Protein AF-0000000078358744 (afdb_homodimer)

Foldseek 3Di:
DPPPDDPPDDLVNLLVLVVVLPDDPVLSVVLCLQQPDVSSVVLSVLVVVLLVPQDCPDPLNVCLSVLLVCLLVLVDALVSNCVSSVCNPPPVSSQSSLLSSLCSNPNNLNVPPQQDSVLSRQLSNAPDVQQSQLSSLLSLLVLVQVLQLLLLVDDDFPLVVFQVVVLVLLQVLLQPDDLLAALFFEFAAEFAPLLCSLVSLLSNLLQAPEDEFELQDAPDDPHGHDSPRLRHDQAGAPCNCQLLPFPDLCLLLSLLLLLLLLLLLLLVLLVPDDPPDAPSVSSVVSCVQQVSNVRSPDDNNDHGRPRSNVSSVVSSPPVVSSDPCSSVVSLQSSLVSQCSSVPPGLARYEYEYHQCVSQCDAGDPNGPHGSLVSNSVSRSPYDRSSRYHYYYYAQFCCCCCVQQFLVSVPPPPSVCPSRHFHFAHHQPRPQFLSQADPDFDWFPCRLQDPLRQQSGTRNSRNSQLVVCVVVVHDSLVSLVSLLSNLLCQQQFRDDPARDLLSLCSLCQQFANAFQPPPLVSQRCCGRRGRWGWPDADSNRPDTGTHDDQGQSNLQSSLVPDDPVSVLSSLVSLLVCVLQVRDDLQRLQSSLVSVLLLVLVLVQQQVVDDPGRRTWDKGQPQSSVCQQQVDHSVPDQFDLADPVLSCQCRVQWIFFANHEAEDADQDELVVLVVCSSNRYWYQYHPVFQAFRTKHKIFRHDDDRTDDSLRIEMEGEDTDLDEPPPVVLLVSVVRNCVGRDRDGPYPHAYEYEYEHANYPPDFDPCDDDNDNPPDPDPPSNRYTYDYGHHPVSNVNDDDSVSVSSNSSSPRDHDQLVVDPDPVSNVVSCVVVVPPD/DPPPDDPPQDLVNLLVLVVVLPDDPVLSVVLCLQQPDVSSVVLSVLVVVLLVPQDCPDPLNVCLSVLLVCLLVLVDALVSNCVSSVCNPPPVSSQSSLLSSLCSNPNNLSPPPQQDSVLSRQLSNAPDVQQSQLSSLLSLCVLVQVLQLLLLVDDDFPLVVFQVVVLVLLQVLLQPDDLLAALFFEFAAEFAPLLCSLVSLLSCLLQAPEDEFELQDAPDDPHGHDNVSLRHDQAGAPCNCQLLPFPDLCLLLSLLLLLLLLLLLLLVLLVPDDPPDAPSVSSVVNCVQQVSNVRSPDDNNDHGRPRSNVSSVVSSPPPVCSDPCSSAVSLQSSLVSQCSSVPPGLARYEYEYHQCVSQQDAGDPNGPGGSLVSNSVSRSPYDRSSRYHYYYYAQFCCCCVVQQFLVSVPPPPSVCPSRHHHFAHHQPRPQFLSQADPDFDWFPCSLQDPLRQQSGTRNSRNSSLVVCVVVVHDSLVSLVSLLSVLLCQQQFRDDPARDLLSLCSLCQQFANAFQPPPLVSQSCCGRRGRWGWPDADSNRPDTGTHDDQGQSNLQSSLVPDDPVSLLSSLVSLLVCVLQVSDDLQRLQSSLVSVLLLVLVLVQQQVVDDDGRRTWDKGQPQSSVCQQQVDHSVPDQFDLADPVLSCQCRVQWIFFANHEAEDADQDELVVLVVCSSNRYWYQYHPVFAAFRTKHKIFRHDPDRTDDSLRIEMEGEDTDLDEPPPVVVLVSVVRNVVGRDRDGPYLHAYEYEYEHANYPPDFPPCDDDNDNPPDPPDPDNRYTYDYGHHPVSNVNDDDSSSVSSNSSSPRDHDQLVVDPDPVSNVVSCVVVVPPD

Radius of gyration: 36.76 Å; Cα contacts (8 Å, |Δi|>4): 2893; chains: 2; bounding box: 100×92×123 Å

Secondary structure (DSSP, 8-state):
----------HHHHHHHHHHTT--HHHHHHHHHHH-HHHHHHHHHHHHHHHHHS-TTSTTGGGHHHHHHHHHTTSS-HHHHHHHTT-TT-HHHHHHHHHHHHHHH-HHHHT-TT--HHHHHHHHT-SSHHHHHHHHHHHHHHHHHHHHHHHHHS--TTHHHHHHHHHHHHHHHHHH--TTTBS-SEEEEE--TTS-HHHHHHHHTTTSEEEEEE-PPPS---SSS-GGGGG-SSPPBTTHHHHT----S-HHHHHHHHHHHHHHHHHHHHHHS-TTS-HHHHHHHHHHHHTSTTTTSS-TTSPB-HHHHHHHHHHHHSGGGGSTTHHHHHHHHHHHHTGGG-SS-S--EEEEEETGGGGGS--TTT--S-HHHHHHHHHHTSPTTSSEEEEEEES-GGGTTTSS-TTT-SSS---TT--PBPPPPB---TTTTTT--SSPP-BHHHHT-HHHHTTSSSHHHHHHHHHHHHTT--HHHHHHHHHHHHHHHHH-S--SSPPHHHHHHHHHHHH-----S-HHHHHHHHHHS--EEEEE-TTSS-EEEE--S-HHHHHHHHHH--HHHHHHHHHHHHHHHHTT-S-HHHHHHHHHHHHHHHHHHHHHHHT--SS--SS--EEHHHHHHHHHS--GGG---TT--HHHHHHHHHHEEE--SEEEE-SSPPPHHHHHHHHHHTEEEEPPTTSSS-SEEEEEEE--S--B--GGGEEEEEEEEE-----HHHHHHHHHHHHHH-----SS---EEEEEEETT--S-TTS--------S-SS---TTEEEEEEESGGG-TTS-HHHHHHHHHHHT----HHHH--SHHHHHHHHHT-TT--/----------HHHHHHHHHHTT--HHHHHHHHHHH-HHHHHHHHHHHHHHHHHS-TTSTTGGGHHHHHHHHHTTSS-HHHHHHHTT-TT-HHHHHHHHHHHHHHH-HHHHT-TT--HHHHHHHHT-SSHHHHHHHHHHHHHHHHHHHHHHHHHS--TTHHHHHHHHHHHHHHHHHH--TTTBS-SEEEEE--TTS-HHHHHHHHTTTSEEEEEE-PPPS---SSS-GGGGG-SSPPBTTHHHHT----S-HHHHHHHHHHHHHHHHHHHHHHS-TTS-HHHHHHHHHHHHTSTTTTSS-TTSPB-HHHHHHHHHHHHSGGGGSTTHHHHHHHHHHHHTGGG-SS-S--EEEEEETGGGGGS--TTT--S-HHHHHHHHHHTSPTTSSEEEEEEESSGGGGGSSS-GGG--SS---TT--PBPPPPB---TTTTTT--SSPP-BHHHHT-HHHHTTSSSHHHHHHHHHHHHTT--HHHHHHHHHHHHHHHHH-S--SSPPHHHHHHHHHHHH-----S-HHHHHHHHHHS--EEEEE-TTSS-EEEE----HHHHHHHHHH--HHHHHHHHHHHHHHHHTTSS-HHHHHHHHHHHHHHHHHHHHHHHT--SS--SS--EEHHHHHHHHHS--GGG---TT--HHHHHHHHHHEEE--SEEEE-SSPPPHHHHHHHHHHTEEEEPPTTSSS-SEEEEEEE--S--B--GGGEEEEEEEEE-----HHHHHHHHHHHHHH-----SS---EEEEEEETT--S-TTS--------S-S----TTEEEEEEESGGG-TTS-HHHHHHHHHHHT----HHHH--SHHHHHHHHHT-TT--

Nearest PDB structures (foldseek):
  7sit-assembly1_B  TM=1.602E-01  e=9.120E+00  Rattus norvegicus
  1ya0-assembly1_A  TM=1.377E-01  e=1.737E+00  Homo sapiens

Organism: NCBI:txid1165861

Structure (mmCIF, N/CA/C/O backbone):
data_AF-0000000078358744-model_v1
#
loop_
_entity.id
_entity.type
_entity.pdbx_description
1 polymer 'Uncharacterized protein'
#
loop_
_atom_site.group_PDB
_atom_site.id
_atom_site.type_symbol
_atom_site.label_atom_id
_atom_site.label_alt_id
_atom_site.label_comp_id
_atom_site.label_asym_id
_atom_site.label_entity_id
_atom_site.label_seq_id
_atom_site.pdbx_PDB_ins_code
_atom_site.Cartn_x
_atom_site.Cartn_y
_atom_site.Cartn_z
_atom_site.occupancy
_atom_site.B_iso_or_equiv
_atom_site.auth_seq_id
_atom_site.auth_comp_id
_atom_site.auth_asym_id
_atom_site.auth_atom_id
_atom_site.pdbx_PDB_model_num
ATOM 1 N N . MET A 1 1 ? 15.75 30.688 48.844 1 24.33 1 MET A N 1
ATOM 2 C CA . MET A 1 1 ? 15.203 29.531 49.531 1 24.33 1 MET A CA 1
ATOM 3 C C . MET A 1 1 ? 15.289 28.281 48.656 1 24.33 1 MET A C 1
ATOM 5 O O . MET A 1 1 ? 14.852 28.281 47.531 1 24.33 1 MET A O 1
ATOM 9 N N . GLU A 1 2 ? 16.281 27.375 48.844 1 24.19 2 GLU A N 1
ATOM 10 C CA . GLU A 1 2 ? 16.641 26.156 48.125 1 24.19 2 GLU A CA 1
ATOM 11 C C . GLU A 1 2 ? 15.484 25.172 48.094 1 24.19 2 GLU A C 1
ATOM 13 O O . GLU A 1 2 ? 14.945 24.812 49.156 1 24.19 2 GLU A O 1
ATOM 18 N N . THR A 1 3 ? 14.68 25.156 47.062 1 31.86 3 THR A N 1
ATOM 19 C CA . THR A 1 3 ? 13.555 24.234 47.062 1 31.86 3 THR A CA 1
ATOM 20 C C . THR A 1 3 ? 14.031 22.812 47.344 1 31.86 3 THR A C 1
ATOM 22 O O . THR A 1 3 ? 14.961 22.328 46.688 1 31.86 3 THR A O 1
ATOM 25 N N . PRO A 1 4 ? 13.82 22.281 48.5 1 35.66 4 PRO A N 1
ATOM 26 C CA . PRO A 1 4 ? 14.352 20.969 48.875 1 35.66 4 PRO A CA 1
ATOM 27 C C . PRO A 1 4 ? 14.156 19.906 47.812 1 35.66 4 PRO A C 1
ATOM 29 O O . PRO A 1 4 ? 13.211 20 47 1 35.66 4 PRO A O 1
ATOM 32 N N . PRO A 1 5 ? 15.195 19.125 47.406 1 34.38 5 PRO A N 1
ATOM 33 C CA . PRO A 1 5 ? 15.219 18.094 46.375 1 34.38 5 PRO A CA 1
ATOM 34 C C . PRO A 1 5 ? 14.094 17.078 46.5 1 34.38 5 PRO A C 1
ATOM 36 O O . PRO A 1 5 ? 13.82 16.609 47.625 1 34.38 5 PRO A O 1
ATOM 39 N N . GLN A 1 6 ? 13.055 17.141 45.875 1 37 6 GLN A N 1
ATOM 40 C CA . GLN A 1 6 ? 11.938 16.219 45.969 1 37 6 GLN A CA 1
ATOM 41 C C . GLN A 1 6 ? 12.43 14.766 46 1 37 6 GLN A C 1
ATOM 43 O O . GLN A 1 6 ? 13.266 14.391 45.156 1 37 6 GLN A O 1
ATOM 48 N N . PRO A 1 7 ? 12.359 14.07 47.094 1 40.25 7 PRO A N 1
ATOM 49 C CA . PRO A 1 7 ? 12.852 12.703 47.281 1 40.25 7 PRO A CA 1
ATOM 50 C C . PRO A 1 7 ? 12.516 11.781 46.094 1 40.25 7 PRO A C 1
ATOM 52 O O . PRO A 1 7 ? 11.391 11.812 45.594 1 40.25 7 PRO A O 1
ATOM 55 N N . THR A 1 8 ? 13.438 11.391 45.281 1 46.28 8 THR A N 1
ATOM 56 C CA . THR A 1 8 ? 13.406 10.398 44.219 1 46.28 8 THR A CA 1
ATOM 57 C C . THR A 1 8 ? 12.828 9.078 44.719 1 46.28 8 THR A C 1
ATOM 59 O O . THR A 1 8 ? 13.438 8.398 45.531 1 46.28 8 THR A O 1
ATOM 62 N N . HIS A 1 9 ? 11.625 8.922 44.938 1 52.31 9 HIS A N 1
ATOM 63 C CA . HIS A 1 9 ? 11.016 7.664 45.344 1 52.31 9 HIS A CA 1
ATOM 64 C C . HIS A 1 9 ? 11.344 6.539 44.375 1 52.31 9 HIS A C 1
ATOM 66 O O . HIS A 1 9 ? 11.25 6.715 43.156 1 52.31 9 HIS A O 1
ATOM 72 N N . SER A 1 10 ? 12.047 5.57 44.719 1 63.47 10 SER A N 1
ATOM 73 C CA . SER A 1 10 ? 12.359 4.375 43.969 1 63.47 10 SER A CA 1
ATOM 74 C C . SER A 1 10 ? 11.094 3.697 43.438 1 63.47 10 SER A C 1
ATOM 76 O O . SER A 1 10 ? 10.055 3.727 44.125 1 63.47 10 SER A O 1
ATOM 78 N N . VAL A 1 11 ? 11.023 3.219 42.219 1 68.88 11 VAL A N 1
ATOM 79 C CA . VAL A 1 11 ? 9.914 2.525 41.594 1 68.88 11 VAL A CA 1
ATOM 80 C C . VAL A 1 11 ? 9.445 1.37 42.469 1 68.88 11 VAL A C 1
ATOM 82 O O . VAL A 1 11 ? 8.25 1.128 42.594 1 68.88 11 VAL A O 1
ATOM 85 N N . ALA A 1 12 ? 10.344 0.798 43.156 1 73.44 12 ALA A N 1
ATOM 86 C CA . ALA A 1 12 ? 10.023 -0.317 44.031 1 73.44 12 ALA A CA 1
ATOM 87 C C . ALA A 1 12 ? 9.195 0.154 45.219 1 73.44 12 ALA A C 1
ATOM 89 O O . ALA A 1 12 ? 8.25 -0.52 45.625 1 73.44 12 ALA A O 1
ATOM 90 N N . GLU A 1 13 ? 9.562 1.253 45.75 1 77.31 13 GLU A N 1
ATOM 91 C CA . GLU A 1 13 ? 8.836 1.824 46.875 1 77.31 13 GLU A CA 1
ATOM 92 C C . GLU A 1 13 ? 7.426 2.246 46.469 1 77.31 13 GLU A C 1
ATOM 94 O O . GLU A 1 13 ? 6.465 2.01 47.188 1 77.31 13 GLU A O 1
ATOM 99 N N . LEU A 1 14 ? 7.324 2.744 45.344 1 80.31 14 LEU A N 1
ATOM 100 C CA . LEU A 1 14 ? 6.02 3.17 44.844 1 80.31 14 LEU A CA 1
ATOM 101 C C . LEU A 1 14 ? 5.113 1.968 44.594 1 80.31 14 LEU A C 1
ATOM 103 O O . LEU A 1 14 ? 3.926 2.002 44.906 1 80.31 14 LEU A O 1
ATOM 107 N N . ARG A 1 15 ? 5.695 0.978 44.156 1 80.44 15 ARG A N 1
ATOM 108 C CA . ARG A 1 15 ? 4.941 -0.249 43.938 1 80.44 15 ARG A CA 1
ATOM 109 C C . ARG A 1 15 ? 4.398 -0.822 45.25 1 80.44 15 ARG A C 1
ATOM 111 O O . ARG A 1 15 ? 3.244 -1.246 45.312 1 80.44 15 ARG A O 1
ATOM 118 N N . SER A 1 16 ? 5.258 -0.817 46.188 1 79.12 16 SER A N 1
ATOM 119 C CA . SER A 1 16 ? 4.867 -1.32 47.5 1 79.12 16 SER A CA 1
ATOM 120 C C . SER A 1 16 ? 3.754 -0.472 48.125 1 79.12 16 SER A C 1
ATOM 122 O O . SER A 1 16 ? 2.793 -1.007 48.656 1 79.12 16 SER A O 1
ATOM 124 N N . ARG A 1 17 ? 3.814 0.746 47.906 1 79.88 17 ARG A N 1
ATOM 125 C CA . ARG A 1 17 ? 2.826 1.666 48.438 1 79.88 17 ARG A CA 1
ATOM 126 C C . ARG A 1 17 ? 1.503 1.568 47.688 1 79.88 17 ARG A C 1
ATOM 128 O O . ARG A 1 17 ? 0.433 1.692 48.281 1 79.88 17 ARG A O 1
ATOM 135 N N . LEU A 1 18 ? 1.542 1.325 46.469 1 81.5 18 LEU A N 1
ATOM 136 C CA . LEU A 1 18 ? 0.334 1.165 45.656 1 81.5 18 LEU A CA 1
ATOM 137 C C . LEU A 1 18 ? -0.364 -0.152 46 1 81.5 18 LEU A C 1
ATOM 139 O O . LEU A 1 18 ? -1.595 -0.213 46.031 1 81.5 18 LEU A O 1
ATOM 143 N N . LYS A 1 19 ? 0.449 -1.097 46.25 1 79.62 19 LYS A N 1
ATOM 144 C CA . LYS A 1 19 ? -0.125 -2.363 46.688 1 79.62 19 LYS A CA 1
ATOM 145 C C . LYS A 1 19 ? -0.878 -2.193 48 1 79.62 19 LYS A C 1
ATOM 147 O O . LYS A 1 19 ? -1.959 -2.758 48.188 1 79.62 19 LYS A O 1
ATOM 152 N N . GLN A 1 20 ? -0.313 -1.376 48.781 1 76.25 20 GLN A N 1
ATOM 153 C CA . GLN A 1 20 ? -0.936 -1.092 50.062 1 76.25 20 GLN A CA 1
ATOM 154 C C . GLN A 1 20 ? -2.223 -0.292 49.906 1 76.25 20 GLN A C 1
ATOM 156 O O . GLN A 1 20 ? -3.129 -0.372 50.719 1 76.25 20 GLN A O 1
ATOM 161 N N . ALA A 1 21 ? -2.291 0.463 48.781 1 73.88 21 ALA A N 1
ATOM 162 C CA . ALA A 1 21 ? -3.453 1.304 48.5 1 73.88 21 ALA A CA 1
ATOM 163 C C . ALA A 1 21 ? -4.531 0.519 47.781 1 73.88 21 ALA A C 1
ATOM 165 O O . ALA A 1 21 ? -5.512 1.097 47.312 1 73.88 21 ALA A O 1
ATOM 166 N N . GLY A 1 22 ? -4.258 -0.768 47.5 1 71 22 GLY A N 1
ATOM 167 C CA . GLY A 1 22 ? -5.305 -1.637 47 1 71 22 GLY A CA 1
ATOM 168 C C . GLY A 1 22 ? -5.191 -1.881 45.5 1 71 22 GLY A C 1
ATOM 169 O O . GLY A 1 22 ? -6.121 -2.4 44.875 1 71 22 GLY A O 1
ATOM 170 N N . PHE A 1 23 ? -4.133 -1.479 44.812 1 76.81 23 PHE A N 1
ATOM 171 C CA . PHE A 1 23 ? -3.943 -1.723 43.406 1 76.81 23 PHE A CA 1
ATOM 172 C C . PHE A 1 23 ? -3.527 -3.168 43.156 1 76.81 23 PHE A C 1
ATOM 174 O O . PHE A 1 23 ? -2.711 -3.723 43.875 1 76.81 23 PHE A O 1
ATOM 181 N N . GLY A 1 24 ? -4.23 -3.801 42.219 1 71.69 24 GLY A N 1
ATOM 182 C CA . GLY A 1 24 ? -3.75 -5.09 41.75 1 71.69 24 GLY A CA 1
ATOM 183 C C . GLY A 1 24 ? -2.441 -5 41 1 71.69 24 GLY A C 1
ATOM 184 O O . GLY A 1 24 ? -2.078 -3.93 40.5 1 71.69 24 GLY A O 1
ATOM 185 N N . GLU A 1 25 ? -1.788 -6.02 40.906 1 70.56 25 GLU A N 1
ATOM 186 C CA . GLU A 1 25 ? -0.463 -6.031 40.312 1 70.56 25 GLU A CA 1
ATOM 187 C C . GLU A 1 25 ? -0.52 -5.547 38.844 1 70.56 25 GLU A C 1
ATOM 189 O O . GLU A 1 25 ? 0.315 -4.742 38.438 1 70.56 25 GLU A O 1
ATOM 194 N N . ASP A 1 26 ? -1.452 -5.996 38.188 1 68.19 26 ASP A N 1
ATOM 195 C CA . ASP A 1 26 ? -1.59 -5.621 36.781 1 68.19 26 ASP A CA 1
ATOM 196 C C . ASP A 1 26 ? -1.955 -4.145 36.656 1 68.19 26 ASP A C 1
ATOM 198 O O . ASP A 1 26 ? -1.495 -3.473 35.719 1 68.19 26 ASP A O 1
ATOM 202 N N . GLN A 1 27 ? -2.518 -3.621 37.594 1 74.5 27 GLN A N 1
ATOM 203 C CA . GLN A 1 27 ? -2.994 -2.242 37.562 1 74.5 27 GLN A CA 1
ATOM 204 C C . GLN A 1 27 ? -1.868 -1.27 37.906 1 74.5 27 GLN A C 1
ATOM 206 O O . GLN A 1 27 ? -1.863 -0.13 37.438 1 74.5 27 GLN A O 1
ATOM 211 N N . ILE A 1 28 ? -1.07 -1.791 38.688 1 78.88 28 ILE A N 1
ATOM 212 C CA . ILE A 1 28 ? 0.038 -0.95 39.125 1 78.88 28 ILE A CA 1
ATOM 213 C C . ILE A 1 28 ? 0.934 -0.616 37.938 1 78.88 28 ILE A C 1
ATOM 215 O O . ILE A 1 28 ? 1.3 0.544 37.75 1 78.88 28 ILE A O 1
ATOM 219 N N . ASP A 1 29 ? 1.143 -1.596 37.281 1 73.25 29 ASP A N 1
ATOM 220 C CA . ASP A 1 29 ? 2.018 -1.396 36.125 1 73.25 29 ASP A CA 1
ATOM 221 C C . ASP A 1 29 ? 1.389 -0.44 35.125 1 73.25 29 ASP A C 1
ATOM 223 O O . ASP A 1 29 ? 2.059 0.457 34.594 1 73.25 29 ASP A O 1
ATOM 227 N N . LEU A 1 30 ? 0.166 -0.607 34.969 1 73.69 30 LEU A N 1
ATOM 228 C CA . LEU A 1 30 ? -0.542 0.252 34.031 1 73.69 30 LEU A CA 1
ATOM 229 C C . LEU A 1 30 ? -0.582 1.692 34.531 1 73.69 30 LEU A C 1
ATOM 231 O O . LEU A 1 30 ? -0.372 2.629 33.75 1 73.69 30 LEU A O 1
ATOM 235 N N . PHE A 1 31 ? -0.763 1.89 35.812 1 80.25 31 PHE A N 1
ATOM 236 C CA . PHE A 1 31 ? -0.871 3.215 36.438 1 80.25 31 PHE A CA 1
ATOM 237 C C . PHE A 1 31 ? 0.477 3.926 36.406 1 80.25 31 PHE A C 1
ATOM 239 O O . PHE A 1 31 ? 0.555 5.117 36.125 1 80.25 31 PHE A O 1
ATOM 246 N N . LEU A 1 32 ? 1.419 3.184 36.688 1 77.19 32 LEU A N 1
ATOM 247 C CA . LEU A 1 32 ? 2.76 3.756 36.688 1 77.19 32 LEU A CA 1
ATOM 248 C C . LEU A 1 32 ? 3.162 4.156 35.25 1 77.19 32 LEU A C 1
ATOM 250 O O . LEU A 1 32 ? 3.789 5.199 35.062 1 77.19 32 LEU A O 1
ATOM 254 N N . GLU A 1 33 ? 2.682 3.387 34.406 1 70.56 33 GLU A N 1
ATOM 255 C CA . GLU A 1 33 ? 2.998 3.643 33.031 1 70.56 33 GLU A CA 1
ATOM 256 C C . GLU A 1 33 ? 2.24 4.859 32.5 1 70.56 33 GLU A C 1
ATOM 258 O O . GLU A 1 33 ? 2.818 5.711 31.812 1 70.56 33 GLU A O 1
ATOM 263 N N . GLU A 1 34 ? 1.022 5.031 32.906 1 72.44 34 GLU A N 1
ATOM 264 C CA . GLU A 1 34 ? 0.157 6.074 32.375 1 72.44 34 GLU A CA 1
ATOM 265 C C . GLU A 1 34 ? 0.357 7.398 33.094 1 72.44 34 GLU A C 1
ATOM 267 O O . GLU A 1 34 ? 0.336 8.461 32.469 1 72.44 34 GLU A O 1
ATOM 272 N N . ALA A 1 35 ? 0.544 7.387 34.312 1 75.12 35 ALA A N 1
ATOM 273 C CA . ALA A 1 35 ? 0.595 8.594 35.125 1 75.12 35 ALA A CA 1
ATOM 274 C C . ALA A 1 35 ? 2.031 9.086 35.312 1 75.12 35 ALA A C 1
ATOM 276 O O . ALA A 1 35 ? 2.275 10.289 35.406 1 75.12 35 ALA A O 1
ATOM 277 N N . GLY A 1 36 ? 3.025 8.156 35.156 1 72.25 36 GLY A N 1
ATOM 278 C CA . GLY A 1 36 ? 4.402 8.5 35.469 1 72.25 36 GLY A CA 1
ATOM 279 C C . GLY A 1 36 ? 4.703 8.453 36.969 1 72.25 36 GLY A C 1
ATOM 280 O O . GLY A 1 36 ? 3.793 8.562 37.781 1 72.25 36 GLY A O 1
ATOM 281 N N . GLU A 1 37 ? 5.941 8.477 37.344 1 73.38 37 GLU A N 1
ATOM 282 C CA . GLU A 1 37 ? 6.379 8.25 38.719 1 73.38 37 GLU A CA 1
ATOM 283 C C . GLU A 1 37 ? 6.027 9.43 39.594 1 73.38 37 GLU A C 1
ATOM 285 O O . GLU A 1 37 ? 5.586 9.25 40.75 1 73.38 37 GLU A O 1
ATOM 290 N N . THR A 1 38 ? 6.211 10.531 39.031 1 73.19 38 THR A N 1
ATOM 291 C CA . THR A 1 38 ? 5.977 11.734 39.844 1 73.19 38 THR A CA 1
ATOM 292 C C . THR A 1 38 ? 4.504 11.852 40.219 1 73.19 38 THR A C 1
ATOM 294 O O . THR A 1 38 ? 4.176 12.117 41.375 1 73.19 38 THR A O 1
ATOM 297 N N . LEU A 1 39 ? 3.729 11.625 39.25 1 77.88 39 LEU A N 1
ATOM 298 C CA . LEU A 1 39 ? 2.297 11.742 39.5 1 77.88 39 LEU A CA 1
ATOM 299 C C . LEU A 1 39 ? 1.801 10.617 40.406 1 77.88 39 LEU A C 1
ATOM 301 O O . LEU A 1 39 ? 0.9 10.82 41.219 1 77.88 39 LEU A O 1
ATOM 305 N N . VAL A 1 40 ? 2.461 9.555 40.344 1 83.5 40 VAL A N 1
ATOM 306 C CA . VAL A 1 40 ? 2.086 8.422 41.156 1 83.5 40 VAL A CA 1
ATOM 307 C C . VAL A 1 40 ? 2.475 8.688 42.625 1 83.5 40 VAL A C 1
ATOM 309 O O . VAL A 1 40 ? 1.708 8.398 43.531 1 83.5 40 VAL A O 1
ATOM 312 N N . ALA A 1 41 ? 3.658 9.234 42.75 1 80.69 41 ALA A N 1
ATOM 313 C CA . ALA A 1 41 ? 4.078 9.602 44.094 1 80.69 41 ALA A CA 1
ATOM 314 C C . ALA A 1 41 ? 3.127 10.625 44.719 1 80.69 41 ALA A C 1
ATOM 316 O O . ALA A 1 41 ? 2.736 10.508 45.875 1 80.69 41 ALA A O 1
ATOM 317 N N . GLU A 1 42 ? 2.795 11.555 43.938 1 80.94 42 GLU A N 1
ATOM 318 C CA . GLU A 1 42 ? 1.832 12.555 44.375 1 80.94 42 GLU A CA 1
ATOM 319 C C . GLU A 1 42 ? 0.484 11.922 44.719 1 80.94 42 GLU A C 1
ATOM 321 O O . GLU A 1 42 ? -0.144 12.266 45.719 1 80.94 42 GLU A O 1
ATOM 326 N N . TYR A 1 43 ? 0.086 11.039 43.906 1 86.75 43 TYR A N 1
ATOM 327 C CA . TYR A 1 43 ? -1.181 10.344 44.125 1 86.75 43 TYR A CA 1
ATOM 328 C C . TYR A 1 43 ? -1.194 9.609 45.469 1 86.75 43 TYR A C 1
ATOM 330 O O . TYR A 1 43 ? -2.168 9.695 46.219 1 86.75 43 TYR A O 1
ATOM 338 N N . ILE A 1 44 ? -0.082 8.953 45.719 1 85.25 44 ILE A N 1
ATOM 339 C CA . ILE A 1 44 ? -0.012 8.148 46.938 1 85.25 44 ILE A CA 1
ATOM 340 C C . ILE A 1 44 ? -0.086 9.047 48.156 1 85.25 44 ILE A C 1
ATOM 342 O O . ILE A 1 44 ? -0.813 8.758 49.094 1 85.25 44 ILE A O 1
ATOM 346 N N . GLU A 1 45 ? 0.643 10.078 48.062 1 83.06 45 GLU A N 1
ATOM 347 C CA . GLU A 1 45 ? 0.649 11.008 49.188 1 83.06 45 GLU A CA 1
ATOM 348 C C . GLU A 1 45 ? -0.714 11.68 49.344 1 83.06 45 GLU A C 1
ATOM 350 O O . GLU A 1 45 ? -1.229 11.766 50.469 1 83.06 45 GLU A O 1
ATOM 355 N N . ASP A 1 46 ? -1.265 12.07 48.312 1 85.69 46 ASP A N 1
ATOM 356 C CA . ASP A 1 46 ? -2.562 12.734 48.344 1 85.69 46 ASP A CA 1
ATOM 357 C C . ASP A 1 46 ? -3.666 11.766 48.75 1 85.69 46 ASP A C 1
ATOM 359 O O . ASP A 1 46 ? -4.602 12.148 49.469 1 85.69 46 ASP A O 1
ATOM 363 N N . PHE A 1 47 ? -3.529 10.602 48.344 1 89.31 47 PHE A N 1
ATOM 364 C CA . PHE A 1 47 ? -4.492 9.555 48.656 1 89.31 47 PHE A CA 1
ATOM 365 C C . PHE A 1 47 ? -4.5 9.273 50.156 1 89.31 47 PHE A C 1
ATOM 367 O O . PHE A 1 47 ? -5.562 9.234 50.781 1 89.31 47 PHE A O 1
ATOM 374 N N . LYS A 1 48 ? -3.359 9.141 50.688 1 86.38 48 LYS A N 1
ATOM 375 C CA . LYS A 1 48 ? -3.254 8.938 52.125 1 86.38 48 LYS A CA 1
ATOM 376 C C . LYS A 1 48 ? -3.787 10.141 52.906 1 86.38 48 LYS A C 1
ATOM 378 O O . LYS A 1 48 ? -4.547 9.984 53.875 1 86.38 48 LYS A O 1
ATOM 383 N N . SER A 1 49 ? -3.34 11.258 52.469 1 87.56 49 SER A N 1
ATOM 384 C CA . SER A 1 49 ? -3.777 12.492 53.094 1 87.56 49 SER A CA 1
ATOM 385 C C . SER A 1 49 ? -5.293 12.648 53.031 1 87.56 49 SER A C 1
ATOM 387 O O . SER A 1 49 ? -5.918 13.141 53.969 1 87.56 49 SER A O 1
ATOM 389 N N . PHE A 1 50 ? -5.867 12.289 51.906 1 90.31 50 PHE A N 1
ATOM 390 C CA . PHE A 1 50 ? -7.305 12.367 51.719 1 90.31 50 PHE A CA 1
ATOM 391 C C . PHE A 1 50 ? -8.047 11.469 52.688 1 90.31 50 PHE A C 1
ATOM 393 O O . PHE A 1 50 ? -8.984 11.906 53.344 1 90.31 50 PHE A O 1
ATOM 400 N N . PHE A 1 51 ? -7.578 10.281 52.875 1 88.31 51 PHE A N 1
ATOM 401 C CA . PHE A 1 51 ? -8.273 9.344 53.75 1 88.31 51 PHE A CA 1
ATOM 402 C C . PHE A 1 51 ? -8.055 9.711 55.219 1 88.31 51 PHE A C 1
ATOM 404 O O . PHE A 1 51 ? -8.93 9.477 56.031 1 88.31 51 PHE A O 1
ATOM 411 N N . ASP A 1 52 ? -6.941 10.367 55.406 1 86.5 52 ASP A N 1
ATOM 412 C CA . ASP A 1 52 ? -6.688 10.852 56.781 1 86.5 52 ASP A CA 1
ATOM 413 C C . ASP A 1 52 ? -7.594 12.031 57.125 1 86.5 52 ASP A C 1
ATOM 415 O O . ASP A 1 52 ? -7.906 12.258 58.281 1 86.5 52 ASP A O 1
ATOM 419 N N . ALA A 1 53 ? -7.984 12.758 56.125 1 86.69 53 ALA A N 1
ATOM 420 C CA . ALA A 1 53 ? -8.789 13.961 56.312 1 86.69 53 ALA A CA 1
ATOM 421 C C . ALA A 1 53 ? -10.273 13.617 56.406 1 86.69 53 ALA A C 1
ATOM 423 O O . ALA A 1 53 ? -11.078 14.469 56.812 1 86.69 53 ALA A O 1
ATOM 424 N N . LEU A 1 54 ? -10.562 12.406 56.125 1 87.31 54 LEU A N 1
ATOM 425 C CA . LEU A 1 54 ? -11.961 12.008 56.156 1 87.31 54 LEU A CA 1
ATOM 426 C C . LEU A 1 54 ? -12.469 11.93 57.594 1 87.31 54 LEU A C 1
ATOM 428 O O . LEU A 1 54 ? -11.703 11.648 58.5 1 87.31 54 LEU A O 1
ATOM 432 N N . PRO A 1 55 ? -13.703 12.297 57.719 1 84.31 55 PRO A N 1
ATOM 433 C CA . PRO A 1 55 ? -14.242 12.258 59.062 1 84.31 55 PRO A CA 1
ATOM 434 C C . PRO A 1 55 ? -14.18 10.859 59.688 1 84.31 55 PRO A C 1
ATOM 436 O O . PRO A 1 55 ? -14.734 9.906 59.125 1 84.31 55 PRO A O 1
ATOM 439 N N . LYS A 1 56 ? -13.461 10.641 60.688 1 78.31 56 LYS A N 1
ATOM 440 C CA . LYS A 1 56 ? -13.219 9.359 61.375 1 78.31 56 LYS A CA 1
ATOM 441 C C . LYS A 1 56 ? -14.414 8.953 62.219 1 78.31 56 LYS A C 1
ATOM 443 O O . LYS A 1 56 ? -14.562 7.781 62.562 1 78.31 56 LYS A O 1
ATOM 448 N N . ASP A 1 57 ? -15.281 9.828 62.656 1 76.75 57 ASP A N 1
ATOM 449 C CA . ASP A 1 57 ? -16.422 9.555 63.531 1 76.75 57 ASP A CA 1
ATOM 450 C C . ASP A 1 57 ? -17.672 9.273 62.719 1 76.75 57 ASP A C 1
ATOM 452 O O . ASP A 1 57 ? -18.781 9.219 63.25 1 76.75 57 ASP A O 1
ATOM 456 N N . SER A 1 58 ? -17.578 9.016 61.375 1 74.62 58 SER A N 1
ATOM 457 C CA . SER A 1 58 ? -18.75 8.758 60.562 1 74.62 58 SER A CA 1
ATOM 458 C C . SER A 1 58 ? -19.172 7.297 60.625 1 74.62 58 SER A C 1
ATOM 460 O O . SER A 1 58 ? -18.344 6.418 60.875 1 74.62 58 SER A O 1
ATOM 462 N N . PRO A 1 59 ? -20.438 6.949 60.625 1 75.31 59 PRO A N 1
ATOM 463 C CA . PRO A 1 59 ? -20.906 5.57 60.719 1 75.31 59 PRO A CA 1
ATOM 464 C C . PRO A 1 59 ? -20.25 4.648 59.688 1 75.31 59 PRO A C 1
ATOM 466 O O . PRO A 1 59 ? -20.156 3.439 59.906 1 75.31 59 PRO A O 1
ATOM 469 N N . ASN A 1 60 ? -19.75 5.25 58.688 1 75.31 60 ASN A N 1
ATOM 470 C CA . ASN A 1 60 ? -19.156 4.43 57.625 1 75.31 60 ASN A CA 1
ATOM 471 C C . ASN A 1 60 ? -17.641 4.523 57.625 1 75.31 60 ASN A C 1
ATOM 473 O O . ASN A 1 60 ? -17 4.25 56.625 1 75.31 60 ASN A O 1
ATOM 477 N N . ALA A 1 61 ? -17.062 4.875 58.594 1 76.56 61 ALA A N 1
ATOM 478 C CA . ALA A 1 61 ? -15.625 5.156 58.656 1 76.56 61 ALA A CA 1
ATOM 479 C C . ALA A 1 61 ? -14.805 3.912 58.312 1 76.56 61 ALA A C 1
ATOM 481 O O . ALA A 1 61 ? -13.766 4.004 57.656 1 76.56 61 ALA A O 1
ATOM 482 N N . THR A 1 62 ? -15.281 2.742 58.781 1 76.31 62 THR A N 1
ATOM 483 C CA . THR A 1 62 ? -14.562 1.493 58.531 1 76.31 62 THR A CA 1
ATOM 484 C C . THR A 1 62 ? -14.711 1.037 57.094 1 76.31 62 THR A C 1
ATOM 486 O O . THR A 1 62 ? -13.977 0.162 56.625 1 76.31 62 THR A O 1
ATOM 489 N N . GLN A 1 63 ? -15.547 1.681 56.344 1 80.88 63 GLN A N 1
ATOM 490 C CA . GLN A 1 63 ? -15.836 1.22 55 1 80.88 63 GLN A CA 1
ATOM 491 C C . GLN A 1 63 ? -15.375 2.244 53.969 1 80.88 63 GLN A C 1
ATOM 493 O O . GLN A 1 63 ? -15.75 2.16 52.781 1 80.88 63 GLN A O 1
ATOM 498 N N . HIS A 1 64 ? -14.672 3.166 54.406 1 84.94 64 HIS A N 1
ATOM 499 C CA . HIS A 1 64 ? -14.266 4.234 53.5 1 84.94 64 HIS A CA 1
ATOM 500 C C . HIS A 1 64 ? -13.523 3.676 52.312 1 84.94 64 HIS A C 1
ATOM 502 O O . HIS A 1 64 ? -13.82 4.051 51.156 1 84.94 64 HIS A O 1
ATOM 508 N N . GLU A 1 65 ? -12.688 2.82 52.531 1 81.81 65 GLU A N 1
ATOM 509 C CA . GLU A 1 65 ? -11.891 2.254 51.469 1 81.81 65 GLU A CA 1
ATOM 510 C C . GLU A 1 65 ? -12.75 1.407 50.531 1 81.81 65 GLU A C 1
ATOM 512 O O . GLU A 1 65 ? -12.578 1.446 49.312 1 81.81 65 GLU A O 1
ATOM 517 N N . SER A 1 66 ? -13.633 0.751 51.062 1 82.94 66 SER A N 1
ATOM 518 C CA . SER A 1 66 ? -14.539 -0.056 50.25 1 82.94 66 SER A CA 1
ATOM 519 C C . SER A 1 66 ? -15.445 0.822 49.406 1 82.94 66 SER A C 1
ATOM 521 O O . SER A 1 66 ? -15.758 0.481 48.281 1 82.94 66 SER A O 1
ATOM 523 N N . CYS A 1 67 ? -15.852 1.836 49.969 1 83.88 67 CYS A N 1
ATOM 524 C CA . CYS A 1 67 ? -16.688 2.779 49.25 1 83.88 67 CYS A CA 1
ATOM 525 C C . CYS A 1 67 ? -15.906 3.408 48.094 1 83.88 67 CYS A C 1
ATOM 527 O O . CYS A 1 67 ? -16.438 3.578 47 1 83.88 67 CYS A O 1
ATOM 529 N N . TRP A 1 68 ? -14.688 3.75 48.375 1 87.44 68 TRP A N 1
ATOM 530 C CA . TRP A 1 68 ? -13.805 4.285 47.312 1 87.44 68 TRP A CA 1
ATOM 531 C C . TRP A 1 68 ? -13.641 3.291 46.188 1 87.44 68 TRP A C 1
ATOM 533 O O . TRP A 1 68 ? -13.797 3.65 45 1 87.44 68 TRP A O 1
ATOM 543 N N . ASP A 1 69 ? -13.43 2.074 46.5 1 82.06 69 ASP A N 1
ATOM 544 C CA . ASP A 1 69 ? -13.227 1.028 45.5 1 82.06 69 ASP A CA 1
ATOM 545 C C . ASP A 1 69 ? -14.477 0.833 44.656 1 82.06 69 ASP A C 1
ATOM 547 O O . ASP A 1 69 ? -14.383 0.636 43.438 1 82.06 69 ASP A O 1
ATOM 551 N N . ALA A 1 70 ? -15.5 0.897 45.281 1 81.62 70 ALA A N 1
ATOM 552 C CA . ALA A 1 70 ? -16.766 0.753 44.562 1 81.62 70 ALA A CA 1
ATOM 553 C C . ALA A 1 70 ? -16.922 1.838 43.5 1 81.62 70 ALA A C 1
ATOM 555 O O . ALA A 1 70 ? -17.438 1.575 42.406 1 81.62 70 ALA A O 1
ATOM 556 N N . PHE A 1 71 ? -16.484 3.062 43.875 1 86.06 71 PHE A N 1
ATOM 557 C CA . PHE A 1 71 ? -16.562 4.172 42.938 1 86.06 71 PHE A CA 1
ATOM 558 C C . PHE A 1 71 ? -15.562 3.99 41.812 1 86.06 71 PHE A C 1
ATOM 560 O O . PHE A 1 71 ? -15.898 4.18 40.625 1 86.06 71 PHE A O 1
ATOM 567 N N . ILE A 1 72 ? -14.414 3.58 42.125 1 83.38 72 ILE A N 1
ATOM 568 C CA . ILE A 1 72 ? -13.336 3.449 41.125 1 83.38 72 ILE A CA 1
ATOM 569 C C . ILE A 1 72 ? -13.711 2.393 40.094 1 83.38 72 ILE A C 1
ATOM 571 O O . ILE A 1 72 ? -13.414 2.551 38.906 1 83.38 72 ILE A O 1
ATOM 575 N N . VAL A 1 73 ? -14.406 1.351 40.531 1 75.94 73 VAL A N 1
ATOM 576 C CA . VAL A 1 73 ? -14.758 0.279 39.625 1 75.94 73 VAL A CA 1
ATOM 577 C C . VAL A 1 73 ? -16.109 0.575 38.969 1 75.94 73 VAL A C 1
ATOM 579 O O . VAL A 1 73 ? -16.672 -0.277 38.281 1 75.94 73 VAL A O 1
ATOM 582 N N . ARG A 1 74 ? -16.672 1.763 39.125 1 76.62 74 ARG A N 1
ATOM 583 C CA . ARG A 1 74 ? -17.875 2.299 38.469 1 76.62 74 ARG A CA 1
ATOM 584 C C . ARG A 1 74 ? -19.125 1.564 38.969 1 76.62 74 ARG A C 1
ATOM 586 O O . ARG A 1 74 ? -20.109 1.46 38.219 1 76.62 74 ARG A O 1
ATOM 593 N N . SER A 1 75 ? -19.078 1.052 40.125 1 74.81 75 SER A N 1
ATOM 594 C CA . SER A 1 75 ? -20.234 0.398 40.75 1 74.81 75 SER A CA 1
ATOM 595 C C . SER A 1 75 ? -21.141 1.408 41.438 1 74.81 75 SER A C 1
ATOM 597 O O . SER A 1 75 ? -22.266 1.082 41.812 1 74.81 75 SER A O 1
ATOM 599 N N . ALA A 1 76 ? -20.609 2.521 41.75 1 78.94 76 ALA A N 1
ATOM 600 C CA . ALA A 1 76 ? -21.359 3.604 42.375 1 78.94 76 ALA A CA 1
ATOM 601 C C . ALA A 1 76 ? -21.031 4.949 41.75 1 78.94 76 ALA A C 1
ATOM 603 O O . ALA A 1 76 ? -19.984 5.102 41.094 1 78.94 76 ALA A O 1
ATOM 604 N N . ASP A 1 77 ? -21.969 5.883 41.938 1 84.25 77 ASP A N 1
ATOM 605 C CA . ASP A 1 77 ? -21.703 7.203 41.375 1 84.25 77 ASP A CA 1
ATOM 606 C C . ASP A 1 77 ? -21.047 8.117 42.375 1 84.25 77 ASP A C 1
ATOM 608 O O . ASP A 1 77 ? -20.844 7.73 43.531 1 84.25 77 ASP A O 1
ATOM 612 N N . PHE A 1 78 ? -20.672 9.352 41.938 1 88.56 78 PHE A N 1
ATOM 613 C CA . PHE A 1 78 ? -19.875 10.25 42.781 1 88.56 78 PHE A CA 1
ATOM 614 C C . PHE A 1 78 ? -20.719 10.812 43.906 1 88.56 78 PHE A C 1
ATOM 616 O O . PHE A 1 78 ? -20.219 11.062 45 1 88.56 78 PHE A O 1
ATOM 623 N N . GLU A 1 79 ? -22 10.977 43.625 1 85.56 79 GLU A N 1
ATOM 624 C CA . GLU A 1 79 ? -22.891 11.445 44.688 1 85.56 79 GLU A CA 1
ATOM 625 C C . GLU A 1 79 ? -22.984 10.422 45.812 1 85.56 79 GLU A C 1
ATOM 627 O O . GLU A 1 79 ? -22.953 10.789 47 1 85.56 79 GLU A O 1
ATOM 632 N N . TRP A 1 80 ? -23.062 9.188 45.469 1 87.5 80 TRP A N 1
ATOM 633 C CA . TRP A 1 80 ? -23.062 8.102 46.438 1 87.5 80 TRP A CA 1
ATOM 634 C C . TRP A 1 80 ? -21.781 8.109 47.25 1 87.5 80 TRP A C 1
ATOM 636 O O . TRP A 1 80 ? -21.812 8.008 48.469 1 87.5 80 TRP A O 1
ATOM 646 N N . LEU A 1 81 ? -20.625 8.305 46.562 1 90.06 81 LEU A N 1
ATOM 647 C CA . LEU A 1 81 ? -19.344 8.305 47.25 1 90.06 81 LEU A CA 1
ATOM 648 C C . LEU A 1 81 ? -19.266 9.43 48.281 1 90.06 81 LEU A C 1
ATOM 650 O O . LEU A 1 81 ? -18.891 9.203 49.438 1 90.06 81 LEU A O 1
ATOM 654 N N . THR A 1 82 ? -19.672 10.594 47.844 1 90.5 82 THR A N 1
ATOM 655 C CA . THR A 1 82 ? -19.562 11.75 48.75 1 90.5 82 THR A CA 1
ATOM 656 C C . THR A 1 82 ? -20.5 11.625 49.938 1 90.5 82 THR A C 1
ATOM 658 O O . THR A 1 82 ? -20.172 12.078 51.031 1 90.5 82 THR A O 1
ATOM 661 N N . THR A 1 83 ? -21.562 10.961 49.688 1 88.19 83 THR A N 1
ATOM 662 C CA . THR A 1 83 ? -22.5 10.727 50.781 1 88.19 83 THR A CA 1
ATOM 663 C C . THR A 1 83 ? -21.938 9.711 51.781 1 88.19 83 THR A C 1
ATOM 665 O O . THR A 1 83 ? -22.016 9.914 53 1 88.19 83 THR A O 1
ATOM 668 N N . MET A 1 84 ? -21.375 8.711 51.25 1 87.56 84 MET A N 1
ATOM 669 C CA . MET A 1 84 ? -20.906 7.621 52.094 1 87.56 84 MET A CA 1
ATOM 670 C C . MET A 1 84 ? -19.656 8.039 52.844 1 87.56 84 MET A C 1
ATOM 672 O O . MET A 1 84 ? -19.406 7.539 53.969 1 87.56 84 MET A O 1
ATOM 676 N N . LEU A 1 85 ? -18.953 8.977 52.281 1 87.62 85 LEU A N 1
ATOM 677 C CA . LEU A 1 85 ? -17.734 9.445 52.938 1 87.62 85 LEU A CA 1
ATOM 678 C C . LEU A 1 85 ? -18.031 10.648 53.812 1 87.62 85 LEU A C 1
ATOM 680 O O . LEU A 1 85 ? -17.125 11.148 54.5 1 87.62 85 LEU A O 1
ATOM 684 N N . TYR A 1 86 ? -19.297 11.102 53.781 1 88.12 86 TYR A N 1
ATOM 685 C CA . TYR A 1 86 ? -19.781 12.234 54.562 1 88.12 86 TYR A CA 1
ATOM 686 C C . TYR A 1 86 ? -19 13.5 54.25 1 88.12 86 TYR A C 1
ATOM 688 O O . TYR A 1 86 ? -18.609 14.25 55.156 1 88.12 86 TYR A O 1
ATOM 696 N N . ILE A 1 87 ? -18.703 13.68 52.969 1 87.44 87 ILE A N 1
ATOM 697 C CA . ILE A 1 87 ? -17.984 14.875 52.562 1 87.44 87 ILE A CA 1
ATOM 698 C C . ILE A 1 87 ? -18.859 15.703 51.625 1 87.44 87 ILE A C 1
ATOM 700 O O . ILE A 1 87 ? -18.344 16.5 50.812 1 87.44 87 ILE A O 1
ATOM 704 N N . ARG A 1 88 ? -20.109 15.562 51.531 1 85.56 88 ARG A N 1
ATOM 705 C CA . ARG A 1 88 ? -21.047 16.219 50.656 1 85.56 88 ARG A CA 1
ATOM 706 C C . ARG A 1 88 ? -20.938 17.734 50.75 1 85.56 88 ARG A C 1
ATOM 708 O O . ARG A 1 88 ? -21.078 18.453 49.75 1 85.56 88 ARG A O 1
ATOM 715 N N . ASP A 1 89 ? -20.688 18.203 51.938 1 79.81 89 ASP A N 1
ATOM 716 C CA . ASP A 1 89 ? -20.703 19.641 52.156 1 79.81 89 ASP A CA 1
ATOM 717 C C . ASP A 1 89 ? -19.297 20.219 52.188 1 79.81 89 ASP A C 1
ATOM 719 O O . ASP A 1 89 ? -19.109 21.422 52.406 1 79.81 89 ASP A O 1
ATOM 723 N N . ASP A 1 90 ? -18.266 19.422 52.062 1 83.38 90 ASP A N 1
ATOM 724 C CA . ASP A 1 90 ? -16.875 19.859 52 1 83.38 90 ASP A CA 1
ATOM 725 C C . ASP A 1 90 ? -16.375 19.922 50.562 1 83.38 90 ASP A C 1
ATOM 727 O O . ASP A 1 90 ? -16.016 18.906 49.969 1 83.38 90 ASP A O 1
ATOM 731 N N . SER A 1 91 ? -16.359 21.141 50.031 1 83.69 91 SER A N 1
ATOM 732 C CA . SER A 1 91 ? -16.016 21.359 48.625 1 83.69 91 SER A CA 1
ATOM 733 C C . SER A 1 91 ? -14.555 20.969 48.344 1 83.69 91 SER A C 1
ATOM 735 O O . SER A 1 91 ? -14.227 20.484 47.281 1 83.69 91 SER A O 1
ATOM 737 N N . ASN A 1 92 ? -13.805 21.188 49.312 1 81.38 92 ASN A N 1
ATOM 738 C CA . ASN A 1 92 ? -12.391 20.891 49.125 1 81.38 92 ASN A CA 1
ATOM 739 C C . ASN A 1 92 ? -12.141 19.391 49.062 1 81.38 92 ASN A C 1
ATOM 741 O O . ASN A 1 92 ? -11.422 18.906 48.188 1 81.38 92 ASN A O 1
ATOM 745 N N . LEU A 1 93 ? -12.688 18.703 49.969 1 86.31 93 LEU A N 1
ATOM 746 C CA . LEU A 1 93 ? -12.5 17.266 50 1 86.31 93 LEU A CA 1
ATOM 747 C C . LEU A 1 93 ? -13.18 16.609 48.781 1 86.31 93 LEU A C 1
ATOM 749 O O . LEU A 1 93 ? -12.672 15.633 48.25 1 86.31 93 LEU A O 1
ATOM 753 N N . LYS A 1 94 ? -14.219 17.172 48.344 1 87.19 94 LYS A N 1
ATOM 754 C CA . LYS A 1 94 ? -14.883 16.688 47.156 1 87.19 94 LYS A CA 1
ATOM 755 C C . LYS A 1 94 ? -13.977 16.828 45.938 1 87.19 94 LYS A C 1
ATOM 757 O O . LYS A 1 94 ? -13.844 15.898 45.125 1 87.19 94 LYS A O 1
ATOM 762 N N . ARG A 1 95 ? -13.438 17.953 45.875 1 85.38 95 ARG A N 1
ATOM 763 C CA . ARG A 1 95 ? -12.539 18.219 44.75 1 85.38 95 ARG A CA 1
ATOM 764 C C . ARG A 1 95 ? -11.328 17.297 44.781 1 85.38 95 ARG A C 1
ATOM 766 O O . ARG A 1 95 ? -10.891 16.797 43.75 1 85.38 95 ARG A O 1
ATOM 773 N N . ARG A 1 96 ? -10.883 17.094 45.875 1 85.62 96 ARG A N 1
ATOM 774 C CA . ARG A 1 96 ? -9.734 16.219 46.031 1 85.62 96 ARG A CA 1
ATOM 775 C C . ARG A 1 96 ? -10.102 14.773 45.688 1 85.62 96 ARG A C 1
ATOM 777 O O . ARG A 1 96 ? -9.328 14.078 45.031 1 85.62 96 ARG A O 1
ATOM 784 N N . ALA A 1 97 ? -11.219 14.336 46.156 1 88.44 97 ALA A N 1
ATOM 785 C CA . ALA A 1 97 ? -11.703 13.008 45.812 1 88.44 97 ALA A CA 1
ATOM 786 C C . ALA A 1 97 ? -11.82 12.836 44.281 1 88.44 97 ALA A C 1
ATOM 788 O O . ALA A 1 97 ? -11.398 11.812 43.75 1 88.44 97 ALA A O 1
ATOM 789 N N . LEU A 1 98 ? -12.344 13.859 43.719 1 86.94 98 LEU A N 1
ATOM 790 C CA . LEU A 1 98 ? -12.523 13.844 42.25 1 86.94 98 LEU A CA 1
ATOM 791 C C . LEU A 1 98 ? -11.18 13.742 41.531 1 86.94 98 LEU A C 1
ATOM 793 O O . LEU A 1 98 ? -11.016 12.945 40.625 1 86.94 98 LEU A O 1
ATOM 797 N N . LYS A 1 99 ? -10.281 14.523 41.906 1 85.81 99 LYS A N 1
ATOM 798 C CA . LYS A 1 99 ? -8.961 14.555 41.312 1 85.81 99 LYS A CA 1
ATOM 799 C C . LYS A 1 99 ? -8.25 13.211 41.469 1 85.81 99 LYS A C 1
ATOM 801 O O . LYS A 1 99 ? -7.645 12.703 40.531 1 85.81 99 LYS A O 1
ATOM 806 N N . LEU A 1 100 ? -8.359 12.688 42.656 1 85.88 100 LEU A N 1
ATOM 807 C CA . LEU A 1 100 ? -7.703 11.422 42.938 1 85.88 100 LEU A CA 1
ATOM 808 C C . LEU A 1 100 ? -8.32 10.289 42.125 1 85.88 100 LEU A C 1
ATOM 810 O O . LEU A 1 100 ? -7.602 9.461 41.562 1 85.88 100 LEU A O 1
ATOM 814 N N . ALA A 1 101 ? -9.609 10.266 42.156 1 86.56 101 ALA A N 1
ATOM 815 C CA . ALA A 1 101 ? -10.297 9.242 41.375 1 86.56 101 ALA A CA 1
ATOM 816 C C . ALA A 1 101 ? -9.961 9.359 39.875 1 86.56 101 ALA A C 1
ATOM 818 O O . ALA A 1 101 ? -9.75 8.344 39.219 1 86.56 101 ALA A O 1
ATOM 819 N N . PHE A 1 102 ? -9.945 10.594 39.406 1 85.5 102 PHE A N 1
ATOM 820 C CA . PHE A 1 102 ? -9.633 10.844 38 1 85.5 102 PHE A CA 1
ATOM 821 C C . PHE A 1 102 ? -8.211 10.406 37.688 1 85.5 102 PHE A C 1
ATOM 823 O O . PHE A 1 102 ? -7.973 9.75 36.656 1 85.5 102 PHE A O 1
ATOM 830 N N . LEU A 1 103 ? -7.355 10.773 38.5 1 83.25 103 LEU A N 1
ATOM 831 C CA . LEU A 1 103 ? -5.961 10.398 38.281 1 83.25 103 LEU A CA 1
ATOM 832 C C . LEU A 1 103 ? -5.809 8.883 38.281 1 83.25 103 LEU A C 1
ATOM 834 O O . LEU A 1 103 ? -5.016 8.336 37.531 1 83.25 103 LEU A O 1
ATOM 838 N N . ARG A 1 104 ? -6.535 8.281 39.125 1 83.81 104 ARG A N 1
ATOM 839 C CA . ARG A 1 104 ? -6.484 6.832 39.25 1 83.81 104 ARG A CA 1
ATOM 840 C C . ARG A 1 104 ? -7.012 6.164 37.969 1 83.81 104 ARG A C 1
ATOM 842 O O . ARG A 1 104 ? -6.387 5.234 37.469 1 83.81 104 ARG A O 1
ATOM 849 N N . ASN A 1 105 ? -8.086 6.633 37.562 1 80.12 105 ASN A N 1
ATOM 850 C CA . ASN A 1 105 ? -8.766 5.953 36.469 1 80.12 105 ASN A CA 1
ATOM 851 C C . ASN A 1 105 ? -8.281 6.449 35.094 1 80.12 105 ASN A C 1
ATOM 853 O O . ASN A 1 105 ? -8.336 5.715 34.094 1 80.12 105 ASN A O 1
ATOM 857 N N . HIS A 1 106 ? -7.941 7.73 35.156 1 76.19 106 HIS A N 1
ATOM 858 C CA . HIS A 1 106 ? -7.555 8.344 33.906 1 76.19 106 HIS A CA 1
ATOM 859 C C . HIS A 1 106 ? -6.266 9.141 34.062 1 76.19 106 HIS A C 1
ATOM 861 O O . HIS A 1 106 ? -6.246 10.352 33.781 1 76.19 106 HIS A O 1
ATOM 867 N N . PRO A 1 107 ? -5.262 8.484 34.312 1 75.62 107 PRO A N 1
ATOM 868 C CA . PRO A 1 107 ? -4.027 9.227 34.594 1 75.62 107 PRO A CA 1
ATOM 869 C C . PRO A 1 107 ? -3.49 9.953 33.375 1 75.62 107 PRO A C 1
ATOM 871 O O . PRO A 1 107 ? -2.902 11.031 33.5 1 75.62 107 PRO A O 1
ATOM 874 N N . GLN A 1 108 ? -3.773 9.523 32.281 1 68.12 108 GLN A N 1
ATOM 875 C CA . GLN A 1 108 ? -3.232 10.094 31.062 1 68.12 108 GLN A CA 1
ATOM 876 C C . GLN A 1 108 ? -3.832 11.477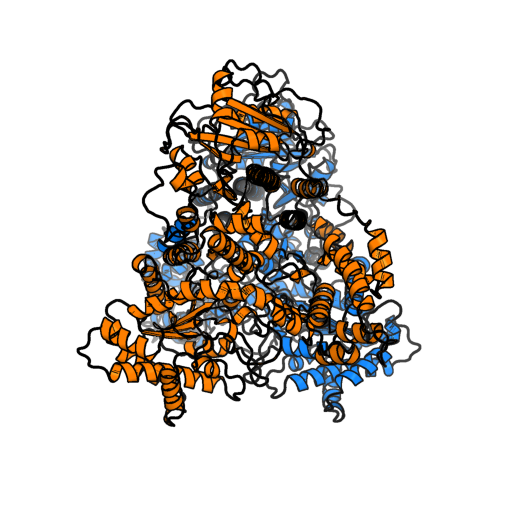 30.797 1 68.12 108 GLN A C 1
ATOM 878 O O . GLN A 1 108 ? -3.221 12.297 30.109 1 68.12 108 GLN A O 1
ATOM 883 N N . PHE A 1 109 ? -4.926 11.68 31.438 1 65.81 109 PHE A N 1
ATOM 884 C CA . PHE A 1 109 ? -5.641 12.93 31.188 1 65.81 109 PHE A CA 1
ATOM 885 C C . PHE A 1 109 ? -5.477 13.898 32.344 1 65.81 109 PHE A C 1
ATOM 887 O O . PHE A 1 109 ? -5.914 15.047 32.281 1 65.81 109 PHE A O 1
ATOM 894 N N . TYR A 1 110 ? -4.809 13.438 33.312 1 65.31 110 TYR A N 1
ATOM 895 C CA . TYR A 1 110 ? -4.77 14.219 34.562 1 65.31 110 TYR A CA 1
ATOM 896 C C . TYR A 1 110 ? -3.904 15.461 34.375 1 65.31 110 TYR A C 1
ATOM 898 O O . TYR A 1 110 ? -4.203 16.516 34.969 1 65.31 110 TYR A O 1
ATOM 906 N N . VAL A 1 111 ? -2.832 15.352 33.625 1 54.38 111 VAL A N 1
ATOM 907 C CA . VAL A 1 111 ? -1.894 16.469 33.562 1 54.38 111 VAL A CA 1
ATOM 908 C C . VAL A 1 111 ? -2.414 17.5 32.562 1 54.38 111 VAL A C 1
ATOM 910 O O . VAL A 1 111 ? -1.816 18.562 32.406 1 54.38 111 VAL A O 1
ATOM 913 N N . LYS A 1 112 ? -3.564 17.375 32.094 1 52.97 112 LYS A N 1
ATOM 914 C CA . LYS A 1 112 ? -4.039 18.297 31.062 1 52.97 112 LYS A CA 1
ATOM 915 C C . LYS A 1 112 ? -4.867 19.422 31.672 1 52.97 112 LYS A C 1
ATOM 917 O O . LYS A 1 112 ? -5.883 19.172 32.312 1 52.97 112 LYS A O 1
ATOM 922 N N . PRO A 1 113 ? -4.273 20.547 31.734 1 48.81 113 PRO A N 1
ATOM 923 C CA . PRO A 1 113 ? -4.895 21.688 32.406 1 48.81 113 PRO A CA 1
ATOM 924 C C . PRO A 1 113 ? -6.34 21.922 31.984 1 48.81 113 PRO A C 1
ATOM 926 O O . PRO A 1 113 ? -7.125 22.516 32.719 1 48.81 113 PRO A O 1
ATOM 929 N N . GLU A 1 114 ? -6.754 21.391 30.922 1 52.97 114 GLU A N 1
ATOM 930 C CA . GLU A 1 114 ? -8.039 21.766 30.344 1 52.97 114 GLU A CA 1
ATOM 931 C C . GLU A 1 114 ? -9.164 20.891 30.875 1 52.97 114 GLU A C 1
ATOM 933 O O . GLU A 1 114 ? -10.336 21.125 30.578 1 52.97 114 GLU A O 1
ATOM 938 N N . ILE A 1 115 ? -8.797 20.031 31.703 1 58.19 115 ILE A N 1
ATOM 939 C CA . ILE A 1 115 ? -9.852 19.172 32.219 1 58.19 115 ILE A CA 1
ATOM 940 C C . ILE A 1 115 ? -10.422 19.734 33.5 1 58.19 115 ILE A C 1
ATOM 942 O O . ILE A 1 115 ? -9.727 19.797 34.531 1 58.19 115 ILE A O 1
ATOM 946 N N . ASN A 1 116 ? -11.555 20.406 33.312 1 60.53 116 ASN A N 1
ATOM 947 C CA . ASN A 1 116 ? -12.188 21 34.469 1 60.53 116 ASN A CA 1
ATOM 948 C C . ASN A 1 116 ? -12.883 19.938 35.312 1 60.53 116 ASN A C 1
ATOM 950 O O . ASN A 1 116 ? -12.992 18.781 34.906 1 60.53 116 ASN A O 1
ATOM 954 N N . SER A 1 117 ? -13.227 20.297 36.5 1 69.12 117 SER A N 1
ATOM 955 C CA . SER A 1 117 ? -13.797 19.391 37.5 1 69.12 117 SER A CA 1
ATOM 956 C C . SER A 1 117 ? -15.07 18.719 36.969 1 69.12 117 SER A C 1
ATOM 958 O O . SER A 1 117 ? -15.328 17.547 37.281 1 69.12 117 SER A O 1
ATOM 960 N N . LYS A 1 118 ? -15.664 19.422 36.188 1 68.69 118 LYS A N 1
ATOM 961 C CA . LYS A 1 118 ? -16.906 18.875 35.656 1 68.69 118 LYS A CA 1
ATOM 962 C C . LYS A 1 118 ? -16.625 17.75 34.656 1 68.69 118 LYS A C 1
ATOM 964 O O . LYS A 1 118 ? -17.297 16.719 34.688 1 68.69 118 LYS A O 1
ATOM 969 N N . MET A 1 119 ? -15.625 17.953 33.969 1 71.06 119 MET A N 1
ATOM 970 C CA . MET A 1 119 ? -15.242 16.953 33 1 71.06 119 MET A CA 1
ATOM 971 C C . MET A 1 119 ? -14.688 15.695 33.656 1 71.06 119 MET A C 1
ATOM 973 O O . MET A 1 119 ? -14.977 14.578 33.25 1 71.06 119 MET A O 1
ATOM 977 N N . MET A 1 120 ? -13.953 16.016 34.625 1 77.81 120 MET A N 1
ATOM 978 C CA . MET A 1 120 ? -13.422 14.891 35.375 1 77.81 120 MET A CA 1
ATOM 979 C C . MET A 1 120 ? -14.547 14.016 35.938 1 77.81 120 MET A C 1
ATOM 981 O O . MET A 1 120 ? -14.484 12.789 35.844 1 77.81 120 MET A O 1
ATOM 985 N N . LEU A 1 121 ? -15.547 14.719 36.469 1 78.44 121 LEU A N 1
ATOM 986 C CA . LEU A 1 121 ? -16.672 14.008 37.062 1 78.44 121 LEU A CA 1
ATOM 987 C C . LEU A 1 121 ? -17.422 13.203 36 1 78.44 121 LEU A C 1
ATOM 989 O O . LEU A 1 121 ? -17.75 12.031 36.219 1 78.44 121 LEU A O 1
ATOM 993 N N . ARG A 1 122 ? -17.562 13.797 34.938 1 75.88 122 ARG A N 1
ATOM 994 C CA . ARG A 1 122 ? -18.281 13.117 33.844 1 75.88 122 ARG A CA 1
ATOM 995 C C . ARG A 1 122 ? -17.516 11.883 33.375 1 75.88 122 ARG A C 1
ATOM 997 O O . ARG A 1 122 ? -18.125 10.844 33.094 1 75.88 122 ARG A O 1
ATOM 1004 N N . ALA A 1 123 ? -16.297 12.055 33.25 1 78 123 ALA A N 1
ATOM 1005 C CA . ALA A 1 123 ? -15.461 10.945 32.781 1 78 123 ALA A CA 1
ATOM 1006 C C . ALA A 1 123 ? -15.492 9.789 33.781 1 78 123 ALA A C 1
ATOM 1008 O O . ALA A 1 123 ? -15.523 8.625 33.406 1 78 123 ALA A O 1
ATOM 1009 N N . LEU A 1 124 ? -15.492 10.172 35 1 79.12 124 LEU A N 1
ATOM 1010 C CA . LEU A 1 124 ? -15.461 9.164 36.062 1 79.12 124 LEU A CA 1
ATOM 1011 C C . LEU A 1 124 ? -16.797 8.453 36.188 1 79.12 124 LEU A C 1
ATOM 1013 O O . LEU A 1 124 ? -16.859 7.297 36.594 1 79.12 124 LEU A O 1
ATOM 1017 N N . GLU A 1 125 ? -17.781 9.172 35.844 1 76.25 125 GLU A N 1
ATOM 1018 C CA . GLU A 1 125 ? -19.125 8.602 35.969 1 76.25 125 GLU A CA 1
ATOM 1019 C C . GLU A 1 125 ? -19.562 7.922 34.688 1 76.25 125 GLU A C 1
ATOM 1021 O O . GLU A 1 125 ? -20.672 7.41 34.594 1 76.25 125 GLU A O 1
ATOM 1026 N N . ALA A 1 126 ? -18.688 7.973 33.719 1 73.88 126 ALA A N 1
ATOM 1027 C CA . ALA A 1 126 ? -18.969 7.328 32.438 1 73.88 126 ALA A CA 1
ATOM 1028 C C . ALA A 1 126 ? -19.156 5.82 32.594 1 73.88 126 ALA A C 1
ATOM 1030 O O . ALA A 1 126 ? -18.516 5.211 33.469 1 73.88 126 ALA A O 1
ATOM 1031 N N . LYS A 1 127 ? -20 5.234 31.938 1 64.19 127 LYS A N 1
ATOM 1032 C CA . LYS A 1 127 ? -20.344 3.826 32.094 1 64.19 127 LYS A CA 1
ATOM 1033 C C . LYS A 1 127 ? -19.234 2.918 31.562 1 64.19 127 LYS A C 1
ATOM 1035 O O . LYS A 1 127 ? -19.062 1.793 32.031 1 64.19 127 LYS A O 1
ATOM 1040 N N . THR A 1 128 ? -18.562 3.412 30.578 1 64.62 128 THR A N 1
ATOM 1041 C CA . THR A 1 128 ? -17.469 2.635 30 1 64.62 128 THR A CA 1
ATOM 1042 C C . THR A 1 128 ? -16.203 3.475 29.891 1 64.62 128 THR A C 1
ATOM 1044 O O . THR A 1 128 ? -16.266 4.703 29.906 1 64.62 128 THR A O 1
ATOM 1047 N N . ASP A 1 129 ? -15.07 2.822 29.953 1 63.12 129 ASP A N 1
ATOM 1048 C CA . ASP A 1 129 ? -13.789 3.5 29.797 1 63.12 129 ASP A CA 1
ATOM 1049 C C . ASP A 1 129 ? -13.734 4.258 28.469 1 63.12 129 ASP A C 1
ATOM 1051 O O . ASP A 1 129 ? -13.156 5.34 28.391 1 63.12 129 ASP A O 1
ATOM 1055 N N . GLN A 1 130 ? -14.391 3.82 27.641 1 59.47 130 GLN A N 1
ATOM 1056 C CA . GLN A 1 130 ? -14.414 4.453 26.328 1 59.47 130 GLN A CA 1
ATOM 1057 C C . GLN A 1 130 ? -15.172 5.781 26.359 1 59.47 130 GLN A C 1
ATOM 1059 O O . GLN A 1 130 ? -14.734 6.77 25.781 1 59.47 130 GLN A O 1
ATOM 1064 N N . GLU A 1 131 ? -16.188 5.738 27.062 1 61.28 131 GLU A N 1
ATOM 1065 C CA . GLU A 1 131 ? -16.953 6.965 27.25 1 61.28 131 GLU A CA 1
ATOM 1066 C C . GLU A 1 131 ? -16.156 8.016 28 1 61.28 131 GLU A C 1
ATOM 1068 O O . GLU A 1 131 ? -16.172 9.195 27.641 1 61.28 131 GLU A O 1
ATOM 1073 N N . ALA A 1 132 ? -15.586 7.566 29.047 1 65.44 132 ALA A N 1
ATOM 1074 C CA . ALA A 1 132 ? -14.766 8.484 29.844 1 65.44 132 ALA A CA 1
ATOM 1075 C C . ALA A 1 132 ? -13.68 9.125 28.984 1 65.44 132 ALA A C 1
ATOM 1077 O O . ALA A 1 132 ? -13.461 10.336 29.031 1 65.44 132 ALA A O 1
ATOM 1078 N N . ARG A 1 133 ? -13.133 8.352 28.266 1 64.12 133 ARG A N 1
ATOM 1079 C CA . ARG A 1 133 ? -12.055 8.82 27.406 1 64.12 133 ARG A CA 1
ATOM 1080 C C . ARG A 1 133 ? -12.586 9.797 26.359 1 64.12 133 ARG A C 1
ATOM 1082 O O . ARG A 1 133 ? -11.945 10.805 26.062 1 64.12 133 ARG A O 1
ATOM 1089 N N . THR A 1 134 ? -13.641 9.562 25.922 1 56.66 134 THR A N 1
ATOM 1090 C CA . THR A 1 134 ? -14.281 10.445 24.953 1 56.66 134 THR A CA 1
ATOM 1091 C C . THR A 1 134 ? -14.562 11.812 25.578 1 56.66 134 THR A C 1
ATOM 1093 O O . THR A 1 134 ? -14.328 12.844 24.953 1 56.66 134 THR A O 1
ATOM 1096 N N . ILE A 1 135 ? -15.023 11.797 26.781 1 58.78 135 ILE A N 1
ATOM 1097 C CA . ILE A 1 135 ? -15.344 13.023 27.5 1 58.78 135 ILE A CA 1
ATOM 1098 C C . ILE A 1 135 ? -14.07 13.852 27.688 1 58.78 135 ILE A C 1
ATOM 1100 O O . ILE A 1 135 ? -14.086 15.07 27.5 1 58.78 135 ILE A O 1
ATOM 1104 N N . LEU A 1 136 ? -13.125 13.195 28.016 1 61.94 136 LEU A N 1
ATOM 1105 C CA . LEU A 1 136 ? -11.883 13.891 28.312 1 61.94 136 LEU A CA 1
ATOM 1106 C C . LEU A 1 136 ? -11.227 14.406 27.031 1 61.94 136 LEU A C 1
ATOM 1108 O O . LEU A 1 136 ? -10.68 15.508 27 1 61.94 136 LEU A O 1
ATOM 1112 N N . GLU A 1 137 ? -11.344 13.773 26.141 1 56.84 137 GLU A N 1
ATOM 1113 C CA . GLU A 1 137 ? -10.781 14.18 24.859 1 56.84 137 GLU A CA 1
ATOM 1114 C C . GLU A 1 137 ? -11.555 15.359 24.266 1 56.84 137 GLU A C 1
ATOM 1116 O O . GLU A 1 137 ? -10.953 16.281 23.703 1 56.84 137 GLU A O 1
ATOM 1121 N N . ILE A 1 138 ? -12.742 15.344 24.578 1 52.53 138 ILE A N 1
ATOM 1122 C CA . ILE A 1 138 ? -13.609 16.438 24.156 1 52.53 138 ILE A CA 1
ATOM 1123 C C . ILE A 1 138 ? -13.234 17.719 24.922 1 52.53 138 ILE A C 1
ATOM 1125 O O . ILE A 1 138 ? -13.203 18.797 24.344 1 52.53 138 ILE A O 1
ATOM 1129 N N . GLY A 1 139 ? -13.039 17.562 26.156 1 50.97 139 GLY A N 1
ATOM 1130 C CA . GLY A 1 139 ? -12.664 18.703 26.969 1 50.97 139 GLY A CA 1
ATOM 1131 C C . GLY A 1 139 ? -11.383 19.375 26.5 1 50.97 139 GLY A C 1
ATOM 1132 O O . GLY A 1 139 ? -11.281 20.609 26.516 1 50.97 139 GLY A O 1
ATOM 1133 N N . LEU A 1 140 ? -10.602 18.641 26.109 1 51.72 140 LEU A N 1
ATOM 1134 C CA . LEU A 1 140 ? -9.344 19.188 25.609 1 51.72 140 LEU A CA 1
ATOM 1135 C C . LEU A 1 140 ? -9.562 19.953 24.297 1 51.72 140 LEU A C 1
ATOM 1137 O O . LEU A 1 140 ? -8.844 20.906 24.016 1 51.72 140 LEU A O 1
ATOM 1141 N N . LEU A 1 141 ? -10.539 19.531 23.625 1 50.81 141 LEU A N 1
ATOM 1142 C CA . LEU A 1 141 ? -10.805 20.109 22.297 1 50.81 141 LEU A CA 1
ATOM 1143 C C . LEU A 1 141 ? -11.578 21.406 22.422 1 50.81 141 LEU A C 1
ATOM 1145 O O . LEU A 1 141 ? -11.602 22.203 21.469 1 50.81 141 LEU A O 1
ATOM 1149 N N . GLN A 1 142 ? -12.242 21.656 23.484 1 49.66 142 GLN A N 1
ATOM 1150 C CA . GLN A 1 142 ? -13.008 22.891 23.641 1 49.66 142 GLN A CA 1
ATOM 1151 C C . GLN A 1 142 ? -12.133 24.109 23.422 1 49.66 142 GLN A C 1
ATOM 1153 O O . GLN A 1 142 ? -12.594 25.125 22.891 1 49.66 142 GLN A O 1
ATOM 1158 N N . ALA A 1 143 ? -10.914 24.172 23.922 1 49.94 143 ALA A N 1
ATOM 1159 C CA . ALA A 1 143 ? -10.078 25.328 23.609 1 49.94 143 ALA A CA 1
ATOM 1160 C C . ALA A 1 143 ? -9.922 25.5 22.109 1 49.94 143 ALA A C 1
ATOM 1162 O O . ALA A 1 143 ? -9.797 26.625 21.625 1 49.94 143 ALA A O 1
ATOM 1163 N N . SER A 1 144 ? -10.172 24.5 21.375 1 58.56 144 SER A N 1
ATOM 1164 C CA . SER A 1 144 ? -9.977 24.469 19.922 1 58.56 144 SER A CA 1
ATOM 1165 C C . SER A 1 144 ? -11.211 24.984 19.188 1 58.56 144 SER A C 1
ATOM 1167 O O . SER A 1 144 ? -11.133 25.375 18.031 1 58.56 144 SER A O 1
ATOM 1169 N N . GLY A 1 145 ? -12.203 25.203 19.938 1 61.72 145 GLY A N 1
ATOM 1170 C CA . GLY A 1 145 ? -13.453 25.578 19.312 1 61.72 145 GLY A CA 1
ATOM 1171 C C . GLY A 1 145 ? -13.461 27.016 18.828 1 61.72 145 GLY A C 1
ATOM 1172 O O . GLY A 1 145 ? -13.938 27.297 17.719 1 61.72 145 GLY A O 1
ATOM 1173 N N . SER A 1 146 ? -12.836 27.906 19.641 1 64.62 146 SER A N 1
ATOM 1174 C CA . SER A 1 146 ? -12.812 29.312 19.25 1 64.62 146 SER A CA 1
ATOM 1175 C C . SER A 1 146 ? -11.914 29.531 18.047 1 64.62 146 SER A C 1
ATOM 1177 O O . SER A 1 146 ? -12.242 30.344 17.172 1 64.62 146 SER A O 1
ATOM 1179 N N . ILE A 1 147 ? -10.883 28.828 18.031 1 70.12 147 ILE A N 1
ATOM 1180 C CA . ILE A 1 147 ? -9.961 28.969 16.906 1 70.12 147 ILE A CA 1
ATOM 1181 C C . ILE A 1 147 ? -10.633 28.484 15.625 1 70.12 147 ILE A C 1
ATOM 1183 O O . ILE A 1 147 ? -10.531 29.141 14.578 1 70.12 147 ILE A O 1
ATOM 1187 N N . LEU A 1 148 ? -11.359 27.484 15.758 1 73 148 LEU A N 1
ATOM 1188 C CA . LEU A 1 148 ? -12.008 26.922 14.578 1 73 148 LEU A CA 1
ATOM 1189 C C . LEU A 1 148 ? -13.156 27.812 14.102 1 73 148 LEU A C 1
ATOM 1191 O O . LEU A 1 148 ? -13.344 27.984 12.898 1 73 148 LEU A O 1
ATOM 1195 N N . SER A 1 149 ? -13.867 28.266 15.07 1 71.06 149 SER A N 1
ATOM 1196 C CA . SER A 1 149 ? -14.969 29.156 14.727 1 71.06 149 SER A CA 1
ATOM 1197 C C . SER A 1 149 ? -14.469 30.406 14.008 1 71.06 149 SER A C 1
ATOM 1199 O O . SER A 1 149 ? -15.016 30.797 12.969 1 71.06 149 SER A O 1
ATOM 1201 N N . LYS A 1 150 ? -13.461 30.922 14.531 1 71.44 150 LYS A N 1
ATOM 1202 C CA . LYS A 1 150 ? -12.898 32.125 13.914 1 71.44 150 LYS A CA 1
ATOM 1203 C C . LYS A 1 150 ? -12.266 31.797 12.555 1 71.44 150 LYS A C 1
ATOM 1205 O O . LYS A 1 150 ? -12.336 32.594 11.633 1 71.44 150 LYS A O 1
ATOM 1210 N N . GLY A 1 151 ? -11.703 30.672 12.547 1 72.5 151 GLY A N 1
ATOM 1211 C CA . GLY A 1 151 ? -11.133 30.25 11.281 1 72.5 151 GLY A CA 1
ATOM 1212 C C . GLY A 1 151 ? -12.18 30.078 10.195 1 72.5 151 GLY A C 1
ATOM 1213 O O . GLY A 1 151 ? -11.938 30.438 9.039 1 72.5 151 GLY A O 1
ATOM 1214 N N . TYR A 1 152 ? -13.281 29.625 10.562 1 74.69 152 TYR A N 1
ATOM 1215 C CA . TYR A 1 152 ? -14.359 29.406 9.609 1 74.69 152 TYR A CA 1
ATOM 1216 C C . TYR A 1 152 ? -14.922 30.719 9.094 1 74.69 152 TYR A C 1
ATOM 1218 O O . TYR A 1 152 ? -15.344 30.812 7.941 1 74.69 152 TYR A O 1
ATOM 1226 N N . ASP A 1 153 ? -14.836 31.719 9.938 1 74.38 153 ASP A N 1
ATOM 1227 C CA . ASP A 1 153 ? -15.414 33 9.594 1 74.38 153 ASP A CA 1
ATOM 1228 C C . ASP A 1 153 ? -14.398 33.875 8.852 1 74.38 153 ASP A C 1
ATOM 1230 O O . ASP A 1 153 ? -14.758 34.906 8.273 1 74.38 153 ASP A O 1
ATOM 1234 N N . SER A 1 154 ? -13.242 33.406 8.797 1 76.62 154 SER A N 1
ATOM 1235 C CA . SER A 1 154 ? -12.195 34.188 8.148 1 76.62 154 SER A CA 1
ATOM 1236 C C . SER A 1 154 ? -12.367 34.188 6.633 1 76.62 154 SER A C 1
ATOM 1238 O O . SER A 1 154 ? -12.922 33.25 6.066 1 76.62 154 SER A O 1
ATOM 1240 N N . PRO A 1 155 ? -11.984 35.281 6.023 1 78.19 155 PRO A N 1
ATOM 1241 C CA . PRO A 1 155 ? -12.078 35.344 4.562 1 78.19 155 PRO A CA 1
ATOM 1242 C C . PRO A 1 155 ? -11.297 34.219 3.883 1 78.19 155 PRO A C 1
ATOM 1244 O O . PRO A 1 155 ? -10.211 33.844 4.348 1 78.19 155 PRO A O 1
ATOM 1247 N N . PHE A 1 156 ? -11.875 33.781 2.822 1 84.94 156 PHE A N 1
ATOM 1248 C CA . PHE A 1 156 ? -11.195 32.781 2.035 1 84.94 156 PHE A CA 1
ATOM 1249 C C . PHE A 1 156 ? -10.086 33.375 1.188 1 84.94 156 PHE A C 1
ATOM 1251 O O . PHE A 1 156 ? -10.359 34.188 0.284 1 84.94 156 PHE A O 1
ATOM 1258 N N . LEU A 1 157 ? -8.898 33.031 1.5 1 83.75 157 LEU A N 1
ATOM 1259 C CA . LEU A 1 157 ? -7.734 33.656 0.878 1 83.75 157 LEU A CA 1
ATOM 1260 C C . LEU A 1 157 ? -7.496 33.094 -0.519 1 83.75 157 LEU A C 1
ATOM 1262 O O . LEU A 1 157 ? -7.688 31.906 -0.752 1 83.75 157 LEU A O 1
ATOM 1266 N N . ARG A 1 158 ? -7.102 34 -1.47 1 83 158 ARG A N 1
ATOM 1267 C CA . ARG A 1 158 ? -6.703 33.625 -2.828 1 83 158 ARG A CA 1
ATOM 1268 C C . ARG A 1 158 ? -7.797 32.844 -3.527 1 83 158 ARG A C 1
ATOM 1270 O O . ARG A 1 158 ? -7.527 31.781 -4.129 1 83 158 ARG A O 1
ATOM 1277 N N . SER A 1 159 ? -8.969 33.188 -3.393 1 85 159 SER A N 1
ATOM 1278 C CA . SER A 1 159 ? -10.141 32.5 -3.91 1 85 159 SER A CA 1
ATOM 1279 C C . SER A 1 159 ? -10.016 32.25 -5.406 1 85 159 SER A C 1
ATOM 1281 O O . SER A 1 159 ? -10.312 31.141 -5.875 1 85 159 SER A O 1
ATOM 1283 N N . ASP A 1 160 ? -9.5 33.219 -6.117 1 79.56 160 ASP A N 1
ATOM 1284 C CA . ASP A 1 160 ? -9.43 33.094 -7.57 1 79.56 160 ASP A CA 1
ATOM 1285 C C . ASP A 1 160 ? -8.445 31.984 -7.98 1 79.56 160 ASP A C 1
ATOM 1287 O O . ASP A 1 160 ? -8.703 31.234 -8.93 1 79.56 160 ASP A O 1
ATOM 1291 N N . ILE A 1 161 ? -7.477 31.891 -7.223 1 84 161 ILE A N 1
ATOM 1292 C CA . ILE A 1 161 ? -6.41 30.953 -7.562 1 84 161 ILE A CA 1
ATOM 1293 C C . ILE A 1 161 ? -6.816 29.547 -7.148 1 84 161 ILE A C 1
ATOM 1295 O O . ILE A 1 161 ? -6.441 28.562 -7.805 1 84 161 ILE A O 1
ATOM 1299 N N . ILE A 1 162 ? -7.656 29.469 -6.176 1 89.69 162 ILE A N 1
ATOM 1300 C CA . ILE A 1 162 ? -7.973 28.156 -5.613 1 89.69 162 ILE A CA 1
ATOM 1301 C C . ILE A 1 162 ? -9.273 27.641 -6.223 1 89.69 162 ILE A C 1
ATOM 1303 O O . ILE A 1 162 ? -9.367 26.453 -6.562 1 89.69 162 ILE A O 1
ATOM 1307 N N . VAL A 1 163 ? -10.219 28.438 -6.473 1 92.06 163 VAL A N 1
ATOM 1308 C CA . VAL A 1 163 ? -11.578 28.031 -6.832 1 92.06 163 VAL A CA 1
ATOM 1309 C C . VAL A 1 163 ? -11.633 27.672 -8.312 1 92.06 163 VAL A C 1
ATOM 1311 O O . VAL A 1 163 ? -12.227 26.672 -8.695 1 92.06 163 VAL A O 1
ATOM 1314 N N . GLN A 1 164 ? -10.977 28.438 -9.117 1 90.75 164 GLN A N 1
ATOM 1315 C CA . GLN A 1 164 ? -11.133 28.312 -10.562 1 90.75 164 GLN A CA 1
ATOM 1316 C C . GLN A 1 164 ? -10.633 26.969 -11.062 1 90.75 164 GLN A C 1
ATOM 1318 O O . GLN A 1 164 ? -11.289 26.312 -11.867 1 90.75 164 GLN A O 1
ATOM 1323 N N . PRO A 1 165 ? -9.477 26.578 -10.609 1 90.5 165 PRO A N 1
ATOM 1324 C CA . PRO A 1 165 ? -9.016 25.266 -11.055 1 90.5 165 PRO A CA 1
ATOM 1325 C C . PRO A 1 165 ? -9.961 24.141 -10.648 1 90.5 165 PRO A C 1
ATOM 1327 O O . PRO A 1 165 ? -10.133 23.172 -11.391 1 90.5 165 PRO A O 1
ATOM 1330 N N . ILE A 1 166 ? -10.539 24.203 -9.562 1 92.06 166 ILE A N 1
ATOM 1331 C CA . ILE A 1 166 ? -11.438 23.172 -9.07 1 92.06 166 ILE A CA 1
ATOM 1332 C C . ILE A 1 166 ? -12.734 23.188 -9.883 1 92.06 166 ILE A C 1
ATOM 1334 O O . ILE A 1 166 ? -13.25 22.125 -10.25 1 92.06 166 ILE A O 1
ATOM 1338 N N . LEU A 1 167 ? -13.203 24.344 -10.156 1 93.19 167 LEU A N 1
ATOM 1339 C CA . LEU A 1 167 ? -14.383 24.469 -11 1 93.19 167 LEU A CA 1
ATOM 1340 C C . LEU A 1 167 ? -14.125 23.891 -12.391 1 93.19 167 LEU A C 1
ATOM 1342 O O . LEU A 1 167 ? -15.008 23.25 -12.977 1 93.19 167 LEU A O 1
ATOM 1346 N N . LYS A 1 168 ? -12.961 24.156 -12.828 1 91.62 168 LYS A N 1
ATOM 1347 C CA . LYS A 1 168 ? -12.602 23.594 -14.133 1 91.62 168 LYS A CA 1
ATOM 1348 C C . LYS A 1 168 ? -12.625 22.078 -14.102 1 91.62 168 LYS A C 1
ATOM 1350 O O . LYS A 1 168 ? -13.141 21.438 -15.023 1 91.62 168 LYS A O 1
ATOM 1355 N N . THR A 1 169 ? -12.078 21.531 -13.055 1 92.12 169 THR A N 1
ATOM 1356 C CA . THR A 1 169 ? -12.078 20.078 -12.891 1 92.12 169 THR A CA 1
ATOM 1357 C C . THR A 1 169 ? -13.508 19.547 -12.828 1 92.12 169 THR A C 1
ATOM 1359 O O . THR A 1 169 ? -13.828 18.547 -13.469 1 92.12 169 THR A O 1
ATOM 1362 N N . LEU A 1 170 ? -14.305 20.172 -12.086 1 94.19 170 LEU A N 1
ATOM 1363 C CA . LEU A 1 170 ? -15.703 19.75 -11.953 1 94.19 170 LEU A CA 1
ATOM 1364 C C . LEU A 1 170 ? -16.422 19.844 -13.297 1 94.19 170 LEU A C 1
ATOM 1366 O O . LEU A 1 170 ? -17.219 18.953 -13.641 1 94.19 170 LEU A O 1
ATOM 1370 N N . ASN A 1 171 ? -16.172 20.875 -14 1 94.56 171 ASN A N 1
ATOM 1371 C CA . ASN A 1 171 ? -16.75 21.016 -15.328 1 94.56 171 ASN A CA 1
ATOM 1372 C C . ASN A 1 171 ? -16.328 19.891 -16.266 1 94.56 171 ASN A C 1
ATOM 1374 O O . ASN A 1 171 ? -17.141 19.359 -17.016 1 94.56 171 ASN A O 1
ATOM 1378 N N . ASP A 1 172 ? -15.109 19.578 -16.203 1 92.81 172 ASP A N 1
ATOM 1379 C CA . ASP A 1 172 ? -14.609 18.484 -17.016 1 92.81 172 ASP A CA 1
ATOM 1380 C C . ASP A 1 172 ? -15.281 17.156 -16.625 1 92.81 172 ASP A C 1
ATOM 1382 O O . ASP A 1 172 ? -15.633 16.359 -17.484 1 92.81 172 ASP A O 1
ATOM 1386 N N . TYR A 1 173 ? -15.43 16.969 -15.352 1 93.38 173 TYR A N 1
ATOM 1387 C CA . TYR A 1 173 ? -16.078 15.75 -14.867 1 93.38 173 TYR A CA 1
ATOM 1388 C C . TYR A 1 173 ? -17.531 15.672 -15.328 1 93.38 173 TYR A C 1
ATOM 1390 O O . TYR A 1 173 ? -17.984 14.625 -15.789 1 93.38 173 TYR A O 1
ATOM 1398 N N . THR A 1 174 ? -18.156 16.781 -15.211 1 94.88 174 THR A N 1
ATOM 1399 C CA . THR A 1 174 ? -19.562 16.828 -15.594 1 94.88 174 THR A CA 1
ATOM 1400 C C . THR A 1 174 ? -19.719 16.547 -17.078 1 94.88 174 THR A C 1
ATOM 1402 O O . THR A 1 174 ? -20.641 15.836 -17.484 1 94.88 174 THR A O 1
ATOM 1405 N N . LYS A 1 175 ? -18.828 17 -17.812 1 91.94 175 LYS A N 1
ATOM 1406 C CA . LYS A 1 175 ? -18.859 16.797 -19.266 1 91.94 175 LYS A CA 1
ATOM 1407 C C . LYS A 1 175 ? -18.578 15.328 -19.609 1 91.94 175 LYS A C 1
ATOM 1409 O O . LYS A 1 175 ? -19.172 14.789 -20.547 1 91.94 175 LYS A O 1
ATOM 1414 N N . LYS A 1 176 ? -17.75 14.734 -18.906 1 91.38 176 LYS A N 1
ATOM 1415 C CA . LYS A 1 176 ? -17.312 13.367 -19.188 1 91.38 176 LYS A CA 1
ATOM 1416 C C . LYS A 1 176 ? -18.344 12.352 -18.688 1 91.38 176 LYS A C 1
ATOM 1418 O O . LYS A 1 176 ? -18.312 11.188 -19.094 1 91.38 176 LYS A O 1
ATOM 1423 N N . TRP A 1 177 ? -19.25 12.789 -17.891 1 93 177 TRP A N 1
ATOM 1424 C CA . TRP A 1 177 ? -20.172 11.867 -17.25 1 93 177 TRP A CA 1
ATOM 1425 C C . TRP A 1 177 ? -21.047 11.156 -18.297 1 93 177 TRP A C 1
ATOM 1427 O O . TRP A 1 177 ? -21.734 11.805 -19.078 1 93 177 TRP A O 1
ATOM 1437 N N . LYS A 1 178 ? -20.844 9.852 -18.328 1 86 178 LYS A N 1
ATOM 1438 C CA . LYS A 1 178 ? -21.672 8.891 -19.062 1 86 178 LYS A CA 1
ATOM 1439 C C . LYS A 1 178 ? -21.891 7.621 -18.25 1 86 178 LYS A C 1
ATOM 1441 O O . LYS A 1 178 ? -20.922 6.996 -17.797 1 86 178 LYS A O 1
ATOM 1446 N N . PRO A 1 179 ? -23.141 7.246 -18.078 1 80.81 179 PRO A N 1
ATOM 1447 C CA . PRO A 1 179 ? -23.406 6.074 -17.25 1 80.81 179 PRO A CA 1
ATOM 1448 C C . PRO A 1 179 ? -22.734 4.809 -17.781 1 80.81 179 PRO A C 1
ATOM 1450 O O . PRO A 1 179 ? -22.547 3.85 -17.031 1 80.81 179 PRO A O 1
ATOM 1453 N N . SER A 1 180 ? -22.328 4.844 -18.984 1 72.38 180 SER A N 1
ATOM 1454 C CA . SER A 1 180 ? -21.656 3.693 -19.562 1 72.38 180 SER A CA 1
ATOM 1455 C C . SER A 1 180 ? -20.188 3.635 -19.141 1 72.38 180 SER A C 1
ATOM 1457 O O . SER A 1 180 ? -19.594 2.557 -19.094 1 72.38 180 SER A O 1
ATOM 1459 N N . ASP A 1 181 ? -19.734 4.852 -18.812 1 77.25 181 ASP A N 1
ATOM 1460 C CA . ASP A 1 181 ? -18.297 4.941 -18.578 1 77.25 181 ASP A CA 1
ATOM 1461 C C . ASP A 1 181 ? -17.984 5.082 -17.094 1 77.25 181 ASP A C 1
ATOM 1463 O O . ASP A 1 181 ? -16.953 4.602 -16.625 1 77.25 181 ASP A O 1
ATOM 1467 N N . TYR A 1 182 ? -18.906 5.762 -16.5 1 83.25 182 TYR A N 1
ATOM 1468 C CA . TYR A 1 182 ? -18.656 6.074 -15.102 1 83.25 182 TYR A CA 1
ATOM 1469 C C . TYR A 1 182 ? -19.75 5.516 -14.203 1 83.25 182 TYR A C 1
ATOM 1471 O O . TYR A 1 182 ? -20.906 5.387 -14.633 1 83.25 182 TYR A O 1
ATOM 1479 N N . ASP A 1 183 ? -19.406 5.227 -13.039 1 75.75 183 ASP A N 1
ATOM 1480 C CA . ASP A 1 183 ? -20.328 4.648 -12.07 1 75.75 183 ASP A CA 1
ATOM 1481 C C . ASP A 1 183 ? -21.438 5.629 -11.727 1 75.75 183 ASP A C 1
ATOM 1483 O O . ASP A 1 183 ? -22.609 5.238 -11.641 1 75.75 183 ASP A O 1
ATOM 1487 N N . ALA A 1 184 ? -21.109 6.797 -11.375 1 86.06 184 ALA A N 1
ATOM 1488 C CA . ALA A 1 184 ? -22.047 7.863 -11.039 1 86.06 184 ALA A CA 1
ATOM 1489 C C . ALA A 1 184 ? -21.375 9.234 -11.141 1 86.06 184 ALA A C 1
ATOM 1491 O O . ALA A 1 184 ? -20.141 9.328 -11.133 1 86.06 184 ALA A O 1
ATOM 1492 N N . PRO A 1 185 ? -22.125 10.219 -11.242 1 92.94 185 PRO A N 1
ATOM 1493 C CA . PRO A 1 185 ? -21.547 11.547 -11.375 1 92.94 185 PRO A CA 1
ATOM 1494 C C . PRO A 1 185 ? -21.203 12.18 -10.023 1 92.94 185 PRO A C 1
ATOM 1496 O O . PRO A 1 185 ? -21.812 13.172 -9.625 1 92.94 185 PRO A O 1
ATOM 1499 N N . TYR A 1 186 ? -20.219 11.719 -9.422 1 91.31 186 TYR A N 1
ATOM 1500 C CA . TYR A 1 186 ? -19.719 12.305 -8.18 1 91.31 186 TYR A CA 1
ATOM 1501 C C . TYR A 1 186 ? -18.219 12.133 -8.062 1 91.31 186 TYR A C 1
ATOM 1503 O O . TYR A 1 186 ? -17.625 11.289 -8.75 1 91.31 186 TYR A O 1
ATOM 1511 N N . ALA A 1 187 ? -17.625 12.992 -7.316 1 89.12 187 ALA A N 1
ATOM 1512 C CA . ALA A 1 187 ? -16.219 12.875 -6.922 1 89.12 187 ALA A CA 1
ATOM 1513 C C . ALA A 1 187 ? -16.031 13.227 -5.449 1 89.12 187 ALA A C 1
ATOM 1515 O O . ALA A 1 187 ? -16.922 13.812 -4.828 1 89.12 187 ALA A O 1
ATOM 1516 N N . THR A 1 188 ? -14.969 12.773 -4.973 1 86.75 188 THR A N 1
ATOM 1517 C CA . THR A 1 188 ? -14.656 13.102 -3.586 1 86.75 188 THR A CA 1
ATOM 1518 C C . THR A 1 188 ? -13.703 14.289 -3.51 1 86.75 188 THR A C 1
ATOM 1520 O O . THR A 1 188 ? -12.758 14.383 -4.297 1 86.75 188 THR A O 1
ATOM 1523 N N . LEU A 1 189 ? -14.062 15.195 -2.721 1 90 189 LEU A N 1
ATOM 1524 C CA . LEU A 1 189 ? -13.156 16.281 -2.34 1 90 189 LEU A CA 1
ATOM 1525 C C . LEU A 1 189 ? -12.477 15.969 -1.01 1 90 189 LEU A C 1
ATOM 1527 O O . LEU A 1 189 ? -13.109 16.016 0.045 1 90 189 LEU A O 1
ATOM 1531 N N . MET A 1 190 ? -11.227 15.68 -1.192 1 83.88 190 MET A N 1
ATOM 1532 C CA . MET A 1 190 ? -10.555 15.164 -0.004 1 83.88 190 MET A CA 1
ATOM 1533 C C . MET A 1 190 ? -9.367 16.047 0.378 1 83.88 190 MET A C 1
ATOM 1535 O O . MET A 1 190 ? -8.883 16.828 -0.442 1 83.88 190 MET A O 1
ATOM 1539 N N . GLY A 1 191 ? -8.938 15.922 1.628 1 82.69 191 GLY A N 1
ATOM 1540 C CA . GLY A 1 191 ? -7.82 16.656 2.215 1 82.69 191 GLY A CA 1
ATOM 1541 C C . GLY A 1 191 ? -7.863 16.688 3.73 1 82.69 191 GLY A C 1
ATOM 1542 O O . GLY A 1 191 ? -8.875 16.328 4.336 1 82.69 191 GLY A O 1
ATOM 1543 N N . PRO A 1 192 ? -6.762 17 4.219 1 85.5 192 PRO A N 1
ATOM 1544 C CA . PRO A 1 192 ? -6.758 17.062 5.684 1 85.5 192 PRO A CA 1
ATOM 1545 C C . PRO A 1 192 ? -7.648 18.172 6.23 1 85.5 192 PRO A C 1
ATOM 1547 O O . PRO A 1 192 ? -8.055 19.062 5.48 1 85.5 192 PRO A O 1
ATOM 1550 N N . SER A 1 193 ? -7.871 17.969 7.496 1 78.31 193 SER A N 1
ATOM 1551 C CA . SER A 1 193 ? -8.57 19.062 8.18 1 78.31 193 SER A CA 1
ATOM 1552 C C . SER A 1 193 ? -7.766 20.344 8.141 1 78.31 193 SER A C 1
ATOM 1554 O O . SER A 1 193 ? -6.535 20.312 8.133 1 78.31 193 SER A O 1
ATOM 1556 N N . MET A 1 194 ? -8.32 21.5 7.895 1 83.38 194 MET A N 1
ATOM 1557 C CA . MET A 1 194 ? -7.719 22.828 7.918 1 83.38 194 MET A CA 1
ATOM 1558 C C . MET A 1 194 ? -7.328 23.266 6.516 1 83.38 194 MET A C 1
ATOM 1560 O O . MET A 1 194 ? -6.883 24.406 6.324 1 83.38 194 MET A O 1
ATOM 1564 N N . SER A 1 195 ? -7.508 22.312 5.547 1 85.5 195 SER A N 1
ATOM 1565 C CA . SER A 1 195 ? -7.156 22.656 4.176 1 85.5 195 SER A CA 1
ATOM 1566 C C . SER A 1 195 ? -8.164 23.641 3.58 1 85.5 195 SER A C 1
ATOM 1568 O O . SER A 1 195 ? -7.91 24.25 2.541 1 85.5 195 SER A O 1
ATOM 1570 N N . GLY A 1 196 ? -9.312 23.75 4.18 1 85.56 196 GLY A N 1
ATOM 1571 C CA . GLY A 1 196 ? -10.312 24.688 3.711 1 85.56 196 GLY A CA 1
ATOM 1572 C C . GLY A 1 196 ? -11.328 24.062 2.77 1 85.56 196 GLY A C 1
ATOM 1573 O O . GLY A 1 196 ? -11.93 24.766 1.946 1 85.56 196 GLY A O 1
ATOM 1574 N N . LYS A 1 197 ? -11.531 22.812 2.807 1 87.31 197 LYS A N 1
ATOM 1575 C CA . LYS A 1 197 ? -12.414 22.078 1.896 1 87.31 197 LYS A CA 1
ATOM 1576 C C . LYS A 1 197 ? -13.828 22.641 1.946 1 87.31 197 LYS A C 1
ATOM 1578 O O . LYS A 1 197 ? -14.422 22.953 0.907 1 87.31 197 LYS A O 1
ATOM 1583 N N . THR A 1 198 ? -14.383 22.734 3.188 1 86.19 198 THR A N 1
ATOM 1584 C CA . THR A 1 198 ? -15.75 23.219 3.365 1 86.19 198 THR A CA 1
ATOM 1585 C C . THR A 1 198 ? -15.883 24.656 2.859 1 86.19 198 THR A C 1
ATOM 1587 O O . THR A 1 198 ? -16.828 24.984 2.148 1 86.19 198 THR A O 1
ATOM 1590 N N . ARG A 1 199 ? -14.977 25.5 3.162 1 87.94 199 ARG A N 1
ATOM 1591 C CA . ARG A 1 199 ? -14.992 26.891 2.729 1 87.94 199 ARG A CA 1
ATOM 1592 C C . ARG A 1 199 ? -14.852 27 1.214 1 87.94 199 ARG A C 1
ATOM 1594 O O . ARG A 1 199 ? -15.414 27.906 0.592 1 87.94 199 ARG A O 1
ATOM 1601 N N . LEU A 1 200 ? -14.117 26.078 0.723 1 91.31 200 LEU A N 1
ATOM 1602 C CA . LEU A 1 200 ? -13.977 26.031 -0.729 1 91.31 200 LEU A CA 1
ATOM 1603 C C . LEU A 1 200 ? -15.328 25.828 -1.397 1 91.31 200 LEU A C 1
ATOM 1605 O O . LEU A 1 200 ? -15.656 26.484 -2.387 1 91.31 200 LEU A O 1
ATOM 1609 N N . VAL A 1 201 ? -16.062 24.922 -0.891 1 91.94 201 VAL A N 1
ATOM 1610 C CA . VAL A 1 201 ? -17.391 24.641 -1.426 1 91.94 201 VAL A CA 1
ATOM 1611 C C . VAL A 1 201 ? -18.266 25.891 -1.319 1 91.94 201 VAL A C 1
ATOM 1613 O O . VAL A 1 201 ? -19.016 26.203 -2.246 1 91.94 201 VAL A O 1
ATOM 1616 N N . MET A 1 202 ? -18.109 26.578 -0.297 1 89.56 202 MET A N 1
ATOM 1617 C CA . MET A 1 202 ? -18.875 27.812 -0.1 1 89.56 202 MET A CA 1
ATOM 1618 C C . MET A 1 202 ? -18.438 28.875 -1.101 1 89.56 202 MET A C 1
ATOM 1620 O O . MET A 1 202 ? -19.281 29.609 -1.629 1 89.56 202 MET A O 1
ATOM 1624 N N . GLU A 1 203 ? -17.203 28.953 -1.292 1 90.94 203 GLU A N 1
ATOM 1625 C CA . GLU A 1 203 ? -16.703 29.922 -2.268 1 90.94 203 GLU A CA 1
ATOM 1626 C C . GLU A 1 203 ? -17.172 29.578 -3.676 1 90.94 203 GLU A C 1
ATOM 1628 O O . GLU A 1 203 ? -17.406 30.469 -4.492 1 90.94 203 GLU A O 1
ATOM 1633 N N . MET A 1 204 ? -17.266 28.359 -3.967 1 92 204 MET A N 1
ATOM 1634 C CA . MET A 1 204 ? -17.75 27.922 -5.277 1 92 204 MET A CA 1
ATOM 1635 C C . MET A 1 204 ? -19.203 28.328 -5.492 1 92 204 MET A C 1
ATOM 1637 O O . MET A 1 204 ? -19.625 28.531 -6.633 1 92 204 MET A O 1
ATOM 1641 N N . SER A 1 205 ? -19.922 28.5 -4.422 1 92.69 205 SER A N 1
ATOM 1642 C CA . SER A 1 205 ? -21.344 28.844 -4.508 1 92.69 205 SER A CA 1
ATOM 1643 C C . SER A 1 205 ? -21.547 30.234 -5.09 1 92.69 205 SER A C 1
ATOM 1645 O O . SER A 1 205 ? -22.641 30.578 -5.531 1 92.69 205 SER A O 1
ATOM 1647 N N . GLN A 1 206 ? -20.5 30.938 -5.133 1 90.5 206 GLN A N 1
ATOM 1648 C CA . GLN A 1 206 ? -20.562 32.25 -5.754 1 90.5 206 GLN A CA 1
ATOM 1649 C C . GLN A 1 206 ? -20.531 32.156 -7.277 1 90.5 206 GLN A C 1
ATOM 1651 O O . GLN A 1 206 ? -20.859 33.094 -7.98 1 90.5 206 GLN A O 1
ATOM 1656 N N . HIS A 1 207 ? -20.203 31.031 -7.773 1 91.56 207 HIS A N 1
ATOM 1657 C CA . HIS A 1 207 ? -20.016 30.844 -9.211 1 91.56 207 HIS A CA 1
ATOM 1658 C C . HIS A 1 207 ? -21.062 29.891 -9.781 1 91.56 207 HIS A C 1
ATOM 1660 O O . HIS A 1 207 ? -21.422 30 -10.953 1 91.56 207 HIS A O 1
ATOM 1666 N N . ILE A 1 208 ? -21.438 28.969 -9.047 1 94.38 208 ILE A N 1
ATOM 1667 C CA . ILE A 1 208 ? -22.453 27.984 -9.453 1 94.38 208 ILE A CA 1
ATOM 1668 C C . ILE A 1 208 ? -23.469 27.797 -8.336 1 94.38 208 ILE A C 1
ATOM 1670 O O . ILE A 1 208 ? -23.297 28.328 -7.238 1 94.38 208 ILE A O 1
ATOM 1674 N N . CYS A 1 209 ? -24.562 27.062 -8.609 1 95.44 209 CYS A N 1
ATOM 1675 C CA . CYS A 1 209 ? -25.531 26.734 -7.582 1 95.44 209 CYS A CA 1
ATOM 1676 C C . CYS A 1 209 ? -25.078 25.562 -6.734 1 95.44 209 CYS A C 1
ATOM 1678 O O . CYS A 1 209 ? -24.891 24.453 -7.242 1 95.44 209 CYS A O 1
ATOM 1680 N N . VAL A 1 210 ? -24.844 25.828 -5.465 1 95.56 210 VAL A N 1
ATOM 1681 C CA . VAL A 1 210 ? -24.375 24.75 -4.582 1 95.56 210 VAL A CA 1
ATOM 1682 C C . VAL A 1 210 ? -25.453 24.438 -3.541 1 95.56 210 VAL A C 1
ATOM 1684 O O . VAL A 1 210 ? -25.969 25.344 -2.885 1 95.56 210 VAL A O 1
ATOM 1687 N N . VAL A 1 211 ? -25.844 23.25 -3.494 1 95.81 211 VAL A N 1
ATOM 1688 C CA . VAL A 1 211 ? -26.641 22.734 -2.379 1 95.81 211 VAL A CA 1
ATOM 1689 C C . VAL A 1 211 ? -25.719 22.016 -1.385 1 95.81 211 VAL A C 1
ATOM 1691 O O . VAL A 1 211 ? -25.344 20.859 -1.593 1 95.81 211 VAL A O 1
ATOM 1694 N N . HIS A 1 212 ? -25.438 22.719 -0.375 1 93.69 212 HIS A N 1
ATOM 1695 C CA . HIS A 1 212 ? -24.516 22.203 0.622 1 93.69 212 HIS A CA 1
ATOM 1696 C C . HIS A 1 212 ? -25.266 21.594 1.805 1 93.69 212 HIS A C 1
ATOM 1698 O O . HIS A 1 212 ? -26.141 22.234 2.381 1 93.69 212 HIS A O 1
ATOM 1704 N N . VAL A 1 213 ? -24.969 20.359 2.168 1 92.81 213 VAL A N 1
ATOM 1705 C CA . VAL A 1 213 ? -25.578 19.703 3.322 1 92.81 213 VAL A CA 1
ATOM 1706 C C . VAL A 1 213 ? -24.484 19.125 4.223 1 92.81 213 VAL A C 1
ATOM 1708 O O . VAL A 1 213 ? -23.719 18.25 3.807 1 92.81 213 VAL A O 1
ATOM 1711 N N . CYS A 1 214 ? -24.422 19.625 5.402 1 89.69 214 CYS A N 1
ATOM 1712 C CA . CYS A 1 214 ? -23.469 19.094 6.375 1 89.69 214 CYS A CA 1
ATOM 1713 C C . CYS A 1 214 ? -24.062 17.938 7.152 1 89.69 214 CYS A C 1
ATOM 1715 O O . CYS A 1 214 ? -25.047 18.094 7.871 1 89.69 214 CYS A O 1
ATOM 1717 N N . LEU A 1 215 ? -23.469 16.781 7.086 1 85.94 215 LEU A N 1
ATOM 1718 C CA . LEU A 1 215 ? -24.016 15.562 7.672 1 85.94 215 LEU A CA 1
ATOM 1719 C C . LEU A 1 215 ? -23.344 15.266 9.016 1 85.94 215 LEU A C 1
ATOM 1721 O O . LEU A 1 215 ? -23.328 14.117 9.453 1 85.94 215 LEU A O 1
ATOM 1725 N N . ARG A 1 216 ? -22.844 16.234 9.594 1 77.69 216 ARG A N 1
ATOM 1726 C CA . ARG A 1 216 ? -22.172 16.078 10.891 1 77.69 216 ARG A CA 1
ATOM 1727 C C . ARG A 1 216 ? -23.094 15.398 11.898 1 77.69 216 ARG A C 1
ATOM 1729 O O . ARG A 1 216 ? -24.312 15.578 11.852 1 77.69 216 ARG A O 1
ATOM 1736 N N . ALA A 1 217 ? -22.625 14.609 12.836 1 67 217 ALA A N 1
ATOM 1737 C CA . ALA A 1 217 ? -23.391 13.906 13.859 1 67 217 ALA A CA 1
ATOM 1738 C C . ALA A 1 217 ? -24.125 14.891 14.773 1 67 217 ALA A C 1
ATOM 1740 O O . ALA A 1 217 ? -23.594 15.977 15.062 1 67 217 ALA A O 1
ATOM 1741 N N . PRO A 1 218 ? -25.562 14.625 15.062 1 59.03 218 PRO A N 1
ATOM 1742 C CA . PRO A 1 218 ? -26.312 15.516 15.945 1 59.03 218 PRO A CA 1
ATOM 1743 C C . PRO A 1 218 ? -25.688 15.641 17.328 1 59.03 218 PRO A C 1
ATOM 1745 O O . PRO A 1 218 ? -25.031 14.711 17.797 1 59.03 218 PRO A O 1
ATOM 1748 N N . ASP A 1 219 ? -25.797 16.938 17.859 1 48.12 219 ASP A N 1
ATOM 1749 C CA . ASP A 1 219 ? -25.328 17.203 19.219 1 48.12 219 ASP A CA 1
ATOM 1750 C C . ASP A 1 219 ? -26.078 16.312 20.234 1 48.12 219 ASP A C 1
ATOM 1752 O O . ASP A 1 219 ? -25.828 16.406 21.438 1 48.12 219 ASP A O 1
ATOM 1756 N N . SER A 1 220 ? -27.359 16.062 20.047 1 38.03 220 SER A N 1
ATOM 1757 C CA . SER A 1 220 ? -28.25 15.586 21.109 1 38.03 220 SER A CA 1
ATOM 1758 C C . SER A 1 220 ? -27.562 14.547 21.984 1 38.03 220 SER A C 1
ATOM 1760 O O . SER A 1 220 ? -28.062 14.219 23.062 1 38.03 220 SER A O 1
ATOM 1762 N N . ASP A 1 221 ? -27.672 13.18 21.594 1 31.8 221 ASP A N 1
ATOM 1763 C CA . ASP A 1 221 ? -27.922 12.289 22.719 1 31.8 221 ASP A CA 1
ATOM 1764 C C . ASP A 1 221 ? -27.016 12.641 23.906 1 31.8 221 ASP A C 1
ATOM 1766 O O . ASP A 1 221 ? -25.859 13.023 23.719 1 31.8 221 ASP A O 1
ATOM 1770 N N . GLY A 1 222 ? -27.453 13.102 25.234 1 30.23 222 GLY A N 1
ATOM 1771 C CA . GLY A 1 222 ? -26.938 12.93 26.578 1 30.23 222 GLY A CA 1
ATOM 1772 C C . GLY A 1 222 ? -25.641 12.156 26.641 1 30.23 222 GLY A C 1
ATOM 1773 O O . GLY A 1 222 ? -24.953 12.141 27.672 1 30.23 222 GLY A O 1
ATOM 1774 N N . GLY A 1 223 ? -25.938 10.734 26.562 1 28.39 223 GLY A N 1
ATOM 1775 C CA . GLY A 1 223 ? -24.844 9.867 26.938 1 28.39 223 GLY A CA 1
ATOM 1776 C C . GLY A 1 223 ? -23.547 10.211 26.234 1 28.39 223 GLY A C 1
ATOM 1777 O O . GLY A 1 223 ? -23.516 11.062 25.344 1 28.39 223 GLY A O 1
ATOM 1778 N N . GLY A 1 224 ? -22.75 9.031 26.219 1 26.75 224 GLY A N 1
ATOM 1779 C CA . GLY A 1 224 ? -21.312 8.773 26.219 1 26.75 224 GLY A CA 1
ATOM 1780 C C . GLY A 1 224 ? -20.609 9.297 24.984 1 26.75 224 GLY A C 1
ATOM 1781 O O . GLY A 1 224 ? -19.641 10.055 25.094 1 26.75 224 GLY A O 1
ATOM 1782 N N . SER A 1 225 ? -20.469 8.461 23.906 1 29.22 225 SER A N 1
ATOM 1783 C CA . SER A 1 225 ? -19.156 8.086 23.359 1 29.22 225 SER A CA 1
ATOM 1784 C C . SER A 1 225 ? -18.688 9.094 22.328 1 29.22 225 SER A C 1
ATOM 1786 O O . SER A 1 225 ? -17.484 9.391 22.25 1 29.22 225 SER A O 1
ATOM 1788 N N . ARG A 1 226 ? -19.297 9.32 20.938 1 34.81 226 ARG A N 1
ATOM 1789 C CA . ARG A 1 226 ? -18.25 9.758 20 1 34.81 226 ARG A CA 1
ATOM 1790 C C . ARG A 1 226 ? -18.078 11.273 20.047 1 34.81 226 ARG A C 1
ATOM 1792 O O . ARG A 1 226 ? -18.969 12.016 19.641 1 34.81 226 ARG A O 1
ATOM 1799 N N . LEU A 1 227 ? -17.391 11.906 20.875 1 34.53 227 LEU A N 1
ATOM 1800 C CA . LEU A 1 227 ? -16.719 13.164 21.188 1 34.53 227 LEU A CA 1
ATOM 1801 C C . LEU A 1 227 ? -16.281 13.883 19.922 1 34.53 227 LEU A C 1
ATOM 1803 O O . LEU A 1 227 ? -15.938 15.07 19.953 1 34.53 227 LEU A O 1
ATOM 1807 N N . GLN A 1 228 ? -15.984 13.273 18.828 1 38.84 228 GLN A N 1
ATOM 1808 C CA . GLN A 1 228 ? -15.219 13.773 17.703 1 38.84 228 GLN A CA 1
ATOM 1809 C C . GLN A 1 228 ? -16.016 14.805 16.906 1 38.84 228 GLN A C 1
ATOM 1811 O O . GLN A 1 228 ? -15.438 15.688 16.266 1 38.84 228 GLN A O 1
ATOM 1816 N N . ASP A 1 229 ? -17.422 14.656 16.766 1 39.47 229 ASP A N 1
ATOM 1817 C CA . ASP A 1 229 ? -18.203 15.438 15.812 1 39.47 229 ASP A CA 1
ATOM 1818 C C . ASP A 1 229 ? -18.5 16.828 16.359 1 39.47 229 ASP A C 1
ATOM 1820 O O . ASP A 1 229 ? -19.141 17.641 15.688 1 39.47 229 ASP A O 1
ATOM 1824 N N . PHE A 1 230 ? -18.297 17.094 17.625 1 42.44 230 PHE A N 1
ATOM 1825 C CA . PHE A 1 230 ? -18.562 18.406 18.188 1 42.44 230 PHE A CA 1
ATOM 1826 C C . PHE A 1 230 ? -17.516 19.406 17.734 1 42.44 230 PHE A C 1
ATOM 1828 O O . PHE A 1 230 ? -17.562 20.594 18.094 1 42.44 230 PHE A O 1
ATOM 1835 N N . THR A 1 231 ? -16.578 19.078 17.047 1 53.84 231 THR A N 1
ATOM 1836 C CA . THR A 1 231 ? -15.398 19.938 17.031 1 53.84 231 THR A CA 1
ATOM 1837 C C . THR A 1 231 ? -15.258 20.625 15.672 1 53.84 231 THR A C 1
ATOM 1839 O O . THR A 1 231 ? -14.344 21.422 15.469 1 53.84 231 THR A O 1
ATOM 1842 N N . GLY A 1 232 ? -16.375 20.531 14.766 1 67.12 232 GLY A N 1
ATOM 1843 C CA . GLY A 1 232 ? -15.945 21.141 13.523 1 67.12 232 GLY A CA 1
ATOM 1844 C C . GLY A 1 232 ? -16.984 22.062 12.93 1 67.12 232 GLY A C 1
ATOM 1845 O O . GLY A 1 232 ? -18.094 22.203 13.469 1 67.12 232 GLY A O 1
ATOM 1846 N N . TYR A 1 233 ? -16.734 23.109 12.344 1 73.25 233 TYR A N 1
ATOM 1847 C CA . TYR A 1 233 ? -17.594 23.969 11.539 1 73.25 233 TYR A CA 1
ATOM 1848 C C . TYR A 1 233 ? -17.609 23.531 10.086 1 73.25 233 TYR A C 1
ATOM 1850 O O . TYR A 1 233 ? -16.609 23.016 9.57 1 73.25 233 TYR A O 1
ATOM 1858 N N . PRO A 1 234 ? -18.891 23.688 9.391 1 81.12 234 PRO A N 1
ATOM 1859 C CA . PRO A 1 234 ? -20.156 24.312 9.812 1 81.12 234 PRO A CA 1
ATOM 1860 C C . PRO A 1 234 ? -21.031 23.375 10.648 1 81.12 234 PRO A C 1
ATOM 1862 O O . PRO A 1 234 ? -20.719 22.188 10.766 1 81.12 234 PRO A O 1
ATOM 1865 N N . PRO A 1 235 ? -22.016 24 11.305 1 78.19 235 PRO A N 1
ATOM 1866 C CA . PRO A 1 235 ? -22.953 23.156 12.047 1 78.19 235 PRO A CA 1
ATOM 1867 C C . PRO A 1 235 ? -23.734 22.203 11.141 1 78.19 235 PRO A C 1
ATOM 1869 O O . PRO A 1 235 ? -23.781 22.406 9.922 1 78.19 235 PRO A O 1
ATOM 1872 N N . ARG A 1 236 ? -24.391 21.266 11.734 1 83.75 236 ARG A N 1
ATOM 1873 C CA . ARG A 1 236 ? -25.172 20.25 11.023 1 83.75 236 ARG A CA 1
ATOM 1874 C C . ARG A 1 236 ? -26.359 20.875 10.312 1 83.75 236 ARG A C 1
ATOM 1876 O O . ARG A 1 236 ? -27.031 21.766 10.859 1 83.75 236 ARG A O 1
ATOM 1883 N N . SER A 1 237 ? -26.656 20.469 9.039 1 88.88 237 SER A N 1
ATOM 1884 C CA . SER A 1 237 ? -27.828 20.922 8.289 1 88.88 237 SER A CA 1
ATOM 1885 C C . SER A 1 237 ? -29.094 20.234 8.766 1 88.88 237 SER A C 1
ATOM 1887 O O . SER A 1 237 ? -29.062 19.062 9.156 1 88.88 237 SER A O 1
ATOM 1889 N N . ALA A 1 238 ? -30.156 20.922 8.719 1 86.81 238 ALA A N 1
ATOM 1890 C CA . ALA A 1 238 ? -31.438 20.328 9.078 1 86.81 238 ALA A CA 1
ATOM 1891 C C . ALA A 1 238 ? -31.781 19.156 8.164 1 86.81 238 ALA A C 1
ATOM 1893 O O . ALA A 1 238 ? -32.375 18.172 8.602 1 86.81 238 ALA A O 1
ATOM 1894 N N . LEU A 1 239 ? -31.422 19.281 6.977 1 92.38 239 LEU A N 1
ATOM 1895 C CA . LEU A 1 239 ? -31.734 18.266 5.98 1 92.38 239 LEU A CA 1
ATOM 1896 C C . LEU A 1 239 ? -30.984 16.969 6.266 1 92.38 239 LEU A C 1
ATOM 1898 O O . LEU A 1 239 ? -31.344 15.914 5.742 1 92.38 239 LEU A O 1
ATOM 1902 N N . ALA A 1 240 ? -29.938 17.016 7.039 1 90.06 240 ALA A N 1
ATOM 1903 C CA . ALA A 1 240 ? -29.094 15.867 7.348 1 90.06 240 ALA A CA 1
ATOM 1904 C C . ALA A 1 240 ? -29.922 14.75 7.98 1 90.06 240 ALA A C 1
ATOM 1906 O O . ALA A 1 240 ? -29.656 13.562 7.754 1 90.06 240 ALA A O 1
ATOM 1907 N N . GLU A 1 241 ? -30.922 15.086 8.703 1 83.94 241 GLU A N 1
ATOM 1908 C CA . GLU A 1 241 ? -31.766 14.102 9.359 1 83.94 241 GLU A CA 1
ATOM 1909 C C . GLU A 1 241 ? -32.531 13.258 8.336 1 83.94 241 GLU A C 1
ATOM 1911 O O . GLU A 1 241 ? -32.781 12.07 8.555 1 83.94 241 GLU A O 1
ATOM 1916 N N . HIS A 1 242 ? -32.812 13.891 7.316 1 88 242 HIS A N 1
ATOM 1917 C CA . HIS A 1 242 ? -33.594 13.219 6.293 1 88 242 HIS A CA 1
ATOM 1918 C C . HIS A 1 242 ? -32.719 12.438 5.328 1 88 242 HIS A C 1
ATOM 1920 O O . HIS A 1 242 ? -33.156 11.422 4.777 1 88 242 HIS A O 1
ATOM 1926 N N . ILE A 1 243 ? -31.594 12.938 5.129 1 90.44 243 ILE A N 1
ATOM 1927 C CA . ILE A 1 243 ? -30.641 12.227 4.289 1 90.44 243 ILE A CA 1
ATOM 1928 C C . ILE A 1 243 ? -30.172 10.953 4.992 1 90.44 243 ILE A C 1
ATOM 1930 O O . ILE A 1 243 ? -30.016 9.906 4.355 1 90.44 243 ILE A O 1
ATOM 1934 N N . LEU A 1 244 ? -30 11.094 6.277 1 84.94 244 LEU A N 1
ATOM 1935 C CA . LEU A 1 244 ? -29.469 9.969 7.047 1 84.94 244 LEU A CA 1
ATOM 1936 C C . LEU A 1 244 ? -30.609 9.164 7.676 1 84.94 244 LEU A C 1
ATOM 1938 O O . LEU A 1 244 ? -30.406 8.469 8.672 1 84.94 244 LEU A O 1
ATOM 1942 N N . MET A 1 245 ? -31.75 9.281 7.121 1 76.94 245 MET A N 1
ATOM 1943 C CA . MET A 1 245 ? -32.906 8.609 7.668 1 76.94 245 MET A CA 1
ATOM 1944 C C . MET A 1 245 ? -32.781 7.094 7.516 1 76.94 245 MET A C 1
ATOM 1946 O O . MET A 1 245 ? -32.531 6.598 6.422 1 76.94 245 MET A O 1
ATOM 1950 N N . GLU A 1 246 ? -32.844 6.398 8.586 1 63.12 246 GLU A N 1
ATOM 1951 C CA . GLU A 1 246 ? -32.531 4.973 8.633 1 63.12 246 GLU A CA 1
ATOM 1952 C C . GLU A 1 246 ? -33.812 4.129 8.477 1 63.12 246 GLU A C 1
ATOM 1954 O O . GLU A 1 246 ? -33.75 3.027 7.926 1 63.12 246 GLU A O 1
ATOM 1959 N N . ASP A 1 247 ? -34.906 4.531 8.945 1 60.03 247 ASP A N 1
ATOM 1960 C CA . ASP A 1 247 ? -36.031 3.615 9.172 1 60.03 247 ASP A CA 1
ATOM 1961 C C . ASP A 1 247 ? -37.062 3.717 8.047 1 60.03 247 ASP A C 1
ATOM 1963 O O . ASP A 1 247 ? -38.219 4.102 8.281 1 60.03 247 ASP A O 1
ATOM 1967 N N . ARG A 1 248 ? -36.438 3.48 6.781 1 64.81 248 ARG A N 1
ATOM 1968 C CA . ARG A 1 248 ? -37.375 3.486 5.672 1 64.81 248 ARG A CA 1
ATOM 1969 C C . ARG A 1 248 ? -37.375 2.146 4.941 1 64.81 248 ARG A C 1
ATOM 1971 O O . ARG A 1 248 ? -36.312 1.561 4.719 1 64.81 248 ARG A O 1
ATOM 1978 N N . LYS A 1 249 ? -38.562 1.536 4.785 1 62.19 249 LYS A N 1
ATOM 1979 C CA . LYS A 1 249 ? -38.719 0.252 4.105 1 62.19 249 LYS A CA 1
ATOM 1980 C C . LYS A 1 249 ? -38.125 0.305 2.695 1 62.19 249 LYS A C 1
ATOM 1982 O O . LYS A 1 249 ? -37.406 -0.608 2.279 1 62.19 249 LYS A O 1
ATOM 1987 N N . ASP A 1 250 ? -38.5 1.348 1.869 1 72.94 250 ASP A N 1
ATOM 1988 C CA . ASP A 1 250 ? -37.969 1.504 0.522 1 72.94 250 ASP A CA 1
ATOM 1989 C C . ASP A 1 250 ? -37.031 2.705 0.443 1 72.94 250 ASP A C 1
ATOM 1991 O O . ASP A 1 250 ? -37.438 3.775 -0.028 1 72.94 250 ASP A O 1
ATOM 1995 N N . ILE A 1 251 ? -35.812 2.488 0.762 1 78.38 251 ILE A N 1
ATOM 1996 C CA . ILE A 1 251 ? -34.812 3.543 0.878 1 78.38 251 ILE A CA 1
ATOM 1997 C C . ILE A 1 251 ? -34.469 4.078 -0.508 1 78.38 251 ILE A C 1
ATOM 1999 O O . ILE A 1 251 ? -34.188 5.266 -0.668 1 78.38 251 ILE A O 1
ATOM 2003 N N . ASN A 1 252 ? -34.594 3.201 -1.507 1 78.12 252 ASN A N 1
ATOM 2004 C CA . ASN A 1 252 ? -34.281 3.639 -2.865 1 78.12 252 ASN A CA 1
ATOM 2005 C C . ASN A 1 252 ? -35.312 4.648 -3.373 1 78.12 252 ASN A C 1
ATOM 2007 O O . ASN A 1 252 ? -34.938 5.676 -3.947 1 78.12 252 ASN A O 1
ATOM 2011 N N . ALA A 1 253 ? -36.531 4.238 -3.109 1 79.19 253 ALA A N 1
ATOM 2012 C CA . ALA A 1 253 ? -37.594 5.156 -3.514 1 79.19 253 ALA A CA 1
ATOM 2013 C C . ALA A 1 253 ? -37.531 6.457 -2.721 1 79.19 253 ALA A C 1
ATOM 2015 O O . ALA A 1 253 ? -37.812 7.535 -3.26 1 79.19 253 ALA A O 1
ATOM 2016 N N . TYR A 1 254 ? -37.219 6.301 -1.541 1 84.81 254 TYR A N 1
ATOM 2017 C CA . TYR A 1 254 ? -37.125 7.473 -0.679 1 84.81 254 TYR A CA 1
ATOM 2018 C C . TYR A 1 254 ? -36.031 8.406 -1.171 1 84.81 254 TYR A C 1
ATOM 2020 O O . TYR A 1 254 ? -36.25 9.617 -1.295 1 84.81 254 TYR A O 1
ATOM 2028 N N . TYR A 1 255 ? -34.844 7.914 -1.498 1 87.75 255 TYR A N 1
ATOM 2029 C CA . TYR A 1 255 ? -33.719 8.719 -1.945 1 87.75 255 TYR A CA 1
ATOM 2030 C C . TYR A 1 255 ? -34 9.352 -3.305 1 87.75 255 TYR A C 1
ATOM 2032 O O . TYR A 1 255 ? -33.594 10.484 -3.564 1 87.75 255 TYR A O 1
ATOM 2040 N N . LYS A 1 256 ? -34.656 8.562 -4.109 1 88.31 256 LYS A N 1
ATOM 2041 C CA . LYS A 1 256 ? -35.031 9.125 -5.398 1 88.31 256 LYS A CA 1
ATOM 2042 C C . LYS A 1 256 ? -35.969 10.328 -5.215 1 88.31 256 LYS A C 1
ATOM 2044 O O . LYS A 1 256 ? -35.781 11.352 -5.879 1 88.31 256 LYS A O 1
ATOM 2049 N N . SER A 1 257 ? -36.844 10.117 -4.281 1 89.38 257 SER A N 1
ATOM 2050 C CA . SER A 1 257 ? -37.781 11.203 -3.994 1 89.38 257 SER A CA 1
ATOM 2051 C C . SER A 1 257 ? -37.062 12.391 -3.348 1 89.38 257 SER A C 1
ATOM 2053 O O . SER A 1 257 ? -37.375 13.547 -3.656 1 89.38 257 SER A O 1
ATOM 2055 N N . LEU A 1 258 ? -36.25 12.109 -2.473 1 92.25 258 LEU A N 1
ATOM 2056 C CA . LEU A 1 258 ? -35.531 13.148 -1.75 1 92.25 258 LEU A CA 1
ATOM 2057 C C . LEU A 1 258 ? -34.656 13.984 -2.703 1 92.25 258 LEU A C 1
ATOM 2059 O O . LEU A 1 258 ? -34.75 15.211 -2.705 1 92.25 258 LEU A O 1
ATOM 2063 N N . ILE A 1 259 ? -33.875 13.328 -3.568 1 94.19 259 ILE A N 1
ATOM 2064 C CA . ILE A 1 259 ? -33 14.023 -4.5 1 94.19 259 ILE A CA 1
ATOM 2065 C C . ILE A 1 259 ? -33.812 14.781 -5.527 1 94.19 259 ILE A C 1
ATOM 2067 O O . ILE A 1 259 ? -33.5 15.914 -5.879 1 94.19 259 ILE A O 1
ATOM 2071 N N . ALA A 1 260 ? -34.875 14.125 -5.973 1 94.19 260 ALA A N 1
ATOM 2072 C CA . ALA A 1 260 ? -35.781 14.797 -6.898 1 94.19 260 ALA A CA 1
ATOM 2073 C C . ALA A 1 260 ? -36.344 16.078 -6.285 1 94.19 260 ALA A C 1
ATOM 2075 O O . ALA A 1 260 ? -36.406 17.109 -6.953 1 94.19 260 ALA A O 1
ATOM 2076 N N . SER A 1 261 ? -36.719 15.961 -5.039 1 94.75 261 SER A N 1
ATOM 2077 C CA . SER A 1 261 ? -37.312 17.109 -4.355 1 94.75 261 SER A CA 1
ATOM 2078 C C . SER A 1 261 ? -36.281 18.234 -4.168 1 94.75 261 SER A C 1
ATOM 2080 O O . SER A 1 261 ? -36.625 19.406 -4.305 1 94.75 261 SER A O 1
ATOM 2082 N N . ILE A 1 262 ? -35.094 17.891 -3.84 1 96.06 262 ILE A N 1
ATOM 2083 C CA . ILE A 1 262 ? -34.031 18.891 -3.703 1 96.06 262 ILE A CA 1
ATOM 2084 C C . ILE A 1 262 ? -33.844 19.641 -5.02 1 96.06 262 ILE A C 1
ATOM 2086 O O . ILE A 1 262 ? -33.812 20.875 -5.039 1 96.06 262 ILE A O 1
ATOM 2090 N N . LEU A 1 263 ? -33.781 18.906 -6.105 1 96.5 263 LEU A N 1
ATOM 2091 C CA . LEU A 1 263 ? -33.562 19.5 -7.418 1 96.5 263 LEU A CA 1
ATOM 2092 C C . LEU A 1 263 ? -34.781 20.328 -7.852 1 96.5 263 LEU A C 1
ATOM 2094 O O . LEU A 1 263 ? -34.625 21.359 -8.508 1 96.5 263 LEU A O 1
ATOM 2098 N N . GLN A 1 264 ? -35.938 19.859 -7.461 1 95.12 264 GLN A N 1
ATOM 2099 C CA . GLN A 1 264 ? -37.125 20.609 -7.793 1 95.12 264 GLN A CA 1
ATOM 2100 C C . GLN A 1 264 ? -37.188 21.938 -7.047 1 95.12 264 GLN A C 1
ATOM 2102 O O . GLN A 1 264 ? -37.625 22.938 -7.59 1 95.12 264 GLN A O 1
ATOM 2107 N N . VAL A 1 265 ? -36.781 21.922 -5.844 1 96.75 265 VAL A N 1
ATOM 2108 C CA . VAL A 1 265 ? -36.719 23.156 -5.062 1 96.75 265 VAL A CA 1
ATOM 2109 C C . VAL A 1 265 ? -35.75 24.141 -5.703 1 96.75 265 VAL A C 1
ATOM 2111 O O . VAL A 1 265 ? -36 25.344 -5.738 1 96.75 265 VAL A O 1
ATOM 2114 N N . VAL A 1 266 ? -34.625 23.625 -6.195 1 97.06 266 VAL A N 1
ATOM 2115 C CA . VAL A 1 266 ? -33.688 24.469 -6.93 1 97.06 266 VAL A CA 1
ATOM 2116 C C . VAL A 1 266 ? -34.406 25.109 -8.133 1 97.06 266 VAL A C 1
ATOM 2118 O O . VAL A 1 266 ? -34.281 26.312 -8.359 1 97.06 266 VAL A O 1
ATOM 2121 N N . ALA A 1 267 ? -35.062 24.297 -8.859 1 96.75 267 ALA A N 1
ATOM 2122 C CA . ALA A 1 267 ? -35.781 24.781 -10.039 1 96.75 267 ALA A CA 1
ATOM 2123 C C . ALA A 1 267 ? -36.812 25.828 -9.664 1 96.75 267 ALA A C 1
ATOM 2125 O O . ALA A 1 267 ? -36.875 26.891 -10.297 1 96.75 267 ALA A O 1
ATOM 2126 N N . ASN A 1 268 ? -37.625 25.531 -8.641 1 95.88 268 ASN A N 1
ATOM 2127 C CA . ASN A 1 268 ? -38.688 26.438 -8.203 1 95.88 268 ASN A CA 1
ATOM 2128 C C . ASN A 1 268 ? -38.125 27.781 -7.785 1 95.88 268 ASN A C 1
ATOM 2130 O O . ASN A 1 268 ? -38.688 28.828 -8.102 1 95.88 268 ASN A O 1
ATOM 2134 N N . PHE A 1 269 ? -37.031 27.719 -7.082 1 96.69 269 PHE A N 1
ATOM 2135 C CA . PHE A 1 269 ? -36.438 28.938 -6.574 1 96.69 269 PHE A CA 1
ATOM 2136 C C . PHE A 1 269 ? -36 29.844 -7.719 1 96.69 269 PHE A C 1
ATOM 2138 O O . PHE A 1 269 ? -36.344 31.031 -7.746 1 96.69 269 PHE A O 1
ATOM 2145 N N . PHE A 1 270 ? -35.312 29.344 -8.68 1 95.88 270 PHE A N 1
ATOM 2146 C CA . PHE A 1 270 ? -34.75 30.172 -9.742 1 95.88 270 PHE A CA 1
ATOM 2147 C C . PHE A 1 270 ? -35.812 30.578 -10.75 1 95.88 270 PHE A C 1
ATOM 2149 O O . PHE A 1 270 ? -35.719 31.625 -11.383 1 95.88 270 PHE A O 1
ATOM 2156 N N . ASN A 1 271 ? -36.844 29.719 -10.859 1 94.44 271 ASN A N 1
ATOM 2157 C CA . ASN A 1 271 ? -37.938 30.078 -11.742 1 94.44 271 ASN A CA 1
ATOM 2158 C C . ASN A 1 271 ? -38.75 31.25 -11.188 1 94.44 271 ASN A C 1
ATOM 2160 O O . ASN A 1 271 ? -39.375 31.984 -11.953 1 94.44 271 ASN A O 1
ATOM 2164 N N . GLN A 1 272 ? -38.719 31.391 -9.93 1 93.5 272 GLN A N 1
ATOM 2165 C CA . GLN A 1 272 ? -39.469 32.438 -9.281 1 93.5 272 GLN A CA 1
ATOM 2166 C C . GLN A 1 272 ? -38.75 33.781 -9.328 1 93.5 272 GLN A C 1
ATOM 2168 O O . GLN A 1 272 ? -39.344 34.844 -9.109 1 93.5 272 GLN A O 1
ATOM 2173 N N . GLN A 1 273 ? -37.594 33.719 -9.68 1 92.19 273 GLN A N 1
ATOM 2174 C CA . GLN A 1 273 ? -36.781 34.969 -9.688 1 92.19 273 GLN A CA 1
ATOM 2175 C C . GLN A 1 273 ? -36.969 35.719 -10.992 1 92.19 273 GLN A C 1
ATOM 2177 O O . GLN A 1 273 ? -37.344 35.156 -12.016 1 92.19 273 GLN A O 1
ATOM 2182 N N . ASP A 1 274 ? -36.656 36.969 -10.906 1 88.12 274 ASP A N 1
ATOM 2183 C CA . ASP A 1 274 ? -36.688 37.844 -12.086 1 88.12 274 ASP A CA 1
ATOM 2184 C C . ASP A 1 274 ? -35.594 37.438 -13.07 1 88.12 274 ASP A C 1
ATOM 2186 O O . ASP A 1 274 ? -34.406 37.469 -12.727 1 88.12 274 ASP A O 1
ATOM 2190 N N . PRO A 1 275 ? -36 37.094 -14.227 1 86.19 275 PRO A N 1
ATOM 2191 C CA . PRO A 1 275 ? -35.031 36.688 -15.227 1 86.19 275 PRO A CA 1
ATOM 2192 C C . PRO A 1 275 ? -34.031 37.812 -15.555 1 86.19 275 PRO A C 1
ATOM 2194 O O . PRO A 1 275 ? -32.938 37.531 -16.062 1 86.19 275 PRO A O 1
ATOM 2197 N N . GLY A 1 276 ? -34.344 39.031 -15.258 1 85 276 GLY A N 1
ATOM 2198 C CA . GLY A 1 276 ? -33.469 40.156 -15.547 1 85 276 GLY A CA 1
ATOM 2199 C C . GLY A 1 276 ? -32.375 40.312 -14.523 1 85 276 GLY A C 1
ATOM 2200 O O . GLY A 1 276 ? -31.438 41.094 -14.75 1 85 276 GLY A O 1
ATOM 2201 N N . MET A 1 277 ? -32.469 39.562 -13.5 1 91.88 277 MET A N 1
ATOM 2202 C CA . MET A 1 277 ? -31.453 39.656 -12.445 1 91.88 277 MET A CA 1
ATOM 2203 C C . MET A 1 277 ? -30.125 39.094 -12.914 1 91.88 277 MET A C 1
ATOM 2205 O O . MET A 1 277 ? -30.094 38.094 -13.656 1 91.88 277 MET A O 1
ATOM 2209 N N . LYS A 1 278 ? -29.062 39.75 -12.438 1 91.88 278 LYS A N 1
ATOM 2210 C CA . LYS A 1 278 ? -27.719 39.281 -12.781 1 91.88 278 LYS A CA 1
ATOM 2211 C C . LYS A 1 278 ? -27.422 37.969 -12.094 1 91.88 278 LYS A C 1
ATOM 2213 O O . LYS A 1 278 ? -27.969 37.656 -11.023 1 91.88 278 LYS A O 1
ATOM 2218 N N . LYS A 1 279 ? -26.578 37.188 -12.68 1 91.19 279 LYS A N 1
ATOM 2219 C CA . LYS A 1 279 ? -26.203 35.875 -12.18 1 91.19 279 LYS A CA 1
ATOM 2220 C C . LYS A 1 279 ? -25.75 35.938 -10.727 1 91.19 279 LYS A C 1
ATOM 2222 O O . LYS A 1 279 ? -26.188 35.156 -9.883 1 91.19 279 LYS A O 1
ATOM 2227 N N . LYS A 1 280 ? -24.891 36.906 -10.469 1 90.69 280 LYS A N 1
ATOM 2228 C CA . LYS A 1 280 ? -24.312 37.062 -9.133 1 90.69 280 LYS A CA 1
ATOM 2229 C C . LYS A 1 280 ? -25.391 37.312 -8.086 1 90.69 280 LYS A C 1
ATOM 2231 O O . LYS A 1 280 ? -25.328 36.781 -6.98 1 90.69 280 LYS A O 1
ATOM 2236 N N . ASP A 1 281 ? -26.344 38.062 -8.477 1 92.44 281 ASP A N 1
ATOM 2237 C CA . ASP A 1 281 ? -27.422 38.406 -7.547 1 92.44 281 ASP A CA 1
ATOM 2238 C C . ASP A 1 281 ? -28.344 37.219 -7.332 1 92.44 281 ASP A C 1
ATOM 2240 O O . ASP A 1 281 ? -28.844 37 -6.223 1 92.44 281 ASP A O 1
ATOM 2244 N N . ARG A 1 282 ? -28.594 36.5 -8.328 1 94 282 ARG A N 1
ATOM 2245 C CA . ARG A 1 282 ? -29.438 35.312 -8.234 1 94 282 ARG A CA 1
ATOM 2246 C C . ARG A 1 282 ? -28.797 34.25 -7.332 1 94 282 ARG A C 1
ATOM 2248 O O . ARG A 1 282 ? -29.484 33.688 -6.484 1 94 282 ARG A O 1
ATOM 2255 N N . LEU A 1 283 ? -27.531 34.094 -7.531 1 93.06 283 LEU A N 1
ATOM 2256 C CA . LEU A 1 283 ? -26.828 33.125 -6.727 1 93.06 283 LEU A CA 1
ATOM 2257 C C . LEU A 1 283 ? -26.719 33.594 -5.277 1 93.06 283 LEU A C 1
ATOM 2259 O O . LEU A 1 283 ? -26.781 32.781 -4.355 1 93.06 283 LEU A O 1
ATOM 2263 N N . LYS A 1 284 ? -26.484 34.812 -5.129 1 92 284 LYS A N 1
ATOM 2264 C CA . LYS A 1 284 ? -26.453 35.344 -3.771 1 92 284 LYS A CA 1
ATOM 2265 C C . LYS A 1 284 ? -27.781 35.094 -3.051 1 92 284 LYS A C 1
ATOM 2267 O O . LYS A 1 284 ? -27.797 34.719 -1.874 1 92 284 LYS A O 1
ATOM 2272 N N . ALA A 1 285 ? -28.891 35.344 -3.742 1 92.12 285 ALA A N 1
ATOM 2273 C CA . ALA A 1 285 ? -30.203 35.094 -3.168 1 92.12 285 ALA A CA 1
ATOM 2274 C C . ALA A 1 285 ? -30.359 33.625 -2.779 1 92.12 285 ALA A C 1
ATOM 2276 O O . ALA A 1 285 ? -30.953 33.312 -1.747 1 92.12 285 ALA A O 1
ATOM 2277 N N . TRP A 1 286 ? -29.891 32.812 -3.619 1 94.06 286 TRP A N 1
ATOM 2278 C CA . TRP A 1 286 ? -29.938 31.391 -3.332 1 94.06 286 TRP A CA 1
ATOM 2279 C C . TRP A 1 286 ? -29.125 31.062 -2.078 1 94.06 286 TRP A C 1
ATOM 2281 O O . TRP A 1 286 ? -29.594 30.312 -1.22 1 94.06 286 TRP A O 1
ATOM 2291 N N . ASN A 1 287 ? -27.906 31.547 -1.949 1 91.5 287 ASN A N 1
ATOM 2292 C CA . ASN A 1 287 ? -27.031 31.312 -0.811 1 91.5 287 ASN A CA 1
ATOM 2293 C C . ASN A 1 287 ? -27.641 31.797 0.494 1 91.5 287 ASN A C 1
ATOM 2295 O O . ASN A 1 287 ? -27.484 31.172 1.539 1 91.5 287 ASN A O 1
ATOM 2299 N N . ASP A 1 288 ? -28.297 32.875 0.363 1 87.62 288 ASP A N 1
ATOM 2300 C CA . ASP A 1 288 ? -29.016 33.375 1.531 1 87.62 288 ASP A CA 1
ATOM 2301 C C . ASP A 1 288 ? -30.172 32.469 1.922 1 87.62 288 ASP A C 1
ATOM 2303 O O . ASP A 1 288 ? -30.391 32.219 3.107 1 87.62 288 ASP A O 1
ATOM 2307 N N . TYR A 1 289 ? -30.812 32.062 0.88 1 90.06 289 TYR A N 1
ATOM 2308 C CA . TYR A 1 289 ? -31.953 31.156 1.078 1 90.06 289 TYR A CA 1
ATOM 2309 C C . TYR A 1 289 ? -31.531 29.859 1.73 1 90.06 289 TYR A C 1
ATOM 2311 O O . TYR A 1 289 ? -32.188 29.344 2.633 1 90.06 289 TYR A O 1
ATOM 2319 N N . THR A 1 290 ? -30.391 29.344 1.354 1 89.12 290 THR A N 1
ATOM 2320 C CA . THR A 1 290 ? -29.906 28.062 1.849 1 89.12 290 THR A CA 1
ATOM 2321 C C . THR A 1 290 ? -28.953 28.25 3.014 1 89.12 290 THR A C 1
ATOM 2323 O O . THR A 1 290 ? -28.469 27.281 3.604 1 89.12 290 THR A O 1
ATOM 2326 N N . GLU A 1 291 ? -28.594 29.406 3.371 1 78.25 291 GLU A N 1
ATOM 2327 C CA . GLU A 1 291 ? -27.719 29.781 4.488 1 78.25 291 GLU A CA 1
ATOM 2328 C C . GLU A 1 291 ? -26.312 29.219 4.293 1 78.25 291 GLU A C 1
ATOM 2330 O O . GLU A 1 291 ? -25.625 28.906 5.266 1 78.25 291 GLU A O 1
ATOM 2335 N N . VAL A 1 292 ? -25.969 28.828 3.154 1 61.97 292 VAL A N 1
ATOM 2336 C CA . VAL A 1 292 ? -24.641 28.312 2.877 1 61.97 292 VAL A CA 1
ATOM 2337 C C . VAL A 1 292 ? -23.578 29.328 3.277 1 61.97 292 VAL A C 1
ATOM 2339 O O . VAL A 1 292 ? -22.578 28.984 3.891 1 61.97 292 VAL A O 1
ATOM 2342 N N . ALA A 1 293 ? -23.672 30.578 2.936 1 53.12 293 ALA A N 1
ATOM 2343 C CA . ALA A 1 293 ? -22.641 31.609 3.1 1 53.12 293 ALA A CA 1
ATOM 2344 C C . ALA A 1 293 ? -22.641 32.156 4.523 1 53.12 293 ALA A C 1
ATOM 2346 O O . ALA A 1 293 ? -21.641 32.719 4.98 1 53.12 293 ALA A O 1
ATOM 2347 N N . SER A 1 294 ? -23.75 32.062 5.215 1 50.5 294 SER A N 1
ATOM 2348 C CA . SER A 1 294 ? -23.875 32.75 6.496 1 50.5 294 SER A CA 1
ATOM 2349 C C . SER A 1 294 ? -23.438 31.859 7.648 1 50.5 294 SER A C 1
ATOM 2351 O O . SER A 1 294 ? -23.625 32.219 8.82 1 50.5 294 SER A O 1
ATOM 2353 N N . LEU A 1 295 ? -22.828 30.859 7.387 1 52.5 295 LEU A N 1
ATOM 2354 C CA . LEU A 1 295 ? -22.656 29.781 8.367 1 52.5 295 LEU A CA 1
ATOM 2355 C C . LEU A 1 295 ? -21.562 30.141 9.367 1 52.5 295 LEU A C 1
ATOM 2357 O O . LEU A 1 295 ? -21.391 29.438 10.375 1 52.5 295 LEU A O 1
ATOM 2361 N N . GLY A 1 296 ? -20.797 31.188 9.188 1 50.41 296 GLY A N 1
ATOM 2362 C CA . GLY A 1 296 ? -19.766 31.547 10.148 1 50.41 296 GLY A CA 1
ATOM 2363 C C . GLY A 1 296 ? -20.312 32.062 11.453 1 50.41 296 GLY A C 1
ATOM 2364 O O . GLY A 1 296 ? -19.641 32.031 12.484 1 50.41 296 GLY A O 1
ATOM 2365 N N . THR A 1 297 ? -21.547 32.719 11.391 1 50.34 297 THR A N 1
ATOM 2366 C CA . THR A 1 297 ? -22.078 33.375 12.578 1 50.34 297 THR A CA 1
ATOM 2367 C C . THR A 1 297 ? -22.969 32.406 13.375 1 50.34 297 THR A C 1
ATOM 2369 O O . THR A 1 297 ? -23.438 32.75 14.461 1 50.34 297 THR A O 1
ATOM 2372 N N . LEU A 1 298 ? -23.188 31.391 12.906 1 52 298 LEU A N 1
ATOM 2373 C CA . LEU A 1 298 ? -24.188 30.547 13.578 1 52 298 LEU A CA 1
ATOM 2374 C C . LEU A 1 298 ? -23.531 29.703 14.664 1 52 298 LEU A C 1
ATOM 2376 O O . LEU A 1 298 ? -22.375 29.297 14.531 1 52 298 LEU A O 1
ATOM 2380 N N . ALA A 1 299 ? -24.312 29.766 15.758 1 53.84 299 ALA A N 1
ATOM 2381 C CA . ALA A 1 299 ? -23.906 28.891 16.859 1 53.84 299 ALA A CA 1
ATOM 2382 C C . ALA A 1 299 ? -23.891 27.438 16.438 1 53.84 299 ALA A C 1
ATOM 2384 O O . ALA A 1 299 ? -24.688 27.016 15.602 1 53.84 299 ALA A O 1
ATOM 2385 N N . ARG A 1 300 ? -23 26.688 16.859 1 56.78 300 ARG A N 1
ATOM 2386 C CA . ARG A 1 300 ? -22.781 25.266 16.562 1 56.78 300 ARG A CA 1
ATOM 2387 C C . ARG A 1 300 ? -24.031 24.438 16.812 1 56.78 300 ARG A C 1
ATOM 2389 O O . ARG A 1 300 ? -24.234 23.422 16.172 1 56.78 300 ARG A O 1
ATOM 2396 N N . SER A 1 301 ? -24.797 24.906 17.766 1 53.44 301 SER A N 1
ATOM 2397 C CA . SER A 1 301 ? -25.969 24.156 18.203 1 53.44 301 SER A CA 1
ATOM 2398 C C . SER A 1 301 ? -27.156 24.359 17.266 1 53.44 301 SER A C 1
ATOM 2400 O O . SER A 1 301 ? -28.109 23.578 17.266 1 53.44 301 SER A O 1
ATOM 2402 N N . ASP A 1 302 ? -27.031 25.312 16.406 1 62.72 302 ASP A N 1
ATOM 2403 C CA . ASP A 1 302 ? -28.188 25.656 15.578 1 62.72 302 ASP A CA 1
ATOM 2404 C C . ASP A 1 302 ? -28.125 24.922 14.234 1 62.72 302 ASP A C 1
ATOM 2406 O O . ASP A 1 302 ? -27.047 24.781 13.641 1 62.72 302 ASP A O 1
ATOM 2410 N N . ARG A 1 303 ? -29.266 24.219 13.969 1 67.06 303 ARG A N 1
ATOM 2411 C CA . ARG A 1 303 ? -29.344 23.609 12.641 1 67.06 303 ARG A CA 1
ATOM 2412 C C . ARG A 1 303 ? -29.453 24.672 11.555 1 67.06 303 ARG A C 1
ATOM 2414 O O . ARG A 1 303 ? -30.141 25.672 11.727 1 67.06 303 ARG A O 1
ATOM 2421 N N . THR A 1 304 ? -28.719 24.438 10.539 1 76.5 304 THR A N 1
ATOM 2422 C CA . THR A 1 304 ? -28.75 25.375 9.422 1 76.5 304 THR A CA 1
ATOM 2423 C C . THR A 1 304 ? -29.75 24.938 8.367 1 76.5 304 THR A C 1
ATOM 2425 O O . THR A 1 304 ? -30.25 23.797 8.406 1 76.5 304 THR A O 1
ATOM 2428 N N . GLN A 1 305 ? -30.25 25.812 7.531 1 85.94 305 GLN A N 1
ATOM 2429 C CA . GLN A 1 305 ? -31.031 25.562 6.324 1 85.94 305 GLN A CA 1
ATOM 2430 C C . GLN A 1 305 ? -32.438 25.078 6.668 1 85.94 305 GLN A C 1
ATOM 2432 O O . GLN A 1 305 ? -32.969 24.156 6.047 1 85.94 305 GLN A O 1
ATOM 2437 N N . LYS A 1 306 ? -33.031 25.625 7.625 1 83.5 306 LYS A N 1
ATOM 2438 C CA . LYS A 1 306 ? -34.344 25.203 8.07 1 83.5 306 LYS A CA 1
ATOM 2439 C C . LYS A 1 306 ? -35.406 25.484 7.008 1 83.5 306 LYS A C 1
ATOM 2441 O O . LYS A 1 306 ? -36.25 24.625 6.715 1 83.5 306 LYS A O 1
ATOM 2446 N N . LYS A 1 307 ? -35.375 26.688 6.457 1 88.25 307 LYS A N 1
ATOM 2447 C CA . LYS A 1 307 ? -36.375 27.031 5.434 1 88.25 307 LYS A CA 1
ATOM 2448 C C . LYS A 1 307 ? -36.219 26.141 4.203 1 88.25 307 LYS A C 1
ATOM 2450 O O . LYS A 1 307 ? -37.219 25.625 3.68 1 88.25 307 LYS A O 1
ATOM 2455 N N . PHE A 1 308 ? -35.062 26.078 3.688 1 93.19 308 PHE A N 1
ATOM 2456 C CA . PHE A 1 308 ? -34.781 25.219 2.545 1 93.19 308 PHE A CA 1
ATOM 2457 C C . PHE A 1 308 ? -35.281 23.797 2.812 1 93.19 308 PHE A C 1
ATOM 2459 O O . PHE A 1 308 ? -35.906 23.188 1.958 1 93.19 308 PHE A O 1
ATOM 2466 N N . THR A 1 309 ? -34.938 23.297 4.031 1 93.56 309 THR A N 1
ATOM 2467 C CA . THR A 1 309 ? -35.375 21.953 4.414 1 93.56 309 THR A CA 1
ATOM 2468 C C . THR A 1 309 ? -36.875 21.828 4.418 1 93.56 309 THR A C 1
ATOM 2470 O O . THR A 1 309 ? -37.438 20.828 3.965 1 93.56 309 THR A O 1
ATOM 2473 N N . GLY A 1 310 ? -37.5 22.781 4.992 1 92.25 310 GLY A N 1
ATOM 2474 C CA . GLY A 1 310 ? -38.938 22.797 4.98 1 92.25 310 GLY A CA 1
ATOM 2475 C C . GLY A 1 310 ? -39.531 22.719 3.582 1 92.25 310 GLY A C 1
ATOM 2476 O O . GLY A 1 310 ? -40.5 21.984 3.35 1 92.25 310 GLY A O 1
ATOM 2477 N N . ASP A 1 311 ? -39 23.422 2.619 1 94.88 311 ASP A N 1
ATOM 2478 C CA . ASP A 1 311 ? -39.469 23.406 1.238 1 94.88 311 ASP A CA 1
ATOM 2479 C C . ASP A 1 311 ? -39.25 22.047 0.583 1 94.88 311 ASP A C 1
ATOM 2481 O O . ASP A 1 311 ? -40.062 21.594 -0.213 1 94.88 311 ASP A O 1
ATOM 2485 N N . VAL A 1 312 ? -38.094 21.438 0.837 1 95 312 VAL A N 1
ATOM 2486 C CA . VAL A 1 312 ? -37.812 20.109 0.286 1 95 312 VAL A CA 1
ATOM 2487 C C . VAL A 1 312 ? -38.812 19.094 0.785 1 95 312 VAL A C 1
ATOM 2489 O O . VAL A 1 312 ? -39.312 18.281 0.009 1 95 312 VAL A O 1
ATOM 2492 N N . LEU A 1 313 ? -39.125 19.188 2.104 1 92.38 313 LEU A N 1
ATOM 2493 C CA . LEU A 1 313 ? -40.062 18.234 2.688 1 92.38 313 LEU A CA 1
ATOM 2494 C C . LEU A 1 313 ? -41.469 18.469 2.135 1 92.38 313 LEU A C 1
ATOM 2496 O O . LEU A 1 313 ? -42.219 17.516 1.936 1 92.38 313 LEU A O 1
ATOM 2500 N N . GLU A 1 314 ? -41.844 19.641 1.926 1 92.19 314 GLU A N 1
ATOM 2501 C CA . GLU A 1 314 ? -43.125 19.953 1.3 1 92.19 314 GLU A CA 1
ATOM 2502 C C . GLU A 1 314 ? -43.188 19.375 -0.11 1 92.19 314 GLU A C 1
ATOM 2504 O O . GLU A 1 314 ? -44.219 18.844 -0.508 1 92.19 314 GLU A O 1
ATOM 2509 N N . GLU A 1 315 ? -42.156 19.578 -0.859 1 92 315 GLU A N 1
ATOM 2510 C CA . GLU A 1 315 ? -42.094 19.016 -2.207 1 92 315 GLU A CA 1
ATOM 2511 C C . GLU A 1 315 ? -42.219 17.5 -2.178 1 92 315 GLU A C 1
ATOM 2513 O O . GLU A 1 315 ? -42.781 16.891 -3.092 1 92 315 GLU A O 1
ATOM 2518 N N . MET A 1 316 ? -41.594 16.875 -1.227 1 89.06 316 MET A N 1
ATOM 2519 C CA . MET A 1 316 ? -41.625 15.422 -1.1 1 89.06 316 MET A CA 1
ATOM 2520 C C . MET A 1 316 ? -43.062 14.922 -0.867 1 89.06 316 MET A C 1
ATOM 2522 O O . MET A 1 316 ? -43.406 13.797 -1.239 1 89.06 316 MET A O 1
ATOM 2526 N N . GLU A 1 317 ? -43.875 15.648 -0.237 1 84.94 317 GLU A N 1
ATOM 2527 C CA . GLU A 1 317 ? -45.219 15.266 0.112 1 84.94 317 GLU A CA 1
ATOM 2528 C C . GLU A 1 317 ? -46.156 15.414 -1.084 1 84.94 317 GLU A C 1
ATOM 2530 O O . GLU A 1 317 ? -47.25 14.828 -1.102 1 84.94 317 GLU A O 1
ATOM 2535 N N . LYS A 1 318 ? -45.844 16.156 -2.004 1 79.69 318 LYS A N 1
ATOM 2536 C CA . LYS A 1 318 ? -46.688 16.328 -3.172 1 79.69 318 LYS A CA 1
ATOM 2537 C C . LYS A 1 318 ? -46.875 15.016 -3.928 1 79.69 318 LYS A C 1
ATOM 2539 O O . LYS A 1 318 ? -45.906 14.266 -4.117 1 79.69 318 LYS A O 1
ATOM 2544 N N . PRO A 1 319 ? -48.094 14.453 -4.09 1 61.41 319 PRO A N 1
ATOM 2545 C CA . PRO A 1 319 ? -48.438 13.156 -4.676 1 61.41 319 PRO A CA 1
ATOM 2546 C C . PRO A 1 319 ? -47.781 12.93 -6.035 1 61.41 319 PRO A C 1
ATOM 2548 O O . PRO A 1 319 ? -47.656 11.781 -6.473 1 61.41 319 PRO A O 1
ATOM 2551 N N . ARG A 1 320 ? -47.625 13.789 -6.875 1 50.66 320 ARG A N 1
ATOM 2552 C CA . ARG A 1 320 ? -47.094 13.555 -8.211 1 50.66 320 ARG A CA 1
ATOM 2553 C C . ARG A 1 320 ? -45.781 12.766 -8.156 1 50.66 320 ARG A C 1
ATOM 2555 O O . ARG A 1 320 ? -45.312 12.266 -9.172 1 50.66 320 ARG A O 1
ATOM 2562 N N . LEU A 1 321 ? -45.094 12.781 -7.105 1 48.34 321 LEU A N 1
ATOM 2563 C CA . LEU A 1 321 ? -43.719 12.359 -7.039 1 48.34 321 LEU A CA 1
ATOM 2564 C C . LEU A 1 321 ? -43.594 10.844 -6.922 1 48.34 321 LEU A C 1
ATOM 2566 O O . LEU A 1 321 ? -42.5 10.297 -6.809 1 48.34 321 LEU A O 1
ATOM 2570 N N . ARG A 1 322 ? -44.719 10.18 -6.68 1 45.44 322 ARG A N 1
ATOM 2571 C CA . ARG A 1 322 ? -44.625 8.727 -6.582 1 45.44 322 ARG A CA 1
ATOM 2572 C C . ARG A 1 322 ? -44.281 8.102 -7.93 1 45.44 322 ARG A C 1
ATOM 2574 O O . ARG A 1 322 ? -44.156 6.883 -8.039 1 45.44 322 ARG A O 1
ATOM 2581 N N . ASN A 1 323 ? -44.188 8.875 -8.852 1 49.75 323 ASN A N 1
ATOM 2582 C CA . ASN A 1 323 ? -43.938 8.312 -10.172 1 49.75 323 ASN A CA 1
ATOM 2583 C C . ASN A 1 323 ? -42.469 8.062 -10.406 1 49.75 323 ASN A C 1
ATOM 2585 O O . ASN A 1 323 ? -41.625 8.828 -9.922 1 49.75 323 ASN A O 1
ATOM 2589 N N . TYR A 1 324 ? -42.094 6.84 -10.844 1 51.69 324 TYR A N 1
ATOM 2590 C CA . TYR A 1 324 ? -40.812 6.289 -11.242 1 51.69 324 TYR A CA 1
ATOM 2591 C C . TYR A 1 324 ? -40 7.316 -12.023 1 51.69 324 TYR A C 1
ATOM 2593 O O . TYR A 1 324 ? -38.781 7.336 -11.938 1 51.69 324 TYR A O 1
ATOM 2601 N N . ASN A 1 325 ? -40.75 8.398 -12.531 1 69.56 325 ASN A N 1
ATOM 2602 C CA . ASN A 1 325 ? -40 9.266 -13.453 1 69.56 325 ASN A CA 1
ATOM 2603 C C . ASN A 1 325 ? -39.75 10.625 -12.828 1 69.56 325 ASN A C 1
ATOM 2605 O O . ASN A 1 325 ? -39.375 11.578 -13.539 1 69.56 325 ASN A O 1
ATOM 2609 N N . ARG A 1 326 ? -39.938 10.734 -11.586 1 79.44 326 ARG A N 1
ATOM 2610 C CA . ARG A 1 326 ? -39.844 12 -10.883 1 79.44 326 ARG A CA 1
ATOM 2611 C C . ARG A 1 326 ? -38.406 12.562 -10.93 1 79.44 326 ARG A C 1
ATOM 2613 O O . ARG A 1 326 ? -38.219 13.766 -11.133 1 79.44 326 ARG A O 1
ATOM 2620 N N . LEU A 1 327 ? -37.531 11.75 -10.766 1 88.06 327 LEU A N 1
ATOM 2621 C CA . LEU A 1 327 ? -36.156 12.211 -10.758 1 88.06 327 LEU A CA 1
ATOM 2622 C C . LEU A 1 327 ? -35.781 12.867 -12.086 1 88.06 327 LEU A C 1
ATOM 2624 O O . LEU A 1 327 ? -35.188 13.953 -12.109 1 88.06 327 LEU A O 1
ATOM 2628 N N . ASN A 1 328 ? -36.281 12.305 -13.125 1 86.81 328 ASN A N 1
ATOM 2629 C CA . ASN A 1 328 ? -35.969 12.844 -14.445 1 86.81 328 ASN A CA 1
ATOM 2630 C C . ASN A 1 328 ? -36.656 14.18 -14.68 1 86.81 328 ASN A C 1
ATOM 2632 O O . ASN A 1 328 ? -36.062 15.086 -15.273 1 86.81 328 ASN A O 1
ATOM 2636 N N . GLU A 1 329 ? -37.844 14.25 -14.266 1 88.88 329 GLU A N 1
ATOM 2637 C CA . GLU A 1 329 ? -38.594 15.5 -14.414 1 88.88 329 GLU A CA 1
ATOM 2638 C C . GLU A 1 329 ? -37.938 16.625 -13.617 1 88.88 329 GLU A C 1
ATOM 2640 O O . GLU A 1 329 ? -37.781 17.75 -14.109 1 88.88 329 GLU A O 1
ATOM 2645 N N . ALA A 1 330 ? -37.562 16.281 -12.445 1 93.81 330 ALA A N 1
ATOM 2646 C CA . ALA A 1 330 ? -36.906 17.281 -11.594 1 93.81 330 ALA A CA 1
ATOM 2647 C C . ALA A 1 330 ? -35.562 17.719 -12.18 1 93.81 330 ALA A C 1
ATOM 2649 O O . ALA A 1 330 ? -35.188 18.891 -12.094 1 93.81 330 ALA A O 1
ATOM 2650 N N . VAL A 1 331 ? -34.906 16.797 -12.766 1 94.25 331 VAL A N 1
ATOM 2651 C CA . VAL A 1 331 ? -33.594 17.062 -13.359 1 94.25 331 VAL A CA 1
ATOM 2652 C C . VAL A 1 331 ? -33.75 18 -14.555 1 94.25 331 VAL A C 1
ATOM 2654 O O . VAL A 1 331 ? -32.969 18.938 -14.727 1 94.25 331 VAL A O 1
ATOM 2657 N N . ILE A 1 332 ? -34.75 17.781 -15.344 1 92.88 332 ILE A N 1
ATOM 2658 C CA . ILE A 1 332 ? -35.031 18.625 -16.5 1 92.88 332 ILE A CA 1
ATOM 2659 C C . ILE A 1 332 ? -35.406 20.031 -16.047 1 92.88 332 ILE A C 1
ATOM 2661 O O . ILE A 1 332 ? -34.938 21.031 -16.594 1 92.88 332 ILE A O 1
ATOM 2665 N N . ALA A 1 333 ? -36.281 20.078 -15.047 1 94.62 333 ALA A N 1
ATOM 2666 C CA . ALA A 1 333 ? -36.688 21.375 -14.5 1 94.62 333 ALA A CA 1
ATOM 2667 C C . ALA A 1 333 ? -35.469 22.156 -13.961 1 94.62 333 ALA A C 1
ATOM 2669 O O . ALA A 1 333 ? -35.344 23.344 -14.219 1 94.62 333 ALA A O 1
ATOM 2670 N N . MET A 1 334 ? -34.688 21.5 -13.211 1 95.81 334 MET A N 1
ATOM 2671 C CA . MET A 1 334 ? -33.469 22.094 -12.656 1 95.81 334 MET A CA 1
ATOM 2672 C C . MET A 1 334 ? -32.531 22.594 -13.766 1 95.81 334 MET A C 1
ATOM 2674 O O . MET A 1 334 ? -32.031 23.719 -13.719 1 95.81 334 MET A O 1
ATOM 2678 N N . SER A 1 335 ? -32.312 21.75 -14.758 1 94.44 335 SER A N 1
ATOM 2679 C CA . SER A 1 335 ? -31.438 22.094 -15.883 1 94.44 335 SER A CA 1
ATOM 2680 C C . SER A 1 335 ? -31.938 23.344 -16.609 1 94.44 335 SER A C 1
ATOM 2682 O O . SER A 1 335 ? -31.125 24.219 -16.969 1 94.44 335 SER A O 1
ATOM 2684 N N . ASN A 1 336 ? -33.219 23.438 -16.766 1 92.88 336 ASN A N 1
ATOM 2685 C CA . ASN A 1 336 ? -33.812 24.562 -17.484 1 92.88 336 ASN A CA 1
ATOM 2686 C C . ASN A 1 336 ? -33.719 25.844 -16.656 1 92.88 336 ASN A C 1
ATOM 2688 O O . ASN A 1 336 ? -33.438 26.922 -17.188 1 92.88 336 ASN A O 1
ATOM 2692 N N . SER A 1 337 ? -33.938 25.703 -15.406 1 94.5 337 SER A N 1
ATOM 2693 C CA . SER A 1 337 ? -34 26.875 -14.539 1 94.5 337 SER A CA 1
ATOM 2694 C C . SER A 1 337 ? -32.594 27.438 -14.289 1 94.5 337 SER A C 1
ATOM 2696 O O . SER A 1 337 ? -32.438 28.609 -13.922 1 94.5 337 SER A O 1
ATOM 2698 N N . THR A 1 338 ? -31.609 26.672 -14.477 1 94.69 338 THR A N 1
ATOM 2699 C CA . THR A 1 338 ? -30.266 27.078 -14.109 1 94.69 338 THR A CA 1
ATOM 2700 C C . THR A 1 338 ? -29.438 27.406 -15.352 1 94.69 338 THR A C 1
ATOM 2702 O O . THR A 1 338 ? -28.203 27.484 -15.281 1 94.69 338 THR A O 1
ATOM 2705 N N . GLN A 1 339 ? -29.969 27.594 -16.453 1 90.25 339 GLN A N 1
ATOM 2706 C CA . GLN A 1 339 ? -29.297 27.875 -17.719 1 90.25 339 GLN A CA 1
ATOM 2707 C C . GLN A 1 339 ? -28.531 29.188 -17.656 1 90.25 339 GLN A C 1
ATOM 2709 O O . GLN A 1 339 ? -27.562 29.391 -18.391 1 90.25 339 GLN A O 1
ATOM 2714 N N . PHE A 1 340 ? -29.016 30.031 -16.781 1 90.31 340 PHE A N 1
ATOM 2715 C CA . PHE A 1 340 ? -28.375 31.328 -16.672 1 90.31 340 PHE A CA 1
ATOM 2716 C C . PHE A 1 340 ? -26.938 31.203 -16.156 1 90.31 340 PHE A C 1
ATOM 2718 O O . PHE A 1 340 ? -26.141 32.125 -16.312 1 90.31 340 PHE A O 1
ATOM 2725 N N . ILE A 1 341 ? -26.625 30.031 -15.516 1 90.69 341 ILE A N 1
ATOM 2726 C CA . ILE A 1 341 ? -25.281 29.766 -15.023 1 90.69 341 ILE A CA 1
ATOM 2727 C C . ILE A 1 341 ? -24.375 29.359 -16.188 1 90.69 341 ILE A C 1
ATOM 2729 O O . ILE A 1 341 ? -23.156 29.531 -16.125 1 90.69 341 ILE A O 1
ATOM 2733 N N . ASN A 1 342 ? -24.891 28.672 -17.359 1 68.44 342 ASN A N 1
ATOM 2734 C CA . ASN A 1 342 ? -24.266 28.047 -18.516 1 68.44 342 ASN A CA 1
ATOM 2735 C C . ASN A 1 342 ? -23.203 28.953 -19.125 1 68.44 342 ASN A C 1
ATOM 2737 O O . ASN A 1 342 ? -22.312 28.469 -19.844 1 68.44 342 ASN A O 1
ATOM 2741 N N . THR A 1 343 ? -23.312 30.219 -18.797 1 54.16 343 THR A N 1
ATOM 2742 C CA . THR A 1 343 ? -22.281 31.016 -19.469 1 54.16 343 THR A CA 1
ATOM 2743 C C . THR A 1 343 ? -20.891 30.594 -19 1 54.16 343 THR A C 1
ATOM 2745 O O . THR A 1 343 ? -20.375 31.109 -18.016 1 54.16 343 THR A O 1
ATOM 2748 N N . GLY A 1 344 ? -20.312 29.188 -19.547 1 55.56 344 GLY A N 1
ATOM 2749 C CA . GLY A 1 344 ? -18.938 28.766 -19.344 1 55.56 344 GLY A CA 1
ATOM 2750 C C . GLY A 1 344 ? -18.797 27.547 -18.453 1 55.56 344 GLY A C 1
ATOM 2751 O O . GLY A 1 344 ? -17.703 27.016 -18.281 1 55.56 344 GLY A O 1
ATOM 2752 N N . SER A 1 345 ? -20.016 27 -17.781 1 68.38 345 SER A N 1
ATOM 2753 C CA . SER A 1 345 ? -19.828 25.953 -16.781 1 68.38 345 SER A CA 1
ATOM 2754 C C . SER A 1 345 ? -20.703 24.734 -17.109 1 68.38 345 SER A C 1
ATOM 2756 O O . SER A 1 345 ? -21.891 24.875 -17.344 1 68.38 345 SER A O 1
ATOM 2758 N N . SER A 1 346 ? -20.125 23.625 -17.328 1 83.56 346 SER A N 1
ATOM 2759 C CA . SER A 1 346 ? -20.828 22.359 -17.484 1 83.56 346 SER A CA 1
ATOM 2760 C C . SER A 1 346 ? -21.469 21.922 -16.172 1 83.56 346 SER A C 1
ATOM 2762 O O . SER A 1 346 ? -22.469 21.203 -16.172 1 83.56 346 SER A O 1
ATOM 2764 N N . THR A 1 347 ? -20.969 22.422 -15.102 1 93.12 347 THR A N 1
ATOM 2765 C CA . THR A 1 347 ? -21.547 22.156 -13.789 1 93.12 347 THR A CA 1
ATOM 2766 C C . THR A 1 347 ? -22.406 23.344 -13.328 1 93.12 347 THR A C 1
ATOM 2768 O O . THR A 1 347 ? -21.875 24.406 -12.992 1 93.12 347 THR A O 1
ATOM 2771 N N . ARG A 1 348 ? -23.641 23.234 -13.258 1 95.56 348 ARG A N 1
ATOM 2772 C CA . ARG A 1 348 ? -24.547 24.312 -12.875 1 95.56 348 ARG A CA 1
ATOM 2773 C C . ARG A 1 348 ? -25.062 24.109 -11.453 1 95.56 348 ARG A C 1
ATOM 2775 O O . ARG A 1 348 ? -25.25 25.078 -10.711 1 95.56 348 ARG A O 1
ATOM 2782 N N . VAL A 1 349 ? -25.312 22.875 -11.102 1 96.44 349 VAL A N 1
ATOM 2783 C CA . VAL A 1 349 ? -25.766 22.547 -9.75 1 96.44 349 VAL A CA 1
ATOM 2784 C C . VAL A 1 349 ? -24.828 21.516 -9.125 1 96.44 349 VAL A C 1
ATOM 2786 O O . VAL A 1 349 ? -24.594 20.453 -9.695 1 96.44 349 VAL A O 1
ATOM 2789 N N . LEU A 1 350 ? -24.297 21.891 -8.008 1 96.75 350 LEU A N 1
ATOM 2790 C CA . LEU A 1 350 ? -23.406 21.016 -7.25 1 96.75 350 LEU A CA 1
ATOM 2791 C C . LEU A 1 350 ? -24.062 20.594 -5.934 1 96.75 350 LEU A C 1
ATOM 2793 O O . LEU A 1 350 ? -24.375 21.453 -5.098 1 96.75 350 LEU A O 1
ATOM 2797 N N . LEU A 1 351 ? -24.344 19.328 -5.82 1 96.69 351 LEU A N 1
ATOM 2798 C CA . LEU A 1 351 ? -24.766 18.797 -4.535 1 96.69 351 LEU A CA 1
ATOM 2799 C C . LEU A 1 351 ? -23.578 18.375 -3.689 1 96.69 351 LEU A C 1
ATOM 2801 O O . LEU A 1 351 ? -22.859 17.438 -4.039 1 96.69 351 LEU A O 1
ATOM 2805 N N . ALA A 1 352 ? -23.344 19.062 -2.609 1 95.25 352 ALA A N 1
ATOM 2806 C CA . ALA A 1 352 ? -22.172 18.812 -1.783 1 95.25 352 ALA A CA 1
ATOM 2807 C C . ALA A 1 352 ? -22.578 18.25 -0.421 1 95.25 352 ALA A C 1
ATOM 2809 O O . ALA A 1 352 ? -23.312 18.891 0.329 1 95.25 352 ALA A O 1
ATOM 2810 N N . PHE A 1 353 ? -22.156 17.078 -0.102 1 92.06 353 PHE A N 1
ATOM 2811 C CA . PHE A 1 353 ? -22.312 16.5 1.231 1 92.06 353 PHE A CA 1
ATOM 2812 C C . PHE A 1 353 ? -21.031 16.656 2.041 1 92.06 353 PHE A C 1
ATOM 2814 O O . PHE A 1 353 ? -20 16.094 1.689 1 92.06 353 PHE A O 1
ATOM 2821 N N . ASP A 1 354 ? -21.094 17.406 3.057 1 88.75 354 ASP A N 1
ATOM 2822 C CA . ASP A 1 354 ? -19.969 17.594 3.973 1 88.75 354 ASP A CA 1
ATOM 2823 C C . ASP A 1 354 ? -20.031 16.578 5.113 1 88.75 354 ASP A C 1
ATOM 2825 O O . ASP A 1 354 ? -21.109 16.219 5.59 1 88.75 354 ASP A O 1
ATOM 2829 N N . GLU A 1 355 ? -18.922 16.078 5.531 1 82.31 355 GLU A N 1
ATOM 2830 C CA . GLU A 1 355 ? -18.844 14.961 6.469 1 82.31 355 GLU A CA 1
ATOM 2831 C C . GLU A 1 355 ? -19.578 13.734 5.922 1 82.31 355 GLU A C 1
ATOM 2833 O O . GLU A 1 355 ? -20.422 13.164 6.602 1 82.31 355 GLU A O 1
ATOM 2838 N N . ALA A 1 356 ? -19.203 13.445 4.676 1 83.44 356 ALA A N 1
ATOM 2839 C CA . ALA A 1 356 ? -19.938 12.469 3.875 1 83.44 356 ALA A CA 1
ATOM 2840 C C . ALA A 1 356 ? -19.75 11.062 4.418 1 83.44 356 ALA A C 1
ATOM 2842 O O . ALA A 1 356 ? -20.484 10.141 4.055 1 83.44 356 ALA A O 1
ATOM 2843 N N . ARG A 1 357 ? -18.828 10.844 5.309 1 72.94 357 ARG A N 1
ATOM 2844 C CA . ARG A 1 357 ? -18.594 9.523 5.891 1 72.94 357 ARG A CA 1
ATOM 2845 C C . ARG A 1 357 ? -19.875 8.992 6.555 1 72.94 357 ARG A C 1
ATOM 2847 O O . ARG A 1 357 ? -20.047 7.781 6.691 1 72.94 357 ARG A O 1
ATOM 2854 N N . ALA A 1 358 ? -20.688 9.875 6.902 1 73.5 358 ALA A N 1
ATOM 2855 C CA . ALA A 1 358 ? -21.938 9.5 7.539 1 73.5 358 ALA A CA 1
ATOM 2856 C C . ALA A 1 358 ? -22.797 8.656 6.602 1 73.5 358 ALA A C 1
ATOM 2858 O O . ALA A 1 358 ? -23.656 7.891 7.051 1 73.5 358 ALA A O 1
ATOM 2859 N N . LEU A 1 359 ? -22.547 8.742 5.336 1 79.12 359 LEU A N 1
ATOM 2860 C CA . LEU A 1 359 ? -23.344 8.047 4.336 1 79.12 359 LEU A CA 1
ATOM 2861 C C . LEU A 1 359 ? -22.953 6.57 4.262 1 79.12 359 LEU A C 1
ATOM 2863 O O . LEU A 1 359 ? -23.703 5.754 3.713 1 79.12 359 LEU A O 1
ATOM 2867 N N . VAL A 1 360 ? -21.812 6.305 4.703 1 67 360 VAL A N 1
ATOM 2868 C CA . VAL A 1 360 ? -21.312 4.934 4.594 1 67 360 VAL A CA 1
ATOM 2869 C C . VAL A 1 360 ? -22.047 4.043 5.602 1 67 360 VAL A C 1
ATOM 2871 O O . VAL A 1 360 ? -22.016 2.814 5.492 1 67 360 VAL A O 1
ATOM 2874 N N . ARG A 1 361 ? -22.938 4.586 6.375 1 59.88 361 ARG A N 1
ATOM 2875 C CA . ARG A 1 361 ? -23.688 3.842 7.371 1 59.88 361 ARG A CA 1
ATOM 2876 C C . ARG A 1 361 ? -24.797 3.021 6.719 1 59.88 361 ARG A C 1
ATOM 2878 O O . ARG A 1 361 ? -25.406 3.455 5.734 1 59.88 361 ARG A O 1
ATOM 2885 N N . ILE A 1 362 ? -24.891 1.816 7.215 1 52.06 362 ILE A N 1
ATOM 2886 C CA . ILE A 1 362 ? -26 0.982 6.801 1 52.06 362 ILE A CA 1
ATOM 2887 C C . ILE A 1 362 ? -27.234 1.299 7.656 1 52.06 362 ILE A C 1
ATOM 2889 O O . ILE A 1 362 ? -27.188 1.172 8.883 1 52.06 362 ILE A O 1
ATOM 2893 N N . PRO A 1 363 ? -28.156 1.84 6.855 1 55.59 363 PRO A N 1
ATOM 2894 C CA . PRO A 1 363 ? -29.328 2.281 7.633 1 55.59 363 PRO A CA 1
ATOM 2895 C C . PRO A 1 363 ? -30.141 1.115 8.195 1 55.59 363 PRO A C 1
ATOM 2897 O O . PRO A 1 363 ? -30.391 0.138 7.484 1 55.59 363 PRO A O 1
ATOM 2900 N N . GLY A 1 364 ? -30.516 1.296 9.438 1 51.16 364 GLY A N 1
ATOM 2901 C CA . GLY A 1 364 ? -31.422 0.434 10.188 1 51.16 364 GLY A CA 1
ATOM 2902 C C . GLY A 1 364 ? -31.391 -1.011 9.727 1 51.16 364 GLY A C 1
ATOM 2903 O O . GLY A 1 364 ? -30.656 -1.351 8.789 1 51.16 364 GLY A O 1
ATOM 2904 N N . PRO A 1 365 ? -32.094 -1.765 10.328 1 46.84 365 PRO A N 1
ATOM 2905 C CA . PRO A 1 365 ? -32.062 -3.215 10.125 1 46.84 365 PRO A CA 1
ATOM 2906 C C . PRO A 1 365 ? -32.656 -3.625 8.773 1 46.84 365 PRO A C 1
ATOM 2908 O O . PRO A 1 365 ? -32.406 -4.742 8.305 1 46.84 365 PRO A O 1
ATOM 2911 N N . TYR A 1 366 ? -33.344 -2.604 8.109 1 45.34 366 TYR A N 1
ATOM 2912 C CA . TYR A 1 366 ? -34.094 -2.975 6.906 1 45.34 366 TYR A CA 1
ATOM 2913 C C . TYR A 1 366 ? -33.219 -2.775 5.66 1 45.34 366 TYR A C 1
ATOM 2915 O O . TYR A 1 366 ? -33.625 -3.172 4.559 1 45.34 366 TYR A O 1
ATOM 2923 N N . ASN A 1 367 ? -32.156 -2.146 5.855 1 52.91 367 ASN A N 1
ATOM 2924 C CA . ASN A 1 367 ? -31.391 -1.772 4.672 1 52.91 367 ASN A CA 1
ATOM 2925 C C . ASN A 1 367 ? -30.031 -2.449 4.648 1 52.91 367 ASN A C 1
ATOM 2927 O O . ASN A 1 367 ? -29.359 -2.535 5.68 1 52.91 367 ASN A O 1
ATOM 2931 N N . GLU A 1 368 ? -29.75 -3.113 3.486 1 44.66 368 GLU A N 1
ATOM 2932 C CA . GLU A 1 368 ? -28.516 -3.896 3.381 1 44.66 368 GLU A CA 1
ATOM 2933 C C . GLU A 1 368 ? -27.406 -3.094 2.707 1 44.66 368 GLU A C 1
ATOM 2935 O O . GLU A 1 368 ? -26.266 -3.541 2.646 1 44.66 368 GLU A O 1
ATOM 2940 N N . ILE A 1 369 ? -27.859 -1.998 2.1 1 57.09 369 ILE A N 1
ATOM 2941 C CA . ILE A 1 369 ? -26.875 -1.166 1.408 1 57.09 369 ILE A CA 1
ATOM 2942 C C . ILE A 1 369 ? -26.672 0.135 2.18 1 57.09 369 ILE A C 1
ATOM 2944 O O . ILE A 1 369 ? -27.562 0.581 2.908 1 57.09 369 ILE A O 1
ATOM 2948 N N . SER A 1 370 ? -25.484 0.636 2.023 1 67.06 370 SER A N 1
ATOM 2949 C CA . SER A 1 370 ? -25.188 1.897 2.693 1 67.06 370 SER A CA 1
ATOM 2950 C C . SER A 1 370 ? -25.969 3.047 2.084 1 67.06 370 SER A C 1
ATOM 2952 O O . SER A 1 370 ? -26.438 2.957 0.941 1 67.06 370 SER A O 1
ATOM 2954 N N . LEU A 1 371 ? -26.156 3.949 2.857 1 79 371 LEU A N 1
ATOM 2955 C CA . LEU A 1 371 ? -26.797 5.16 2.352 1 79 371 LEU A CA 1
ATOM 2956 C C . LEU A 1 371 ? -26.016 5.734 1.172 1 79 371 LEU A C 1
ATOM 2958 O O . LEU A 1 371 ? -26.609 6.305 0.253 1 79 371 LEU A O 1
ATOM 2962 N N . PHE A 1 372 ? -24.766 5.426 1.134 1 80.31 372 PHE A N 1
ATOM 2963 C CA . PHE A 1 372 ? -23.922 5.891 0.04 1 80.31 372 PHE A CA 1
ATOM 2964 C C . PHE A 1 372 ? -24.25 5.148 -1.251 1 80.31 372 PHE A C 1
ATOM 2966 O O . PHE A 1 372 ? -24.359 5.762 -2.314 1 80.31 372 PHE A O 1
ATOM 2973 N N . ASP A 1 373 ? -24.344 3.928 -1.095 1 73.5 373 ASP A N 1
ATOM 2974 C CA . ASP A 1 373 ? -24.688 3.135 -2.27 1 73.5 373 ASP A CA 1
ATOM 2975 C C . ASP A 1 373 ? -26.047 3.539 -2.826 1 73.5 373 ASP A C 1
ATOM 2977 O O . ASP A 1 373 ? -26.234 3.596 -4.043 1 73.5 373 ASP A O 1
ATOM 2981 N N . THR A 1 374 ? -26.938 3.719 -1.908 1 79 374 THR A N 1
ATOM 2982 C CA . THR A 1 374 ? -28.266 4.168 -2.322 1 79 374 THR A CA 1
ATOM 2983 C C . THR A 1 374 ? -28.172 5.516 -3.031 1 79 374 THR A C 1
ATOM 2985 O O . THR A 1 374 ? -28.828 5.73 -4.051 1 79 374 THR A O 1
ATOM 2988 N N . PHE A 1 375 ? -27.438 6.344 -2.486 1 88.81 375 PHE A N 1
ATOM 2989 C CA . PHE A 1 375 ? -27.203 7.656 -3.084 1 88.81 375 PHE A CA 1
ATOM 2990 C C . PHE A 1 375 ? -26.562 7.52 -4.465 1 88.81 375 PHE A C 1
ATOM 2992 O O . PHE A 1 375 ? -27.031 8.125 -5.43 1 88.81 375 PHE A O 1
ATOM 2999 N N . ARG A 1 376 ? -25.531 6.734 -4.512 1 82.75 376 ARG A N 1
ATOM 3000 C CA . ARG A 1 376 ? -24.812 6.504 -5.762 1 82.75 376 ARG A CA 1
ATOM 3001 C C . ARG A 1 376 ? -25.734 5.949 -6.832 1 82.75 376 ARG A C 1
ATOM 3003 O O . ARG A 1 376 ? -25.734 6.414 -7.973 1 82.75 376 ARG A O 1
ATOM 3010 N N . HIS A 1 377 ? -26.547 5.031 -6.477 1 79.38 377 HIS A N 1
ATOM 3011 C CA . HIS A 1 377 ? -27.5 4.43 -7.398 1 79.38 377 HIS A CA 1
ATOM 3012 C C . HIS A 1 377 ? -28.516 5.457 -7.887 1 79.38 377 HIS A C 1
ATOM 3014 O O . HIS A 1 377 ? -28.953 5.41 -9.047 1 79.38 377 HIS A O 1
ATOM 3020 N N . THR A 1 378 ? -28.844 6.25 -7.02 1 87 378 THR A N 1
ATOM 3021 C CA . THR A 1 378 ? -29.844 7.262 -7.352 1 87 378 THR A CA 1
ATOM 3022 C C . THR A 1 378 ? -29.297 8.258 -8.359 1 87 378 THR A C 1
ATOM 3024 O O . THR A 1 378 ? -29.922 8.531 -9.383 1 87 378 THR A O 1
ATOM 3027 N N . ILE A 1 379 ? -28.125 8.719 -8.141 1 92.12 379 ILE A N 1
ATOM 3028 C CA . ILE A 1 379 ? -27.625 9.797 -8.984 1 92.12 379 ILE A CA 1
ATOM 3029 C C . ILE A 1 379 ? -27.078 9.219 -10.289 1 92.12 379 ILE A C 1
ATOM 3031 O O . ILE A 1 379 ? -26.906 9.953 -11.266 1 92.12 379 ILE A O 1
ATOM 3035 N N . ARG A 1 380 ? -26.797 7.977 -10.25 1 87.62 380 ARG A N 1
ATOM 3036 C CA . ARG A 1 380 ? -26.406 7.312 -11.484 1 87.62 380 ARG A CA 1
ATOM 3037 C C . ARG A 1 380 ? -27.5 7.43 -12.539 1 87.62 380 ARG A C 1
ATOM 3039 O O . ARG A 1 380 ? -27.219 7.426 -13.742 1 87.62 380 ARG A O 1
ATOM 3046 N N . ASN A 1 381 ? -28.734 7.57 -12.109 1 86.56 381 ASN A N 1
ATOM 3047 C CA . ASN A 1 381 ? -29.875 7.621 -13.008 1 86.56 381 ASN A CA 1
ATOM 3048 C C . ASN A 1 381 ? -30.094 9.016 -13.578 1 86.56 381 ASN A C 1
ATOM 3050 O O . ASN A 1 381 ? -30.984 9.227 -14.406 1 86.56 381 ASN A O 1
ATOM 3054 N N . ILE A 1 382 ? -29.266 9.891 -13.188 1 92.12 382 ILE A N 1
ATOM 3055 C CA . ILE A 1 382 ? -29.359 11.242 -13.734 1 92.12 382 ILE A CA 1
ATOM 3056 C C . ILE A 1 382 ? -28.734 11.281 -15.125 1 92.12 382 ILE A C 1
ATOM 3058 O O . ILE A 1 382 ? -27.609 10.82 -15.32 1 92.12 382 ILE A O 1
ATOM 3062 N N . ALA A 1 383 ? -29.406 11.852 -16.031 1 88.56 383 ALA A N 1
ATOM 3063 C CA . ALA A 1 383 ? -28.953 11.891 -17.422 1 88.56 383 ALA A CA 1
ATOM 3064 C C . ALA A 1 383 ? -27.734 12.789 -17.578 1 88.56 383 ALA A C 1
ATOM 3066 O O . ALA A 1 383 ? -27.594 13.781 -16.859 1 88.56 383 ALA A O 1
ATOM 3067 N N . PRO A 1 384 ? -26.891 12.453 -18.547 1 90.5 384 PRO A N 1
ATOM 3068 C CA . PRO A 1 384 ? -25.734 13.289 -18.828 1 90.5 384 PRO A CA 1
ATOM 3069 C C . PRO A 1 384 ? -26.109 14.656 -19.391 1 90.5 384 PRO A C 1
ATOM 3071 O O . PRO A 1 384 ? -27.219 14.836 -19.891 1 90.5 384 PRO A O 1
ATOM 3074 N N . ASP A 1 385 ? -25.344 15.656 -19.297 1 88.38 385 ASP A N 1
ATOM 3075 C CA . ASP A 1 385 ? -25.438 16.984 -19.891 1 88.38 385 ASP A CA 1
ATOM 3076 C C . ASP A 1 385 ? -26.594 17.781 -19.297 1 88.38 385 ASP A C 1
ATOM 3078 O O . ASP A 1 385 ? -27.266 18.531 -20.016 1 88.38 385 ASP A O 1
ATOM 3082 N N . LYS A 1 386 ? -26.922 17.5 -18.078 1 92.75 386 LYS A N 1
ATOM 3083 C CA . LYS A 1 386 ? -28 18.234 -17.406 1 92.75 386 LYS A CA 1
ATOM 3084 C C . LYS A 1 386 ? -27.438 19.219 -16.391 1 92.75 386 LYS A C 1
ATOM 3086 O O . LYS A 1 386 ? -28.188 19.953 -15.758 1 92.75 386 LYS A O 1
ATOM 3091 N N . GLY A 1 387 ? -26.125 19.219 -16.25 1 94.56 387 GLY A N 1
ATOM 3092 C CA . GLY A 1 387 ? -25.453 20.219 -15.43 1 94.56 387 GLY A CA 1
ATOM 3093 C C . GLY A 1 387 ? -25.406 19.859 -13.961 1 94.56 387 GLY A C 1
ATOM 3094 O O . GLY A 1 387 ? -25.219 20.734 -13.109 1 94.56 387 GLY A O 1
ATOM 3095 N N . PHE A 1 388 ? -25.578 18.594 -13.68 1 96.12 388 PHE A N 1
ATOM 3096 C CA . PHE A 1 388 ? -25.578 18.141 -12.297 1 96.12 388 PHE A CA 1
ATOM 3097 C C . PHE A 1 388 ? -24.297 17.375 -11.984 1 96.12 388 PHE A C 1
ATOM 3099 O O . PHE A 1 388 ? -23.812 16.609 -12.812 1 96.12 388 PHE A O 1
ATOM 3106 N N . PHE A 1 389 ? -23.766 17.656 -10.812 1 96.44 389 PHE A N 1
ATOM 3107 C CA . PHE A 1 389 ? -22.672 16.844 -10.266 1 96.44 389 PHE A CA 1
ATOM 3108 C C . PHE A 1 389 ? -22.719 16.844 -8.742 1 96.44 389 PHE A C 1
ATOM 3110 O O . PHE A 1 389 ? -23.328 17.734 -8.133 1 96.44 389 PHE A O 1
ATOM 3117 N N . ALA A 1 390 ? -22.203 15.812 -8.125 1 95.19 390 ALA A N 1
ATOM 3118 C CA . ALA A 1 390 ? -22.156 15.758 -6.668 1 95.19 390 ALA A CA 1
ATOM 3119 C C . ALA A 1 390 ? -20.719 15.688 -6.176 1 95.19 390 ALA A C 1
ATOM 3121 O O . ALA A 1 390 ? -19.844 15.148 -6.863 1 95.19 390 ALA A O 1
ATOM 3122 N N . VAL A 1 391 ? -20.453 16.266 -5.008 1 93.81 391 VAL A N 1
ATOM 3123 C CA . VAL A 1 391 ? -19.156 16.188 -4.371 1 93.81 391 VAL A CA 1
ATOM 3124 C C . VAL A 1 391 ? -19.297 15.727 -2.924 1 93.81 391 VAL A C 1
ATOM 3126 O O . VAL A 1 391 ? -20.141 16.25 -2.188 1 93.81 391 VAL A O 1
ATOM 3129 N N . LEU A 1 392 ? -18.594 14.766 -2.623 1 90.44 392 LEU A N 1
ATOM 3130 C CA . LEU A 1 392 ? -18.531 14.281 -1.248 1 90.44 392 LEU A CA 1
ATOM 3131 C C . LEU A 1 392 ? -17.297 14.828 -0.538 1 90.44 392 LEU A C 1
ATOM 3133 O O . LEU A 1 392 ? -16.172 14.508 -0.917 1 90.44 392 LEU A O 1
ATOM 3137 N N . VAL A 1 393 ? -17.531 15.578 0.461 1 87.5 393 VAL A N 1
ATOM 3138 C CA . VAL A 1 393 ? -16.438 16.234 1.176 1 87.5 393 VAL A CA 1
ATOM 3139 C C . VAL A 1 393 ? -16.156 15.5 2.479 1 87.5 393 VAL A C 1
ATOM 3141 O O . VAL A 1 393 ? -17.047 15.32 3.312 1 87.5 393 VAL A O 1
ATOM 3144 N N . ASP A 1 394 ? -14.984 14.984 2.561 1 77.06 394 ASP A N 1
ATOM 3145 C CA . ASP A 1 394 ? -14.617 14.297 3.797 1 77.06 394 ASP A CA 1
ATOM 3146 C C . ASP A 1 394 ? -13.102 14.305 3.996 1 77.06 394 ASP A C 1
ATOM 3148 O O . ASP A 1 394 ? -12.359 14.68 3.092 1 77.06 394 ASP A O 1
ATOM 3152 N N . THR A 1 395 ? -12.711 14.047 5.215 1 59.5 395 THR A N 1
ATOM 3153 C CA . THR A 1 395 ? -11.289 13.938 5.543 1 59.5 395 THR A CA 1
ATOM 3154 C C . THR A 1 395 ? -10.781 12.531 5.242 1 59.5 395 THR A C 1
ATOM 3156 O O . THR A 1 395 ? -9.594 12.344 4.969 1 59.5 395 THR A O 1
ATOM 3159 N N . ILE A 1 396 ? -11.547 11.539 5.562 1 52 396 ILE A N 1
ATOM 3160 C CA . ILE A 1 396 ? -11.055 10.164 5.594 1 52 396 ILE A CA 1
ATOM 3161 C C . ILE A 1 396 ? -11.211 9.531 4.211 1 52 396 ILE A C 1
ATOM 3163 O O . ILE A 1 396 ? -12.164 9.828 3.488 1 52 396 ILE A O 1
ATOM 3167 N N . PHE A 1 397 ? -10.086 8.859 3.863 1 46.09 397 PHE A N 1
ATOM 3168 C CA . PHE A 1 397 ? -9.883 8.164 2.6 1 46.09 397 PHE A CA 1
ATOM 3169 C C . PHE A 1 397 ? -11.008 7.164 2.348 1 46.09 397 PHE A C 1
ATOM 3171 O O . PHE A 1 397 ? -11.359 6.895 1.196 1 46.09 397 PHE A O 1
ATOM 3178 N N . PRO A 1 398 ? -11.391 6.449 3.43 1 44.56 398 PRO A N 1
ATOM 3179 C CA . PRO A 1 398 ? -12.242 5.34 2.992 1 44.56 398 PRO A CA 1
ATOM 3180 C C . PRO A 1 398 ? -13.359 5.789 2.059 1 44.56 398 PRO A C 1
ATOM 3182 O O . PRO A 1 398 ? -14.055 4.953 1.476 1 44.56 398 PRO A O 1
ATOM 3185 N N . VAL A 1 399 ? -13.555 7.02 2.184 1 37.66 399 VAL A N 1
ATOM 3186 C CA . VAL A 1 399 ? -14.617 7.445 1.272 1 37.66 399 VAL A CA 1
ATOM 3187 C C . VAL A 1 399 ? -14.203 7.16 -0.169 1 37.66 399 VAL A C 1
ATOM 3189 O O . VAL A 1 399 ? -15.047 7.141 -1.07 1 37.66 399 VAL A O 1
ATOM 3192 N N . ALA A 1 400 ? -12.906 7.383 -0.394 1 36.22 400 ALA A N 1
ATOM 3193 C CA . ALA A 1 400 ? -12.422 6.844 -1.661 1 36.22 400 ALA A CA 1
ATOM 3194 C C . ALA A 1 400 ? -12.805 5.375 -1.819 1 36.22 400 ALA A C 1
ATOM 3196 O O . ALA A 1 400 ? -12.68 4.809 -2.908 1 36.22 400 ALA A O 1
ATOM 3197 N N . ASP A 1 401 ? -12.562 4.629 -0.825 1 36.03 401 ASP A N 1
ATOM 3198 C CA . ASP A 1 401 ? -13.203 3.316 -0.845 1 36.03 401 ASP A CA 1
ATOM 3199 C C . ASP A 1 401 ? -14.562 3.379 -1.546 1 36.03 401 ASP A C 1
ATOM 3201 O O . ASP A 1 401 ? -15.18 2.344 -1.812 1 36.03 401 ASP A O 1
ATOM 3205 N N . LEU A 1 402 ? -15.07 4.648 -1.36 1 35.25 402 LEU A N 1
ATOM 3206 C CA . LEU A 1 402 ? -16.219 4.891 -2.225 1 35.25 402 LEU A CA 1
ATOM 3207 C C . LEU A 1 402 ? -15.852 4.68 -3.689 1 35.25 402 LEU A C 1
ATOM 3209 O O . LEU A 1 402 ? -16.719 4.352 -4.508 1 35.25 402 LEU A O 1
ATOM 3213 N N . SER A 1 403 ? -14.742 5.277 -4.012 1 33.12 403 SER A N 1
ATOM 3214 C CA . SER A 1 403 ? -14.289 5.164 -5.395 1 33.12 403 SER A CA 1
ATOM 3215 C C . SER A 1 403 ? -13.469 3.9 -5.605 1 33.12 403 SER A C 1
ATOM 3217 O O . SER A 1 403 ? -12.602 3.855 -6.484 1 33.12 403 SER A O 1
ATOM 3219 N N . ILE A 1 404 ? -13.062 3.238 -4.648 1 34.56 404 ILE A N 1
ATOM 3220 C CA . ILE A 1 404 ? -12.195 2.098 -4.941 1 34.56 404 ILE A CA 1
ATOM 3221 C C . ILE A 1 404 ? -12.703 1.384 -6.195 1 34.56 404 ILE A C 1
ATOM 3223 O O . ILE A 1 404 ? -13.906 1.186 -6.367 1 34.56 404 ILE A O 1
ATOM 3227 N N . ALA A 1 405 ? -11.945 1.471 -7.07 1 34.91 405 ALA A N 1
ATOM 3228 C CA . ALA A 1 405 ? -12.305 0.763 -8.297 1 34.91 405 ALA A CA 1
ATOM 3229 C C . ALA A 1 405 ? -13.188 -0.443 -7.992 1 34.91 405 ALA A C 1
ATOM 3231 O O . ALA A 1 405 ? -13.094 -1.034 -6.914 1 34.91 405 ALA A O 1
ATOM 3232 N N . SER A 1 406 ? -14.297 -0.336 -8.625 1 34.25 406 SER A N 1
ATOM 3233 C CA . SER A 1 406 ? -15.289 -1.404 -8.594 1 34.25 406 SER A CA 1
ATOM 3234 C C . SER A 1 406 ? -14.648 -2.742 -8.234 1 34.25 406 SER A C 1
ATOM 3236 O O . SER A 1 406 ? -15.312 -3.633 -7.699 1 34.25 406 SER A O 1
ATOM 3238 N N . GLN A 1 407 ? -13.43 -2.799 -8.539 1 35 407 GLN A N 1
ATOM 3239 C CA . GLN A 1 407 ? -12.766 -4.086 -8.344 1 35 407 GLN A CA 1
ATOM 3240 C C . GLN A 1 407 ? -12.531 -4.367 -6.867 1 35 407 GLN A C 1
ATOM 3242 O O . GLN A 1 407 ? -12.289 -5.512 -6.48 1 35 407 GLN A O 1
ATOM 3247 N N . TRP A 1 408 ? -12.484 -3.215 -6.121 1 32.59 408 TRP A N 1
ATOM 3248 C CA . TRP A 1 408 ? -12.203 -3.369 -4.695 1 32.59 408 TRP A CA 1
ATOM 3249 C C . TRP A 1 408 ? -13.469 -3.141 -3.869 1 32.59 408 TRP A C 1
ATOM 3251 O O . TRP A 1 408 ? -13.391 -2.982 -2.648 1 32.59 408 TRP A O 1
ATOM 3261 N N . ASP A 1 409 ? -14.523 -2.588 -4.418 1 29.91 409 ASP A N 1
ATOM 3262 C CA . ASP A 1 409 ? -15.836 -2.523 -3.791 1 29.91 409 ASP A CA 1
ATOM 3263 C C . ASP A 1 409 ? -16.234 -3.875 -3.197 1 29.91 409 ASP A C 1
ATOM 3265 O O . ASP A 1 409 ? -16.266 -4.883 -3.904 1 29.91 409 ASP A O 1
ATOM 3269 N N . PRO A 1 410 ? -16.188 -3.955 -1.949 1 30.16 410 PRO A N 1
ATOM 3270 C CA . PRO A 1 410 ? -16.641 -5.211 -1.347 1 30.16 410 PRO A CA 1
ATOM 3271 C C . PRO A 1 410 ? -17.938 -5.723 -1.95 1 30.16 410 PRO A C 1
ATOM 3273 O O . PRO A 1 410 ? -18.438 -6.785 -1.561 1 30.16 410 PRO A O 1
ATOM 3276 N N . CYS A 1 411 ? -18.953 -4.898 -2.23 1 26.5 411 CYS A N 1
ATOM 3277 C CA . CYS A 1 411 ? -20.125 -5.52 -2.846 1 26.5 411 CYS A CA 1
ATOM 3278 C C . CYS A 1 411 ? -19.719 -6.492 -3.945 1 26.5 411 CYS A C 1
ATOM 3280 O O . CYS A 1 411 ? -18.844 -6.18 -4.758 1 26.5 411 CYS A O 1
ATOM 3282 N N . PRO A 1 412 ? -20.203 -7.672 -3.654 1 28.52 412 PRO A N 1
ATOM 3283 C CA . PRO A 1 412 ? -19.938 -8.875 -4.445 1 28.52 412 PRO A CA 1
ATOM 3284 C C . PRO A 1 412 ? -19.766 -8.578 -5.934 1 28.52 412 PRO A C 1
ATOM 3286 O O . PRO A 1 412 ? -19.391 -9.469 -6.703 1 28.52 412 PRO A O 1
ATOM 3289 N N . ARG A 1 413 ? -20.734 -7.852 -6.52 1 27.03 413 ARG A N 1
ATOM 3290 C CA . ARG A 1 413 ? -20.922 -7.996 -7.957 1 27.03 413 ARG A CA 1
ATOM 3291 C C . ARG A 1 413 ? -19.688 -7.496 -8.719 1 27.03 413 ARG A C 1
ATOM 3293 O O . ARG A 1 413 ? -19.625 -6.324 -9.102 1 27.03 413 ARG A O 1
ATOM 3300 N N . TYR A 1 414 ? -18.672 -7.578 -8.195 1 30.69 414 TYR A N 1
ATOM 3301 C CA . TYR A 1 414 ? -17.625 -7.203 -9.148 1 30.69 414 TYR A CA 1
ATOM 3302 C C . TYR A 1 414 ? -17.844 -7.895 -10.492 1 30.69 414 TYR A C 1
ATOM 3304 O O . TYR A 1 414 ? -17.719 -9.117 -10.594 1 30.69 414 TYR A O 1
ATOM 3312 N N . ASP A 1 415 ? -18.75 -7.66 -10.984 1 31.14 415 ASP A N 1
ATOM 3313 C CA . ASP A 1 415 ? -18.719 -8.055 -12.391 1 31.14 415 ASP A CA 1
ATOM 3314 C C . ASP A 1 415 ? -17.391 -7.656 -13.031 1 31.14 415 ASP A C 1
ATOM 3316 O O . ASP A 1 415 ? -17.109 -6.469 -13.219 1 31.14 415 ASP A O 1
ATOM 3320 N N . LEU A 1 416 ? -16.297 -8.203 -12.555 1 35.06 416 LEU A N 1
ATOM 3321 C CA . LEU A 1 416 ? -15.062 -8.141 -13.336 1 35.06 416 LEU A CA 1
ATOM 3322 C C . LEU A 1 416 ? -15.328 -7.547 -14.711 1 35.06 416 LEU A C 1
ATOM 3324 O O . LEU A 1 416 ? -14.391 -7.203 -15.438 1 35.06 416 LEU A O 1
ATOM 3328 N N . VAL A 1 417 ? -16.594 -7.629 -15.102 1 35.72 417 VAL A N 1
ATOM 3329 C CA . VAL A 1 417 ? -16.953 -7.312 -16.484 1 35.72 417 VAL A CA 1
ATOM 3330 C C . VAL A 1 417 ? -17.016 -5.797 -16.656 1 35.72 417 VAL A C 1
ATOM 3332 O O . VAL A 1 417 ? -16.594 -5.273 -17.703 1 35.72 417 VAL A O 1
ATOM 3335 N N . ARG A 1 418 ? -17.875 -5.035 -15.789 1 40.09 418 ARG A N 1
ATOM 3336 C CA . ARG A 1 418 ? -18.156 -3.641 -16.109 1 40.09 418 ARG A CA 1
ATOM 3337 C C . ARG A 1 418 ? -17.078 -2.721 -15.539 1 40.09 418 ARG A C 1
ATOM 3339 O O . ARG A 1 418 ? -16.875 -2.672 -14.328 1 40.09 418 ARG A O 1
ATOM 3346 N N . GLN A 1 419 ? -16.031 -2.588 -16.094 1 50.84 419 GLN A N 1
ATOM 3347 C CA . GLN A 1 419 ? -14.875 -1.739 -15.844 1 50.84 419 GLN A CA 1
ATOM 3348 C C . GLN A 1 419 ? -15.281 -0.273 -15.719 1 50.84 419 GLN A C 1
ATOM 3350 O O . GLN A 1 419 ? -14.969 0.539 -16.594 1 50.84 419 GLN A O 1
ATOM 3355 N N . GLU A 1 420 ? -16.469 0.079 -14.977 1 59.53 420 GLU A N 1
ATOM 3356 C CA . GLU A 1 420 ? -16.781 1.498 -14.836 1 59.53 420 GLU A CA 1
ATOM 3357 C C . GLU A 1 420 ? -15.711 2.221 -14.023 1 59.53 420 GLU A C 1
ATOM 3359 O O . GLU A 1 420 ? -15.172 1.666 -13.062 1 59.53 420 GLU A O 1
ATOM 3364 N N . GLU A 1 421 ? -15.391 3.342 -14.586 1 69.94 421 GLU A N 1
ATOM 3365 C CA . GLU A 1 421 ? -14.367 4.191 -13.977 1 69.94 421 GLU A CA 1
ATOM 3366 C C . GLU A 1 421 ? -14.977 5.121 -12.93 1 69.94 421 GLU A C 1
ATOM 3368 O O . GLU A 1 421 ? -16.188 5.348 -12.914 1 69.94 421 GLU A O 1
ATOM 3373 N N . HIS A 1 422 ? -14.289 5.406 -11.977 1 77.31 422 HIS A N 1
ATOM 3374 C CA . HIS A 1 422 ? -14.633 6.453 -11.023 1 77.31 422 HIS A CA 1
ATOM 3375 C C . HIS A 1 422 ? -13.867 7.738 -11.312 1 77.31 422 HIS A C 1
ATOM 3377 O O . HIS A 1 422 ? -12.742 7.695 -11.82 1 77.31 422 HIS A O 1
ATOM 3383 N N . PHE A 1 423 ? -14.578 8.766 -11.047 1 86.62 423 PHE A N 1
ATOM 3384 C CA . PHE A 1 423 ? -13.859 10.023 -11.164 1 86.62 423 PHE A CA 1
ATOM 3385 C C . PHE A 1 423 ? -12.797 10.141 -10.07 1 86.62 423 PHE A C 1
ATOM 3387 O O . PHE A 1 423 ? -13.031 9.75 -8.93 1 86.62 423 PHE A O 1
ATOM 3394 N N . ALA A 1 424 ? -11.625 10.609 -10.477 1 83.88 424 ALA A N 1
ATOM 3395 C CA . ALA A 1 424 ? -10.523 10.766 -9.539 1 83.88 424 ALA A CA 1
ATOM 3396 C C . ALA A 1 424 ? -10.891 11.742 -8.422 1 83.88 424 ALA A C 1
ATOM 3398 O O . ALA A 1 424 ? -11.617 12.711 -8.648 1 83.88 424 ALA A O 1
ATOM 3399 N N . PRO A 1 425 ? -10.438 11.5 -7.246 1 86.56 425 PRO A N 1
ATOM 3400 C CA . PRO A 1 425 ? -10.664 12.461 -6.164 1 86.56 425 PRO A CA 1
ATOM 3401 C C . PRO A 1 425 ? -10 13.812 -6.422 1 86.56 425 PRO A C 1
ATOM 3403 O O . PRO A 1 425 ? -8.992 13.875 -7.137 1 86.56 425 PRO A O 1
ATOM 3406 N N . ILE A 1 426 ? -10.617 14.781 -5.855 1 90.06 426 ILE A N 1
ATOM 3407 C CA . ILE A 1 426 ? -10.062 16.125 -5.93 1 90.06 426 ILE A CA 1
ATOM 3408 C C . ILE A 1 426 ? -9.359 16.469 -4.617 1 90.06 426 ILE A C 1
ATOM 3410 O O . ILE A 1 426 ? -9.984 16.469 -3.555 1 90.06 426 ILE A O 1
ATOM 3414 N N . TYR A 1 427 ? -8.062 16.656 -4.66 1 89.5 427 TYR A N 1
ATOM 3415 C CA . TYR A 1 427 ? -7.328 16.906 -3.428 1 89.5 427 TYR A CA 1
ATOM 3416 C C . TYR A 1 427 ? -6.426 18.125 -3.58 1 89.5 427 TYR A C 1
ATOM 3418 O O . TYR A 1 427 ? -5.832 18.594 -2.605 1 89.5 427 TYR A O 1
ATOM 3426 N N . GLU A 1 428 ? -6.383 18.797 -4.777 1 90.38 428 GLU A N 1
ATOM 3427 C CA . GLU A 1 428 ? -5.438 19.875 -5.082 1 90.38 428 GLU A CA 1
ATOM 3428 C C . GLU A 1 428 ? -5.961 21.219 -4.59 1 90.38 428 GLU A C 1
ATOM 3430 O O . GLU A 1 428 ? -6.152 22.141 -5.383 1 90.38 428 GLU A O 1
ATOM 3435 N N . ILE A 1 429 ? -6.145 21.297 -3.303 1 90.12 429 ILE A N 1
ATOM 3436 C CA . ILE A 1 429 ? -6.547 22.562 -2.699 1 90.12 429 ILE A CA 1
ATOM 3437 C C . ILE A 1 429 ? -5.309 23.391 -2.361 1 90.12 429 ILE A C 1
ATOM 3439 O O . ILE A 1 429 ? -4.637 23.125 -1.357 1 90.12 429 ILE A O 1
ATOM 3443 N N . ALA A 1 430 ? -5.031 24.438 -3.07 1 89.31 430 ALA A N 1
ATOM 3444 C CA . ALA A 1 430 ? -3.789 25.203 -3.01 1 89.31 430 ALA A CA 1
ATOM 3445 C C . ALA A 1 430 ? -3.863 26.297 -1.944 1 89.31 430 ALA A C 1
ATOM 3447 O O . ALA A 1 430 ? -3.58 27.453 -2.221 1 89.31 430 ALA A O 1
ATOM 3448 N N . SER A 1 431 ? -4.176 25.891 -0.732 1 90.31 431 SER A N 1
ATOM 3449 C CA . SER A 1 431 ? -4.301 26.875 0.335 1 90.31 431 SER A CA 1
ATOM 3450 C C . SER A 1 431 ? -3.023 26.953 1.167 1 90.31 431 SER A C 1
ATOM 3452 O O . SER A 1 431 ? -2.844 27.891 1.953 1 90.31 431 SER A O 1
ATOM 3454 N N . PHE A 1 432 ? -2.074 26.031 0.967 1 92.62 432 PHE A N 1
ATOM 3455 C CA . PHE A 1 432 ? -0.841 25.984 1.743 1 92.62 432 PHE A CA 1
ATOM 3456 C C . PHE A 1 432 ? 0.022 27.219 1.457 1 92.62 432 PHE A C 1
ATOM 3458 O O . PHE A 1 432 ? 0.238 27.562 0.296 1 92.62 432 PHE A O 1
ATOM 3465 N N . ASP A 1 433 ? 0.456 27.984 2.457 1 92.88 433 ASP A N 1
ATOM 3466 C CA . ASP A 1 433 ? 1.297 29.172 2.391 1 92.88 433 ASP A CA 1
ATOM 3467 C C . ASP A 1 433 ? 0.531 30.359 1.795 1 92.88 433 ASP A C 1
ATOM 3469 O O . ASP A 1 433 ? 1.125 31.234 1.165 1 92.88 433 ASP A O 1
ATOM 3473 N N . ALA A 1 434 ? -0.771 30.328 1.936 1 90.25 434 ALA A N 1
ATOM 3474 C CA . ALA A 1 434 ? -1.594 31.406 1.378 1 90.25 434 ALA A CA 1
ATOM 3475 C C . ALA A 1 434 ? -1.365 32.719 2.125 1 90.25 434 ALA A C 1
ATOM 3477 O O . ALA A 1 434 ? -1.57 33.781 1.567 1 90.25 434 ALA A O 1
ATOM 3478 N N . MET A 1 435 ? -0.81 32.656 3.32 1 91.12 435 MET A N 1
ATOM 3479 C CA . MET A 1 435 ? -0.653 33.844 4.141 1 91.12 435 MET A CA 1
ATOM 3480 C C . MET A 1 435 ? 0.779 34.375 4.078 1 91.12 435 MET A C 1
ATOM 3482 O O . MET A 1 435 ? 1.086 35.438 4.633 1 91.12 435 MET A O 1
ATOM 3486 N N . VAL A 1 436 ? 1.649 33.562 3.473 1 91.5 436 VAL A N 1
ATOM 3487 C CA . VAL A 1 436 ? 3.055 33.969 3.453 1 91.5 436 VAL A CA 1
ATOM 3488 C C . VAL A 1 436 ? 3.219 35.281 2.68 1 91.5 436 VAL A C 1
ATOM 3490 O O . VAL A 1 436 ? 2.744 35.406 1.548 1 91.5 436 VAL A O 1
ATOM 3493 N N . PRO A 1 437 ? 3.869 36.156 3.32 1 85.69 437 PRO A N 1
ATOM 3494 C CA . PRO A 1 437 ? 4.086 37.438 2.629 1 85.69 437 PRO A CA 1
ATOM 3495 C C . PRO A 1 437 ? 4.98 37.281 1.398 1 85.69 437 PRO A C 1
ATOM 3497 O O . PRO A 1 437 ? 5.879 36.438 1.377 1 85.69 437 PRO A O 1
ATOM 3500 N N . THR A 1 438 ? 4.762 38.125 0.48 1 85.12 438 THR A N 1
ATOM 3501 C CA . THR A 1 438 ? 5.543 38.125 -0.752 1 85.12 438 THR A CA 1
ATOM 3502 C C . THR A 1 438 ? 6.945 38.656 -0.51 1 85.12 438 THR A C 1
ATOM 3504 O O . THR A 1 438 ? 7.91 38.219 -1.139 1 85.12 438 THR A O 1
ATOM 3507 N N . GLU A 1 439 ? 6.996 39.625 0.494 1 88.38 439 GLU A N 1
ATOM 3508 C CA . GLU A 1 439 ? 8.297 40.219 0.788 1 88.38 439 GLU A CA 1
ATOM 3509 C C . GLU A 1 439 ? 9.039 39.406 1.852 1 88.38 439 GLU A C 1
ATOM 3511 O O . GLU A 1 439 ? 8.461 39.031 2.875 1 88.38 439 GLU A O 1
ATOM 3516 N N . PRO A 1 440 ? 10.234 39.094 1.575 1 89.88 440 PRO A N 1
ATOM 3517 C CA . PRO A 1 440 ? 11.031 38.406 2.582 1 89.88 440 PRO A CA 1
ATOM 3518 C C . PRO A 1 440 ? 11.352 39.281 3.795 1 89.88 440 PRO A C 1
ATOM 3520 O O . PRO A 1 440 ? 11.242 40.5 3.723 1 89.88 440 PRO A O 1
ATOM 3523 N N . PRO A 1 441 ? 11.641 38.625 4.852 1 91.12 441 PRO A N 1
ATOM 3524 C CA . PRO A 1 441 ? 12.055 39.438 6.016 1 91.12 441 PRO A CA 1
ATOM 3525 C C . PRO A 1 441 ? 13.336 40.219 5.773 1 91.12 441 PRO A C 1
ATOM 3527 O O . PRO A 1 441 ? 14.273 39.688 5.168 1 91.12 441 PRO A O 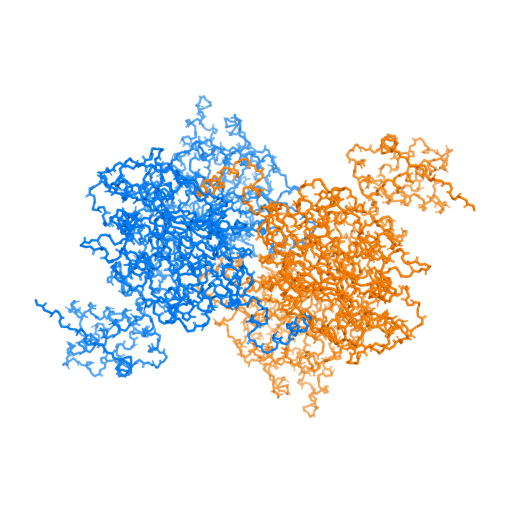1
ATOM 3530 N N . ARG A 1 442 ? 13.328 41.375 6.359 1 88.31 442 ARG A N 1
ATOM 3531 C CA . ARG A 1 442 ? 14.461 42.281 6.125 1 88.31 442 ARG A CA 1
ATOM 3532 C C . ARG A 1 442 ? 15.406 42.281 7.324 1 88.31 442 ARG A C 1
ATOM 3534 O O . ARG A 1 442 ? 16.594 42.625 7.188 1 88.31 442 ARG A O 1
ATOM 3541 N N . SER A 1 443 ? 14.859 41.969 8.469 1 88.38 443 SER A N 1
ATOM 3542 C CA . SER A 1 443 ? 15.656 42 9.688 1 88.38 443 SER A CA 1
ATOM 3543 C C . SER A 1 443 ? 15.578 40.656 10.43 1 88.38 443 SER A C 1
ATOM 3545 O O . SER A 1 443 ? 14.68 39.844 10.18 1 88.38 443 SER A O 1
ATOM 3547 N N . TRP A 1 444 ? 16.531 40.531 11.32 1 87.88 444 TRP A N 1
ATOM 3548 C CA . TRP A 1 444 ? 16.578 39.312 12.156 1 87.88 444 TRP A CA 1
ATOM 3549 C C . TRP A 1 444 ? 15.32 39.219 13.008 1 87.88 444 TRP A C 1
ATOM 3551 O O . TRP A 1 444 ? 14.773 38.094 13.172 1 87.88 444 TRP A O 1
ATOM 3561 N N . GLU A 1 445 ? 14.812 40.312 13.469 1 84.5 445 GLU A N 1
ATOM 3562 C CA . GLU A 1 445 ? 13.617 40.344 14.305 1 84.5 445 GLU A CA 1
ATOM 3563 C C . GLU A 1 445 ? 12.391 39.875 13.516 1 84.5 445 GLU A C 1
ATOM 3565 O O . GLU A 1 445 ? 11.547 39.156 14.031 1 84.5 445 GLU A O 1
ATOM 3570 N N . GLN A 1 446 ? 12.344 40.281 12.32 1 88.56 446 GLN A N 1
ATOM 3571 C CA . GLN A 1 446 ? 11.227 39.906 11.469 1 88.56 446 GLN A CA 1
ATOM 3572 C C . GLN A 1 446 ? 11.312 38.406 11.117 1 88.56 446 GLN A C 1
ATOM 3574 O O . GLN A 1 446 ? 10.281 37.75 10.977 1 88.56 446 GLN A O 1
ATOM 3579 N N . LEU A 1 447 ? 12.5 37.938 10.984 1 89.5 447 LEU A N 1
ATOM 3580 C CA . LEU A 1 447 ? 12.734 36.562 10.609 1 89.5 447 LEU A CA 1
ATOM 3581 C C . LEU A 1 447 ? 12.203 35.594 11.68 1 89.5 447 LEU A C 1
ATOM 3583 O O . LEU A 1 447 ? 11.562 34.594 11.359 1 89.5 447 LEU A O 1
ATOM 3587 N N . VAL A 1 448 ? 12.383 35.938 12.906 1 87.62 448 VAL A N 1
ATOM 3588 C CA . VAL A 1 448 ? 12.094 34.969 13.977 1 87.62 448 VAL A CA 1
ATOM 3589 C C . VAL A 1 448 ? 10.773 35.344 14.648 1 87.62 448 VAL A C 1
ATOM 3591 O O . VAL A 1 448 ? 10.414 34.781 15.68 1 87.62 448 VAL A O 1
ATOM 3594 N N . SER A 1 449 ? 10.023 36.281 14.008 1 88.19 449 SER A N 1
ATOM 3595 C CA . SER A 1 449 ? 8.766 36.719 14.602 1 88.19 449 SER A CA 1
ATOM 3596 C C . SER A 1 449 ? 7.695 35.625 14.469 1 88.19 449 SER A C 1
ATOM 3598 O O . SER A 1 449 ? 7.598 34.969 13.438 1 88.19 449 SER A O 1
ATOM 3600 N N . LEU A 1 450 ? 6.891 35.531 15.508 1 89.38 450 LEU A N 1
ATOM 3601 C CA . LEU A 1 450 ? 5.801 34.531 15.5 1 89.38 450 LEU A CA 1
ATOM 3602 C C . LEU A 1 450 ? 4.781 34.875 14.422 1 89.38 450 LEU A C 1
ATOM 3604 O O . LEU A 1 450 ? 4.207 33.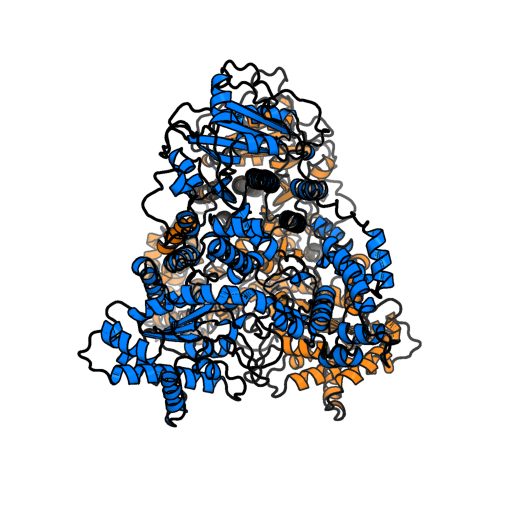969 13.797 1 89.38 450 LEU A O 1
ATOM 3608 N N . GLU A 1 451 ? 4.59 36.125 14.242 1 87.88 451 GLU A N 1
ATOM 3609 C CA . GLU A 1 451 ? 3.637 36.594 13.234 1 87.88 451 GLU A CA 1
ATOM 3610 C C . GLU A 1 451 ? 4.004 36.062 11.852 1 87.88 451 GLU A C 1
ATOM 3612 O O . GLU A 1 451 ? 3.137 35.594 11.102 1 87.88 451 GLU A O 1
ATOM 3617 N N . ARG A 1 452 ? 5.18 36.062 11.602 1 90.75 452 ARG A N 1
ATOM 3618 C CA . ARG A 1 452 ? 5.637 35.594 10.305 1 90.75 452 ARG A CA 1
ATOM 3619 C C . ARG A 1 452 ? 5.656 34.062 10.25 1 90.75 452 ARG A C 1
ATOM 3621 O O . ARG A 1 452 ? 5.184 33.469 9.281 1 90.75 452 ARG A O 1
ATOM 3628 N N . LEU A 1 453 ? 6.215 33.406 11.281 1 92.69 453 LEU A N 1
ATOM 3629 C CA . LEU A 1 453 ? 6.41 31.969 11.305 1 92.69 453 LEU A CA 1
ATOM 3630 C C . LEU A 1 453 ? 5.07 31.25 11.219 1 92.69 453 LEU A C 1
ATOM 3632 O O . LEU A 1 453 ? 4.973 30.188 10.578 1 92.69 453 LEU A O 1
ATOM 3636 N N . LEU A 1 454 ? 4.051 31.797 11.789 1 93.75 454 LEU A N 1
ATOM 3637 C CA . LEU A 1 454 ? 2.742 31.156 11.828 1 93.75 454 LEU A CA 1
ATOM 3638 C C . LEU A 1 454 ? 2.018 31.328 10.492 1 93.75 454 LEU A C 1
ATOM 3640 O O . LEU A 1 454 ? 1.017 30.656 10.234 1 93.75 454 LEU A O 1
ATOM 3644 N N . ASN A 1 455 ? 2.578 32.156 9.625 1 93.19 455 ASN A N 1
ATOM 3645 C CA . ASN A 1 455 ? 1.989 32.375 8.305 1 93.19 455 ASN A CA 1
ATOM 3646 C C . ASN A 1 455 ? 2.404 31.266 7.336 1 93.19 455 ASN A C 1
ATOM 3648 O O . ASN A 1 455 ? 1.777 31.094 6.289 1 93.19 455 ASN A O 1
ATOM 3652 N N . TYR A 1 456 ? 3.455 30.594 7.688 1 93.81 456 TYR A N 1
ATOM 3653 C CA . TYR A 1 456 ? 3.879 29.484 6.832 1 93.81 456 TYR A CA 1
ATOM 3654 C C . TYR A 1 456 ? 3.014 28.25 7.066 1 93.81 456 TYR A C 1
ATOM 3656 O O . TYR A 1 456 ? 2.729 27.891 8.211 1 93.81 456 TYR A O 1
ATOM 3664 N N . GLY A 1 457 ? 2.576 27.578 6 1 93.88 457 GLY A N 1
ATOM 3665 C CA . GLY A 1 457 ? 1.795 26.344 6.102 1 93.88 457 GLY A CA 1
ATOM 3666 C C . GLY A 1 457 ? 0.3 26.594 6.012 1 93.88 457 GLY A C 1
ATOM 3667 O O . GLY A 1 457 ? -0.165 27.328 5.137 1 93.88 457 GLY A O 1
ATOM 3668 N N . PHE A 1 458 ? -0.458 26 6.883 1 91.75 458 PHE A N 1
ATOM 3669 C CA . PHE A 1 458 ? -1.911 26.125 6.895 1 91.75 458 PHE A CA 1
ATOM 3670 C C . PHE A 1 458 ? -2.332 27.531 7.309 1 91.75 458 PHE A C 1
ATOM 3672 O O . PHE A 1 458 ? -1.85 28.047 8.312 1 91.75 458 PHE A O 1
ATOM 3679 N N . PRO A 1 459 ? -3.213 28.125 6.664 1 90.38 459 PRO A N 1
ATOM 3680 C CA . PRO A 1 459 ? -3.549 29.531 6.887 1 90.38 459 PRO A CA 1
ATOM 3681 C C . PRO A 1 459 ? -4.266 29.766 8.211 1 90.38 459 PRO A C 1
ATOM 3683 O O . PRO A 1 459 ? -4.238 30.875 8.75 1 90.38 459 PRO A O 1
ATOM 3686 N N . ILE A 1 460 ? -4.852 28.797 8.781 1 87.38 460 ILE A N 1
ATOM 3687 C CA . ILE A 1 460 ? -5.672 28.969 9.977 1 87.38 460 ILE A CA 1
ATOM 3688 C C . ILE A 1 460 ? -4.816 29.484 11.125 1 87.38 460 ILE A C 1
ATOM 3690 O O . ILE A 1 460 ? -5.289 30.266 11.961 1 87.38 460 ILE A O 1
ATOM 3694 N N . PHE A 1 461 ? -3.582 29.156 11.148 1 90.44 461 PHE A N 1
ATOM 3695 C CA . PHE A 1 461 ? -2.725 29.531 12.266 1 90.44 461 PHE A CA 1
ATOM 3696 C C . PHE A 1 461 ? -2.383 31.016 12.203 1 90.44 461 PHE A C 1
ATOM 3698 O O . PHE A 1 461 ? -2.504 31.734 13.203 1 90.44 461 PHE A O 1
ATOM 3705 N N . GLY A 1 462 ? -1.952 31.438 11.031 1 89.75 462 GLY A N 1
ATOM 3706 C CA . GLY A 1 462 ? -1.661 32.844 10.852 1 89.75 462 GLY A CA 1
ATOM 3707 C C . GLY A 1 462 ? -2.881 33.75 11.016 1 89.75 462 GLY A C 1
ATOM 3708 O O . GLY A 1 462 ? -2.799 34.812 11.617 1 89.75 462 GLY A O 1
ATOM 3709 N N . ALA A 1 463 ? -3.957 33.312 10.531 1 86.56 463 ALA A N 1
ATOM 3710 C CA . ALA A 1 463 ? -5.195 34.062 10.617 1 86.56 463 ALA A CA 1
ATOM 3711 C C . ALA A 1 463 ? -5.645 34.219 12.07 1 86.56 463 ALA A C 1
ATOM 3713 O O . ALA A 1 463 ? -6.008 35.312 12.5 1 86.56 463 ALA A O 1
ATOM 3714 N N . TYR A 1 464 ? -5.598 33.188 12.797 1 85.62 464 TYR A N 1
ATOM 3715 C CA . TYR A 1 464 ? -5.992 33.25 14.195 1 85.62 464 TYR A CA 1
ATOM 3716 C C . TYR A 1 464 ? -5.062 34.156 15 1 85.62 464 TYR A C 1
ATOM 3718 O O . TYR A 1 464 ? -5.516 34.906 15.852 1 85.62 464 TYR A O 1
ATOM 3726 N N . PHE A 1 465 ? -3.828 33.969 14.75 1 89.94 465 PHE A N 1
ATOM 3727 C CA . PHE A 1 465 ? -2.854 34.781 15.469 1 89.94 465 PHE A CA 1
ATOM 3728 C C . PHE A 1 465 ? -3.076 36.25 15.211 1 89.94 465 PHE A C 1
ATOM 3730 O O . PHE A 1 465 ? -3.057 37.062 16.141 1 89.94 465 PHE A O 1
ATOM 3737 N N . ARG A 1 466 ? -3.262 36.594 13.977 1 86.75 466 ARG A N 1
ATOM 3738 C CA . ARG A 1 466 ? -3.506 37.969 13.586 1 86.75 466 ARG A CA 1
ATOM 3739 C C . ARG A 1 466 ? -4.75 38.5 14.273 1 86.75 466 ARG A C 1
ATOM 3741 O O . ARG A 1 466 ? -4.723 39.625 14.828 1 86.75 466 ARG A O 1
ATOM 3748 N N . ASP A 1 467 ? -5.777 37.812 14.297 1 83.06 467 ASP A N 1
ATOM 3749 C CA . ASP A 1 467 ? -7.031 38.25 14.898 1 83.06 467 ASP A CA 1
ATOM 3750 C C . ASP A 1 467 ? -6.898 38.375 16.422 1 83.06 467 ASP A C 1
ATOM 3752 O O . ASP A 1 467 ? -7.445 39.312 17.016 1 83.06 467 ASP A O 1
ATOM 3756 N N . ALA A 1 468 ? -6.219 37.406 16.969 1 83.44 468 ALA A N 1
ATOM 3757 C CA . ALA A 1 468 ? -6.016 37.438 18.406 1 83.44 468 ALA A CA 1
ATOM 3758 C C . ALA A 1 468 ? -5.188 38.656 18.828 1 83.44 468 ALA A C 1
ATOM 3760 O O . ALA A 1 468 ? -5.438 39.25 19.859 1 83.44 468 ALA A O 1
ATOM 3761 N N . LEU A 1 469 ? -4.246 38.969 18 1 86.94 469 LEU A N 1
ATOM 3762 C CA . LEU A 1 469 ? -3.436 40.156 18.281 1 86.94 469 LEU A CA 1
ATOM 3763 C C . LEU A 1 469 ? -4.27 41.438 18.172 1 86.94 469 LEU A C 1
ATOM 3765 O O . LEU A 1 469 ? -4.07 42.375 18.938 1 86.94 469 LEU A O 1
ATOM 3769 N N . ALA A 1 470 ? -5.113 41.438 17.203 1 83.75 470 ALA A N 1
ATOM 3770 C CA . ALA A 1 470 ? -6 42.562 17.031 1 83.75 470 ALA A CA 1
ATOM 3771 C C . ALA A 1 470 ? -6.891 42.781 18.25 1 83.75 470 ALA A C 1
ATOM 3773 O O . ALA A 1 470 ? -7.242 43.906 18.594 1 83.75 470 ALA A O 1
ATOM 3774 N N . GLU A 1 471 ? -7.152 41.75 18.969 1 82.31 471 GLU A N 1
ATOM 3775 C CA . GLU A 1 471 ? -7.965 41.781 20.188 1 82.31 471 GLU A CA 1
ATOM 3776 C C . GLU A 1 471 ? -7.098 42.031 21.422 1 82.31 471 GLU A C 1
ATOM 3778 O O . GLU A 1 471 ? -7.574 41.906 22.547 1 82.31 471 GLU A O 1
ATOM 3783 N N . GLN A 1 472 ? -5.855 42.219 21.219 1 85.19 472 GLN A N 1
ATOM 3784 C CA . GLN A 1 472 ? -4.879 42.562 22.25 1 85.19 472 GLN A CA 1
ATOM 3785 C C . GLN A 1 472 ? -4.684 41.406 23.234 1 85.19 472 GLN A C 1
ATOM 3787 O O . GLN A 1 472 ? -4.543 41.625 24.438 1 85.19 472 GLN A O 1
ATOM 3792 N N . GLN A 1 473 ? -4.758 40.25 22.703 1 82.62 473 GLN A N 1
ATOM 3793 C CA . GLN A 1 473 ? -4.441 39.062 23.516 1 82.62 473 GLN A CA 1
ATOM 3794 C C . GLN A 1 473 ? -2.932 38.875 23.641 1 82.62 473 GLN A C 1
ATOM 3796 O O . GLN A 1 473 ? -2.17 39.375 22.797 1 82.62 473 GLN A O 1
ATOM 3801 N N . ASP A 1 474 ? -2.535 38.188 24.641 1 82.94 474 ASP A N 1
ATOM 3802 C CA . ASP A 1 474 ? -1.118 37.906 24.844 1 82.94 474 ASP A CA 1
ATOM 3803 C C . ASP A 1 474 ? -0.592 36.969 23.75 1 82.94 474 ASP A C 1
ATOM 3805 O O . ASP A 1 474 ? -1.098 35.875 23.578 1 82.94 474 ASP A O 1
ATOM 3809 N N . PRO A 1 475 ? 0.355 37.406 22.984 1 84.06 475 PRO A N 1
ATOM 3810 C CA . PRO A 1 475 ? 0.856 36.625 21.844 1 84.06 475 PRO A CA 1
ATOM 3811 C C . PRO A 1 475 ? 1.354 35.25 22.266 1 84.06 475 PRO A C 1
ATOM 3813 O O . PRO A 1 475 ? 1.191 34.281 21.516 1 84.06 475 PRO A O 1
ATOM 3816 N N . TYR A 1 476 ? 1.916 35.125 23.391 1 82 476 TYR A N 1
ATOM 3817 C CA . TYR A 1 476 ? 2.48 33.844 23.812 1 82 476 TYR A CA 1
ATOM 3818 C C . TYR A 1 476 ? 1.381 32.875 24.219 1 82 476 TYR A C 1
ATOM 3820 O O . TYR A 1 476 ? 1.498 31.656 24 1 82 476 TYR A O 1
ATOM 3828 N N . GLN A 1 477 ? 0.375 33.375 24.797 1 79.75 477 GLN A N 1
ATOM 3829 C CA . GLN A 1 477 ? -0.761 32.531 25.141 1 79.75 477 GLN A CA 1
ATOM 3830 C C . GLN A 1 477 ? -1.472 32.062 23.875 1 79.75 477 GLN A C 1
ATOM 3832 O O . GLN A 1 477 ? -1.921 30.906 23.812 1 79.75 477 GLN A O 1
ATOM 3837 N N . VAL A 1 478 ? -1.499 32.969 22.969 1 83.56 478 VAL A N 1
ATOM 3838 C CA . VAL A 1 478 ? -2.119 32.625 21.703 1 83.56 478 VAL A CA 1
ATOM 3839 C C . VAL A 1 478 ? -1.273 31.578 20.984 1 83.56 478 VAL A C 1
ATOM 3841 O O . VAL A 1 478 ? -1.81 30.625 20.406 1 83.56 478 VAL A O 1
ATOM 3844 N N . TYR A 1 479 ? 0.017 31.75 21.062 1 87.69 479 TYR A N 1
ATOM 3845 C CA . TYR A 1 479 ? 0.933 30.797 20.438 1 87.69 479 TYR A CA 1
ATOM 3846 C C . TYR A 1 479 ? 0.791 29.422 21.062 1 87.69 479 TYR A C 1
ATOM 3848 O O . TYR A 1 479 ? 0.742 28.406 20.344 1 87.69 479 TYR A O 1
ATOM 3856 N N . GLU A 1 480 ? 0.661 29.328 22.281 1 83.75 480 GLU A N 1
ATOM 3857 C CA . GLU A 1 480 ? 0.493 28.062 22.969 1 83.75 480 GLU A CA 1
ATOM 3858 C C . GLU A 1 480 ? -0.819 27.391 22.578 1 83.75 480 GLU A C 1
ATOM 3860 O O . GLU A 1 480 ? -0.874 26.156 22.422 1 83.75 480 GLU A O 1
ATOM 3865 N N . ALA A 1 481 ? -1.823 28.219 22.484 1 82.94 481 ALA A N 1
ATOM 3866 C CA . ALA A 1 481 ? -3.117 27.688 22.062 1 82.94 481 ALA A CA 1
ATOM 3867 C C . ALA A 1 481 ? -3.039 27.094 20.656 1 82.94 481 ALA A C 1
ATOM 3869 O O . ALA A 1 481 ? -3.645 26.062 20.375 1 82.94 481 ALA A O 1
ATOM 3870 N N . ILE A 1 482 ? -2.295 27.734 19.828 1 88.44 482 ILE A N 1
ATOM 3871 C CA . ILE A 1 482 ? -2.119 27.266 18.453 1 88.44 482 ILE A CA 1
ATOM 3872 C C . ILE A 1 482 ? -1.339 25.953 18.453 1 88.44 482 ILE A C 1
ATOM 3874 O O . ILE A 1 482 ? -1.681 25.031 17.719 1 88.44 482 ILE A O 1
ATOM 3878 N N . LEU A 1 483 ? -0.318 25.875 19.25 1 89.25 483 LEU A N 1
ATOM 3879 C CA . LEU A 1 483 ? 0.473 24.656 19.328 1 89.25 483 LEU A CA 1
ATOM 3880 C C . LEU A 1 483 ? -0.369 23.484 19.844 1 89.25 483 LEU A C 1
ATOM 3882 O O . LEU A 1 483 ? -0.233 22.359 19.375 1 89.25 483 LEU A O 1
ATOM 3886 N N . ARG A 1 484 ? -1.239 23.797 20.703 1 83.81 484 ARG A N 1
ATOM 3887 C CA . ARG A 1 484 ? -2.119 22.766 21.219 1 83.81 484 ARG A CA 1
ATOM 3888 C C . ARG A 1 484 ? -3.084 22.266 20.156 1 83.81 484 ARG A C 1
ATOM 3890 O O . ARG A 1 484 ? -3.348 21.062 20.062 1 83.81 484 ARG A O 1
ATOM 3897 N N . LEU A 1 485 ? -3.572 23.156 19.438 1 84.38 485 LEU A N 1
ATOM 3898 C CA . LEU A 1 485 ? -4.453 22.781 18.328 1 84.38 485 LEU A CA 1
ATOM 3899 C C . LEU A 1 485 ? -3.705 21.953 17.297 1 84.38 485 LEU A C 1
ATOM 3901 O O . LEU A 1 485 ? -4.207 20.922 16.844 1 84.38 485 LEU A O 1
ATOM 3905 N N . ALA A 1 486 ? -2.559 22.484 16.938 1 90.5 486 ALA A N 1
ATOM 3906 C CA . ALA A 1 486 ? -1.748 21.781 15.953 1 90.5 486 ALA A CA 1
ATOM 3907 C C . ALA A 1 486 ? -1.417 20.375 16.422 1 90.5 486 ALA A C 1
ATOM 3909 O O . ALA A 1 486 ? -1.489 19.422 15.641 1 90.5 486 ALA A O 1
ATOM 3910 N N . HIS A 1 487 ? -1.095 20.25 17.641 1 88.56 487 HIS A N 1
ATOM 3911 C CA . HIS A 1 487 ? -0.778 18.938 18.203 1 88.56 487 HIS A CA 1
ATOM 3912 C C . HIS A 1 487 ? -1.99 18.016 18.156 1 88.56 487 HIS A C 1
ATOM 3914 O O . HIS A 1 487 ? -1.86 16.828 17.859 1 88.56 487 HIS A O 1
ATOM 3920 N N . SER A 1 488 ? -3.086 18.547 18.438 1 83 488 SER A N 1
ATOM 3921 C CA . SER A 1 488 ? -4.309 17.75 18.438 1 83 488 SER A CA 1
ATOM 3922 C C . SER A 1 488 ? -4.629 17.234 17.031 1 83 488 SER A C 1
ATOM 3924 O O . SER A 1 488 ? -5.102 16.109 16.859 1 83 488 SER A O 1
ATOM 3926 N N . LYS A 1 489 ? -4.391 18 16.078 1 85.88 489 LYS A N 1
ATOM 3927 C CA . LYS A 1 489 ? -4.648 17.609 14.695 1 85.88 489 LYS A CA 1
ATOM 3928 C C . LYS A 1 489 ? -3.668 16.531 14.234 1 85.88 489 LYS A C 1
ATOM 3930 O O . LYS A 1 489 ? -4.023 15.656 13.445 1 85.88 489 LYS A O 1
ATOM 3935 N N . LEU A 1 490 ? -2.449 16.656 14.719 1 89.75 490 LEU A N 1
ATOM 3936 C CA . LEU A 1 490 ? -1.445 15.648 14.375 1 89.75 490 LEU A CA 1
ATOM 3937 C C . LEU A 1 490 ? -1.723 14.328 15.094 1 89.75 490 LEU A C 1
ATOM 3939 O O . LEU A 1 490 ? -1.589 13.258 14.5 1 89.75 490 LEU A O 1
ATOM 3943 N N . ARG A 1 491 ? -2.061 14.422 16.281 1 84.62 491 ARG A N 1
ATOM 3944 C CA . ARG A 1 491 ? -2.25 13.234 17.109 1 84.62 491 ARG A CA 1
ATOM 3945 C C . ARG A 1 491 ? -3.541 12.508 16.734 1 84.62 491 ARG A C 1
ATOM 3947 O O . ARG A 1 491 ? -3.596 11.281 16.75 1 84.62 491 ARG A O 1
ATOM 3954 N N . GLY A 1 492 ? -4.449 13.203 16.312 1 73.31 492 GLY A N 1
ATOM 3955 C CA . GLY A 1 492 ? -5.75 12.594 16.078 1 73.31 492 GLY A CA 1
ATOM 3956 C C . GLY A 1 492 ? -6.402 12.102 17.359 1 73.31 492 GLY A C 1
ATOM 3957 O O . GLY A 1 492 ? -6.406 12.805 18.375 1 73.31 492 GLY A O 1
ATOM 3958 N N . ALA A 1 493 ? -6.895 10.766 17.234 1 57.84 493 ALA A N 1
ATOM 3959 C CA . ALA A 1 493 ? -7.609 10.188 18.375 1 57.84 493 ALA A CA 1
ATOM 3960 C C . ALA A 1 493 ? -6.652 9.844 19.516 1 57.84 493 ALA A C 1
ATOM 3962 O O . ALA A 1 493 ? -5.527 9.398 19.266 1 57.84 493 ALA A O 1
ATOM 3963 N N . ALA A 1 494 ? -6.945 10.258 20.547 1 52.06 494 ALA A N 1
ATOM 3964 C CA . ALA A 1 494 ? -6.07 10.055 21.703 1 52.06 494 ALA A CA 1
ATOM 3965 C C . ALA A 1 494 ? -5.984 8.57 22.062 1 52.06 494 ALA A C 1
ATOM 3967 O O . ALA A 1 494 ? -7.012 7.91 22.25 1 52.06 494 ALA A O 1
ATOM 3968 N N . ARG A 1 495 ? -4.812 7.957 21.828 1 50.72 495 ARG A N 1
ATOM 3969 C CA . ARG A 1 495 ? -4.527 6.59 22.25 1 50.72 495 ARG A CA 1
ATOM 3970 C C . ARG A 1 495 ? -3.334 6.547 23.188 1 50.72 495 ARG A C 1
ATOM 3972 O O . ARG A 1 495 ? -2.551 7.496 23.266 1 50.72 495 ARG A O 1
ATOM 3979 N N . HIS A 1 496 ? -3.4 5.539 24.062 1 44.81 496 HIS A N 1
ATOM 3980 C CA . HIS A 1 496 ? -2.303 5.375 25 1 44.81 496 HIS A CA 1
ATOM 3981 C C . HIS A 1 496 ? -0.974 5.191 24.281 1 44.81 496 HIS A C 1
ATOM 3983 O O . HIS A 1 496 ? 0.006 5.875 24.594 1 44.81 496 HIS A O 1
ATOM 3989 N N . SER A 1 497 ? -0.965 4.297 23.594 1 64.12 497 SER A N 1
ATOM 3990 C CA . SER A 1 497 ? 0.217 4.031 22.766 1 64.12 497 SER A CA 1
ATOM 3991 C C . SER A 1 497 ? 0.045 4.566 21.359 1 64.12 497 SER A C 1
ATOM 3993 O O . SER A 1 497 ? -1.062 4.559 20.812 1 64.12 497 SER A O 1
ATOM 3995 N N . LEU A 1 498 ? 1.175 5.219 21.094 1 82.06 498 LEU A N 1
ATOM 3996 C CA . LEU A 1 498 ? 1.132 5.777 19.75 1 82.06 498 LEU A CA 1
ATOM 3997 C C . LEU A 1 498 ? 0.933 4.68 18.703 1 82.06 498 LEU A C 1
ATOM 3999 O O . LEU A 1 498 ? 1.597 3.643 18.75 1 82.06 498 LEU A O 1
ATOM 4003 N N . THR A 1 499 ? -0.092 4.84 18.016 1 82.44 499 THR A N 1
ATOM 4004 C CA . THR A 1 499 ? -0.204 3.986 16.828 1 82.44 499 THR A CA 1
ATOM 4005 C C . THR A 1 499 ? 0.896 4.305 15.82 1 82.44 499 THR A C 1
ATOM 4007 O O . THR A 1 499 ? 1.576 5.328 15.945 1 82.44 499 THR A O 1
ATOM 4010 N N . LYS A 1 500 ? 1.119 3.48 14.906 1 85 500 LYS A N 1
ATOM 4011 C CA . LYS A 1 500 ? 2.094 3.725 13.844 1 85 500 LYS A CA 1
ATOM 4012 C C . LYS A 1 500 ? 1.794 5.031 13.117 1 85 500 LYS A C 1
ATOM 4014 O O . LYS A 1 500 ? 2.705 5.812 12.828 1 85 500 LYS A O 1
ATOM 4019 N N . ALA A 1 501 ? 0.548 5.223 12.836 1 86.69 501 ALA A N 1
ATOM 4020 C CA . ALA A 1 501 ? 0.148 6.438 12.133 1 86.69 501 ALA A CA 1
ATOM 4021 C C . ALA A 1 501 ? 0.452 7.68 12.961 1 86.69 501 ALA A C 1
ATOM 4023 O O . ALA A 1 501 ? 0.917 8.695 12.43 1 86.69 501 ALA A O 1
ATOM 4024 N N . GLN A 1 502 ? 0.227 7.59 14.227 1 89.81 502 GLN A N 1
ATOM 4025 C CA . GLN A 1 502 ? 0.512 8.719 15.102 1 89.81 502 GLN A CA 1
ATOM 4026 C C . GLN A 1 502 ? 2.012 8.984 15.188 1 89.81 502 GLN A C 1
ATOM 4028 O O . GLN A 1 502 ? 2.443 10.141 15.195 1 89.81 502 GLN A O 1
ATOM 4033 N N . ALA A 1 503 ? 2.736 7.918 15.266 1 93.44 503 ALA A N 1
ATOM 4034 C CA . ALA A 1 503 ? 4.188 8.078 15.281 1 93.44 503 ALA A CA 1
ATOM 4035 C C . ALA A 1 503 ? 4.676 8.797 14.031 1 93.44 503 ALA A C 1
ATOM 4037 O O . ALA A 1 503 ? 5.488 9.719 14.109 1 93.44 503 ALA A O 1
ATOM 4038 N N . PHE A 1 504 ? 4.141 8.461 12.953 1 93.69 504 PHE A N 1
ATOM 4039 C CA . PHE A 1 504 ? 4.566 9.062 11.695 1 93.69 504 PHE A CA 1
ATOM 4040 C C . PHE A 1 504 ? 4.008 10.477 11.562 1 93.69 504 PHE A C 1
ATOM 4042 O O . PHE A 1 504 ? 4.57 11.305 10.844 1 93.69 504 PHE A O 1
ATOM 4049 N N . ALA A 1 505 ? 2.891 10.734 12.195 1 94.5 505 ALA A N 1
ATOM 4050 C CA . ALA A 1 505 ? 2.354 12.094 12.227 1 94.5 505 ALA A CA 1
ATOM 4051 C C . ALA A 1 505 ? 3.279 13.031 12.992 1 94.5 505 ALA A C 1
ATOM 4053 O O . ALA A 1 505 ? 3.314 14.234 12.727 1 94.5 505 ALA A O 1
ATOM 4054 N N . PHE A 1 506 ? 4 12.453 13.922 1 94.75 506 PHE A N 1
ATOM 4055 C CA . PHE A 1 506 ? 4.973 13.242 14.672 1 94.75 506 PHE A CA 1
ATOM 4056 C C . PHE A 1 506 ? 6.293 13.336 13.914 1 94.75 506 PHE A C 1
ATOM 4058 O O . PHE A 1 506 ? 6.93 14.391 13.891 1 94.75 506 PHE A O 1
ATOM 4065 N N . LEU A 1 507 ? 6.652 12.297 13.289 1 95.12 507 LEU A N 1
ATOM 4066 C CA . LEU A 1 507 ? 7.926 12.234 12.578 1 95.12 507 LEU A CA 1
ATOM 4067 C C . LEU A 1 507 ? 7.863 13.023 11.273 1 95.12 507 LEU A C 1
ATOM 4069 O O . LEU A 1 507 ? 8.867 13.594 10.844 1 95.12 507 LEU A O 1
ATOM 4073 N N . GLY A 1 508 ? 6.742 13.07 10.672 1 94.69 508 GLY A N 1
ATOM 4074 C CA . GLY A 1 508 ? 6.566 13.703 9.375 1 94.69 508 GLY A CA 1
ATOM 4075 C C . GLY A 1 508 ? 6.949 15.172 9.375 1 94.69 508 GLY A C 1
ATOM 4076 O O . GLY A 1 508 ? 7.832 15.594 8.625 1 94.69 508 GLY A O 1
ATOM 4077 N N . PRO A 1 509 ? 6.344 15.898 10.281 1 95.88 509 PRO A N 1
ATOM 4078 C CA . PRO A 1 509 ? 6.641 17.328 10.305 1 95.88 509 PRO A CA 1
ATOM 4079 C C . PRO A 1 509 ? 8.031 17.641 10.852 1 95.88 509 PRO A C 1
ATOM 4081 O O . PRO A 1 509 ? 8.508 18.766 10.742 1 95.88 509 PRO A O 1
ATOM 4084 N N . THR A 1 510 ? 8.742 16.672 11.391 1 95.69 510 THR A N 1
ATOM 4085 C CA . THR A 1 510 ? 10.016 16.953 12.047 1 95.69 510 THR A CA 1
ATOM 4086 C C . THR A 1 510 ? 11.18 16.438 11.203 1 95.69 510 THR A C 1
ATOM 4088 O O . THR A 1 510 ? 12.008 17.234 10.742 1 95.69 510 THR A O 1
ATOM 4091 N N . ILE A 1 511 ? 11.172 15.125 10.93 1 94.5 511 ILE A N 1
ATOM 4092 C CA . ILE A 1 511 ? 12.336 14.578 10.227 1 94.5 511 ILE A CA 1
ATOM 4093 C C . ILE A 1 511 ? 11.93 14.141 8.82 1 94.5 511 ILE A C 1
ATOM 4095 O O . ILE A 1 511 ? 12.781 13.719 8.031 1 94.5 511 ILE A O 1
ATOM 4099 N N . GLN A 1 512 ? 10.734 14.141 8.477 1 91.88 512 GLN A N 1
ATOM 4100 C CA . GLN A 1 512 ? 10.172 13.898 7.152 1 91.88 512 GLN A CA 1
ATOM 4101 C C . GLN A 1 512 ? 10.672 12.586 6.566 1 91.88 512 GLN A C 1
ATOM 4103 O O . GLN A 1 512 ? 11.266 12.57 5.484 1 91.88 512 GLN A O 1
ATOM 4108 N N . PRO A 1 513 ? 10.305 11.5 7.238 1 89.69 513 PRO A N 1
ATOM 4109 C CA . PRO A 1 513 ? 10.617 10.211 6.617 1 89.69 513 PRO A CA 1
ATOM 4110 C C . PRO A 1 513 ? 9.852 9.969 5.32 1 89.69 513 PRO A C 1
ATOM 4112 O O . PRO A 1 513 ? 8.773 10.547 5.121 1 89.69 513 PRO A O 1
ATOM 4115 N N . ARG A 1 514 ? 10.43 9.258 4.473 1 78.62 514 ARG A N 1
ATOM 4116 C CA . ARG A 1 514 ? 9.703 8.875 3.268 1 78.62 514 ARG A CA 1
ATOM 4117 C C . ARG A 1 514 ? 8.727 7.742 3.557 1 78.62 514 ARG A C 1
ATOM 4119 O O . ARG A 1 514 ? 9.094 6.738 4.172 1 78.62 514 ARG A O 1
ATOM 4126 N N . ILE A 1 515 ? 7.488 8 3.307 1 79.5 515 ILE A N 1
ATOM 4127 C CA . ILE A 1 515 ? 6.484 6.961 3.496 1 79.5 515 ILE A CA 1
ATOM 4128 C C . ILE A 1 515 ? 6.07 6.391 2.141 1 79.5 515 ILE A C 1
ATOM 4130 O O . ILE A 1 515 ? 5.094 6.848 1.541 1 79.5 515 ILE A O 1
ATOM 4134 N N . LYS A 1 516 ? 6.797 5.371 1.682 1 70.94 516 LYS A N 1
ATOM 4135 C CA . LYS A 1 516 ? 6.508 4.77 0.382 1 70.94 516 LYS A CA 1
ATOM 4136 C C . LYS A 1 516 ? 5.668 3.506 0.534 1 70.94 516 LYS A C 1
ATOM 4138 O O . LYS A 1 516 ? 5.867 2.729 1.47 1 70.94 516 LYS A O 1
ATOM 4143 N N . GLY A 1 517 ? 4.832 3.439 -0.374 1 64.94 517 GLY A N 1
ATOM 4144 C CA . GLY A 1 517 ? 4.168 2.156 -0.53 1 64.94 517 GLY A CA 1
ATOM 4145 C C . GLY A 1 517 ? 3.227 1.83 0.614 1 64.94 517 GLY A C 1
ATOM 4146 O O . GLY A 1 517 ? 2.771 0.692 0.744 1 64.94 517 GLY A O 1
ATOM 4147 N N . ALA A 1 518 ? 3.018 2.641 1.528 1 73.44 518 ALA A N 1
ATOM 4148 C CA . ALA A 1 518 ? 2.145 2.357 2.662 1 73.44 518 ALA A CA 1
ATOM 4149 C C . ALA A 1 518 ? 0.775 3.006 2.477 1 73.44 518 ALA A C 1
ATOM 4151 O O . ALA A 1 518 ? 0.493 4.051 3.066 1 73.44 518 ALA A O 1
ATOM 4152 N N . PHE A 1 519 ? -0.024 2.307 1.753 1 75.5 519 PHE A N 1
ATOM 4153 C CA . PHE A 1 519 ? -1.313 2.861 1.356 1 75.5 519 PHE A CA 1
ATOM 4154 C C . PHE A 1 519 ? -2.135 3.248 2.58 1 75.5 519 PHE A C 1
ATOM 4156 O O . PHE A 1 519 ? -2.566 4.395 2.707 1 75.5 519 PHE A O 1
ATOM 4163 N N . HIS A 1 520 ? -2.291 2.332 3.539 1 73.94 520 HIS A N 1
ATOM 4164 C CA . HIS A 1 520 ? -3.156 2.559 4.691 1 73.94 520 HIS A CA 1
ATOM 4165 C C . HIS A 1 520 ? -2.59 3.645 5.602 1 73.94 520 HIS A C 1
ATOM 4167 O O . HIS A 1 520 ? -3.34 4.465 6.137 1 73.94 520 HIS A O 1
ATOM 4173 N N . LEU A 1 521 ? -1.322 3.584 5.703 1 83.75 521 LEU A N 1
ATOM 4174 C CA . LEU A 1 521 ? -0.681 4.602 6.527 1 83.75 521 LEU A CA 1
ATOM 4175 C C . LEU A 1 521 ? -0.853 5.988 5.914 1 83.75 521 LEU A C 1
ATOM 4177 O O . LEU A 1 521 ? -1.232 6.938 6.602 1 83.75 521 LEU A O 1
ATOM 4181 N N . ASN A 1 522 ? -0.654 6.102 4.609 1 85.56 522 ASN A N 1
ATOM 4182 C CA . ASN A 1 522 ? -0.797 7.375 3.916 1 85.56 522 ASN A CA 1
ATOM 4183 C C . ASN A 1 522 ? -2.234 7.887 3.971 1 85.56 522 ASN A C 1
ATOM 4185 O O . ASN A 1 522 ? -2.469 9.078 4.18 1 85.56 522 ASN A O 1
ATOM 4189 N N . ALA A 1 523 ? -3.102 6.988 3.789 1 79.69 523 ALA A N 1
ATOM 4190 C CA . ALA A 1 523 ? -4.512 7.363 3.82 1 79.69 523 ALA A CA 1
ATOM 4191 C C . ALA A 1 523 ? -4.914 7.859 5.207 1 79.69 523 ALA A C 1
ATOM 4193 O O . ALA A 1 523 ? -5.645 8.844 5.328 1 79.69 523 ALA A O 1
ATOM 4194 N N . GLU A 1 524 ? -4.465 7.199 6.219 1 82.75 524 GLU A N 1
ATOM 4195 C CA . GLU A 1 524 ? -4.785 7.605 7.582 1 82.75 524 GLU A CA 1
ATOM 4196 C C . GLU A 1 524 ? -4.129 8.938 7.93 1 82.75 524 GLU A C 1
ATOM 4198 O O . GLU A 1 524 ? -4.73 9.781 8.602 1 82.75 524 GLU A O 1
ATOM 4203 N N . LEU A 1 525 ? -2.939 9.117 7.488 1 89.38 525 LEU A N 1
ATOM 4204 C CA . LEU A 1 525 ? -2.238 10.367 7.77 1 89.38 525 LEU A CA 1
ATOM 4205 C C . LEU A 1 525 ? -2.977 11.555 7.168 1 89.38 525 LEU A C 1
ATOM 4207 O O . LEU A 1 525 ? -3.078 12.617 7.793 1 89.38 525 LEU A O 1
ATOM 4211 N N . ILE A 1 526 ? -3.496 11.375 5.996 1 87.38 526 ILE A N 1
ATOM 4212 C CA . ILE A 1 526 ? -4.254 12.438 5.336 1 87.38 526 ILE A CA 1
ATOM 4213 C C . ILE A 1 526 ? -5.59 12.633 6.047 1 87.38 526 ILE A C 1
ATOM 4215 O O . ILE A 1 526 ? -5.996 13.766 6.312 1 87.38 526 ILE A O 1
ATOM 4219 N N . GLY A 1 527 ? -6.168 11.57 6.402 1 79.56 527 GLY A N 1
ATOM 4220 C CA . GLY A 1 527 ? -7.531 11.609 6.91 1 79.56 527 GLY A CA 1
ATOM 4221 C C . GLY A 1 527 ? -7.613 12.039 8.367 1 79.56 527 GLY A C 1
ATOM 4222 O O . GLY A 1 527 ? -8.586 12.664 8.773 1 79.56 527 GLY A O 1
ATOM 4223 N N . ALA A 1 528 ? -6.488 11.688 9.164 1 79.75 528 ALA A N 1
ATOM 4224 C CA . ALA A 1 528 ? -6.672 11.836 10.602 1 79.75 528 ALA A CA 1
ATOM 4225 C C . ALA A 1 528 ? -5.527 12.633 11.219 1 79.75 528 ALA A C 1
ATOM 4227 O O . ALA A 1 528 ? -5.633 13.094 12.359 1 79.75 528 ALA A O 1
ATOM 4228 N N . HIS A 1 529 ? -4.52 12.891 10.438 1 90.06 529 HIS A N 1
ATOM 4229 C CA . HIS A 1 529 ? -3.34 13.445 11.094 1 90.06 529 HIS A CA 1
ATOM 4230 C C . HIS A 1 529 ? -2.793 14.648 10.328 1 90.06 529 HIS A C 1
ATOM 4232 O O . HIS A 1 529 ? -1.583 14.883 10.32 1 90.06 529 HIS A O 1
ATOM 4238 N N . ALA A 1 530 ? -3.576 15.289 9.578 1 90.88 530 ALA A N 1
ATOM 4239 C CA . ALA A 1 530 ? -3.328 16.594 8.984 1 90.88 530 ALA A CA 1
ATOM 4240 C C . ALA A 1 530 ? -2.211 16.516 7.945 1 90.88 530 ALA A C 1
ATOM 4242 O O . ALA A 1 530 ? -1.478 17.5 7.742 1 90.88 530 ALA A O 1
ATOM 4243 N N . ALA A 1 531 ? -1.934 15.352 7.395 1 93.25 531 ALA A N 1
ATOM 4244 C CA . ALA A 1 531 ? -0.998 15.258 6.277 1 93.25 531 ALA A CA 1
ATOM 4245 C C . ALA A 1 531 ? -1.652 15.719 4.977 1 93.25 531 ALA A C 1
ATOM 4247 O O . ALA A 1 531 ? -2.83 15.438 4.734 1 93.25 531 ALA A O 1
ATOM 4248 N N . LEU A 1 532 ? -0.919 16.438 4.234 1 92.81 532 LEU A N 1
ATOM 4249 C CA . LEU A 1 532 ? -1.424 16.812 2.918 1 92.81 532 LEU A CA 1
ATOM 4250 C C . LEU A 1 532 ? -1.291 15.648 1.939 1 92.81 532 LEU A C 1
ATOM 4252 O O . LEU A 1 532 ? -0.454 14.758 2.131 1 92.81 532 LEU A O 1
ATOM 4256 N N . CYS A 1 533 ? -2.143 15.711 0.973 1 89.5 533 CYS A N 1
ATOM 4257 C CA . CYS A 1 533 ? -2.096 14.688 -0.069 1 89.5 533 CYS A CA 1
ATOM 4258 C C . CYS A 1 533 ? -1.146 15.094 -1.189 1 89.5 533 CYS A C 1
ATOM 4260 O O . CYS A 1 533 ? -1.398 16.078 -1.898 1 89.5 533 CYS A O 1
ATOM 4262 N N . ASP A 1 534 ? -0.097 14.383 -1.367 1 88 534 ASP A N 1
ATOM 4263 C CA . ASP A 1 534 ? 0.833 14.664 -2.455 1 88 534 ASP A CA 1
ATOM 4264 C C . ASP A 1 534 ? 0.285 14.172 -3.791 1 88 534 ASP A C 1
ATOM 4266 O O . ASP A 1 534 ? 0.422 14.852 -4.812 1 88 534 ASP A O 1
ATOM 4270 N N . HIS A 1 535 ? -0.233 13 -3.646 1 85.69 535 HIS A N 1
ATOM 4271 C CA . HIS A 1 535 ? -0.761 12.406 -4.871 1 85.69 535 HIS A CA 1
ATOM 4272 C C . HIS A 1 535 ? -1.682 11.234 -4.562 1 85.69 535 HIS A C 1
ATOM 4274 O O . HIS A 1 535 ? -1.41 10.445 -3.654 1 85.69 535 HIS A O 1
ATOM 4280 N N . ILE A 1 536 ? -2.742 11.18 -5.27 1 80.88 536 ILE A N 1
ATOM 4281 C CA . ILE A 1 536 ? -3.604 10.008 -5.336 1 80.88 536 ILE A CA 1
ATOM 4282 C C . ILE A 1 536 ? -3.791 9.586 -6.793 1 80.88 536 ILE A C 1
ATOM 4284 O O . ILE A 1 536 ? -4.145 10.406 -7.641 1 80.88 536 ILE A O 1
ATOM 4288 N N . SER A 1 537 ? -3.475 8.352 -7.004 1 77.06 537 SER A N 1
ATOM 4289 C CA . SER A 1 537 ? -3.684 7.863 -8.367 1 77.06 537 SER A CA 1
ATOM 4290 C C . SER A 1 537 ? -5.164 7.859 -8.727 1 77.06 537 SER A C 1
ATOM 4292 O O . SER A 1 537 ? -6.023 7.711 -7.859 1 77.06 537 SER A O 1
ATOM 4294 N N . PRO A 1 538 ? -5.508 8.039 -9.969 1 72.62 538 PRO A N 1
ATOM 4295 C CA . PRO A 1 538 ? -6.91 8.078 -10.383 1 72.62 538 PRO A CA 1
ATOM 4296 C C . PRO A 1 538 ? -7.691 6.848 -9.93 1 72.62 538 PRO A C 1
ATOM 4298 O O . PRO A 1 538 ? -8.867 6.957 -9.562 1 72.62 538 PRO A O 1
ATOM 4301 N N . GLY A 1 539 ? -7.008 5.715 -9.922 1 66 539 GLY A N 1
ATOM 4302 C CA . GLY A 1 539 ? -7.668 4.508 -9.453 1 66 539 GLY A CA 1
ATOM 4303 C C . GLY A 1 539 ? -7.57 4.312 -7.953 1 66 539 GLY A C 1
ATOM 4304 O O . GLY A 1 539 ? -8.07 3.324 -7.418 1 66 539 GLY A O 1
ATOM 4305 N N . CYS A 1 540 ? -6.98 5.262 -7.215 1 70.69 540 CYS A N 1
ATOM 4306 C CA . CYS A 1 540 ? -6.812 5.297 -5.766 1 70.69 540 CYS A CA 1
ATOM 4307 C C . CYS A 1 540 ? -6.055 4.07 -5.277 1 70.69 540 CYS A C 1
ATOM 4309 O O . CYS A 1 540 ? -6.344 3.547 -4.199 1 70.69 540 CYS A O 1
ATOM 4311 N N . ASP A 1 541 ? -5.215 3.609 -6.133 1 69.06 541 ASP A N 1
ATOM 4312 C CA . ASP A 1 541 ? -4.418 2.449 -5.742 1 69.06 541 ASP A CA 1
ATOM 4313 C C . ASP A 1 541 ? -3.139 2.877 -5.027 1 69.06 541 ASP A C 1
ATOM 4315 O O . ASP A 1 541 ? -2.498 2.068 -4.355 1 69.06 541 ASP A O 1
ATOM 4319 N N . MET A 1 542 ? -2.885 4.133 -5.223 1 76 542 MET A N 1
ATOM 4320 C CA . MET A 1 542 ? -1.705 4.691 -4.566 1 76 542 MET A CA 1
ATOM 4321 C C . MET A 1 542 ? -2.031 6.027 -3.908 1 76 542 MET A C 1
ATOM 4323 O O . MET A 1 542 ? -2.748 6.848 -4.48 1 76 542 MET A O 1
ATOM 4327 N N . VAL A 1 543 ? -1.646 6.137 -2.76 1 80.62 543 VAL A N 1
ATOM 4328 C CA . VAL A 1 543 ? -1.842 7.367 -1.997 1 80.62 543 VAL A CA 1
ATOM 4329 C C . VAL A 1 543 ? -0.521 7.797 -1.364 1 80.62 543 VAL A C 1
ATOM 4331 O O . VAL A 1 543 ? 0.192 6.98 -0.78 1 80.62 543 VAL A O 1
ATOM 4334 N N . PHE A 1 544 ? -0.177 9.047 -1.578 1 85.5 544 PHE A N 1
ATOM 4335 C CA . PHE A 1 544 ? 1.041 9.594 -0.994 1 85.5 544 PHE A CA 1
ATOM 4336 C C . PHE A 1 544 ? 0.729 10.812 -0.135 1 85.5 544 PHE A C 1
ATOM 4338 O O . PHE A 1 544 ? 0.006 11.719 -0.565 1 85.5 544 PHE A O 1
ATOM 4345 N N . SER A 1 545 ? 1.168 10.711 1.074 1 89.12 545 SER A N 1
ATOM 4346 C CA . SER A 1 545 ? 0.995 11.828 1.999 1 89.12 545 SER A CA 1
ATOM 4347 C C . SER A 1 545 ? 2.301 12.586 2.195 1 89.12 545 SER A C 1
ATOM 4349 O O . SER A 1 545 ? 3.379 12.078 1.889 1 89.12 545 SER A O 1
ATOM 4351 N N . ASN A 1 546 ? 2.154 13.812 2.689 1 90.06 546 ASN A N 1
ATOM 4352 C CA . ASN A 1 546 ? 3.318 14.664 2.902 1 90.06 546 ASN A CA 1
ATOM 4353 C C . ASN A 1 546 ? 3.082 15.664 4.031 1 90.06 546 ASN A C 1
ATOM 4355 O O . ASN A 1 546 ? 1.944 16.062 4.285 1 90.06 546 ASN A O 1
ATOM 4359 N N . TYR A 1 547 ? 4.113 15.844 4.734 1 93.94 547 TYR A N 1
ATOM 4360 C CA . TYR A 1 547 ? 4.152 16.969 5.66 1 93.94 547 TYR A CA 1
ATOM 4361 C C . TYR A 1 547 ? 5.137 18.031 5.18 1 93.94 547 TYR A C 1
ATOM 4363 O O . TYR A 1 547 ? 6.316 18 5.539 1 93.94 547 TYR A O 1
ATOM 4371 N N . PRO A 1 548 ? 4.594 18.984 4.43 1 94 548 PRO A N 1
ATOM 4372 C CA . PRO A 1 548 ? 5.488 20.016 3.914 1 94 548 PRO A CA 1
ATOM 4373 C C . PRO A 1 548 ? 6.125 20.844 5.023 1 94 548 PRO A C 1
ATOM 4375 O O . PRO A 1 548 ? 5.656 20.828 6.164 1 94 548 PRO A O 1
ATOM 4378 N N . SER A 1 549 ? 7.133 21.594 4.648 1 95.12 549 SER A N 1
ATOM 4379 C CA . SER A 1 549 ? 7.863 22.422 5.613 1 95.12 549 SER A CA 1
ATOM 4380 C C . SER A 1 549 ? 6.949 23.438 6.27 1 95.12 549 SER A C 1
ATOM 4382 O O . SER A 1 549 ? 6.406 24.328 5.594 1 95.12 549 SER A O 1
ATOM 4384 N N . GLN A 1 550 ? 6.773 23.344 7.551 1 94.31 550 GLN A N 1
ATOM 4385 C CA . GLN A 1 550 ? 5.992 24.25 8.383 1 94.31 550 GLN A CA 1
ATOM 4386 C C . GLN A 1 550 ? 6.508 24.25 9.82 1 94.31 550 GLN A C 1
ATOM 4388 O O . GLN A 1 550 ? 6.566 23.203 10.469 1 94.31 550 GLN A O 1
ATOM 4393 N N . PHE A 1 551 ? 6.758 25.391 10.219 1 94.44 551 PHE A N 1
ATOM 4394 C CA . PHE A 1 551 ? 7.355 25.578 11.531 1 94.44 551 PHE A CA 1
ATOM 4395 C C . PHE A 1 551 ? 6.395 25.141 12.633 1 94.44 551 PHE A C 1
ATOM 4397 O O . PHE A 1 551 ? 6.805 24.516 13.609 1 94.44 551 PHE A O 1
ATOM 4404 N N . THR A 1 552 ? 5.168 25.406 12.5 1 94.56 552 THR A N 1
ATOM 4405 C CA . THR A 1 552 ? 4.148 25.266 13.539 1 94.56 552 THR A CA 1
ATOM 4406 C C . THR A 1 552 ? 3.969 23.797 13.93 1 94.56 552 THR A C 1
ATOM 4408 O O . THR A 1 552 ? 3.918 23.469 15.117 1 94.56 552 THR A O 1
ATOM 4411 N N . PHE A 1 553 ? 3.842 22.906 12.992 1 95.12 553 PHE A N 1
ATOM 4412 C CA . PHE A 1 553 ? 3.635 21.5 13.289 1 95.12 553 PHE A CA 1
ATOM 4413 C C . PHE A 1 553 ? 4.859 20.906 13.977 1 95.12 553 PHE A C 1
ATOM 4415 O O . PHE A 1 553 ? 4.727 20.094 14.898 1 95.12 553 PHE A O 1
ATOM 4422 N N . ALA A 1 554 ? 6.02 21.266 13.484 1 94.44 554 ALA A N 1
ATOM 4423 C CA . ALA A 1 554 ? 7.242 20.781 14.117 1 94.44 554 ALA A CA 1
ATOM 4424 C C . ALA A 1 554 ? 7.328 21.25 15.57 1 94.44 554 ALA A C 1
ATOM 4426 O O . ALA A 1 554 ? 7.691 20.469 16.453 1 94.44 554 ALA A O 1
ATOM 4427 N N . ALA A 1 555 ? 6.996 22.484 15.781 1 92.75 555 ALA A N 1
ATOM 4428 C CA . ALA A 1 555 ? 7.004 23.031 17.141 1 92.75 555 ALA A CA 1
ATOM 4429 C C . ALA A 1 555 ? 5.98 22.344 18.031 1 92.75 555 ALA A C 1
ATOM 4431 O O . ALA A 1 555 ? 6.234 22.109 19.203 1 92.75 555 ALA A O 1
ATOM 4432 N N . ALA A 1 556 ? 4.844 22.078 17.453 1 92.12 556 ALA A N 1
ATOM 4433 C CA . ALA A 1 556 ? 3.785 21.406 18.203 1 92.12 556 ALA A CA 1
ATOM 4434 C C . ALA A 1 556 ? 4.227 20.016 18.656 1 92.12 556 ALA A C 1
ATOM 4436 O O . ALA A 1 556 ? 3.887 19.578 19.766 1 92.12 556 ALA A O 1
ATOM 4437 N N . VAL A 1 557 ? 4.922 19.328 17.797 1 92 557 VAL A N 1
ATOM 4438 C CA . VAL A 1 557 ? 5.398 17.984 18.125 1 92 557 VAL A CA 1
ATOM 4439 C C . VAL A 1 557 ? 6.398 18.062 19.281 1 92 557 VAL A C 1
ATOM 4441 O O . VAL A 1 557 ? 6.297 17.312 20.25 1 92 557 VAL A O 1
ATOM 4444 N N . VAL A 1 558 ? 7.305 18.922 19.141 1 83.06 558 VAL A N 1
ATOM 4445 C CA . VAL A 1 558 ? 8.359 19.047 20.156 1 83.06 558 VAL A CA 1
ATOM 4446 C C . VAL A 1 558 ? 7.746 19.469 21.484 1 83.06 558 VAL A C 1
ATOM 4448 O O . VAL A 1 558 ? 8.195 19.031 22.547 1 83.06 558 VAL A O 1
ATOM 4451 N N . TYR A 1 559 ? 6.773 20.281 21.375 1 76.25 559 TYR A N 1
ATOM 4452 C CA . TYR A 1 559 ? 6.07 20.766 22.547 1 76.25 559 TYR A CA 1
ATOM 4453 C C . TYR A 1 559 ? 5.496 19.609 23.359 1 76.25 559 TYR A C 1
ATOM 4455 O O . TYR A 1 559 ? 5.48 19.656 24.594 1 76.25 559 TYR A O 1
ATOM 4463 N N . SER A 1 560 ? 5.125 18.594 22.719 1 75.44 560 SER A N 1
ATOM 4464 C CA . SER A 1 560 ? 4.402 17.516 23.406 1 75.44 560 SER A CA 1
ATOM 4465 C C . SER A 1 560 ? 5.227 16.234 23.453 1 75.44 560 SER A C 1
ATOM 4467 O O . SER A 1 560 ? 4.805 15.25 24.047 1 75.44 560 SER A O 1
ATOM 4469 N N . MET A 1 561 ? 6.406 16.234 22.906 1 78.56 561 MET A N 1
ATOM 4470 C CA . MET A 1 561 ? 7.164 15.008 22.734 1 78.56 561 MET A CA 1
ATOM 4471 C C . MET A 1 561 ? 7.977 14.688 23.984 1 78.56 561 MET A C 1
ATOM 4473 O O . MET A 1 561 ? 8.797 15.492 24.422 1 78.56 561 MET A O 1
ATOM 4477 N N . SER A 1 562 ? 7.586 13.602 24.609 1 76.25 562 SER A N 1
ATOM 4478 C CA . SER A 1 562 ? 8.383 13.07 25.703 1 76.25 562 SER A CA 1
ATOM 4479 C C . SER A 1 562 ? 9.445 12.102 25.188 1 76.25 562 SER A C 1
ATOM 4481 O O . SER A 1 562 ? 9.43 11.711 24.016 1 76.25 562 SER A O 1
ATOM 4483 N N . LYS A 1 563 ? 10.336 11.805 26.031 1 78.62 563 LYS A N 1
ATOM 4484 C CA . LYS A 1 563 ? 11.375 10.844 25.688 1 78.62 563 LYS A CA 1
ATOM 4485 C C . LYS A 1 563 ? 10.766 9.5 25.281 1 78.62 563 LYS A C 1
ATOM 4487 O O . LYS A 1 563 ? 11.227 8.867 24.328 1 78.62 563 LYS A O 1
ATOM 4492 N N . GLU A 1 564 ? 9.82 9.133 25.953 1 81.44 564 GLU A N 1
ATOM 4493 C CA . GLU A 1 564 ? 9.164 7.863 25.672 1 81.44 564 GLU A CA 1
ATOM 4494 C C . GLU A 1 564 ? 8.5 7.887 24.297 1 81.44 564 GLU A C 1
ATOM 4496 O O . GLU A 1 564 ? 8.531 6.891 23.578 1 81.44 564 GLU A O 1
ATOM 4501 N N . LYS A 1 565 ? 7.953 9 24 1 83.69 565 LYS A N 1
ATOM 4502 C CA . LYS A 1 565 ? 7.285 9.109 22.703 1 83.69 565 LYS A CA 1
ATOM 4503 C C . LYS A 1 565 ? 8.297 9.078 21.562 1 83.69 565 LYS A C 1
ATOM 4505 O O . LYS A 1 565 ? 8.008 8.531 20.484 1 83.69 565 LYS A O 1
ATOM 4510 N N . TRP A 1 566 ? 9.438 9.633 21.906 1 88.75 566 TRP A N 1
ATOM 4511 C CA . TRP A 1 566 ? 10.492 9.562 20.891 1 88.75 566 TRP A CA 1
ATOM 4512 C C . TRP A 1 566 ? 10.891 8.117 20.625 1 88.75 566 TRP A C 1
ATOM 4514 O O . TRP A 1 566 ? 11.07 7.723 19.469 1 88.75 566 TRP A O 1
ATOM 4524 N N . ILE A 1 567 ? 11.023 7.398 21.703 1 91.56 567 ILE A N 1
ATOM 4525 C CA . ILE A 1 567 ? 11.406 5.996 21.562 1 91.56 567 ILE A CA 1
ATOM 4526 C C . ILE A 1 567 ? 10.336 5.238 20.781 1 91.56 567 ILE A C 1
ATOM 4528 O O . ILE A 1 567 ? 10.656 4.434 19.906 1 91.56 567 ILE A O 1
ATOM 4532 N N . GLN A 1 568 ? 9.109 5.547 21.047 1 89.69 568 GLN A N 1
ATOM 4533 C CA . GLN A 1 568 ? 8.016 4.91 20.328 1 89.69 568 GLN A CA 1
ATOM 4534 C C . GLN A 1 568 ? 8.055 5.266 18.844 1 89.69 568 GLN A C 1
ATOM 4536 O O . GLN A 1 568 ? 7.789 4.418 17.984 1 89.69 568 GLN A O 1
ATOM 4541 N N . CYS A 1 569 ? 8.352 6.488 18.562 1 93.88 569 CYS A N 1
ATOM 4542 C CA . CYS A 1 569 ? 8.445 6.938 17.172 1 93.88 569 CYS A CA 1
ATOM 4543 C C . CYS A 1 569 ? 9.578 6.223 16.438 1 93.88 569 CYS A C 1
ATOM 4545 O O . CYS A 1 569 ? 9.414 5.793 15.305 1 93.88 569 CYS A O 1
ATOM 4547 N N . ILE A 1 570 ? 10.688 6.047 17.141 1 94.19 570 ILE A N 1
ATOM 4548 C CA . ILE A 1 570 ? 11.836 5.383 16.547 1 94.19 570 ILE A CA 1
ATOM 4549 C C . ILE A 1 570 ? 11.523 3.91 16.297 1 94.19 570 ILE A C 1
ATOM 4551 O O . ILE A 1 570 ? 11.883 3.355 15.258 1 94.19 570 ILE A O 1
ATOM 4555 N N . LYS A 1 571 ? 10.859 3.314 17.219 1 91.31 571 LYS A N 1
ATOM 4556 C CA . LYS A 1 571 ? 10.469 1.918 17.047 1 91.31 571 LYS A CA 1
ATOM 4557 C C . LYS A 1 571 ? 9.516 1.752 15.867 1 91.31 571 LYS A C 1
ATOM 4559 O O . LYS A 1 571 ? 9.57 0.747 15.156 1 91.31 571 LYS A O 1
ATOM 4564 N N . ALA A 1 572 ? 8.641 2.73 15.703 1 90.19 572 ALA A N 1
ATOM 4565 C CA . ALA A 1 572 ? 7.742 2.697 14.547 1 90.19 572 ALA A CA 1
ATOM 4566 C C . ALA A 1 572 ? 8.523 2.783 13.242 1 90.19 572 ALA A C 1
ATOM 4568 O O . ALA A 1 572 ? 8.18 2.117 12.258 1 90.19 572 ALA A O 1
ATOM 4569 N N . LEU A 1 573 ? 9.578 3.564 13.25 1 90.94 573 LEU A N 1
ATOM 4570 C CA . LEU A 1 573 ? 10.445 3.676 12.086 1 90.94 573 LEU A CA 1
ATOM 4571 C C . LEU A 1 573 ? 11.172 2.361 11.82 1 90.94 573 LEU A C 1
ATOM 4573 O O . LEU A 1 573 ? 11.328 1.952 10.664 1 90.94 573 LEU A O 1
ATOM 4577 N N . THR A 1 574 ? 11.578 1.796 12.891 1 88.31 574 THR A N 1
ATOM 4578 C CA . THR A 1 574 ? 12.281 0.523 12.781 1 88.31 574 THR A CA 1
ATOM 4579 C C . THR A 1 574 ? 11.383 -0.543 12.164 1 88.31 574 THR A C 1
ATOM 4581 O O . THR A 1 574 ? 11.805 -1.283 11.273 1 88.31 574 THR A O 1
ATOM 4584 N N . LYS A 1 575 ? 10.219 -0.548 12.617 1 82.56 575 LYS A N 1
ATOM 4585 C CA . LYS A 1 575 ? 9.258 -1.505 12.078 1 82.56 575 LYS A CA 1
ATOM 4586 C C . LYS A 1 575 ? 8.961 -1.218 10.609 1 82.56 575 LYS A C 1
ATOM 4588 O O . LYS A 1 575 ? 8.781 -2.143 9.812 1 82.56 575 LYS A O 1
ATOM 4593 N N . HIS A 1 576 ? 8.891 0.002 10.32 1 83.38 576 HIS A N 1
ATOM 4594 C CA . HIS A 1 576 ? 8.688 0.414 8.938 1 83.38 576 HIS A CA 1
ATOM 4595 C C . HIS A 1 576 ? 9.844 -0.031 8.055 1 83.38 576 HIS A C 1
ATOM 4597 O O . HIS A 1 576 ? 9.633 -0.478 6.922 1 83.38 576 HIS A O 1
ATOM 4603 N N . GLY A 1 577 ? 11.016 0.122 8.57 1 79.94 577 GLY A N 1
ATOM 4604 C CA . GLY A 1 577 ? 12.203 -0.325 7.859 1 79.94 577 GLY A CA 1
ATOM 4605 C C . GLY A 1 577 ? 12.273 -1.832 7.707 1 79.94 577 GLY A C 1
ATOM 4606 O O . GLY A 1 577 ? 12.734 -2.336 6.68 1 79.94 577 GLY A O 1
ATOM 4607 N N . GLN A 1 578 ? 11.766 -2.498 8.672 1 78.75 578 GLN A N 1
ATOM 4608 C CA . GLN A 1 578 ? 11.75 -3.957 8.625 1 78.75 578 GLN A CA 1
ATOM 4609 C C . GLN A 1 578 ? 10.859 -4.457 7.484 1 78.75 578 GLN A C 1
ATOM 4611 O O . GLN A 1 578 ? 11.117 -5.52 6.91 1 78.75 578 GLN A O 1
ATOM 4616 N N . HIS A 1 579 ? 9.93 -3.588 7.191 1 74.62 579 HIS A N 1
ATOM 4617 C CA . HIS A 1 579 ? 9.031 -3.953 6.105 1 74.62 579 HIS A CA 1
ATOM 4618 C C . HIS A 1 579 ? 9.633 -3.598 4.75 1 74.62 579 HIS A C 1
ATOM 4620 O O . HIS A 1 579 ? 9.016 -3.834 3.709 1 74.62 579 HIS A O 1
ATOM 4626 N N . GLY A 1 580 ? 10.805 -3.066 4.781 1 69.81 580 GLY A N 1
ATOM 4627 C CA . GLY A 1 580 ? 11.508 -2.762 3.549 1 69.81 580 GLY A CA 1
ATOM 4628 C C . GLY A 1 580 ? 10.984 -1.525 2.848 1 69.81 580 GLY A C 1
ATOM 4629 O O . GLY A 1 580 ? 11.211 -1.337 1.651 1 69.81 580 GLY A O 1
ATOM 4630 N N . LEU A 1 581 ? 10.195 -0.781 3.545 1 65.81 581 LEU A N 1
ATOM 4631 C CA . LEU A 1 581 ? 9.578 0.394 2.934 1 65.81 581 LEU A CA 1
ATOM 4632 C C . LEU A 1 581 ? 10.555 1.563 2.904 1 65.81 581 LEU A C 1
ATOM 4634 O O . LEU A 1 581 ? 10.289 2.588 2.271 1 65.81 581 LEU A O 1
ATOM 4638 N N . ASP A 1 582 ? 11.648 1.379 3.615 1 64.56 582 ASP A N 1
ATOM 4639 C CA . ASP A 1 582 ? 12.734 2.354 3.535 1 64.56 582 ASP A CA 1
ATOM 4640 C C . ASP A 1 582 ? 14.055 1.675 3.191 1 64.56 582 ASP A C 1
ATOM 4642 O O . ASP A 1 582 ? 14.219 0.473 3.414 1 64.56 582 ASP A O 1
ATOM 4646 N N . ASP A 1 583 ? 14.914 2.461 2.471 1 60.81 583 ASP A N 1
ATOM 4647 C CA . ASP A 1 583 ? 16.234 1.92 2.143 1 60.81 583 ASP A CA 1
ATOM 4648 C C . ASP A 1 583 ? 17.156 1.972 3.352 1 60.81 583 ASP A C 1
ATOM 4650 O O . ASP A 1 583 ? 16.953 2.764 4.273 1 60.81 583 ASP A O 1
ATOM 4654 N N . TRP A 1 584 ? 18.047 1.058 3.414 1 56.25 584 TRP A N 1
ATOM 4655 C CA . TRP A 1 584 ? 19.031 0.944 4.488 1 56.25 584 TRP A CA 1
ATOM 4656 C C . TRP A 1 584 ? 19.75 2.273 4.719 1 56.25 584 TRP A C 1
ATOM 4658 O O . TRP A 1 584 ? 19.922 2.699 5.863 1 56.25 584 TRP A O 1
ATOM 4668 N N . ALA A 1 585 ? 20.141 2.832 3.674 1 60.22 585 ALA A N 1
ATOM 4669 C CA . ALA A 1 585 ? 20.812 4.125 3.807 1 60.22 585 ALA A CA 1
ATOM 4670 C C . ALA A 1 585 ? 19.859 5.164 4.414 1 60.22 585 ALA A C 1
ATOM 4672 O O . ALA A 1 585 ? 20.312 6.055 5.145 1 60.22 585 ALA A O 1
ATOM 4673 N N . GLY A 1 586 ? 18.766 4.797 4.305 1 70.81 586 GLY A N 1
ATOM 4674 C CA . GLY A 1 586 ? 17.734 5.715 4.781 1 70.81 586 GLY A CA 1
ATOM 4675 C C . GLY A 1 586 ? 17.625 5.746 6.293 1 70.81 586 GLY A C 1
ATOM 4676 O O . GLY A 1 586 ? 17.422 6.812 6.883 1 70.81 586 GLY A O 1
ATOM 4677 N N . ALA A 1 587 ? 18 4.578 6.891 1 79.12 587 ALA A N 1
ATOM 4678 C CA . ALA A 1 587 ? 17.891 4.504 8.344 1 79.12 587 ALA A CA 1
ATOM 4679 C C . ALA A 1 587 ? 18.969 5.367 9.016 1 79.12 587 ALA A C 1
ATOM 4681 O O . ALA A 1 587 ? 18.703 6.016 10.031 1 79.12 587 ALA A O 1
ATOM 4682 N N . GLY A 1 588 ? 20.141 5.375 8.414 1 82.69 588 GLY A N 1
ATOM 4683 C CA . GLY A 1 588 ? 21.188 6.23 8.945 1 82.69 588 GLY A CA 1
ATOM 4684 C C . GLY A 1 588 ? 20.859 7.711 8.836 1 82.69 588 GLY A C 1
ATOM 4685 O O . GLY A 1 588 ? 21.125 8.477 9.766 1 82.69 588 GLY A O 1
ATOM 4686 N N . TYR A 1 589 ? 20.312 8.086 7.77 1 88.44 589 TYR A N 1
ATOM 4687 C CA . TYR A 1 589 ? 19.906 9.469 7.582 1 88.44 589 TYR A CA 1
ATOM 4688 C C . TYR A 1 589 ? 18.844 9.875 8.594 1 88.44 589 TYR A C 1
ATOM 4690 O O . TYR A 1 589 ? 18.875 10.992 9.125 1 88.44 589 TYR A O 1
ATOM 4698 N N . LEU A 1 590 ? 17.969 8.945 8.812 1 90.62 590 LEU A N 1
ATOM 4699 C CA . LEU A 1 590 ? 16.891 9.234 9.758 1 90.62 590 LEU A CA 1
ATOM 4700 C C . LEU A 1 590 ? 17.453 9.367 11.172 1 90.62 590 LEU A C 1
ATOM 4702 O O . LEU A 1 590 ? 17.062 10.281 11.914 1 90.62 590 LEU A O 1
ATOM 4706 N N . ALA A 1 591 ? 18.328 8.469 11.508 1 92.19 591 ALA A N 1
ATOM 4707 C CA . ALA A 1 591 ? 18.938 8.523 12.836 1 92.19 591 ALA A CA 1
ATOM 4708 C C . ALA A 1 591 ? 19.703 9.82 13.039 1 92.19 591 ALA A C 1
ATOM 4710 O O . ALA A 1 591 ? 19.609 10.453 14.094 1 92.19 591 ALA A O 1
ATOM 4711 N N . SER A 1 592 ? 20.453 10.211 12.062 1 93.56 592 SER A N 1
ATOM 4712 C CA . SER A 1 592 ? 21.219 11.453 12.164 1 93.56 592 SER A CA 1
ATOM 4713 C C . SER A 1 592 ? 20.312 12.656 12.328 1 93.56 592 SER A C 1
ATOM 4715 O O . SER A 1 592 ? 20.594 13.547 13.133 1 93.56 592 SER A O 1
ATOM 4717 N N . ARG A 1 593 ? 19.234 12.727 11.625 1 95.06 593 ARG A N 1
ATOM 4718 C CA . ARG A 1 593 ? 18.297 13.836 11.742 1 95.06 593 ARG A CA 1
ATOM 4719 C C . ARG A 1 593 ? 17.688 13.883 13.141 1 95.06 593 ARG A C 1
ATOM 4721 O O . ARG A 1 593 ? 17.453 14.969 13.68 1 95.06 593 ARG A O 1
ATOM 4728 N N . ILE A 1 594 ? 17.391 12.703 13.656 1 94.12 594 ILE A N 1
ATOM 4729 C CA . ILE A 1 594 ? 16.812 12.648 15 1 94.12 594 ILE A CA 1
ATOM 4730 C C . ILE A 1 594 ? 17.812 13.188 16.016 1 94.12 594 ILE A C 1
ATOM 4732 O O . ILE A 1 594 ? 17.469 13.992 16.875 1 94.12 594 ILE A O 1
ATOM 4736 N N . ILE A 1 595 ? 19.031 12.797 15.859 1 95 595 ILE A N 1
ATOM 4737 C CA . ILE A 1 595 ? 20.094 13.234 16.781 1 95 595 ILE A CA 1
ATOM 4738 C C . ILE A 1 595 ? 20.25 14.75 16.688 1 95 595 ILE A C 1
ATOM 4740 O O . ILE A 1 595 ? 20.297 15.438 17.703 1 95 595 ILE A O 1
ATOM 4744 N N . LEU A 1 596 ? 20.328 15.242 15.508 1 96.12 596 LEU A N 1
ATOM 4745 C CA . LEU A 1 596 ? 20.531 16.672 15.289 1 96.12 596 LEU A CA 1
ATOM 4746 C C . LEU A 1 596 ? 19.344 17.469 15.812 1 96.12 596 LEU A C 1
ATOM 4748 O O . LEU A 1 596 ? 19.531 18.516 16.438 1 96.12 596 LEU A O 1
ATOM 4752 N N . LEU A 1 597 ? 18.188 16.984 15.508 1 94.19 597 LEU A N 1
ATOM 4753 C CA . LEU A 1 597 ? 16.984 17.672 15.969 1 94.19 597 LEU A CA 1
ATOM 4754 C C . LEU A 1 597 ? 16.922 17.703 17.484 1 94.19 597 LEU A C 1
ATOM 4756 O O . LEU A 1 597 ? 16.547 18.719 18.078 1 94.19 597 LEU A O 1
ATOM 4760 N N . HIS A 1 598 ? 17.25 16.609 18.078 1 92 598 HIS A N 1
ATOM 4761 C CA . HIS A 1 598 ? 17.266 16.562 19.531 1 92 598 HIS A CA 1
ATOM 4762 C C . HIS A 1 598 ? 18.312 17.531 20.094 1 92 598 HIS A C 1
ATOM 4764 O O . HIS A 1 598 ? 18.062 18.172 21.125 1 92 598 HIS A O 1
ATOM 4770 N N . ALA A 1 599 ? 19.406 17.547 19.484 1 92.75 599 ALA A N 1
ATOM 4771 C CA . ALA A 1 599 ? 20.438 18.484 19.922 1 92.75 599 ALA A CA 1
ATOM 4772 C C . ALA A 1 599 ? 19.953 19.922 19.797 1 92.75 599 ALA A C 1
ATOM 4774 O O . ALA A 1 599 ? 20.203 20.75 20.672 1 92.75 599 ALA A O 1
ATOM 4775 N N . MET A 1 600 ? 19.312 20.219 18.75 1 92.44 600 MET A N 1
ATOM 4776 C CA . MET A 1 600 ? 18.75 21.547 18.531 1 92.44 600 MET A CA 1
ATOM 4777 C C . MET A 1 600 ? 17.719 21.891 19.609 1 92.44 600 MET A C 1
ATOM 4779 O O . MET A 1 600 ? 17.703 23 20.125 1 92.44 600 MET A O 1
ATOM 4783 N N . GLN A 1 601 ? 16.922 20.984 19.922 1 86.44 601 GLN A N 1
ATOM 4784 C CA . GLN A 1 601 ? 15.891 21.188 20.938 1 86.44 601 GLN A CA 1
ATOM 4785 C C . GLN A 1 601 ? 16.5 21.453 22.312 1 86.44 601 GLN A C 1
ATOM 4787 O O . GLN A 1 601 ? 16.062 22.344 23.031 1 86.44 601 GLN A O 1
ATOM 4792 N N . VAL A 1 602 ? 17.484 20.688 22.609 1 84.56 602 VAL A N 1
ATOM 4793 C CA . VAL A 1 602 ? 18.172 20.891 23.891 1 84.56 602 VAL A CA 1
ATOM 4794 C C . VAL A 1 602 ? 18.859 22.25 23.906 1 84.56 602 VAL A C 1
ATOM 4796 O O . VAL A 1 602 ? 18.812 22.953 24.922 1 84.56 602 VAL A O 1
ATOM 4799 N N . SER A 1 603 ? 19.438 22.625 22.812 1 88.56 603 SER A N 1
ATOM 4800 C CA . SER A 1 603 ? 20.109 23.922 22.703 1 88.56 603 SER A CA 1
ATOM 4801 C C . SER A 1 603 ? 19.109 25.062 22.844 1 88.56 603 SER A C 1
ATOM 4803 O O . SER A 1 603 ? 19.406 26.078 23.484 1 88.56 603 SER A O 1
ATOM 4805 N N . MET A 1 604 ? 17.984 24.906 22.266 1 83.56 604 MET A N 1
ATOM 4806 C CA . MET A 1 604 ? 16.938 25.922 22.344 1 83.56 604 MET A CA 1
ATOM 4807 C C . MET A 1 604 ? 16.438 26.062 23.781 1 83.56 604 MET A C 1
ATOM 4809 O O . MET A 1 604 ? 16.172 27.188 24.25 1 83.56 604 MET A O 1
ATOM 4813 N N . ASN A 1 605 ? 16.328 25.016 24.469 1 75.81 605 ASN A N 1
ATOM 4814 C CA . ASN A 1 605 ? 15.852 25.016 25.844 1 75.81 605 ASN A CA 1
ATOM 4815 C C . ASN A 1 605 ? 16.859 25.672 26.781 1 75.81 605 ASN A C 1
ATOM 4817 O O . ASN A 1 605 ? 16.484 26.344 27.75 1 75.81 605 ASN A O 1
ATOM 4821 N N . ARG A 1 606 ? 18.094 25.422 26.531 1 74.5 606 ARG A N 1
ATOM 4822 C CA . ARG A 1 606 ? 19.141 26 27.359 1 74.5 606 ARG A CA 1
ATOM 4823 C C . ARG A 1 606 ? 19.234 27.5 27.156 1 74.5 606 ARG A C 1
ATOM 4825 O O . ARG A 1 606 ? 19.609 28.234 28.078 1 74.5 606 ARG A O 1
ATOM 4832 N N . SER A 1 607 ? 19.062 27.875 26.016 1 64.81 607 SER A N 1
ATOM 4833 C CA . SER A 1 607 ? 19.125 29.297 25.719 1 64.81 607 SER A CA 1
ATOM 4834 C C . SER A 1 607 ? 17.938 30.047 26.312 1 64.81 607 SER A C 1
ATOM 4836 O O . SER A 1 607 ? 17.922 31.281 26.328 1 64.81 607 SER A O 1
ATOM 4838 N N . MET A 1 608 ? 17.016 29.422 26.781 1 56.41 608 MET A N 1
ATOM 4839 C CA . MET A 1 608 ? 15.758 30.016 27.234 1 56.41 608 MET A CA 1
ATOM 4840 C C . MET A 1 608 ? 15.922 30.656 28.609 1 56.41 608 MET A C 1
ATOM 4842 O O . MET A 1 608 ? 16.344 30 29.562 1 56.41 608 MET A O 1
ATOM 4846 N N . GLU A 1 609 ? 16.391 31.953 28.625 1 49.38 609 GLU A N 1
ATOM 4847 C CA . GLU A 1 609 ? 15.891 32.688 29.781 1 49.38 609 GLU A CA 1
ATOM 4848 C C . GLU A 1 609 ? 14.391 32.469 29.953 1 49.38 609 GLU A C 1
ATOM 4850 O O . GLU A 1 609 ? 13.719 31.938 29.062 1 49.38 609 GLU A O 1
ATOM 4855 N N . GLU A 1 610 ? 13.531 33.406 30.75 1 41.59 610 GLU A N 1
ATOM 4856 C CA . GLU A 1 610 ? 12.141 33.531 31.172 1 41.59 610 GLU A CA 1
ATOM 4857 C C . GLU A 1 610 ? 11.195 33.594 29.984 1 41.59 610 GLU A C 1
ATOM 4859 O O . GLU A 1 610 ? 11.367 34.406 29.078 1 41.59 610 GLU A O 1
ATOM 4864 N N . GLY A 1 611 ? 10.422 32.531 29.438 1 44.28 611 GLY A N 1
ATOM 4865 C CA . GLY A 1 611 ? 9.211 32.562 28.625 1 44.28 611 GLY A CA 1
ATOM 4866 C C . GLY A 1 611 ? 9.164 31.5 27.547 1 44.28 611 GLY A C 1
ATOM 4867 O O . GLY A 1 611 ? 9.789 30.453 27.688 1 44.28 611 GLY A O 1
ATOM 4868 N N . ALA A 1 612 ? 8.766 31.953 26.062 1 51.19 612 ALA A N 1
ATOM 4869 C CA . ALA A 1 612 ? 8.203 31.109 25.016 1 51.19 612 ALA A CA 1
ATOM 4870 C C . ALA A 1 612 ? 9.258 30.188 24.422 1 51.19 612 ALA A C 1
ATOM 4872 O O . ALA A 1 612 ? 10.258 30.641 23.859 1 51.19 612 ALA A O 1
ATOM 4873 N N . GLN A 1 613 ? 9.422 28.891 24.719 1 54.34 613 GLN A N 1
ATOM 4874 C CA . GLN A 1 613 ? 10.406 27.828 24.656 1 54.34 613 GLN A CA 1
ATOM 4875 C C . GLN A 1 613 ? 10.609 27.344 23.219 1 54.34 613 GLN A C 1
ATOM 4877 O O . GLN A 1 613 ? 11.711 26.922 22.859 1 54.34 613 GLN A O 1
ATOM 4882 N N . TYR A 1 614 ? 9.617 27.438 22.25 1 58.72 614 TYR A N 1
ATOM 4883 C CA . TYR A 1 614 ? 9.82 26.656 21.031 1 58.72 614 TYR A CA 1
ATOM 4884 C C . TYR A 1 614 ? 9.867 27.562 19.812 1 58.72 614 TYR A C 1
ATOM 4886 O O . TYR A 1 614 ? 8.969 28.375 19.594 1 58.72 614 TYR A O 1
ATOM 4894 N N . GLY A 1 615 ? 11.172 27.781 19.109 1 64.88 615 GLY A N 1
ATOM 4895 C CA . GLY A 1 615 ? 11.266 28.469 17.828 1 64.88 615 GLY A CA 1
ATOM 4896 C C . GLY A 1 615 ? 12.18 29.688 17.875 1 64.88 615 GLY A C 1
ATOM 4897 O O . GLY A 1 615 ? 11.906 30.703 17.234 1 64.88 615 GLY A O 1
ATOM 4898 N N . ARG A 1 616 ? 13.141 29.516 18.75 1 76 616 ARG A N 1
ATOM 4899 C CA . ARG A 1 616 ? 14.086 30.625 18.812 1 76 616 ARG A CA 1
ATOM 4900 C C . ARG A 1 616 ? 15.398 30.266 18.141 1 76 616 ARG A C 1
ATOM 4902 O O . ARG A 1 616 ? 15.805 29.109 18.125 1 76 616 ARG A O 1
ATOM 4909 N N . PRO A 1 617 ? 16.031 31.266 17.719 1 88.19 617 PRO A N 1
ATOM 4910 C CA . PRO A 1 617 ? 17.359 31.016 17.141 1 88.19 617 PRO A CA 1
ATOM 4911 C C . PRO A 1 617 ? 18.391 30.625 18.188 1 88.19 617 PRO A C 1
ATOM 4913 O O . PRO A 1 617 ? 18.281 31.031 19.359 1 88.19 617 PRO A O 1
ATOM 4916 N N . VAL A 1 618 ? 19.375 29.875 17.828 1 92.06 618 VAL A N 1
ATOM 4917 C CA . VAL A 1 618 ? 20.422 29.375 18.719 1 92.06 618 VAL A CA 1
ATOM 4918 C C . VAL A 1 618 ? 21.797 29.766 18.172 1 92.06 618 VAL A C 1
ATOM 4920 O O . VAL A 1 618 ? 22 29.766 16.953 1 92.06 618 VAL A O 1
ATOM 4923 N N . ARG A 1 619 ? 22.641 30.094 19.109 1 93.5 619 ARG A N 1
ATOM 4924 C CA . ARG A 1 619 ? 24.016 30.297 18.688 1 93.5 619 ARG A CA 1
ATOM 4925 C C . ARG A 1 619 ? 24.672 28.969 18.297 1 93.5 619 ARG A C 1
ATOM 4927 O O . ARG A 1 619 ? 24.453 27.938 18.938 1 93.5 619 ARG A O 1
ATOM 4934 N N . LEU A 1 620 ? 25.453 28.984 17.266 1 96 620 LEU A N 1
ATOM 4935 C CA . LEU A 1 620 ? 26.094 27.781 16.766 1 96 620 LEU A CA 1
ATOM 4936 C C . LEU A 1 620 ? 26.953 27.125 17.844 1 96 620 LEU A C 1
ATOM 4938 O O . LEU A 1 620 ? 26.953 25.906 17.969 1 96 620 LEU A O 1
ATOM 4942 N N . VAL A 1 621 ? 27.641 27.953 18.625 1 94.25 621 VAL A N 1
ATOM 4943 C CA . VAL A 1 621 ? 28.547 27.438 19.656 1 94.25 621 VAL A CA 1
ATOM 4944 C C . VAL A 1 621 ? 27.766 26.641 20.688 1 94.25 621 VAL A C 1
ATOM 4946 O O . VAL A 1 621 ? 28.234 25.594 21.156 1 94.25 621 VAL A O 1
ATOM 4949 N N . ASN A 1 622 ? 26.609 27.125 21.062 1 92.62 622 ASN A N 1
ATOM 4950 C CA . ASN A 1 622 ? 25.781 26.406 22.031 1 92.62 622 ASN A CA 1
ATOM 4951 C C . ASN A 1 622 ? 25.344 25.047 21.484 1 92.62 622 ASN A C 1
ATOM 4953 O O . ASN A 1 622 ? 25.297 24.078 22.234 1 92.62 622 ASN A O 1
ATOM 4957 N N . PHE A 1 623 ? 24.984 25.047 20.281 1 94.94 623 PHE A N 1
ATOM 4958 C CA . PHE A 1 623 ? 24.578 23.812 19.625 1 94.94 623 PHE A CA 1
ATOM 4959 C C . PHE A 1 623 ? 25.734 22.812 19.594 1 94.94 623 PHE A C 1
ATOM 4961 O O . PHE A 1 623 ? 25.547 21.625 19.875 1 94.94 623 PHE A O 1
ATOM 4968 N N . LEU A 1 624 ? 26.891 23.25 19.203 1 95.56 624 LEU A N 1
ATOM 4969 C CA . LEU A 1 624 ? 28.062 22.375 19.125 1 95.56 624 LEU A CA 1
ATOM 4970 C C . LEU A 1 624 ? 28.453 21.859 20.516 1 95.56 624 LEU A C 1
ATOM 4972 O O . LEU A 1 624 ? 28.906 20.719 20.656 1 95.56 624 LEU A O 1
ATOM 4976 N N . GLU A 1 625 ? 28.281 22.719 21.516 1 93.75 625 GLU A N 1
ATOM 4977 C CA . GLU A 1 625 ? 28.547 22.281 22.891 1 93.75 625 GLU A CA 1
ATOM 4978 C C . GLU A 1 625 ? 27.609 21.141 23.297 1 93.75 625 GLU A C 1
ATOM 4980 O O . GLU A 1 625 ? 28.047 20.188 23.953 1 93.75 625 GLU A O 1
ATOM 4985 N N . VAL A 1 626 ? 26.406 21.281 22.891 1 92.25 626 VAL A N 1
ATOM 4986 C CA . VAL A 1 626 ? 25.438 20.234 23.203 1 92.25 626 VAL A CA 1
ATOM 4987 C C . VAL A 1 626 ? 25.797 18.969 22.422 1 92.25 626 VAL A C 1
ATOM 4989 O O . VAL A 1 626 ? 25.781 17.859 22.984 1 92.25 626 VAL A O 1
ATOM 4992 N N . LEU A 1 627 ? 26.078 19.062 21.156 1 93.81 627 LEU A N 1
ATOM 4993 C CA . LEU A 1 627 ? 26.328 17.938 20.266 1 93.81 627 LEU A CA 1
ATOM 4994 C C . LEU A 1 627 ? 27.562 17.172 20.703 1 93.81 627 LEU A C 1
ATOM 4996 O O . LEU A 1 627 ? 27.594 15.938 20.625 1 93.81 627 LEU A O 1
ATOM 5000 N N . THR A 1 628 ? 28.594 17.844 21.172 1 91.69 628 THR A N 1
ATOM 5001 C CA . THR A 1 628 ? 29.859 17.203 21.5 1 91.69 628 THR A CA 1
ATOM 5002 C C . THR A 1 628 ? 29.938 16.891 22.984 1 91.69 628 THR A C 1
ATOM 5004 O O . THR A 1 628 ? 30.734 16.047 23.422 1 91.69 628 THR A O 1
ATOM 5007 N N . GLY A 1 629 ? 29.219 17.656 23.781 1 87.56 629 GLY A N 1
ATOM 5008 C CA . GLY A 1 629 ? 29.359 17.578 25.219 1 87.56 629 GLY A CA 1
ATOM 5009 C C . GLY A 1 629 ? 30.562 18.328 25.75 1 87.56 629 GLY A C 1
ATOM 5010 O O . GLY A 1 629 ? 30.859 18.281 26.938 1 87.56 629 GLY A O 1
ATOM 5011 N N . LYS A 1 630 ? 31.203 19.109 24.797 1 88.31 630 LYS A N 1
ATOM 5012 C CA . LYS A 1 630 ? 32.406 19.828 25.188 1 88.31 630 LYS A CA 1
ATOM 5013 C C . LYS A 1 630 ? 32.156 21.344 25.172 1 88.31 630 LYS A C 1
ATOM 5015 O O . LYS A 1 630 ? 31.328 21.828 24.391 1 88.31 630 LYS A O 1
ATOM 5020 N N . GLU A 1 631 ? 32.938 21.969 25.938 1 88.19 631 GLU A N 1
ATOM 5021 C CA . GLU A 1 631 ? 32.875 23.422 25.953 1 88.19 631 GLU A CA 1
ATOM 5022 C C . GLU A 1 631 ? 33.531 24.031 24.719 1 88.19 631 GLU A C 1
ATOM 5024 O O . GLU A 1 631 ? 34.375 23.391 24.094 1 88.19 631 GLU A O 1
ATOM 5029 N N . ALA A 1 632 ? 33.188 25.219 24.453 1 87.12 632 ALA A N 1
ATOM 5030 C CA . ALA A 1 632 ? 33.594 25.922 23.25 1 87.12 632 ALA A CA 1
ATOM 5031 C C . ALA A 1 632 ? 35.125 25.922 23.109 1 87.12 632 ALA A C 1
ATOM 5033 O O . ALA A 1 632 ? 35.656 25.75 22.016 1 87.12 632 ALA A O 1
ATOM 5034 N N . LYS A 1 633 ? 35.812 26.062 24.188 1 83.81 633 LYS A N 1
ATOM 5035 C CA . LYS A 1 633 ? 37.281 26.188 24.188 1 83.81 633 LYS A CA 1
ATOM 5036 C C . LYS A 1 633 ? 37.938 24.859 23.828 1 83.81 633 LYS A C 1
ATOM 5038 O O . LYS A 1 633 ? 39.062 24.844 23.344 1 83.81 633 LYS A O 1
ATOM 5043 N N . HIS A 1 634 ? 37.219 23.797 23.953 1 87.19 634 HIS A N 1
ATOM 5044 C CA . HIS A 1 634 ? 37.812 22.469 23.75 1 87.19 634 HIS A CA 1
ATOM 5045 C C . HIS A 1 634 ? 37.312 21.875 22.422 1 87.19 634 HIS A C 1
ATOM 5047 O O . HIS A 1 634 ? 37.594 20.703 22.141 1 87.19 634 HIS A O 1
ATOM 5053 N N . LEU A 1 635 ? 36.656 22.703 21.672 1 89.06 635 LEU A N 1
ATOM 5054 C CA . LEU A 1 635 ? 36.156 22.172 20.406 1 89.06 635 LEU A CA 1
ATOM 5055 C C . LEU A 1 635 ? 37.281 22.094 19.375 1 89.06 635 LEU A C 1
ATOM 5057 O O . LEU A 1 635 ? 37.844 23.125 19 1 89.06 635 LEU A O 1
ATOM 5061 N N . ASP A 1 636 ? 37.625 20.891 18.984 1 87.31 636 ASP A N 1
ATOM 5062 C CA . ASP A 1 636 ? 38.562 20.688 17.906 1 87.31 636 ASP A CA 1
ATOM 5063 C C . ASP A 1 636 ? 37.875 20.688 16.547 1 87.31 636 ASP A C 1
ATOM 5065 O O . ASP A 1 636 ? 37.219 19.719 16.172 1 87.31 636 ASP A O 1
ATOM 5069 N N . LEU A 1 637 ? 38.031 21.766 15.812 1 90.44 637 LEU A N 1
ATOM 5070 C CA . LEU A 1 637 ? 37.312 21.938 14.555 1 90.44 637 LEU A CA 1
ATOM 5071 C C . LEU A 1 637 ? 38.25 21.672 13.367 1 90.44 637 LEU A C 1
ATOM 5073 O O . LEU A 1 637 ? 38.031 22.234 12.289 1 90.44 637 LEU A O 1
ATOM 5077 N N . GLY A 1 638 ? 39.188 20.906 13.617 1 84.06 638 GLY A N 1
ATOM 5078 C CA . GLY A 1 638 ? 40.062 20.5 12.523 1 84.06 638 GLY A CA 1
ATOM 5079 C C . GLY A 1 638 ? 41.062 21.578 12.109 1 84.06 638 GLY A C 1
ATOM 5080 O O . GLY A 1 638 ? 41.688 22.219 12.953 1 84.06 638 GLY A O 1
ATOM 5081 N N . SER A 1 639 ? 41.219 21.734 10.688 1 81.31 639 SER A N 1
ATOM 5082 C CA . SER A 1 639 ? 42.312 22.547 10.156 1 81.31 639 SER A CA 1
ATOM 5083 C C . SER A 1 639 ? 41.844 23.984 9.883 1 81.31 639 SER A C 1
ATOM 5085 O O . SER A 1 639 ? 42.531 24.734 9.188 1 81.31 639 SER A O 1
ATOM 5087 N N . ILE A 1 640 ? 40.75 24.438 10.461 1 89.31 640 ILE A N 1
ATOM 5088 C CA . ILE A 1 640 ? 40.25 25.766 10.203 1 89.31 640 ILE A CA 1
ATOM 5089 C C . ILE A 1 640 ? 41.188 26.812 10.773 1 89.31 640 ILE A C 1
ATOM 5091 O O . ILE A 1 640 ? 41.781 26.609 11.844 1 89.31 640 ILE A O 1
ATOM 5095 N N . ASP A 1 641 ? 41.344 27.969 10.07 1 92.44 641 ASP A N 1
ATOM 5096 C CA . ASP A 1 641 ? 42.125 29.094 10.539 1 92.44 641 ASP A CA 1
ATOM 5097 C C . ASP A 1 641 ? 41.562 29.703 11.805 1 92.44 641 ASP A C 1
ATOM 5099 O O . ASP A 1 641 ? 40.344 29.859 11.922 1 92.44 641 ASP A O 1
ATOM 5103 N N . PRO A 1 642 ? 42.375 30.156 12.719 1 92 642 PRO A N 1
ATOM 5104 C CA . PRO A 1 642 ? 41.875 30.672 14 1 92 642 PRO A CA 1
ATOM 5105 C C . PRO A 1 642 ? 40.938 31.859 13.828 1 92 642 PRO A C 1
ATOM 5107 O O . PRO A 1 642 ? 39.938 31.984 14.547 1 92 642 PRO A O 1
ATOM 5110 N N . ASP A 1 643 ? 41.25 32.75 12.898 1 93.19 643 ASP A N 1
ATOM 5111 C CA . ASP A 1 643 ? 40.375 33.906 12.68 1 93.19 643 ASP A CA 1
ATOM 5112 C C . ASP A 1 643 ? 39.031 33.469 12.156 1 93.19 643 ASP A C 1
ATOM 5114 O O . ASP A 1 643 ? 38 34.031 12.555 1 93.19 643 ASP A O 1
ATOM 5118 N N . GLN A 1 644 ? 39.031 32.562 11.312 1 94.19 644 GLN A N 1
ATOM 5119 C CA . GLN A 1 644 ? 37.812 32.031 10.75 1 94.19 644 GLN A CA 1
ATOM 5120 C C . GLN A 1 644 ? 37 31.266 11.805 1 94.19 644 GLN A C 1
ATOM 5122 O O . GLN A 1 644 ? 35.781 31.328 11.828 1 94.19 644 GLN A O 1
ATOM 5127 N N . LYS A 1 645 ? 37.75 30.578 12.578 1 94.25 645 LYS A N 1
ATOM 5128 C CA . LYS A 1 645 ? 37.125 29.844 13.688 1 94.25 645 LYS A CA 1
ATOM 5129 C C . LYS A 1 645 ? 36.406 30.812 14.633 1 94.25 645 LYS A C 1
ATOM 5131 O O . LYS A 1 645 ? 35.25 30.547 15.039 1 94.25 645 LYS A O 1
ATOM 5136 N N . GLU A 1 646 ? 37.062 31.828 14.984 1 93.75 646 GLU A N 1
ATOM 5137 C CA . GLU A 1 646 ? 36.5 32.812 15.883 1 93.75 646 GLU A CA 1
ATOM 5138 C C . GLU A 1 646 ? 35.281 33.5 15.25 1 93.75 646 GLU A C 1
ATOM 5140 O O . GLU A 1 646 ? 34.25 33.719 15.922 1 93.75 646 GLU A O 1
ATOM 5145 N N . ASP A 1 647 ? 35.344 33.781 14.016 1 94.81 647 ASP A N 1
ATOM 5146 C CA . ASP A 1 647 ? 34.219 34.375 13.305 1 94.81 647 ASP A CA 1
ATOM 5147 C C . ASP A 1 647 ? 33 33.469 13.32 1 94.81 647 ASP A C 1
ATOM 5149 O O . ASP A 1 647 ? 31.875 33.906 13.602 1 94.81 647 ASP A O 1
ATOM 5153 N N . LEU A 1 648 ? 33.219 32.188 13.055 1 95.5 648 LEU A N 1
ATOM 5154 C CA . LEU A 1 648 ? 32.156 31.203 12.992 1 95.5 648 LEU A CA 1
ATOM 5155 C C . LEU A 1 648 ? 31.516 31.016 14.352 1 95.5 648 LEU A C 1
ATOM 5157 O O . LEU A 1 648 ? 30.281 30.984 14.461 1 95.5 648 LEU A O 1
ATOM 5161 N N . LEU A 1 649 ? 32.281 30.922 15.391 1 94.75 649 LEU A N 1
ATOM 5162 C CA . LEU A 1 649 ? 31.781 30.609 16.719 1 94.75 649 LEU A CA 1
ATOM 5163 C C . LEU A 1 649 ? 31.156 31.844 17.359 1 94.75 649 LEU A C 1
ATOM 5165 O O . LEU A 1 649 ? 30.172 31.734 18.109 1 94.75 649 LEU A O 1
ATOM 5169 N N . LYS A 1 650 ? 31.672 32.969 17.047 1 93.19 650 LYS A N 1
ATOM 5170 C CA . LYS A 1 650 ? 31.188 34.188 17.672 1 93.19 650 LYS A CA 1
ATOM 5171 C C . LYS A 1 650 ? 29.906 34.688 17 1 93.19 650 LYS A C 1
ATOM 5173 O O . LYS A 1 650 ? 28.984 35.156 17.672 1 93.19 650 LYS A O 1
ATOM 5178 N N . HIS A 1 651 ? 29.859 34.562 15.75 1 95.06 651 HIS A N 1
ATOM 5179 C CA . HIS A 1 651 ? 28.766 35.219 15.023 1 95.06 651 HIS A CA 1
ATOM 5180 C C . HIS A 1 651 ? 27.781 34.219 14.469 1 95.06 651 HIS A C 1
ATOM 5182 O O . HIS A 1 651 ? 26.688 34.562 14.016 1 95.06 651 HIS A O 1
ATOM 5188 N N . GLY A 1 652 ? 28.125 32.969 14.531 1 95.81 652 GLY A N 1
ATOM 5189 C CA . GLY A 1 652 ? 27.266 31.953 13.93 1 95.81 652 GLY A CA 1
ATOM 5190 C C . GLY A 1 652 ? 25.953 31.781 14.656 1 95.81 652 GLY A C 1
ATOM 5191 O O . GLY A 1 652 ? 25.922 31.516 15.859 1 95.81 652 GLY A O 1
ATOM 5192 N N . MET A 1 653 ? 24.828 31.969 13.883 1 94.19 653 MET A N 1
ATOM 5193 C CA . MET A 1 653 ? 23.469 31.734 14.367 1 94.19 653 MET A CA 1
ATOM 5194 C C . MET A 1 653 ? 22.75 30.703 13.516 1 94.19 653 MET A C 1
ATOM 5196 O O . MET A 1 653 ? 22.922 30.656 12.297 1 94.19 653 MET A O 1
ATOM 5200 N N . ILE A 1 654 ? 22 29.844 14.172 1 95.25 654 ILE A N 1
ATOM 5201 C CA . ILE A 1 654 ? 21.234 28.844 13.445 1 95.25 654 ILE A CA 1
ATOM 5202 C C . ILE A 1 654 ? 19.766 28.906 13.883 1 95.25 654 ILE A C 1
ATOM 5204 O O . ILE A 1 654 ? 19.469 29.266 15.023 1 95.25 654 ILE A O 1
ATOM 5208 N N . PHE A 1 655 ? 18.859 28.625 12.922 1 94.19 655 PHE A N 1
ATOM 5209 C CA . PHE A 1 655 ? 17.438 28.641 13.195 1 94.19 655 PHE A CA 1
ATOM 5210 C C . PHE A 1 655 ? 16.703 27.609 12.336 1 94.19 655 PHE A C 1
ATOM 5212 O O . PHE A 1 655 ? 16.438 27.844 11.156 1 94.19 655 PHE A O 1
ATOM 5219 N N . TRP A 1 656 ? 16.328 26.516 12.891 1 94.88 656 TRP A N 1
ATOM 5220 C CA . TRP A 1 656 ? 15.539 25.469 12.258 1 94.88 656 TRP A CA 1
ATOM 5221 C C . TRP A 1 656 ? 14.953 24.516 13.297 1 94.88 656 TRP A C 1
ATOM 5223 O O . TRP A 1 656 ? 15.492 24.391 14.398 1 94.88 656 TRP A O 1
ATOM 5233 N N . ASN A 1 657 ? 13.828 23.922 13.023 1 94.31 657 ASN A N 1
ATOM 5234 C CA . ASN A 1 657 ? 13.227 22.984 13.969 1 94.31 657 ASN A CA 1
ATOM 5235 C C . ASN A 1 657 ? 12.734 21.734 13.273 1 94.31 657 ASN A C 1
ATOM 5237 O O . ASN A 1 657 ? 12.086 20.891 13.898 1 94.31 657 ASN A O 1
ATOM 5241 N N . HIS A 1 658 ? 12.953 21.625 11.984 1 95.62 658 HIS A N 1
ATOM 5242 C CA . HIS A 1 658 ? 12.578 20.438 11.242 1 95.62 658 HIS A CA 1
ATOM 5243 C C . HIS A 1 658 ? 13.43 20.281 9.984 1 95.62 658 HIS A C 1
ATOM 5245 O O . HIS A 1 658 ? 14.227 21.156 9.656 1 95.62 658 HIS A O 1
ATOM 5251 N N . PHE A 1 659 ? 13.352 19.109 9.406 1 96 659 PHE A N 1
ATOM 5252 C CA . PHE A 1 659 ? 14.062 18.812 8.164 1 96 659 PHE A CA 1
ATOM 5253 C C . PHE A 1 659 ? 13.086 18.703 7 1 96 659 PHE A C 1
ATOM 5255 O O . PHE A 1 659 ? 11.977 18.188 7.156 1 96 659 PHE A O 1
ATOM 5262 N N . SER A 1 660 ? 13.469 19.219 5.902 1 93.75 660 SER A N 1
ATOM 5263 C CA . SER A 1 660 ? 12.75 19.031 4.648 1 93.75 660 SER A CA 1
ATOM 5264 C C . SER A 1 660 ? 13.617 18.328 3.613 1 93.75 660 SER A C 1
ATOM 5266 O O . SER A 1 660 ? 14.836 18.516 3.584 1 93.75 660 SER A O 1
ATOM 5268 N N . ARG A 1 661 ? 13.078 17.594 2.756 1 87.62 661 ARG A N 1
ATOM 5269 C CA . ARG A 1 661 ? 13.82 16.906 1.707 1 87.62 661 ARG A CA 1
ATOM 5270 C C . ARG A 1 661 ? 13.945 17.781 0.462 1 87.62 661 ARG A C 1
ATOM 5272 O O . ARG A 1 661 ? 12.977 18.438 0.055 1 87.62 661 ARG A O 1
ATOM 5279 N N . ILE A 1 662 ? 15.133 17.766 -0.067 1 86 662 ILE A N 1
ATOM 5280 C CA . ILE A 1 662 ? 15.352 18.516 -1.305 1 86 662 ILE A CA 1
ATOM 5281 C C . ILE A 1 662 ? 15.977 17.594 -2.354 1 86 662 ILE A C 1
ATOM 5283 O O . ILE A 1 662 ? 16.594 16.594 -2.014 1 86 662 ILE A O 1
ATOM 5287 N N . THR A 1 663 ? 15.797 17.922 -3.586 1 73.69 663 THR A N 1
ATOM 5288 C CA . THR A 1 663 ? 16.297 17.078 -4.672 1 73.69 663 THR A CA 1
ATOM 5289 C C . THR A 1 663 ? 17.406 17.797 -5.434 1 73.69 663 THR A C 1
ATOM 5291 O O . THR A 1 663 ? 17.781 17.391 -6.539 1 73.69 663 THR A O 1
ATOM 5294 N N . TYR A 1 664 ? 17.891 18.922 -4.852 1 74.25 664 TYR A N 1
ATOM 5295 C CA . TYR A 1 664 ? 18.906 19.734 -5.512 1 74.25 664 TYR A CA 1
ATOM 5296 C C . TYR A 1 664 ? 19.938 20.25 -4.508 1 74.25 664 TYR A C 1
ATOM 5298 O O . TYR A 1 664 ? 19.75 20.109 -3.295 1 74.25 664 TYR A O 1
ATOM 5306 N N . SER A 1 665 ? 21.031 20.703 -5.047 1 74.62 665 SER A N 1
ATOM 5307 C CA . SER A 1 665 ? 21.984 21.406 -4.199 1 74.62 665 SER A CA 1
ATOM 5308 C C . SER A 1 665 ? 21.594 22.859 -3.996 1 74.62 665 SER A C 1
ATOM 5310 O O . SER A 1 665 ? 21.547 23.625 -4.953 1 74.62 665 SER A O 1
ATOM 5312 N N . PRO A 1 666 ? 21.438 23.234 -2.84 1 83.25 666 PRO A N 1
ATOM 5313 C CA . PRO A 1 666 ? 20.891 24.578 -2.615 1 83.25 666 PRO A CA 1
ATOM 5314 C C . PRO A 1 666 ? 21.922 25.672 -2.889 1 83.25 666 PRO A C 1
ATOM 5316 O O . PRO A 1 666 ? 23.094 25.516 -2.572 1 83.25 666 PRO A O 1
ATOM 5319 N N . ARG A 1 667 ? 21.562 26.844 -3.422 1 82.81 667 ARG A N 1
ATOM 5320 C CA . ARG A 1 667 ? 22.312 28.094 -3.58 1 82.81 667 ARG A CA 1
ATOM 5321 C C . ARG A 1 667 ? 22.25 28.922 -2.307 1 82.81 667 ARG A C 1
ATOM 5323 O O . ARG A 1 667 ? 21.406 28.688 -1.44 1 82.81 667 ARG A O 1
ATOM 5330 N N . PRO A 1 668 ? 22.984 29.812 -2.131 1 81.19 668 PRO A N 1
ATOM 5331 C CA . PRO A 1 668 ? 22.969 30.641 -0.918 1 81.19 668 PRO A CA 1
ATOM 5332 C C . PRO A 1 668 ? 21.609 31.281 -0.67 1 81.19 668 PRO A C 1
ATOM 5334 O O . PRO A 1 668 ? 21.156 31.391 0.478 1 81.19 668 PRO A O 1
ATOM 5337 N N . ASP A 1 669 ? 21.047 31.781 -1.666 1 82.88 669 ASP A N 1
ATOM 5338 C CA . ASP A 1 669 ? 19.734 32.406 -1.507 1 82.88 669 ASP A CA 1
ATOM 5339 C C . ASP A 1 669 ? 18.688 31.406 -1.03 1 82.88 669 ASP A C 1
ATOM 5341 O O . ASP A 1 669 ? 17.797 31.734 -0.246 1 82.88 669 ASP A O 1
ATOM 5345 N N . GLU A 1 670 ? 18.844 30.219 -1.429 1 89.31 670 GLU A N 1
ATOM 5346 C CA . GLU A 1 670 ? 17.922 29.156 -1.009 1 89.31 670 GLU A CA 1
ATOM 5347 C C . GLU A 1 670 ? 18.203 28.734 0.431 1 89.31 670 GLU A C 1
ATOM 5349 O O . GLU A 1 670 ? 17.266 28.391 1.164 1 89.31 670 GLU A O 1
ATOM 5354 N N . LEU A 1 671 ? 19.438 28.766 0.78 1 92.25 671 LEU A N 1
ATOM 5355 C CA . LEU A 1 671 ? 19.781 28.5 2.174 1 92.25 671 LEU A CA 1
ATOM 5356 C C . LEU A 1 671 ? 19.109 29.5 3.098 1 92.25 671 LEU A C 1
ATOM 5358 O O . LEU A 1 671 ? 18.594 29.141 4.16 1 92.25 671 LEU A O 1
ATOM 5362 N N . LEU A 1 672 ? 19.156 30.719 2.643 1 92.56 672 LEU A N 1
ATOM 5363 C CA . LEU A 1 672 ? 18.484 31.766 3.418 1 92.56 672 LEU A CA 1
ATOM 5364 C C . LEU A 1 672 ? 16.969 31.516 3.461 1 92.56 672 LEU A C 1
ATOM 5366 O O . LEU A 1 672 ? 16.344 31.75 4.488 1 92.56 672 LEU A O 1
ATOM 5370 N N . GLN A 1 673 ? 16.422 31.078 2.406 1 92.06 673 GLN A N 1
ATOM 5371 C CA . GLN A 1 673 ? 15 30.766 2.359 1 92.06 673 GLN A CA 1
ATOM 5372 C C . GLN A 1 673 ? 14.648 29.641 3.322 1 92.06 673 GLN A C 1
ATOM 5374 O O . GLN A 1 673 ? 13.57 29.625 3.916 1 92.06 673 GLN A O 1
ATOM 5379 N N . PHE A 1 674 ? 15.562 28.688 3.443 1 94.62 674 PHE A N 1
ATOM 5380 C CA . PHE A 1 674 ? 15.344 27.625 4.418 1 94.62 674 PHE A CA 1
ATOM 5381 C C . PHE A 1 674 ? 15.211 28.203 5.824 1 94.62 674 PHE A C 1
ATOM 5383 O O . PHE A 1 674 ? 14.359 27.766 6.602 1 94.62 674 PHE A O 1
ATOM 5390 N N . MET A 1 675 ? 16.016 29.141 6.043 1 93.38 675 MET A N 1
ATOM 5391 C CA . MET A 1 675 ? 15.992 29.766 7.363 1 93.38 675 MET A CA 1
ATOM 5392 C C . MET A 1 675 ? 14.688 30.531 7.57 1 93.38 675 MET A C 1
ATOM 5394 O O . MET A 1 675 ? 14.188 30.609 8.695 1 93.38 675 MET A O 1
ATOM 5398 N N . TYR A 1 676 ? 14.148 31.156 6.469 1 93.12 676 TYR A N 1
ATOM 5399 C CA . TYR A 1 676 ? 12.867 31.844 6.566 1 93.12 676 TYR A CA 1
ATOM 5400 C C . TYR A 1 676 ? 11.789 30.922 7.113 1 93.12 676 TYR A C 1
ATOM 5402 O O . TYR A 1 676 ? 10.914 31.344 7.871 1 93.12 676 TYR A O 1
ATOM 5410 N N . ARG A 1 677 ? 11.906 29.609 6.793 1 92.75 677 ARG A N 1
ATOM 5411 C CA . ARG A 1 677 ? 10.875 28.641 7.152 1 92.75 677 ARG A CA 1
ATOM 5412 C C . ARG A 1 677 ? 11.266 27.859 8.406 1 92.75 677 ARG A C 1
ATOM 5414 O O . ARG A 1 677 ? 10.477 27.078 8.938 1 92.75 677 ARG A O 1
ATOM 5421 N N . GLY A 1 678 ? 12.555 28.156 8.844 1 93.5 678 GLY A N 1
ATOM 5422 C CA . GLY A 1 678 ? 13.031 27.406 10 1 93.5 678 GLY A CA 1
ATOM 5423 C C . GLY A 1 678 ? 13.281 25.938 9.711 1 93.5 678 GLY A C 1
ATOM 5424 O O . GLY A 1 678 ? 12.938 25.078 10.508 1 93.5 678 GLY A O 1
ATOM 5425 N N . THR A 1 679 ? 13.828 25.641 8.516 1 96.19 679 THR A N 1
ATOM 5426 C CA . THR A 1 679 ? 13.992 24.234 8.133 1 96.19 679 THR A CA 1
ATOM 5427 C C . THR A 1 679 ? 15.453 23.938 7.789 1 96.19 679 THR A C 1
ATOM 5429 O O . THR A 1 679 ? 16.188 24.828 7.348 1 96.19 679 THR A O 1
ATOM 5432 N N . ALA A 1 680 ? 15.93 22.766 8.18 1 96.5 680 ALA A N 1
ATOM 5433 C CA . ALA A 1 680 ? 17.125 22.141 7.605 1 96.5 680 ALA A CA 1
ATOM 5434 C C . ALA A 1 680 ? 16.75 21.219 6.441 1 96.5 680 ALA A C 1
ATOM 5436 O O . ALA A 1 680 ? 15.57 21.016 6.148 1 96.5 680 ALA A O 1
ATOM 5437 N N . ALA A 1 681 ? 17.75 20.75 5.742 1 94.12 681 ALA A N 1
ATOM 5438 C CA . ALA A 1 681 ? 17.391 20 4.539 1 94.12 681 ALA A CA 1
ATOM 5439 C C . ALA A 1 681 ? 18.109 18.656 4.5 1 94.12 681 ALA A C 1
ATOM 5441 O O . ALA A 1 681 ? 19.266 18.547 4.887 1 94.12 681 ALA A O 1
ATOM 5442 N N . GLN A 1 682 ? 17.391 17.656 4.164 1 91.12 682 GLN A N 1
ATOM 5443 C CA . GLN A 1 682 ? 17.969 16.406 3.699 1 91.12 682 GLN A CA 1
ATOM 5444 C C . GLN A 1 682 ? 18.266 16.453 2.203 1 91.12 682 GLN A C 1
ATOM 5446 O O . GLN A 1 682 ? 17.344 16.594 1.388 1 91.12 682 GLN A O 1
ATOM 5451 N N . CYS A 1 683 ? 19.422 16.266 1.891 1 84.81 683 CYS A N 1
ATOM 5452 C CA . CYS A 1 683 ? 19.844 16.391 0.498 1 84.81 683 CYS A CA 1
ATOM 5453 C C . CYS A 1 683 ? 19.469 15.148 -0.302 1 84.81 683 CYS A C 1
ATOM 5455 O O . CYS A 1 683 ? 19.062 14.141 0.27 1 84.81 683 CYS A O 1
ATOM 5457 N N . ASP A 1 684 ? 19.562 15.328 -1.581 1 73.5 684 ASP A N 1
ATOM 5458 C CA . ASP A 1 684 ? 19.281 14.227 -2.492 1 73.5 684 ASP A CA 1
ATOM 5459 C C . ASP A 1 684 ? 20.281 13.086 -2.311 1 73.5 684 ASP A C 1
ATOM 5461 O O . ASP A 1 684 ? 21.484 13.297 -2.379 1 73.5 684 ASP A O 1
ATOM 5465 N N . PRO A 1 685 ? 19.812 11.938 -2.148 1 65.12 685 PRO A N 1
ATOM 5466 C CA . PRO A 1 685 ? 20.719 10.812 -1.913 1 65.12 685 PRO A CA 1
ATOM 5467 C C . PRO A 1 685 ? 21.547 10.461 -3.143 1 65.12 685 PRO A C 1
ATOM 5469 O O . PRO A 1 685 ? 22.578 9.781 -3.023 1 65.12 685 PRO A O 1
ATOM 5472 N N . ILE A 1 686 ? 21.078 10.883 -4.277 1 60.59 686 ILE A N 1
ATOM 5473 C CA . ILE A 1 686 ? 21.766 10.531 -5.516 1 60.59 686 ILE A CA 1
ATOM 5474 C C . ILE A 1 686 ? 23.031 11.383 -5.672 1 60.59 686 ILE A C 1
ATOM 5476 O O . ILE A 1 686 ? 24 10.961 -6.305 1 60.59 686 ILE A O 1
ATOM 5480 N N . LYS A 1 687 ? 22.969 12.516 -5.027 1 60.12 687 LYS A N 1
ATOM 5481 C CA . LYS A 1 687 ? 24.094 13.43 -5.18 1 60.12 687 LYS A CA 1
ATOM 5482 C C . LYS A 1 687 ? 25.203 13.117 -4.172 1 60.12 687 LYS A C 1
ATOM 5484 O O . LYS A 1 687 ? 24.922 12.758 -3.025 1 60.12 687 LYS A O 1
ATOM 5489 N N . CYS A 1 688 ? 26.297 12.992 -4.707 1 60.16 688 CYS A N 1
ATOM 5490 C CA . CYS A 1 688 ? 27.438 12.648 -3.875 1 60.16 688 CYS A CA 1
ATOM 5491 C C . CYS A 1 688 ? 27.844 13.812 -2.979 1 60.16 688 CYS A C 1
ATOM 5493 O O . CYS A 1 688 ? 27.734 14.977 -3.379 1 60.16 688 CYS A O 1
ATOM 5495 N N . GLY A 1 689 ? 28.156 13.555 -1.768 1 70.81 689 GLY A N 1
ATOM 5496 C CA . GLY A 1 689 ? 28.719 14.539 -0.865 1 70.81 689 GLY A CA 1
ATOM 5497 C C . GLY A 1 689 ? 27.953 14.664 0.443 1 70.81 689 GLY A C 1
ATOM 5498 O O . GLY A 1 689 ? 28.078 13.805 1.318 1 70.81 689 GLY A O 1
ATOM 5499 N N . LEU A 1 690 ? 27.078 15.844 0.441 1 80.94 690 LEU A N 1
ATOM 5500 C CA . LEU A 1 690 ? 26.375 16.141 1.688 1 80.94 690 LEU A CA 1
ATOM 5501 C C . LEU A 1 690 ? 25.031 15.422 1.743 1 80.94 690 LEU A C 1
ATOM 5503 O O . LEU A 1 690 ? 24.297 15.391 0.751 1 80.94 690 LEU A O 1
ATOM 5507 N N . ASP A 1 691 ? 24.797 14.82 2.859 1 85.38 691 ASP A N 1
ATOM 5508 C CA . ASP A 1 691 ? 23.516 14.148 3.068 1 85.38 691 ASP A CA 1
ATOM 5509 C C . ASP A 1 691 ? 22.469 15.117 3.641 1 85.38 691 ASP A C 1
ATOM 5511 O O . ASP A 1 691 ? 21.281 14.977 3.381 1 85.38 691 ASP A O 1
ATOM 5515 N N . GLN A 1 692 ? 22.938 16 4.484 1 91.94 692 GLN A N 1
ATOM 5516 C CA . GLN A 1 692 ? 22.094 17.016 5.086 1 91.94 692 GLN A CA 1
ATOM 5517 C C . GLN A 1 692 ? 22.781 18.375 5.129 1 91.94 692 GLN A C 1
ATOM 5519 O O . GLN A 1 692 ? 24.016 18.453 4.984 1 91.94 692 GLN A O 1
ATOM 5524 N N . ILE A 1 693 ? 21.953 19.406 5.266 1 93.06 693 ILE A N 1
ATOM 5525 C CA . ILE A 1 693 ? 22.531 20.734 5.316 1 93.06 693 ILE A CA 1
ATOM 5526 C C . ILE A 1 693 ? 21.609 21.672 6.105 1 93.06 693 ILE A C 1
ATOM 5528 O O . ILE A 1 693 ? 20.391 21.531 6.059 1 93.06 693 ILE A O 1
ATOM 5532 N N . PHE A 1 694 ? 22.125 22.5 6.945 1 95.94 694 PHE A N 1
ATOM 5533 C CA . PHE A 1 694 ? 21.344 23.609 7.496 1 95.94 694 PHE A CA 1
ATOM 5534 C C . PHE A 1 694 ? 22.141 24.922 7.414 1 95.94 694 PHE A C 1
ATOM 5536 O O . PHE A 1 694 ? 23.375 24.891 7.332 1 95.94 694 PHE A O 1
ATOM 5543 N N . THR A 1 695 ? 21.469 25.984 7.469 1 95.69 695 THR A N 1
ATOM 5544 C CA . THR A 1 695 ? 22.031 27.312 7.25 1 95.69 695 THR A CA 1
ATOM 5545 C C . THR A 1 695 ? 22.641 27.859 8.539 1 95.69 695 THR A C 1
ATOM 5547 O O . THR A 1 695 ? 22.078 27.688 9.617 1 95.69 695 THR A O 1
ATOM 5550 N N . ILE A 1 696 ? 23.797 28.453 8.43 1 96.19 696 ILE A N 1
ATOM 5551 C CA . ILE A 1 696 ? 24.422 29.281 9.461 1 96.19 696 ILE A CA 1
ATOM 5552 C C . ILE A 1 696 ? 24.438 30.734 9.016 1 96.19 696 ILE A C 1
ATOM 5554 O O . ILE A 1 696 ? 24.938 31.047 7.93 1 96.19 696 ILE A O 1
ATOM 5558 N N . TYR A 1 697 ? 23.844 31.562 9.797 1 95.19 697 TYR A N 1
ATOM 5559 C CA . TYR A 1 697 ? 23.906 33 9.508 1 95.19 697 TYR A CA 1
ATOM 5560 C C . TYR A 1 697 ? 24.953 33.688 10.391 1 95.19 697 TYR A C 1
ATOM 5562 O O . TYR A 1 697 ? 24.844 33.656 11.617 1 95.19 697 TYR A O 1
ATOM 5570 N N . LEU A 1 698 ? 25.906 34.25 9.805 1 95.5 698 LEU A N 1
ATOM 5571 C CA . LEU A 1 698 ? 26.906 35 10.562 1 95.5 698 LEU A CA 1
ATOM 5572 C C . LEU A 1 698 ? 26.406 36.406 10.898 1 95.5 698 LEU A C 1
ATOM 5574 O O . LEU A 1 698 ? 26.609 37.344 10.117 1 95.5 698 LEU A O 1
ATOM 5578 N N . LYS A 1 699 ? 25.859 36.469 12.07 1 92.56 699 LYS A N 1
ATOM 5579 C CA . LYS A 1 699 ? 25.297 37.75 12.508 1 92.56 699 LYS A CA 1
ATOM 5580 C C . LYS A 1 699 ? 26.391 38.688 12.984 1 92.56 699 LYS A C 1
ATOM 5582 O O . LYS A 1 699 ? 26.578 38.906 14.188 1 92.56 699 LYS A O 1
ATOM 5587 N N . ARG A 1 700 ? 26.969 39.375 12.219 1 88.06 700 ARG A N 1
ATOM 5588 C CA . ARG A 1 700 ? 28.016 40.344 12.555 1 88.06 700 ARG A CA 1
ATOM 5589 C C . ARG A 1 700 ? 27.438 41.656 12.992 1 88.06 700 ARG A C 1
ATOM 5591 O O . ARG A 1 700 ? 26.438 41.719 13.719 1 88.06 700 ARG A O 1
ATOM 5598 N N . ASP A 1 701 ? 27.625 42.844 12.445 1 75.19 701 ASP A N 1
ATOM 5599 C CA . ASP A 1 701 ? 27.25 44.125 12.977 1 75.19 701 ASP A CA 1
ATOM 5600 C C . ASP A 1 701 ? 25.891 44.594 12.438 1 75.19 701 ASP A C 1
ATOM 5602 O O . ASP A 1 701 ? 25.172 45.344 13.086 1 75.19 701 ASP A O 1
ATOM 5606 N N . SER A 1 702 ? 25.531 44 11.359 1 77.75 702 SER A N 1
ATOM 5607 C CA . SER A 1 702 ? 24.297 44.5 10.773 1 77.75 702 SER A CA 1
ATOM 5608 C C . SER A 1 702 ? 23.109 43.594 11.141 1 77.75 702 SER A C 1
ATOM 5610 O O . SER A 1 702 ? 23.25 42.375 11.227 1 77.75 702 SER A O 1
ATOM 5612 N N . ASP A 1 703 ? 22.047 44.281 11.438 1 78.06 703 ASP A N 1
ATOM 5613 C CA . ASP A 1 703 ? 20.797 43.562 11.734 1 78.06 703 ASP A CA 1
ATOM 5614 C C . ASP A 1 703 ? 20.078 43.188 10.445 1 78.06 703 ASP A C 1
ATOM 5616 O O . ASP A 1 703 ? 19.156 42.344 10.469 1 78.06 703 ASP A O 1
ATOM 5620 N N . ASP A 1 704 ? 20.516 43.625 9.383 1 84.94 704 ASP A N 1
ATOM 5621 C CA . ASP A 1 704 ? 19.875 43.344 8.102 1 84.94 704 ASP A CA 1
ATOM 5622 C C . ASP A 1 704 ? 20.281 41.969 7.59 1 84.94 704 ASP A C 1
ATOM 5624 O O . ASP A 1 704 ? 21.438 41.562 7.734 1 84.94 704 ASP A O 1
ATOM 5628 N N . LEU A 1 705 ? 19.297 41.312 7.156 1 88.94 705 LEU A N 1
ATOM 5629 C CA . LEU A 1 705 ? 19.578 40 6.582 1 88.94 705 LEU A CA 1
ATOM 5630 C C . LEU A 1 705 ? 20.156 40.156 5.18 1 88.94 705 LEU A C 1
ATOM 5632 O O . LEU A 1 705 ? 19.594 40.844 4.328 1 88.94 705 LEU A O 1
ATOM 5636 N N . ASP A 1 706 ? 21.344 39.562 5.031 1 87.88 706 ASP A N 1
ATOM 5637 C CA . ASP A 1 706 ? 22.047 39.625 3.758 1 87.88 706 ASP A CA 1
ATOM 5638 C C . ASP A 1 706 ? 22.609 38.281 3.365 1 87.88 706 ASP A C 1
ATOM 5640 O O . ASP A 1 706 ? 23.188 37.562 4.191 1 87.88 706 ASP A O 1
ATOM 5644 N N . GLU A 1 707 ? 22.406 37.969 2.16 1 88.25 707 GLU A N 1
ATOM 5645 C CA . GLU A 1 707 ? 22.875 36.688 1.642 1 88.25 707 GLU A CA 1
ATOM 5646 C C . GLU A 1 707 ? 24.391 36.562 1.757 1 88.25 707 GLU A C 1
ATOM 5648 O O . GLU A 1 707 ? 24.938 35.438 1.771 1 88.25 707 GLU A O 1
ATOM 5653 N N . LYS A 1 708 ? 25.047 37.625 1.878 1 88.69 708 LYS A N 1
ATOM 5654 C CA . LYS A 1 708 ? 26.5 37.656 1.953 1 88.69 708 LYS A CA 1
ATOM 5655 C C . LYS A 1 708 ? 27 37.094 3.281 1 88.69 708 LYS A C 1
ATOM 5657 O O . LYS A 1 708 ? 28.156 36.656 3.396 1 88.69 708 LYS A O 1
ATOM 5662 N N . ASN A 1 709 ? 26.125 37.031 4.242 1 92.56 709 ASN A N 1
ATOM 5663 C CA . ASN A 1 709 ? 26.516 36.562 5.57 1 92.56 709 ASN A CA 1
ATOM 5664 C C . ASN A 1 709 ? 26.141 35.125 5.793 1 92.56 709 ASN A C 1
ATOM 5666 O O . ASN A 1 709 ? 26.203 34.625 6.918 1 92.56 709 ASN A O 1
ATOM 5670 N N . ILE A 1 710 ? 25.766 34.438 4.723 1 92.81 710 ILE A N 1
ATOM 5671 C CA . ILE A 1 710 ? 25.281 33.094 4.848 1 92.81 710 ILE A CA 1
ATOM 5672 C C . ILE A 1 710 ? 26.453 32.125 4.824 1 92.81 710 ILE A C 1
ATOM 5674 O O . ILE A 1 710 ? 27.406 32.312 4.066 1 92.81 710 ILE A O 1
ATOM 5678 N N . SER A 1 711 ? 26.391 31.188 5.668 1 93.69 711 SER A N 1
ATOM 5679 C CA . SER A 1 711 ? 27.219 29.984 5.703 1 93.69 711 SER A CA 1
ATOM 5680 C C . SER A 1 711 ? 26.359 28.734 5.902 1 93.69 711 SER A C 1
ATOM 5682 O O . SER A 1 711 ? 25.141 28.797 5.832 1 93.69 711 SER A O 1
ATOM 5684 N N . TYR A 1 712 ? 27.062 27.562 5.977 1 93.38 712 TYR A N 1
ATOM 5685 C CA . TYR A 1 712 ? 26.266 26.344 6.125 1 93.38 712 TYR A CA 1
ATOM 5686 C C . TYR A 1 712 ? 27.016 25.297 6.941 1 93.38 712 TYR A C 1
ATOM 5688 O O . TYR A 1 712 ? 28.219 25.406 7.129 1 93.38 712 TYR A O 1
ATOM 5696 N N . CYS A 1 713 ? 26.25 24.453 7.484 1 94.31 713 CYS A N 1
ATOM 5697 C CA . CYS A 1 713 ? 26.766 23.188 8.031 1 94.31 713 CYS A CA 1
ATOM 5698 C C . CYS A 1 713 ? 26.344 22.016 7.168 1 94.31 713 CYS A C 1
ATOM 5700 O O . CYS A 1 713 ? 25.156 21.734 7.016 1 94.31 713 CYS A O 1
ATOM 5702 N N . GLY A 1 714 ? 27.312 21.359 6.582 1 91.31 714 GLY A N 1
ATOM 5703 C CA . GLY A 1 714 ? 27.062 20.125 5.848 1 91.31 714 GLY A CA 1
ATOM 5704 C C . GLY A 1 714 ? 27.281 18.891 6.684 1 91.31 714 GLY A C 1
ATOM 5705 O O . GLY A 1 714 ? 28.219 18.828 7.48 1 91.31 714 GLY A O 1
ATOM 5706 N N . ILE A 1 715 ? 26.406 17.938 6.531 1 91.25 715 ILE A N 1
ATOM 5707 C CA . ILE A 1 715 ? 26.484 16.719 7.324 1 91.25 715 ILE A CA 1
ATOM 5708 C C . ILE A 1 715 ? 26.594 15.5 6.398 1 91.25 715 ILE A C 1
ATOM 5710 O O . ILE A 1 715 ? 25.844 15.383 5.434 1 91.25 715 ILE A O 1
ATOM 5714 N N . GLN A 1 716 ? 27.516 14.695 6.625 1 85.44 716 GLN A N 1
ATOM 5715 C CA . GLN A 1 716 ? 27.625 13.375 6.012 1 85.44 716 GLN A CA 1
ATOM 5716 C C . GLN A 1 716 ? 27.375 12.273 7.035 1 85.44 716 GLN A C 1
ATOM 5718 O O . GLN A 1 716 ? 28.125 12.125 8 1 85.44 716 GLN A O 1
ATOM 5723 N N . ALA A 1 717 ? 26.266 11.57 6.836 1 83.44 717 ALA A N 1
ATOM 5724 C CA . ALA A 1 717 ? 25.891 10.492 7.746 1 83.44 717 ALA A CA 1
ATOM 5725 C C . ALA A 1 717 ? 26.078 9.125 7.094 1 83.44 717 ALA A C 1
ATOM 5727 O O . ALA A 1 717 ? 25.531 8.867 6.023 1 83.44 717 ALA A O 1
ATOM 5728 N N . LYS A 1 718 ? 26.828 8.234 7.609 1 72.38 718 LYS A N 1
ATOM 5729 C CA . LYS A 1 718 ? 27.062 6.895 7.086 1 72.38 718 LYS A CA 1
ATOM 5730 C C . LYS A 1 718 ? 26.719 5.828 8.117 1 72.38 718 LYS A C 1
ATOM 5732 O O . LYS A 1 718 ? 26.844 6.055 9.32 1 72.38 718 LYS A O 1
ATOM 5737 N N . ASN A 1 719 ? 25.938 4.77 7.652 1 65.62 719 ASN A N 1
ATOM 5738 C CA . ASN A 1 719 ? 25.578 3.625 8.492 1 65.62 719 ASN A CA 1
ATOM 5739 C C . ASN A 1 719 ? 26.391 2.383 8.109 1 65.62 719 ASN A C 1
ATOM 5741 O O . ASN A 1 719 ? 25.812 1.352 7.758 1 65.62 719 ASN A O 1
ATOM 5745 N N . ARG A 1 720 ? 27.625 2.428 7.629 1 54.84 720 ARG A N 1
ATOM 5746 C CA . ARG A 1 720 ? 28.359 1.263 7.141 1 54.84 720 ARG A CA 1
ATOM 5747 C C . ARG A 1 720 ? 29.188 0.631 8.25 1 54.84 720 ARG A C 1
ATOM 5749 O O . ARG A 1 720 ? 29.703 1.334 9.117 1 54.84 720 ARG A O 1
ATOM 5756 N N . GLU A 1 721 ? 28.812 -0.64 8.414 1 51 721 GLU A N 1
ATOM 5757 C CA . GLU A 1 721 ? 29.781 -1.337 9.258 1 51 721 GLU A CA 1
ATOM 5758 C C . GLU A 1 721 ? 31.219 -1.022 8.844 1 51 721 GLU A C 1
ATOM 5760 O O . GLU A 1 721 ? 31.469 -0.707 7.68 1 51 721 GLU A O 1
ATOM 5765 N N . PHE A 1 722 ? 32.156 -0.83 9.578 1 45.88 722 PHE A N 1
ATOM 5766 C CA . PHE A 1 722 ? 33.562 -0.377 9.555 1 45.88 722 PHE A CA 1
ATOM 5767 C C . PHE A 1 722 ? 34.25 -0.811 8.266 1 45.88 722 PHE A C 1
ATOM 5769 O O . PHE A 1 722 ? 35.062 -1.732 8.266 1 45.88 722 PHE A O 1
ATOM 5776 N N . ASP A 1 723 ? 33.688 -0.96 7.176 1 43.62 723 ASP A N 1
ATOM 5777 C CA . ASP A 1 723 ? 34.906 -1.214 6.41 1 43.62 723 ASP A CA 1
ATOM 5778 C C . ASP A 1 723 ? 35.781 0.031 6.355 1 43.62 723 ASP A C 1
ATOM 5780 O O . ASP A 1 723 ? 35.438 1.037 5.75 1 43.62 723 ASP A O 1
ATOM 5784 N N . LEU A 1 724 ? 36.625 0.259 7.312 1 42.12 724 LEU A N 1
ATOM 5785 C CA . LEU A 1 724 ? 37.562 1.303 7.695 1 42.12 724 LEU A CA 1
ATOM 5786 C C . LEU A 1 724 ? 38.125 2.02 6.465 1 42.12 724 LEU A C 1
ATOM 5788 O O . LEU A 1 724 ? 38.312 3.24 6.48 1 42.12 724 LEU A O 1
ATOM 5792 N N . GLU A 1 725 ? 38.5 1.271 5.602 1 44.47 725 GLU A N 1
ATOM 5793 C CA . GLU A 1 725 ? 39.25 1.88 4.5 1 44.47 725 GLU A CA 1
ATOM 5794 C C . GLU A 1 725 ? 38.344 2.74 3.631 1 44.47 725 GLU A C 1
ATOM 5796 O O . GLU A 1 725 ? 38.75 3.76 3.088 1 44.47 725 GLU A O 1
ATOM 5801 N N . LEU A 1 726 ? 37.156 2.428 3.582 1 45.16 726 LEU A N 1
ATOM 5802 C CA . LEU A 1 726 ? 36.219 3.15 2.721 1 45.16 726 LEU A CA 1
ATOM 5803 C C . LEU A 1 726 ? 35.781 4.469 3.359 1 45.16 726 LEU A C 1
ATOM 5805 O O . LEU A 1 726 ? 35.5 5.441 2.656 1 45.16 726 LEU A O 1
ATOM 5809 N N . VAL A 1 727 ? 35.875 4.531 4.621 1 46.16 727 VAL A N 1
ATOM 5810 C CA . VAL A 1 727 ? 35.438 5.707 5.359 1 46.16 727 VAL A CA 1
ATOM 5811 C C . VAL A 1 727 ? 36.344 6.895 5.039 1 46.16 727 VAL A C 1
ATOM 5813 O O . VAL A 1 727 ? 35.844 8.023 4.871 1 46.16 727 VAL A O 1
ATOM 5816 N N . ASP A 1 728 ? 37.625 6.652 4.918 1 45.97 728 ASP A N 1
ATOM 5817 C CA . ASP A 1 728 ? 38.562 7.746 4.684 1 45.97 728 ASP A CA 1
ATOM 5818 C C . ASP A 1 728 ? 38.344 8.367 3.303 1 45.97 728 ASP A C 1
ATOM 5820 O O . ASP A 1 728 ? 38.375 9.586 3.15 1 45.97 728 ASP A O 1
ATOM 5824 N N . ASP A 1 729 ? 38.062 7.57 2.363 1 47.12 729 ASP A N 1
ATOM 5825 C CA . ASP A 1 729 ? 37.875 8.055 0.999 1 47.12 729 ASP A CA 1
ATOM 5826 C C . ASP A 1 729 ? 36.562 8.852 0.865 1 47.12 729 ASP A C 1
ATOM 5828 O O . ASP A 1 729 ? 36.531 9.844 0.142 1 47.12 729 ASP A O 1
ATOM 5832 N N . ASP A 1 730 ? 35.719 8.562 1.665 1 49.69 730 ASP A N 1
ATOM 5833 C CA . ASP A 1 730 ? 34.438 9.25 1.6 1 49.69 730 ASP A CA 1
ATOM 5834 C C . ASP A 1 730 ? 34.562 10.672 2.146 1 49.69 730 ASP A C 1
ATOM 5836 O O . ASP A 1 730 ? 33.906 11.586 1.634 1 49.69 730 ASP A O 1
ATOM 5840 N N . TYR A 1 731 ? 35.469 10.781 3.078 1 50.22 731 TYR A N 1
ATOM 5841 C CA . TYR A 1 731 ? 35.719 12.094 3.672 1 50.22 731 TYR A CA 1
ATOM 5842 C C . TYR A 1 731 ? 36.219 13.078 2.627 1 50.22 731 TYR A C 1
ATOM 5844 O O . TYR A 1 731 ? 35.812 14.234 2.586 1 50.22 731 TYR A O 1
ATOM 5852 N N . VAL A 1 732 ? 37.094 12.555 1.877 1 49.34 732 VAL A N 1
ATOM 5853 C CA . VAL A 1 732 ? 37.719 13.398 0.875 1 49.34 732 VAL A CA 1
ATOM 5854 C C . VAL A 1 732 ? 36.719 13.773 -0.209 1 49.34 732 VAL A C 1
ATOM 5856 O O . VAL A 1 732 ? 36.688 14.914 -0.667 1 49.34 732 VAL A O 1
ATOM 5859 N N . LYS A 1 733 ? 35.906 12.977 -0.425 1 50.19 733 LYS A N 1
ATOM 5860 C CA . LYS A 1 733 ? 34.969 13.164 -1.534 1 50.19 733 LYS A CA 1
ATOM 5861 C C . LYS A 1 733 ? 33.875 14.164 -1.173 1 50.19 733 LYS A C 1
ATOM 5863 O O . LYS A 1 733 ? 33.375 14.898 -2.035 1 50.19 733 LYS A O 1
ATOM 5868 N N . THR A 1 734 ? 33.469 14.156 0.009 1 52.41 734 THR A N 1
ATOM 5869 C CA . THR A 1 734 ? 32.438 15.086 0.412 1 52.41 734 THR A CA 1
ATOM 5870 C C . THR A 1 734 ? 32.844 16.531 0.158 1 52.41 734 THR A C 1
ATOM 5872 O O . THR A 1 734 ? 32.062 17.344 -0.313 1 52.41 734 THR A O 1
ATOM 5875 N N . ASN A 1 735 ? 34.062 16.812 0.501 1 50.56 735 ASN A N 1
ATOM 5876 C CA . ASN A 1 735 ? 34.562 18.172 0.337 1 50.56 735 ASN A CA 1
ATOM 5877 C C . ASN A 1 735 ? 34.656 18.547 -1.136 1 50.56 735 ASN A C 1
ATOM 5879 O O . ASN A 1 735 ? 34.438 19.719 -1.497 1 50.56 735 ASN A O 1
ATOM 5883 N N . THR A 1 736 ? 34.969 17.547 -1.868 1 48.62 736 THR A N 1
ATOM 5884 C CA . THR A 1 736 ? 35.25 17.797 -3.277 1 48.62 736 THR A CA 1
ATOM 5885 C C . THR A 1 736 ? 33.969 17.859 -4.082 1 48.62 736 THR A C 1
ATOM 5887 O O . THR A 1 736 ? 33.844 18.641 -5.023 1 48.62 736 THR A O 1
ATOM 5890 N N . TYR A 1 737 ? 33.031 17.172 -3.699 1 48.72 737 TYR A N 1
ATOM 5891 C CA . TYR A 1 737 ? 31.953 16.938 -4.648 1 48.72 737 TYR A CA 1
ATOM 5892 C C . TYR A 1 737 ? 30.719 17.75 -4.281 1 48.72 737 TYR A C 1
ATOM 5894 O O . TYR A 1 737 ? 29.781 17.859 -5.07 1 48.72 737 TYR A O 1
ATOM 5902 N N . SER A 1 738 ? 30.578 18.297 -3.119 1 54.62 738 SER A N 1
ATOM 5903 C CA . SER A 1 738 ? 29.297 18.938 -2.885 1 54.62 738 SER A CA 1
ATOM 5904 C C . SER A 1 738 ? 29.469 20.406 -2.479 1 54.62 738 SER A C 1
ATOM 5906 O O . SER A 1 738 ? 29.094 20.797 -1.378 1 54.62 738 SER A O 1
ATOM 5908 N N . PRO A 1 739 ? 30.25 21.109 -3.387 1 59.69 739 PRO A N 1
ATOM 5909 C CA . PRO A 1 739 ? 30.516 22.469 -2.916 1 59.69 739 PRO A CA 1
ATOM 5910 C C . PRO A 1 739 ? 29.266 23.359 -2.936 1 59.69 739 PRO A C 1
ATOM 5912 O O . PRO A 1 739 ? 28.547 23.406 -3.939 1 59.69 739 PRO A O 1
ATOM 5915 N N . VAL A 1 740 ? 28.641 23.688 -1.78 1 72.38 740 VAL A N 1
ATOM 5916 C CA . VAL A 1 740 ? 27.734 24.828 -1.732 1 72.38 740 VAL A CA 1
ATOM 5917 C C . VAL A 1 740 ? 28.5 26.125 -1.971 1 72.38 740 VAL A C 1
ATOM 5919 O O . VAL A 1 740 ? 29.438 26.453 -1.229 1 72.38 740 VAL A O 1
ATOM 5922 N N . LYS A 1 741 ? 28.234 26.734 -3.166 1 77.62 741 LYS A N 1
ATOM 5923 C CA . LYS A 1 741 ? 28.938 27.984 -3.488 1 77.62 741 LYS A CA 1
ATOM 5924 C C . LYS A 1 741 ? 28.375 29.156 -2.674 1 77.62 741 LYS A C 1
ATOM 5926 O O . LYS A 1 741 ? 27.219 29.547 -2.861 1 77.62 741 LYS A O 1
ATOM 5931 N N . LEU A 1 742 ? 29.234 29.656 -1.783 1 84.62 742 LEU A N 1
ATOM 5932 C CA . LEU A 1 742 ? 28.859 30.812 -0.965 1 84.62 742 LEU A CA 1
ATOM 5933 C C . LEU A 1 742 ? 29.188 32.125 -1.672 1 84.62 742 LEU A C 1
ATOM 5935 O O . LEU A 1 742 ? 30.094 32.156 -2.502 1 84.62 742 LEU A O 1
ATOM 5939 N N . GLN A 1 743 ? 28.438 33.156 -1.402 1 82.06 743 GLN A N 1
ATOM 5940 C CA . GLN A 1 743 ? 28.688 34.469 -2.016 1 82.06 743 GLN A CA 1
ATOM 5941 C C . GLN A 1 743 ? 29.984 35.062 -1.495 1 82.06 743 GLN A C 1
ATOM 5943 O O . GLN A 1 743 ? 30.75 35.656 -2.26 1 82.06 743 GLN A O 1
ATOM 5948 N N . ASN A 1 744 ? 30.172 35.031 -0.209 1 86.12 744 ASN A N 1
ATOM 5949 C CA . ASN A 1 744 ? 31.422 35.438 0.429 1 86.12 744 ASN A CA 1
ATOM 5950 C C . ASN A 1 744 ? 32.219 34.25 0.952 1 86.12 744 ASN A C 1
ATOM 5952 O O . ASN A 1 744 ? 31.672 33.156 1.134 1 86.12 744 ASN A O 1
ATOM 5956 N N . ASN A 1 745 ? 33.406 34.531 1.143 1 87.81 745 ASN A N 1
ATOM 5957 C CA . ASN A 1 745 ? 34.281 33.469 1.649 1 87.81 745 ASN A CA 1
ATOM 5958 C C . ASN A 1 745 ? 34.125 33.281 3.154 1 87.81 745 ASN A C 1
ATOM 5960 O O . ASN A 1 745 ? 35.094 33.375 3.91 1 87.81 745 ASN A O 1
ATOM 5964 N N . ASN A 1 746 ? 32.938 32.938 3.479 1 92.5 746 ASN A N 1
ATOM 5965 C CA . ASN A 1 746 ? 32.625 32.719 4.883 1 92.5 746 ASN A CA 1
ATOM 5966 C C . ASN A 1 746 ? 33.094 31.328 5.348 1 92.5 746 ASN A C 1
ATOM 5968 O O . ASN A 1 746 ? 33.156 30.391 4.551 1 92.5 746 ASN A O 1
ATOM 5972 N N . PRO A 1 747 ? 33.469 31.25 6.57 1 93.75 747 PRO A N 1
ATOM 5973 C CA . PRO A 1 747 ? 33.75 29.922 7.113 1 93.75 747 PRO A CA 1
ATOM 5974 C C . PRO A 1 747 ? 32.5 29.016 7.145 1 93.75 747 PRO A C 1
ATOM 5976 O O . PRO A 1 747 ? 31.391 29.516 7.199 1 93.75 747 PRO A O 1
ATOM 5979 N N . TYR A 1 748 ? 32.75 27.75 7.027 1 91.62 748 TYR A N 1
ATOM 5980 C CA . TYR A 1 748 ? 31.656 26.797 7.055 1 91.62 748 TYR A CA 1
ATOM 5981 C C . TYR A 1 748 ? 32.031 25.547 7.859 1 91.62 748 TYR A C 1
ATOM 5983 O O . TYR A 1 748 ? 33.188 25.359 8.219 1 91.62 748 TYR A O 1
ATOM 5991 N N . LEU A 1 749 ? 31.031 24.75 8.211 1 92.5 749 LEU A N 1
ATOM 5992 C CA . LEU A 1 749 ? 31.203 23.594 9.094 1 92.5 749 LEU A CA 1
ATOM 5993 C C . LEU A 1 749 ? 30.781 22.312 8.398 1 92.5 749 LEU A C 1
ATOM 5995 O O . LEU A 1 749 ? 29.75 22.266 7.715 1 92.5 749 LEU A O 1
ATOM 5999 N N . ILE A 1 750 ? 31.578 21.25 8.539 1 90.31 750 ILE A N 1
ATOM 6000 C CA . ILE A 1 750 ? 31.234 19.922 8.047 1 90.31 750 ILE A CA 1
ATOM 6001 C C . ILE A 1 750 ? 31.219 18.922 9.203 1 90.31 750 ILE A C 1
ATOM 6003 O O . ILE A 1 750 ? 32.188 18.828 9.961 1 90.31 750 ILE A O 1
ATOM 6007 N N . LEU A 1 751 ? 30.125 18.281 9.383 1 90.88 751 LEU A N 1
ATOM 6008 C CA . LEU A 1 751 ? 30 17.219 10.375 1 90.88 751 LEU A CA 1
ATOM 6009 C C . LEU A 1 751 ? 30.047 15.852 9.711 1 90.88 751 LEU A C 1
ATOM 6011 O O . LEU A 1 751 ? 29.297 15.586 8.773 1 90.88 751 LEU A O 1
ATOM 6015 N N . HIS A 1 752 ? 30.906 14.984 10.203 1 86.38 752 HIS A N 1
ATOM 6016 C CA . HIS A 1 752 ? 30.938 13.586 9.781 1 86.38 752 HIS A CA 1
ATOM 6017 C C . HIS A 1 752 ? 30.391 12.672 10.875 1 86.38 752 HIS A C 1
ATOM 6019 O O . HIS A 1 752 ? 30.969 12.586 11.961 1 86.38 752 HIS A O 1
ATOM 6025 N N . MET A 1 753 ? 29.312 12 10.539 1 88.12 753 MET A N 1
ATOM 6026 C CA . MET A 1 753 ? 28.672 11.117 11.508 1 88.12 753 MET A CA 1
ATOM 6027 C C . MET A 1 753 ? 28.734 9.664 11.039 1 88.12 753 MET A C 1
ATOM 6029 O O . MET A 1 753 ? 28.047 9.289 10.086 1 88.12 753 MET A O 1
ATOM 6033 N N . ASN A 1 754 ? 29.469 8.812 11.641 1 82.69 754 ASN A N 1
ATOM 6034 C CA . ASN A 1 754 ? 29.453 7.363 11.461 1 82.69 754 ASN A CA 1
ATOM 6035 C C . ASN A 1 754 ? 28.703 6.664 12.586 1 82.69 754 ASN A C 1
ATOM 6037 O O . ASN A 1 754 ? 29.281 6.344 13.625 1 82.69 754 ASN A O 1
ATOM 6041 N N . LEU A 1 755 ? 27.578 6.238 12.336 1 84.12 755 LEU A N 1
ATOM 6042 C CA . LEU A 1 755 ? 26.672 5.887 13.414 1 84.12 755 LEU A CA 1
ATOM 6043 C C . LEU A 1 755 ? 26.859 4.43 13.828 1 84.12 755 LEU A C 1
ATOM 6045 O O . LEU A 1 755 ? 26.594 4.066 14.977 1 84.12 755 LEU A O 1
ATOM 6049 N N . ASN A 1 756 ? 27.188 3.385 12.891 1 75.88 756 ASN A N 1
ATOM 6050 C CA . ASN A 1 756 ? 27.281 1.971 13.234 1 75.88 756 ASN A CA 1
ATOM 6051 C C . ASN A 1 756 ? 28.719 1.575 13.562 1 75.88 756 ASN A C 1
ATOM 6053 O O . ASN A 1 756 ? 29.062 0.393 13.531 1 75.88 756 ASN A O 1
ATOM 6057 N N . ASN A 1 757 ? 29.5 2.377 13.797 1 65.88 757 ASN A N 1
ATOM 6058 C CA . ASN A 1 757 ? 30.859 2.023 14.148 1 65.88 757 ASN A CA 1
ATOM 6059 C C . ASN A 1 757 ? 30.969 1.493 15.578 1 65.88 757 ASN A C 1
ATOM 6061 O O . ASN A 1 757 ? 30.516 2.154 16.516 1 65.88 757 ASN A O 1
ATOM 6065 N N . THR A 1 758 ? 30.984 0.026 15.648 1 58.28 758 THR A N 1
ATOM 6066 C CA . THR A 1 758 ? 31.094 -0.638 16.938 1 58.28 758 THR A CA 1
ATOM 6067 C C . THR A 1 758 ? 32.406 -0.268 17.625 1 58.28 758 THR A C 1
ATOM 6069 O O . THR A 1 758 ? 32.719 -0.78 18.703 1 58.28 758 THR A O 1
ATOM 6072 N N . LYS A 1 759 ? 33.375 0.115 16.859 1 48.81 759 LYS A N 1
ATOM 6073 C CA . LYS A 1 759 ? 34.562 0.373 17.656 1 48.81 759 LYS A CA 1
ATOM 6074 C C . LYS A 1 759 ? 34.25 1.301 18.828 1 48.81 759 LYS A C 1
ATOM 6076 O O . LYS A 1 759 ? 33.438 2.225 18.703 1 48.81 759 LYS A O 1
ATOM 6081 N N . ASP A 1 760 ? 34.344 0.795 19.969 1 43.38 760 ASP A N 1
ATOM 6082 C CA . ASP A 1 760 ? 34.312 1.58 21.203 1 43.38 760 ASP A CA 1
ATOM 6083 C C . ASP A 1 760 ? 34.844 2.992 20.953 1 43.38 760 ASP A C 1
ATOM 6085 O O . ASP A 1 760 ? 35.906 3.172 20.344 1 43.38 760 ASP A O 1
ATOM 6089 N N . GLY A 1 761 ? 34.125 3.971 20.844 1 38.41 761 GLY A N 1
ATOM 6090 C CA . GLY A 1 761 ? 34.219 5.418 20.75 1 38.41 761 GLY A CA 1
ATOM 6091 C C . GLY A 1 761 ? 35.625 5.949 21.047 1 38.41 761 GLY A C 1
ATOM 6092 O O . GLY A 1 761 ? 36.031 6.98 20.516 1 38.41 761 GLY A O 1
ATOM 6093 N N . ARG A 1 762 ? 36.156 5.895 22.391 1 35.69 762 ARG A N 1
ATOM 6094 C CA . ARG A 1 762 ? 36.938 7.008 22.906 1 35.69 762 ARG A CA 1
ATOM 6095 C C . ARG A 1 762 ? 38.281 7.137 22.172 1 35.69 762 ARG A C 1
ATOM 6097 O O . ARG A 1 762 ? 39.188 7.832 22.625 1 35.69 762 ARG A O 1
ATOM 6104 N N . ASP A 1 763 ? 38.469 6.18 21.375 1 37.72 763 ASP A N 1
ATOM 6105 C CA . ASP A 1 763 ? 39.812 6.477 20.922 1 37.72 763 ASP A CA 1
ATOM 6106 C C . ASP A 1 763 ? 39.844 7.664 19.969 1 37.72 763 ASP A C 1
ATOM 6108 O O . ASP A 1 763 ? 39.031 7.73 19.047 1 37.72 763 ASP A O 1
ATOM 6112 N N . ASP A 1 764 ? 40.25 8.742 20.422 1 38.5 764 ASP A N 1
ATOM 6113 C CA . ASP A 1 764 ? 40.562 10.016 19.797 1 38.5 764 ASP A CA 1
ATOM 6114 C C . ASP A 1 764 ? 41.062 9.82 18.359 1 38.5 764 ASP A C 1
ATOM 6116 O O . ASP A 1 764 ? 42.219 9.477 18.125 1 38.5 764 ASP A O 1
ATOM 6120 N N . ARG A 1 765 ? 40.406 9.289 17.516 1 39.75 765 ARG A N 1
ATOM 6121 C CA . ARG A 1 765 ? 41 9.312 16.188 1 39.75 765 ARG A CA 1
ATOM 6122 C C . ARG A 1 765 ? 41.219 10.75 15.711 1 39.75 765 ARG A C 1
ATOM 6124 O O . ARG A 1 765 ? 40.344 11.602 15.859 1 39.75 765 ARG A O 1
ATOM 6131 N N . PRO A 1 766 ? 42.344 10.977 15.391 1 42.41 766 PRO A N 1
ATOM 6132 C CA . PRO A 1 766 ? 42.594 12.312 14.836 1 42.41 766 PRO A CA 1
ATOM 6133 C C . PRO A 1 766 ? 41.75 12.602 13.602 1 42.41 766 PRO A C 1
ATOM 6135 O O . PRO A 1 766 ? 41.344 11.68 12.883 1 42.41 766 PRO A O 1
ATOM 6138 N N . THR A 1 767 ? 41.062 13.711 13.57 1 44.03 767 THR A N 1
ATOM 6139 C CA . THR A 1 767 ? 40.406 14.242 12.367 1 44.03 767 THR A CA 1
ATOM 6140 C C . THR A 1 767 ? 41.125 13.758 11.117 1 44.03 767 THR A C 1
ATOM 6142 O O . THR A 1 767 ? 42.375 13.844 11.023 1 44.03 767 THR A O 1
ATOM 6145 N N . PRO A 1 768 ? 40.594 12.898 10.383 1 43.28 768 PRO A N 1
ATOM 6146 C CA . PRO A 1 768 ? 41.281 12.43 9.18 1 43.28 768 PRO A CA 1
ATOM 6147 C C . PRO A 1 768 ? 42.031 13.547 8.445 1 43.28 768 PRO A C 1
ATOM 6149 O O . PRO A 1 768 ? 41.438 14.617 8.211 1 43.28 768 PRO A O 1
ATOM 6152 N N . THR A 1 769 ? 43.312 13.641 8.656 1 41.31 769 THR A N 1
ATOM 6153 C CA . THR A 1 769 ? 44.094 14.547 7.809 1 41.31 769 THR A CA 1
ATOM 6154 C C . THR A 1 769 ? 44 14.133 6.344 1 41.31 769 THR A C 1
ATOM 6156 O O . THR A 1 769 ? 44.125 12.953 6.016 1 41.31 769 THR A O 1
ATOM 6159 N N . PRO A 1 770 ? 43.25 14.922 5.562 1 40.25 770 PRO A N 1
ATOM 6160 C CA . PRO A 1 770 ? 43.281 14.578 4.137 1 40.25 770 PRO A CA 1
ATOM 6161 C C . PRO A 1 770 ? 44.625 13.961 3.709 1 40.25 770 PRO A C 1
ATOM 6163 O O . PRO A 1 770 ? 45.688 14.445 4.102 1 40.25 770 PRO A O 1
ATOM 6166 N N . LYS A 1 771 ? 44.75 12.914 3.383 1 39.75 771 LYS A N 1
ATOM 6167 C CA . LYS A 1 771 ? 46 12.406 2.801 1 39.75 771 LYS A CA 1
ATOM 6168 C C . LYS A 1 771 ? 46.688 13.461 1.925 1 39.75 771 LYS A C 1
ATOM 6170 O O . LYS A 1 771 ? 46.031 14.422 1.503 1 39.75 771 LYS A O 1
ATOM 6175 N N . ASN A 1 772 ? 47.969 13.047 1.375 1 35.47 772 ASN A N 1
ATOM 6176 C CA . ASN A 1 772 ? 49 13.812 0.679 1 35.47 772 ASN A CA 1
ATOM 6177 C C . ASN A 1 772 ? 48.406 14.641 -0.454 1 35.47 772 ASN A C 1
ATOM 6179 O O . ASN A 1 772 ? 49.125 15.047 -1.371 1 35.47 772 ASN A O 1
ATOM 6183 N N . ASP A 1 773 ? 47.25 14.367 -0.979 1 37.62 773 ASP A N 1
ATOM 6184 C CA . ASP A 1 773 ? 47.25 15.117 -2.232 1 37.62 773 ASP A CA 1
ATOM 6185 C C . ASP A 1 773 ? 47.438 16.609 -1.978 1 37.62 773 ASP A C 1
ATOM 6187 O O . ASP A 1 773 ? 47.031 17.125 -0.935 1 37.62 773 ASP A O 1
ATOM 6191 N N . ASP A 1 774 ? 48.281 17.281 -2.699 1 40.16 774 ASP A N 1
ATOM 6192 C CA . ASP A 1 774 ? 48.688 18.672 -2.875 1 40.16 774 ASP A CA 1
ATOM 6193 C C . ASP A 1 774 ? 47.531 19.641 -2.617 1 40.16 774 ASP A C 1
ATOM 6195 O O . ASP A 1 774 ? 47.688 20.844 -2.836 1 40.16 774 ASP A O 1
ATOM 6199 N N . SER A 1 775 ? 46.312 19.266 -2.666 1 46.5 775 SER A N 1
ATOM 6200 C CA . SER A 1 775 ? 45.406 20.391 -2.588 1 46.5 775 SER A CA 1
ATOM 6201 C C . SER A 1 775 ? 45.25 20.891 -1.151 1 46.5 775 SER A C 1
ATOM 6203 O O . SER A 1 775 ? 44.969 20.094 -0.246 1 46.5 775 SER A O 1
ATOM 6205 N N . SER A 1 776 ? 45.844 21.922 -0.732 1 52.69 776 SER A N 1
ATOM 6206 C CA . SER A 1 776 ? 45.781 22.688 0.51 1 52.69 776 SER A CA 1
ATOM 6207 C C . SER A 1 776 ? 44.406 22.656 1.131 1 52.69 776 SER A C 1
ATOM 6209 O O . SER A 1 776 ? 43.406 22.938 0.456 1 52.69 776 SER A O 1
ATOM 6211 N N . PRO A 1 777 ? 44.219 22.031 2.236 1 62 777 PRO A N 1
ATOM 6212 C CA . PRO A 1 777 ? 42.906 22.016 2.902 1 62 777 PRO A CA 1
ATOM 6213 C C . PRO A 1 777 ? 42.25 23.406 2.949 1 62 777 PRO A C 1
ATOM 6215 O O . PRO A 1 777 ? 42.969 24.406 3.088 1 62 777 PRO A O 1
ATOM 6218 N N . ASP A 1 778 ? 41.062 23.594 2.547 1 76.31 778 ASP A N 1
ATOM 6219 C CA . ASP A 1 778 ? 40.344 24.859 2.633 1 76.31 778 ASP A CA 1
ATOM 6220 C C . ASP A 1 778 ? 40.406 25.422 4.051 1 76.31 778 ASP A C 1
ATOM 6222 O O . ASP A 1 778 ? 39.875 24.812 4.984 1 76.31 778 ASP A O 1
ATOM 6226 N N . LYS A 1 779 ? 41.062 26.516 4.281 1 84.06 779 LYS A N 1
ATOM 6227 C CA . LYS A 1 779 ? 41.312 27.141 5.574 1 84.06 779 LYS A CA 1
ATOM 6228 C C . LYS A 1 779 ? 40 27.656 6.176 1 84.06 779 LYS A C 1
ATOM 6230 O O . LYS A 1 779 ? 39.938 28 7.359 1 84.06 779 LYS A O 1
ATOM 6235 N N . ARG A 1 780 ? 38.969 27.609 5.473 1 89.5 780 ARG A N 1
ATOM 6236 C CA . ARG A 1 780 ? 37.656 28.094 5.949 1 89.5 780 ARG A CA 1
ATOM 6237 C C . ARG A 1 780 ? 36.844 26.969 6.547 1 89.5 780 ARG A C 1
ATOM 6239 O O . ARG A 1 780 ? 35.844 27.203 7.238 1 89.5 780 ARG A O 1
ATOM 6246 N N . GLN A 1 781 ? 37.25 25.75 6.402 1 88.62 781 GLN A N 1
ATOM 6247 C CA . GLN A 1 781 ? 36.438 24.594 6.738 1 88.62 781 GLN A CA 1
ATOM 6248 C C . GLN A 1 781 ? 36.688 24.141 8.172 1 88.62 781 GLN A C 1
ATOM 6250 O O . GLN A 1 781 ? 37.812 23.844 8.539 1 88.62 781 GLN A O 1
ATOM 6255 N N . ALA A 1 782 ? 35.656 24.203 8.914 1 90.69 782 ALA A N 1
ATOM 6256 C CA . ALA A 1 782 ? 35.656 23.531 10.211 1 90.69 782 ALA A CA 1
ATOM 6257 C C . ALA A 1 782 ? 35.094 22.109 10.086 1 90.69 782 ALA A C 1
ATOM 6259 O O . ALA A 1 782 ? 34.188 21.859 9.305 1 90.69 782 ALA A O 1
ATOM 6260 N N . THR A 1 783 ? 35.656 21.156 10.859 1 89.12 783 THR A N 1
ATOM 6261 C CA . THR A 1 783 ? 35.219 19.75 10.75 1 89.12 783 THR A CA 1
ATOM 6262 C C . THR A 1 783 ? 35.062 19.125 12.133 1 89.12 783 THR A C 1
ATOM 6264 O O . THR A 1 783 ? 35.875 19.375 13.023 1 89.12 783 THR A O 1
ATOM 6267 N N . LEU A 1 784 ? 34.031 18.438 12.289 1 89.56 784 LEU A N 1
ATOM 6268 C CA . LEU A 1 784 ? 33.812 17.594 13.453 1 89.56 784 LEU A CA 1
ATOM 6269 C C . LEU A 1 784 ? 33.469 16.156 13.031 1 89.56 784 LEU A C 1
ATOM 6271 O O . LEU A 1 784 ? 32.75 15.961 12.07 1 89.56 784 LEU A O 1
ATOM 6275 N N . VAL A 1 785 ? 34 15.148 13.758 1 85.88 785 VAL A N 1
ATOM 6276 C CA . VAL A 1 785 ? 33.781 13.742 13.438 1 85.88 785 VAL A CA 1
ATOM 6277 C C . VAL A 1 785 ? 33.188 13.031 14.648 1 85.88 785 VAL A C 1
ATOM 6279 O O . VAL A 1 785 ? 33.656 13.195 15.773 1 85.88 785 VAL A O 1
ATOM 6282 N N . PHE A 1 786 ? 32.125 12.391 14.414 1 87.56 786 PHE A N 1
ATOM 6283 C CA . PHE A 1 786 ? 31.453 11.586 15.438 1 87.56 786 PHE A CA 1
ATOM 6284 C C . PHE A 1 786 ? 31.453 10.109 15.039 1 87.56 786 PHE A C 1
ATOM 6286 O O . PHE A 1 786 ? 30.922 9.742 13.992 1 87.56 786 PHE A O 1
ATOM 6293 N N . ASP A 1 787 ? 31.953 9.227 15.938 1 83.75 787 ASP A N 1
ATOM 6294 C CA . ASP A 1 787 ? 32.062 7.805 15.641 1 83.75 787 ASP A CA 1
ATOM 6295 C C . ASP A 1 787 ? 31.219 6.988 16.625 1 83.75 787 ASP A C 1
ATOM 6297 O O . ASP A 1 787 ? 31.609 6.793 17.781 1 83.75 787 ASP A O 1
ATOM 6301 N N . GLY A 1 788 ? 30.141 6.535 16.141 1 84.88 788 GLY A N 1
ATOM 6302 C CA . GLY A 1 788 ? 29.266 5.711 16.953 1 84.88 788 GLY A CA 1
ATOM 6303 C C . GLY A 1 788 ? 28.219 6.512 17.703 1 84.88 788 GLY A C 1
ATOM 6304 O O . GLY A 1 788 ? 28.375 7.719 17.891 1 84.88 788 GLY A O 1
ATOM 6305 N N . LEU A 1 789 ? 27.281 5.836 18.188 1 88.5 789 LEU A N 1
ATOM 6306 C CA . LEU A 1 789 ? 26.188 6.48 18.891 1 88.5 789 LEU A CA 1
ATOM 6307 C C . LEU A 1 789 ? 26.609 6.891 20.297 1 88.5 789 LEU A C 1
ATOM 6309 O O . LEU A 1 789 ? 26 7.773 20.906 1 88.5 789 LEU A O 1
ATOM 6313 N N . HIS A 1 790 ? 27.656 6.336 20.766 1 85.69 790 HIS A N 1
ATOM 6314 C CA . HIS A 1 790 ? 28.109 6.613 22.125 1 85.69 790 HIS A CA 1
ATOM 6315 C C . HIS A 1 790 ? 28.969 7.867 22.188 1 85.69 790 HIS A C 1
ATOM 6317 O O . HIS A 1 790 ? 29.312 8.352 23.266 1 85.69 790 HIS A O 1
ATOM 6323 N N . SER A 1 791 ? 29.266 8.414 21.016 1 86.06 791 SER A N 1
ATOM 6324 C CA . SER A 1 791 ? 29.984 9.688 20.969 1 86.06 791 SER A CA 1
ATOM 6325 C C . SER A 1 791 ? 29.094 10.828 21.438 1 86.06 791 SER A C 1
ATOM 6327 O O . SER A 1 791 ? 29.578 11.914 21.75 1 86.06 791 SER A O 1
ATOM 6329 N N . TYR A 1 792 ? 27.828 10.562 21.516 1 88.19 792 TYR A N 1
ATOM 6330 C CA . TYR A 1 792 ? 26.875 11.578 21.953 1 88.19 792 TYR A CA 1
ATOM 6331 C C . TYR A 1 792 ? 26.484 11.375 23.406 1 88.19 792 TYR A C 1
ATOM 6333 O O . TYR A 1 792 ? 25.422 10.812 23.703 1 88.19 792 TYR A O 1
ATOM 6341 N N . ASP A 1 793 ? 27.219 11.883 24.328 1 79.56 793 ASP A N 1
ATOM 6342 C CA . ASP A 1 793 ? 27.109 11.625 25.766 1 79.56 793 ASP A CA 1
ATOM 6343 C C . ASP A 1 793 ? 25.797 12.18 26.312 1 79.56 793 ASP A C 1
ATOM 6345 O O . ASP A 1 793 ? 25.328 11.742 27.375 1 79.56 793 ASP A O 1
ATOM 6349 N N . TRP A 1 794 ? 25.266 13.078 25.641 1 83.31 794 TRP A N 1
ATOM 6350 C CA . TRP A 1 794 ? 24.062 13.734 26.141 1 83.31 794 TRP A CA 1
ATOM 6351 C C . TRP A 1 794 ? 22.812 12.906 25.828 1 83.31 794 TRP A C 1
ATOM 6353 O O . TRP A 1 794 ? 21.75 13.141 26.391 1 83.31 794 TRP A O 1
ATOM 6363 N N . LEU A 1 795 ? 22.922 11.945 24.984 1 87.5 795 LEU A N 1
ATOM 6364 C CA . LEU A 1 795 ? 21.797 11.07 24.672 1 87.5 795 LEU A CA 1
ATOM 6365 C C . LEU A 1 795 ? 21.609 10.016 25.766 1 87.5 795 LEU A C 1
ATOM 6367 O O . LEU A 1 795 ? 22.594 9.453 26.266 1 87.5 795 LEU A O 1
ATOM 6371 N N . ASN A 1 796 ? 20.453 9.773 26.203 1 85.94 796 ASN A N 1
ATOM 6372 C CA . ASN A 1 796 ? 20.188 8.742 27.188 1 85.94 796 ASN A CA 1
ATOM 6373 C C . ASN A 1 796 ? 20.25 7.344 26.578 1 85.94 796 ASN A C 1
ATOM 6375 O O . ASN A 1 796 ? 20.094 7.18 25.375 1 85.94 796 ASN A O 1
ATOM 6379 N N . GLN A 1 797 ? 20.406 6.359 27.391 1 89.06 797 GLN A N 1
ATOM 6380 C CA . GLN A 1 797 ? 20.688 5 26.938 1 89.06 797 GLN A CA 1
ATOM 6381 C C . GLN A 1 797 ? 19.469 4.41 26.203 1 89.06 797 GLN A C 1
ATOM 6383 O O . GLN A 1 797 ? 19.625 3.795 25.156 1 89.06 797 GLN A O 1
ATOM 6388 N N . PRO A 1 798 ? 18.266 4.594 26.734 1 89.81 798 PRO A N 1
ATOM 6389 C CA . PRO A 1 798 ? 17.125 4.012 26.031 1 89.81 798 PRO A CA 1
ATOM 6390 C C . PRO A 1 798 ? 17 4.547 24.594 1 89.81 798 PRO A C 1
ATOM 6392 O O . PRO A 1 798 ? 16.578 3.812 23.703 1 89.81 798 PRO A O 1
ATOM 6395 N N . LEU A 1 799 ? 17.359 5.746 24.453 1 91.44 799 LEU A N 1
ATOM 6396 C CA . LEU A 1 799 ? 17.312 6.344 23.125 1 91.44 799 LEU A CA 1
ATOM 6397 C C . LEU A 1 799 ? 18.406 5.766 22.234 1 91.44 799 LEU A C 1
ATOM 6399 O O . LEU A 1 799 ? 18.188 5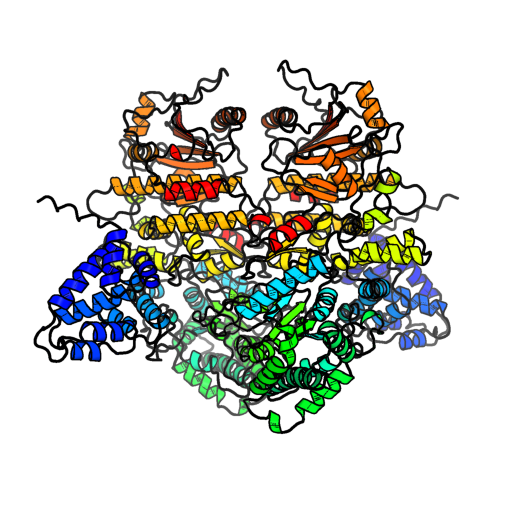.512 21.047 1 91.44 799 LEU A O 1
ATOM 6403 N N . ILE A 1 800 ? 19.531 5.574 22.781 1 93 800 ILE A N 1
ATOM 6404 C CA . ILE A 1 800 ? 20.641 4.988 22.047 1 93 800 ILE A CA 1
ATOM 6405 C C . ILE A 1 800 ? 20.281 3.576 21.594 1 93 800 ILE A C 1
ATOM 6407 O O . ILE A 1 800 ? 20.531 3.199 20.453 1 93 800 ILE A O 1
ATOM 6411 N N . ASP A 1 801 ? 19.656 2.865 22.5 1 92.62 801 ASP A N 1
ATOM 6412 C CA . ASP A 1 801 ? 19.234 1.506 22.156 1 92.62 801 ASP A CA 1
ATOM 6413 C C . ASP A 1 801 ? 18.25 1.503 21 1 92.62 801 ASP A C 1
ATOM 6415 O O . ASP A 1 801 ? 18.359 0.674 20.094 1 92.62 801 ASP A O 1
ATOM 6419 N N . ALA A 1 802 ? 17.344 2.391 21.047 1 93.38 802 ALA A N 1
ATOM 6420 C CA . ALA A 1 802 ? 16.344 2.488 20 1 93.38 802 ALA A CA 1
ATOM 6421 C C . ALA A 1 802 ? 16.984 2.875 18.672 1 93.38 802 ALA A C 1
ATOM 6423 O O . ALA A 1 802 ? 16.609 2.346 17.609 1 93.38 802 ALA A O 1
ATOM 6424 N N . LEU A 1 803 ? 17.906 3.781 18.719 1 93 803 LEU A N 1
ATOM 6425 C CA . LEU A 1 803 ? 18.594 4.227 17.5 1 93 803 LEU A CA 1
ATOM 6426 C C . LEU A 1 803 ? 19.453 3.111 16.938 1 93 803 LEU A C 1
ATOM 6428 O O . LEU A 1 803 ? 19.578 2.98 15.711 1 93 803 LEU A O 1
ATOM 6432 N N . GLU A 1 804 ? 20.062 2.344 17.766 1 90.69 804 GLU A N 1
ATOM 6433 C CA . GLU A 1 804 ? 20.875 1.21 17.312 1 90.69 804 GLU A CA 1
ATOM 6434 C C . GLU A 1 804 ? 20.016 0.182 16.578 1 90.69 804 GLU A C 1
ATOM 6436 O O . GLU A 1 804 ? 20.438 -0.356 15.555 1 90.69 804 GLU A O 1
ATOM 6441 N N . GLU A 1 805 ? 18.906 -0.047 17.094 1 88.19 805 GLU A N 1
ATOM 6442 C CA . GLU A 1 805 ? 17.984 -0.95 16.422 1 88.19 805 GLU A CA 1
ATOM 6443 C C . GLU A 1 805 ? 17.594 -0.405 15.055 1 88.19 805 GLU A C 1
ATOM 6445 O O . GLU A 1 805 ? 17.453 -1.166 14.094 1 88.19 805 GLU A O 1
ATOM 6450 N N . LEU A 1 806 ? 17.406 0.854 14.969 1 89.56 806 LEU A N 1
ATOM 6451 C CA . LEU A 1 806 ? 17 1.491 13.719 1 89.56 806 LEU A CA 1
ATOM 6452 C C . LEU A 1 806 ? 18.094 1.391 12.672 1 89.56 806 LEU A C 1
ATOM 6454 O O . LEU A 1 806 ? 17.844 1.019 11.523 1 89.56 806 LEU A O 1
ATOM 6458 N N . ILE A 1 807 ? 19.297 1.685 13.016 1 86 807 ILE A N 1
ATOM 6459 C CA . ILE A 1 807 ? 20.391 1.752 12.047 1 86 807 ILE A CA 1
ATOM 6460 C C . ILE A 1 807 ? 20.75 0.344 11.586 1 86 807 ILE A C 1
ATOM 6462 O O . ILE A 1 807 ? 21.281 0.164 10.484 1 86 807 ILE A O 1
ATOM 6466 N N . ASN A 1 808 ? 20.359 -0.667 12.359 1 79.62 808 ASN A N 1
ATOM 6467 C CA . ASN A 1 808 ? 20.703 -2.045 12.008 1 79.62 808 ASN A CA 1
ATOM 6468 C C . ASN A 1 808 ? 19.484 -2.797 11.469 1 79.62 808 ASN A C 1
ATOM 6470 O O . ASN A 1 808 ? 19.469 -4.027 11.438 1 79.62 808 ASN A O 1
ATOM 6474 N N . VAL A 1 809 ? 18.531 -2.051 11.156 1 77.94 809 VAL A N 1
ATOM 6475 C CA . VAL A 1 809 ? 17.297 -2.689 10.695 1 77.94 809 VAL A CA 1
ATOM 6476 C C . VAL A 1 809 ? 17.547 -3.398 9.367 1 77.94 809 VAL A C 1
ATOM 6478 O O . VAL A 1 809 ? 18.125 -2.818 8.445 1 77.94 809 VAL A O 1
ATOM 6481 N N . GLU A 1 810 ? 17.422 -4.695 9.289 1 68.38 810 GLU A N 1
ATOM 6482 C CA . GLU A 1 810 ? 17.5 -5.477 8.055 1 68.38 810 GLU A CA 1
ATOM 6483 C C . GLU A 1 810 ? 16.109 -5.859 7.551 1 68.38 810 GLU A C 1
ATOM 6485 O O . GLU A 1 810 ? 15.344 -6.504 8.266 1 68.38 810 GLU A O 1
ATOM 6490 N N . PRO A 1 811 ? 15.867 -5.262 6.348 1 67.56 811 PRO A N 1
ATOM 6491 C CA . PRO A 1 811 ? 14.578 -5.691 5.812 1 67.56 811 PRO A CA 1
ATOM 6492 C C . PRO A 1 811 ? 14.523 -7.191 5.523 1 67.56 811 PRO A C 1
ATOM 6494 O O . PRO A 1 811 ? 15.477 -7.75 4.969 1 67.56 811 PRO A O 1
ATOM 6497 N N . GLY A 1 812 ? 13.883 -8.062 6.215 1 69.44 812 GLY A N 1
ATOM 6498 C CA . GLY A 1 812 ? 13.734 -9.477 5.93 1 69.44 812 GLY A CA 1
ATOM 6499 C C . GLY A 1 812 ? 12.406 -10.047 6.379 1 69.44 812 GLY A C 1
ATOM 6500 O O . GLY A 1 812 ? 11.961 -9.781 7.5 1 69.44 812 GLY A O 1
ATOM 6501 N N . PHE A 1 813 ? 11.859 -10.727 5.516 1 73.94 813 PHE A N 1
ATOM 6502 C CA . PHE A 1 813 ? 10.539 -11.297 5.785 1 73.94 813 PHE A CA 1
ATOM 6503 C C . PHE A 1 813 ? 10.609 -12.297 6.93 1 73.94 813 PHE A C 1
ATOM 6505 O O . PHE A 1 813 ? 9.617 -12.516 7.625 1 73.94 813 PHE A O 1
ATOM 6512 N N . GLU A 1 814 ? 11.859 -12.828 7.109 1 77 814 GLU A N 1
ATOM 6513 C CA . GLU A 1 814 ? 12 -13.781 8.211 1 77 814 GLU A CA 1
ATOM 6514 C C . GLU A 1 814 ? 11.789 -13.094 9.555 1 77 814 GLU A C 1
ATOM 6516 O O . GLU A 1 814 ? 11.188 -13.68 10.461 1 77 814 GLU A O 1
ATOM 6521 N N . GLN A 1 815 ? 12.164 -11.859 9.602 1 75.81 815 GLN A N 1
ATOM 6522 C CA . GLN A 1 815 ? 12.062 -11.117 10.852 1 75.81 815 GLN A CA 1
ATOM 6523 C C . GLN A 1 815 ? 10.625 -10.648 11.094 1 75.81 815 GLN A C 1
ATOM 6525 O O . GLN A 1 815 ? 10.25 -10.344 12.227 1 75.81 815 GLN A O 1
ATOM 6530 N N . LEU A 1 816 ? 9.922 -10.641 10.07 1 79.06 816 LEU A N 1
ATOM 6531 C CA . LEU A 1 816 ? 8.531 -10.203 10.188 1 79.06 816 LEU A CA 1
ATOM 6532 C C . LEU A 1 816 ? 7.656 -11.312 10.758 1 79.06 816 LEU A C 1
ATOM 6534 O O . LEU A 1 816 ? 6.539 -11.055 11.211 1 79.06 816 LEU A O 1
ATOM 6538 N N . GLN A 1 817 ? 8.211 -12.531 10.586 1 82.44 817 GLN A N 1
ATOM 6539 C CA . GLN A 1 817 ? 7.445 -13.672 11.078 1 82.44 817 GLN A CA 1
ATOM 6540 C C . GLN A 1 817 ? 7.555 -13.797 12.602 1 82.44 817 GLN A C 1
ATOM 6542 O O . GLN A 1 817 ? 8.641 -13.641 13.164 1 82.44 817 GLN A O 1
ATOM 6547 N N . SER A 1 818 ? 6.477 -13.914 13.242 1 74.44 818 SER A N 1
ATOM 6548 C CA . SER A 1 818 ? 6.453 -13.961 14.703 1 74.44 818 SER A CA 1
ATOM 6549 C C . SER A 1 818 ? 6.723 -15.375 15.211 1 74.44 818 SER A C 1
ATOM 6551 O O . SER A 1 818 ? 7.121 -15.555 16.359 1 74.44 818 SER A O 1
ATOM 6553 N N . ASP A 1 819 ? 6.434 -16.375 14.43 1 82.25 819 ASP A N 1
ATOM 6554 C CA . ASP A 1 819 ? 6.535 -17.75 14.914 1 82.25 819 ASP A CA 1
ATOM 6555 C C . ASP A 1 819 ? 7.461 -18.578 14.02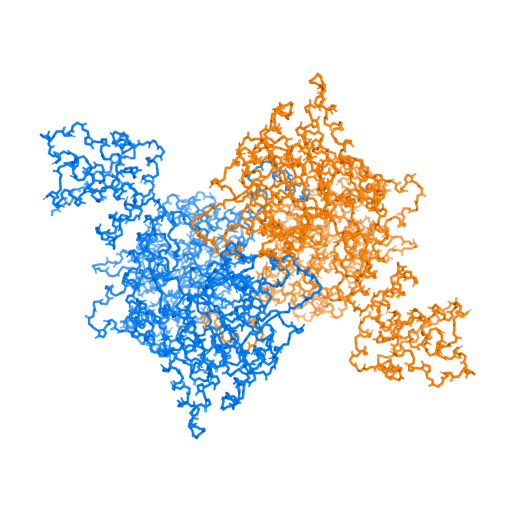3 1 82.25 819 ASP A C 1
ATOM 6557 O O . ASP A 1 819 ? 7.887 -18.109 12.961 1 82.25 819 ASP A O 1
ATOM 6561 N N . GLU A 1 820 ? 7.746 -19.719 14.461 1 83.06 820 GLU A N 1
ATOM 6562 C CA . GLU A 1 820 ? 8.688 -20.594 13.781 1 83.06 820 GLU A CA 1
ATOM 6563 C C . GLU A 1 820 ? 8.094 -21.141 12.484 1 83.06 820 GLU A C 1
ATOM 6565 O O . GLU A 1 820 ? 8.82 -21.391 11.516 1 83.06 820 GLU A O 1
ATOM 6570 N N . ILE A 1 821 ? 6.82 -21.266 12.5 1 83.44 821 ILE A N 1
ATOM 6571 C CA . ILE A 1 821 ? 6.141 -21.766 11.312 1 83.44 821 ILE A CA 1
ATOM 6572 C C . ILE A 1 821 ? 6.309 -20.781 10.164 1 83.44 821 ILE A C 1
ATOM 6574 O O . ILE A 1 821 ? 6.656 -21.156 9.047 1 83.44 821 ILE A O 1
ATOM 6578 N N . GLY A 1 822 ? 6.117 -19.578 10.586 1 85.69 822 GLY A N 1
ATOM 6579 C CA . GLY A 1 822 ? 6.27 -18.547 9.578 1 85.69 822 GLY A CA 1
ATOM 6580 C C . GLY A 1 822 ? 7.699 -18.391 9.086 1 85.69 822 GLY A C 1
ATOM 6581 O O . GLY A 1 822 ? 7.93 -18.188 7.895 1 85.69 822 GLY A O 1
ATOM 6582 N N . LYS A 1 823 ? 8.672 -18.547 9.898 1 86.25 823 LYS A N 1
ATOM 6583 C CA . LYS A 1 823 ? 10.078 -18.453 9.523 1 86.25 823 LYS A CA 1
ATOM 6584 C C . LYS A 1 823 ? 10.477 -19.578 8.578 1 86.25 823 LYS A C 1
ATOM 6586 O O . LYS A 1 823 ? 11.203 -19.359 7.602 1 86.25 823 LYS A O 1
ATOM 6591 N N . HIS A 1 824 ? 10 -20.766 8.906 1 87.19 824 HIS A N 1
ATOM 6592 C CA . HIS A 1 824 ? 10.258 -21.906 8.039 1 87.19 824 HIS A CA 1
ATOM 6593 C C . HIS A 1 824 ? 9.641 -21.703 6.66 1 87.19 824 HIS A C 1
ATOM 6595 O O . HIS A 1 824 ? 10.273 -22 5.645 1 87.19 824 HIS A O 1
ATOM 6601 N N . TYR A 1 825 ? 8.492 -21.203 6.664 1 89.25 825 TYR A N 1
ATOM 6602 C CA . TYR A 1 825 ? 7.801 -20.922 5.41 1 89.25 825 TYR A CA 1
ATOM 6603 C C . TYR A 1 825 ? 8.57 -19.906 4.574 1 89.25 825 TYR A C 1
ATOM 6605 O O . TYR A 1 825 ? 8.758 -20.109 3.371 1 89.25 825 TYR A O 1
ATOM 6613 N N . THR A 1 826 ? 9.008 -18.891 5.246 1 88 826 THR A N 1
ATOM 6614 C CA . THR A 1 826 ? 9.742 -17.844 4.547 1 88 826 THR A CA 1
ATOM 6615 C C . THR A 1 826 ? 11.023 -18.406 3.938 1 88 826 THR A C 1
ATOM 6617 O O . THR A 1 826 ? 11.398 -18.047 2.818 1 88 826 THR A O 1
ATOM 6620 N N . LYS A 1 827 ? 11.648 -19.281 4.559 1 86.88 827 LYS A N 1
ATOM 6621 C CA . LYS A 1 827 ? 12.867 -19.891 4.043 1 86.88 827 LYS A CA 1
ATOM 6622 C C . LYS A 1 827 ? 12.57 -20.781 2.844 1 86.88 827 LYS A C 1
ATOM 6624 O O . LYS A 1 827 ? 13.359 -20.859 1.897 1 86.88 827 LYS A O 1
ATOM 6629 N N . LEU A 1 828 ? 11.461 -21.375 2.957 1 88.56 828 LEU A N 1
ATOM 6630 C CA . LEU A 1 828 ? 11.062 -22.281 1.896 1 88.56 828 LEU A CA 1
ATOM 6631 C C . LEU A 1 828 ? 10.797 -21.531 0.599 1 88.56 828 LEU A C 1
ATOM 6633 O O . LEU A 1 828 ? 11.164 -22 -0.483 1 88.56 828 LEU A O 1
ATOM 6637 N N . ILE A 1 829 ? 10.188 -20.375 0.746 1 88.56 829 ILE A N 1
ATOM 6638 C CA . ILE A 1 829 ? 9.773 -19.672 -0.47 1 88.56 829 ILE A CA 1
ATOM 6639 C C . ILE A 1 829 ? 10.867 -18.703 -0.902 1 88.56 829 ILE A C 1
ATOM 6641 O O . ILE A 1 829 ? 10.672 -17.906 -1.828 1 88.56 829 ILE A O 1
ATOM 6645 N N . ASN A 1 830 ? 11.938 -18.703 -0.212 1 86.12 830 ASN A N 1
ATOM 6646 C CA . ASN A 1 830 ? 13.133 -17.969 -0.609 1 86.12 830 ASN A CA 1
ATOM 6647 C C . ASN A 1 830 ? 14.367 -18.875 -0.62 1 86.12 830 ASN A C 1
ATOM 6649 O O . ASN A 1 830 ? 15.312 -18.641 0.138 1 86.12 830 ASN A O 1
ATOM 6653 N N . PRO A 1 831 ? 14.312 -19.734 -1.523 1 84.81 831 PRO A N 1
ATOM 6654 C CA . PRO A 1 831 ? 15.312 -20.812 -1.478 1 84.81 831 PRO A CA 1
ATOM 6655 C C . PRO A 1 831 ? 16.734 -20.312 -1.736 1 84.81 831 PRO A C 1
ATOM 6657 O O . PRO A 1 831 ? 17.703 -20.984 -1.385 1 84.81 831 PRO A O 1
ATOM 6660 N N . CYS A 1 832 ? 16.859 -19.172 -2.33 1 81.56 832 CYS A N 1
ATOM 6661 C CA . CYS A 1 832 ? 18.188 -18.688 -2.662 1 81.56 832 CYS A CA 1
ATOM 6662 C C . CYS A 1 832 ? 18.734 -17.781 -1.565 1 81.56 832 CYS A C 1
ATOM 6664 O O . CYS A 1 832 ? 19.875 -17.312 -1.646 1 81.56 832 CYS A O 1
ATOM 6666 N N . GLN A 1 833 ? 17.953 -17.406 -0.545 1 75.88 833 GLN A N 1
ATOM 6667 C CA . GLN A 1 833 ? 18.406 -16.453 0.47 1 75.88 833 GLN A CA 1
ATOM 6668 C C . GLN A 1 833 ? 19.156 -17.156 1.597 1 75.88 833 GLN A C 1
ATOM 6670 O O . GLN A 1 833 ? 19.594 -16.516 2.551 1 75.88 833 GLN A O 1
ATOM 6675 N N . GLY A 1 834 ? 19.828 -18.422 1.475 1 61.88 834 GLY A N 1
ATOM 6676 C CA . GLY A 1 834 ? 20.672 -19.109 2.43 1 61.88 834 GLY A CA 1
ATOM 6677 C C . GLY A 1 834 ? 19.906 -19.641 3.633 1 61.88 834 GLY A C 1
ATOM 6678 O O . GLY A 1 834 ? 18.844 -19.125 3.965 1 61.88 834 GLY A O 1
ATOM 6679 N N . MET B 1 1 ? 14.922 -25.578 -52.125 1 24.3 1 MET B N 1
ATOM 6680 C CA . MET B 1 1 ? 13.867 -24.734 -52.656 1 24.3 1 MET B CA 1
ATOM 6681 C C . MET B 1 1 ? 13.711 -23.469 -51.844 1 24.3 1 MET B C 1
ATOM 6683 O O . MET B 1 1 ? 13.562 -23.531 -50.625 1 24.3 1 MET B O 1
ATOM 6687 N N . GLU B 1 2 ? 14.25 -22.297 -52.219 1 24.17 2 GLU B N 1
ATOM 6688 C CA . GLU B 1 2 ? 14.273 -20.969 -51.625 1 24.17 2 GLU B CA 1
ATOM 6689 C C . GLU B 1 2 ? 12.867 -20.453 -51.344 1 24.17 2 GLU B C 1
ATOM 6691 O O . GLU B 1 2 ? 12.023 -20.422 -52.25 1 24.17 2 GLU B O 1
ATOM 6696 N N . THR B 1 3 ? 12.375 -20.656 -50.156 1 31.34 3 THR B N 1
ATOM 6697 C CA . THR B 1 3 ? 11.016 -20.188 -49.875 1 31.34 3 THR B CA 1
ATOM 6698 C C . THR B 1 3 ? 10.867 -18.719 -50.25 1 31.34 3 THR B C 1
ATOM 6700 O O . THR B 1 3 ? 11.68 -17.891 -49.844 1 31.34 3 THR B O 1
ATOM 6703 N N . PRO B 1 4 ? 10.234 -18.406 -51.344 1 35.19 4 PRO B N 1
ATOM 6704 C CA . PRO B 1 4 ? 10.156 -17.031 -51.844 1 35.19 4 PRO B CA 1
ATOM 6705 C C . PRO B 1 4 ? 9.828 -16.016 -50.75 1 35.19 4 PRO B C 1
ATOM 6707 O O . PRO B 1 4 ? 9.18 -16.359 -49.75 1 35.19 4 PRO B O 1
ATOM 6710 N N . PRO B 1 5 ? 10.578 -14.883 -50.594 1 34.03 5 PRO B N 1
ATOM 6711 C CA . PRO B 1 5 ? 10.453 -13.828 -49.594 1 34.03 5 PRO B CA 1
ATOM 6712 C C . PRO B 1 5 ? 9.023 -13.297 -49.469 1 34.03 5 PRO B C 1
ATOM 6714 O O . PRO B 1 5 ? 8.375 -13.039 -50.5 1 34.03 5 PRO B O 1
ATOM 6717 N N . GLN B 1 6 ? 8.242 -13.68 -48.625 1 37.25 6 GLN B N 1
ATOM 6718 C CA . GLN B 1 6 ? 6.871 -13.219 -48.469 1 37.25 6 GLN B CA 1
ATOM 6719 C C . GLN B 1 6 ? 6.789 -11.695 -48.594 1 37.25 6 GLN B C 1
ATOM 6721 O O . GLN B 1 6 ? 7.59 -10.977 -48 1 37.25 6 GLN B O 1
ATOM 6726 N N . PRO B 1 7 ? 6.246 -11.148 -49.656 1 39.72 7 PRO B N 1
ATOM 6727 C CA . PRO B 1 7 ? 6.16 -9.719 -49.938 1 39.72 7 PRO B CA 1
ATOM 6728 C C . PRO B 1 7 ? 5.781 -8.891 -48.719 1 39.72 7 PRO B C 1
ATOM 6730 O O . PRO B 1 7 ? 4.859 -9.25 -47.969 1 39.72 7 PRO B O 1
ATOM 6733 N N . THR B 1 8 ? 6.656 -8.156 -48.094 1 45.97 8 THR B N 1
ATOM 6734 C CA . THR B 1 8 ? 6.516 -7.164 -47.031 1 45.97 8 THR B CA 1
ATOM 6735 C C . THR B 1 8 ? 5.43 -6.152 -47.375 1 45.97 8 THR B C 1
ATOM 6737 O O . THR B 1 8 ? 5.586 -5.355 -48.312 1 45.97 8 THR B O 1
ATOM 6740 N N . HIS B 1 9 ? 4.242 -6.41 -47.344 1 52.56 9 HIS B N 1
ATOM 6741 C CA . HIS B 1 9 ? 3.174 -5.453 -47.625 1 52.56 9 HIS B CA 1
ATOM 6742 C C . HIS B 1 9 ? 3.297 -4.238 -46.688 1 52.56 9 HIS B C 1
ATOM 6744 O O . HIS B 1 9 ? 3.539 -4.383 -45.5 1 52.56 9 HIS B O 1
ATOM 6750 N N . SER B 1 10 ? 3.553 -3.109 -47.188 1 63.81 10 SER B N 1
ATOM 6751 C CA . SER B 1 10 ? 3.619 -1.842 -46.469 1 63.81 10 SER B CA 1
ATOM 6752 C C . SER B 1 10 ? 2.342 -1.589 -45.656 1 63.81 10 SER B C 1
ATOM 6754 O O . SER B 1 10 ? 1.254 -1.986 -46.094 1 63.81 10 SER B O 1
ATOM 6756 N N . VAL B 1 11 ? 2.387 -1.092 -44.438 1 69.69 11 VAL B N 1
ATOM 6757 C CA . VAL B 1 11 ? 1.276 -0.771 -43.562 1 69.69 11 VAL B CA 1
ATOM 6758 C C . VAL B 1 11 ? 0.282 0.138 -44.281 1 69.69 11 VAL B C 1
ATOM 6760 O O . VAL B 1 11 ? -0.932 -0.023 -44.125 1 69.69 11 VAL B O 1
ATOM 6763 N N . ALA B 1 12 ? 0.758 0.937 -45.125 1 73.31 12 ALA B N 1
ATOM 6764 C CA . ALA B 1 12 ? -0.091 1.854 -45.875 1 73.31 12 ALA B CA 1
ATOM 6765 C C . ALA B 1 12 ? -0.959 1.1 -46.875 1 73.31 12 ALA B C 1
ATOM 6767 O O . ALA B 1 12 ? -2.139 1.415 -47.062 1 73.31 12 ALA B O 1
ATOM 6768 N N . GLU B 1 13 ? -0.383 0.144 -47.5 1 77.62 13 GLU B N 1
ATOM 6769 C CA . GLU B 1 13 ? -1.114 -0.676 -48.469 1 77.62 13 GLU B CA 1
ATOM 6770 C C . GLU B 1 13 ? -2.18 -1.52 -47.781 1 77.62 13 GLU B C 1
ATOM 6772 O O . GLU B 1 13 ? -3.303 -1.638 -48.281 1 77.62 13 GLU B O 1
ATOM 6777 N N . LEU B 1 14 ? -1.865 -1.975 -46.656 1 80.25 14 LEU B N 1
ATOM 6778 C CA . LEU B 1 14 ? -2.816 -2.781 -45.906 1 80.25 14 LEU B CA 1
ATOM 6779 C C . LEU B 1 14 ? -3.984 -1.932 -45.406 1 80.25 14 LEU B C 1
ATOM 6781 O O . LEU B 1 14 ? -5.141 -2.361 -45.469 1 80.25 14 LEU B O 1
ATOM 6785 N N . ARG B 1 15 ? -3.682 -0.774 -45.094 1 80.31 15 ARG B N 1
ATOM 6786 C CA . ARG B 1 15 ? -4.719 0.152 -44.656 1 80.31 15 ARG B CA 1
ATOM 6787 C C . ARG B 1 15 ? -5.691 0.467 -45.781 1 80.31 15 ARG B C 1
ATOM 6789 O O . ARG B 1 15 ? -6.906 0.49 -45.594 1 80.31 15 ARG B O 1
ATOM 6796 N N . SER B 1 16 ? -5.109 0.707 -46.906 1 79.38 16 SER B N 1
ATOM 6797 C CA . SER B 1 16 ? -5.922 1.007 -48.094 1 79.38 16 SER B CA 1
ATOM 6798 C C . SER B 1 16 ? -6.801 -0.178 -48.469 1 79.38 16 SER B C 1
ATOM 6800 O O . SER B 1 16 ? -7.984 -0.006 -48.781 1 79.38 16 SER B O 1
ATOM 6802 N N . ARG B 1 17 ? -6.305 -1.321 -48.312 1 80.12 17 ARG B N 1
ATOM 6803 C CA . ARG B 1 17 ? -7.035 -2.533 -48.656 1 80.12 17 ARG B CA 1
ATOM 6804 C C . ARG B 1 17 ? -8.117 -2.838 -47.625 1 80.12 17 ARG B C 1
ATOM 6806 O O . ARG B 1 17 ? -9.195 -3.32 -48 1 80.12 17 ARG B O 1
ATOM 6813 N N . LEU B 1 18 ? -7.887 -2.537 -46.438 1 81.62 18 LEU B N 1
ATOM 6814 C CA . LEU B 1 18 ? -8.875 -2.744 -45.375 1 81.62 18 LEU B CA 1
ATOM 6815 C C . LEU B 1 18 ? -10.016 -1.738 -45.5 1 81.62 18 LEU B C 1
ATOM 6817 O O . LEU B 1 18 ? -11.18 -2.08 -45.281 1 81.62 18 LEU B O 1
ATOM 6821 N N . LYS B 1 19 ? -9.641 -0.587 -45.906 1 79.5 19 LYS B N 1
ATOM 6822 C CA . LYS B 1 19 ? -10.672 0.41 -46.156 1 79.5 19 LYS B CA 1
ATOM 6823 C C . LYS B 1 19 ? -11.594 -0.041 -47.281 1 79.5 19 LYS B C 1
ATOM 6825 O O . LYS B 1 19 ? -12.812 0.137 -47.219 1 79.5 19 LYS B O 1
ATOM 6830 N N . GLN B 1 20 ? -10.977 -0.676 -48.219 1 76.38 20 GLN B N 1
ATOM 6831 C CA . GLN B 1 20 ? -11.742 -1.189 -49.344 1 76.38 20 GLN B CA 1
ATOM 6832 C C . GLN B 1 20 ? -12.625 -2.359 -48.906 1 76.38 20 GLN B C 1
ATOM 6834 O O . GLN B 1 20 ? -13.672 -2.604 -49.531 1 76.38 20 GLN B O 1
ATOM 6839 N N . ALA B 1 21 ? -12.203 -3.059 -47.844 1 73.62 21 ALA B N 1
ATOM 6840 C CA . ALA B 1 21 ? -12.938 -4.223 -47.344 1 73.62 21 ALA B CA 1
ATOM 6841 C C . ALA B 1 21 ? -14.023 -3.807 -46.375 1 73.62 21 ALA B C 1
ATOM 6843 O O . ALA B 1 21 ? -14.633 -4.656 -45.719 1 73.62 21 ALA B O 1
ATOM 6844 N N . GLY B 1 22 ? -14.141 -2.488 -46.094 1 70.69 22 GLY B N 1
ATOM 6845 C CA . GLY B 1 22 ? -15.273 -1.988 -45.344 1 70.69 22 GLY B CA 1
ATOM 6846 C C . GLY B 1 22 ? -14.922 -1.67 -43.906 1 70.69 22 GLY B C 1
ATOM 6847 O O . GLY B 1 22 ? -15.812 -1.464 -43.062 1 70.69 22 GLY B O 1
ATOM 6848 N N . PHE B 1 23 ? -13.664 -1.663 -43.469 1 76.62 23 PHE B N 1
ATOM 6849 C CA . PHE B 1 23 ? -13.258 -1.323 -42.125 1 76.62 23 PHE B CA 1
ATOM 6850 C C . PHE B 1 23 ? -13.289 0.185 -41.906 1 76.62 23 PHE B C 1
ATOM 6852 O O . PHE B 1 23 ? -12.875 0.952 -42.781 1 76.62 23 PHE B O 1
ATOM 6859 N N . GLY B 1 24 ? -13.945 0.58 -40.844 1 71.69 24 GLY B N 1
ATOM 6860 C CA . GLY B 1 24 ? -13.828 1.971 -40.438 1 71.69 24 GLY B CA 1
ATOM 6861 C C . GLY B 1 24 ? -12.422 2.342 -39.969 1 71.69 24 GLY B C 1
ATOM 6862 O O . GLY B 1 24 ? -11.633 1.47 -39.625 1 71.69 24 GLY B O 1
ATOM 6863 N N . GLU B 1 25 ? -12.125 3.531 -40 1 69.81 25 GLU B N 1
ATOM 6864 C CA . GLU B 1 25 ? -10.773 3.996 -39.688 1 69.81 25 GLU B CA 1
ATOM 6865 C C . GLU B 1 25 ? -10.352 3.576 -38.281 1 69.81 25 GLU B C 1
ATOM 6867 O O . GLU B 1 25 ? -9.234 3.107 -38.094 1 69.81 25 GLU B O 1
ATOM 6872 N N . ASP B 1 26 ? -11.219 3.721 -37.438 1 67.75 26 ASP B N 1
ATOM 6873 C CA . ASP B 1 26 ? -10.914 3.375 -36.031 1 67.75 26 ASP B CA 1
ATOM 6874 C C . ASP B 1 26 ? -10.742 1.868 -35.875 1 67.75 26 ASP B C 1
ATOM 6876 O O . ASP B 1 26 ? -9.906 1.415 -35.094 1 67.75 26 ASP B O 1
ATOM 6880 N N . GLN B 1 27 ? -11.273 1.147 -36.688 1 74 27 GLN B N 1
ATOM 6881 C CA . GLN B 1 27 ? -11.258 -0.311 -36.625 1 74 27 GLN B CA 1
ATOM 6882 C C . GLN B 1 27 ? -9.984 -0.876 -37.25 1 74 27 GLN B C 1
ATOM 6884 O O . GLN B 1 27 ? -9.508 -1.936 -36.844 1 74 27 GLN B O 1
ATOM 6889 N N . ILE B 1 28 ? -9.594 -0.141 -38.188 1 78.31 28 ILE B N 1
ATOM 6890 C CA . ILE B 1 28 ? -8.398 -0.587 -38.875 1 78.31 28 ILE B CA 1
ATOM 6891 C C . ILE B 1 28 ? -7.203 -0.567 -37.938 1 78.31 28 ILE B C 1
ATOM 6893 O O . ILE B 1 28 ? -6.445 -1.536 -37.844 1 78.31 28 ILE B O 1
ATOM 6897 N N . ASP B 1 29 ? -7.172 0.456 -37.281 1 73.19 29 ASP B N 1
ATOM 6898 C CA . ASP B 1 29 ? -6.043 0.596 -36.344 1 73.19 29 ASP B CA 1
ATOM 6899 C C . ASP B 1 29 ? -6.09 -0.471 -35.25 1 73.19 29 ASP B C 1
ATOM 6901 O O . ASP B 1 29 ? -5.066 -1.08 -34.938 1 73.19 29 ASP B O 1
ATOM 6905 N N . LEU B 1 30 ? -7.234 -0.725 -34.844 1 73.25 30 LEU B N 1
ATOM 6906 C CA . LEU B 1 30 ? -7.398 -1.729 -33.812 1 73.25 30 LEU B CA 1
ATOM 6907 C C . LEU B 1 30 ? -7.078 -3.123 -34.344 1 73.25 30 LEU B C 1
ATOM 6909 O O . LEU B 1 30 ? -6.41 -3.91 -33.656 1 73.25 30 LEU B O 1
ATOM 6913 N N . PHE B 1 31 ? -7.457 -3.412 -35.562 1 80.12 31 PHE B N 1
ATOM 6914 C CA . PHE B 1 31 ? -7.254 -4.723 -36.188 1 80.12 31 PHE B CA 1
ATOM 6915 C C . PHE B 1 31 ? -5.781 -4.953 -36.5 1 80.12 31 PHE B C 1
ATOM 6917 O O . PHE B 1 31 ? -5.254 -6.043 -36.281 1 80.12 31 PHE B O 1
ATOM 6924 N N . LEU B 1 32 ? -5.207 -3.939 -36.938 1 77.25 32 LEU B N 1
ATOM 6925 C CA . LEU B 1 32 ? -3.785 -4.043 -37.25 1 77.25 32 LEU B CA 1
ATOM 6926 C C . LEU B 1 32 ? -2.973 -4.234 -35.969 1 77.25 32 LEU B C 1
ATOM 6928 O O . LEU B 1 32 ? -2.012 -5.004 -35.969 1 77.25 32 LEU B O 1
ATOM 6932 N N . GLU B 1 33 ? -3.482 -3.641 -35.031 1 70.62 33 GLU B N 1
ATOM 6933 C CA . GLU B 1 33 ? -2.797 -3.727 -33.719 1 70.62 33 GLU B CA 1
ATOM 6934 C C . GLU B 1 33 ? -2.982 -5.102 -33.094 1 70.62 33 GLU B C 1
ATOM 6936 O O . GLU B 1 33 ? -2.023 -5.695 -32.594 1 70.62 33 GLU B O 1
ATOM 6941 N N . GLU B 1 34 ? -4.145 -5.688 -33.219 1 72.38 34 GLU B N 1
ATOM 6942 C CA . GLU B 1 34 ? -4.48 -6.934 -32.562 1 72.38 34 GLU B CA 1
ATOM 6943 C C . GLU B 1 34 ? -4.02 -8.148 -33.344 1 72.38 34 GLU B C 1
ATOM 6945 O O . GLU B 1 34 ? -3.553 -9.133 -32.781 1 72.38 34 GLU B O 1
ATOM 6950 N N . ALA B 1 35 ? -4.133 -8.133 -34.594 1 75.19 35 ALA B N 1
ATOM 6951 C CA . ALA B 1 35 ? -3.875 -9.289 -35.438 1 75.19 35 ALA B CA 1
ATOM 6952 C C . ALA B 1 35 ? -2.432 -9.289 -35.938 1 75.19 35 ALA B C 1
ATOM 6954 O O . ALA B 1 35 ? -1.839 -10.352 -36.125 1 75.19 35 ALA B O 1
ATOM 6955 N N . GLY B 1 36 ? -1.763 -8.078 -36 1 72.12 36 GLY B N 1
ATOM 6956 C CA . GLY B 1 36 ? -0.453 -7.977 -36.625 1 72.12 36 GLY B CA 1
ATOM 6957 C C . GLY B 1 36 ? -0.519 -7.895 -38.125 1 72.12 36 GLY B C 1
ATOM 6958 O O . GLY B 1 36 ? -1.507 -8.312 -38.75 1 72.12 36 GLY B O 1
ATOM 6959 N N . GLU B 1 37 ? 0.536 -7.516 -38.781 1 73.69 37 GLU B N 1
ATOM 6960 C CA . GLU B 1 37 ? 0.564 -7.219 -40.219 1 73.69 37 GLU B CA 1
ATOM 6961 C C . GLU B 1 37 ? 0.426 -8.492 -41.031 1 73.69 37 GLU B C 1
ATOM 6963 O O . GLU B 1 37 ? -0.284 -8.5 -42.062 1 73.69 37 GLU B O 1
ATOM 6968 N N . THR B 1 38 ? 1.069 -9.469 -40.562 1 73.12 38 THR B N 1
ATOM 6969 C CA . THR B 1 38 ? 1.066 -10.703 -41.344 1 73.12 38 THR B CA 1
ATOM 6970 C C . THR B 1 38 ? -0.334 -11.312 -41.375 1 73.12 38 THR B C 1
ATOM 6972 O O . THR B 1 38 ? -0.809 -11.703 -42.438 1 73.12 38 THR B O 1
ATOM 6975 N N . LEU B 1 39 ? -0.914 -11.297 -40.281 1 77.81 39 LEU B N 1
ATOM 6976 C CA . LEU B 1 39 ? -2.246 -11.883 -40.219 1 77.81 39 LEU B CA 1
ATOM 6977 C C . LEU B 1 39 ? -3.266 -11.016 -40.938 1 77.81 39 LEU B C 1
ATOM 6979 O O . LEU B 1 39 ? -4.215 -11.531 -41.531 1 77.81 39 LEU B O 1
ATOM 6983 N N . VAL B 1 40 ? -3 -9.789 -40.969 1 83.44 40 VAL B N 1
ATOM 6984 C CA . VAL B 1 40 ? -3.895 -8.867 -41.656 1 83.44 40 VAL B CA 1
ATOM 6985 C C . VAL B 1 40 ? -3.768 -9.062 -43.156 1 83.44 40 VAL B C 1
ATOM 6987 O O . VAL B 1 40 ? -4.77 -9.07 -43.875 1 83.44 40 VAL B O 1
ATOM 6990 N N . ALA B 1 41 ? -2.512 -9.188 -43.594 1 80.56 41 ALA B N 1
ATOM 6991 C CA . ALA B 1 41 ? -2.305 -9.461 -45 1 80.56 41 ALA B CA 1
ATOM 6992 C C . ALA B 1 41 ? -2.984 -10.758 -45.406 1 80.56 41 ALA B C 1
ATOM 6994 O O . ALA B 1 41 ? -3.639 -10.812 -46.469 1 80.56 41 ALA B O 1
ATOM 6995 N N . GLU B 1 42 ? -2.842 -11.719 -44.625 1 80.69 42 GLU B N 1
ATOM 6996 C CA . GLU B 1 42 ? -3.5 -12.992 -44.875 1 80.69 42 GLU B CA 1
ATOM 6997 C C . GLU B 1 42 ? -5.02 -12.844 -44.875 1 80.69 42 GLU B C 1
ATOM 6999 O O . GLU B 1 42 ? -5.707 -13.414 -45.719 1 80.69 42 GLU B O 1
ATOM 7004 N N . TYR B 1 43 ? -5.496 -12.094 -44 1 86.75 43 TYR B N 1
ATOM 7005 C CA . TYR B 1 43 ? -6.93 -11.859 -43.875 1 86.75 43 TYR B CA 1
ATOM 7006 C C . TYR B 1 43 ? -7.48 -11.219 -45.156 1 86.75 43 TYR B C 1
ATOM 7008 O O . TYR B 1 43 ? -8.516 -11.648 -45.688 1 86.75 43 TYR B O 1
ATOM 7016 N N . ILE B 1 44 ? -6.738 -10.266 -45.656 1 85 44 ILE B N 1
ATOM 7017 C CA . ILE B 1 44 ? -7.203 -9.531 -46.812 1 85 44 ILE B CA 1
ATOM 7018 C C . ILE B 1 44 ? -7.246 -10.461 -48.031 1 85 44 ILE B C 1
ATOM 7020 O O . ILE B 1 44 ? -8.219 -10.461 -48.781 1 85 44 ILE B O 1
ATOM 7024 N N . GLU B 1 45 ? -6.215 -11.203 -48.125 1 83 45 GLU B N 1
ATOM 7025 C CA . GLU B 1 45 ? -6.152 -12.133 -49.25 1 83 45 GLU B CA 1
ATOM 7026 C C . GLU B 1 45 ? -7.227 -13.211 -49.156 1 83 45 GLU B C 1
ATOM 7028 O O . GLU B 1 45 ? -7.914 -13.508 -50.125 1 83 45 GLU B O 1
ATOM 7033 N N . ASP B 1 46 ? -7.379 -13.711 -48 1 85.75 46 ASP B N 1
ATOM 7034 C CA . ASP B 1 46 ? -8.367 -14.766 -47.781 1 85.75 46 ASP B CA 1
ATOM 7035 C C . ASP B 1 46 ? -9.789 -14.227 -47.906 1 85.75 46 ASP B C 1
ATOM 7037 O O . ASP B 1 46 ? -10.68 -14.914 -48.406 1 85.75 46 ASP B O 1
ATOM 7041 N N . PHE B 1 47 ? -9.953 -13.055 -47.469 1 89.06 47 PHE B N 1
ATOM 7042 C CA . PHE B 1 47 ? -11.25 -12.398 -47.531 1 89.06 47 PHE B CA 1
ATOM 7043 C C . PHE B 1 47 ? -11.688 -12.188 -49 1 89.06 47 PHE B C 1
ATOM 7045 O O . PHE B 1 47 ? -12.812 -12.516 -49.344 1 89.06 47 PHE B O 1
ATOM 7052 N N . LYS B 1 48 ? -10.789 -11.711 -49.781 1 85.94 48 LYS B N 1
ATOM 7053 C CA . LYS B 1 48 ? -11.086 -11.539 -51.219 1 85.94 48 LYS B CA 1
ATOM 7054 C C . LYS B 1 48 ? -11.352 -12.883 -51.875 1 85.94 48 LYS B C 1
ATOM 7056 O O . LYS B 1 48 ? -12.312 -13.031 -52.625 1 85.94 48 LYS B O 1
ATOM 7061 N N . SER B 1 49 ? -10.469 -13.797 -51.562 1 87.44 49 SER B N 1
ATOM 7062 C CA . SER B 1 49 ? -10.609 -15.133 -52.156 1 87.44 49 SER B CA 1
ATOM 7063 C C . SER B 1 49 ? -11.938 -15.773 -51.75 1 87.44 49 SER B C 1
ATOM 7065 O O . SER B 1 49 ? -12.562 -16.469 -52.531 1 87.44 49 SER B O 1
ATOM 7067 N N . PHE B 1 50 ? -12.336 -15.555 -50.531 1 90.5 50 PHE B N 1
ATOM 7068 C CA . PHE B 1 50 ? -13.594 -16.094 -50 1 90.5 50 PHE B CA 1
ATOM 7069 C C . PHE B 1 50 ? -14.781 -15.523 -50.75 1 90.5 50 PHE B C 1
ATOM 7071 O O . PHE B 1 50 ? -15.656 -16.281 -51.219 1 90.5 50 PHE B O 1
ATOM 7078 N N . PHE B 1 51 ? -14.789 -14.258 -51 1 88.19 51 PHE B N 1
ATOM 7079 C CA . PHE B 1 51 ? -15.93 -13.633 -51.688 1 88.19 51 PHE B CA 1
ATOM 7080 C C . PHE B 1 51 ? -15.938 -13.977 -53.156 1 88.19 51 PHE B C 1
ATOM 7082 O O . PHE B 1 51 ? -17 -14.07 -53.781 1 88.19 51 PHE B O 1
ATOM 7089 N N . ASP B 1 52 ? -14.734 -14.25 -53.656 1 86.44 52 ASP B N 1
ATOM 7090 C CA . ASP B 1 52 ? -14.648 -14.672 -55.031 1 86.44 52 ASP B CA 1
ATOM 7091 C C . ASP B 1 52 ? -15.172 -16.094 -55.219 1 86.44 52 ASP B C 1
ATOM 7093 O O . ASP B 1 52 ? -15.641 -16.469 -56.281 1 86.44 52 ASP B O 1
ATOM 7097 N N . ALA B 1 53 ? -15.094 -16.875 -54.156 1 86.56 53 ALA B N 1
ATOM 7098 C CA . ALA B 1 53 ? -15.477 -18.281 -54.188 1 86.56 53 ALA B CA 1
ATOM 7099 C C . ALA B 1 53 ? -16.984 -18.438 -53.969 1 86.56 53 ALA B C 1
ATOM 7101 O O . ALA B 1 53 ? -17.531 -19.516 -54.188 1 86.56 53 ALA B O 1
ATOM 7102 N N . LEU B 1 54 ? -17.578 -17.359 -53.562 1 87.31 54 LEU B N 1
ATOM 7103 C CA . LEU B 1 54 ? -19 -17.438 -53.281 1 87.31 54 LEU B CA 1
ATOM 7104 C C . LEU B 1 54 ? -19.812 -17.594 -54.562 1 87.31 54 LEU B C 1
ATOM 7106 O O . LEU B 1 54 ? -19.406 -17.125 -55.625 1 87.31 54 LEU B O 1
ATOM 7110 N N . PRO B 1 55 ? -20.859 -18.344 -54.406 1 84.75 55 PRO B N 1
ATOM 7111 C CA . PRO B 1 55 ? -21.672 -18.547 -55.594 1 84.75 55 PRO B CA 1
ATOM 7112 C C . PRO B 1 55 ? -22.203 -17.234 -56.156 1 84.75 55 PRO B C 1
ATOM 7114 O O . PRO B 1 55 ? -22.906 -16.484 -55.469 1 84.75 55 PRO B O 1
ATOM 7117 N N . LYS B 1 56 ? -21.859 -16.844 -57.312 1 78.81 56 LYS B N 1
ATOM 7118 C CA . LYS B 1 56 ? -22.219 -15.594 -57.969 1 78.81 56 LYS B CA 1
ATOM 7119 C C . LYS B 1 56 ? -23.641 -15.648 -58.531 1 78.81 56 LYS B C 1
ATOM 7121 O O . LYS B 1 56 ? -24.234 -14.609 -58.812 1 78.81 56 LYS B O 1
ATOM 7126 N N . ASP B 1 57 ? -24.234 -16.766 -58.781 1 77.12 57 ASP B N 1
ATOM 7127 C CA . ASP B 1 57 ? -25.562 -16.922 -59.375 1 77.12 57 ASP B CA 1
ATOM 7128 C C . ASP B 1 57 ? -26.625 -17.031 -58.281 1 77.12 57 ASP B C 1
ATOM 7130 O O . ASP B 1 57 ? -27.781 -17.344 -58.562 1 77.12 57 ASP B O 1
ATOM 7134 N N . SER B 1 58 ? -26.328 -16.688 -57 1 74.69 58 SER B N 1
ATOM 7135 C CA . SER B 1 58 ? -27.297 -16.766 -55.906 1 74.69 58 SER B CA 1
ATOM 7136 C C . SER B 1 58 ? -28.172 -15.523 -55.844 1 74.69 58 SER B C 1
ATOM 7138 O O . SER B 1 58 ? -27.75 -14.445 -56.281 1 74.69 58 SER B O 1
ATOM 7140 N N . PRO B 1 59 ? -29.453 -15.594 -55.531 1 75.94 59 PRO B N 1
ATOM 7141 C CA . PRO B 1 59 ? -30.359 -14.445 -55.5 1 75.94 59 PRO B CA 1
ATOM 7142 C C . PRO B 1 59 ? -29.828 -13.32 -54.625 1 75.94 59 PRO B C 1
ATOM 7144 O O . PRO B 1 59 ? -30.188 -12.156 -54.812 1 75.94 59 PRO B O 1
ATOM 7147 N N . ASN B 1 60 ? -28.922 -13.688 -53.781 1 75.69 60 ASN B N 1
ATOM 7148 C CA . ASN B 1 60 ? -28.422 -12.68 -52.844 1 75.69 60 ASN B CA 1
ATOM 7149 C C . ASN B 1 60 ? -26.984 -12.281 -53.188 1 75.69 60 ASN B C 1
ATOM 7151 O O . ASN B 1 60 ? -26.25 -11.766 -52.344 1 75.69 60 ASN B O 1
ATOM 7155 N N . ALA B 1 61 ? -26.547 -12.469 -54.281 1 76.75 61 ALA B N 1
ATOM 7156 C CA . ALA B 1 61 ? -25.156 -12.281 -54.688 1 76.75 61 ALA B CA 1
ATOM 7157 C C . ALA B 1 61 ? -24.719 -10.828 -54.5 1 76.75 61 ALA B C 1
ATOM 7159 O O . ALA B 1 61 ? -23.594 -10.547 -54.094 1 76.75 61 ALA B O 1
ATOM 7160 N N . THR B 1 62 ? -25.641 -9.883 -54.781 1 76.25 62 THR B N 1
ATOM 7161 C CA . THR B 1 62 ? -25.328 -8.461 -54.688 1 76.25 62 THR B CA 1
ATOM 7162 C C . THR B 1 62 ? -25.281 -8.008 -53.219 1 76.25 62 THR B C 1
ATOM 7164 O O . THR B 1 62 ? -24.781 -6.922 -52.906 1 76.25 62 THR B O 1
ATOM 7167 N N . GLN B 1 63 ? -25.688 -8.852 -52.344 1 81.19 63 GLN B N 1
ATOM 7168 C CA . GLN B 1 63 ? -25.797 -8.438 -50.938 1 81.19 63 GLN B CA 1
ATOM 7169 C C . GLN B 1 63 ? -24.828 -9.219 -50.062 1 81.19 63 GLN B C 1
ATOM 7171 O O . GLN B 1 63 ? -24.922 -9.188 -48.844 1 81.19 63 GLN B O 1
ATOM 7176 N N . HIS B 1 64 ? -23.984 -9.898 -50.688 1 85.19 64 HIS B N 1
ATOM 7177 C CA . HIS B 1 64 ? -23.047 -10.734 -49.938 1 85.19 64 HIS B CA 1
ATOM 7178 C C . HIS B 1 64 ? -22.281 -9.914 -48.906 1 85.19 64 HIS B C 1
ATOM 7180 O O . HIS B 1 64 ? -22.172 -10.312 -47.719 1 85.19 64 HIS B O 1
ATOM 7186 N N . GLU B 1 65 ? -21.844 -8.828 -49.281 1 81.81 65 GLU B N 1
ATOM 7187 C CA . GLU B 1 65 ? -21.047 -7.992 -48.406 1 81.81 65 GLU B CA 1
ATOM 7188 C C . GLU B 1 65 ? -21.891 -7.418 -47.25 1 81.81 65 GLU B C 1
ATOM 7190 O O . GLU B 1 65 ? -21.453 -7.348 -46.125 1 81.81 65 GLU B O 1
ATOM 7195 N N . SER B 1 66 ? -23.047 -7.113 -47.594 1 82.44 66 SER B N 1
ATOM 7196 C CA . SER B 1 66 ? -23.953 -6.598 -46.562 1 82.44 66 SER B CA 1
ATOM 7197 C C . SER B 1 66 ? -24.312 -7.676 -45.562 1 82.44 66 SER B C 1
ATOM 7199 O O . SER B 1 66 ? -24.469 -7.395 -44.375 1 82.44 66 SER B O 1
ATOM 7201 N N . CYS B 1 67 ? -24.484 -8.797 -46.031 1 83.88 67 CYS B N 1
ATOM 7202 C CA . CYS B 1 67 ? -24.797 -9.922 -45.156 1 83.88 67 CYS B CA 1
ATOM 7203 C C . CYS B 1 67 ? -23.625 -10.219 -44.219 1 83.88 67 CYS B C 1
ATOM 7205 O O . CYS B 1 67 ? -23.812 -10.508 -43.062 1 83.88 67 CYS B O 1
ATOM 7207 N N . TRP B 1 68 ? -22.453 -10.164 -44.781 1 87.25 68 TRP B N 1
ATOM 7208 C CA . TRP B 1 68 ? -21.25 -10.352 -43.969 1 87.25 68 TRP B CA 1
ATOM 7209 C C . TRP B 1 68 ? -21.156 -9.305 -42.875 1 87.25 68 TRP B C 1
ATOM 7211 O O . TRP B 1 68 ? -20.922 -9.641 -41.719 1 87.25 68 TRP B O 1
ATOM 7221 N N . ASP B 1 69 ? -21.406 -8.094 -43.219 1 82.25 69 ASP B N 1
ATOM 7222 C CA . ASP B 1 69 ? -21.328 -6.992 -42.25 1 82.25 69 ASP B CA 1
ATOM 7223 C C . ASP B 1 69 ? -22.359 -7.164 -41.125 1 82.25 69 ASP B C 1
ATOM 7225 O O . ASP B 1 69 ? -22.062 -6.895 -39.969 1 82.25 69 ASP B O 1
ATOM 7229 N N . ALA B 1 70 ? -23.422 -7.594 -41.5 1 81.75 70 ALA B N 1
ATOM 7230 C CA . ALA B 1 70 ? -24.484 -7.82 -40.531 1 81.75 70 ALA B CA 1
ATOM 7231 C C . ALA B 1 70 ? -24.047 -8.859 -39.5 1 81.75 70 ALA B C 1
ATOM 7233 O O . ALA B 1 70 ? -24.359 -8.719 -38.312 1 81.75 70 ALA B O 1
ATOM 7234 N N . PHE B 1 71 ? -23.328 -9.875 -39.969 1 86.25 71 PHE B N 1
ATOM 7235 C CA . PHE B 1 71 ? -22.844 -10.914 -39.062 1 86.25 71 PHE B CA 1
ATOM 7236 C C . PHE B 1 71 ? -21.734 -10.391 -38.188 1 86.25 71 PHE B C 1
ATOM 7238 O O . PHE B 1 71 ? -21.719 -10.641 -36.969 1 86.25 71 PHE B O 1
ATOM 7245 N N . ILE B 1 72 ? -20.844 -9.633 -38.719 1 82.69 72 ILE B N 1
ATOM 7246 C CA . ILE B 1 72 ? -19.688 -9.141 -38 1 82.69 72 ILE B CA 1
ATOM 7247 C C . ILE B 1 72 ? -20.125 -8.219 -36.875 1 82.69 72 ILE B C 1
ATOM 7249 O O . ILE B 1 72 ? -19.531 -8.227 -35.781 1 82.69 72 ILE B O 1
ATOM 7253 N N . VAL B 1 73 ? -21.219 -7.461 -37.094 1 75.62 73 VAL B N 1
ATOM 7254 C CA . VAL B 1 73 ? -21.672 -6.52 -36.094 1 75.62 73 VAL B CA 1
ATOM 7255 C C . VAL B 1 73 ? -22.672 -7.207 -35.156 1 75.62 73 VAL B C 1
ATOM 7257 O O . VAL B 1 73 ? -23.312 -6.551 -34.344 1 75.62 73 VAL B O 1
ATOM 7260 N N . ARG B 1 74 ? -22.844 -8.531 -35.219 1 76.38 74 ARG B N 1
ATOM 7261 C CA . ARG B 1 74 ? -23.641 -9.398 -34.375 1 76.38 74 ARG B CA 1
ATOM 7262 C C . ARG B 1 74 ? -25.125 -9.125 -34.531 1 76.38 74 ARG B C 1
ATOM 7264 O O . ARG B 1 74 ? -25.906 -9.305 -33.594 1 76.38 74 ARG B O 1
ATOM 7271 N N . SER B 1 75 ? -25.547 -8.695 -35.688 1 75.69 75 SER B N 1
ATOM 7272 C CA . SER B 1 75 ? -26.953 -8.477 -36 1 75.69 75 SER B CA 1
ATOM 7273 C C . SER B 1 75 ? -27.609 -9.75 -36.5 1 75.69 75 SER B C 1
ATOM 7275 O O . SER B 1 75 ? -28.844 -9.82 -36.625 1 75.69 75 SER B O 1
ATOM 7277 N N . ALA B 1 76 ? -26.828 -10.672 -36.938 1 79.19 76 ALA B N 1
ATOM 7278 C CA . ALA B 1 76 ? -27.328 -11.953 -37.438 1 79.19 76 ALA B CA 1
ATOM 7279 C C . ALA B 1 76 ? -26.453 -13.102 -36.938 1 79.19 76 ALA B C 1
ATOM 7281 O O . ALA B 1 76 ? -25.312 -12.883 -36.5 1 79.19 76 ALA B O 1
ATOM 7282 N N . ASP B 1 77 ? -27.031 -14.305 -36.969 1 83.69 77 ASP B N 1
ATOM 7283 C CA . ASP B 1 77 ? -26.25 -15.453 -36.531 1 83.69 77 ASP B CA 1
ATOM 7284 C C . ASP B 1 77 ? -25.562 -16.141 -37.688 1 83.69 77 ASP B C 1
ATOM 7286 O O . ASP B 1 77 ? -25.781 -15.758 -38.844 1 83.69 77 ASP B O 1
ATOM 7290 N N . PHE B 1 78 ? -24.719 -17.172 -37.375 1 88.88 78 PHE B N 1
ATOM 7291 C CA . PHE B 1 78 ? -23.875 -17.781 -38.406 1 88.88 78 PHE B CA 1
ATOM 7292 C C . PHE B 1 78 ? -24.719 -18.641 -39.344 1 88.88 78 PHE B C 1
ATOM 7294 O O . PHE B 1 78 ? -24.406 -18.75 -40.531 1 88.88 78 PHE B O 1
ATOM 7301 N N . GLU B 1 79 ? -25.797 -19.188 -38.812 1 86 79 GLU B N 1
ATOM 7302 C CA . GLU B 1 79 ? -26.688 -19.969 -39.656 1 86 79 GLU B CA 1
ATOM 7303 C C . GLU B 1 79 ? -27.359 -19.078 -40.719 1 86 79 GLU B C 1
ATOM 7305 O O . GLU B 1 79 ? -27.469 -19.453 -41.875 1 86 79 GLU B O 1
ATOM 7310 N N . TRP B 1 80 ? -27.766 -17.922 -40.281 1 88.12 80 TRP B N 1
ATOM 7311 C CA . TRP B 1 80 ? -28.328 -16.938 -41.188 1 88.12 80 TRP B CA 1
ATOM 7312 C C . TRP B 1 80 ? -27.328 -16.562 -42.281 1 88.12 80 TRP B C 1
ATOM 7314 O O . TRP B 1 80 ? -27.656 -16.531 -43.469 1 88.12 80 TRP B O 1
ATOM 7324 N N . LEU B 1 81 ? -26.047 -16.344 -41.875 1 90.12 81 LEU B N 1
ATOM 7325 C CA . LEU B 1 81 ? -25.016 -15.945 -42.812 1 90.12 81 LEU B CA 1
ATOM 7326 C C . LEU B 1 81 ? -24.797 -17.031 -43.875 1 90.12 81 LEU B C 1
ATOM 7328 O O . LEU B 1 81 ? -24.781 -16.734 -45.062 1 90.12 81 LEU B O 1
ATOM 7332 N N . THR B 1 82 ? -24.703 -18.234 -43.406 1 90.56 82 THR B N 1
ATOM 7333 C CA . THR B 1 82 ? -24.406 -19.328 -44.344 1 90.56 82 THR B CA 1
ATOM 7334 C C . THR B 1 82 ? -25.578 -19.562 -45.281 1 90.56 82 THR B C 1
ATOM 7336 O O . THR B 1 82 ? -25.391 -19.938 -46.438 1 90.56 82 THR B O 1
ATOM 7339 N N . THR B 1 83 ? -26.75 -19.281 -44.812 1 88.12 83 THR B N 1
ATOM 7340 C CA . THR B 1 83 ? -27.938 -19.406 -45.656 1 88.12 83 THR B CA 1
ATOM 7341 C C . THR B 1 83 ? -27.969 -18.297 -46.719 1 88.12 83 THR B C 1
ATOM 7343 O O . THR B 1 83 ? -28.234 -18.562 -47.875 1 88.12 83 THR B O 1
ATOM 7346 N N . MET B 1 84 ? -27.656 -17.141 -46.281 1 87.5 84 MET B N 1
ATOM 7347 C CA . MET B 1 84 ? -27.75 -15.984 -47.156 1 87.5 84 MET B CA 1
ATOM 7348 C C . MET B 1 84 ? -26.641 -16.016 -48.188 1 87.5 84 MET B C 1
ATOM 7350 O O . MET B 1 84 ? -26.812 -15.508 -49.312 1 87.5 84 MET B O 1
ATOM 7354 N N . LEU B 1 85 ? -25.531 -16.672 -47.844 1 87.69 85 LEU B N 1
ATOM 7355 C CA . LEU B 1 85 ? -24.406 -16.75 -48.75 1 87.69 85 LEU B CA 1
ATOM 7356 C C . LEU B 1 85 ? -24.484 -18.016 -49.594 1 87.69 85 LEU B C 1
ATOM 7358 O O . LEU B 1 85 ? -23.656 -18.234 -50.469 1 87.69 85 LEU B O 1
ATOM 7362 N N . TYR B 1 86 ? -25.516 -18.859 -49.312 1 88.31 86 TYR B N 1
ATOM 7363 C CA . TYR B 1 86 ? -25.766 -20.109 -50.031 1 88.31 86 TYR B CA 1
ATOM 7364 C C . TYR B 1 86 ? -24.578 -21.047 -49.906 1 88.31 86 TYR B C 1
ATOM 7366 O O . TYR B 1 86 ? -24.172 -21.672 -50.906 1 88.31 86 TYR B O 1
ATOM 7374 N N . ILE B 1 87 ? -23.953 -21.062 -48.75 1 87.69 87 ILE B N 1
ATOM 7375 C CA . ILE B 1 87 ? -22.797 -21.938 -48.531 1 87.69 87 ILE B CA 1
ATOM 7376 C C . ILE B 1 87 ? -23.125 -22.969 -47.438 1 87.69 87 ILE B C 1
ATOM 7378 O O . ILE B 1 87 ? -22.219 -23.516 -46.812 1 87.69 87 ILE B O 1
ATOM 7382 N N . ARG B 1 88 ? -24.312 -23.25 -47.094 1 85.69 88 ARG B N 1
ATOM 7383 C CA . ARG B 1 88 ? -24.766 -24.141 -46 1 85.69 88 ARG B CA 1
ATOM 7384 C C . ARG B 1 88 ? -24.203 -25.547 -46.188 1 85.69 88 ARG B C 1
ATOM 7386 O O . ARG B 1 88 ? -23.859 -26.219 -45.219 1 85.69 88 ARG B O 1
ATOM 7393 N N . ASP B 1 89 ? -24.078 -25.938 -47.438 1 80.06 89 ASP B N 1
ATOM 7394 C CA . ASP B 1 89 ? -23.688 -27.328 -47.688 1 80.06 89 ASP B CA 1
ATOM 7395 C C . ASP B 1 89 ? -22.203 -27.406 -48.062 1 80.06 89 ASP B C 1
ATOM 7397 O O . ASP B 1 89 ? -21.688 -28.484 -48.344 1 80.06 89 ASP B O 1
ATOM 7401 N N . ASP B 1 90 ? -21.484 -26.312 -48.156 1 84.06 90 ASP B N 1
ATOM 7402 C CA . ASP B 1 90 ? -20.047 -26.266 -48.406 1 84.06 90 ASP B CA 1
ATOM 7403 C C . ASP B 1 90 ? -19.25 -26.109 -47.125 1 84.06 90 ASP B C 1
ATOM 7405 O O . ASP B 1 90 ? -19.125 -25.016 -46.594 1 84.06 90 ASP B O 1
ATOM 7409 N N . SER B 1 91 ? -18.703 -27.234 -46.625 1 84.5 91 SER B N 1
ATOM 7410 C CA . SER B 1 91 ? -18 -27.266 -45.344 1 84.5 91 SER B CA 1
ATOM 7411 C C . SER B 1 91 ? -16.734 -26.422 -45.406 1 84.5 91 SER B C 1
ATOM 7413 O O . SER B 1 91 ? -16.344 -25.797 -44.406 1 84.5 91 SER B O 1
ATOM 7415 N N . ASN B 1 92 ? -16.172 -26.422 -46.5 1 82.12 92 ASN B N 1
ATOM 7416 C CA . ASN B 1 92 ? -14.922 -25.672 -46.625 1 82.12 92 ASN B CA 1
ATOM 7417 C C . ASN B 1 92 ? -15.172 -24.172 -46.562 1 82.12 92 ASN B C 1
ATOM 7419 O O . ASN B 1 92 ? -14.469 -23.453 -45.875 1 82.12 92 ASN B O 1
ATOM 7423 N N . LEU B 1 93 ? -16.094 -23.719 -47.312 1 86.75 93 LEU B N 1
ATOM 7424 C CA . LEU B 1 93 ? -16.406 -22.297 -47.312 1 86.75 93 LEU B CA 1
ATOM 7425 C C . LEU B 1 93 ? -16.969 -21.859 -45.969 1 86.75 93 LEU B C 1
ATOM 7427 O O . LEU B 1 93 ? -16.703 -20.734 -45.531 1 86.75 93 LEU B O 1
ATOM 7431 N N . LYS B 1 94 ? -17.641 -22.703 -45.312 1 87.88 94 LYS B N 1
ATOM 7432 C CA . LYS B 1 94 ? -18.141 -22.406 -43.969 1 87.88 94 LYS B CA 1
ATOM 7433 C C . LYS B 1 94 ? -16.984 -22.188 -43 1 87.88 94 LYS B C 1
ATOM 7435 O O . LYS B 1 94 ? -17 -21.234 -42.219 1 87.88 94 LYS B O 1
ATOM 7440 N N . ARG B 1 95 ? -16.125 -23.094 -43.125 1 85.88 95 ARG B N 1
ATOM 7441 C CA . ARG B 1 95 ? -14.977 -23 -42.219 1 85.88 95 ARG B CA 1
ATOM 7442 C C . ARG B 1 95 ? -14.172 -21.734 -42.5 1 85.88 95 ARG B C 1
ATOM 7444 O O . ARG B 1 95 ? -13.703 -21.078 -41.562 1 85.88 95 ARG B O 1
ATOM 7451 N N . ARG B 1 96 ? -14.055 -21.438 -43.688 1 86.19 96 ARG B N 1
ATOM 7452 C CA . ARG B 1 96 ? -13.32 -20.234 -44.062 1 86.19 96 ARG B CA 1
ATOM 7453 C C . ARG B 1 96 ? -14.039 -18.984 -43.562 1 86.19 96 ARG B C 1
ATOM 7455 O O . ARG B 1 96 ? -13.398 -18.047 -43.062 1 86.19 96 ARG B O 1
ATOM 7462 N N . ALA B 1 97 ? -15.328 -18.953 -43.75 1 88.94 97 ALA B N 1
ATOM 7463 C CA . ALA B 1 97 ? -16.141 -17.844 -43.25 1 88.94 97 ALA B CA 1
ATOM 7464 C C . ALA B 1 97 ? -15.969 -17.656 -41.75 1 88.94 97 ALA B C 1
ATOM 7466 O O . ALA B 1 97 ? -15.789 -16.531 -41.281 1 88.94 97 ALA B O 1
ATOM 7467 N N . LEU B 1 98 ? -15.969 -18.781 -41.094 1 87.44 98 LEU B N 1
ATOM 7468 C CA . LEU B 1 98 ? -15.828 -18.766 -39.656 1 87.44 98 LEU B CA 1
ATOM 7469 C C . LEU B 1 98 ? -14.461 -18.203 -39.25 1 87.44 98 LEU B C 1
ATOM 7471 O O . LEU B 1 98 ? -14.375 -17.359 -38.344 1 87.44 98 LEU B O 1
ATOM 7475 N N . LYS B 1 99 ? -13.469 -18.672 -39.844 1 86.31 99 LYS B N 1
ATOM 7476 C CA . LYS B 1 99 ? -12.102 -18.25 -39.531 1 86.31 99 LYS B CA 1
ATOM 7477 C C . LYS B 1 99 ? -11.914 -16.766 -39.812 1 86.31 99 LYS B C 1
ATOM 7479 O O . LYS B 1 99 ? -11.312 -16.047 -39 1 86.31 99 LYS B O 1
ATOM 7484 N N . LEU B 1 100 ? -12.453 -16.328 -40.906 1 86.19 100 LEU B N 1
ATOM 7485 C CA . LEU B 1 100 ? -12.32 -14.922 -41.312 1 86.19 100 LEU B CA 1
ATOM 7486 C C . LEU B 1 100 ? -13.07 -14.016 -40.344 1 86.19 100 LEU B C 1
ATOM 7488 O O . LEU B 1 100 ? -12.547 -12.977 -39.906 1 86.19 100 LEU B O 1
ATOM 7492 N N . ALA B 1 101 ? -14.258 -14.438 -40.031 1 86.69 101 ALA B N 1
ATOM 7493 C CA . ALA B 1 101 ? -15.055 -13.648 -39.094 1 86.69 101 ALA B CA 1
ATOM 7494 C C . ALA B 1 101 ? -14.375 -13.594 -37.719 1 86.69 101 ALA B C 1
ATOM 7496 O O . ALA B 1 101 ? -14.359 -12.539 -37.094 1 86.69 101 ALA B O 1
ATOM 7497 N N . PHE B 1 102 ? -13.859 -14.75 -37.312 1 85.75 102 PHE B N 1
ATOM 7498 C CA . PHE B 1 102 ? -13.18 -14.828 -36.031 1 85.75 102 PHE B CA 1
ATOM 7499 C C . PHE B 1 102 ? -11.945 -13.938 -36 1 85.75 102 PHE B C 1
ATOM 7501 O O . PHE B 1 102 ? -11.711 -13.203 -35.062 1 85.75 102 PHE B O 1
ATOM 7508 N N . LEU B 1 103 ? -11.211 -14.039 -37.031 1 83.88 103 LEU B N 1
ATOM 7509 C CA . LEU B 1 103 ? -10.008 -13.219 -37.125 1 83.88 103 LEU B CA 1
ATOM 7510 C C . LEU B 1 103 ? -10.359 -11.734 -37.125 1 83.88 103 LEU B C 1
ATOM 7512 O O . LEU B 1 103 ? -9.633 -10.93 -36.531 1 83.88 103 LEU B O 1
ATOM 7516 N N . ARG B 1 104 ? -11.414 -11.422 -37.719 1 83.88 104 ARG B N 1
ATOM 7517 C CA . ARG B 1 104 ? -11.859 -10.039 -37.812 1 83.88 104 ARG B CA 1
ATOM 7518 C C . ARG B 1 104 ? -12.273 -9.516 -36.438 1 83.88 104 ARG B C 1
ATOM 7520 O O . ARG B 1 104 ? -11.898 -8.414 -36.031 1 83.88 104 ARG B O 1
ATOM 7527 N N . ASN B 1 105 ? -13.008 -10.312 -35.781 1 80.69 105 ASN B N 1
ATOM 7528 C CA . ASN B 1 105 ? -13.609 -9.836 -34.531 1 80.69 105 ASN B CA 1
ATOM 7529 C C . ASN B 1 105 ? -12.695 -10.078 -33.344 1 80.69 105 ASN B C 1
ATOM 7531 O O . ASN B 1 105 ? -12.758 -9.352 -32.344 1 80.69 105 ASN B O 1
ATOM 7535 N N . HIS B 1 106 ? -11.992 -11.211 -33.531 1 77.12 106 HIS B N 1
ATOM 7536 C CA . HIS B 1 106 ? -11.148 -11.609 -32.406 1 77.12 106 HIS B CA 1
ATOM 7537 C C . HIS B 1 106 ? -9.742 -11.969 -32.875 1 77.12 106 HIS B C 1
ATOM 7539 O O . HIS B 1 106 ? -9.281 -13.094 -32.656 1 77.12 106 HIS B O 1
ATOM 7545 N N . PRO B 1 107 ? -9.086 -11.055 -33.344 1 75.88 107 PRO B N 1
ATOM 7546 C CA . PRO B 1 107 ? -7.777 -11.375 -33.938 1 75.88 107 PRO B CA 1
ATOM 7547 C C . PRO B 1 107 ? -6.777 -11.852 -32.875 1 75.88 107 PRO B C 1
ATOM 7549 O O . PRO B 1 107 ? -5.914 -12.68 -33.156 1 75.88 107 PRO B O 1
ATOM 7552 N N . GLN B 1 108 ? -6.949 -11.492 -31.734 1 68.69 108 GLN B N 1
ATOM 7553 C CA . GLN B 1 108 ? -5.996 -11.812 -30.688 1 68.69 108 GLN B CA 1
ATOM 7554 C C . GLN B 1 108 ? -6.051 -13.297 -30.328 1 68.69 108 GLN B C 1
ATOM 7556 O O . GLN B 1 108 ? -5.074 -13.859 -29.828 1 68.69 108 GLN B O 1
ATOM 7561 N N . PHE B 1 109 ? -7.129 -13.883 -30.719 1 67.75 109 PHE B N 1
ATOM 7562 C CA . PHE B 1 109 ? -7.332 -15.281 -30.344 1 67.75 109 PHE B CA 1
ATOM 7563 C C . PHE B 1 109 ? -7.141 -16.188 -31.562 1 67.75 109 PHE B C 1
ATOM 7565 O O . PHE B 1 109 ? -7.152 -17.406 -31.438 1 67.75 109 PHE B O 1
ATOM 7572 N N . TYR B 1 110 ? -6.895 -15.594 -32.656 1 68.56 110 TYR B N 1
ATOM 7573 C CA . TYR B 1 110 ? -6.906 -16.359 -33.906 1 68.56 110 TYR B CA 1
ATOM 7574 C C . TYR B 1 110 ? -5.703 -17.297 -33.969 1 68.56 110 TYR B C 1
ATOM 7576 O O . TYR B 1 110 ? -5.812 -18.422 -34.469 1 68.56 110 TYR B O 1
ATOM 7584 N N . VAL B 1 111 ? -4.547 -16.844 -33.469 1 56.25 111 VAL B N 1
ATOM 7585 C CA . VAL B 1 111 ? -3.328 -17.625 -33.656 1 56.25 111 VAL B CA 1
ATOM 7586 C C . VAL B 1 111 ? -3.236 -18.688 -32.562 1 56.25 111 VAL B C 1
ATOM 7588 O O . VAL B 1 111 ? -2.316 -19.516 -32.562 1 56.25 111 VAL B O 1
ATOM 7591 N N . LYS B 1 112 ? -4.238 -18.906 -31.844 1 55.03 112 LYS B N 1
ATOM 7592 C CA . LYS B 1 112 ? -4.152 -19.844 -30.734 1 55.03 112 LYS B CA 1
ATOM 7593 C C . LYS B 1 112 ? -4.695 -21.219 -31.125 1 55.03 112 LYS B C 1
ATOM 7595 O O . LYS B 1 112 ? -5.867 -21.344 -31.484 1 55.03 112 LYS B O 1
ATOM 7600 N N . PRO B 1 113 ? -3.832 -22.094 -31.312 1 51 113 PRO B N 1
ATOM 7601 C CA . PRO B 1 113 ? -4.223 -23.406 -31.828 1 51 113 PRO B CA 1
ATOM 7602 C C . PRO B 1 113 ? -5.359 -24.031 -31.016 1 51 113 PRO B C 1
ATOM 7604 O O . PRO B 1 113 ? -6.07 -24.906 -31.531 1 51 113 PRO B O 1
ATOM 7607 N N . GLU B 1 114 ? -5.664 -23.547 -29.906 1 54.94 114 GLU B N 1
ATOM 7608 C CA . GLU B 1 114 ? -6.613 -24.203 -29.016 1 54.94 114 GLU B CA 1
ATOM 7609 C C . GLU B 1 114 ? -8.047 -23.766 -29.328 1 54.94 114 GLU B C 1
ATOM 7611 O O . GLU B 1 114 ? -9 -24.344 -28.797 1 54.94 114 GLU B O 1
ATOM 7616 N N . ILE B 1 115 ? -8.125 -22.875 -30.203 1 60.53 115 ILE B N 1
ATOM 7617 C CA . ILE B 1 115 ? -9.469 -22.391 -30.516 1 60.53 115 ILE B CA 1
ATOM 7618 C C . ILE B 1 115 ? -10.031 -23.172 -31.703 1 60.53 115 ILE B C 1
ATOM 7620 O O . ILE B 1 115 ? -9.539 -23.047 -32.812 1 60.53 115 ILE B O 1
ATOM 7624 N N . ASN B 1 116 ? -10.891 -24.141 -31.281 1 62.72 116 ASN B N 1
ATOM 7625 C CA . ASN B 1 116 ? -11.492 -24.953 -32.344 1 62.72 116 ASN B CA 1
ATOM 7626 C C . ASN B 1 116 ? -12.664 -24.219 -33 1 62.72 116 ASN B C 1
ATOM 7628 O O . ASN B 1 116 ? -13.062 -23.156 -32.531 1 62.72 116 ASN B O 1
ATOM 7632 N N . SER B 1 117 ? -13.141 -24.75 -34.062 1 72.12 117 SER B N 1
ATOM 7633 C CA . SER B 1 117 ? -14.172 -24.125 -34.906 1 72.12 117 SER B CA 1
ATOM 7634 C C . SER B 1 117 ? -15.453 -23.891 -34.094 1 72.12 117 SER B C 1
ATOM 7636 O O . SER B 1 117 ? -16.141 -22.891 -34.312 1 72.12 117 SER B O 1
ATOM 7638 N N . LYS B 1 118 ? -15.625 -24.734 -33.219 1 72 118 LYS B N 1
ATOM 7639 C CA . LYS B 1 118 ? -16.828 -24.609 -32.406 1 72 118 LYS B CA 1
ATOM 7640 C C . LYS B 1 118 ? -16.734 -23.422 -31.469 1 72 118 LYS B C 1
ATOM 7642 O O . LYS B 1 118 ? -17.703 -22.672 -31.297 1 72 118 LYS B O 1
ATOM 7647 N N . MET B 1 119 ? -15.609 -23.25 -31.016 1 72.88 119 MET B N 1
ATOM 7648 C CA . MET B 1 119 ? -15.375 -22.141 -30.094 1 72.88 119 MET B CA 1
ATOM 7649 C C . MET B 1 119 ? -15.43 -20.797 -30.844 1 72.88 119 MET B C 1
ATOM 7651 O O . MET B 1 119 ? -15.969 -19.828 -30.328 1 72.88 119 MET B O 1
ATOM 7655 N N . MET B 1 120 ? -14.844 -20.891 -31.953 1 80.56 120 MET B N 1
ATOM 7656 C CA . MET B 1 120 ? -14.883 -19.703 -32.781 1 80.56 120 MET B CA 1
ATOM 7657 C C . MET B 1 120 ? -16.328 -19.266 -33.031 1 80.56 120 MET B C 1
ATOM 7659 O O . MET B 1 120 ? -16.656 -18.078 -32.906 1 80.56 120 MET B O 1
ATOM 7663 N N . LEU B 1 121 ? -17.141 -20.266 -33.344 1 80.56 121 LEU B N 1
ATOM 7664 C CA . LEU B 1 121 ? -18.547 -20 -33.656 1 80.56 121 LEU B CA 1
ATOM 7665 C C . LEU B 1 121 ? -19.281 -19.438 -32.438 1 80.56 121 LEU B C 1
ATOM 7667 O O . LEU B 1 121 ? -20 -18.453 -32.562 1 80.56 121 LEU B O 1
ATOM 7671 N N . ARG B 1 122 ? -18.969 -19.984 -31.375 1 77.69 122 ARG B N 1
ATOM 7672 C CA . ARG B 1 122 ? -19.625 -19.547 -30.156 1 77.69 122 ARG B CA 1
ATOM 7673 C C . ARG B 1 122 ? -19.234 -18.109 -29.797 1 77.69 122 ARG B C 1
ATOM 7675 O O . ARG B 1 122 ? -20.062 -17.312 -29.359 1 77.69 122 ARG B O 1
ATOM 7682 N N . ALA B 1 123 ? -18 -17.844 -29.953 1 79.38 123 ALA B N 1
ATOM 7683 C CA . ALA B 1 123 ? -17.5 -16.516 -29.656 1 79.38 123 ALA B CA 1
ATOM 7684 C C . ALA B 1 123 ? -18.109 -15.469 -30.578 1 79.38 123 ALA B C 1
ATOM 7686 O O . ALA B 1 123 ? -18.453 -14.367 -30.141 1 79.38 123 ALA B O 1
ATOM 7687 N N . LEU B 1 124 ? -18.281 -15.852 -31.766 1 81.81 124 LEU B N 1
ATOM 7688 C CA . LEU B 1 124 ? -18.812 -14.93 -32.781 1 81.81 124 LEU B CA 1
ATOM 7689 C C . LEU B 1 124 ? -20.297 -14.695 -32.562 1 81.81 124 LEU B C 1
ATOM 7691 O O . LEU B 1 124 ? -20.828 -13.641 -32.906 1 81.81 124 LEU B O 1
ATOM 7695 N N . GLU B 1 125 ? -20.922 -15.68 -32 1 78.81 125 GLU B N 1
ATOM 7696 C CA . GLU B 1 125 ? -22.359 -15.578 -31.812 1 78.81 125 GLU B CA 1
ATOM 7697 C C . GLU B 1 125 ? -22.703 -15.039 -30.438 1 78.81 125 GLU B C 1
ATOM 7699 O O . GLU B 1 125 ? -23.875 -14.922 -30.078 1 78.81 125 GLU B O 1
ATOM 7704 N N . ALA B 1 126 ? -21.672 -14.75 -29.703 1 74.44 126 ALA B N 1
ATOM 7705 C CA . ALA B 1 126 ? -21.875 -14.188 -28.359 1 74.44 126 ALA B CA 1
ATOM 7706 C C . ALA B 1 126 ? -22.578 -12.836 -28.438 1 74.44 126 ALA B C 1
ATOM 7708 O O . ALA B 1 126 ? -22.359 -12.078 -29.391 1 74.44 126 ALA B O 1
ATOM 7709 N N . LYS B 1 127 ? -23.375 -12.516 -27.562 1 66.56 127 LYS B N 1
ATOM 7710 C CA . LYS B 1 127 ? -24.203 -11.305 -27.609 1 66.56 127 LYS B CA 1
ATOM 7711 C C . LYS B 1 127 ? -23.375 -10.07 -27.266 1 66.56 127 LYS B C 1
ATOM 7713 O O . LYS B 1 127 ? -23.688 -8.969 -27.734 1 66.56 127 LYS B O 1
ATOM 7718 N N . THR B 1 128 ? -22.391 -10.289 -26.469 1 65.44 128 THR B N 1
ATOM 7719 C CA . THR B 1 128 ? -21.516 -9.18 -26.078 1 65.44 128 THR B CA 1
ATOM 7720 C C . THR B 1 128 ? -20.047 -9.547 -26.281 1 65.44 128 THR B C 1
ATOM 7722 O O . THR B 1 128 ? -19.703 -10.727 -26.359 1 65.44 128 THR B O 1
ATOM 7725 N N . ASP B 1 129 ? -19.219 -8.555 -26.562 1 63.28 129 ASP B N 1
ATOM 7726 C CA . ASP B 1 129 ? -17.781 -8.773 -26.703 1 63.28 129 ASP B CA 1
ATOM 7727 C C . ASP B 1 129 ? -17.203 -9.438 -25.453 1 63.28 129 ASP B C 1
ATOM 7729 O O . ASP B 1 129 ? -16.297 -10.266 -25.562 1 63.28 129 ASP B O 1
ATOM 7733 N N . GLN B 1 130 ? -17.766 -9.219 -24.453 1 59.5 130 GLN B N 1
ATOM 7734 C CA . GLN B 1 130 ? -17.297 -9.797 -23.203 1 59.5 130 GLN B CA 1
ATOM 7735 C C . GLN B 1 130 ? -17.578 -11.297 -23.156 1 59.5 130 GLN B C 1
ATOM 7737 O O . GLN B 1 130 ? -16.719 -12.07 -22.719 1 59.5 130 GLN B O 1
ATOM 7742 N N . GLU B 1 131 ? -18.688 -11.625 -23.641 1 62.19 131 GLU B N 1
ATOM 7743 C CA . GLU B 1 131 ? -19.047 -13.039 -23.719 1 62.19 131 GLU B CA 1
ATOM 7744 C C . GLU B 1 131 ? -18.125 -13.789 -24.672 1 62.19 131 GLU B C 1
ATOM 7746 O O . GLU B 1 131 ? -17.688 -14.906 -24.375 1 62.19 131 GLU B O 1
ATOM 7751 N N . ALA B 1 132 ? -17.953 -13.195 -25.797 1 67.81 132 ALA B N 1
ATOM 7752 C CA . ALA B 1 132 ? -17.062 -13.82 -26.781 1 67.81 132 ALA B CA 1
ATOM 7753 C C . ALA B 1 132 ? -15.672 -14.039 -26.203 1 67.81 132 ALA B C 1
ATOM 7755 O O . ALA B 1 132 ? -15.094 -15.109 -26.359 1 67.81 132 ALA B O 1
ATOM 7756 N N . ARG B 1 133 ? -15.266 -13.109 -25.578 1 63.97 133 ARG B N 1
ATOM 7757 C CA . ARG B 1 133 ? -13.938 -13.18 -24.969 1 63.97 133 ARG B CA 1
ATOM 7758 C C . ARG B 1 133 ? -13.883 -14.25 -23.891 1 63.97 133 ARG B C 1
ATOM 7760 O O . ARG B 1 133 ? -12.898 -14.984 -23.781 1 63.97 133 ARG B O 1
ATOM 7767 N N . THR B 1 134 ? -14.859 -14.375 -23.219 1 57.38 134 THR B N 1
ATOM 7768 C CA . THR B 1 134 ? -14.961 -15.398 -22.188 1 57.38 134 THR B CA 1
ATOM 7769 C C . THR B 1 134 ? -14.898 -16.797 -22.797 1 57.38 134 THR B C 1
ATOM 7771 O O . THR B 1 134 ? -14.203 -17.672 -22.281 1 57.38 134 THR B O 1
ATOM 7774 N N . ILE B 1 135 ? -15.578 -16.969 -23.906 1 60.12 135 ILE B N 1
ATOM 7775 C CA . ILE B 1 135 ? -15.617 -18.25 -24.594 1 60.12 135 ILE B CA 1
ATOM 7776 C C . ILE B 1 135 ? -14.219 -18.609 -25.078 1 60.12 135 ILE B C 1
ATOM 7778 O O . ILE B 1 135 ? -13.781 -19.766 -24.938 1 60.12 135 ILE B O 1
ATOM 7782 N N . LEU B 1 136 ? -13.617 -17.688 -25.562 1 63.47 136 LEU B N 1
ATOM 7783 C CA . LEU B 1 136 ? -12.305 -17.953 -26.156 1 63.47 136 LEU B CA 1
ATOM 7784 C C . LEU B 1 136 ? -11.266 -18.188 -25.062 1 63.47 136 LEU B C 1
ATOM 7786 O O . LEU B 1 136 ? -10.398 -19.047 -25.203 1 63.47 136 LEU B O 1
ATOM 7790 N N . GLU B 1 137 ? -11.406 -17.594 -24.141 1 57.22 137 GLU B N 1
ATOM 7791 C CA . GLU B 1 137 ? -10.477 -17.75 -23.016 1 57.22 137 GLU B CA 1
ATOM 7792 C C . GLU B 1 137 ? -10.68 -19.109 -22.328 1 57.22 137 GLU B C 1
ATOM 7794 O O . GLU B 1 137 ? -9.719 -19.766 -21.938 1 57.22 137 GLU B O 1
ATOM 7799 N N . ILE B 1 138 ? -11.859 -19.5 -22.375 1 52.69 138 ILE B N 1
ATOM 7800 C CA . ILE B 1 138 ? -12.203 -20.812 -21.828 1 52.69 138 ILE B CA 1
ATOM 7801 C C . ILE B 1 138 ? -11.609 -21.906 -22.719 1 52.69 138 ILE B C 1
ATOM 7803 O O . ILE B 1 138 ? -11.109 -22.906 -22.203 1 52.69 138 ILE B O 1
ATOM 7807 N N . GLY B 1 139 ? -11.758 -21.734 -23.953 1 51.31 139 GLY B N 1
ATOM 7808 C CA . GLY B 1 139 ? -11.211 -22.703 -24.891 1 51.31 139 GLY B CA 1
ATOM 7809 C C . GLY B 1 139 ? -9.719 -22.922 -24.719 1 51.31 139 GLY B C 1
ATOM 7810 O O . GLY B 1 139 ? -9.227 -24.047 -24.828 1 51.31 139 GLY B O 1
ATOM 7811 N N . LEU B 1 140 ? -9.164 -21.953 -24.438 1 52.53 140 LEU B N 1
ATOM 7812 C CA . LEU B 1 140 ? -7.723 -22.047 -24.234 1 52.53 140 LEU B CA 1
ATOM 7813 C C . LEU B 1 140 ? -7.418 -22.797 -22.938 1 52.53 140 LEU B C 1
ATOM 7815 O O . LEU B 1 140 ? -6.387 -23.469 -22.828 1 52.53 140 LEU B O 1
ATOM 7819 N N . LEU B 1 141 ? -8.32 -22.688 -22.047 1 51.19 141 LEU B N 1
ATOM 7820 C CA . LEU B 1 141 ? -8.117 -23.281 -20.734 1 51.19 141 LEU B CA 1
ATOM 7821 C C . LEU B 1 141 ? -8.445 -24.766 -20.75 1 51.19 141 LEU B C 1
ATOM 7823 O O . LEU B 1 141 ? -8.039 -25.5 -19.844 1 51.19 141 LEU B O 1
ATOM 7827 N N . GLN B 1 142 ? -9.234 -25.234 -21.641 1 49.88 142 GLN B N 1
ATOM 7828 C CA . GLN B 1 142 ? -9.594 -26.656 -21.688 1 49.88 142 GLN B CA 1
ATOM 7829 C C . GLN B 1 142 ? -8.352 -27.531 -21.703 1 49.88 142 GLN B C 1
ATOM 7831 O O . GLN B 1 142 ? -8.359 -28.625 -21.141 1 49.88 142 GLN B O 1
ATOM 7836 N N . ALA B 1 143 ? -7.324 -27.203 -22.438 1 50.56 143 ALA B N 1
ATOM 7837 C CA . ALA B 1 143 ? -6.137 -28.047 -22.359 1 50.56 143 ALA B CA 1
ATOM 7838 C C . ALA B 1 143 ? -5.629 -28.156 -20.922 1 50.56 143 ALA B C 1
ATOM 7840 O O . ALA B 1 143 ? -5.07 -29.172 -20.516 1 50.56 143 ALA B O 1
ATOM 7841 N N . SER B 1 144 ? -6.012 -27.25 -20.094 1 58.91 144 SER B N 1
ATOM 7842 C CA . SER B 1 144 ? -5.539 -27.156 -18.703 1 58.91 144 SER B CA 1
ATOM 7843 C C . SER B 1 144 ? -6.402 -27.984 -17.766 1 58.91 144 SER B C 1
ATOM 7845 O O . SER B 1 144 ? -5.996 -28.266 -16.641 1 58.91 144 SER B O 1
ATOM 7847 N N . GLY B 1 145 ? -7.426 -28.5 -18.297 1 61.97 145 GLY B N 1
ATOM 7848 C CA . GLY B 1 145 ? -8.359 -29.234 -17.453 1 61.97 145 GLY B CA 1
ATOM 7849 C C . GLY B 1 145 ? -7.836 -30.578 -16.984 1 61.97 145 GLY B C 1
ATOM 7850 O O . GLY B 1 145 ? -7.98 -30.938 -15.82 1 61.97 145 GLY B O 1
ATOM 7851 N N . SER B 1 146 ? -7.113 -31.25 -17.938 1 64.56 146 SER B N 1
ATOM 7852 C CA . SER B 1 146 ? -6.582 -32.562 -17.594 1 64.56 146 SER B CA 1
ATOM 7853 C C . SER B 1 146 ? -5.457 -32.469 -16.562 1 64.56 146 SER B C 1
ATOM 7855 O O . SER B 1 146 ? -5.355 -33.281 -15.656 1 64.56 146 SER B O 1
ATOM 7857 N N . ILE B 1 147 ? -4.723 -31.453 -16.703 1 70.12 147 ILE B N 1
ATOM 7858 C CA . ILE B 1 147 ? -3.615 -31.266 -15.781 1 70.12 147 ILE B CA 1
ATOM 7859 C C . ILE B 1 147 ? -4.156 -30.969 -14.383 1 70.12 147 ILE B C 1
ATOM 7861 O O . ILE B 1 147 ? -3.68 -31.531 -13.391 1 70.12 147 ILE B O 1
ATOM 7865 N N . LEU B 1 148 ? -5.164 -30.25 -14.352 1 73.19 148 LEU B N 1
ATOM 7866 C CA . LEU B 1 148 ? -5.727 -29.859 -13.062 1 73.19 1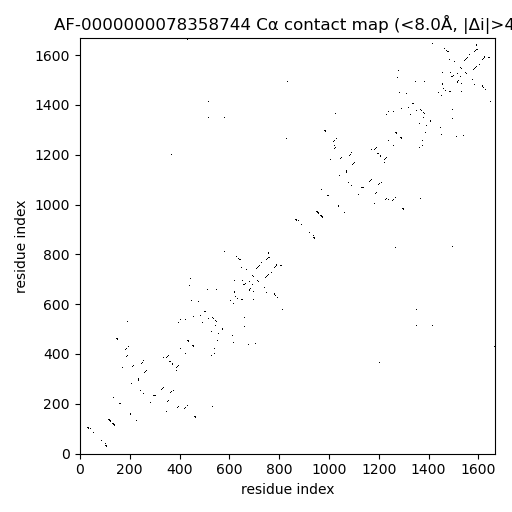48 LEU B CA 1
ATOM 7867 C C . LEU B 1 148 ? -6.434 -31.047 -12.406 1 73.19 148 LEU B C 1
ATOM 7869 O O . LEU B 1 148 ? -6.328 -31.234 -11.195 1 73.19 148 LEU B O 1
ATOM 7873 N N . SER B 1 149 ? -7.125 -31.734 -13.242 1 71.69 149 SER B N 1
ATOM 7874 C CA . SER B 1 149 ? -7.812 -32.906 -12.719 1 71.69 149 SER B CA 1
ATOM 7875 C C . SER B 1 149 ? -6.824 -33.906 -12.141 1 71.69 149 SER B C 1
ATOM 7877 O O . SER B 1 149 ? -7.016 -34.406 -11.031 1 71.69 149 SER B O 1
ATOM 7879 N N . LYS B 1 150 ? -5.82 -34.125 -12.852 1 71.56 150 LYS B N 1
ATOM 7880 C CA . LYS B 1 150 ? -4.812 -35.062 -12.391 1 71.56 150 LYS B CA 1
ATOM 7881 C C . LYS B 1 150 ? -4.066 -34.531 -11.172 1 71.56 150 LYS B C 1
ATOM 7883 O O . LYS B 1 150 ? -3.715 -35.281 -10.266 1 71.56 150 LYS B O 1
ATOM 7888 N N . GLY B 1 151 ? -3.877 -33.281 -11.25 1 72.81 151 GLY B N 1
ATOM 7889 C CA . GLY B 1 151 ? -3.238 -32.656 -10.102 1 72.81 151 GLY B CA 1
ATOM 7890 C C . GLY B 1 151 ? -4.055 -32.75 -8.828 1 72.81 151 GLY B C 1
ATOM 7891 O O . GLY B 1 151 ? -3.508 -33 -7.754 1 72.81 151 GLY B O 1
ATOM 7892 N N . TYR B 1 152 ? -5.297 -32.688 -8.977 1 75.12 152 TYR B N 1
ATOM 7893 C CA . TYR B 1 152 ? -6.195 -32.75 -7.832 1 75.12 152 TYR B CA 1
ATOM 7894 C C . TYR B 1 152 ? -6.219 -34.156 -7.25 1 75.12 152 TYR B C 1
ATOM 7896 O O . TYR B 1 152 ? -6.367 -34.344 -6.039 1 75.12 152 TYR B O 1
ATOM 7904 N N . ASP B 1 153 ? -5.988 -35.094 -8.109 1 75.19 153 ASP B N 1
ATOM 7905 C CA . ASP B 1 153 ? -6.066 -36.5 -7.695 1 75.19 153 ASP B CA 1
ATOM 7906 C C . ASP B 1 153 ? -4.719 -37 -7.172 1 75.19 153 ASP B C 1
ATOM 7908 O O . ASP B 1 153 ? -4.641 -38.062 -6.555 1 75.19 153 ASP B O 1
ATOM 7912 N N . SER B 1 154 ? -3.762 -36.219 -7.34 1 76.94 154 SER B N 1
ATOM 7913 C CA . SER B 1 154 ? -2.43 -36.594 -6.906 1 76.94 154 SER B CA 1
ATOM 7914 C C . SER B 1 154 ? -2.316 -36.594 -5.387 1 76.94 154 SER B C 1
ATOM 7916 O O . SER B 1 154 ? -3.014 -35.844 -4.711 1 76.94 154 SER B O 1
ATOM 7918 N N . PRO B 1 155 ? -1.505 -37.5 -4.875 1 78.69 155 PRO B N 1
ATOM 7919 C CA . PRO B 1 155 ? -1.311 -37.531 -3.422 1 78.69 155 PRO B CA 1
ATOM 7920 C C . PRO B 1 155 ? -0.788 -36.188 -2.881 1 78.69 155 PRO B C 1
ATOM 7922 O O . PRO B 1 155 ? 0.029 -35.531 -3.529 1 78.69 155 PRO B O 1
ATOM 7925 N N . PHE B 1 156 ? -1.273 -35.938 -1.725 1 85.25 156 PHE B N 1
ATOM 7926 C CA . PHE B 1 156 ? -0.808 -34.719 -1.062 1 85.25 156 PHE B CA 1
ATOM 7927 C C . PHE B 1 156 ? 0.57 -34.938 -0.447 1 85.25 156 PHE B C 1
ATOM 7929 O O . PHE B 1 156 ? 0.726 -35.719 0.479 1 85.25 156 PHE B O 1
ATOM 7936 N N . LEU B 1 157 ? 1.521 -34.25 -0.977 1 84.06 157 LEU B N 1
ATOM 7937 C CA . LEU B 1 157 ? 2.912 -34.469 -0.601 1 84.06 157 LEU B CA 1
ATOM 7938 C C . LEU B 1 157 ? 3.221 -33.812 0.745 1 84.06 157 LEU B C 1
ATOM 7940 O O . LEU B 1 157 ? 2.713 -32.719 1.05 1 84.06 157 LEU B O 1
ATOM 7944 N N . ARG B 1 158 ? 4.043 -34.531 1.582 1 83.69 158 ARG B N 1
ATOM 7945 C CA . ARG B 1 158 ? 4.555 -34 2.854 1 83.69 158 ARG B CA 1
ATOM 7946 C C . ARG B 1 158 ? 3.418 -33.562 3.764 1 83.69 158 ARG B C 1
ATOM 7948 O O . ARG B 1 158 ? 3.465 -32.469 4.332 1 83.69 158 ARG B O 1
ATOM 7955 N N . SER B 1 159 ? 2.422 -34.25 3.84 1 85.38 159 SER B N 1
ATOM 7956 C CA . SER B 1 159 ? 1.205 -33.938 4.582 1 85.38 159 SER B CA 1
ATOM 7957 C C . SER B 1 159 ? 1.518 -33.594 6.031 1 85.38 159 SER B C 1
ATOM 7959 O O . SER B 1 159 ? 1.002 -32.625 6.562 1 85.38 159 SER B O 1
ATOM 7961 N N . ASP B 1 160 ? 2.414 -34.312 6.625 1 80.62 160 ASP B N 1
ATOM 7962 C CA . ASP B 1 160 ? 2.701 -34.125 8.039 1 80.62 160 ASP B CA 1
ATOM 7963 C C . ASP B 1 160 ? 3.361 -32.75 8.281 1 80.62 160 ASP B C 1
ATOM 7965 O O . ASP B 1 160 ? 3.059 -32.094 9.266 1 80.62 160 ASP B O 1
ATOM 7969 N N . ILE B 1 161 ? 4.133 -32.438 7.352 1 84.69 161 ILE B N 1
ATOM 7970 C CA . ILE B 1 161 ? 4.902 -31.203 7.5 1 84.69 161 ILE B CA 1
ATOM 7971 C C . ILE B 1 161 ? 4.016 -30 7.195 1 84.69 161 ILE B C 1
ATOM 7973 O O . ILE B 1 161 ? 4.184 -28.938 7.785 1 84.69 161 ILE B O 1
ATOM 7977 N N . ILE B 1 162 ? 3.023 -30.219 6.391 1 90.12 162 ILE B N 1
ATOM 7978 C CA . ILE B 1 162 ? 2.223 -29.094 5.918 1 90.12 162 ILE B CA 1
ATOM 7979 C C . ILE B 1 162 ? 0.963 -28.969 6.773 1 90.12 162 ILE B C 1
ATOM 7981 O O . ILE B 1 162 ? 0.573 -27.859 7.148 1 90.12 162 ILE B O 1
ATOM 7985 N N . VAL B 1 163 ? 0.365 -30 7.203 1 92.44 163 VAL B N 1
ATOM 7986 C CA . VAL B 1 163 ? -0.959 -30 7.816 1 92.44 163 VAL B CA 1
ATOM 7987 C C . VAL B 1 163 ? -0.847 -29.641 9.297 1 92.44 163 VAL B C 1
ATOM 7989 O O . VAL B 1 163 ? -1.64 -28.844 9.805 1 92.44 163 VAL B O 1
ATOM 7992 N N . GLN B 1 164 ? 0.158 -30.125 9.945 1 90.94 164 GLN B N 1
ATOM 7993 C CA . GLN B 1 164 ? 0.238 -30.016 11.391 1 90.94 164 GLN B CA 1
ATOM 7994 C C . GLN B 1 164 ? 0.386 -28.547 11.82 1 90.94 164 GLN B C 1
ATOM 7996 O O . GLN B 1 164 ? -0.28 -28.094 12.75 1 90.94 164 GLN B O 1
ATOM 8001 N N . PRO B 1 165 ? 1.243 -27.844 11.172 1 90.75 165 PRO B N 1
ATOM 8002 C CA . PRO B 1 165 ? 1.351 -26.438 11.555 1 90.75 165 PRO B CA 1
ATOM 8003 C C . PRO B 1 165 ? 0.044 -25.672 11.359 1 90.75 165 PRO B C 1
ATOM 8005 O O . PRO B 1 165 ? -0.275 -24.781 12.156 1 90.75 165 PRO B O 1
ATOM 8008 N N . ILE B 1 166 ? -0.668 -25.953 10.406 1 92.12 166 ILE B N 1
ATOM 8009 C CA . ILE B 1 166 ? -1.921 -25.266 10.117 1 92.12 166 ILE B CA 1
ATOM 8010 C C . ILE B 1 166 ? -2.971 -25.656 11.156 1 92.12 166 ILE B C 1
ATOM 8012 O O . ILE B 1 166 ? -3.715 -24.797 11.641 1 92.12 166 ILE B O 1
ATOM 8016 N N . LEU B 1 167 ? -2.996 -26.875 11.492 1 93.25 167 LEU B N 1
ATOM 8017 C CA . LEU B 1 167 ? -3.904 -27.344 12.539 1 93.25 167 LEU B CA 1
ATOM 8018 C C . LEU B 1 167 ? -3.582 -26.656 13.867 1 93.25 167 LEU B C 1
ATOM 8020 O O . LEU B 1 167 ? -4.488 -26.297 14.625 1 93.25 167 LEU B O 1
ATOM 8024 N N . LYS B 1 168 ? -2.328 -26.547 14.07 1 91.62 168 LYS B N 1
ATOM 8025 C CA . LYS B 1 168 ? -1.915 -25.859 15.289 1 91.62 168 LYS B CA 1
ATOM 8026 C C . LYS B 1 168 ? -2.42 -24.422 15.305 1 91.62 168 LYS B C 1
ATOM 8028 O O . LYS B 1 168 ? -2.916 -23.938 16.328 1 91.62 168 LYS B O 1
ATOM 8033 N N . THR B 1 169 ? -2.271 -23.766 14.188 1 92.19 169 THR B N 1
ATOM 8034 C CA . THR B 1 169 ? -2.748 -22.406 14.062 1 92.19 169 THR B CA 1
ATOM 8035 C C . THR B 1 169 ? -4.258 -22.328 14.281 1 92.19 169 THR B C 1
ATOM 8037 O O . THR B 1 169 ? -4.746 -21.453 15 1 92.19 169 THR B O 1
ATOM 8040 N N . LEU B 1 170 ? -4.949 -23.188 13.703 1 94.06 170 LEU B N 1
ATOM 8041 C CA . LEU B 1 170 ? -6.402 -23.219 13.844 1 94.06 170 LEU B CA 1
ATOM 8042 C C . LEU B 1 170 ? -6.797 -23.484 15.297 1 94.06 170 LEU B C 1
ATOM 8044 O O . LEU B 1 170 ? -7.742 -22.875 15.805 1 94.06 170 LEU B O 1
ATOM 8048 N N . ASN B 1 171 ? -6.109 -24.359 15.914 1 94.5 171 ASN B N 1
ATOM 8049 C CA . ASN B 1 171 ? -6.359 -24.625 17.328 1 94.5 171 ASN B CA 1
ATOM 8050 C C . ASN B 1 171 ? -6.133 -23.391 18.188 1 94.5 171 ASN B C 1
ATOM 8052 O O . ASN B 1 171 ? -6.918 -23.109 19.094 1 94.5 171 ASN B O 1
ATOM 8056 N N . ASP B 1 172 ? -5.109 -22.734 17.891 1 92.75 172 ASP B N 1
ATOM 8057 C CA . ASP B 1 172 ? -4.824 -21.5 18.625 1 92.75 172 ASP B CA 1
ATOM 8058 C C . ASP B 1 172 ? -5.93 -20.469 18.391 1 92.75 172 ASP B C 1
ATOM 8060 O O . ASP B 1 172 ? -6.336 -19.781 19.328 1 92.75 172 ASP B O 1
ATOM 8064 N N . TYR B 1 173 ? -6.375 -20.359 17.203 1 93.25 173 TYR B N 1
ATOM 8065 C CA . TYR B 1 173 ? -7.441 -19.422 16.875 1 93.25 173 TYR B CA 1
ATOM 8066 C C . TYR B 1 173 ? -8.727 -19.781 17.594 1 93.25 173 TYR B C 1
ATOM 8068 O O . TYR B 1 173 ? -9.391 -18.906 18.172 1 93.25 173 TYR B O 1
ATOM 8076 N N . THR B 1 174 ? -8.984 -21.031 17.578 1 94.69 174 THR B N 1
ATOM 8077 C CA . THR B 1 174 ? -10.211 -21.484 18.219 1 94.69 174 THR B CA 1
ATOM 8078 C C . THR B 1 174 ? -10.172 -21.219 19.719 1 94.69 174 THR B C 1
ATOM 8080 O O . THR B 1 174 ? -11.172 -20.812 20.312 1 94.69 174 THR B O 1
ATOM 8083 N N . LYS B 1 175 ? -9.047 -21.359 20.25 1 91.94 175 LYS B N 1
ATOM 8084 C CA . LYS B 1 175 ? -8.875 -21.109 21.688 1 91.94 175 LYS B CA 1
ATOM 8085 C C . LYS B 1 175 ? -9.008 -19.625 22 1 91.94 175 LYS B C 1
ATOM 8087 O O . LYS B 1 175 ? -9.547 -19.25 23.047 1 91.94 175 LYS B O 1
ATOM 8092 N N . LYS B 1 176 ? -8.547 -18.828 21.172 1 91.19 176 LYS B N 1
ATOM 8093 C CA . LYS B 1 176 ? -8.516 -17.375 21.391 1 91.19 176 LYS B CA 1
ATOM 8094 C C . LYS B 1 176 ? -9.883 -16.75 21.141 1 91.19 176 LYS B C 1
ATOM 8096 O O . LYS B 1 176 ? -10.141 -15.625 21.562 1 91.19 176 LYS B O 1
ATOM 8101 N N . TRP B 1 177 ? -10.742 -17.484 20.516 1 92.69 177 TRP B N 1
ATOM 8102 C CA . TRP B 1 177 ? -12.023 -16.922 20.094 1 92.69 177 TRP B CA 1
ATOM 8103 C C . TRP B 1 177 ? -12.852 -16.469 21.297 1 92.69 177 TRP B C 1
ATOM 8105 O O . TRP B 1 177 ? -13.141 -17.266 22.188 1 92.69 177 TRP B O 1
ATOM 8115 N N . LYS B 1 178 ? -13.078 -15.164 21.328 1 85.56 178 LYS B N 1
ATOM 8116 C CA . LYS B 1 178 ? -14.008 -14.477 22.219 1 85.56 178 LYS B CA 1
ATOM 8117 C C . LYS B 1 178 ? -14.742 -13.359 21.484 1 85.56 178 LYS B C 1
ATOM 8119 O O . LYS B 1 178 ? -14.117 -12.484 20.891 1 85.56 178 LYS B O 1
ATOM 8124 N N . PRO B 1 179 ? -16.062 -13.391 21.562 1 80.19 179 PRO B N 1
ATOM 8125 C CA . PRO B 1 179 ? -16.812 -12.391 20.812 1 80.19 179 PRO B CA 1
ATOM 8126 C C . PRO B 1 179 ? -16.484 -10.961 21.234 1 80.19 179 PRO B C 1
ATOM 8128 O O . PRO B 1 179 ? -16.734 -10.016 20.484 1 80.19 179 PRO B O 1
ATOM 8131 N N . SER B 1 180 ? -15.859 -10.828 22.359 1 71.5 180 SER B N 1
ATOM 8132 C CA . SER B 1 180 ? -15.469 -9.5 22.828 1 71.5 180 SER B CA 1
ATOM 8133 C C . SER B 1 180 ? -14.195 -9.023 22.141 1 71.5 180 SER B C 1
ATOM 8135 O O . SER B 1 180 ? -13.969 -7.816 22.016 1 71.5 180 SER B O 1
ATOM 8137 N N . ASP B 1 181 ? -13.477 -10.055 21.703 1 76.75 181 ASP B N 1
ATOM 8138 C CA . ASP B 1 181 ? -12.141 -9.711 21.203 1 76.75 181 ASP B CA 1
ATOM 8139 C C . ASP B 1 181 ? -12.078 -9.797 19.688 1 76.75 181 ASP B C 1
ATOM 8141 O O . ASP B 1 181 ? -11.352 -9.047 19.047 1 76.75 181 ASP B O 1
ATOM 8145 N N . TYR B 1 182 ? -12.844 -10.734 19.25 1 82.69 182 TYR B N 1
ATOM 8146 C CA . TYR B 1 182 ? -12.766 -11 17.828 1 82.69 182 TYR B CA 1
ATOM 8147 C C . TYR B 1 182 ? -14.133 -10.836 17.172 1 82.69 182 TYR B C 1
ATOM 8149 O O . TYR B 1 182 ? -15.164 -11.047 17.812 1 82.69 182 TYR B O 1
ATOM 8157 N N . ASP B 1 183 ? -14.117 -10.516 15.969 1 74.81 183 ASP B N 1
ATOM 8158 C CA . ASP B 1 183 ? -15.336 -10.281 15.203 1 74.81 183 ASP B CA 1
ATOM 8159 C C . ASP B 1 183 ? -16.156 -11.57 15.055 1 74.81 183 ASP B C 1
ATOM 8161 O O . ASP B 1 183 ? -17.375 -11.562 15.203 1 74.81 183 ASP B O 1
ATOM 8165 N N . ALA B 1 184 ? -15.539 -12.586 14.617 1 85.62 184 ALA B N 1
ATOM 8166 C CA . ALA B 1 184 ? -16.141 -13.898 14.438 1 85.62 184 ALA B CA 1
ATOM 8167 C C . ALA B 1 184 ? -15.086 -14.992 14.375 1 85.62 184 ALA B C 1
ATOM 8169 O O . ALA B 1 184 ? -13.906 -14.711 14.133 1 85.62 184 ALA B O 1
ATOM 8170 N N . PRO B 1 185 ? -15.469 -16.156 14.594 1 92.56 185 PRO B N 1
ATOM 8171 C CA . PRO B 1 185 ? -14.484 -17.234 14.586 1 92.56 185 PRO B CA 1
ATOM 8172 C C . PRO B 1 185 ? -14.219 -17.781 13.18 1 92.56 185 PRO B C 1
ATOM 8174 O O . PRO B 1 185 ? -14.562 -18.922 12.883 1 92.56 185 PRO B O 1
ATOM 8177 N N . TYR B 1 186 ? -13.562 -17.062 12.414 1 91.31 186 TYR B N 1
ATOM 8178 C CA . TYR B 1 186 ? -13.148 -17.516 11.086 1 91.31 186 TYR B CA 1
ATOM 8179 C C . TYR B 1 186 ? -11.812 -16.891 10.695 1 91.31 186 TYR B C 1
ATOM 8181 O O . TYR B 1 186 ? -11.398 -15.883 11.273 1 91.31 186 TYR B O 1
ATOM 8189 N N . ALA B 1 187 ? -11.133 -17.562 9.828 1 89.19 187 ALA B N 1
ATOM 8190 C CA . ALA B 1 187 ? -9.938 -17.031 9.18 1 89.19 187 ALA B CA 1
ATOM 8191 C C . ALA B 1 187 ? -9.93 -17.344 7.688 1 89.19 187 ALA B C 1
ATOM 8193 O O . ALA B 1 187 ? -10.703 -18.203 7.227 1 89.19 187 ALA B O 1
ATOM 8194 N N . THR B 1 188 ? -9.188 -16.609 7.023 1 86.88 188 THR B N 1
ATOM 8195 C CA . THR B 1 188 ? -9.055 -16.875 5.598 1 86.88 188 THR B CA 1
ATOM 8196 C C . THR B 1 188 ? -7.812 -17.703 5.309 1 86.88 188 THR B C 1
ATOM 8198 O O . THR B 1 188 ? -6.754 -17.484 5.898 1 86.88 188 THR B O 1
ATOM 8201 N N . LEU B 1 189 ? -8.016 -18.719 4.578 1 90.06 189 LEU B N 1
ATOM 8202 C CA . LEU B 1 189 ? -6.91 -19.484 4.004 1 90.06 189 LEU B CA 1
ATOM 8203 C C . LEU B 1 189 ? -6.617 -19.031 2.58 1 90.06 189 LEU B C 1
ATOM 8205 O O . LEU B 1 189 ? -7.395 -19.297 1.662 1 90.06 189 LEU B O 1
ATOM 8209 N N . MET B 1 190 ? -5.508 -18.359 2.531 1 84 190 MET B N 1
ATOM 8210 C CA . MET B 1 190 ? -5.258 -17.703 1.253 1 84 190 MET B CA 1
ATOM 8211 C C . MET B 1 190 ? -3.953 -18.188 0.633 1 84 190 MET B C 1
ATOM 8213 O O . MET B 1 190 ? -3.104 -18.75 1.326 1 84 190 MET B O 1
ATOM 8217 N N . GLY B 1 191 ? -3.812 -17.969 -0.681 1 83 191 GLY B N 1
ATOM 8218 C CA . GLY B 1 191 ? -2.66 -18.328 -1.487 1 83 191 GLY B CA 1
ATOM 8219 C C . GLY B 1 191 ? -2.975 -18.438 -2.967 1 83 191 GLY B C 1
ATOM 8220 O O . GLY B 1 191 ? -4.145 -18.422 -3.361 1 83 191 GLY B O 1
ATOM 8221 N N . PRO B 1 192 ? -1.944 -18.391 -3.656 1 85.81 192 PRO B N 1
ATOM 8222 C CA . PRO B 1 192 ? -2.195 -18.5 -5.094 1 85.81 192 PRO B CA 1
ATOM 8223 C C . PRO B 1 192 ? -2.785 -19.844 -5.488 1 85.81 192 PRO B C 1
ATOM 8225 O O . PRO B 1 192 ? -2.75 -20.797 -4.699 1 85.81 192 PRO B O 1
ATOM 8228 N N . SER B 1 193 ? -3.303 -19.781 -6.664 1 78.31 193 SER B N 1
ATOM 8229 C CA . SER B 1 193 ? -3.752 -21.062 -7.223 1 78.31 193 SER B CA 1
ATOM 8230 C C . SER B 1 193 ? -2.59 -22.031 -7.375 1 78.31 193 SER B C 1
ATOM 8232 O O . SER B 1 193 ? -1.452 -21.625 -7.605 1 78.31 193 SER B O 1
ATOM 8234 N N . MET B 1 194 ? -2.717 -23.281 -7.059 1 84.06 194 MET B N 1
ATOM 8235 C CA . MET B 1 194 ? -1.747 -24.359 -7.234 1 84.06 194 MET B CA 1
ATOM 8236 C C . MET B 1 194 ? -0.978 -24.609 -5.941 1 84.06 194 MET B C 1
ATOM 8238 O O . MET B 1 194 ? -0.174 -25.547 -5.871 1 84.06 194 MET B O 1
ATOM 8242 N N . SER B 1 195 ? -1.261 -23.734 -4.938 1 85.81 195 SER B N 1
ATOM 8243 C CA . SER B 1 195 ? -0.562 -23.906 -3.67 1 85.81 195 SER B CA 1
ATOM 8244 C C . SER B 1 195 ? -1.089 -25.125 -2.918 1 85.81 195 SER B C 1
ATOM 8246 O O . SER B 1 195 ? -0.467 -25.594 -1.957 1 85.81 195 SER B O 1
ATOM 8248 N N . GLY B 1 196 ? -2.24 -25.625 -3.287 1 85.88 196 GLY B N 1
ATOM 8249 C CA . GLY B 1 196 ? -2.797 -26.812 -2.658 1 85.88 196 GLY B CA 1
ATOM 8250 C C . GLY B 1 196 ? -3.762 -26.484 -1.53 1 85.88 196 GLY B C 1
ATOM 8251 O O . GLY B 1 196 ? -3.955 -27.297 -0.624 1 85.88 196 GLY B O 1
ATOM 8252 N N . LYS B 1 197 ? -4.348 -25.359 -1.503 1 87.62 197 LYS B N 1
ATOM 8253 C CA . LYS B 1 197 ? -5.23 -24.906 -0.428 1 87.62 197 LYS B CA 1
ATOM 8254 C C . LYS B 1 197 ? -6.391 -25.875 -0.227 1 87.62 197 LYS B C 1
ATOM 8256 O O . LYS B 1 197 ? -6.652 -26.312 0.896 1 87.62 197 LYS B O 1
ATOM 8261 N N . THR B 1 198 ? -7.094 -26.188 -1.35 1 86.62 198 THR B N 1
ATOM 8262 C CA . THR B 1 198 ? -8.25 -27.062 -1.284 1 86.62 198 THR B CA 1
ATOM 8263 C C . THR B 1 198 ? -7.836 -28.453 -0.796 1 86.62 198 THR B C 1
ATOM 8265 O O . THR B 1 198 ? -8.492 -29.031 0.075 1 86.62 198 THR B O 1
ATOM 8268 N N . ARG B 1 199 ? -6.785 -29 -1.281 1 88.12 199 ARG B N 1
ATOM 8269 C CA . ARG B 1 199 ? -6.289 -30.312 -0.886 1 88.12 199 ARG B CA 1
ATOM 8270 C C . ARG B 1 199 ? -5.844 -30.312 0.573 1 88.12 199 ARG B C 1
ATOM 8272 O O . ARG B 1 199 ? -5.977 -31.328 1.267 1 88.12 199 ARG B O 1
ATOM 8279 N N . LEU B 1 200 ? -5.348 -29.203 0.941 1 91.56 200 LEU B N 1
ATOM 8280 C CA . LEU B 1 200 ? -4.965 -29.078 2.342 1 91.56 200 LEU B CA 1
ATOM 8281 C C . LEU B 1 200 ? -6.172 -29.266 3.258 1 91.56 200 LEU B C 1
ATOM 8283 O O . LEU B 1 200 ? -6.086 -29.953 4.27 1 91.56 200 LEU B O 1
ATOM 8287 N N . VAL B 1 201 ? -7.234 -28.641 2.92 1 91.94 201 VAL B N 1
ATOM 8288 C CA . VAL B 1 201 ? -8.461 -28.766 3.705 1 91.94 201 VAL B CA 1
ATOM 8289 C C . VAL B 1 201 ? -8.906 -30.219 3.734 1 91.94 201 VAL B C 1
ATOM 8291 O O . VAL B 1 201 ? -9.328 -30.719 4.777 1 91.94 201 VAL B O 1
ATOM 8294 N N . MET B 1 202 ? -8.727 -30.859 2.684 1 89.75 202 MET B N 1
ATOM 8295 C CA . MET B 1 202 ? -9.094 -32.281 2.602 1 89.75 202 MET B CA 1
ATOM 8296 C C . MET B 1 202 ? -8.18 -33.125 3.479 1 89.75 202 MET B C 1
ATOM 8298 O O . MET B 1 202 ? -8.641 -34.062 4.141 1 89.75 202 MET B O 1
ATOM 8302 N N . GLU B 1 203 ? -6.961 -32.812 3.434 1 91.19 203 GLU B N 1
ATOM 8303 C CA . GLU B 1 203 ? -6.012 -33.531 4.273 1 91.19 203 GLU B CA 1
ATOM 8304 C C . GLU B 1 203 ? -6.301 -33.312 5.754 1 91.19 203 GLU B C 1
ATOM 8306 O O . GLU B 1 203 ? -6.094 -34.219 6.578 1 91.19 203 GLU B O 1
ATOM 8311 N N . MET B 1 204 ? -6.723 -32.188 6.09 1 92.06 204 MET B N 1
ATOM 8312 C CA . MET B 1 204 ? -7.051 -31.859 7.473 1 92.06 204 MET B CA 1
ATOM 8313 C C . MET B 1 204 ? -8.242 -32.688 7.953 1 92.06 204 MET B C 1
ATOM 8315 O O . MET B 1 204 ? -8.367 -32.969 9.148 1 92.06 204 MET B O 1
ATOM 8319 N N . SER B 1 205 ? -9.07 -33.094 7.043 1 92.62 205 SER B N 1
ATOM 8320 C CA . SER B 1 205 ? -10.273 -33.844 7.387 1 92.62 205 SER B CA 1
ATOM 8321 C C . SER B 1 205 ? -9.922 -35.219 7.965 1 92.62 205 SER B C 1
ATOM 8323 O O . SER B 1 205 ? -10.758 -35.875 8.602 1 92.62 205 SER B O 1
ATOM 8325 N N . GLN B 1 206 ? -8.711 -35.562 7.781 1 90.56 206 GLN B N 1
ATOM 8326 C CA . GLN B 1 206 ? -8.25 -36.812 8.375 1 90.56 206 GLN B CA 1
ATOM 8327 C C . GLN B 1 206 ? -7.961 -36.656 9.859 1 90.56 206 GLN B C 1
ATOM 8329 O O . GLN B 1 206 ? -7.836 -37.625 10.594 1 90.56 206 GLN B O 1
ATOM 8334 N N . HIS B 1 207 ? -7.906 -35.469 10.312 1 91.69 207 HIS B N 1
ATOM 8335 C CA . HIS B 1 207 ? -7.512 -35.188 11.688 1 91.69 207 HIS B CA 1
ATOM 8336 C C . HIS B 1 207 ? -8.672 -34.562 12.477 1 91.69 207 HIS B C 1
ATOM 8338 O O . HIS B 1 207 ? -8.75 -34.75 13.695 1 91.69 207 HIS B O 1
ATOM 8344 N N . ILE B 1 208 ? -9.461 -33.844 11.852 1 94.38 208 ILE B N 1
ATOM 8345 C CA . ILE B 1 208 ? -10.617 -33.188 12.469 1 94.38 208 ILE B CA 1
ATOM 8346 C C . ILE B 1 208 ? -11.844 -33.375 11.57 1 94.38 208 ILE B C 1
ATOM 8348 O O . ILE B 1 208 ? -11.719 -33.844 10.438 1 94.38 208 ILE B O 1
ATOM 8352 N N . CYS B 1 209 ? -13.023 -33.031 12.07 1 95.5 209 CYS B N 1
ATOM 8353 C CA . CYS B 1 209 ? -14.234 -33.062 11.25 1 95.5 209 CYS B CA 1
ATOM 8354 C C . CYS B 1 209 ? -14.32 -31.812 10.359 1 95.5 209 CYS B C 1
ATOM 8356 O O . CYS B 1 209 ? -14.398 -30.688 10.852 1 95.5 209 CYS B O 1
ATOM 8358 N N . VAL B 1 210 ? -14.273 -32.031 9.062 1 95.69 210 VAL B N 1
ATOM 8359 C CA . VAL B 1 210 ? -14.336 -30.906 8.133 1 95.69 210 VAL B CA 1
ATOM 8360 C C . VAL B 1 210 ? -15.633 -30.984 7.32 1 95.69 210 VAL B C 1
ATOM 8362 O O . VAL B 1 210 ? -15.961 -32.031 6.758 1 95.69 210 VAL B O 1
ATOM 8365 N N . VAL B 1 211 ? -16.375 -29.969 7.383 1 95.81 211 VAL B N 1
ATOM 8366 C CA . VAL B 1 211 ? -17.469 -29.766 6.449 1 95.81 211 VAL B CA 1
ATOM 8367 C C . VAL B 1 211 ? -17.031 -28.844 5.316 1 95.81 211 VAL B C 1
ATOM 8369 O O . VAL B 1 211 ? -16.969 -27.625 5.48 1 95.81 211 VAL B O 1
ATOM 8372 N N . HIS B 1 212 ? -16.75 -29.469 4.25 1 93.69 212 HIS B N 1
ATOM 8373 C CA . HIS B 1 212 ? -16.219 -28.719 3.107 1 93.69 212 HIS B CA 1
ATOM 8374 C C . HIS B 1 212 ? -17.328 -28.422 2.098 1 93.69 212 HIS B C 1
ATOM 8376 O O . HIS B 1 212 ? -18.047 -29.328 1.669 1 93.69 212 HIS B O 1
ATOM 8382 N N . VAL B 1 213 ? -17.516 -27.156 1.731 1 92.69 213 VAL B N 1
ATOM 8383 C CA . VAL B 1 213 ? -18.5 -26.75 0.728 1 92.69 213 VAL B CA 1
ATOM 8384 C C . VAL B 1 213 ? -17.812 -25.906 -0.35 1 92.69 213 VAL B C 1
ATOM 8386 O O . VAL B 1 213 ? -17.297 -24.828 -0.063 1 92.69 213 VAL B O 1
ATOM 8389 N N . CYS B 1 214 ? -17.844 -26.406 -1.544 1 89.81 214 CYS B N 1
ATOM 8390 C CA . CYS B 1 214 ? -17.297 -25.641 -2.664 1 89.81 214 CYS B CA 1
ATOM 8391 C C . CYS B 1 214 ? -18.359 -24.75 -3.291 1 89.81 214 CYS B C 1
ATOM 8393 O O . CYS B 1 214 ? -19.359 -25.234 -3.818 1 89.81 214 CYS B O 1
ATOM 8395 N N . LEU B 1 215 ? -18.156 -23.469 -3.309 1 86.12 215 LEU B N 1
ATOM 8396 C CA . LEU B 1 215 ? -19.141 -22.5 -3.752 1 86.12 215 LEU B CA 1
ATOM 8397 C C . LEU B 1 215 ? -18.875 -22.062 -5.188 1 86.12 215 LEU B C 1
ATOM 8399 O O . LEU B 1 215 ? -19.297 -20.969 -5.602 1 86.12 215 LEU B O 1
ATOM 8403 N N . ARG B 1 216 ? -18.203 -22.859 -5.898 1 77.94 216 ARG B N 1
ATOM 8404 C CA . ARG B 1 216 ? -17.875 -22.547 -7.289 1 77.94 216 ARG B CA 1
ATOM 8405 C C . ARG B 1 216 ? -19.141 -22.219 -8.086 1 77.94 216 ARG B C 1
ATOM 8407 O O . ARG B 1 216 ? -20.219 -22.75 -7.801 1 77.94 216 ARG B O 1
ATOM 8414 N N . ALA B 1 217 ? -19.109 -21.375 -9.094 1 66.88 217 ALA B N 1
ATOM 8415 C CA . ALA B 1 217 ? -20.234 -20.984 -9.938 1 66.88 217 ALA B CA 1
ATOM 8416 C C . ALA B 1 217 ? -20.766 -22.172 -10.719 1 66.88 217 ALA B C 1
ATOM 8418 O O . ALA B 1 217 ? -20 -23.047 -11.133 1 66.88 217 ALA B O 1
ATOM 8419 N N . PRO B 1 218 ? -22.25 -22.391 -10.742 1 59.53 218 PRO B N 1
ATOM 8420 C CA . PRO B 1 218 ? -22.844 -23.5 -11.492 1 59.53 218 PRO B CA 1
ATOM 8421 C C . PRO B 1 218 ? -22.469 -23.469 -12.977 1 59.53 218 PRO B C 1
ATOM 8423 O O . PRO B 1 218 ? -22.234 -22.406 -13.539 1 59.53 218 PRO B O 1
ATOM 8426 N N . ASP B 1 219 ? -22.25 -24.781 -13.539 1 48.88 219 ASP B N 1
ATOM 8427 C CA . ASP B 1 219 ? -21.953 -24.938 -14.961 1 48.88 219 ASP B CA 1
ATOM 8428 C C . ASP B 1 219 ? -23.062 -24.297 -15.812 1 48.88 219 ASP B C 1
ATOM 8430 O O . ASP B 1 219 ? -22.844 -24.031 -17 1 48.88 219 ASP B O 1
ATOM 8434 N N . SER B 1 220 ? -24.375 -24.656 -15.539 1 38.84 220 SER B N 1
ATOM 8435 C CA . SER B 1 220 ? -25.484 -24.469 -16.453 1 38.84 220 SER B CA 1
ATOM 8436 C C . SER B 1 220 ? -25.5 -23.047 -17 1 38.84 220 SER B C 1
ATOM 8438 O O . SER B 1 220 ? -26.375 -22.688 -17.797 1 38.84 220 SER B O 1
ATOM 8440 N N . ASP B 1 221 ? -25.75 -22.047 -16.156 1 32.94 221 ASP B N 1
ATOM 8441 C CA . ASP B 1 221 ? -26.484 -21.016 -16.875 1 32.94 221 ASP B CA 1
ATOM 8442 C C . ASP B 1 221 ? -25.906 -20.781 -18.266 1 32.94 221 ASP B C 1
ATOM 8444 O O . ASP B 1 221 ? -24.688 -20.734 -18.438 1 32.94 221 ASP B O 1
ATOM 8448 N N . GLY B 1 222 ? -26.453 -21.25 -19.5 1 30.91 222 GLY B N 1
ATOM 8449 C CA . GLY B 1 222 ? -26.422 -20.766 -20.875 1 30.91 222 GLY B CA 1
ATOM 8450 C C . GLY B 1 222 ? -25.484 -19.578 -21.078 1 30.91 222 GLY B C 1
ATOM 8451 O O . GLY B 1 222 ? -25.203 -19.188 -22.203 1 30.91 222 GLY B O 1
ATOM 8452 N N . GLY B 1 223 ? -26.125 -18.359 -20.609 1 29.12 223 GLY B N 1
ATOM 8453 C CA . GLY B 1 223 ? -25.469 -17.141 -21.062 1 29.12 223 GLY B CA 1
ATOM 8454 C C . GLY B 1 223 ? -23.984 -17.109 -20.797 1 29.12 223 GLY B C 1
ATOM 8455 O O . GLY B 1 223 ? -23.453 -18 -20.109 1 29.12 223 GLY B O 1
ATOM 8456 N N . GLY B 1 224 ? -23.5 -15.812 -21 1 27.42 224 GLY B N 1
ATOM 8457 C CA . GLY B 1 224 ? -22.219 -15.188 -21.328 1 27.42 224 GLY B CA 1
ATOM 8458 C C . GLY B 1 224 ? -21.141 -15.508 -20.328 1 27.42 224 GLY B C 1
ATOM 8459 O O . GLY B 1 224 ? -20.047 -15.938 -20.688 1 27.42 224 GLY B O 1
ATOM 8460 N N . SER B 1 225 ? -21.047 -14.805 -19.188 1 30.97 225 SER B N 1
ATOM 8461 C CA . SER B 1 225 ? -19.844 -14.047 -18.875 1 30.97 225 SER B CA 1
ATOM 8462 C C . SER B 1 225 ? -18.797 -14.922 -18.188 1 30.97 225 SER B C 1
ATOM 8464 O O . SER B 1 225 ? -17.625 -14.906 -18.562 1 30.97 225 SER B O 1
ATOM 8466 N N . ARG B 1 226 ? -18.766 -15.375 -16.656 1 36.19 226 ARG B N 1
ATOM 8467 C CA . ARG B 1 226 ? -17.422 -15.5 -16.109 1 36.19 226 ARG B CA 1
ATOM 8468 C C . ARG B 1 226 ? -16.875 -16.906 -16.297 1 36.19 226 ARG B C 1
ATOM 8470 O O . ARG B 1 226 ? -17.344 -17.859 -15.664 1 36.19 226 ARG B O 1
ATOM 8477 N N . LEU B 1 227 ? -16.297 -17.359 -17.359 1 35.34 227 LEU B N 1
ATOM 8478 C CA . LEU B 1 227 ? -15.477 -18.438 -17.906 1 35.34 227 LEU B CA 1
ATOM 8479 C C . LEU B 1 227 ? -14.531 -18.984 -16.844 1 35.34 227 LEU B C 1
ATOM 8481 O O . LEU B 1 227 ? -14.008 -20.078 -16.984 1 35.34 227 LEU B O 1
ATOM 8485 N N . GLN B 1 228 ? -14 -18.25 -15.906 1 39.75 228 GLN B N 1
ATOM 8486 C CA . GLN B 1 228 ? -12.867 -18.547 -15.031 1 39.75 228 GLN B CA 1
ATOM 8487 C C . GLN B 1 228 ? -13.203 -19.656 -14.047 1 39.75 228 GLN B C 1
ATOM 8489 O O . GLN B 1 228 ? -12.32 -20.391 -13.602 1 39.75 228 GLN B O 1
ATOM 8494 N N . ASP B 1 229 ? -14.547 -19.781 -13.625 1 40.59 229 ASP B N 1
ATOM 8495 C CA . ASP B 1 229 ? -14.906 -20.703 -12.555 1 40.59 229 ASP B CA 1
ATOM 8496 C C . ASP B 1 229 ? -15 -22.141 -13.07 1 40.59 229 ASP B C 1
ATOM 8498 O O . ASP B 1 229 ? -15.258 -23.062 -12.297 1 40.59 229 ASP B O 1
ATOM 8502 N N . PHE B 1 230 ? -14.977 -22.375 -14.398 1 43.28 230 PHE B N 1
ATOM 8503 C CA . PHE B 1 230 ? -15.117 -23.719 -14.945 1 43.28 230 PHE B CA 1
ATOM 8504 C C . PHE B 1 230 ? -13.812 -24.484 -14.797 1 43.28 230 PHE B C 1
ATOM 8506 O O . PHE B 1 230 ? -13.758 -25.688 -15.102 1 43.28 230 PHE B O 1
ATOM 8513 N N . THR B 1 231 ? -12.797 -23.953 -14.453 1 54.16 231 THR B N 1
ATOM 8514 C CA . THR B 1 231 ? -11.539 -24.656 -14.711 1 54.16 231 THR B CA 1
ATOM 8515 C C . THR B 1 231 ? -10.922 -25.156 -13.414 1 54.16 231 THR B C 1
ATOM 8517 O O . THR B 1 231 ? -9.852 -25.766 -13.422 1 54.16 231 THR B O 1
ATOM 8520 N N . GLY B 1 232 ? -11.805 -25.172 -12.305 1 67.81 232 GLY B N 1
ATOM 8521 C CA . GLY B 1 232 ? -11 -25.562 -11.148 1 67.81 232 GLY B CA 1
ATOM 8522 C C . GLY B 1 232 ? -11.578 -26.734 -10.383 1 67.81 232 GLY B C 1
ATOM 8523 O O . GLY B 1 232 ? -12.656 -27.219 -10.711 1 67.81 232 GLY B O 1
ATOM 8524 N N . TYR B 1 233 ? -10.883 -27.578 -9.875 1 73.69 233 TYR B N 1
ATOM 8525 C CA . TYR B 1 233 ? -11.266 -28.641 -8.953 1 73.69 233 TYR B CA 1
ATOM 8526 C C . TYR B 1 233 ? -11.172 -28.172 -7.504 1 73.69 233 TYR B C 1
ATOM 8528 O O . TYR B 1 233 ? -10.305 -27.359 -7.168 1 73.69 233 TYR B O 1
ATOM 8536 N N . PRO B 1 234 ? -12.164 -28.703 -6.59 1 81.31 234 PRO B N 1
ATOM 8537 C CA . PRO B 1 234 ? -13.219 -29.703 -6.789 1 81.31 234 PRO B CA 1
ATOM 8538 C C . PRO B 1 234 ? -14.477 -29.109 -7.434 1 81.31 234 PRO B C 1
ATOM 8540 O O . PRO B 1 234 ? -14.586 -27.891 -7.57 1 81.31 234 PRO B O 1
ATOM 8543 N N . PRO B 1 235 ? -15.336 -30.047 -7.891 1 78.25 235 PRO B N 1
ATOM 8544 C CA . PRO B 1 235 ? -16.609 -29.562 -8.422 1 78.25 235 PRO B CA 1
ATOM 8545 C C . PRO B 1 235 ? -17.453 -28.859 -7.363 1 78.25 235 PRO B C 1
ATOM 8547 O O . PRO B 1 235 ? -17.219 -29.031 -6.164 1 78.25 235 PRO B O 1
ATOM 8550 N N . ARG B 1 236 ? -18.5 -28.188 -7.805 1 83.88 236 ARG B N 1
ATOM 8551 C CA . ARG B 1 236 ? -19.406 -27.438 -6.938 1 83.88 236 ARG B CA 1
ATOM 8552 C C . ARG B 1 236 ? -20.188 -28.375 -6.023 1 83.88 236 ARG B C 1
ATOM 8554 O O . ARG B 1 236 ? -20.625 -29.438 -6.453 1 83.88 236 ARG B O 1
ATOM 8561 N N . SER B 1 237 ? -20.344 -28.016 -4.719 1 88.88 237 SER B N 1
ATOM 8562 C CA . SER B 1 237 ? -21.141 -28.797 -3.77 1 88.88 237 SER B CA 1
ATOM 8563 C C . SER B 1 237 ? -22.625 -28.547 -3.979 1 88.88 237 SER B C 1
ATOM 8565 O O . SER B 1 237 ? -23.047 -27.438 -4.336 1 88.88 237 SER B O 1
ATOM 8567 N N . ALA B 1 238 ? -23.391 -29.531 -3.746 1 86.62 238 ALA B N 1
ATOM 8568 C CA . ALA B 1 238 ? -24.828 -29.375 -3.834 1 86.62 238 ALA B CA 1
ATOM 8569 C C . ALA B 1 238 ? -25.344 -28.344 -2.84 1 86.62 238 ALA B C 1
ATOM 8571 O O . ALA B 1 238 ? -26.297 -27.609 -3.131 1 86.62 238 ALA B O 1
ATOM 8572 N N . LEU B 1 239 ? -24.75 -28.281 -1.748 1 92.31 239 LEU B N 1
ATOM 8573 C CA . LEU B 1 239 ? -25.172 -27.375 -0.684 1 92.31 239 LEU B CA 1
ATOM 8574 C C . LEU B 1 239 ? -24.938 -25.922 -1.077 1 92.31 239 LEU B C 1
ATOM 8576 O O . LEU B 1 239 ? -25.484 -25.016 -0.465 1 92.31 239 LEU B O 1
ATOM 8580 N N . ALA B 1 240 ? -24.094 -25.688 -2.049 1 89.94 240 ALA B N 1
ATOM 8581 C CA . ALA B 1 240 ? -23.719 -24.344 -2.484 1 89.94 240 ALA B CA 1
ATOM 8582 C C . ALA B 1 240 ? -24.953 -23.562 -2.912 1 89.94 240 ALA B C 1
ATOM 8584 O O . ALA B 1 240 ? -25.031 -22.344 -2.699 1 89.94 240 ALA B O 1
ATOM 8585 N N . GLU B 1 241 ? -25.938 -24.219 -3.438 1 83.94 241 GLU B N 1
ATOM 8586 C CA . GLU B 1 241 ? -27.156 -23.562 -3.887 1 83.94 241 GLU B CA 1
ATOM 8587 C C . GLU B 1 241 ? -27.922 -22.969 -2.713 1 83.94 241 GLU B C 1
ATOM 8589 O O . GLU B 1 241 ? -28.547 -21.922 -2.844 1 83.94 241 GLU B O 1
ATOM 8594 N N . HIS B 1 242 ? -27.797 -23.609 -1.676 1 88 242 HIS B N 1
ATOM 8595 C CA . HIS B 1 242 ? -28.547 -23.188 -0.501 1 88 242 HIS B CA 1
ATOM 8596 C C . HIS B 1 242 ? -27.781 -22.141 0.299 1 88 242 HIS B C 1
ATOM 8598 O O . HIS B 1 242 ? -28.391 -21.297 0.958 1 88 242 HIS B O 1
ATOM 8604 N N . ILE B 1 243 ? -26.547 -22.25 0.239 1 90.25 243 ILE B N 1
ATOM 8605 C CA . ILE B 1 243 ? -25.719 -21.25 0.903 1 90.25 243 ILE B CA 1
ATOM 8606 C C . ILE B 1 243 ? -25.812 -19.922 0.157 1 90.25 243 ILE B C 1
ATOM 8608 O O . ILE B 1 243 ? -25.859 -18.859 0.777 1 90.25 243 ILE B O 1
ATOM 8612 N N . LEU B 1 244 ? -25.844 -20.031 -1.136 1 84.69 244 LEU B N 1
ATOM 8613 C CA . LEU B 1 244 ? -25.844 -18.828 -1.96 1 84.69 244 LEU B CA 1
ATOM 8614 C C . LEU B 1 244 ? -27.266 -18.438 -2.344 1 84.69 244 LEU B C 1
ATOM 8616 O O . LEU B 1 244 ? -27.484 -17.734 -3.338 1 84.69 244 LEU B O 1
ATOM 8620 N N . MET B 1 245 ? -28.188 -18.891 -1.584 1 76.69 245 MET B N 1
ATOM 8621 C CA . MET B 1 245 ? -29.594 -18.625 -1.888 1 76.69 245 MET B CA 1
ATOM 8622 C C . MET B 1 245 ? -29.922 -17.141 -1.72 1 76.69 245 MET B C 1
ATOM 8624 O O . MET B 1 245 ? -29.625 -16.547 -0.681 1 76.69 245 MET B O 1
ATOM 8628 N N . GLU B 1 246 ? -30.391 -16.531 -2.754 1 62.81 246 GLU B N 1
ATOM 8629 C CA . GLU B 1 246 ? -30.547 -15.086 -2.832 1 62.81 246 GLU B CA 1
ATOM 8630 C C . GLU B 1 246 ? -31.953 -14.664 -2.424 1 62.81 246 GLU B C 1
ATOM 8632 O O . GLU B 1 246 ? -32.156 -13.578 -1.864 1 62.81 246 GLU B O 1
ATOM 8637 N N . ASP B 1 247 ? -32.969 -15.414 -2.645 1 59.88 247 ASP B N 1
ATOM 8638 C CA . ASP B 1 247 ? -34.312 -14.891 -2.639 1 59.88 247 ASP B CA 1
ATOM 8639 C C . ASP B 1 247 ? -35.062 -15.266 -1.347 1 59.88 247 ASP B C 1
ATOM 8641 O O . ASP B 1 247 ? -36.031 -16 -1.373 1 59.88 247 ASP B O 1
ATOM 8645 N N . ARG B 1 248 ? -34.312 -14.789 -0.208 1 64.62 248 ARG B N 1
ATOM 8646 C CA . ARG B 1 248 ? -35 -15.047 1.056 1 64.62 248 ARG B CA 1
ATOM 8647 C C . ARG B 1 248 ? -35.25 -13.742 1.809 1 64.62 248 ARG B C 1
ATOM 8649 O O . ARG B 1 248 ? -34.406 -12.859 1.845 1 64.62 248 ARG B O 1
ATOM 8656 N N . LYS B 1 249 ? -36.531 -13.531 2.203 1 62.12 249 LYS B N 1
ATOM 8657 C CA . LYS B 1 249 ? -36.906 -12.328 2.932 1 62.12 249 LYS B CA 1
ATOM 8658 C C . LYS B 1 249 ? -36.094 -12.156 4.199 1 62.12 249 LYS B C 1
ATOM 8660 O O . LYS B 1 249 ? -35.625 -11.055 4.484 1 62.12 249 LYS B O 1
ATOM 8665 N N . ASP B 1 250 ? -35.969 -13.234 5.051 1 72.88 250 ASP B N 1
ATOM 8666 C CA . ASP B 1 250 ? -35.156 -13.172 6.262 1 72.88 250 ASP B CA 1
ATOM 8667 C C . ASP B 1 250 ? -33.906 -14.023 6.129 1 72.88 250 ASP B C 1
ATOM 8669 O O . ASP B 1 250 ? -33.844 -15.156 6.621 1 72.88 250 ASP B O 1
ATOM 8673 N N . ILE B 1 251 ? -32.875 -13.461 5.602 1 78.56 251 ILE B N 1
ATOM 8674 C CA . ILE B 1 251 ? -31.641 -14.164 5.27 1 78.56 251 ILE B CA 1
ATOM 8675 C C . ILE B 1 251 ? -30.891 -14.516 6.547 1 78.56 251 ILE B C 1
ATOM 8677 O O . ILE B 1 251 ? -30.219 -15.547 6.621 1 78.56 251 ILE B O 1
ATOM 8681 N N . ASN B 1 252 ? -31.094 -13.688 7.578 1 78 252 ASN B N 1
ATOM 8682 C CA . ASN B 1 252 ? -30.422 -13.961 8.844 1 78 252 ASN B CA 1
ATOM 8683 C C . ASN B 1 252 ? -30.969 -15.219 9.508 1 78 252 ASN B C 1
ATOM 8685 O O . ASN B 1 252 ? -30.203 -16.062 9.969 1 78 252 ASN B O 1
ATOM 8689 N N . ALA B 1 253 ? -32.281 -15.203 9.484 1 78.94 253 ALA B N 1
ATOM 8690 C CA . ALA B 1 253 ? -32.906 -16.391 10.055 1 78.94 253 ALA B CA 1
ATOM 8691 C C . ALA B 1 253 ? -32.594 -17.641 9.234 1 78.94 253 ALA B C 1
ATOM 8693 O O . ALA B 1 253 ? -32.406 -18.719 9.789 1 78.94 253 ALA B O 1
ATOM 8694 N N . TYR B 1 254 ? -32.562 -17.438 8.023 1 84.81 254 TYR B N 1
ATOM 8695 C CA . TYR B 1 254 ? -32.281 -18.562 7.133 1 84.81 254 TYR B CA 1
ATOM 8696 C C . TYR B 1 254 ? -30.859 -19.094 7.387 1 84.81 254 TYR B C 1
ATOM 8698 O O . TYR B 1 254 ? -30.672 -20.297 7.52 1 84.81 254 TYR B O 1
ATOM 8706 N N . TYR B 1 255 ? -29.875 -18.234 7.492 1 87.81 255 TYR B N 1
ATOM 8707 C CA . TYR B 1 255 ? -28.484 -18.641 7.699 1 87.81 255 TYR B CA 1
ATOM 8708 C C . TYR B 1 255 ? -28.297 -19.281 9.07 1 87.81 255 TYR B C 1
ATOM 8710 O O . TYR B 1 255 ? -27.531 -20.234 9.219 1 87.81 255 TYR B O 1
ATOM 8718 N N . LYS B 1 256 ? -29 -18.703 10 1 88.31 256 LYS B N 1
ATOM 8719 C CA . LYS B 1 256 ? -28.953 -19.297 11.328 1 88.31 256 LYS B CA 1
ATOM 8720 C C . LYS B 1 256 ? -29.469 -20.734 11.297 1 88.31 256 LYS B C 1
ATOM 8722 O O . LYS B 1 256 ? -28.875 -21.641 11.891 1 88.31 256 LYS B O 1
ATOM 8727 N N . SER B 1 257 ? -30.531 -20.844 10.562 1 89.5 257 SER B N 1
ATOM 8728 C CA . SER B 1 257 ? -31.125 -22.172 10.43 1 89.5 257 SER B CA 1
ATOM 8729 C C . SER B 1 257 ? -30.219 -23.094 9.633 1 89.5 257 SER B C 1
ATOM 8731 O O . SER B 1 257 ? -30.078 -24.281 9.969 1 89.5 257 SER B O 1
ATOM 8733 N N . LEU B 1 258 ? -29.688 -22.625 8.617 1 92.31 258 LEU B N 1
ATOM 8734 C CA . LEU B 1 258 ? -28.828 -23.422 7.746 1 92.31 258 LEU B CA 1
ATOM 8735 C C . LEU B 1 258 ? -27.594 -23.922 8.5 1 92.31 258 LEU B C 1
ATOM 8737 O O . LEU B 1 258 ? -27.297 -25.109 8.484 1 92.31 258 LEU B O 1
ATOM 8741 N N . ILE B 1 259 ? -26.906 -23.016 9.219 1 94.12 259 ILE B N 1
ATOM 8742 C CA . ILE B 1 259 ? -25.688 -23.375 9.953 1 94.12 259 ILE B CA 1
ATOM 8743 C C . ILE B 1 259 ? -26.031 -24.312 11.102 1 94.12 259 ILE B C 1
ATOM 8745 O O . ILE B 1 259 ? -25.328 -25.281 11.352 1 94.12 259 ILE B O 1
ATOM 8749 N N . ALA B 1 260 ? -27.141 -23.984 11.742 1 94.19 260 ALA B N 1
ATOM 8750 C CA . ALA B 1 260 ? -27.594 -24.875 12.805 1 94.19 260 ALA B CA 1
ATOM 8751 C C . ALA B 1 260 ? -27.844 -26.281 12.281 1 94.19 260 ALA B C 1
ATOM 8753 O O . ALA B 1 260 ? -27.469 -27.266 12.93 1 94.19 260 ALA B O 1
ATOM 8754 N N . SER B 1 261 ? -28.469 -26.344 11.133 1 94.69 261 SER B N 1
ATOM 8755 C CA . SER B 1 261 ? -28.781 -27.625 10.547 1 94.69 261 SER B CA 1
ATOM 8756 C C . SER B 1 261 ? -27.531 -28.391 10.141 1 94.69 261 SER B C 1
ATOM 8758 O O . SER B 1 261 ? -27.438 -29.609 10.305 1 94.69 261 SER B O 1
ATOM 8760 N N . ILE B 1 262 ? -26.578 -27.734 9.609 1 96 262 ILE B N 1
ATOM 8761 C CA . ILE B 1 262 ? -25.312 -28.344 9.25 1 96 262 ILE B CA 1
ATOM 8762 C C . ILE B 1 262 ? -24.672 -28.953 10.492 1 96 262 ILE B C 1
ATOM 8764 O O . ILE B 1 262 ? -24.25 -30.125 10.469 1 96 262 ILE B O 1
ATOM 8768 N N . LEU B 1 263 ? -24.625 -28.203 11.562 1 96.5 263 LEU B N 1
ATOM 8769 C CA . LEU B 1 263 ? -23.984 -28.641 12.789 1 96.5 263 LEU B CA 1
ATOM 8770 C C . LEU B 1 263 ? -24.766 -29.797 13.422 1 96.5 263 LEU B C 1
ATOM 8772 O O . LEU B 1 263 ? -24.188 -30.703 14.008 1 96.5 263 LEU B O 1
ATOM 8776 N N . GLN B 1 264 ? -26.062 -29.703 13.266 1 95.25 264 GLN B N 1
ATOM 8777 C CA . GLN B 1 264 ? -26.906 -30.781 13.797 1 95.25 264 GLN B CA 1
ATOM 8778 C C . GLN B 1 264 ? -26.672 -32.094 13.039 1 95.25 264 GLN B C 1
ATOM 8780 O O . GLN B 1 264 ? -26.688 -33.156 13.633 1 95.25 264 GLN B O 1
ATOM 8785 N N . VAL B 1 265 ? -26.531 -31.984 11.781 1 96.81 265 VAL B N 1
ATOM 8786 C CA . VAL B 1 265 ? -26.25 -33.156 10.977 1 96.81 265 VAL B CA 1
ATOM 8787 C C . VAL B 1 265 ? -24.922 -33.781 11.398 1 96.81 265 VAL B C 1
ATOM 8789 O O . VAL B 1 265 ? -24.781 -35 11.453 1 96.81 265 VAL B O 1
ATOM 8792 N N . VAL B 1 266 ? -23.938 -32.938 11.68 1 97.06 266 VAL B N 1
ATOM 8793 C CA . VAL B 1 266 ? -22.656 -33.406 12.203 1 97.06 266 VAL B CA 1
ATOM 8794 C C . VAL B 1 266 ? -22.891 -34.188 13.5 1 97.06 266 VAL B C 1
ATOM 8796 O O . VAL B 1 266 ? -22.375 -35.312 13.672 1 97.06 266 VAL B O 1
ATOM 8799 N N . ALA B 1 267 ? -23.625 -33.594 14.367 1 96.69 267 ALA B N 1
ATOM 8800 C CA . ALA B 1 267 ? -23.922 -34.25 15.648 1 96.69 267 ALA B CA 1
ATOM 8801 C C . ALA B 1 267 ? -24.625 -35.562 15.453 1 96.69 267 ALA B C 1
ATOM 8803 O O . ALA B 1 267 ? -24.25 -36.594 16.062 1 96.69 267 ALA B O 1
ATOM 8804 N N . ASN B 1 268 ? -25.703 -35.562 14.609 1 95.88 268 ASN B N 1
ATOM 8805 C CA . ASN B 1 268 ? -26.484 -36.781 14.352 1 95.88 268 ASN B CA 1
ATOM 8806 C C . ASN B 1 268 ? -25.609 -37.906 13.805 1 95.88 268 ASN B C 1
ATOM 8808 O O . ASN B 1 268 ? -25.75 -39.062 14.195 1 95.88 268 ASN B O 1
ATOM 8812 N N . PHE B 1 269 ? -24.75 -37.531 12.914 1 96.69 269 PHE B N 1
ATOM 8813 C CA . PHE B 1 269 ? -23.906 -38.531 12.266 1 96.69 269 PHE B CA 1
ATOM 8814 C C . PHE B 1 269 ? -23.016 -39.219 13.289 1 96.69 269 PHE B C 1
ATOM 8816 O O . PHE B 1 269 ? -22.953 -40.438 13.344 1 96.69 269 PHE B O 1
ATOM 8823 N N . PHE B 1 270 ? -22.328 -38.5 14.125 1 95.88 270 PHE B N 1
ATOM 8824 C CA . PHE B 1 270 ? -21.344 -39.062 15.039 1 95.88 270 PHE B CA 1
ATOM 8825 C C . PHE B 1 270 ? -22.031 -39.75 16.219 1 95.88 270 PHE B C 1
ATOM 8827 O O . PHE B 1 270 ? -21.5 -40.688 16.797 1 95.88 270 PHE B O 1
ATOM 8834 N N . ASN B 1 271 ? -23.234 -39.25 16.531 1 94.56 271 ASN B N 1
ATOM 8835 C CA . ASN B 1 271 ? -24 -39.875 17.609 1 94.56 271 ASN B CA 1
ATOM 8836 C C . ASN B 1 271 ? -24.484 -41.281 17.188 1 94.56 271 ASN B C 1
ATOM 8838 O O . ASN B 1 271 ? -24.703 -42.125 18.031 1 94.56 271 ASN B O 1
ATOM 8842 N N . GLN B 1 272 ? -24.641 -41.438 15.93 1 93.31 272 GLN B N 1
ATOM 8843 C CA . GLN B 1 272 ? -25.156 -42.719 15.414 1 93.31 272 GLN B CA 1
ATOM 8844 C C . GLN B 1 272 ? -24.047 -43.75 15.289 1 93.31 272 GLN B C 1
ATOM 8846 O O . GLN B 1 272 ? -24.312 -44.938 15.172 1 93.31 272 GLN B O 1
ATOM 8851 N N . GLN B 1 273 ? -22.906 -43.344 15.43 1 91.88 273 GLN B N 1
ATOM 8852 C CA . GLN B 1 273 ? -21.781 -44.25 15.258 1 91.88 273 GLN B CA 1
ATOM 8853 C C . GLN B 1 273 ? -21.469 -45 16.547 1 91.88 273 GLN B C 1
ATOM 8855 O O . GLN B 1 273 ? -21.812 -44.531 17.641 1 91.88 273 GLN B O 1
ATOM 8860 N N . ASP B 1 274 ? -20.797 -46.094 16.391 1 88 274 ASP B N 1
ATOM 8861 C CA . ASP B 1 274 ? -20.328 -46.875 17.531 1 88 274 ASP B CA 1
ATOM 8862 C C . ASP B 1 274 ? -19.25 -46.156 18.297 1 88 274 ASP B C 1
ATOM 8864 O O . ASP B 1 274 ? -18.203 -45.781 17.734 1 88 274 ASP B O 1
ATOM 8868 N N . PRO B 1 275 ? -19.531 -45.906 19.516 1 85.94 275 PRO B N 1
ATOM 8869 C CA . PRO B 1 275 ? -18.547 -45.156 20.328 1 85.94 275 PRO B CA 1
ATOM 8870 C C . PRO B 1 275 ? -17.219 -45.906 20.438 1 85.94 275 PRO B C 1
ATOM 8872 O O . PRO B 1 275 ? -16.188 -45.281 20.734 1 85.94 275 PRO B O 1
ATOM 8875 N N . GLY B 1 276 ? -17.188 -47.156 20.188 1 85.19 276 GLY B N 1
ATOM 8876 C CA . GLY B 1 276 ? -15.961 -47.938 20.281 1 85.19 276 GLY B CA 1
ATOM 8877 C C . GLY B 1 276 ? -15.07 -47.812 19.047 1 85.19 276 GLY B C 1
ATOM 8878 O O . GLY B 1 276 ? -13.914 -48.219 19.062 1 85.19 276 GLY B O 1
ATOM 8879 N N . MET B 1 277 ? -15.602 -47.156 18.062 1 91.94 277 MET B N 1
ATOM 8880 C CA . MET B 1 277 ? -14.836 -46.969 16.828 1 91.94 277 MET B CA 1
ATOM 8881 C C . MET B 1 277 ? -13.688 -46 17.047 1 91.94 277 MET B C 1
ATOM 8883 O O . MET B 1 277 ? -13.82 -45.031 17.781 1 91.94 277 MET B O 1
ATOM 8887 N N . LYS B 1 278 ? -12.57 -46.344 16.375 1 91.81 278 LYS B N 1
ATOM 8888 C CA . LYS B 1 278 ? -11.406 -45.469 16.453 1 91.81 278 LYS B CA 1
ATOM 8889 C C . LYS B 1 278 ? -11.664 -44.125 15.75 1 91.81 278 LYS B C 1
ATOM 8891 O O . LYS B 1 278 ? -12.453 -44.062 14.812 1 91.81 278 LYS B O 1
ATOM 8896 N N . LYS B 1 279 ? -11.016 -43.125 16.188 1 91 279 LYS B N 1
ATOM 8897 C CA . LYS B 1 279 ? -11.156 -41.781 15.656 1 91 279 LYS B CA 1
ATOM 8898 C C . LYS B 1 279 ? -10.977 -41.75 14.141 1 91 279 LYS B C 1
ATOM 8900 O O . LYS B 1 279 ? -11.797 -41.188 13.414 1 91 279 LYS B O 1
ATOM 8905 N N . LYS B 1 280 ? -9.938 -42.406 13.695 1 90.75 280 LYS B N 1
ATOM 8906 C CA . LYS B 1 280 ? -9.602 -42.438 12.273 1 90.75 280 LYS B CA 1
ATOM 8907 C C . LYS B 1 280 ? -10.727 -43.031 11.445 1 90.75 280 LYS B C 1
ATOM 8909 O O . LYS B 1 280 ? -11.039 -42.562 10.352 1 90.75 280 LYS B O 1
ATOM 8914 N N . ASP B 1 281 ? -11.305 -44.031 11.977 1 92.25 281 ASP B N 1
ATOM 8915 C CA . ASP B 1 281 ? -12.375 -44.719 11.266 1 92.25 281 ASP B CA 1
ATOM 8916 C C . ASP B 1 281 ? -13.656 -43.875 11.266 1 92.25 281 ASP B C 1
ATOM 8918 O O . ASP B 1 281 ? -14.391 -43.875 10.273 1 92.25 281 ASP B O 1
ATOM 8922 N N . ARG B 1 282 ? -13.906 -43.219 12.32 1 94 282 ARG B N 1
ATOM 8923 C CA . ARG B 1 282 ? -15.086 -42.375 12.414 1 94 282 ARG B CA 1
ATOM 8924 C C . ARG B 1 282 ? -14.992 -41.219 11.43 1 94 282 ARG B C 1
ATOM 8926 O O . ARG B 1 282 ? -15.969 -40.875 10.742 1 94 282 ARG B O 1
ATOM 8933 N N . LEU B 1 283 ? -13.82 -40.656 11.383 1 93.19 283 LEU B N 1
ATOM 8934 C CA . LEU B 1 283 ? -13.617 -39.531 10.484 1 93.19 283 LEU B CA 1
ATOM 8935 C C . LEU B 1 283 ? -13.641 -40 9.031 1 93.19 283 LEU B C 1
ATOM 8937 O O . LEU B 1 283 ? -14.125 -39.281 8.156 1 93.19 283 LEU B O 1
ATOM 8941 N N . LYS B 1 284 ? -13.086 -41.094 8.805 1 92 284 LYS B N 1
ATOM 8942 C CA . LYS B 1 284 ? -13.148 -41.656 7.457 1 92 284 LYS B CA 1
ATOM 8943 C C . LYS B 1 284 ? -14.594 -41.844 7.008 1 92 284 LYS B C 1
ATOM 8945 O O . LYS B 1 284 ? -14.945 -41.562 5.863 1 92 284 LYS B O 1
ATOM 8950 N N . ALA B 1 285 ? -15.414 -42.406 7.887 1 92.31 285 ALA B N 1
ATOM 8951 C CA . ALA B 1 285 ? -16.828 -42.594 7.582 1 92.31 285 ALA B CA 1
ATOM 8952 C C . ALA B 1 285 ? -17.5 -41.25 7.273 1 92.31 285 ALA B C 1
ATOM 8954 O O . ALA B 1 285 ? -18.344 -41.156 6.379 1 92.31 285 ALA B O 1
ATOM 8955 N N . TRP B 1 286 ? -17.156 -40.312 8.023 1 94.06 286 TRP B N 1
ATOM 8956 C CA . TRP B 1 286 ? -17.688 -38.969 7.789 1 94.06 286 TRP B CA 1
ATOM 8957 C C . TRP B 1 286 ? -17.281 -38.438 6.414 1 94.06 286 TRP B C 1
ATOM 8959 O O . TRP B 1 286 ? -18.109 -37.906 5.676 1 94.06 286 TRP B O 1
ATOM 8969 N N . ASN B 1 287 ? -16.016 -38.531 6.035 1 91.5 287 ASN B N 1
ATOM 8970 C CA . ASN B 1 287 ? -15.484 -38.062 4.758 1 91.5 287 ASN B CA 1
ATOM 8971 C C . ASN B 1 287 ? -16.156 -38.781 3.584 1 91.5 287 ASN B C 1
ATOM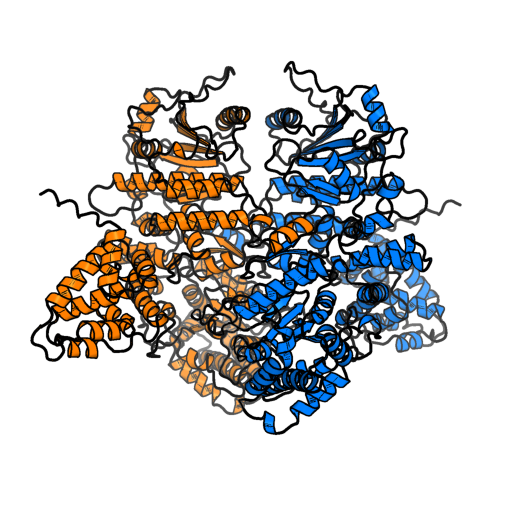 8973 O O . ASN B 1 287 ? -16.406 -38.188 2.543 1 91.5 287 ASN B O 1
ATOM 8977 N N . ASP B 1 288 ? -16.406 -40 3.809 1 87.56 288 ASP B N 1
ATOM 8978 C CA . ASP B 1 288 ? -17.125 -40.75 2.785 1 87.56 288 ASP B CA 1
ATOM 8979 C C . ASP B 1 288 ? -18.562 -40.25 2.645 1 87.56 288 ASP B C 1
ATOM 8981 O O . ASP B 1 288 ? -19.078 -40.125 1.531 1 87.56 288 ASP B O 1
ATOM 8985 N N . TYR B 1 289 ? -19.094 -40 3.811 1 90.12 289 TYR B N 1
ATOM 8986 C CA . TYR B 1 289 ? -20.469 -39.531 3.857 1 90.12 289 TYR B CA 1
ATOM 8987 C C . TYR B 1 289 ? -20.609 -38.156 3.166 1 90.12 289 TYR B C 1
ATOM 8989 O O . TYR B 1 289 ? -21.562 -37.938 2.424 1 90.12 289 TYR B O 1
ATOM 8997 N N . THR B 1 290 ? -19.625 -37.344 3.318 1 89.06 290 THR B N 1
ATOM 8998 C CA . THR B 1 290 ? -19.672 -35.969 2.779 1 89.06 290 THR B CA 1
ATOM 8999 C C . THR B 1 290 ? -18.938 -35.906 1.445 1 89.06 290 THR B C 1
ATOM 9001 O O . THR B 1 290 ? -18.922 -34.844 0.802 1 89.06 290 THR B O 1
ATOM 9004 N N . GLU B 1 291 ? -18.312 -36.906 1.005 1 78.38 291 GLU B N 1
ATOM 9005 C CA . GLU B 1 291 ? -17.594 -37.031 -0.262 1 78.38 291 GLU B CA 1
ATOM 9006 C C . GLU B 1 291 ? -16.422 -36.031 -0.32 1 78.38 291 GLU B C 1
ATOM 9008 O O . GLU B 1 291 ? -16.062 -35.562 -1.396 1 78.38 291 GLU B O 1
ATOM 9013 N N . VAL B 1 292 ? -16.016 -35.531 0.749 1 61.94 292 VAL B N 1
ATOM 9014 C CA . VAL B 1 292 ? -14.898 -34.594 0.792 1 61.94 292 VAL B CA 1
ATOM 9015 C C . VAL B 1 292 ? -13.664 -35.219 0.159 1 61.94 292 VAL B C 1
ATOM 9017 O O . VAL B 1 292 ? -12.953 -34.594 -0.625 1 61.94 292 VAL B O 1
ATOM 9020 N N . ALA B 1 293 ? -13.25 -36.438 0.466 1 53.12 293 ALA B N 1
ATOM 9021 C CA . ALA B 1 293 ? -12 -37.094 0.083 1 53.12 293 ALA B CA 1
ATOM 9022 C C . ALA B 1 293 ? -12.086 -37.656 -1.33 1 53.12 293 ALA B C 1
ATOM 9024 O O . ALA B 1 293 ? -11.062 -37.875 -1.987 1 53.12 293 ALA B O 1
ATOM 9025 N N . SER B 1 294 ? -13.273 -37.969 -1.78 1 50.84 294 SER B N 1
ATOM 9026 C CA . SER B 1 294 ? -13.406 -38.719 -3.027 1 50.84 294 SER B CA 1
ATOM 9027 C C . SER B 1 294 ? -13.492 -37.781 -4.227 1 50.84 294 SER B C 1
ATOM 9029 O O . SER B 1 294 ? -13.789 -38.219 -5.34 1 50.84 294 SER B O 1
ATOM 9031 N N . LEU B 1 295 ? -13.133 -36.625 -4.078 1 52.75 295 LEU B N 1
ATOM 9032 C CA . LEU B 1 295 ? -13.508 -35.594 -5.039 1 52.75 295 LEU B CA 1
ATOM 9033 C C . LEU B 1 295 ? -12.594 -35.656 -6.262 1 52.75 295 LEU B C 1
ATOM 9035 O O . LEU B 1 295 ? -12.844 -34.938 -7.25 1 52.75 295 LEU B O 1
ATOM 9039 N N . GLY B 1 296 ? -11.531 -36.406 -6.281 1 50.84 296 GLY B N 1
ATOM 9040 C CA . GLY B 1 296 ? -10.656 -36.438 -7.441 1 50.84 296 GLY B CA 1
ATOM 9041 C C . GLY B 1 296 ? -11.266 -37.125 -8.641 1 50.84 296 GLY B C 1
ATOM 9042 O O . GLY B 1 296 ? -10.859 -36.906 -9.773 1 50.84 296 GLY B O 1
ATOM 9043 N N . THR B 1 297 ? -12.172 -38.125 -8.359 1 51.31 297 THR B N 1
ATOM 9044 C CA . THR B 1 297 ? -12.695 -38.969 -9.453 1 51.31 297 THR B CA 1
ATOM 9045 C C . THR B 1 297 ? -13.969 -38.344 -10.023 1 51.31 297 THR B C 1
ATOM 9047 O O . THR B 1 297 ? -14.508 -38.844 -11.016 1 51.31 297 THR B O 1
ATOM 9050 N N . LEU B 1 298 ? -14.406 -37.438 -9.484 1 52.97 298 LEU B N 1
ATOM 9051 C CA . LEU B 1 298 ? -15.719 -36.938 -9.914 1 52.97 298 LEU B CA 1
ATOM 9052 C C . LEU B 1 298 ? -15.586 -35.969 -11.086 1 52.97 298 LEU B C 1
ATOM 9054 O O . LEU B 1 298 ? -14.602 -35.25 -11.18 1 52.97 298 LEU B O 1
ATOM 9058 N N . ALA B 1 299 ? -16.531 -36.312 -12 1 54.25 299 ALA B N 1
ATOM 9059 C CA . ALA B 1 299 ? -16.641 -35.406 -13.141 1 54.25 299 ALA B CA 1
ATOM 9060 C C . ALA B 1 299 ? -17.016 -34 -12.688 1 54.25 299 ALA B C 1
ATOM 9062 O O . ALA B 1 299 ? -17.703 -33.844 -11.688 1 54.25 299 ALA B O 1
ATOM 9063 N N . ARG B 1 300 ? -16.5 -33.031 -13.25 1 57.41 300 ARG B N 1
ATOM 9064 C CA . ARG B 1 300 ? -16.688 -31.609 -12.953 1 57.41 300 ARG B CA 1
ATOM 9065 C C . ARG B 1 300 ? -18.172 -31.234 -12.938 1 57.41 300 ARG B C 1
ATOM 9067 O O . ARG B 1 300 ? -18.578 -30.312 -12.227 1 57.41 300 ARG B O 1
ATOM 9074 N N . SER B 1 301 ? -18.906 -31.953 -13.758 1 53.84 301 SER B N 1
ATOM 9075 C CA . SER B 1 301 ? -20.328 -31.641 -13.922 1 53.84 301 SER B CA 1
ATOM 9076 C C . SER B 1 301 ? -21.156 -32.219 -12.773 1 53.84 301 SER B C 1
ATOM 9078 O O . SER B 1 301 ? -22.297 -31.781 -12.555 1 53.84 301 SER B O 1
ATOM 9080 N N . ASP B 1 302 ? -20.531 -33.031 -11.984 1 62.75 302 ASP B N 1
ATOM 9081 C CA . ASP B 1 302 ? -21.312 -33.688 -10.93 1 62.75 302 ASP B CA 1
ATOM 9082 C C . ASP B 1 302 ? -21.25 -32.906 -9.625 1 62.75 302 ASP B C 1
ATOM 9084 O O . ASP B 1 302 ? -20.219 -32.312 -9.289 1 62.75 302 ASP B O 1
ATOM 9088 N N . ARG B 1 303 ? -22.5 -32.625 -9.117 1 66.75 303 ARG B N 1
ATOM 9089 C CA . ARG B 1 303 ? -22.531 -32 -7.793 1 66.75 303 ARG B CA 1
ATOM 9090 C C . ARG B 1 303 ? -22.109 -33 -6.719 1 66.75 303 ARG B C 1
ATOM 9092 O O . ARG B 1 303 ? -22.484 -34.188 -6.773 1 66.75 303 ARG B O 1
ATOM 9099 N N . THR B 1 304 ? -21.297 -32.531 -5.859 1 76.31 304 THR B N 1
ATOM 9100 C CA . THR B 1 304 ? -20.844 -33.375 -4.777 1 76.31 304 THR B CA 1
ATOM 9101 C C . THR B 1 304 ? -21.719 -33.219 -3.545 1 76.31 304 THR B C 1
ATOM 9103 O O . THR B 1 304 ? -22.531 -32.281 -3.477 1 76.31 304 THR B O 1
ATOM 9106 N N . GLN B 1 305 ? -21.766 -34.156 -2.658 1 85.5 305 GLN B N 1
ATOM 9107 C CA . GLN B 1 305 ? -22.359 -34.094 -1.323 1 85.5 305 GLN B CA 1
ATOM 9108 C C . GLN B 1 305 ? -23.875 -34.094 -1.391 1 85.5 305 GLN B C 1
ATOM 9110 O O . GLN B 1 305 ? -24.531 -33.344 -0.669 1 85.5 305 GLN B O 1
ATOM 9115 N N . LYS B 1 306 ? -24.453 -34.844 -2.236 1 83.31 306 LYS B N 1
ATOM 9116 C CA . LYS B 1 306 ? -25.891 -34.875 -2.412 1 83.31 306 LYS B CA 1
ATOM 9117 C C . LYS B 1 306 ? -26.594 -35.406 -1.174 1 83.31 306 LYS B C 1
ATOM 9119 O O . LYS B 1 306 ? -27.578 -34.844 -0.707 1 83.31 306 LYS B O 1
ATOM 9124 N N . LYS B 1 307 ? -26.094 -36.5 -0.68 1 88.31 307 LYS B N 1
ATOM 9125 C CA . LYS B 1 307 ? -26.703 -37.125 0.502 1 88.31 307 LYS B CA 1
ATOM 9126 C C . LYS B 1 307 ? -26.594 -36.188 1.705 1 88.31 307 LYS B C 1
ATOM 9128 O O . LYS B 1 307 ? -27.578 -35.969 2.422 1 88.31 307 LYS B O 1
ATOM 9133 N N . PHE B 1 308 ? -25.453 -35.781 2 1 93.06 308 PHE B N 1
ATOM 9134 C CA . PHE B 1 308 ? -25.234 -34.812 3.088 1 93.06 308 PHE B CA 1
ATOM 9135 C C . PHE B 1 308 ? -26.172 -33.625 2.953 1 93.06 308 PHE B C 1
ATOM 9137 O O . PHE B 1 308 ? -26.812 -33.219 3.928 1 93.06 308 PHE B O 1
ATOM 9144 N N . THR B 1 309 ? -26.266 -33.094 1.717 1 93.38 309 THR B N 1
ATOM 9145 C CA . THR B 1 309 ? -27.141 -31.953 1.453 1 93.38 309 THR B CA 1
ATOM 9146 C C . THR B 1 309 ? -28.594 -32.312 1.739 1 93.38 309 THR B C 1
ATOM 9148 O O . THR B 1 309 ? -29.328 -31.516 2.316 1 93.38 309 THR B O 1
ATOM 9151 N N . GLY B 1 310 ? -28.969 -33.406 1.264 1 92.12 310 GLY B N 1
ATOM 9152 C CA . GLY B 1 310 ? -30.312 -33.875 1.552 1 92.12 310 GLY B CA 1
ATOM 9153 C C . GLY B 1 310 ? -30.625 -33.938 3.037 1 92.12 310 GLY B C 1
ATOM 9154 O O . GLY B 1 310 ? -31.703 -33.531 3.467 1 92.12 310 GLY B O 1
ATOM 9155 N N . ASP B 1 311 ? -29.734 -34.406 3.865 1 94.69 311 ASP B N 1
ATOM 9156 C CA . ASP B 1 311 ? -29.906 -34.5 5.312 1 94.69 311 ASP B CA 1
ATOM 9157 C C . ASP B 1 311 ? -30 -33.094 5.945 1 94.69 311 ASP B C 1
ATOM 9159 O O . ASP B 1 311 ? -30.75 -32.906 6.891 1 94.69 311 ASP B O 1
ATOM 9163 N N . VAL B 1 312 ? -29.172 -32.188 5.484 1 95 312 VAL B N 1
ATOM 9164 C CA . VAL B 1 312 ? -29.188 -30.828 6 1 95 312 VAL B CA 1
ATOM 9165 C C . VAL B 1 312 ? -30.547 -30.188 5.727 1 95 312 VAL B C 1
ATOM 9167 O O . VAL B 1 312 ? -31.125 -29.547 6.605 1 95 312 VAL B O 1
ATOM 9170 N N . LEU B 1 313 ? -31.031 -30.391 4.5 1 92.38 313 LEU B N 1
ATOM 9171 C CA . LEU B 1 313 ? -32.312 -29.812 4.125 1 92.38 313 LEU B CA 1
ATOM 9172 C C . LEU B 1 313 ? -33.469 -30.438 4.926 1 92.38 313 LEU B C 1
ATOM 9174 O O . LEU B 1 313 ? -34.406 -29.766 5.285 1 92.38 313 LEU B O 1
ATOM 9178 N N . GLU B 1 314 ? -33.406 -31.656 5.184 1 92.12 314 GLU B N 1
ATOM 9179 C CA . GLU B 1 314 ? -34.375 -32.344 6.031 1 92.12 314 GLU B CA 1
ATOM 9180 C C . GLU B 1 314 ? -34.375 -31.766 7.445 1 92.12 314 GLU B C 1
ATOM 9182 O O . GLU B 1 314 ? -35.406 -31.562 8.047 1 92.12 314 GLU B O 1
ATOM 9187 N N . GLU B 1 315 ? -33.188 -31.594 7.977 1 92.19 315 GLU B N 1
ATOM 9188 C CA . GLU B 1 315 ? -33.062 -31 9.305 1 92.19 315 GLU B CA 1
ATOM 9189 C C . GLU B 1 315 ? -33.656 -29.594 9.336 1 92.19 315 GLU B C 1
ATOM 9191 O O . GLU B 1 315 ? -34.188 -29.156 10.359 1 92.19 315 GLU B O 1
ATOM 9196 N N . MET B 1 316 ? -33.438 -28.859 8.305 1 89.19 316 MET B N 1
ATOM 9197 C CA . MET B 1 316 ? -33.938 -27.484 8.227 1 89.19 316 MET B CA 1
ATOM 9198 C C . MET B 1 316 ? -35.469 -27.453 8.281 1 89.19 316 MET B C 1
ATOM 9200 O O . MET B 1 316 ? -36.062 -26.484 8.758 1 89.19 316 MET B O 1
ATOM 9204 N N . GLU B 1 317 ? -36.125 -28.422 7.785 1 85.31 317 GLU B N 1
ATOM 9205 C CA . GLU B 1 317 ? -37.594 -28.484 7.715 1 85.31 317 GLU B CA 1
ATOM 9206 C C . GLU B 1 317 ? -38.188 -28.875 9.062 1 85.31 317 GLU B C 1
ATOM 9208 O O . GLU B 1 317 ? -39.375 -28.656 9.305 1 85.31 317 GLU B O 1
ATOM 9213 N N . LYS B 1 318 ? -37.469 -29.438 9.891 1 80 318 LYS B N 1
ATOM 9214 C CA . LYS B 1 318 ? -38 -29.828 11.195 1 80 318 LYS B CA 1
ATOM 9215 C C . LYS B 1 318 ? -38.438 -28.609 12.008 1 80 318 LYS B C 1
ATOM 9217 O O . LYS B 1 318 ? -37.75 -27.594 12.031 1 80 318 LYS B O 1
ATOM 9222 N N . PRO B 1 319 ? -39.719 -28.453 12.445 1 61.69 319 PRO B N 1
ATOM 9223 C CA . PRO B 1 319 ? -40.344 -27.312 13.117 1 61.69 319 PRO B CA 1
ATOM 9224 C C . PRO B 1 319 ? -39.531 -26.859 14.344 1 61.69 319 PRO B C 1
ATOM 9226 O O . PRO B 1 319 ? -39.688 -25.703 14.781 1 61.69 319 PRO B O 1
ATOM 9229 N N . ARG B 1 320 ? -38.969 -27.562 15.07 1 51.47 320 ARG B N 1
ATOM 9230 C CA . ARG B 1 320 ? -38.312 -27.141 16.312 1 51.47 320 ARG B CA 1
ATOM 9231 C C . ARG B 1 320 ? -37.344 -25.969 16.047 1 51.47 320 ARG B C 1
ATOM 9233 O O . ARG B 1 320 ? -36.906 -25.312 16.984 1 51.47 320 ARG B O 1
ATOM 9240 N N . LEU B 1 321 ? -36.875 -25.812 14.906 1 47.81 321 LEU B N 1
ATOM 9241 C CA . LEU B 1 321 ? -35.719 -24.969 14.633 1 47.81 321 LEU B CA 1
ATOM 9242 C C . LEU B 1 321 ? -36.125 -23.5 14.562 1 47.81 321 LEU B C 1
ATOM 9244 O O . LEU B 1 321 ? -35.281 -22.641 14.305 1 47.81 321 LEU B O 1
ATOM 9248 N N . ARG B 1 322 ? -37.406 -23.203 14.516 1 45.66 322 ARG B N 1
ATOM 9249 C CA . ARG B 1 322 ? -37.781 -21.797 14.477 1 45.66 322 ARG B CA 1
ATOM 9250 C C . ARG B 1 322 ? -37.406 -21.078 15.766 1 45.66 322 ARG B C 1
ATOM 9252 O O . ARG B 1 322 ? -37.625 -19.875 15.906 1 45.66 322 ARG B O 1
ATOM 9259 N N . ASN B 1 323 ? -36.938 -21.781 16.594 1 49.88 323 ASN B N 1
ATOM 9260 C CA . ASN B 1 323 ? -36.594 -21.141 17.859 1 49.88 323 ASN B CA 1
ATOM 9261 C C . ASN B 1 323 ? -35.25 -20.438 17.797 1 49.88 323 ASN B C 1
ATOM 9263 O O . ASN B 1 323 ? -34.312 -20.922 17.141 1 49.88 323 ASN B O 1
ATOM 9267 N N . TYR B 1 324 ? -35.219 -19.156 18.156 1 51.56 324 TYR B N 1
ATOM 9268 C CA . TYR B 1 324 ? -34.094 -18.203 18.281 1 51.56 324 TYR B CA 1
ATOM 9269 C C . TYR B 1 324 ? -32.875 -18.891 18.875 1 51.56 324 TYR B C 1
ATOM 9271 O O . TYR B 1 324 ? -31.75 -18.516 18.547 1 51.56 324 TYR B O 1
ATOM 9279 N N . ASN B 1 325 ? -33.125 -20.109 19.484 1 70.19 325 ASN B N 1
ATOM 9280 C CA . ASN B 1 325 ? -32 -20.672 20.219 1 70.19 325 ASN B CA 1
ATOM 9281 C C . ASN B 1 325 ? -31.438 -21.906 19.531 1 70.19 325 ASN B C 1
ATOM 9283 O O . ASN B 1 325 ? -30.688 -22.672 20.125 1 70.19 325 ASN B O 1
ATOM 9287 N N . ARG B 1 326 ? -31.812 -22.125 18.328 1 79.81 326 ARG B N 1
ATOM 9288 C CA . ARG B 1 326 ? -31.484 -23.328 17.578 1 79.81 326 ARG B CA 1
ATOM 9289 C C . ARG B 1 326 ? -29.969 -23.422 17.344 1 79.81 326 ARG B C 1
ATOM 9291 O O . ARG B 1 326 ? -29.391 -24.5 17.469 1 79.81 326 ARG B O 1
ATOM 9298 N N . LEU B 1 327 ? -29.438 -22.391 17.031 1 88.19 327 LEU B N 1
ATOM 9299 C CA . LEU B 1 327 ? -28 -22.406 16.75 1 88.19 327 LEU B CA 1
ATOM 9300 C C . LEU B 1 327 ? -27.203 -22.875 17.969 1 88.19 327 LEU B C 1
ATOM 9302 O O . LEU B 1 327 ? -26.344 -23.734 17.859 1 88.19 327 LEU B O 1
ATOM 9306 N N . ASN B 1 328 ? -27.641 -22.438 19.094 1 86.69 328 ASN B N 1
ATOM 9307 C CA . ASN B 1 328 ? -26.938 -22.797 20.312 1 86.69 328 ASN B CA 1
ATOM 9308 C C . ASN B 1 328 ? -27.125 -24.281 20.641 1 86.69 328 ASN B C 1
ATOM 9310 O O . ASN B 1 328 ? -26.188 -24.938 21.078 1 86.69 328 ASN B O 1
ATOM 9314 N N . GLU B 1 329 ? -28.297 -24.703 20.453 1 88.94 329 GLU B N 1
ATOM 9315 C CA . GLU B 1 329 ? -28.578 -26.125 20.719 1 88.94 329 GLU B CA 1
ATOM 9316 C C . GLU B 1 329 ? -27.766 -27.016 19.781 1 88.94 329 GLU B C 1
ATOM 9318 O O . GLU B 1 329 ? -27.203 -28.031 20.219 1 88.94 329 GLU B O 1
ATOM 9323 N N . ALA B 1 330 ? -27.75 -26.625 18.562 1 94 330 ALA B N 1
ATOM 9324 C CA . ALA B 1 330 ? -27 -27.406 17.578 1 94 330 ALA B CA 1
ATOM 9325 C C . ALA B 1 330 ? -25.5 -27.391 17.891 1 94 330 ALA B C 1
ATOM 9327 O O . ALA B 1 330 ? -24.812 -28.391 17.719 1 94 330 ALA B O 1
ATOM 9328 N N . VAL B 1 331 ? -25.047 -26.266 18.359 1 94.31 331 VAL B N 1
ATOM 9329 C CA . VAL B 1 331 ? -23.641 -26.109 18.688 1 94.31 331 VAL B CA 1
ATOM 9330 C C . VAL B 1 331 ? -23.281 -27.016 19.875 1 94.31 331 VAL B C 1
ATOM 9332 O O . VAL B 1 331 ? -22.234 -27.656 19.875 1 94.31 331 VAL B O 1
ATOM 9335 N N . ILE B 1 332 ? -24.141 -27.094 20.844 1 93.06 332 ILE B N 1
ATOM 9336 C CA . ILE B 1 332 ? -23.922 -27.938 22.016 1 93.06 332 ILE B CA 1
ATOM 9337 C C . ILE B 1 332 ? -23.938 -29.406 21.594 1 93.06 332 ILE B C 1
ATOM 9339 O O . ILE B 1 332 ? -23.078 -30.188 22.016 1 93.06 332 ILE B O 1
ATOM 9343 N N . ALA B 1 333 ? -24.891 -29.75 20.781 1 94.56 333 ALA B N 1
ATOM 9344 C CA . ALA B 1 333 ? -24.969 -31.125 20.297 1 94.56 333 ALA B CA 1
ATOM 9345 C C . ALA B 1 333 ? -23.719 -31.5 19.531 1 94.56 333 ALA B C 1
ATOM 9347 O O . ALA B 1 333 ? -23.172 -32.594 19.719 1 94.56 333 ALA B O 1
ATOM 9348 N N . MET B 1 334 ? -23.312 -30.688 18.641 1 95.88 334 MET B N 1
ATOM 9349 C CA . MET B 1 334 ? -22.109 -30.906 17.859 1 95.88 334 MET B CA 1
ATOM 9350 C C . MET B 1 334 ? -20.891 -31.047 18.766 1 95.88 334 MET B C 1
ATOM 9352 O O . MET B 1 334 ? -20.094 -31.969 18.594 1 95.88 334 MET B O 1
ATOM 9356 N N . SER B 1 335 ? -20.75 -30.125 19.703 1 94.44 335 SER B N 1
ATOM 9357 C CA . SER B 1 335 ? -19.625 -30.141 20.625 1 94.44 335 SER B CA 1
ATOM 9358 C C . SER B 1 335 ? -19.562 -31.453 21.406 1 94.44 335 SER B C 1
ATOM 9360 O O . SER B 1 335 ? -18.484 -32.031 21.594 1 94.44 335 SER B O 1
ATOM 9362 N N . ASN B 1 336 ? -20.703 -31.922 21.812 1 92.88 336 ASN B N 1
ATOM 9363 C CA . ASN B 1 336 ? -20.766 -33.156 22.578 1 92.88 336 ASN B CA 1
ATOM 9364 C C . ASN B 1 336 ? -20.438 -34.375 21.719 1 92.88 336 ASN B C 1
ATOM 9366 O O . ASN B 1 336 ? -19.75 -35.312 22.172 1 92.88 336 ASN B O 1
ATOM 9370 N N . SER B 1 337 ? -20.922 -34.375 20.547 1 94.5 337 SER B N 1
ATOM 9371 C CA . SER B 1 337 ? -20.781 -35.531 19.672 1 94.5 337 SER B CA 1
ATOM 9372 C C . SER B 1 337 ? -19.344 -35.656 19.156 1 94.5 337 SER B C 1
ATOM 9374 O O . SER B 1 337 ? -18.922 -36.75 18.75 1 94.5 337 SER B O 1
ATOM 9376 N N . THR B 1 338 ? -18.625 -34.594 19.156 1 94.69 338 THR B N 1
ATOM 9377 C CA . THR B 1 338 ? -17.297 -34.594 18.531 1 94.69 338 THR B CA 1
ATOM 9378 C C . THR B 1 338 ? -16.203 -34.625 19.594 1 94.69 338 THR B C 1
ATOM 9380 O O . THR B 1 338 ? -15.047 -34.312 19.297 1 94.69 338 THR B O 1
ATOM 9383 N N . GLN B 1 339 ? -16.453 -34.906 20.766 1 90.31 339 GLN B N 1
ATOM 9384 C CA . GLN B 1 339 ? -15.5 -34.938 21.875 1 90.31 339 GLN B CA 1
ATOM 9385 C C . GLN B 1 339 ? -14.398 -35.969 21.641 1 90.31 339 GLN B C 1
ATOM 9387 O O . GLN B 1 339 ? -13.289 -35.812 22.156 1 90.31 339 GLN B O 1
ATOM 9392 N N . PHE B 1 340 ? -14.75 -36.938 20.844 1 90.38 340 PHE B N 1
ATOM 9393 C CA . PHE B 1 340 ? -13.773 -38 20.578 1 90.38 340 PHE B CA 1
ATOM 9394 C C . PHE B 1 340 ? -12.578 -37.438 19.812 1 90.38 340 PHE B C 1
ATOM 9396 O O . PHE B 1 340 ? -11.516 -38.062 19.781 1 90.38 340 PHE B O 1
ATOM 9403 N N . ILE B 1 341 ? -12.742 -36.25 19.156 1 90.81 341 ILE B N 1
ATOM 9404 C CA . ILE B 1 341 ? -11.656 -35.594 18.422 1 90.81 341 ILE B CA 1
ATOM 9405 C C . ILE B 1 341 ? -10.727 -34.875 19.406 1 90.81 341 ILE B C 1
ATOM 9407 O O . ILE B 1 341 ? -9.555 -34.656 19.109 1 90.81 341 ILE B O 1
ATOM 9411 N N . ASN B 1 342 ? -11.195 -34.375 20.688 1 67.94 342 ASN B N 1
ATOM 9412 C CA . ASN B 1 342 ? -10.586 -33.531 21.719 1 67.94 342 ASN B CA 1
ATOM 9413 C C . ASN B 1 342 ? -9.195 -34.031 22.094 1 67.94 342 ASN B C 1
ATOM 9415 O O . ASN B 1 342 ? -8.398 -33.281 22.656 1 67.94 342 ASN B O 1
ATOM 9419 N N . THR B 1 343 ? -8.984 -35.281 21.766 1 54.47 343 THR B N 1
ATOM 9420 C CA . THR B 1 343 ? -7.648 -35.688 22.203 1 54.47 343 THR B CA 1
ATOM 9421 C C . THR B 1 343 ? -6.578 -34.938 21.422 1 54.47 343 THR B C 1
ATOM 9423 O O . THR B 1 343 ? -6.168 -35.344 20.344 1 54.47 343 THR B O 1
ATOM 9426 N N . GLY B 1 344 ? -6.34 -33.406 21.797 1 55.78 344 GLY B N 1
ATOM 9427 C CA . GLY B 1 344 ? -5.211 -32.625 21.281 1 55.78 344 GLY B CA 1
ATOM 9428 C C . GLY B 1 344 ? -5.625 -31.453 20.422 1 55.78 344 GLY B C 1
ATOM 9429 O O . GLY B 1 344 ? -4.785 -30.656 20.016 1 55.78 344 GLY B O 1
ATOM 9430 N N . SER B 1 345 ? -7.07 -31.297 20.094 1 69.31 345 SER B N 1
ATOM 9431 C CA . SER B 1 345 ? -7.402 -30.25 19.141 1 69.31 345 SER B CA 1
ATOM 9432 C C . SER B 1 345 ? -8.516 -29.359 19.672 1 69.31 345 SER B C 1
ATOM 9434 O O . SER B 1 345 ? -9.547 -29.844 20.141 1 69.31 345 SER B O 1
ATOM 9436 N N . SER B 1 346 ? -8.297 -28.125 19.828 1 84.75 346 SER B N 1
ATOM 9437 C CA . SER B 1 346 ? -9.32 -27.141 20.172 1 84.75 346 SER B CA 1
ATOM 9438 C C . SER B 1 346 ? -10.305 -26.938 19.016 1 84.75 346 SER B C 1
ATOM 9440 O O . SER B 1 346 ? -11.453 -26.562 19.234 1 84.75 346 SER B O 1
ATOM 9442 N N . THR B 1 347 ? -9.891 -27.297 17.859 1 93.25 347 THR B N 1
ATOM 9443 C CA . THR B 1 347 ? -10.766 -27.281 16.703 1 93.25 347 THR B CA 1
ATOM 9444 C C . THR B 1 347 ? -11.289 -28.672 16.391 1 93.25 347 THR B C 1
ATOM 9446 O O . THR B 1 347 ? -10.531 -29.531 15.93 1 93.25 347 THR B O 1
ATOM 9449 N N . ARG B 1 348 ? -12.484 -28.938 16.547 1 95.62 348 ARG B N 1
ATOM 9450 C CA . ARG B 1 348 ? -13.07 -30.25 16.312 1 95.62 348 ARG B CA 1
ATOM 9451 C C . ARG B 1 348 ? -13.867 -30.266 15.008 1 95.62 348 ARG B C 1
ATOM 9453 O O . ARG B 1 348 ? -13.844 -31.266 14.273 1 95.62 348 ARG B O 1
ATOM 9460 N N . VAL B 1 349 ? -14.555 -29.188 14.742 1 96.38 349 VAL B N 1
ATOM 9461 C CA . VAL B 1 349 ? -15.328 -29.062 13.516 1 96.38 349 VAL B CA 1
ATOM 9462 C C . VAL B 1 349 ? -14.883 -27.812 12.75 1 96.38 349 VAL B C 1
ATOM 9464 O O . VAL B 1 349 ? -14.883 -26.719 13.297 1 96.38 349 VAL B O 1
ATOM 9467 N N . LEU B 1 350 ? -14.477 -28.031 11.539 1 96.81 350 LEU B N 1
ATOM 9468 C CA . LEU B 1 350 ? -14.07 -26.953 10.648 1 96.81 350 LEU B CA 1
ATOM 9469 C C . LEU B 1 350 ? -15.055 -26.797 9.492 1 96.81 350 LEU B C 1
ATOM 9471 O O . LEU B 1 350 ? -15.234 -27.734 8.703 1 96.81 350 LEU B O 1
ATOM 9475 N N . LEU B 1 351 ? -15.719 -25.688 9.469 1 96.62 351 LEU B N 1
ATOM 9476 C CA . LEU B 1 351 ? -16.531 -25.375 8.305 1 96.62 351 LEU B CA 1
ATOM 9477 C C . LEU B 1 351 ? -15.711 -24.625 7.258 1 96.62 351 LEU B C 1
ATOM 9479 O O . LEU B 1 351 ? -15.273 -23.5 7.492 1 96.62 351 LEU B O 1
ATOM 9483 N N . ALA B 1 352 ? -15.5 -25.25 6.129 1 95.25 352 ALA B N 1
ATOM 9484 C CA . ALA B 1 352 ? -14.648 -24.672 5.102 1 95.25 352 ALA B CA 1
ATOM 9485 C C . ALA B 1 352 ? -15.453 -24.312 3.857 1 95.25 352 ALA B C 1
ATOM 9487 O O . ALA B 1 352 ? -16.094 -25.172 3.252 1 95.25 352 ALA B O 1
ATOM 9488 N N . PHE B 1 353 ? -15.484 -23.078 3.492 1 92.25 353 PHE B N 1
ATOM 9489 C CA . PHE B 1 353 ? -16.062 -22.641 2.227 1 92.25 353 PHE B CA 1
ATOM 9490 C C . PHE B 1 353 ? -14.961 -22.422 1.186 1 92.25 353 PHE B C 1
ATOM 9492 O O . PHE B 1 353 ? -14.109 -21.547 1.347 1 92.25 353 PHE B O 1
ATOM 9499 N N . ASP B 1 354 ? -14.969 -23.203 0.181 1 88.81 354 ASP B N 1
ATOM 9500 C CA . ASP B 1 354 ? -14.039 -23.062 -0.934 1 88.81 354 ASP B CA 1
ATOM 9501 C C . ASP B 1 354 ? -14.617 -22.156 -2.021 1 88.81 354 ASP B C 1
ATOM 9503 O O . ASP B 1 354 ? -15.82 -22.172 -2.279 1 88.81 354 ASP B O 1
ATOM 9507 N N . GLU B 1 355 ? -13.82 -21.344 -2.609 1 82.5 355 GLU B N 1
ATOM 9508 C CA . GLU B 1 355 ? -14.273 -20.297 -3.514 1 82.5 355 GLU B CA 1
ATOM 9509 C C . GLU B 1 355 ? -15.227 -19.344 -2.811 1 82.5 355 GLU B C 1
ATOM 9511 O O . GLU B 1 355 ? -16.328 -19.078 -3.307 1 82.5 355 GLU B O 1
ATOM 9516 N N . ALA B 1 356 ? -14.75 -18.891 -1.652 1 84.5 356 ALA B N 1
ATOM 9517 C CA . ALA B 1 356 ? -15.586 -18.156 -0.705 1 84.5 356 ALA B CA 1
ATOM 9518 C C . ALA B 1 356 ? -15.938 -16.781 -1.239 1 84.5 356 ALA B C 1
ATOM 9520 O O . ALA B 1 356 ? -16.844 -16.109 -0.715 1 84.5 356 ALA B O 1
ATOM 9521 N N . ARG B 1 357 ? -15.336 -16.328 -2.297 1 73.19 357 ARG B N 1
ATOM 9522 C CA . ARG B 1 357 ? -15.641 -15.023 -2.881 1 73.19 357 ARG B CA 1
ATOM 9523 C C . ARG B 1 357 ? -17.109 -14.93 -3.283 1 73.19 357 ARG B C 1
ATOM 9525 O O . ARG B 1 357 ? -17.672 -13.836 -3.357 1 73.19 357 ARG B O 1
ATOM 9532 N N . ALA B 1 358 ? -17.656 -16.047 -3.479 1 73.62 358 ALA B N 1
ATOM 9533 C CA . ALA B 1 358 ? -19.062 -16.094 -3.859 1 73.62 358 ALA B CA 1
ATOM 9534 C C . ALA B 1 358 ? -19.953 -15.523 -2.756 1 73.62 358 ALA B C 1
ATOM 9536 O O . ALA B 1 358 ? -21.078 -15.078 -3.02 1 73.62 358 ALA B O 1
ATOM 9537 N N . LEU B 1 359 ? -19.438 -15.484 -1.569 1 79.56 359 LEU B N 1
ATOM 9538 C CA . LEU B 1 359 ? -20.219 -15.023 -0.423 1 79.56 359 LEU B CA 1
ATOM 9539 C C . LEU B 1 359 ? -20.297 -13.5 -0.396 1 79.56 359 LEU B C 1
ATOM 9541 O O . LEU B 1 359 ? -21.141 -12.93 0.304 1 79.56 359 LEU B O 1
ATOM 9545 N N . VAL B 1 360 ? -19.391 -12.922 -1.034 1 67.19 360 VAL B N 1
ATOM 9546 C CA . VAL B 1 360 ? -19.344 -11.461 -0.992 1 67.19 360 VAL B CA 1
ATOM 9547 C C . VAL B 1 360 ? -20.484 -10.883 -1.824 1 67.19 360 VAL B C 1
ATOM 9549 O O . VAL B 1 360 ? -20.797 -9.695 -1.709 1 67.19 360 VAL B O 1
ATOM 9552 N N . ARG B 1 361 ? -21.281 -11.703 -2.422 1 59.59 361 ARG B N 1
ATOM 9553 C CA . ARG B 1 361 ? -22.406 -11.266 -3.24 1 59.59 361 ARG B CA 1
ATOM 9554 C C . ARG B 1 361 ? -23.578 -10.797 -2.367 1 59.59 361 ARG B C 1
ATOM 9556 O O . ARG B 1 361 ? -23.812 -11.359 -1.296 1 59.59 361 ARG B O 1
ATOM 9563 N N . ILE B 1 362 ? -24.109 -9.68 -2.811 1 51.56 362 ILE B N 1
ATOM 9564 C CA . ILE B 1 362 ? -25.328 -9.203 -2.164 1 51.56 362 ILE B CA 1
ATOM 9565 C C . ILE B 1 362 ? -26.531 -9.906 -2.773 1 51.56 362 ILE B C 1
ATOM 9567 O O . ILE B 1 362 ? -26.766 -9.82 -3.98 1 51.56 362 ILE B O 1
ATOM 9571 N N . PRO B 1 363 ? -27.094 -10.68 -1.807 1 55.12 363 PRO B N 1
ATOM 9572 C CA . PRO B 1 363 ? -28.188 -11.484 -2.35 1 55.12 363 PRO B CA 1
ATOM 9573 C C . PRO B 1 363 ? -29.406 -10.641 -2.719 1 55.12 363 PRO B C 1
ATOM 9575 O O . PRO B 1 363 ? -29.812 -9.75 -1.957 1 55.12 363 PRO B O 1
ATOM 9578 N N . GLY B 1 364 ? -29.953 -10.984 -3.852 1 50.78 364 GLY B N 1
ATOM 9579 C CA . GLY B 1 364 ? -31.203 -10.453 -4.398 1 50.78 364 GLY B CA 1
ATOM 9580 C C . GLY B 1 364 ? -31.516 -9.055 -3.9 1 50.78 364 GLY B C 1
ATOM 9581 O O . GLY B 1 364 ? -30.781 -8.484 -3.102 1 50.78 364 GLY B O 1
ATOM 9582 N N . PRO B 1 365 ? -32.5 -8.555 -4.344 1 47 365 PRO B N 1
ATOM 9583 C CA . PRO B 1 365 ? -32.875 -7.16 -4.098 1 47 365 PRO B CA 1
ATOM 9584 C C . PRO B 1 365 ? -33.312 -6.91 -2.65 1 47 365 PRO B C 1
ATOM 9586 O O . PRO B 1 365 ? -33.344 -5.758 -2.203 1 47 365 PRO B O 1
ATOM 9589 N N . TYR B 1 366 ? -33.531 -8.078 -1.884 1 45.59 366 TYR B N 1
ATOM 9590 C CA . TYR B 1 366 ? -34.094 -7.914 -0.55 1 45.59 366 TYR B CA 1
ATOM 9591 C C . TYR B 1 366 ? -33 -7.801 0.5 1 45.59 366 TYR B C 1
ATOM 9593 O O . TYR B 1 366 ? -33.25 -7.5 1.664 1 45.59 366 TYR B O 1
ATOM 9601 N N . ASN B 1 367 ? -31.828 -8.078 0.063 1 52.81 367 ASN B N 1
ATOM 9602 C CA . ASN B 1 367 ? -30.766 -8.164 1.064 1 52.81 367 ASN B CA 1
ATOM 9603 C C . ASN B 1 367 ? -29.703 -7.098 0.842 1 52.81 367 ASN B C 1
ATOM 9605 O O . ASN B 1 367 ? -29.297 -6.844 -0.295 1 52.81 367 ASN B O 1
ATOM 9609 N N . GLU B 1 368 ? -29.422 -6.328 1.963 1 44.72 368 GLU B N 1
ATOM 9610 C CA . GLU B 1 368 ? -28.5 -5.199 1.854 1 44.72 368 GLU B CA 1
ATOM 9611 C C . GLU B 1 368 ? -27.094 -5.598 2.268 1 44.72 368 GLU B C 1
ATOM 9613 O O . GLU B 1 368 ? -26.156 -4.812 2.121 1 44.72 368 GLU B O 1
ATOM 9618 N N . ILE B 1 369 ? -27.031 -6.777 2.904 1 56.94 369 ILE B N 1
ATOM 9619 C CA . ILE B 1 369 ? -25.734 -7.238 3.359 1 56.94 369 ILE B CA 1
ATOM 9620 C C . ILE B 1 369 ? -25.297 -8.445 2.533 1 56.94 369 ILE B C 1
ATOM 9622 O O . ILE B 1 369 ? -26.125 -9.164 1.98 1 56.94 369 ILE B O 1
ATOM 9626 N N . SER B 1 370 ? -24.031 -8.562 2.443 1 67.56 370 SER B N 1
ATOM 9627 C CA . SER B 1 370 ? -23.484 -9.703 1.695 1 67.56 370 SER B CA 1
ATOM 9628 C C . SER B 1 370 ? -23.766 -11.016 2.414 1 67.56 370 SER B C 1
ATOM 9630 O O . SER B 1 370 ? -24.016 -11.031 3.619 1 67.56 370 SER B O 1
ATOM 9632 N N . LEU B 1 371 ? -23.812 -11.953 1.662 1 78.88 371 LEU B N 1
ATOM 9633 C CA . LEU B 1 371 ? -23.938 -13.281 2.25 1 78.88 371 LEU B CA 1
ATOM 9634 C C . LEU B 1 371 ? -22.812 -13.547 3.246 1 78.88 371 LEU B C 1
ATOM 9636 O O . LEU B 1 371 ? -23.016 -14.242 4.242 1 78.88 371 LEU B O 1
ATOM 9640 N N . PHE B 1 372 ? -21.734 -12.859 3.057 1 80.81 372 PHE B N 1
ATOM 9641 C CA . PHE B 1 372 ? -20.609 -13.008 3.959 1 80.81 372 PHE B CA 1
ATOM 9642 C C . PHE B 1 372 ? -20.891 -12.352 5.305 1 80.81 372 PHE B C 1
ATOM 9644 O O . PHE B 1 372 ? -20.609 -12.93 6.355 1 80.81 372 PHE B O 1
ATOM 9651 N N . ASP B 1 373 ? -21.375 -11.219 5.191 1 73 373 ASP B N 1
ATOM 9652 C CA . ASP B 1 373 ? -21.719 -10.531 6.43 1 73 373 ASP B CA 1
ATOM 9653 C C . ASP B 1 373 ? -22.766 -11.305 7.227 1 73 373 ASP B C 1
ATOM 9655 O O . ASP B 1 373 ? -22.688 -11.375 8.453 1 73 373 ASP B O 1
ATOM 9659 N N . THR B 1 374 ? -23.703 -11.789 6.488 1 78.62 374 THR B N 1
ATOM 9660 C CA . THR B 1 374 ? -24.734 -12.602 7.137 1 78.62 374 THR B CA 1
ATOM 9661 C C . THR B 1 374 ? -24.109 -13.836 7.789 1 78.62 374 THR B C 1
ATOM 9663 O O . THR B 1 374 ? -24.453 -14.188 8.914 1 78.62 374 THR B O 1
ATOM 9666 N N . PHE B 1 375 ? -23.25 -14.422 7.086 1 88.38 375 PHE B N 1
ATOM 9667 C CA . PHE B 1 375 ? -22.516 -15.578 7.602 1 88.38 375 PHE B CA 1
ATOM 9668 C C . PHE B 1 375 ? -21.703 -15.203 8.836 1 88.38 375 PHE B C 1
ATOM 9670 O O . PHE B 1 375 ? -21.781 -15.883 9.859 1 88.38 375 PHE B O 1
ATOM 9677 N N . ARG B 1 376 ? -20.984 -14.133 8.703 1 82.31 376 ARG B N 1
ATOM 9678 C CA . ARG B 1 376 ? -20.141 -13.648 9.797 1 82.31 376 ARG B CA 1
ATOM 9679 C C . ARG B 1 376 ? -20.969 -13.367 11.047 1 82.31 376 ARG B C 1
ATOM 9681 O O . ARG B 1 376 ? -20.609 -13.766 12.148 1 82.31 376 ARG B O 1
ATOM 9688 N N . HIS B 1 377 ? -22.078 -12.758 10.867 1 78.5 377 HIS B N 1
ATOM 9689 C CA . HIS B 1 377 ? -22.984 -12.445 11.969 1 78.5 377 HIS B CA 1
ATOM 9690 C C . HIS B 1 377 ? -23.516 -13.711 12.625 1 78.5 377 HIS B C 1
ATOM 9692 O O . HIS B 1 377 ? -23.703 -13.758 13.844 1 78.5 377 HIS B O 1
ATOM 9698 N N . THR B 1 378 ? -23.75 -14.609 11.82 1 86.69 378 THR B N 1
ATOM 9699 C CA . THR B 1 378 ? -24.312 -15.867 12.312 1 86.69 378 THR B CA 1
ATOM 9700 C C . THR B 1 378 ? -23.297 -16.609 13.18 1 86.69 378 THR B C 1
ATOM 9702 O O . THR B 1 378 ? -23.609 -17.016 14.297 1 86.69 378 THR B O 1
ATOM 9705 N N . ILE B 1 379 ? -22.125 -16.688 12.734 1 91.81 379 ILE B N 1
ATOM 9706 C CA . ILE B 1 379 ? -21.156 -17.531 13.43 1 91.81 379 ILE B CA 1
ATOM 9707 C C . ILE B 1 379 ? -20.578 -16.766 14.625 1 91.81 379 ILE B C 1
ATOM 9709 O O . ILE B 1 379 ? -20 -17.375 15.531 1 91.81 379 ILE B O 1
ATOM 9713 N N . ARG B 1 380 ? -20.703 -15.5 14.562 1 87.44 380 ARG B N 1
ATOM 9714 C CA . ARG B 1 380 ? -20.312 -14.703 15.719 1 87.44 380 ARG B CA 1
ATOM 9715 C C . ARG B 1 380 ? -21.109 -15.109 16.953 1 87.44 380 ARG B C 1
ATOM 9717 O O . ARG B 1 380 ? -20.625 -14.969 18.078 1 87.44 380 ARG B O 1
ATOM 9724 N N . ASN B 1 381 ? -22.281 -15.648 16.781 1 86.38 381 ASN B N 1
ATOM 9725 C CA . ASN B 1 381 ? -23.188 -16.016 17.875 1 86.38 381 ASN B CA 1
ATOM 9726 C C . ASN B 1 381 ? -22.828 -17.391 18.438 1 86.38 381 ASN B C 1
ATOM 9728 O O . ASN B 1 381 ? -23.438 -17.828 19.422 1 86.38 381 ASN B O 1
ATOM 9732 N N . ILE B 1 382 ? -21.859 -17.969 17.875 1 92.19 382 ILE B N 1
ATOM 9733 C CA . ILE B 1 382 ? -21.438 -19.266 18.406 1 92.19 382 ILE B CA 1
ATOM 9734 C C . ILE B 1 382 ? -20.578 -19.062 19.656 1 92.19 382 ILE B C 1
ATOM 9736 O O . ILE B 1 382 ? -19.625 -18.266 19.641 1 92.19 382 ILE B O 1
ATOM 9740 N N . ALA B 1 383 ? -20.859 -19.781 20.656 1 88.56 383 ALA B N 1
ATOM 9741 C CA . ALA B 1 383 ? -20.156 -19.625 21.938 1 88.56 383 ALA B CA 1
ATOM 9742 C C . ALA B 1 383 ? -18.719 -20.109 21.844 1 88.56 383 ALA B C 1
ATOM 9744 O O . ALA B 1 383 ? -18.406 -21.016 21.078 1 88.56 383 ALA B O 1
ATOM 9745 N N . PRO B 1 384 ? -17.859 -19.5 22.625 1 90.38 384 PRO B N 1
ATOM 9746 C CA . PRO B 1 384 ? -16.469 -19.938 22.656 1 90.38 384 PRO B CA 1
ATOM 9747 C C . PRO B 1 384 ? -16.297 -21.328 23.25 1 90.38 384 PRO B C 1
ATOM 9749 O O . PRO B 1 384 ? -17.188 -21.812 23.953 1 90.38 384 PRO B O 1
ATOM 9752 N N . ASP B 1 385 ? -15.281 -22.031 23 1 88.19 385 ASP B N 1
ATOM 9753 C CA . ASP B 1 385 ? -14.852 -23.312 23.562 1 88.19 385 ASP B CA 1
ATOM 9754 C C . ASP B 1 385 ? -15.805 -24.438 23.172 1 88.19 385 ASP B C 1
ATOM 9756 O O . ASP B 1 385 ? -16.078 -25.328 23.984 1 88.19 385 ASP B O 1
ATOM 9760 N N . LYS B 1 386 ? -16.422 -24.297 22.047 1 92.69 386 LYS B N 1
ATOM 9761 C CA . LYS B 1 386 ? -17.328 -25.344 21.578 1 92.69 386 LYS B CA 1
ATOM 9762 C C . LYS B 1 386 ? -16.688 -26.156 20.438 1 92.69 386 LYS B C 1
ATOM 9764 O O . LYS B 1 386 ? -17.297 -27.094 19.922 1 92.69 386 LYS B O 1
ATOM 9769 N N . GLY B 1 387 ? -15.492 -25.766 20.047 1 94.5 387 GLY B N 1
ATOM 9770 C CA . GLY B 1 387 ? -14.711 -26.531 19.094 1 94.5 387 GLY B CA 1
ATOM 9771 C C . GLY B 1 387 ? -15.055 -26.234 17.641 1 94.5 387 GLY B C 1
ATOM 9772 O O . GLY B 1 387 ? -14.773 -27.047 16.75 1 94.5 387 GLY B O 1
ATOM 9773 N N . PHE B 1 388 ? -15.664 -25.109 17.438 1 96 388 PHE B N 1
ATOM 9774 C CA . PHE B 1 388 ? -16.062 -24.719 16.078 1 96 388 PHE B CA 1
ATOM 9775 C C . PHE B 1 388 ? -15.156 -23.609 15.555 1 96 388 PHE B C 1
ATOM 9777 O O . PHE B 1 388 ? -14.781 -22.688 16.297 1 96 388 PHE B O 1
ATOM 9784 N N . PHE B 1 389 ? -14.781 -23.75 14.297 1 96.38 389 PHE B N 1
ATOM 9785 C CA . PHE B 1 389 ? -14.109 -22.672 13.578 1 96.38 389 PHE B CA 1
ATOM 9786 C C . PHE B 1 389 ? -14.43 -22.734 12.086 1 96.38 389 PHE B C 1
ATOM 9788 O O . PHE B 1 389 ? -14.82 -23.781 11.578 1 96.38 389 PHE B O 1
ATOM 9795 N N . ALA B 1 390 ? -14.406 -21.625 11.422 1 95.12 390 ALA B N 1
ATOM 9796 C CA . ALA B 1 390 ? -14.648 -21.609 9.984 1 95.12 390 ALA B CA 1
ATOM 9797 C C . ALA B 1 390 ? -13.414 -21.109 9.227 1 95.12 390 ALA B C 1
ATOM 9799 O O . ALA B 1 390 ? -12.641 -20.297 9.75 1 95.12 390 ALA B O 1
ATOM 9800 N N . VAL B 1 391 ? -13.219 -21.625 8.008 1 93.88 391 VAL B N 1
ATOM 9801 C CA . VAL B 1 391 ? -12.141 -21.156 7.137 1 93.88 391 VAL B CA 1
ATOM 9802 C C . VAL B 1 391 ? -12.703 -20.812 5.758 1 93.88 391 VAL B C 1
ATOM 9804 O O . VAL B 1 391 ? -13.477 -21.594 5.188 1 93.88 391 VAL B O 1
ATOM 9807 N N . LEU B 1 392 ? -12.406 -19.672 5.348 1 90.69 392 LEU B N 1
ATOM 9808 C CA . LEU B 1 392 ? -12.75 -19.25 3.996 1 90.69 392 LEU B CA 1
ATOM 9809 C C . LEU B 1 392 ? -11.562 -19.406 3.053 1 90.69 392 LEU B C 1
ATOM 9811 O O . LEU B 1 392 ? -10.531 -18.75 3.219 1 90.69 392 LEU B O 1
ATOM 9815 N N . VAL B 1 393 ? -11.734 -20.25 2.094 1 87.75 393 VAL B N 1
ATOM 9816 C CA . VAL B 1 393 ? -10.656 -20.562 1.17 1 87.75 393 VAL B CA 1
ATOM 9817 C C . VAL B 1 393 ? -10.859 -19.812 -0.145 1 87.75 393 VAL B C 1
ATOM 9819 O O . VAL B 1 393 ? -11.914 -19.938 -0.78 1 87.75 393 VAL B O 1
ATOM 9822 N N . ASP B 1 394 ? -9.953 -18.969 -0.425 1 77.62 394 ASP B N 1
ATOM 9823 C CA . ASP B 1 394 ? -10.055 -18.25 -1.69 1 77.62 394 ASP B CA 1
ATOM 9824 C C . ASP B 1 394 ? -8.672 -17.797 -2.176 1 77.62 394 ASP B C 1
ATOM 9826 O O . ASP B 1 394 ? -7.695 -17.859 -1.428 1 77.62 394 ASP B O 1
ATOM 9830 N N . THR B 1 395 ? -8.602 -17.484 -3.457 1 60 395 THR B N 1
ATOM 9831 C CA . THR B 1 395 ? -7.375 -16.969 -4.047 1 60 395 THR B CA 1
ATOM 9832 C C . THR B 1 395 ? -7.273 -15.461 -3.844 1 60 395 THR B C 1
ATOM 9834 O O . THR B 1 395 ? -6.172 -14.914 -3.783 1 60 395 THR B O 1
ATOM 9837 N N . ILE B 1 396 ? -8.375 -14.75 -3.992 1 51.16 396 ILE B N 1
ATOM 9838 C CA . ILE B 1 396 ? -8.352 -13.289 -4.098 1 51.16 396 ILE B CA 1
ATOM 9839 C C . ILE B 1 396 ? -8.391 -12.672 -2.703 1 51.16 396 ILE B C 1
ATOM 9841 O O . ILE B 1 396 ? -9.078 -13.18 -1.811 1 51.16 396 ILE B O 1
ATOM 9845 N N . PHE B 1 397 ? -7.438 -11.727 -2.582 1 45.75 397 PHE B N 1
ATOM 9846 C CA . PHE B 1 397 ? -7.188 -10.969 -1.362 1 45.75 397 PHE B CA 1
ATOM 9847 C C . PHE B 1 397 ? -8.461 -10.312 -0.859 1 45.75 397 PHE B C 1
ATOM 9849 O O . PHE B 1 397 ? -8.617 -10.086 0.343 1 45.75 397 PHE B O 1
ATOM 9856 N N . PRO B 1 398 ? -9.305 -9.688 -1.711 1 43.72 398 PRO B N 1
ATOM 9857 C CA . PRO B 1 398 ? -10.352 -8.883 -1.091 1 43.72 398 PRO B CA 1
ATOM 9858 C C . PRO B 1 398 ? -11.047 -9.602 0.062 1 43.72 398 PRO B C 1
ATOM 9860 O O . PRO B 1 398 ? -11.773 -8.977 0.837 1 43.72 398 PRO B O 1
ATOM 9863 N N . VAL B 1 399 ? -10.914 -10.852 -0.019 1 37.5 399 VAL B N 1
ATOM 9864 C CA . VAL B 1 399 ? -11.555 -11.477 1.132 1 37.5 399 VAL B CA 1
ATOM 9865 C C . VAL B 1 399 ? -10.906 -10.977 2.422 1 37.5 399 VAL B C 1
ATOM 9867 O O . VAL B 1 399 ? -11.438 -11.188 3.514 1 37.5 399 VAL B O 1
ATOM 9870 N N . ALA B 1 400 ? -9.664 -10.656 2.287 1 35.72 400 ALA B N 1
ATOM 9871 C CA . ALA B 1 400 ? -9.055 -9.953 3.412 1 35.72 400 ALA B CA 1
ATOM 9872 C C . ALA B 1 400 ? -9.883 -8.742 3.82 1 35.72 400 ALA B C 1
ATOM 9874 O O . ALA B 1 400 ? -9.719 -8.211 4.922 1 35.72 400 ALA B O 1
ATOM 9875 N N . ASP B 1 401 ? -10.32 -8.016 2.877 1 35.16 401 ASP B N 1
ATOM 9876 C CA . ASP B 1 401 ? -11.328 -7.012 3.199 1 35.16 401 ASP B CA 1
ATOM 9877 C C . ASP B 1 401 ? -12.367 -7.57 4.172 1 35.16 401 ASP B C 1
ATOM 9879 O O . ASP B 1 401 ? -13.078 -6.809 4.832 1 35.16 401 ASP B O 1
ATOM 9883 N N . LEU B 1 402 ? -12.484 -8.906 3.988 1 35.09 402 LEU B N 1
ATOM 9884 C CA . LEU B 1 402 ? -13.281 -9.562 5.023 1 35.09 402 LEU B CA 1
ATOM 9885 C C . LEU B 1 402 ? -12.641 -9.375 6.395 1 35.09 402 LEU B C 1
ATOM 9887 O O . LEU B 1 402 ? -13.336 -9.414 7.414 1 35.09 402 LEU B O 1
ATOM 9891 N N . SER B 1 403 ? -11.32 -9.547 6.312 1 32.59 403 SER B N 1
ATOM 9892 C CA . SER B 1 403 ? -10.617 -9.359 7.574 1 32.59 403 SER B CA 1
ATOM 9893 C C . SER B 1 403 ? -10.242 -7.895 7.785 1 32.59 403 SER B C 1
ATOM 9895 O O . SER B 1 403 ? -9.352 -7.586 8.586 1 32.59 403 SER B O 1
ATOM 9897 N N . ILE B 1 404 ? -10.297 -7.07 6.848 1 34.34 404 ILE B N 1
ATOM 9898 C CA . ILE B 1 404 ? -9.836 -5.695 7.027 1 34.34 404 ILE B CA 1
ATOM 9899 C C . ILE B 1 404 ? -10.289 -5.176 8.391 1 34.34 404 ILE B C 1
ATOM 9901 O O . ILE B 1 404 ? -11.43 -5.395 8.797 1 34.34 404 ILE B O 1
ATOM 9905 N N . ALA B 1 405 ? -9.422 -4.973 9.109 1 35 405 ALA B N 1
ATOM 9906 C CA . ALA B 1 405 ? -9.727 -4.391 10.414 1 35 405 ALA B CA 1
ATOM 9907 C C . ALA B 1 405 ? -10.961 -3.5 10.344 1 35 405 ALA B C 1
ATOM 9909 O O . ALA B 1 405 ? -11.258 -2.918 9.305 1 35 405 ALA B O 1
ATOM 9910 N N . SER B 1 406 ? -11.805 -3.828 11.203 1 34.97 406 SER B N 1
ATOM 9911 C CA . SER B 1 406 ? -13.062 -3.109 11.414 1 34.97 406 SER B CA 1
ATOM 9912 C C . SER B 1 406 ? -12.938 -1.648 10.992 1 34.97 406 SER B C 1
ATOM 9914 O O . SER B 1 406 ? -13.93 -1.015 10.633 1 34.97 406 SER B O 1
ATOM 9916 N N . GLN B 1 407 ? -11.773 -1.203 11.023 1 34.91 407 GLN B N 1
ATOM 9917 C CA . GLN B 1 407 ? -11.617 0.224 10.766 1 34.91 407 GLN B CA 1
ATOM 9918 C C . GLN B 1 407 ? -11.82 0.542 9.281 1 34.91 407 GLN B C 1
ATOM 9920 O O . GLN B 1 407 ? -12.086 1.69 8.922 1 34.91 407 GLN B O 1
ATOM 9925 N N . TRP B 1 408 ? -11.594 -0.542 8.461 1 32.91 408 TRP B N 1
ATOM 9926 C CA . TRP B 1 408 ? -11.719 -0.304 7.027 1 32.91 408 TRP B CA 1
ATOM 9927 C C . TRP B 1 408 ? -13.008 -0.904 6.484 1 32.91 408 TRP B C 1
ATOM 9929 O O . TRP B 1 408 ? -13.188 -1.021 5.27 1 32.91 408 TRP B O 1
ATOM 9939 N N . ASP B 1 409 ? -13.719 -1.742 7.203 1 29.39 409 ASP B N 1
ATOM 9940 C CA . ASP B 1 409 ? -15.07 -2.188 6.879 1 29.39 409 ASP B CA 1
ATOM 9941 C C . ASP B 1 409 ? -15.969 -1.006 6.516 1 29.39 409 ASP B C 1
ATOM 9943 O O . ASP B 1 409 ? -16.109 -0.068 7.305 1 29.39 409 ASP B O 1
ATOM 9947 N N . PRO B 1 410 ? -16.297 -0.905 5.32 1 29.62 410 PRO B N 1
ATOM 9948 C CA . PRO B 1 410 ? -17.188 0.184 4.918 1 29.62 410 PRO B CA 1
ATOM 9949 C C . PRO B 1 410 ? -18.406 0.304 5.82 1 29.62 410 PRO B C 1
ATOM 9951 O O . PRO B 1 410 ? -19.25 1.182 5.609 1 29.62 410 PRO B O 1
ATOM 9954 N N . CYS B 1 411 ? -19.062 -0.772 6.297 1 26.14 411 CYS B N 1
ATOM 9955 C CA . CYS B 1 411 ? -20.203 -0.493 7.16 1 26.14 411 CYS B CA 1
ATOM 9956 C C . CYS B 1 411 ? -19.875 0.613 8.156 1 26.14 411 CYS B C 1
ATOM 9958 O O . CYS B 1 411 ? -18.828 0.588 8.797 1 26.14 411 CYS B O 1
ATOM 9960 N N . PRO B 1 412 ? -20.703 1.617 7.938 1 28.52 412 PRO B N 1
ATOM 9961 C CA . PRO B 1 412 ? -20.609 2.875 8.68 1 28.52 412 PRO B CA 1
ATOM 9962 C C . PRO B 1 412 ? -20.125 2.678 10.117 1 28.52 412 PRO B C 1
ATOM 9964 O O . PRO B 1 412 ? -19.812 3.65 10.805 1 28.52 412 PRO B O 1
ATOM 9967 N N . ARG B 1 413 ? -20.828 1.785 10.867 1 26.7 413 ARG B N 1
ATOM 9968 C CA . ARG B 1 413 ? -20.75 1.878 12.32 1 26.7 413 ARG B CA 1
ATOM 9969 C C . ARG B 1 413 ? -19.328 1.627 12.812 1 26.7 413 ARG B C 1
ATOM 9971 O O . ARG B 1 413 ? -18.984 0.507 13.195 1 26.7 413 ARG B O 1
ATOM 9978 N N . TYR B 1 414 ? -18.484 1.84 12.016 1 30.53 414 TYR B N 1
ATOM 9979 C CA . TYR B 1 414 ? -17.219 1.639 12.719 1 30.53 414 TYR B CA 1
ATOM 9980 C C . TYR B 1 414 ? -17.188 2.422 14.023 1 30.53 414 TYR B C 1
ATOM 9982 O O . TYR B 1 414 ? -17.234 3.654 14.016 1 30.53 414 TYR B O 1
ATOM 9990 N N . ASP B 1 415 ? -17.828 2.039 14.758 1 31.05 415 ASP B N 1
ATOM 9991 C CA . ASP B 1 415 ? -17.562 2.475 16.125 1 31.05 415 ASP B CA 1
ATOM 9992 C C . ASP B 1 415 ? -16.062 2.516 16.406 1 31.05 415 ASP B C 1
ATOM 9994 O O . ASP B 1 415 ? -15.398 1.474 16.422 1 31.05 415 ASP B O 1
ATOM 9998 N N . LEU B 1 416 ? -15.328 3.34 15.734 1 34.66 416 LEU B N 1
ATOM 9999 C CA . LEU B 1 416 ? -13.992 3.658 16.234 1 34.66 416 LEU B CA 1
ATOM 10000 C C . LEU B 1 416 ? -13.758 2.996 17.594 1 34.66 416 LEU B C 1
ATOM 10002 O O . LEU B 1 416 ? -12.617 2.953 18.078 1 34.66 416 LEU B O 1
ATOM 10006 N N . VAL B 1 417 ? -14.898 2.662 18.234 1 35.44 417 VAL B N 1
ATOM 10007 C CA . VAL B 1 417 ? -14.844 2.207 19.609 1 35.44 417 VAL B CA 1
ATOM 10008 C C . VAL B 1 417 ? -14.43 0.738 19.656 1 35.44 417 VAL B C 1
ATOM 10010 O O . VAL B 1 417 ? -13.672 0.327 20.547 1 35.44 417 VAL B O 1
ATOM 10013 N N . ARG B 1 418 ? -15.188 -0.213 18.906 1 39.72 418 ARG B N 1
ATOM 10014 C CA . ARG B 1 418 ? -14.992 -1.637 19.172 1 39.72 418 ARG B CA 1
ATOM 10015 C C . ARG B 1 418 ? -13.828 -2.182 18.344 1 39.72 418 ARG B C 1
ATOM 10017 O O . ARG B 1 418 ? -13.859 -2.16 17.109 1 39.72 418 ARG B O 1
ATOM 10024 N N . GLN B 1 419 ? -12.711 -1.975 18.641 1 50.16 419 GLN B N 1
ATOM 10025 C CA . GLN B 1 419 ? -11.43 -2.432 18.109 1 50.16 419 GLN B CA 1
ATOM 10026 C C . GLN B 1 419 ? -11.391 -3.951 18 1 50.16 419 GLN B C 1
ATOM 10028 O O . GLN B 1 419 ? -10.672 -4.617 18.75 1 50.16 419 GLN B O 1
ATOM 10033 N N . GLU B 1 420 ? -12.555 -4.656 17.516 1 58.31 420 GLU B N 1
ATOM 10034 C CA . GLU B 1 420 ? -12.445 -6.105 17.391 1 58.31 420 GLU B CA 1
ATOM 10035 C C . GLU B 1 420 ? -11.383 -6.492 16.359 1 58.31 420 GLU B C 1
ATOM 10037 O O . GLU B 1 420 ? -11.242 -5.828 15.328 1 58.31 420 GLU B O 1
ATOM 10042 N N . GLU B 1 421 ? -10.648 -7.434 16.797 1 69.62 421 GLU B N 1
ATOM 10043 C CA . GLU B 1 421 ? -9.547 -7.957 15.984 1 69.62 421 GLU B CA 1
ATOM 10044 C C . GLU B 1 421 ? -10.031 -9.062 15.047 1 69.62 421 GLU B C 1
ATOM 10046 O O . GLU B 1 421 ? -11.094 -9.648 15.266 1 69.62 421 GLU B O 1
ATOM 10051 N N . HIS B 1 422 ? -9.508 -9.148 13.961 1 77.31 422 HIS B N 1
ATOM 10052 C CA . HIS B 1 422 ? -9.68 -10.281 13.062 1 77.31 422 HIS B CA 1
ATOM 10053 C C . HIS B 1 422 ? -8.516 -11.258 13.172 1 77.31 422 HIS B C 1
ATOM 10055 O O . HIS B 1 422 ? -7.391 -10.859 13.469 1 77.31 422 HIS B O 1
ATOM 10061 N N . PHE B 1 423 ? -8.93 -12.477 13.023 1 86.69 423 PHE B N 1
ATOM 10062 C CA . PHE B 1 423 ? -7.844 -13.445 12.969 1 86.69 423 PHE B CA 1
ATOM 10063 C C . PHE B 1 423 ? -7.023 -13.273 11.688 1 86.69 423 PHE B C 1
ATOM 10065 O O . PHE B 1 423 ? -7.582 -13.016 10.617 1 86.69 423 PHE B O 1
ATOM 10072 N N . ALA B 1 424 ? -5.727 -13.336 11.859 1 84.06 424 ALA B N 1
ATOM 10073 C CA . ALA B 1 424 ? -4.824 -13.18 10.727 1 84.06 424 ALA B CA 1
ATOM 10074 C C . ALA B 1 424 ? -5.074 -14.258 9.672 1 84.06 424 ALA B C 1
ATOM 10076 O O . ALA B 1 424 ? -5.414 -15.391 10.016 1 84.06 424 ALA B O 1
ATOM 10077 N N . PRO B 1 425 ? -4.938 -13.93 8.438 1 86.69 425 PRO B N 1
ATOM 10078 C CA . PRO B 1 425 ? -5.059 -14.953 7.398 1 86.69 425 PRO B CA 1
ATOM 10079 C C . PRO B 1 425 ? -3.969 -16.016 7.496 1 86.69 425 PRO B C 1
ATOM 10081 O O . PRO B 1 425 ? -2.881 -15.758 8.016 1 86.69 425 PRO B O 1
ATOM 10084 N N . ILE B 1 426 ? -4.355 -17.156 7.023 1 90.19 426 ILE B N 1
ATOM 10085 C CA . ILE B 1 426 ? -3.406 -18.25 6.953 1 90.19 426 ILE B CA 1
ATOM 10086 C C . ILE B 1 426 ? -2.887 -18.406 5.527 1 90.19 426 ILE B C 1
ATOM 10088 O O . ILE B 1 426 ? -3.664 -18.641 4.598 1 90.19 426 ILE B O 1
ATOM 10092 N N . TYR B 1 427 ? -1.612 -18.172 5.328 1 89.5 427 TYR B N 1
ATOM 10093 C CA . TYR B 1 427 ? -1.072 -18.219 3.977 1 89.5 427 TYR B CA 1
ATOM 10094 C C . TYR B 1 427 ? 0.166 -19.109 3.916 1 89.5 427 TYR B C 1
ATOM 10096 O O . TYR B 1 427 ? 0.665 -19.422 2.83 1 89.5 427 TYR B O 1
ATOM 10104 N N . GLU B 1 428 ? 0.637 -19.688 5.059 1 90.44 428 GLU B N 1
ATOM 10105 C CA . GLU B 1 428 ? 1.9 -20.422 5.141 1 90.44 428 GLU B CA 1
ATOM 10106 C C . GLU B 1 428 ? 1.727 -21.875 4.727 1 90.44 428 GLU B C 1
ATOM 10108 O O . GLU B 1 428 ? 1.977 -22.781 5.52 1 90.44 428 GLU B O 1
ATOM 10113 N N . ILE B 1 429 ? 1.346 -22.047 3.498 1 90.06 429 ILE B N 1
ATOM 10114 C CA . ILE B 1 429 ? 1.244 -23.406 2.955 1 90.06 429 ILE B CA 1
ATOM 10115 C C . ILE B 1 429 ? 2.588 -23.828 2.365 1 90.06 429 ILE B C 1
ATOM 10117 O O . ILE B 1 429 ? 2.941 -23.422 1.256 1 90.06 429 ILE B O 1
ATOM 10121 N N . ALA B 1 430 ? 3.305 -24.719 3 1 89.69 430 ALA B N 1
ATOM 10122 C CA . ALA B 1 430 ? 4.688 -25.062 2.684 1 89.69 430 ALA B CA 1
ATOM 10123 C C . ALA B 1 430 ? 4.75 -26.156 1.624 1 89.69 430 ALA B C 1
ATOM 10125 O O . ALA B 1 430 ? 5.41 -27.188 1.819 1 89.69 430 ALA B O 1
ATOM 10126 N N . SER B 1 431 ? 4.125 -25.891 0.493 1 90.5 431 SER B N 1
ATOM 10127 C CA . SER B 1 431 ? 4.105 -26.906 -0.558 1 90.5 431 SER B CA 1
ATOM 10128 C C . SER B 1 431 ? 5.164 -26.625 -1.618 1 90.5 431 SER B C 1
ATOM 10130 O O . SER B 1 431 ? 5.461 -27.469 -2.451 1 90.5 431 SER B O 1
ATOM 10132 N N . PHE B 1 432 ? 5.801 -25.438 -1.572 1 92.75 432 PHE B N 1
ATOM 10133 C CA . PHE B 1 432 ? 6.793 -25.047 -2.564 1 92.75 432 PHE B CA 1
ATOM 10134 C C . PHE B 1 432 ? 8.023 -25.953 -2.477 1 92.75 432 PHE B C 1
ATOM 10136 O O . PHE B 1 432 ? 8.547 -26.188 -1.386 1 92.75 432 PHE B O 1
ATOM 10143 N N . ASP B 1 433 ? 8.477 -26.578 -3.578 1 93.19 433 ASP B N 1
ATOM 10144 C CA . ASP B 1 433 ? 9.641 -27.469 -3.699 1 93.19 433 ASP B CA 1
ATOM 10145 C C . ASP B 1 433 ? 9.391 -28.797 -2.998 1 93.19 433 ASP B C 1
ATOM 10147 O O . ASP B 1 433 ? 10.328 -29.422 -2.498 1 93.19 433 ASP B O 1
ATOM 10151 N N . ALA B 1 434 ? 8.141 -29.156 -2.9 1 90.44 434 ALA B N 1
ATOM 10152 C CA . ALA B 1 434 ? 7.805 -30.406 -2.223 1 90.44 434 ALA B CA 1
ATOM 10153 C C . ALA B 1 434 ? 8.281 -31.625 -3.027 1 90.44 434 ALA B C 1
ATOM 10155 O O . ALA B 1 434 ? 8.523 -32.688 -2.467 1 90.44 434 ALA B O 1
ATOM 10156 N N . MET B 1 435 ? 8.555 -31.453 -4.309 1 91.38 435 MET B N 1
ATOM 10157 C CA . MET B 1 435 ? 8.914 -32.562 -5.168 1 91.38 435 MET B CA 1
ATOM 10158 C C . MET B 1 435 ? 10.422 -32.625 -5.383 1 91.38 435 MET B C 1
ATOM 10160 O O . MET B 1 435 ? 10.93 -33.562 -6.008 1 91.38 435 MET B O 1
ATOM 10164 N N . VAL B 1 436 ? 11.102 -31.594 -4.938 1 91.62 436 VAL B N 1
ATOM 10165 C CA . VAL B 1 436 ? 12.539 -31.531 -5.188 1 91.62 436 VAL B CA 1
ATOM 10166 C C . VAL B 1 436 ? 13.234 -32.688 -4.48 1 91.62 436 VAL B C 1
ATOM 10168 O O . VAL B 1 436 ? 13.031 -32.906 -3.285 1 91.62 436 VAL B O 1
ATOM 10171 N N . PRO B 1 437 ? 14 -33.375 -5.234 1 85.88 437 PRO B N 1
ATOM 10172 C CA . PRO B 1 437 ? 14.711 -34.5 -4.621 1 85.88 437 PRO B CA 1
ATOM 10173 C C . PRO B 1 437 ? 15.734 -34.031 -3.582 1 85.88 437 PRO B C 1
ATOM 10175 O O . PRO B 1 437 ? 16.312 -32.969 -3.709 1 85.88 437 PRO B O 1
ATOM 10178 N N . THR B 1 438 ? 15.977 -34.875 -2.664 1 85.44 438 THR B N 1
ATOM 10179 C CA . THR B 1 438 ? 16.938 -34.562 -1.606 1 85.44 438 THR B CA 1
ATOM 10180 C C . THR B 1 438 ? 18.359 -34.688 -2.127 1 85.44 438 THR B C 1
ATOM 10182 O O . THR B 1 438 ? 19.25 -33.938 -1.675 1 85.44 438 THR B O 1
ATOM 10185 N N . GLU B 1 439 ? 18.5 -35.594 -3.158 1 88.62 439 GLU B N 1
ATOM 10186 C CA . GLU B 1 439 ? 19.844 -35.781 -3.711 1 88.62 439 GLU B CA 1
ATOM 10187 C C . GLU B 1 439 ? 20.094 -34.812 -4.879 1 88.62 439 GLU B C 1
ATOM 10189 O O . GLU B 1 439 ? 19.25 -34.688 -5.766 1 88.62 439 GLU B O 1
ATOM 10194 N N . PRO B 1 440 ? 21.172 -34.156 -4.832 1 89.94 440 PRO B N 1
ATOM 10195 C CA . PRO B 1 440 ? 21.516 -33.281 -5.957 1 89.94 440 PRO B CA 1
ATOM 10196 C C . PRO B 1 440 ? 21.844 -34.062 -7.23 1 89.94 440 PRO B C 1
ATOM 10198 O O . PRO B 1 440 ? 22.125 -35.281 -7.168 1 89.94 440 PRO B O 1
ATOM 10201 N N . PRO B 1 441 ? 21.719 -33.406 -8.312 1 91.38 441 PRO B N 1
ATOM 10202 C CA . PRO B 1 441 ? 22.109 -34.062 -9.555 1 91.38 441 PRO B CA 1
ATOM 10203 C C . PRO B 1 441 ? 23.594 -34.438 -9.586 1 91.38 441 PRO B C 1
ATOM 10205 O O . PRO B 1 441 ? 24.438 -33.656 -9.164 1 91.38 441 PRO B O 1
ATOM 10208 N N . ARG B 1 442 ? 23.844 -35.562 -10.172 1 88.75 442 ARG B N 1
ATOM 10209 C CA . ARG B 1 442 ? 25.203 -36.062 -10.188 1 88.75 442 ARG B CA 1
ATOM 10210 C C . ARG B 1 442 ? 25.875 -35.812 -11.531 1 88.75 442 ARG B C 1
ATOM 10212 O O . ARG B 1 442 ? 27.094 -35.75 -11.625 1 88.75 442 ARG B O 1
ATOM 10219 N N . SER B 1 443 ? 25.031 -35.719 -12.539 1 88.69 443 SER B N 1
ATOM 10220 C CA . SER B 1 443 ? 25.562 -35.531 -13.891 1 88.69 443 SER B CA 1
ATOM 10221 C C . SER B 1 443 ? 24.953 -34.312 -14.562 1 88.69 443 SER B C 1
ATOM 10223 O O . SER B 1 443 ? 23.906 -33.812 -14.125 1 88.69 443 SER B O 1
ATOM 10225 N N . TRP B 1 444 ? 25.641 -33.906 -15.609 1 88.25 444 TRP B N 1
ATOM 10226 C CA . TRP B 1 444 ? 25.172 -32.781 -16.406 1 88.25 444 TRP B CA 1
ATOM 10227 C C . TRP B 1 444 ? 23.797 -33.062 -17 1 88.25 444 TRP B C 1
ATOM 10229 O O . TRP B 1 444 ? 22.922 -32.188 -17.031 1 88.25 444 TRP B O 1
ATOM 10239 N N . GLU B 1 445 ? 23.562 -34.281 -17.406 1 85.12 445 GLU B N 1
ATOM 10240 C CA . GLU B 1 445 ? 22.297 -34.688 -18 1 85.12 445 GLU B CA 1
ATOM 10241 C C . GLU B 1 445 ? 21.156 -34.625 -16.984 1 85.12 445 GLU B C 1
ATOM 10243 O O . GLU B 1 445 ? 20.047 -34.188 -17.297 1 85.12 445 GLU B O 1
ATOM 10248 N N . GLN B 1 446 ? 21.469 -35 -15.805 1 89 446 GLN B N 1
ATOM 10249 C CA . GLN B 1 446 ? 20.469 -34.938 -14.742 1 89 446 GLN B CA 1
ATOM 10250 C C . GLN B 1 446 ? 20.156 -33.469 -14.367 1 89 446 GLN B C 1
ATOM 10252 O O . GLN B 1 446 ? 19.031 -33.156 -14.016 1 89 446 GLN B O 1
ATOM 10257 N N . LEU B 1 447 ? 21.156 -32.688 -14.461 1 89.88 447 LEU B N 1
ATOM 10258 C CA . LEU B 1 447 ? 21.031 -31.266 -14.102 1 89.88 447 LEU B CA 1
ATOM 10259 C C . LEU B 1 447 ? 20.047 -30.547 -15.023 1 89.88 447 LEU B C 1
ATOM 10261 O O . LEU B 1 447 ? 19.203 -29.781 -14.562 1 89.88 447 LEU B O 1
ATOM 10265 N N . VAL B 1 448 ? 20.094 -30.844 -16.266 1 88.19 448 VAL B N 1
ATOM 10266 C CA . VAL B 1 448 ? 19.328 -30.062 -17.234 1 88.19 448 VAL B CA 1
ATOM 10267 C C . VAL B 1 448 ? 18.094 -30.844 -17.672 1 88.19 448 VAL B C 1
ATOM 10269 O O . VAL B 1 448 ? 17.406 -30.438 -18.609 1 88.19 448 VAL B O 1
ATOM 10272 N N . SER B 1 449 ? 17.781 -31.922 -16.922 1 88.5 449 SER B N 1
ATOM 10273 C CA . SER B 1 449 ? 16.625 -32.75 -17.281 1 88.5 449 SER B CA 1
ATOM 10274 C C . SER B 1 449 ? 15.328 -32.031 -16.922 1 88.5 449 SER B C 1
ATOM 10276 O O . SER B 1 449 ? 15.227 -31.406 -15.867 1 88.5 449 SER B O 1
ATOM 10278 N N . LEU B 1 450 ? 14.352 -32.188 -17.797 1 89.62 450 LEU B N 1
ATOM 10279 C CA . LEU B 1 450 ? 13.039 -31.594 -17.547 1 89.62 450 LEU B CA 1
ATOM 10280 C C . LEU B 1 450 ? 12.391 -32.219 -16.312 1 89.62 450 LEU B C 1
ATOM 10282 O O . LEU B 1 450 ? 11.695 -31.516 -15.57 1 89.62 450 LEU B O 1
ATOM 10286 N N . GLU B 1 451 ? 12.641 -33.469 -16.141 1 87.94 451 GLU B N 1
ATOM 10287 C CA . GLU B 1 451 ? 12.078 -34.156 -14.992 1 87.94 451 GLU B CA 1
ATOM 10288 C C . GLU B 1 451 ? 12.516 -33.5 -13.688 1 87.94 451 GLU B C 1
ATOM 10290 O O . GLU B 1 451 ? 11.703 -33.344 -12.773 1 87.94 451 GLU B O 1
ATOM 10295 N N . ARG B 1 452 ? 13.641 -33.125 -13.656 1 90.94 452 ARG B N 1
ATOM 10296 C CA . ARG B 1 452 ? 14.164 -32.5 -12.445 1 90.94 452 ARG B CA 1
ATOM 10297 C C . ARG B 1 452 ? 13.719 -31.047 -12.352 1 90.94 452 ARG B C 1
ATOM 10299 O O . ARG B 1 452 ? 13.273 -30.609 -11.289 1 90.94 452 ARG B O 1
ATOM 10306 N N . LEU B 1 453 ? 13.867 -30.297 -13.453 1 92.81 453 LEU B N 1
ATOM 10307 C CA . LEU B 1 453 ? 13.602 -28.875 -13.469 1 92.81 453 LEU B CA 1
ATOM 10308 C C . LEU B 1 453 ? 12.148 -28.578 -13.117 1 92.81 453 LEU B C 1
ATOM 10310 O O . LEU B 1 453 ? 11.859 -27.594 -12.438 1 92.81 453 LEU B O 1
ATOM 10314 N N . LEU B 1 454 ? 11.258 -29.422 -13.508 1 93.88 454 LEU B N 1
ATOM 10315 C CA . LEU B 1 454 ? 9.828 -29.219 -13.281 1 93.88 454 LEU B CA 1
ATOM 10316 C C . LEU B 1 454 ? 9.453 -29.562 -11.844 1 93.88 454 LEU B C 1
ATOM 10318 O O . LEU B 1 454 ? 8.359 -29.234 -11.391 1 93.88 454 LEU B O 1
ATOM 10322 N N . ASN B 1 455 ? 10.398 -30.156 -11.117 1 93.25 455 ASN B N 1
ATOM 10323 C CA . ASN B 1 455 ? 10.156 -30.484 -9.719 1 93.25 455 ASN B CA 1
ATOM 10324 C C . ASN B 1 455 ? 10.383 -29.281 -8.812 1 93.25 455 ASN B C 1
ATOM 10326 O O . ASN B 1 455 ? 9.938 -29.266 -7.66 1 93.25 455 ASN B O 1
ATOM 10330 N N . TYR B 1 456 ? 11.078 -28.328 -9.344 1 93.81 456 TYR B N 1
ATOM 10331 C CA . TYR B 1 456 ? 11.289 -27.125 -8.555 1 93.81 456 TYR B CA 1
ATOM 10332 C C . TYR B 1 456 ? 10.062 -26.219 -8.586 1 93.81 456 TYR B C 1
ATOM 10334 O O . TYR B 1 456 ? 9.461 -26.016 -9.641 1 93.81 456 TYR B O 1
ATOM 10342 N N . GLY B 1 457 ? 9.648 -25.672 -7.438 1 94 457 GLY B N 1
ATOM 10343 C CA . GLY B 1 457 ? 8.531 -24.75 -7.355 1 94 457 GLY B CA 1
ATOM 10344 C C . GLY B 1 457 ? 7.223 -25.422 -6.992 1 94 457 GLY B C 1
ATOM 10345 O O . GLY B 1 457 ? 7.176 -26.234 -6.062 1 94 457 GLY B O 1
ATOM 10346 N N . PHE B 1 458 ? 6.176 -25.125 -7.695 1 91.88 458 PHE B N 1
ATOM 10347 C CA . PHE B 1 458 ? 4.855 -25.688 -7.438 1 91.88 458 PHE B CA 1
ATOM 10348 C C . PHE B 1 458 ? 4.816 -27.156 -7.805 1 91.88 458 PHE B C 1
ATOM 10350 O O . PHE B 1 458 ? 5.234 -27.547 -8.898 1 91.88 458 PHE B O 1
ATOM 10357 N N . PRO B 1 459 ? 4.289 -27.969 -7.012 1 90.5 459 PRO B N 1
ATOM 10358 C CA . PRO B 1 459 ? 4.363 -29.422 -7.207 1 90.5 459 PRO B CA 1
ATOM 10359 C C . PRO B 1 459 ? 3.52 -29.906 -8.383 1 90.5 459 PRO B C 1
ATOM 10361 O O . PRO B 1 459 ? 3.787 -30.969 -8.945 1 90.5 459 PRO B O 1
ATOM 10364 N N . ILE B 1 460 ? 2.572 -29.188 -8.797 1 87.44 460 ILE B N 1
ATOM 10365 C CA . ILE B 1 460 ? 1.629 -29.625 -9.82 1 87.44 460 ILE B CA 1
ATOM 10366 C C . ILE B 1 460 ? 2.373 -29.906 -11.125 1 87.44 460 ILE B C 1
ATOM 10368 O O . ILE B 1 460 ? 2.012 -30.812 -11.875 1 87.44 460 ILE B O 1
ATOM 10372 N N . PHE B 1 461 ? 3.418 -29.219 -11.383 1 90.62 461 PHE B N 1
ATOM 10373 C CA . PHE B 1 461 ? 4.125 -29.344 -12.648 1 90.62 461 PHE B CA 1
ATOM 10374 C C . PHE B 1 461 ? 4.918 -30.656 -12.695 1 90.62 461 PHE B C 1
ATOM 10376 O O . PHE B 1 461 ? 4.84 -31.406 -13.664 1 90.62 461 PHE B O 1
ATOM 10383 N N . GLY B 1 462 ? 5.664 -30.875 -11.617 1 89.94 462 GLY B N 1
ATOM 10384 C CA . GLY B 1 462 ? 6.402 -32.125 -11.523 1 89.94 462 GLY B CA 1
ATOM 10385 C C . GLY B 1 462 ? 5.508 -33.344 -11.484 1 89.94 462 GLY B C 1
ATOM 10386 O O . GLY B 1 462 ? 5.805 -34.375 -12.117 1 89.94 462 GLY B O 1
ATOM 10387 N N . ALA B 1 463 ? 4.457 -33.25 -10.797 1 86.88 463 ALA B N 1
ATOM 10388 C CA . ALA B 1 463 ? 3.525 -34.375 -10.664 1 86.88 463 ALA B CA 1
ATOM 10389 C C . ALA B 1 463 ? 2.891 -34.719 -12.016 1 86.88 463 ALA B C 1
ATOM 10391 O O . ALA B 1 463 ? 2.82 -35.875 -12.398 1 86.88 463 ALA B O 1
ATOM 10392 N N . TYR B 1 464 ? 2.477 -33.75 -12.719 1 86 464 TYR B N 1
ATOM 10393 C CA . TYR B 1 464 ? 1.863 -33.969 -14.023 1 86 464 TYR B CA 1
ATOM 10394 C C . TYR B 1 464 ? 2.865 -34.562 -15.008 1 86 464 TYR B C 1
ATOM 10396 O O . TYR B 1 464 ? 2.529 -35.469 -15.766 1 86 464 TYR B O 1
ATOM 10404 N N . PHE B 1 465 ? 4.016 -34 -14.969 1 90.25 465 PHE B N 1
ATOM 10405 C CA . PHE B 1 465 ? 5.043 -34.469 -15.883 1 90.25 465 PHE B CA 1
ATOM 10406 C C . PHE B 1 465 ? 5.348 -35.938 -15.617 1 90.25 465 PHE B C 1
ATOM 10408 O O . PHE B 1 465 ? 5.453 -36.75 -16.547 1 90.25 465 PHE B O 1
ATOM 10415 N N . ARG B 1 466 ? 5.496 -36.281 -14.375 1 87.38 466 ARG B N 1
ATOM 10416 C CA . ARG B 1 466 ? 5.77 -37.656 -13.977 1 87.38 466 ARG B CA 1
ATOM 10417 C C . ARG B 1 466 ? 4.656 -38.594 -14.438 1 87.38 466 ARG B C 1
ATOM 10419 O O . ARG B 1 466 ? 4.922 -39.656 -15.016 1 87.38 466 ARG B O 1
ATOM 10426 N N . ASP B 1 467 ? 3.473 -38.25 -14.25 1 83.69 467 ASP B N 1
ATOM 10427 C CA . ASP B 1 467 ? 2.33 -39.062 -14.617 1 83.69 467 ASP B CA 1
ATOM 10428 C C . ASP B 1 467 ? 2.215 -39.188 -16.125 1 83.69 467 ASP B C 1
ATOM 10430 O O . ASP B 1 467 ? 1.888 -40.281 -16.641 1 83.69 467 ASP B O 1
ATOM 10434 N N . ALA B 1 468 ? 2.434 -38.094 -16.781 1 83.75 468 ALA B N 1
ATOM 10435 C CA . ALA B 1 468 ? 2.369 -38.125 -18.234 1 83.75 468 ALA B CA 1
ATOM 10436 C C . ALA B 1 468 ? 3.447 -39.031 -18.828 1 83.75 468 ALA B C 1
ATOM 10438 O O . ALA B 1 468 ? 3.213 -39.719 -19.812 1 83.75 468 ALA B O 1
ATOM 10439 N N . LEU B 1 469 ? 4.582 -39 -18.203 1 87.12 469 LEU B N 1
ATOM 10440 C CA . LEU B 1 469 ? 5.656 -39.875 -18.641 1 87.12 469 LEU B CA 1
ATOM 10441 C C . LEU B 1 469 ? 5.297 -41.344 -18.406 1 87.12 469 LEU B C 1
ATOM 10443 O O . LEU B 1 469 ? 5.629 -42.219 -19.234 1 87.12 469 LEU B O 1
ATOM 10447 N N . ALA B 1 470 ? 4.691 -41.562 -17.297 1 84.31 470 ALA B N 1
ATOM 10448 C CA . ALA B 1 470 ? 4.254 -42.938 -16.984 1 84.31 470 ALA B CA 1
ATOM 10449 C C . ALA B 1 470 ? 3.256 -43.438 -18.031 1 84.31 470 ALA B C 1
ATOM 10451 O O . ALA B 1 470 ? 3.215 -44.625 -18.328 1 84.31 470 ALA B O 1
ATOM 10452 N N . GLU B 1 471 ? 2.559 -42.562 -18.656 1 82.75 471 GLU B N 1
ATOM 10453 C CA . GLU B 1 471 ? 1.59 -42.906 -19.688 1 82.75 471 GLU B CA 1
ATOM 10454 C C . GLU B 1 471 ? 2.234 -42.906 -21.078 1 82.75 471 GLU B C 1
ATOM 10456 O O . GLU B 1 471 ? 1.538 -42.969 -22.094 1 82.75 471 GLU B O 1
ATOM 10461 N N . GLN B 1 472 ? 3.504 -42.656 -21.141 1 86.19 472 GLN B N 1
ATOM 10462 C CA . GLN B 1 472 ? 4.328 -42.719 -22.344 1 86.19 472 GLN B CA 1
ATOM 10463 C C . GLN B 1 472 ? 3.965 -41.625 -23.312 1 86.19 472 GLN B C 1
ATOM 10465 O O . GLN B 1 472 ? 3.938 -41.812 -24.531 1 86.19 472 GLN B O 1
ATOM 10470 N N . GLN B 1 473 ? 3.615 -40.5 -22.75 1 83.19 473 GLN B N 1
ATOM 10471 C CA . GLN B 1 473 ? 3.395 -39.344 -23.594 1 83.19 473 GLN B CA 1
ATOM 10472 C C . GLN B 1 473 ? 4.719 -38.688 -23.984 1 83.19 473 GLN B C 1
ATOM 10474 O O . GLN B 1 473 ? 5.734 -38.875 -23.328 1 83.19 473 GLN B O 1
ATOM 10479 N N . ASP B 1 474 ? 4.684 -37.969 -25.031 1 83.81 474 ASP B N 1
ATOM 10480 C CA . ASP B 1 474 ? 5.875 -37.25 -25.5 1 83.81 474 ASP B CA 1
ATOM 10481 C C . ASP B 1 474 ? 6.277 -36.156 -24.5 1 83.81 474 ASP B C 1
ATOM 10483 O O . ASP B 1 474 ? 5.492 -35.25 -24.203 1 83.81 474 ASP B O 1
ATOM 10487 N N . PRO B 1 475 ? 7.441 -36.25 -23.953 1 84.44 475 PRO B N 1
ATOM 10488 C CA . PRO B 1 475 ? 7.875 -35.312 -22.906 1 84.44 475 PRO B CA 1
ATOM 10489 C C . PRO B 1 475 ? 7.832 -33.875 -23.375 1 84.44 475 PRO B C 1
ATOM 10491 O O . PRO B 1 475 ? 7.531 -32.969 -22.578 1 84.44 475 PRO B O 1
ATOM 10494 N N . TYR B 1 476 ? 8.117 -33.594 -24.609 1 82.38 476 TYR B N 1
ATOM 10495 C CA . TYR B 1 476 ? 8.164 -32.219 -25.094 1 82.38 476 TYR B CA 1
ATOM 10496 C C . TYR B 1 476 ? 6.762 -31.641 -25.25 1 82.38 476 TYR B C 1
ATOM 10498 O O . TYR B 1 476 ? 6.539 -30.453 -25.031 1 82.38 476 TYR B O 1
ATOM 10506 N N . GLN B 1 477 ? 5.867 -32.469 -25.641 1 79.75 477 GLN B N 1
ATOM 10507 C CA . GLN B 1 477 ? 4.484 -32 -25.719 1 79.75 477 GLN B CA 1
ATOM 10508 C C . GLN B 1 477 ? 3.908 -31.734 -24.344 1 79.75 477 GLN B C 1
ATOM 10510 O O . GLN B 1 477 ? 3.146 -30.781 -24.156 1 79.75 477 GLN B O 1
ATOM 10515 N N . VAL B 1 478 ? 4.34 -32.594 -23.469 1 83.94 478 VAL B N 1
ATOM 10516 C CA . VAL B 1 478 ? 3.896 -32.406 -22.094 1 83.94 478 VAL B CA 1
ATOM 10517 C C . VAL B 1 478 ? 4.496 -31.125 -21.516 1 83.94 478 VAL B C 1
ATOM 10519 O O . VAL B 1 478 ? 3.811 -30.359 -20.828 1 83.94 478 VAL B O 1
ATOM 10522 N N . TYR B 1 479 ? 5.738 -30.891 -21.844 1 88.06 479 TYR B N 1
ATOM 10523 C CA . TYR B 1 479 ? 6.422 -29.688 -21.391 1 88.06 479 TYR B CA 1
ATOM 10524 C C . TYR B 1 479 ? 5.746 -28.438 -21.938 1 88.06 479 TYR B C 1
ATOM 10526 O O . TYR B 1 479 ? 5.527 -27.469 -21.203 1 88.06 479 TYR B O 1
ATOM 10534 N N . GLU B 1 480 ? 5.379 -28.438 -23.109 1 83.94 480 GLU B N 1
ATOM 10535 C CA . GLU B 1 480 ? 4.699 -27.297 -23.719 1 83.94 480 GLU B CA 1
ATOM 10536 C C . GLU B 1 480 ? 3.344 -27.047 -23.078 1 83.94 480 GLU B C 1
ATOM 10538 O O . GLU B 1 480 ? 2.947 -25.891 -22.875 1 83.94 480 GLU B O 1
ATOM 10543 N N . ALA B 1 481 ? 2.678 -28.141 -22.812 1 82.88 481 ALA B N 1
ATOM 10544 C CA . ALA B 1 481 ? 1.385 -28.016 -22.141 1 82.88 481 ALA B CA 1
ATOM 10545 C C . ALA B 1 481 ? 1.539 -27.391 -20.766 1 82.88 481 ALA B C 1
ATOM 10547 O O . ALA B 1 481 ? 0.708 -26.578 -20.344 1 82.88 481 ALA B O 1
ATOM 10548 N N . ILE B 1 482 ? 2.582 -27.75 -20.109 1 88.75 482 ILE B N 1
ATOM 10549 C CA . ILE B 1 482 ? 2.859 -27.219 -18.781 1 88.75 482 ILE B CA 1
ATOM 10550 C C . ILE B 1 482 ? 3.184 -25.719 -18.891 1 88.75 482 ILE B C 1
ATOM 10552 O O . ILE B 1 482 ? 2.711 -24.922 -18.078 1 88.75 482 ILE B O 1
ATOM 10556 N N . LEU B 1 483 ? 3.971 -25.344 -19.875 1 89.25 483 LEU B N 1
ATOM 10557 C CA . LEU B 1 483 ? 4.316 -23.938 -20.062 1 89.25 483 LEU B CA 1
ATOM 10558 C C . LEU B 1 483 ? 3.078 -23.109 -20.375 1 89.25 483 LEU B C 1
ATOM 10560 O O . LEU B 1 483 ? 2.947 -21.984 -19.906 1 89.25 483 LEU B O 1
ATOM 10564 N N . ARG B 1 484 ? 2.199 -23.703 -21.047 1 83.81 484 ARG B N 1
ATOM 10565 C CA . ARG B 1 484 ? 0.961 -23 -21.375 1 83.81 484 ARG B CA 1
ATOM 10566 C C . ARG B 1 484 ? 0.109 -22.797 -20.125 1 83.81 484 ARG B C 1
ATOM 10568 O O . ARG B 1 484 ? -0.49 -21.734 -19.938 1 83.81 484 ARG B O 1
ATOM 10575 N N . LEU B 1 485 ? 0.057 -23.766 -19.344 1 84.5 485 LEU B N 1
ATOM 10576 C CA . LEU B 1 485 ? -0.675 -23.656 -18.078 1 84.5 485 LEU B CA 1
ATOM 10577 C C . LEU B 1 485 ? -0.038 -22.594 -17.188 1 84.5 485 LEU B C 1
ATOM 10579 O O . LEU B 1 485 ? -0.737 -21.75 -16.609 1 84.5 485 LEU B O 1
ATOM 10583 N N . ALA B 1 486 ? 1.26 -22.75 -17.062 1 90.62 486 ALA B N 1
ATOM 10584 C CA . ALA B 1 486 ? 1.984 -21.797 -16.234 1 90.62 486 ALA B CA 1
ATOM 10585 C C . ALA B 1 486 ? 1.768 -20.375 -16.719 1 90.62 486 ALA B C 1
ATOM 10587 O O . ALA B 1 486 ? 1.552 -19.453 -15.914 1 90.62 486 ALA B O 1
ATOM 10588 N N . HIS B 1 487 ? 1.802 -20.188 -17.969 1 88.5 487 HIS B N 1
ATOM 10589 C CA . HIS B 1 487 ? 1.587 -18.875 -18.547 1 88.5 487 HIS B CA 1
ATOM 10590 C C . HIS B 1 487 ? 0.179 -18.359 -18.266 1 88.5 487 HIS B C 1
ATOM 10592 O O . HIS B 1 487 ? -0.008 -17.188 -17.953 1 88.5 487 HIS B O 1
ATOM 10598 N N . SER B 1 488 ? -0.731 -19.203 -18.344 1 83.25 488 SER B N 1
ATOM 10599 C CA . SER B 1 488 ? -2.115 -18.812 -18.078 1 83.25 488 SER B CA 1
ATOM 10600 C C . SER B 1 488 ? -2.307 -18.391 -16.625 1 83.25 488 SER B C 1
ATOM 10602 O O . SER B 1 488 ? -3.062 -17.453 -16.344 1 83.25 488 SER B O 1
ATOM 10604 N N . LYS B 1 489 ? -1.67 -19.016 -15.75 1 86.06 489 LYS B N 1
ATOM 10605 C CA . LYS B 1 489 ? -1.768 -18.688 -14.336 1 86.06 489 LYS B CA 1
ATOM 10606 C C . LYS B 1 489 ? -1.098 -17.344 -14.039 1 86.06 489 LYS B C 1
ATOM 10608 O O . LYS B 1 489 ? -1.558 -16.594 -13.172 1 86.06 489 LYS B O 1
ATOM 10613 N N . LEU B 1 490 ? -0.021 -17.094 -14.758 1 89.88 490 LEU B N 1
ATOM 10614 C CA . LEU B 1 490 ? 0.675 -15.828 -14.578 1 89.88 490 LEU B CA 1
ATOM 10615 C C . LEU B 1 490 ? -0.12 -14.68 -15.195 1 89.88 490 LEU B C 1
ATOM 10617 O O . LEU B 1 490 ? -0.209 -13.594 -14.609 1 89.88 490 LEU B O 1
ATOM 10621 N N . ARG B 1 491 ? -0.63 -14.898 -16.297 1 84.38 491 ARG B N 1
ATOM 10622 C CA . ARG B 1 491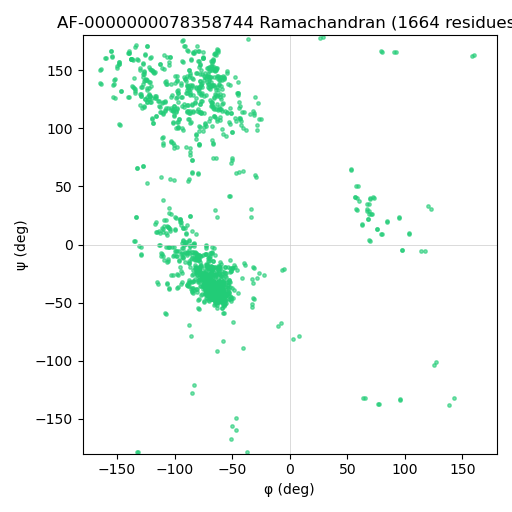 ? -1.328 -13.852 -17.031 1 84.38 491 ARG B CA 1
ATOM 10623 C C . ARG B 1 491 ? -2.684 -13.547 -16.406 1 84.38 491 ARG B C 1
ATOM 10625 O O . ARG B 1 491 ? -3.109 -12.391 -16.359 1 84.38 491 ARG B O 1
ATOM 10632 N N . GLY B 1 492 ? -3.24 -14.469 -15.828 1 73.31 492 GLY B N 1
ATOM 10633 C CA . GLY B 1 492 ? -4.602 -14.281 -15.352 1 73.31 492 GLY B CA 1
ATOM 10634 C C . GLY B 1 492 ? -5.602 -14.055 -16.469 1 73.31 492 GLY B C 1
ATOM 10635 O O . GLY B 1 492 ? -5.574 -14.75 -17.484 1 73.31 492 GLY B O 1
ATOM 10636 N N . ALA B 1 493 ? -6.461 -12.922 -16.219 1 57.53 493 ALA B N 1
ATOM 10637 C CA . ALA B 1 493 ? -7.52 -12.633 -17.172 1 57.53 493 ALA B CA 1
ATOM 10638 C C . ALA B 1 493 ? -6.941 -12.023 -18.453 1 57.53 493 ALA B C 1
ATOM 10640 O O . ALA B 1 493 ? -5.992 -11.234 -18.406 1 57.53 493 ALA B O 1
ATOM 10641 N N . ALA B 1 494 ? -7.273 -12.562 -19.453 1 51.56 494 ALA B N 1
ATOM 10642 C CA . ALA B 1 494 ? -6.734 -12.125 -20.734 1 51.56 494 ALA B CA 1
ATOM 10643 C C . ALA B 1 494 ? -7.18 -10.695 -21.062 1 51.56 494 ALA B C 1
ATOM 10645 O O . ALA B 1 494 ? -8.375 -10.391 -21.016 1 51.56 494 ALA B O 1
ATOM 10646 N N . ARG B 1 495 ? -6.203 -9.727 -21.016 1 50.59 495 ARG B N 1
ATOM 10647 C CA . ARG B 1 495 ? -6.434 -8.344 -21.438 1 50.59 495 ARG B CA 1
ATOM 10648 C C . ARG B 1 495 ? -5.52 -7.965 -22.594 1 50.59 495 ARG B C 1
ATOM 10650 O O . ARG B 1 495 ? -4.512 -8.625 -22.844 1 50.59 495 ARG B O 1
ATOM 10657 N N . HIS B 1 496 ? -6.062 -7.074 -23.422 1 44.5 496 HIS B N 1
ATOM 10658 C CA . HIS B 1 496 ? -5.27 -6.605 -24.562 1 44.5 496 HIS B CA 1
ATOM 10659 C C . HIS B 1 496 ? -3.949 -6 -24.094 1 44.5 496 HIS B C 1
ATOM 10661 O O . HIS B 1 496 ? -2.885 -6.359 -24.594 1 44.5 496 HIS B O 1
ATOM 10667 N N . SER B 1 497 ? -4.082 -5.105 -23.375 1 63.44 497 SER B N 1
ATOM 10668 C CA . SER B 1 497 ? -2.91 -4.465 -22.781 1 63.44 497 SER B CA 1
ATOM 10669 C C . SER B 1 497 ? -2.641 -4.984 -21.375 1 63.44 497 SER B C 1
ATOM 10671 O O . SER B 1 497 ? -3.576 -5.285 -20.625 1 63.44 497 SER B O 1
ATOM 10673 N N . LEU B 1 498 ? -1.334 -5.266 -21.375 1 81.5 498 LEU B N 1
ATOM 10674 C CA . LEU B 1 498 ? -0.951 -5.781 -20.062 1 81.5 498 LEU B CA 1
ATOM 10675 C C . LEU B 1 498 ? -1.277 -4.773 -18.969 1 81.5 498 LEU B C 1
ATOM 10677 O O . LEU B 1 498 ? -0.99 -3.582 -19.109 1 81.5 498 LEU B O 1
ATOM 10681 N N . THR B 1 499 ? -2.057 -5.219 -18.078 1 81.81 499 THR B N 1
ATOM 10682 C CA . THR B 1 499 ? -2.203 -4.41 -16.875 1 81.81 499 THR B CA 1
ATOM 10683 C C . THR B 1 499 ? -0.888 -4.344 -16.109 1 81.81 499 THR B C 1
ATOM 10685 O O . THR B 1 499 ? 0.04 -5.105 -16.391 1 81.81 499 THR B O 1
ATOM 10688 N N . LYS B 1 500 ? -0.755 -3.455 -15.219 1 84.38 500 LYS B N 1
ATOM 10689 C CA . LYS B 1 500 ? 0.429 -3.357 -14.375 1 84.38 500 LYS B CA 1
ATOM 10690 C C . LYS B 1 500 ? 0.692 -4.672 -13.641 1 84.38 500 LYS B C 1
ATOM 10692 O O . LYS B 1 500 ? 1.837 -5.121 -13.555 1 84.38 500 LYS B O 1
ATOM 10697 N N . ALA B 1 501 ? -0.36 -5.238 -13.148 1 86.62 501 ALA B N 1
ATOM 10698 C CA . ALA B 1 501 ? -0.223 -6.496 -12.414 1 86.62 501 ALA B CA 1
ATOM 10699 C C . ALA B 1 501 ? 0.284 -7.609 -13.328 1 86.62 501 ALA B C 1
ATOM 10701 O O . ALA B 1 501 ? 1.136 -8.406 -12.93 1 86.62 501 ALA B O 1
ATOM 10702 N N . GLN B 1 502 ? -0.199 -7.625 -14.523 1 89.56 502 GLN B N 1
ATOM 10703 C CA . GLN B 1 502 ? 0.247 -8.641 -15.477 1 89.56 502 GLN B CA 1
ATOM 10704 C C . GLN B 1 502 ? 1.713 -8.438 -15.852 1 89.56 502 GLN B C 1
ATOM 10706 O O . GLN B 1 502 ? 2.469 -9.406 -15.969 1 89.56 502 GLN B O 1
ATOM 10711 N N . ALA B 1 503 ? 2.051 -7.207 -16.031 1 93.31 503 ALA B N 1
ATOM 10712 C CA . ALA B 1 503 ? 3.451 -6.914 -16.328 1 93.31 503 ALA B CA 1
ATOM 10713 C C . ALA B 1 503 ? 4.363 -7.414 -15.203 1 93.31 503 ALA B C 1
ATOM 10715 O O . ALA B 1 503 ? 5.387 -8.047 -15.469 1 93.31 503 ALA B O 1
ATOM 10716 N N . PHE B 1 504 ? 3.965 -7.215 -14.039 1 93.62 504 PHE B N 1
ATOM 10717 C CA . PHE B 1 504 ? 4.785 -7.629 -12.906 1 93.62 504 PHE B CA 1
ATOM 10718 C C . PHE B 1 504 ? 4.723 -9.141 -12.711 1 93.62 504 PHE B C 1
ATOM 10720 O O . PHE B 1 504 ? 5.633 -9.734 -12.133 1 93.62 504 PHE B O 1
ATOM 10727 N N . ALA B 1 505 ? 3.637 -9.75 -13.125 1 94.38 505 ALA B N 1
ATOM 10728 C CA . ALA B 1 505 ? 3.543 -11.211 -13.094 1 94.38 505 ALA B CA 1
ATOM 10729 C C . ALA B 1 505 ? 4.551 -11.844 -14.055 1 94.38 505 ALA B C 1
ATOM 10731 O O . ALA B 1 505 ? 5 -12.969 -13.836 1 94.38 505 ALA B O 1
ATOM 10732 N N . PHE B 1 506 ? 4.867 -11.094 -15.086 1 94.69 506 PHE B N 1
ATOM 10733 C CA . PHE B 1 506 ? 5.875 -11.57 -16.031 1 94.69 506 PHE B CA 1
ATOM 10734 C C . PHE B 1 506 ? 7.277 -11.227 -15.539 1 94.69 506 PHE B C 1
ATOM 10736 O O . PHE B 1 506 ? 8.195 -12.039 -15.664 1 94.69 506 PHE B O 1
ATOM 10743 N N . LEU B 1 507 ? 7.418 -10.109 -14.961 1 95.06 507 LEU B N 1
ATOM 10744 C CA . LEU B 1 507 ? 8.719 -9.641 -14.508 1 95.06 507 LEU B CA 1
ATOM 10745 C C . LEU B 1 507 ? 9.148 -10.367 -13.242 1 95.06 507 LEU B C 1
ATOM 10747 O O . LEU B 1 507 ? 10.344 -10.586 -13.016 1 95.06 507 LEU B O 1
ATOM 10751 N N . GLY B 1 508 ? 8.234 -10.734 -12.438 1 94.62 508 GLY B N 1
ATOM 10752 C CA . GLY B 1 508 ? 8.508 -11.352 -11.148 1 94.62 508 GLY B CA 1
ATOM 10753 C C . GLY B 1 508 ? 9.312 -12.633 -11.258 1 94.62 508 GLY B C 1
ATOM 10754 O O . GLY B 1 508 ? 10.406 -12.734 -10.703 1 94.62 508 GLY B O 1
ATOM 10755 N N . PRO B 1 509 ? 8.797 -13.531 -12.047 1 95.81 509 PRO B N 1
ATOM 10756 C CA . PRO B 1 509 ? 9.508 -14.812 -12.164 1 95.81 509 PRO B CA 1
ATOM 10757 C C . PRO B 1 509 ? 10.797 -14.695 -12.977 1 95.81 509 PRO B C 1
ATOM 10759 O O . PRO B 1 509 ? 11.602 -15.633 -12.992 1 95.81 509 PRO B O 1
ATOM 10762 N N . THR B 1 510 ? 11.07 -13.586 -13.617 1 95.62 510 THR B N 1
ATOM 10763 C CA . THR B 1 510 ? 12.219 -13.477 -14.508 1 95.62 510 THR B CA 1
ATOM 10764 C C . THR B 1 510 ? 13.305 -12.609 -13.883 1 95.62 510 THR B C 1
ATOM 10766 O O . THR B 1 510 ? 14.398 -13.102 -13.57 1 95.62 510 THR B O 1
ATOM 10769 N N . ILE B 1 511 ? 12.945 -11.344 -13.586 1 94.44 511 ILE B N 1
ATOM 10770 C CA . ILE B 1 511 ? 13.992 -10.445 -13.102 1 94.44 511 ILE B CA 1
ATOM 10771 C C . ILE B 1 511 ? 13.75 -10.109 -11.633 1 94.44 511 ILE B C 1
ATOM 10773 O O . ILE B 1 511 ? 14.555 -9.414 -11.008 1 94.44 511 ILE B O 1
ATOM 10777 N N . GLN B 1 512 ? 12.711 -10.461 -11.078 1 91.75 512 GLN B N 1
ATOM 10778 C CA . GLN B 1 512 ? 12.359 -10.367 -9.664 1 91.75 512 GLN B CA 1
ATOM 10779 C C . GLN B 1 512 ? 12.531 -8.945 -9.141 1 91.75 512 GLN B C 1
ATOM 10781 O O . GLN B 1 512 ? 13.281 -8.719 -8.188 1 91.75 512 GLN B O 1
ATOM 10786 N N . PRO B 1 513 ? 11.711 -8.047 -9.688 1 89.5 513 PRO B N 1
ATOM 10787 C CA . PRO B 1 513 ? 11.727 -6.711 -9.094 1 89.5 513 PRO B CA 1
ATOM 10788 C C . PRO B 1 513 ? 11.172 -6.688 -7.672 1 89.5 513 PRO B C 1
ATOM 10790 O O . PRO B 1 513 ? 10.359 -7.543 -7.309 1 89.5 513 PRO B O 1
ATOM 10793 N N . ARG B 1 514 ? 11.664 -5.805 -6.926 1 78.62 514 ARG B N 1
ATOM 10794 C CA . ARG B 1 514 ? 11.094 -5.633 -5.598 1 78.62 514 ARG B CA 1
ATOM 10795 C C . ARG B 1 514 ? 9.781 -4.855 -5.66 1 78.62 514 ARG B C 1
ATOM 10797 O O . ARG B 1 514 ? 9.711 -3.801 -6.297 1 78.62 514 ARG B O 1
ATOM 10804 N N . ILE B 1 515 ? 8.75 -5.469 -5.199 1 79.56 515 ILE B N 1
ATOM 10805 C CA . ILE B 1 515 ? 7.461 -4.789 -5.164 1 79.56 515 ILE B CA 1
ATOM 10806 C C . ILE B 1 515 ? 7.156 -4.336 -3.736 1 79.56 515 ILE B C 1
ATOM 10808 O O . ILE B 1 515 ? 6.508 -5.059 -2.975 1 79.56 515 ILE B O 1
ATOM 10812 N N . LYS B 1 516 ? 7.598 -3.127 -3.393 1 70.62 516 LYS B N 1
ATOM 10813 C CA . LYS B 1 516 ? 7.398 -2.611 -2.041 1 70.62 516 LYS B CA 1
ATOM 10814 C C . LYS B 1 516 ? 6.191 -1.681 -1.979 1 70.62 516 LYS B C 1
ATOM 10816 O O . LYS B 1 516 ? 5.949 -0.907 -2.908 1 70.62 516 LYS B O 1
ATOM 10821 N N . GLY B 1 517 ? 5.559 -1.872 -0.928 1 64.94 517 GLY B N 1
ATOM 10822 C CA . GLY B 1 517 ? 4.574 -0.856 -0.591 1 64.94 517 GLY B CA 1
ATOM 10823 C C . GLY B 1 517 ? 3.379 -0.852 -1.524 1 64.94 517 GLY B C 1
ATOM 10824 O O . GLY B 1 517 ? 2.572 0.08 -1.505 1 64.94 517 GLY B O 1
ATOM 10825 N N . ALA B 1 518 ? 3.279 -1.694 -2.436 1 72.81 518 ALA B N 1
ATOM 10826 C CA . ALA B 1 518 ? 2.162 -1.712 -3.375 1 72.81 518 ALA B CA 1
ATOM 10827 C C . ALA B 1 518 ? 1.108 -2.732 -2.955 1 72.81 518 ALA B C 1
ATOM 10829 O O . ALA B 1 518 ? 1.052 -3.836 -3.504 1 72.81 518 ALA B O 1
ATOM 10830 N N . PHE B 1 519 ? 0.281 -2.279 -2.086 1 75.19 519 PHE B N 1
ATOM 10831 C CA . PHE B 1 519 ? -0.686 -3.182 -1.471 1 75.19 519 PHE B CA 1
ATOM 10832 C C . PHE B 1 519 ? -1.566 -3.836 -2.529 1 75.19 519 PHE B C 1
ATOM 10834 O O . PHE B 1 519 ? -1.643 -5.062 -2.609 1 75.19 519 PHE B O 1
ATOM 10841 N N . HIS B 1 520 ? -2.152 -3.037 -3.418 1 73.62 520 HIS B N 1
ATOM 10842 C CA . HIS B 1 520 ? -3.104 -3.549 -4.398 1 73.62 520 HIS B CA 1
ATOM 10843 C C . HIS B 1 520 ? -2.412 -4.441 -5.422 1 73.62 520 HIS B C 1
ATOM 10845 O O . HIS B 1 520 ? -2.961 -5.469 -5.828 1 73.62 520 HIS B O 1
ATOM 10851 N N . LEU B 1 521 ? -1.277 -4.008 -5.762 1 83.31 521 LEU B N 1
ATOM 10852 C CA . LEU B 1 521 ? -0.524 -4.809 -6.719 1 83.31 521 LEU B CA 1
ATOM 10853 C C . LEU B 1 521 ? -0.145 -6.16 -6.121 1 83.31 521 LEU B C 1
ATOM 10855 O O . LEU B 1 521 ? -0.341 -7.199 -6.754 1 83.31 521 LEU B O 1
ATOM 10859 N N . ASN B 1 522 ? 0.332 -6.176 -4.871 1 85.62 522 ASN B N 1
ATOM 10860 C CA . ASN B 1 522 ? 0.719 -7.414 -4.207 1 85.62 522 ASN B CA 1
ATOM 10861 C C . ASN B 1 522 ? -0.477 -8.336 -4.004 1 85.62 522 ASN B C 1
ATOM 10863 O O . ASN B 1 522 ? -0.372 -9.547 -4.207 1 85.62 522 ASN B O 1
ATOM 10867 N N . ALA B 1 523 ? -1.53 -7.734 -3.631 1 80 523 ALA B N 1
ATOM 10868 C CA . ALA B 1 523 ? -2.738 -8.523 -3.408 1 80 523 ALA B CA 1
ATOM 10869 C C . ALA B 1 523 ? -3.223 -9.164 -4.707 1 80 523 ALA B C 1
ATOM 10871 O O . ALA B 1 523 ? -3.627 -10.328 -4.723 1 80 523 ALA B O 1
ATOM 10872 N N . GLU B 1 524 ? -3.189 -8.43 -5.777 1 82.94 524 GLU B N 1
ATOM 10873 C CA . GLU B 1 524 ? -3.619 -8.953 -7.07 1 82.94 524 GLU B CA 1
ATOM 10874 C C . GLU B 1 524 ? -2.664 -10.031 -7.566 1 82.94 524 GLU B C 1
ATOM 10876 O O . GLU B 1 524 ? -3.096 -11.039 -8.141 1 82.94 524 GLU B O 1
ATOM 10881 N N . LEU B 1 525 ? -1.422 -9.836 -7.359 1 89.5 525 LEU B N 1
ATOM 10882 C CA . LEU B 1 525 ? -0.438 -10.812 -7.805 1 89.5 525 LEU B CA 1
ATOM 10883 C C . LEU B 1 525 ? -0.65 -12.156 -7.109 1 89.5 525 LEU B C 1
ATOM 10885 O O . LEU B 1 525 ? -0.543 -13.211 -7.734 1 89.5 525 LEU B O 1
ATOM 10889 N N . ILE B 1 526 ? -0.974 -12.102 -5.859 1 87.62 526 ILE B N 1
ATOM 10890 C CA . ILE B 1 526 ? -1.229 -13.32 -5.102 1 87.62 526 ILE B CA 1
ATOM 10891 C C . ILE B 1 526 ? -2.551 -13.938 -5.551 1 87.62 526 ILE B C 1
ATOM 10893 O O . ILE B 1 526 ? -2.633 -15.148 -5.773 1 87.62 526 ILE B O 1
ATOM 10897 N N . GLY B 1 527 ? -3.482 -13.125 -5.746 1 80.06 527 GLY B N 1
ATOM 10898 C CA . GLY B 1 527 ? -4.836 -13.602 -5.992 1 80.06 527 GLY B CA 1
ATOM 10899 C C . GLY B 1 527 ? -5.055 -14.078 -7.418 1 80.06 527 GLY B C 1
ATOM 10900 O O . GLY B 1 527 ? -5.852 -14.984 -7.656 1 80.06 527 GLY B O 1
ATOM 10901 N N . ALA B 1 528 ? -4.262 -13.422 -8.398 1 79.75 528 ALA B N 1
ATOM 10902 C CA . ALA B 1 528 ? -4.656 -13.664 -9.781 1 79.75 528 ALA B CA 1
ATOM 10903 C C . ALA B 1 528 ? -3.463 -14.094 -10.625 1 79.75 528 ALA B C 1
ATOM 10905 O O . ALA B 1 528 ? -3.631 -14.609 -11.734 1 79.75 528 ALA B O 1
ATOM 10906 N N . HIS B 1 529 ? -2.289 -14.008 -10.055 1 90.12 529 HIS B N 1
ATOM 10907 C CA . HIS B 1 529 ? -1.143 -14.195 -10.938 1 90.12 529 HIS B CA 1
ATOM 10908 C C . HIS B 1 529 ? -0.122 -15.148 -10.328 1 90.12 529 HIS B C 1
ATOM 10910 O O . HIS B 1 529 ? 1.082 -15 -10.555 1 90.12 529 HIS B O 1
ATOM 10916 N N . ALA B 1 530 ? -0.505 -15.961 -9.469 1 90.88 530 ALA B N 1
ATOM 10917 C CA . ALA B 1 530 ? 0.237 -17.109 -8.961 1 90.88 530 ALA B CA 1
ATOM 10918 C C . ALA B 1 530 ? 1.451 -16.672 -8.148 1 90.88 530 ALA B C 1
ATOM 10920 O O . ALA B 1 530 ? 2.469 -17.359 -8.109 1 90.88 530 ALA B O 1
ATOM 10921 N N . ALA B 1 531 ? 1.453 -15.453 -7.633 1 93.38 531 ALA B N 1
ATOM 10922 C CA . ALA B 1 531 ? 2.508 -15.047 -6.707 1 93.38 531 ALA B CA 1
ATOM 10923 C C . ALA B 1 531 ? 2.281 -15.648 -5.32 1 93.38 531 ALA B C 1
ATOM 10925 O O . ALA B 1 531 ? 1.144 -15.742 -4.855 1 93.38 531 ALA B O 1
ATOM 10926 N N . LEU B 1 532 ? 3.324 -16.078 -4.75 1 93 532 LEU B N 1
ATOM 10927 C CA . LEU B 1 532 ? 3.215 -16.547 -3.371 1 93 532 LEU B CA 1
ATOM 10928 C C . LEU B 1 532 ? 3.168 -15.367 -2.404 1 93 532 LEU B C 1
ATOM 10930 O O . LEU B 1 532 ? 3.639 -14.273 -2.729 1 93 532 LEU B O 1
ATOM 10934 N N . CYS B 1 533 ? 2.58 -15.656 -1.29 1 89.56 533 CYS B N 1
ATOM 10935 C CA . CYS B 1 533 ? 2.504 -14.633 -0.252 1 89.56 533 CYS B CA 1
ATOM 10936 C C . CYS B 1 533 ? 3.725 -14.688 0.66 1 89.56 533 CYS B C 1
ATOM 10938 O O . CYS B 1 533 ? 3.926 -15.672 1.372 1 89.56 533 CYS B O 1
ATOM 10940 N N . ASP B 1 534 ? 4.52 -13.68 0.645 1 88 534 ASP B N 1
ATOM 10941 C CA . ASP B 1 534 ? 5.68 -13.625 1.53 1 88 534 ASP B CA 1
ATOM 10942 C C . ASP B 1 534 ? 5.266 -13.281 2.959 1 88 534 ASP B C 1
ATOM 10944 O O . ASP B 1 534 ? 5.797 -13.844 3.918 1 88 534 ASP B O 1
ATOM 10948 N N . HIS B 1 535 ? 4.387 -12.336 2.957 1 85.94 535 HIS B N 1
ATOM 10949 C CA . HIS B 1 535 ? 3.939 -11.898 4.273 1 85.94 535 HIS B CA 1
ATOM 10950 C C . HIS B 1 535 ? 2.658 -11.078 4.176 1 85.94 535 HIS B C 1
ATOM 10952 O O . HIS B 1 535 ? 2.498 -10.281 3.25 1 85.94 535 HIS B O 1
ATOM 10958 N N . ILE B 1 536 ? 1.797 -11.328 5.086 1 81 536 ILE B N 1
ATOM 10959 C CA . ILE B 1 536 ? 0.645 -10.469 5.344 1 81 536 ILE B CA 1
ATOM 10960 C C . ILE B 1 536 ? 0.618 -10.07 6.82 1 81 536 ILE B C 1
ATOM 10962 O O . ILE B 1 536 ? 0.706 -10.93 7.703 1 81 536 ILE B O 1
ATOM 10966 N N . SER B 1 537 ? 0.57 -8.781 6.996 1 77.19 537 SER B N 1
ATOM 10967 C CA . SER B 1 537 ? 0.478 -8.344 8.383 1 77.19 537 SER B CA 1
ATOM 10968 C C . SER B 1 537 ? -0.838 -8.781 9.016 1 77.19 537 SER B C 1
ATOM 10970 O O . SER B 1 537 ? -1.846 -8.938 8.32 1 77.19 537 SER B O 1
ATOM 10972 N N . PRO B 1 538 ? -0.866 -9.023 10.289 1 72.5 538 PRO B N 1
ATOM 10973 C CA . PRO B 1 538 ? -2.084 -9.484 10.961 1 72.5 538 PRO B CA 1
ATOM 10974 C C . PRO B 1 538 ? -3.281 -8.57 10.695 1 72.5 538 PRO B C 1
ATOM 10976 O O . PRO B 1 538 ? -4.406 -9.055 10.547 1 72.5 538 PRO B O 1
ATOM 10979 N N . GLY B 1 539 ? -3.012 -7.277 10.578 1 65.19 539 GLY B N 1
ATOM 10980 C CA . GLY B 1 539 ? -4.09 -6.348 10.281 1 65.19 539 GLY B CA 1
ATOM 10981 C C . GLY B 1 539 ? -4.344 -6.188 8.789 1 65.19 539 GLY B C 1
ATOM 10982 O O . GLY B 1 539 ? -5.227 -5.43 8.383 1 65.19 539 GLY B O 1
ATOM 10983 N N . CYS B 1 540 ? -3.625 -6.934 7.941 1 70.62 540 CYS B N 1
ATOM 10984 C CA . CYS B 1 540 ? -3.732 -6.961 6.488 1 70.62 540 CYS B CA 1
ATOM 10985 C C . CYS B 1 540 ? -3.492 -5.578 5.895 1 70.62 540 CYS B C 1
ATOM 10987 O O . CYS B 1 540 ? -4.121 -5.203 4.902 1 70.62 540 CYS B O 1
ATOM 10989 N N . ASP B 1 541 ? -2.697 -4.852 6.594 1 69.12 541 ASP B N 1
ATOM 10990 C CA . ASP B 1 541 ? -2.385 -3.518 6.094 1 69.12 541 ASP B CA 1
ATOM 10991 C C . ASP B 1 541 ? -1.187 -3.555 5.148 1 69.12 541 ASP B C 1
ATOM 10993 O O . ASP B 1 541 ? -0.958 -2.607 4.391 1 69.12 541 ASP B O 1
ATOM 10997 N N . MET B 1 542 ? -0.522 -4.656 5.246 1 76.12 542 MET B N 1
ATOM 10998 C CA . MET B 1 542 ? 0.627 -4.852 4.367 1 76.12 542 MET B CA 1
ATOM 10999 C C . MET B 1 542 ? 0.61 -6.246 3.748 1 76.12 542 MET B C 1
ATOM 11001 O O . MET B 1 542 ? 0.313 -7.227 4.43 1 76.12 542 MET B O 1
ATOM 11005 N N . VAL B 1 543 ? 0.768 -6.27 2.549 1 80.94 543 VAL B N 1
ATOM 11006 C CA . VAL B 1 543 ? 0.821 -7.523 1.804 1 80.94 543 VAL B CA 1
ATOM 11007 C C . VAL B 1 543 ? 2.062 -7.547 0.916 1 80.94 543 VAL B C 1
ATOM 11009 O O . VAL B 1 543 ? 2.361 -6.566 0.231 1 80.94 543 VAL B O 1
ATOM 11012 N N . PHE B 1 544 ? 2.814 -8.625 1.012 1 85.75 544 PHE B N 1
ATOM 11013 C CA . PHE B 1 544 ? 4.012 -8.781 0.193 1 85.75 544 PHE B CA 1
ATOM 11014 C C . PHE B 1 544 ? 3.939 -10.062 -0.627 1 85.75 544 PHE B C 1
ATOM 11016 O O . PHE B 1 544 ? 3.613 -11.133 -0.098 1 85.75 544 PHE B O 1
ATOM 11023 N N . SER B 1 545 ? 4.102 -9.875 -1.888 1 89.25 545 SER B N 1
ATOM 11024 C CA . SER B 1 545 ? 4.109 -11.016 -2.793 1 89.25 545 SER B CA 1
ATOM 11025 C C . SER B 1 545 ? 5.527 -11.352 -3.246 1 89.25 545 SER B C 1
ATOM 11027 O O . SER B 1 545 ? 6.434 -10.523 -3.127 1 89.25 545 SER B O 1
ATOM 11029 N N . ASN B 1 546 ? 5.66 -12.578 -3.746 1 89.88 546 ASN B N 1
ATOM 11030 C CA . ASN B 1 546 ? 6.969 -13.055 -4.188 1 89.88 546 ASN B CA 1
ATOM 11031 C C . ASN B 1 546 ? 6.844 -14.102 -5.285 1 89.88 546 ASN B C 1
ATOM 11033 O O . ASN B 1 546 ? 5.852 -14.836 -5.348 1 89.88 546 ASN B O 1
ATOM 11037 N N . TYR B 1 547 ? 7.746 -13.984 -6.172 1 93.94 547 TYR B N 1
ATOM 11038 C CA . TYR B 1 547 ? 7.953 -15.07 -7.125 1 93.94 547 TYR B CA 1
ATOM 11039 C C . TYR B 1 547 ? 9.281 -15.766 -6.875 1 93.94 547 TYR B C 1
ATOM 11041 O O . TYR B 1 547 ? 10.312 -15.391 -7.445 1 93.94 547 TYR B O 1
ATOM 11049 N N . PRO B 1 548 ? 9.203 -16.812 -6.051 1 94.06 548 PRO B N 1
ATOM 11050 C CA . PRO B 1 548 ? 10.453 -17.516 -5.746 1 94.06 548 PRO B CA 1
ATOM 11051 C C . PRO B 1 548 ? 11.094 -18.141 -6.98 1 94.06 548 PRO B C 1
ATOM 11053 O O . PRO B 1 548 ? 10.438 -18.297 -8.008 1 94.06 548 PRO B O 1
ATOM 11056 N N . SER B 1 549 ? 12.344 -18.531 -6.828 1 95.19 549 SER B N 1
ATOM 11057 C CA . SER B 1 549 ? 13.086 -19.109 -7.938 1 95.19 549 SER B CA 1
ATOM 11058 C C . SER B 1 549 ? 12.43 -20.391 -8.438 1 95.19 549 SER B C 1
ATOM 11060 O O . SER B 1 549 ? 12.328 -21.375 -7.695 1 95.19 549 SER B O 1
ATOM 11062 N N . GLN B 1 550 ? 11.977 -20.375 -9.648 1 94.31 550 GLN B N 1
ATOM 11063 C CA . GLN B 1 550 ? 11.367 -21.516 -10.336 1 94.31 550 GLN B CA 1
ATOM 11064 C C . GLN B 1 550 ? 11.578 -21.422 -11.844 1 94.31 550 GLN B C 1
ATOM 11066 O O . GLN B 1 550 ? 11.164 -20.453 -12.477 1 94.31 550 GLN B O 1
ATOM 11071 N N . PHE B 1 551 ? 12.102 -22.438 -12.297 1 94.62 551 PHE B N 1
ATOM 11072 C CA . PHE B 1 551 ? 12.469 -22.484 -13.711 1 94.62 551 PHE B CA 1
ATOM 11073 C C . PHE B 1 551 ? 11.227 -22.406 -14.594 1 94.62 551 PHE B C 1
ATOM 11075 O O . PHE B 1 551 ? 11.227 -21.719 -15.617 1 94.62 551 PHE B O 1
ATOM 11082 N N . THR B 1 552 ? 10.188 -23.031 -14.242 1 94.75 552 THR B N 1
ATOM 11083 C CA . THR B 1 552 ? 9 -23.234 -15.062 1 94.75 552 THR B CA 1
ATOM 11084 C C . THR B 1 552 ? 8.305 -21.922 -15.375 1 94.75 552 THR B C 1
ATOM 11086 O O . THR B 1 552 ? 7.934 -21.656 -16.516 1 94.75 552 THR B O 1
ATOM 11089 N N . PHE B 1 553 ? 8.094 -21.078 -14.398 1 95.25 553 PHE B N 1
ATOM 11090 C CA . PHE B 1 553 ? 7.418 -19.812 -14.609 1 95.25 553 PHE B CA 1
ATOM 11091 C C . PHE B 1 553 ? 8.25 -18.891 -15.5 1 95.25 553 PHE B C 1
ATOM 11093 O O . PHE B 1 553 ? 7.715 -18.188 -16.359 1 95.25 553 PHE B O 1
ATOM 11100 N N . ALA B 1 554 ? 9.539 -18.859 -15.242 1 94.62 554 ALA B N 1
ATOM 11101 C CA . ALA B 1 554 ? 10.414 -18.047 -16.078 1 94.62 554 ALA B CA 1
ATOM 11102 C C . ALA B 1 554 ? 10.359 -18.5 -17.531 1 94.62 554 ALA B C 1
ATOM 11104 O O . ALA B 1 554 ? 10.289 -17.688 -18.453 1 94.62 554 ALA B O 1
ATOM 11105 N N . ALA B 1 555 ? 10.383 -19.781 -17.734 1 92.81 555 ALA B N 1
ATOM 11106 C CA . ALA B 1 555 ? 10.305 -20.359 -19.078 1 92.81 555 ALA B CA 1
ATOM 11107 C C . ALA B 1 555 ? 8.969 -20.031 -19.734 1 92.81 555 ALA B C 1
ATOM 11109 O O . ALA B 1 555 ? 8.906 -19.766 -20.938 1 92.81 555 ALA B O 1
ATOM 11110 N N . ALA B 1 556 ? 7.941 -20.109 -18.953 1 92.12 556 ALA B N 1
ATOM 11111 C CA . ALA B 1 556 ? 6.609 -19.812 -19.469 1 92.12 556 ALA B CA 1
ATOM 11112 C C . ALA B 1 556 ? 6.512 -18.375 -19.969 1 92.12 556 ALA B C 1
ATOM 11114 O O . ALA B 1 556 ? 5.852 -18.094 -20.969 1 92.12 556 ALA B O 1
ATOM 11115 N N . VAL B 1 557 ? 7.113 -17.469 -19.234 1 91.81 557 VAL B N 1
ATOM 11116 C CA . VAL B 1 557 ? 7.09 -16.062 -19.609 1 91.81 557 VAL B CA 1
ATOM 11117 C C . VAL B 1 557 ? 7.832 -15.867 -20.938 1 91.81 557 VAL B C 1
ATOM 11119 O O . VAL B 1 557 ? 7.324 -15.219 -21.844 1 91.81 557 VAL B O 1
ATOM 11122 N N . VAL B 1 558 ? 8.961 -16.406 -20.984 1 82.81 558 VAL B N 1
ATOM 11123 C CA . VAL B 1 558 ? 9.797 -16.25 -22.172 1 82.81 558 VAL B CA 1
ATOM 11124 C C . VAL B 1 558 ? 9.102 -16.875 -23.391 1 82.81 558 VAL B C 1
ATOM 11126 O O . VAL B 1 558 ? 9.203 -16.359 -24.5 1 82.81 558 VAL B O 1
ATOM 11129 N N . TYR B 1 559 ? 8.477 -17.938 -23.109 1 76.5 559 TYR B N 1
ATOM 11130 C CA . TYR B 1 559 ? 7.746 -18.656 -24.141 1 76.5 559 TYR B CA 1
ATOM 11131 C C . TYR B 1 559 ? 6.707 -17.766 -24.797 1 76.5 559 TYR B C 1
ATOM 11133 O O . TYR B 1 559 ? 6.477 -17.859 -26.016 1 76.5 559 TYR B O 1
ATOM 11141 N N . SER B 1 560 ? 6.16 -16.891 -24.078 1 76.06 560 SER B N 1
ATOM 11142 C CA . SER B 1 560 ? 5.023 -16.109 -24.578 1 76.06 560 SER B CA 1
ATOM 11143 C C . SER B 1 560 ? 5.391 -14.641 -24.75 1 76.06 560 SER B C 1
ATOM 11145 O O . SER B 1 560 ? 4.586 -13.852 -25.25 1 76.06 560 SER B O 1
ATOM 11147 N N . MET B 1 561 ? 6.602 -14.258 -24.438 1 78.75 561 MET B N 1
ATOM 11148 C CA . MET B 1 561 ? 6.957 -12.844 -24.391 1 78.75 561 MET B CA 1
ATOM 11149 C C . MET B 1 561 ? 7.387 -12.344 -25.766 1 78.75 561 MET B C 1
ATOM 11151 O O . MET B 1 561 ? 8.32 -12.883 -26.359 1 78.75 561 MET B O 1
ATOM 11155 N N . SER B 1 562 ? 6.574 -11.453 -26.266 1 76.38 562 SER B N 1
ATOM 11156 C CA . SER B 1 562 ? 6.957 -10.742 -27.484 1 76.38 562 SER B CA 1
ATOM 11157 C C . SER B 1 562 ? 7.746 -9.477 -27.156 1 76.38 562 SER B C 1
ATOM 11159 O O . SER B 1 562 ? 7.844 -9.078 -26 1 76.38 562 SER B O 1
ATOM 11161 N N . LYS B 1 563 ? 8.336 -8.945 -28.156 1 78.69 563 LYS B N 1
ATOM 11162 C CA . LYS B 1 563 ? 9.07 -7.695 -27.984 1 78.69 563 LYS B CA 1
ATOM 11163 C C . LYS B 1 563 ? 8.164 -6.59 -27.438 1 78.69 563 LYS B C 1
ATOM 11165 O O . LYS B 1 563 ? 8.578 -5.816 -26.578 1 78.69 563 LYS B O 1
ATOM 11170 N N . GLU B 1 564 ? 7.047 -6.566 -27.922 1 81.5 564 GLU B N 1
ATOM 11171 C CA . GLU B 1 564 ? 6.09 -5.555 -27.484 1 81.5 564 GLU B CA 1
ATOM 11172 C C . GLU B 1 564 ? 5.73 -5.727 -26.016 1 81.5 564 GLU B C 1
ATOM 11174 O O . GLU B 1 564 ? 5.594 -4.742 -25.281 1 81.5 564 GLU B O 1
ATOM 11179 N N . LYS B 1 565 ? 5.617 -6.938 -25.625 1 83.62 565 LYS B N 1
ATOM 11180 C CA . LYS B 1 565 ? 5.266 -7.199 -24.234 1 83.62 565 LYS B CA 1
ATOM 11181 C C . LYS B 1 565 ? 6.41 -6.816 -23.297 1 83.62 565 LYS B C 1
ATOM 11183 O O . LYS B 1 565 ? 6.176 -6.348 -22.188 1 83.62 565 LYS B O 1
ATOM 11188 N N . TRP B 1 566 ? 7.59 -7.008 -23.859 1 88.81 566 TRP B N 1
ATOM 11189 C CA . TRP B 1 566 ? 8.742 -6.582 -23.078 1 88.81 566 TRP B CA 1
ATOM 11190 C C . TRP B 1 566 ? 8.719 -5.074 -22.844 1 88.81 566 TRP B C 1
ATOM 11192 O O . TRP B 1 566 ? 8.977 -4.605 -21.734 1 88.81 566 TRP B O 1
ATOM 11202 N N . ILE B 1 567 ? 8.414 -4.383 -23.922 1 91.38 567 ILE B N 1
ATOM 11203 C CA . ILE B 1 567 ? 8.367 -2.93 -23.828 1 91.38 567 ILE B CA 1
ATOM 11204 C C . ILE B 1 567 ? 7.285 -2.51 -22.828 1 91.38 567 ILE B C 1
ATOM 11206 O O . ILE B 1 567 ? 7.5 -1.614 -22.016 1 91.38 567 ILE B O 1
ATOM 11210 N N . GLN B 1 568 ? 6.18 -3.195 -22.859 1 89.5 568 GLN B N 1
ATOM 11211 C CA . GLN B 1 568 ? 5.098 -2.902 -21.922 1 89.5 568 GLN B CA 1
ATOM 11212 C C . GLN B 1 568 ? 5.523 -3.178 -20.484 1 89.5 568 GLN B C 1
ATOM 11214 O O . GLN B 1 568 ? 5.18 -2.422 -19.578 1 89.5 568 GLN B O 1
ATOM 11219 N N . CYS B 1 569 ? 6.23 -4.246 -20.297 1 93.81 569 CYS B N 1
ATOM 11220 C CA . CYS B 1 569 ? 6.715 -4.598 -18.969 1 93.81 569 CYS B CA 1
ATOM 11221 C C . CYS B 1 569 ? 7.691 -3.549 -18.453 1 93.81 569 CYS B C 1
ATOM 11223 O O . CYS B 1 569 ? 7.621 -3.15 -17.281 1 93.81 569 CYS B O 1
ATOM 11225 N N . ILE B 1 570 ? 8.531 -3.055 -19.344 1 94.25 570 ILE B N 1
ATOM 11226 C CA . ILE B 1 570 ? 9.523 -2.053 -18.969 1 94.25 570 ILE B CA 1
ATOM 11227 C C . ILE B 1 570 ? 8.82 -0.741 -18.625 1 94.25 570 ILE B C 1
ATOM 11229 O O . ILE B 1 570 ? 9.18 -0.073 -17.641 1 94.25 570 ILE B O 1
ATOM 11233 N N . LYS B 1 571 ? 7.848 -0.402 -19.375 1 91.19 571 LYS B N 1
ATOM 11234 C CA . LYS B 1 571 ? 7.086 0.811 -19.094 1 91.19 571 LYS B CA 1
ATOM 11235 C C . LYS B 1 571 ? 6.371 0.712 -17.75 1 91.19 571 LYS B C 1
ATOM 11237 O O . LYS B 1 571 ? 6.25 1.706 -17.031 1 91.19 571 LYS B O 1
ATOM 11242 N N . ALA B 1 572 ? 5.879 -0.489 -17.438 1 89.75 572 ALA B N 1
ATOM 11243 C CA . ALA B 1 572 ? 5.254 -0.7 -16.141 1 89.75 572 ALA B CA 1
ATOM 11244 C C . ALA B 1 572 ? 6.258 -0.499 -15.008 1 89.75 572 ALA B C 1
ATOM 11246 O O . ALA B 1 572 ? 5.922 0.065 -13.969 1 89.75 572 ALA B O 1
ATOM 11247 N N . LEU B 1 573 ? 7.48 -0.919 -15.25 1 90.88 573 LEU B N 1
ATOM 11248 C CA . LEU B 1 573 ? 8.547 -0.725 -14.273 1 90.88 573 LEU B CA 1
ATOM 11249 C C . LEU B 1 573 ? 8.875 0.756 -14.109 1 90.88 573 LEU B C 1
ATOM 11251 O O . LEU B 1 573 ? 9.117 1.227 -13 1 90.88 573 LEU B O 1
ATOM 11255 N N . THR B 1 574 ? 8.883 1.391 -15.219 1 88.06 574 THR B N 1
ATOM 11256 C CA . THR B 1 574 ? 9.172 2.818 -15.211 1 88.06 574 THR B CA 1
ATOM 11257 C C . THR B 1 574 ? 8.125 3.582 -14.406 1 88.06 574 THR B C 1
ATOM 11259 O O . THR B 1 574 ? 8.461 4.445 -13.594 1 88.06 574 THR B O 1
ATOM 11262 N N . LYS B 1 575 ? 6.945 3.221 -14.633 1 81.94 575 LYS B N 1
ATOM 11263 C CA . LYS B 1 575 ? 5.859 3.857 -13.891 1 81.94 575 LYS B CA 1
ATOM 11264 C C . LYS B 1 575 ? 5.953 3.543 -12.398 1 81.94 575 LYS B C 1
ATOM 11266 O O . LYS B 1 575 ? 5.652 4.395 -11.562 1 81.94 575 LYS B O 1
ATOM 11271 N N . HIS B 1 576 ? 6.316 2.375 -12.141 1 83 576 HIS B N 1
ATOM 11272 C CA . HIS B 1 576 ? 6.512 1.966 -10.75 1 83 576 HIS B CA 1
ATOM 11273 C C . HIS B 1 576 ? 7.633 2.766 -10.094 1 83 576 HIS B C 1
ATOM 11275 O O . HIS B 1 576 ? 7.516 3.16 -8.93 1 83 576 HIS B O 1
ATOM 11281 N N . GLY B 1 577 ? 8.68 2.955 -10.828 1 79.5 577 GLY B N 1
ATOM 11282 C CA . GLY B 1 577 ? 9.789 3.76 -10.344 1 79.5 577 GLY B CA 1
ATOM 11283 C C . GLY B 1 577 ? 9.422 5.223 -10.148 1 79.5 577 GLY B C 1
ATOM 11284 O O . GLY B 1 577 ? 9.898 5.867 -9.211 1 79.5 577 GLY B O 1
ATOM 11285 N N . GLN B 1 578 ? 8.547 5.672 -10.961 1 78.31 578 GLN B N 1
ATOM 11286 C CA . GLN B 1 578 ? 8.102 7.059 -10.852 1 78.31 578 GLN B CA 1
ATOM 11287 C C . GLN B 1 578 ? 7.336 7.293 -9.555 1 78.31 578 GLN B C 1
ATOM 11289 O O . GLN B 1 578 ? 7.363 8.391 -9 1 78.31 578 GLN B O 1
ATOM 11294 N N . HIS B 1 579 ? 6.789 6.184 -9.133 1 74.06 579 HIS B N 1
ATOM 11295 C CA . HIS B 1 579 ? 6.047 6.277 -7.883 1 74.06 579 HIS B CA 1
ATOM 11296 C C . HIS B 1 579 ? 6.973 6.168 -6.68 1 74.06 579 HIS B C 1
ATOM 11298 O O . HIS B 1 579 ? 6.52 6.23 -5.531 1 74.06 579 HIS B O 1
ATOM 11304 N N . GLY B 1 580 ? 8.219 6.043 -6.953 1 69 580 GLY B N 1
ATOM 11305 C CA . GLY B 1 580 ? 9.211 6.012 -5.887 1 69 580 GLY B CA 1
ATOM 11306 C C . GLY B 1 580 ? 9.242 4.691 -5.141 1 69 580 GLY B C 1
ATOM 11307 O O . GLY B 1 580 ? 9.75 4.621 -4.02 1 69 580 GLY B O 1
ATOM 11308 N N . LEU B 1 581 ? 8.617 3.734 -5.699 1 65.25 581 LEU B N 1
ATOM 11309 C CA . LEU B 1 581 ? 8.539 2.441 -5.023 1 65.25 581 LEU B CA 1
ATOM 11310 C C . LEU B 1 581 ? 9.828 1.646 -5.23 1 65.25 581 LEU B C 1
ATOM 11312 O O . LEU B 1 581 ? 10.039 0.623 -4.574 1 65.25 581 LEU B O 1
ATOM 11316 N N . ASP B 1 582 ? 10.625 2.131 -6.156 1 63.81 582 ASP B N 1
ATOM 11317 C CA . ASP B 1 582 ? 11.961 1.568 -6.328 1 63.81 582 ASP B CA 1
ATOM 11318 C C . ASP B 1 582 ? 13.031 2.66 -6.281 1 63.81 582 ASP B C 1
ATOM 11320 O O . ASP B 1 582 ? 12.734 3.832 -6.527 1 63.81 582 ASP B O 1
ATOM 11324 N N . ASP B 1 583 ? 14.227 2.244 -5.754 1 60.78 583 ASP B N 1
ATOM 11325 C CA . ASP B 1 583 ? 15.32 3.209 -5.715 1 60.78 583 ASP B CA 1
ATOM 11326 C C . ASP B 1 583 ? 15.992 3.34 -7.082 1 60.78 583 ASP B C 1
ATOM 11328 O O . ASP B 1 583 ? 15.859 2.457 -7.93 1 60.78 583 ASP B O 1
ATOM 11332 N N . TRP B 1 584 ? 16.547 4.465 -7.324 1 57.03 584 TRP B N 1
ATOM 11333 C CA . TRP B 1 584 ? 17.234 4.773 -8.57 1 57.03 584 TRP B CA 1
ATOM 11334 C C . TRP B 1 584 ? 18.25 3.689 -8.914 1 57.03 584 TRP B C 1
ATOM 11336 O O . TRP B 1 584 ? 18.328 3.254 -10.062 1 57.03 584 TRP B O 1
ATOM 11346 N N . ALA B 1 585 ? 18.953 3.33 -7.957 1 60.31 585 ALA B N 1
ATOM 11347 C CA . ALA B 1 585 ? 19.938 2.273 -8.195 1 60.31 585 ALA B CA 1
ATOM 11348 C C . ALA B 1 585 ? 19.25 0.976 -8.617 1 60.31 585 ALA B C 1
ATOM 11350 O O . ALA B 1 585 ? 19.781 0.222 -9.43 1 60.31 585 ALA B O 1
ATOM 11351 N N . GLY B 1 586 ? 18.125 1 -8.25 1 72.06 586 GLY B N 1
ATOM 11352 C CA . GLY B 1 586 ? 17.359 -0.2 -8.547 1 72.06 586 GLY B CA 1
ATOM 11353 C C . GLY B 1 586 ? 16.969 -0.312 -10.008 1 72.06 586 GLY B C 1
ATOM 11354 O O . GLY B 1 586 ? 16.969 -1.406 -10.578 1 72.06 586 GLY B O 1
ATOM 11355 N N . ALA B 1 587 ? 16.828 0.899 -10.625 1 80.12 587 ALA B N 1
ATOM 11356 C CA . ALA B 1 587 ? 16.438 0.897 -12.031 1 80.12 587 ALA B CA 1
ATOM 11357 C C . ALA B 1 587 ? 17.562 0.382 -12.914 1 80.12 587 ALA B C 1
ATOM 11359 O O . ALA B 1 587 ? 17.328 -0.343 -13.883 1 80.12 587 ALA B O 1
ATOM 11360 N N . GLY B 1 588 ? 18.797 0.748 -12.555 1 83.19 588 GLY B N 1
ATOM 11361 C CA . GLY B 1 588 ? 19.938 0.241 -13.289 1 83.19 588 GLY B CA 1
ATOM 11362 C C . GLY B 1 588 ? 20.109 -1.262 -13.172 1 83.19 588 GLY B C 1
ATOM 11363 O O . GLY B 1 588 ? 20.422 -1.938 -14.156 1 83.19 588 GLY B O 1
ATOM 11364 N N . TYR B 1 589 ? 19.891 -1.759 -12.031 1 88.62 589 TYR B N 1
ATOM 11365 C CA . TYR B 1 589 ? 19.984 -3.197 -11.812 1 88.62 589 TYR B CA 1
ATOM 11366 C C . TYR B 1 589 ? 18.922 -3.939 -12.617 1 88.62 589 TYR B C 1
ATOM 11368 O O . TYR B 1 589 ? 19.203 -4.996 -13.188 1 88.62 589 TYR B O 1
ATOM 11376 N N . LEU B 1 590 ? 17.781 -3.33 -12.625 1 90.81 590 LEU B N 1
ATOM 11377 C CA . LEU B 1 590 ? 16.688 -3.967 -13.359 1 90.81 590 LEU B CA 1
ATOM 11378 C C . LEU B 1 590 ? 16.984 -3.971 -14.852 1 90.81 590 LEU B C 1
ATOM 11380 O O . LEU B 1 590 ? 16.766 -4.977 -15.531 1 90.81 590 LEU B O 1
ATOM 11384 N N . ALA B 1 591 ? 17.469 -2.842 -15.328 1 92.31 591 ALA B N 1
ATOM 11385 C CA . ALA B 1 591 ? 17.797 -2.752 -16.75 1 92.31 591 ALA B CA 1
ATOM 11386 C C . ALA B 1 591 ? 18.875 -3.762 -17.125 1 92.31 591 ALA B C 1
ATOM 11388 O O . ALA B 1 591 ? 18.781 -4.426 -18.156 1 92.31 591 ALA B O 1
ATOM 11389 N N . SER B 1 592 ? 19.891 -3.865 -16.312 1 93.75 592 SER B N 1
ATOM 11390 C CA . SER B 1 592 ? 20.969 -4.812 -16.594 1 93.75 592 SER B CA 1
ATOM 11391 C C . SER B 1 592 ? 20.453 -6.246 -16.609 1 93.75 592 SER B C 1
ATOM 11393 O O . SER B 1 592 ? 20.828 -7.039 -17.484 1 93.75 592 SER B O 1
ATOM 11395 N N . ARG B 1 593 ? 19.594 -6.625 -15.727 1 95.12 593 ARG B N 1
ATOM 11396 C CA . ARG B 1 593 ? 19.031 -7.969 -15.695 1 95.12 593 ARG B CA 1
ATOM 11397 C C . ARG B 1 593 ? 18.219 -8.25 -16.953 1 95.12 593 ARG B C 1
ATOM 11399 O O . ARG B 1 593 ? 18.234 -9.367 -17.469 1 95.12 593 ARG B O 1
ATOM 11406 N N . ILE B 1 594 ? 17.484 -7.234 -17.375 1 94.38 594 ILE B N 1
ATOM 11407 C CA . ILE B 1 594 ? 16.672 -7.398 -18.578 1 94.38 594 ILE B CA 1
ATOM 11408 C C . ILE B 1 594 ? 17.594 -7.641 -19.781 1 94.38 594 ILE B C 1
ATOM 11410 O O . ILE B 1 594 ? 17.344 -8.547 -20.578 1 94.38 594 ILE B O 1
ATOM 11414 N N . ILE B 1 595 ? 18.641 -6.887 -19.844 1 95.06 595 ILE B N 1
ATOM 11415 C CA . ILE B 1 595 ? 19.594 -7.016 -20.953 1 95.06 595 ILE B CA 1
ATOM 11416 C C . ILE B 1 595 ? 20.219 -8.398 -20.938 1 95.06 595 ILE B C 1
ATOM 11418 O O . ILE B 1 595 ? 20.266 -9.086 -21.969 1 95.06 595 ILE B O 1
ATOM 11422 N N . LEU B 1 596 ? 20.672 -8.805 -19.797 1 96.12 596 LEU B N 1
ATOM 11423 C CA . LEU B 1 596 ? 21.328 -10.094 -19.672 1 96.12 596 LEU B CA 1
ATOM 11424 C C . LEU B 1 596 ? 20.375 -11.242 -19.969 1 96.12 596 LEU B C 1
ATOM 11426 O O . LEU B 1 596 ? 20.734 -12.203 -20.656 1 96.12 596 LEU B O 1
ATOM 11430 N N . LEU B 1 597 ? 19.188 -11.141 -19.438 1 94.19 597 LEU B N 1
ATOM 11431 C CA . LEU B 1 597 ? 18.188 -12.18 -19.688 1 94.19 597 LEU B CA 1
ATOM 11432 C C . LEU B 1 597 ? 17.859 -12.273 -21.172 1 94.19 597 LEU B C 1
ATOM 11434 O O . LEU B 1 597 ? 17.719 -13.375 -21.703 1 94.19 597 LEU B O 1
ATOM 11438 N N . HIS B 1 598 ? 17.703 -11.156 -21.781 1 92.06 598 HIS B N 1
ATOM 11439 C CA . HIS B 1 598 ? 17.438 -11.148 -23.203 1 92.06 598 HIS B CA 1
ATOM 11440 C C . HIS B 1 598 ? 18.594 -11.766 -24 1 92.06 598 HIS B C 1
ATOM 11442 O O . HIS B 1 598 ? 18.359 -12.5 -24.953 1 92.06 598 HIS B O 1
ATOM 11448 N N . ALA B 1 599 ? 19.75 -11.422 -23.609 1 92.81 599 ALA B N 1
ATOM 11449 C CA . ALA B 1 599 ? 20.906 -12.016 -24.25 1 92.81 599 ALA B CA 1
ATOM 11450 C C . ALA B 1 599 ? 20.922 -13.531 -24.078 1 92.81 599 ALA B C 1
ATOM 11452 O O . ALA B 1 599 ? 21.25 -14.266 -25.016 1 92.81 599 ALA B O 1
ATOM 11453 N N . MET B 1 600 ? 20.609 -13.969 -22.922 1 92.56 600 MET B N 1
ATOM 11454 C CA . MET B 1 600 ? 20.547 -15.398 -22.641 1 92.56 600 MET B CA 1
ATOM 11455 C C . MET B 1 600 ? 19.484 -16.078 -23.516 1 92.56 600 MET B C 1
ATOM 11457 O O . MET B 1 600 ? 19.719 -17.156 -24.047 1 92.56 600 MET B O 1
ATOM 11461 N N . GLN B 1 601 ? 18.406 -15.461 -23.656 1 86.62 601 GLN B N 1
ATOM 11462 C CA . GLN B 1 601 ? 17.312 -16.016 -24.453 1 86.62 601 GLN B CA 1
ATOM 11463 C C . GLN B 1 601 ? 17.703 -16.125 -25.922 1 86.62 601 GLN B C 1
ATOM 11465 O O . GLN B 1 601 ? 17.422 -17.125 -26.578 1 86.62 601 GLN B O 1
ATOM 11470 N N . VAL B 1 602 ? 18.312 -15.109 -26.406 1 84.88 602 VAL B N 1
ATOM 11471 C CA . VAL B 1 602 ? 18.781 -15.117 -27.781 1 84.88 602 VAL B CA 1
ATOM 11472 C C . VAL B 1 602 ? 19.828 -16.219 -27.984 1 84.88 602 VAL B C 1
ATOM 11474 O O . VAL B 1 602 ? 19.812 -16.922 -28.984 1 84.88 602 VAL B O 1
ATOM 11477 N N . SER B 1 603 ? 20.688 -16.344 -27.016 1 88.69 603 SER B N 1
ATOM 11478 C CA . SER B 1 603 ? 21.719 -17.375 -27.062 1 88.69 603 SER B CA 1
ATOM 11479 C C . SER B 1 603 ? 21.109 -18.781 -27.062 1 88.69 603 SER B C 1
ATOM 11481 O O . SER B 1 603 ? 21.578 -19.672 -27.766 1 88.69 603 SER B O 1
ATOM 11483 N N . MET B 1 604 ? 20.109 -18.953 -26.25 1 83.75 604 MET B N 1
ATOM 11484 C CA . MET B 1 604 ? 19.422 -20.234 -26.172 1 83.75 604 MET B CA 1
ATOM 11485 C C . MET B 1 604 ? 18.734 -20.578 -27.484 1 83.75 604 MET B C 1
ATOM 11487 O O . MET B 1 604 ? 18.75 -21.734 -27.922 1 83.75 604 MET B O 1
ATOM 11491 N N . ASN B 1 605 ? 18.172 -19.625 -28.125 1 76.25 605 ASN B N 1
ATOM 11492 C CA . ASN B 1 605 ? 17.469 -19.812 -29.391 1 76.25 605 ASN B CA 1
ATOM 11493 C C . ASN B 1 605 ? 18.438 -20.156 -30.516 1 76.25 605 ASN B C 1
ATOM 11495 O O . ASN B 1 605 ? 18.094 -20.938 -31.422 1 76.25 605 ASN B O 1
ATOM 11499 N N . ARG B 1 606 ? 19.578 -19.547 -30.5 1 74.94 606 ARG B N 1
ATOM 11500 C CA . ARG B 1 606 ? 20.562 -19.797 -31.531 1 74.94 606 ARG B CA 1
ATOM 11501 C C . ARG B 1 606 ? 21.156 -21.203 -31.406 1 74.94 606 ARG B C 1
ATOM 11503 O O . ARG B 1 606 ? 21.562 -21.797 -32.406 1 74.94 606 ARG B O 1
ATOM 11510 N N . SER B 1 607 ? 21.328 -21.562 -30.25 1 65.62 607 SER B N 1
ATOM 11511 C CA . SER B 1 607 ? 21.891 -22.891 -30.031 1 65.62 607 SER B CA 1
ATOM 11512 C C . SER B 1 607 ? 20.906 -23.984 -30.422 1 65.62 607 SER B C 1
ATOM 11514 O O . SER B 1 607 ? 21.266 -25.156 -30.469 1 65.62 607 SER B O 1
ATOM 11516 N N . MET B 1 608 ? 19.781 -23.688 -30.719 1 56.34 608 MET B N 1
ATOM 11517 C CA . MET B 1 608 ? 18.719 -24.672 -30.953 1 56.34 608 MET B CA 1
ATOM 11518 C C . MET B 1 608 ? 18.797 -25.234 -32.344 1 56.34 608 MET B C 1
ATOM 11520 O O . MET B 1 608 ? 18.797 -24.5 -33.344 1 56.34 608 MET B O 1
ATOM 11524 N N . GLU B 1 609 ? 19.547 -26.359 -32.531 1 48.56 609 GLU B N 1
ATOM 11525 C CA . GLU B 1 609 ? 19.062 -27.203 -33.594 1 48.56 609 GLU B CA 1
ATOM 11526 C C . GLU B 1 609 ? 17.562 -27.422 -33.5 1 48.56 609 GLU B C 1
ATOM 11528 O O . GLU B 1 609 ? 16.938 -26.984 -32.531 1 48.56 609 GLU B O 1
ATOM 11533 N N . GLU B 1 610 ? 16.906 -28.734 -34 1 41.66 610 GLU B N 1
ATOM 11534 C CA . GLU B 1 610 ? 15.562 -29.297 -34.125 1 41.66 610 GLU B CA 1
ATOM 11535 C C . GLU B 1 610 ? 14.938 -29.562 -32.75 1 41.66 610 GLU B C 1
ATOM 11537 O O . GLU B 1 610 ? 15.555 -30.203 -31.906 1 41.66 610 GLU B O 1
ATOM 11542 N N . GLY B 1 611 ? 13.961 -28.75 -32.094 1 44.53 611 GLY B N 1
ATOM 11543 C CA . GLY B 1 611 ? 12.992 -29.109 -31.062 1 44.53 611 GLY B CA 1
ATOM 11544 C C . GLY B 1 611 ? 12.859 -28.062 -29.984 1 44.53 611 GLY B C 1
ATOM 11545 O O . GLY B 1 611 ? 13.195 -26.891 -30.188 1 44.53 611 GLY B O 1
ATOM 11546 N N . ALA B 1 612 ? 12.758 -28.562 -28.438 1 51.5 612 ALA B N 1
ATOM 11547 C CA . ALA B 1 612 ? 12.18 -27.875 -27.297 1 51.5 612 ALA B CA 1
ATOM 11548 C C . ALA B 1 612 ? 13.055 -26.719 -26.844 1 51.5 612 ALA B C 1
ATOM 11550 O O . ALA B 1 612 ? 14.211 -26.922 -26.469 1 51.5 612 ALA B O 1
ATOM 11551 N N . GLN B 1 613 ? 12.844 -25.391 -27.109 1 54.53 613 GLN B N 1
ATOM 11552 C CA . GLN B 1 613 ? 13.508 -24.094 -27.203 1 54.53 613 GLN B CA 1
ATOM 11553 C C . GLN B 1 613 ? 13.805 -23.531 -25.812 1 54.53 613 GLN B C 1
ATOM 11555 O O . GLN B 1 613 ? 14.789 -22.812 -25.641 1 54.53 613 GLN B O 1
ATOM 11560 N N . TYR B 1 614 ? 13.062 -23.875 -24.672 1 59.41 614 TYR B N 1
ATOM 11561 C CA . TYR B 1 614 ? 13.234 -23 -23.531 1 59.41 614 TYR B CA 1
ATOM 11562 C C . TYR B 1 614 ? 13.789 -23.766 -22.328 1 59.41 614 TYR B C 1
ATOM 11564 O O . TYR B 1 614 ? 13.203 -24.766 -21.906 1 59.41 614 TYR B O 1
ATOM 11572 N N . GLY B 1 615 ? 15.195 -23.531 -21.906 1 65.62 615 GLY B N 1
ATOM 11573 C CA . GLY B 1 615 ? 15.758 -24.062 -20.688 1 65.62 615 GLY B CA 1
ATOM 11574 C C . GLY B 1 615 ? 16.953 -24.969 -20.906 1 65.62 615 GLY B C 1
ATOM 11575 O O . GLY B 1 615 ? 17.094 -26 -20.234 1 65.62 615 GLY B O 1
ATOM 11576 N N . ARG B 1 616 ? 17.656 -24.594 -21.938 1 77 616 ARG B N 1
ATOM 11577 C CA . ARG B 1 616 ? 18.859 -25.391 -22.203 1 77 616 ARG B CA 1
ATOM 11578 C C . ARG B 1 616 ? 20.109 -24.641 -21.781 1 77 616 ARG B C 1
ATOM 11580 O O . ARG B 1 616 ? 20.141 -23.406 -21.812 1 77 616 ARG B O 1
ATOM 11587 N N . PRO B 1 617 ? 21.078 -25.406 -21.547 1 89.06 617 PRO B N 1
ATOM 11588 C CA . PRO B 1 617 ? 22.359 -24.766 -21.234 1 89.06 617 PRO B CA 1
ATOM 11589 C C . PRO B 1 617 ? 23 -24.125 -22.453 1 89.06 617 PRO B C 1
ATOM 11591 O O . PRO B 1 617 ? 22.781 -24.578 -23.594 1 89.06 617 PRO B O 1
ATOM 11594 N N . VAL B 1 618 ? 23.781 -23.094 -22.297 1 92.19 618 VAL B N 1
ATOM 11595 C CA . VAL B 1 618 ? 24.438 -22.328 -23.359 1 92.19 618 VAL B CA 1
ATOM 11596 C C . VAL B 1 618 ? 25.938 -22.266 -23.094 1 92.19 618 VAL B C 1
ATOM 11598 O O . VAL B 1 618 ? 26.375 -22.172 -21.938 1 92.19 618 VAL B O 1
ATOM 11601 N N . ARG B 1 619 ? 26.641 -22.359 -24.172 1 93.56 619 ARG B N 1
ATOM 11602 C CA . ARG B 1 619 ? 28.062 -22.109 -24.047 1 93.56 619 ARG B CA 1
ATOM 11603 C C . ARG B 1 619 ? 28.344 -20.656 -23.734 1 93.56 619 ARG B C 1
ATOM 11605 O O . ARG B 1 619 ? 27.703 -19.75 -24.297 1 93.56 619 ARG B O 1
ATOM 11612 N N . LEU B 1 620 ? 29.281 -20.406 -22.875 1 96.06 620 LEU B N 1
ATOM 11613 C CA . LEU B 1 620 ? 29.625 -19.047 -22.469 1 96.06 620 LEU B CA 1
ATOM 11614 C C . LEU B 1 620 ? 30.016 -18.188 -23.672 1 96.06 620 LEU B C 1
ATOM 11616 O O . LEU B 1 620 ? 29.625 -17.031 -23.766 1 96.06 620 LEU B O 1
ATOM 11620 N N . VAL B 1 621 ? 30.75 -18.781 -24.594 1 94.44 621 VAL B N 1
ATOM 11621 C CA . VAL B 1 621 ? 31.25 -18.062 -25.75 1 94.44 621 VAL B CA 1
ATOM 11622 C C . VAL B 1 621 ? 30.094 -17.562 -26.609 1 94.44 621 VAL B C 1
ATOM 11624 O O . VAL B 1 621 ? 30.125 -16.438 -27.109 1 94.44 621 VAL B O 1
ATOM 11627 N N . ASN B 1 622 ? 29.078 -18.391 -26.766 1 92.75 622 ASN B N 1
ATOM 11628 C CA . ASN B 1 622 ? 27.906 -17.984 -27.531 1 92.75 622 ASN B CA 1
ATOM 11629 C C . ASN B 1 622 ? 27.188 -16.812 -26.891 1 92.75 622 ASN B C 1
ATOM 11631 O O . ASN B 1 622 ? 26.688 -15.922 -27.578 1 92.75 622 ASN B O 1
ATOM 11635 N N . PHE B 1 623 ? 27.078 -16.875 -25.641 1 95 623 PHE B N 1
ATOM 11636 C CA . PHE B 1 623 ? 26.453 -15.797 -24.875 1 95 623 PHE B CA 1
ATOM 11637 C C . PHE B 1 623 ? 27.234 -14.5 -25.031 1 95 623 PHE B C 1
ATOM 11639 O O . PHE B 1 623 ? 26.641 -13.438 -25.25 1 95 623 PHE B O 1
ATOM 11646 N N . LEU B 1 624 ? 28.516 -14.555 -24.891 1 95.62 624 LEU B N 1
ATOM 11647 C CA . LEU B 1 624 ? 29.359 -13.367 -25.016 1 95.62 624 LEU B CA 1
ATOM 11648 C C . LEU B 1 624 ? 29.297 -12.805 -26.422 1 95.62 624 LEU B C 1
ATOM 11650 O O . LEU B 1 624 ? 29.359 -11.586 -26.625 1 95.62 624 LEU B O 1
ATOM 11654 N N . GLU B 1 625 ? 29.219 -13.695 -27.422 1 93.75 625 GLU B N 1
ATOM 11655 C CA . GLU B 1 625 ? 29.062 -13.242 -28.797 1 93.75 625 GLU B CA 1
ATOM 11656 C C . GLU B 1 625 ? 27.781 -12.453 -28.984 1 93.75 625 GLU B C 1
ATOM 11658 O O . GLU B 1 625 ? 27.766 -11.438 -29.688 1 93.75 625 GLU B O 1
ATOM 11663 N N . VAL B 1 626 ? 26.766 -12.953 -28.375 1 92.25 626 VAL B N 1
ATOM 11664 C CA . VAL B 1 626 ? 25.484 -12.258 -28.469 1 92.25 626 VAL B CA 1
ATOM 11665 C C . VAL B 1 626 ? 25.562 -10.922 -27.734 1 92.25 626 VAL B C 1
ATOM 11667 O O . VAL B 1 626 ? 25.125 -9.898 -28.25 1 92.25 626 VAL B O 1
ATOM 11670 N N . LEU B 1 627 ? 26.125 -10.898 -26.547 1 93.88 627 LEU B N 1
ATOM 11671 C CA . LEU B 1 627 ? 26.172 -9.711 -25.688 1 93.88 627 LEU B CA 1
ATOM 11672 C C . LEU B 1 627 ? 27.016 -8.617 -26.344 1 93.88 627 LEU B C 1
ATOM 11674 O O . LEU B 1 627 ? 26.688 -7.43 -26.234 1 93.88 627 LEU B O 1
ATOM 11678 N N . THR B 1 628 ? 28.078 -8.953 -27.016 1 91.81 628 THR B N 1
ATOM 11679 C CA . THR B 1 628 ? 29 -7.969 -27.562 1 91.81 628 THR B CA 1
ATOM 11680 C C . THR B 1 628 ? 28.703 -7.707 -29.031 1 91.81 628 THR B C 1
ATOM 11682 O O . THR B 1 628 ? 29.109 -6.68 -29.594 1 91.81 628 THR B O 1
ATOM 11685 N N . GLY B 1 629 ? 28.109 -8.68 -29.688 1 87.69 629 GLY B N 1
ATOM 11686 C CA . GLY B 1 629 ? 27.938 -8.609 -31.125 1 87.69 629 GLY B CA 1
ATOM 11687 C C . GLY B 1 629 ? 29.188 -8.977 -31.906 1 87.69 629 GLY B C 1
ATOM 11688 O O . GLY B 1 629 ? 29.219 -8.852 -33.125 1 87.69 629 GLY B O 1
ATOM 11689 N N . LYS B 1 630 ? 30.188 -9.492 -31.109 1 88.44 630 LYS B N 1
ATOM 11690 C CA . LYS B 1 630 ? 31.453 -9.836 -31.734 1 88.44 630 LYS B CA 1
ATOM 11691 C C . LYS B 1 630 ? 31.688 -11.344 -31.719 1 88.44 630 LYS B C 1
ATOM 11693 O O . LYS B 1 630 ? 31.203 -12.039 -30.828 1 88.44 630 LYS B O 1
ATOM 11698 N N . GLU B 1 631 ? 32.469 -11.719 -32.656 1 88.44 631 GLU B N 1
ATOM 11699 C CA . GLU B 1 631 ? 32.844 -13.133 -32.688 1 88.44 631 GLU B CA 1
ATOM 11700 C C . GLU B 1 631 ? 33.875 -13.461 -31.609 1 88.44 631 GLU B C 1
ATOM 11702 O O . GLU B 1 631 ? 34.594 -12.578 -31.141 1 88.44 631 GLU B O 1
ATOM 11707 N N . ALA B 1 632 ? 33.969 -14.711 -31.297 1 87.44 632 ALA B N 1
ATOM 11708 C CA . ALA B 1 632 ? 34.812 -15.203 -30.219 1 87.44 632 ALA B CA 1
ATOM 11709 C C . ALA B 1 632 ? 36.25 -14.734 -30.375 1 87.44 632 ALA B C 1
ATOM 11711 O O . ALA B 1 632 ? 36.906 -14.375 -29.406 1 87.44 632 ALA B O 1
ATOM 11712 N N . LYS B 1 633 ? 36.719 -14.695 -31.578 1 84.38 633 LYS B N 1
ATOM 11713 C CA . LYS B 1 633 ? 38.125 -14.375 -31.859 1 84.38 633 LYS B CA 1
ATOM 11714 C C . LYS B 1 633 ? 38.406 -12.898 -31.594 1 84.38 633 LYS B C 1
ATOM 11716 O O . LYS B 1 633 ? 39.562 -12.523 -31.328 1 84.38 633 LYS B O 1
ATOM 11721 N N . HIS B 1 634 ? 37.406 -12.094 -31.562 1 87.31 634 HIS B N 1
ATOM 11722 C CA . HIS B 1 634 ? 37.594 -10.656 -31.438 1 87.31 634 HIS B CA 1
ATOM 11723 C C . HIS B 1 634 ? 37.219 -10.18 -30.031 1 87.31 634 HIS B C 1
ATOM 11725 O O . HIS B 1 634 ? 37.188 -8.977 -29.766 1 87.31 634 HIS B O 1
ATOM 11731 N N . LEU B 1 635 ? 36.969 -11.156 -29.172 1 89.31 635 LEU B N 1
ATOM 11732 C CA . LEU B 1 635 ? 36.594 -10.773 -27.828 1 89.31 635 LEU B CA 1
ATOM 11733 C C . LEU B 1 635 ? 37.844 -10.32 -27.031 1 89.31 635 LEU B C 1
ATOM 11735 O O . LEU B 1 635 ? 38.75 -11.109 -26.812 1 89.31 635 LEU B O 1
ATOM 11739 N N . ASP B 1 636 ? 37.875 -9.047 -26.672 1 87.62 636 ASP B N 1
ATOM 11740 C CA . ASP B 1 636 ? 38.875 -8.523 -25.781 1 87.62 636 ASP B CA 1
ATOM 11741 C C . ASP B 1 636 ? 38.5 -8.695 -24.328 1 87.62 636 ASP B C 1
ATOM 11743 O O . ASP B 1 636 ? 37.656 -7.961 -23.812 1 87.62 636 ASP B O 1
ATOM 11747 N N . LEU B 1 637 ? 39.156 -9.656 -23.656 1 90.5 637 LEU B N 1
ATOM 11748 C CA . LEU B 1 637 ? 38.75 -10 -22.297 1 90.5 637 LEU B CA 1
ATOM 11749 C C . LEU B 1 637 ? 39.75 -9.438 -21.297 1 90.5 637 LEU B C 1
ATOM 11751 O O . LEU B 1 637 ? 39.938 -10 -20.203 1 90.5 637 LEU B O 1
ATOM 11755 N N . GLY B 1 638 ? 40.375 -8.406 -21.688 1 84.75 638 GLY B N 1
ATOM 11756 C CA . GLY B 1 638 ? 41.25 -7.719 -20.766 1 84.75 638 GLY B CA 1
ATOM 11757 C C . GLY B 1 638 ? 42.594 -8.43 -20.578 1 84.75 638 GLY B C 1
ATOM 11758 O O . GLY B 1 638 ? 43.219 -8.852 -21.547 1 84.75 638 GLY B O 1
ATOM 11759 N N . SER B 1 639 ? 43.062 -8.5 -19.219 1 81.69 639 SER B N 1
ATOM 11760 C CA . SER B 1 639 ? 44.406 -8.914 -18.922 1 81.69 639 SER B CA 1
ATOM 11761 C C . SER B 1 639 ? 44.469 -10.406 -18.609 1 81.69 639 SER B C 1
ATOM 11763 O O . SER B 1 639 ? 45.469 -10.891 -18.078 1 81.69 639 SER B O 1
ATOM 11765 N N . ILE B 1 640 ? 43.5 -11.188 -19 1 89.5 640 ILE B N 1
ATOM 11766 C CA . ILE B 1 640 ? 43.469 -12.609 -18.688 1 89.5 640 ILE B CA 1
ATOM 11767 C C . ILE B 1 640 ? 44.562 -13.328 -19.453 1 89.5 640 ILE B C 1
ATOM 11769 O O . ILE B 1 640 ? 44.844 -12.992 -20.609 1 89.5 640 ILE B O 1
ATOM 11773 N N . ASP B 1 641 ? 45.188 -14.367 -18.844 1 92.62 641 ASP B N 1
ATOM 11774 C CA . ASP B 1 641 ? 46.188 -15.203 -19.484 1 92.62 641 ASP B CA 1
ATOM 11775 C C . ASP B 1 641 ? 45.594 -16.016 -20.625 1 92.62 641 ASP B C 1
ATOM 11777 O O . ASP B 1 641 ? 44.469 -16.531 -20.5 1 92.62 641 ASP B O 1
ATOM 11781 N N . PRO B 1 642 ? 46.312 -16.234 -21.688 1 92.19 642 PRO B N 1
ATOM 11782 C CA . PRO B 1 642 ? 45.781 -16.922 -22.859 1 92.19 642 PRO B CA 1
ATOM 11783 C C . PRO B 1 642 ? 45.281 -18.328 -22.547 1 92.19 642 PRO B C 1
ATOM 11785 O O . PRO B 1 642 ? 44.25 -18.766 -23.062 1 92.19 642 PRO B O 1
ATOM 11788 N N . ASP B 1 643 ? 46.031 -19.047 -21.703 1 93.38 643 ASP B N 1
ATOM 11789 C CA . ASP B 1 643 ? 45.625 -20.406 -21.359 1 93.38 643 ASP B CA 1
ATOM 11790 C C . ASP B 1 643 ? 44.312 -20.391 -20.578 1 93.38 643 ASP B C 1
ATOM 11792 O O . ASP B 1 643 ? 43.438 -21.25 -20.781 1 93.38 643 ASP B O 1
ATOM 11796 N N . GLN B 1 644 ? 44.219 -19.484 -19.734 1 94.31 644 GLN B N 1
ATOM 11797 C CA . GLN B 1 644 ? 43 -19.328 -18.922 1 94.31 644 GLN B CA 1
ATOM 11798 C C . GLN B 1 644 ? 41.812 -18.875 -19.797 1 94.31 644 GLN B C 1
ATOM 11800 O O . GLN B 1 644 ? 40.688 -19.312 -19.594 1 94.31 644 GLN B O 1
ATOM 11805 N N . LYS B 1 645 ? 42.156 -18.031 -20.672 1 94.44 645 LYS B N 1
ATOM 11806 C CA . LYS B 1 645 ? 41.125 -17.562 -21.625 1 94.44 645 LYS B CA 1
ATOM 11807 C C . LYS B 1 645 ? 40.562 -18.719 -22.438 1 94.44 645 LYS B C 1
ATOM 11809 O O . LYS B 1 645 ? 39.344 -18.844 -22.609 1 94.44 645 LYS B O 1
ATOM 11814 N N . GLU B 1 646 ? 41.438 -19.5 -22.938 1 93.88 646 GLU B N 1
ATOM 11815 C CA . GLU B 1 646 ? 41.031 -20.656 -23.734 1 93.88 646 GLU B CA 1
ATOM 11816 C C . GLU B 1 646 ? 40.219 -21.625 -22.891 1 93.88 646 GLU B C 1
ATOM 11818 O O . GLU B 1 646 ? 39.219 -22.172 -23.359 1 93.88 646 GLU B O 1
ATOM 11823 N N . ASP B 1 647 ? 40.594 -21.844 -21.688 1 94.88 647 ASP B N 1
ATOM 11824 C CA . ASP B 1 647 ? 39.875 -22.734 -20.797 1 94.88 647 ASP B CA 1
ATOM 11825 C C . ASP B 1 647 ? 38.469 -22.219 -20.547 1 94.88 647 ASP B C 1
ATOM 11827 O O . ASP B 1 647 ? 37.5 -22.984 -20.609 1 94.88 647 ASP B O 1
ATOM 11831 N N . LEU B 1 648 ? 38.344 -20.938 -20.297 1 95.69 648 LEU B N 1
ATOM 11832 C CA . LEU B 1 648 ? 37.062 -20.312 -20.016 1 95.69 648 LEU B CA 1
ATOM 11833 C C . LEU B 1 648 ? 36.125 -20.375 -21.219 1 95.69 648 LEU B C 1
ATOM 11835 O O . LEU B 1 648 ? 34.969 -20.734 -21.078 1 95.69 648 LEU B O 1
ATOM 11839 N N . LEU B 1 649 ? 36.625 -20.109 -22.391 1 94.88 649 LEU B N 1
ATOM 11840 C CA . LEU B 1 649 ? 35.812 -20 -23.594 1 94.88 649 LEU B CA 1
ATOM 11841 C C . LEU B 1 649 ? 35.469 -21.391 -24.141 1 94.88 649 LEU B C 1
ATOM 11843 O O . LEU B 1 649 ? 34.375 -21.609 -24.672 1 94.88 649 LEU B O 1
ATOM 11847 N N . LYS B 1 650 ? 36.344 -22.281 -23.953 1 93.38 650 LYS B N 1
ATOM 11848 C CA . LYS B 1 650 ? 36.156 -23.625 -24.5 1 93.38 650 LYS B CA 1
ATOM 11849 C C . LYS B 1 650 ? 35.25 -24.453 -23.625 1 93.38 650 LYS B C 1
ATOM 11851 O O . LYS B 1 650 ? 34.406 -25.203 -24.125 1 93.38 650 LYS B O 1
ATOM 11856 N N . HIS B 1 651 ? 35.375 -24.312 -22.375 1 95.25 651 HIS B N 1
ATOM 11857 C CA . HIS B 1 651 ? 34.719 -25.25 -21.484 1 95.25 651 HIS B CA 1
ATOM 11858 C C . HIS B 1 651 ? 33.594 -24.562 -20.719 1 95.25 651 HIS B C 1
ATOM 11860 O O . HIS B 1 651 ? 32.781 -25.234 -20.078 1 95.25 651 HIS B O 1
ATOM 11866 N N . GLY B 1 652 ? 33.531 -23.281 -20.828 1 95.94 652 GLY B N 1
ATOM 11867 C CA . GLY B 1 652 ? 32.531 -22.562 -20.031 1 95.94 652 GLY B CA 1
ATOM 11868 C C . GLY B 1 652 ? 31.094 -22.828 -20.5 1 95.94 652 GLY B C 1
ATOM 11869 O O . GLY B 1 652 ? 30.766 -22.625 -21.656 1 95.94 652 GLY B O 1
ATOM 11870 N N . MET B 1 653 ? 30.25 -23.312 -19.516 1 94.56 653 MET B N 1
ATOM 11871 C CA . MET B 1 653 ? 28.828 -23.531 -19.734 1 94.56 653 MET B CA 1
ATOM 11872 C C . MET B 1 653 ? 28 -22.719 -18.719 1 94.56 653 MET B C 1
ATOM 11874 O O . MET B 1 653 ? 28.391 -22.594 -17.562 1 94.56 653 MET B O 1
ATOM 11878 N N . ILE B 1 654 ? 26.922 -22.156 -19.219 1 95.31 654 ILE B N 1
ATOM 11879 C CA . ILE B 1 654 ? 26.031 -21.422 -18.328 1 95.31 654 ILE B CA 1
ATOM 11880 C C . ILE B 1 654 ? 24.609 -21.953 -18.469 1 95.31 654 ILE B C 1
ATOM 11882 O O . ILE B 1 654 ? 24.219 -22.406 -19.547 1 95.31 654 ILE B O 1
ATOM 11886 N N . PHE B 1 655 ? 23.859 -21.922 -17.344 1 94.25 655 PHE B N 1
ATOM 11887 C CA . PHE B 1 655 ? 22.484 -22.391 -17.328 1 94.25 655 PHE B CA 1
ATOM 11888 C C . PHE B 1 655 ? 21.656 -21.594 -16.328 1 94.25 655 PHE B C 1
ATOM 11890 O O . PHE B 1 655 ? 21.703 -21.875 -15.125 1 94.25 655 PHE B O 1
ATOM 11897 N N . TRP B 1 656 ? 20.859 -20.688 -16.781 1 94.88 656 TRP B N 1
ATOM 11898 C CA . TRP B 1 656 ? 19.922 -19.906 -15.977 1 94.88 656 TRP B CA 1
ATOM 11899 C C . TRP B 1 656 ? 18.891 -19.219 -16.859 1 94.88 656 TRP B C 1
ATOM 11901 O O . TRP B 1 656 ? 19.141 -18.969 -18.047 1 94.88 656 TRP B O 1
ATOM 11911 N N . ASN B 1 657 ? 17.703 -19 -16.359 1 94.31 657 ASN B N 1
ATOM 11912 C CA . ASN B 1 657 ? 16.688 -18.328 -17.156 1 94.31 657 ASN B CA 1
ATOM 11913 C C . ASN B 1 657 ? 15.969 -17.25 -16.344 1 94.31 657 ASN B C 1
ATOM 11915 O O . ASN B 1 657 ? 14.992 -16.656 -16.812 1 94.31 657 ASN B O 1
ATOM 11919 N N . HIS B 1 658 ? 16.391 -17.047 -15.109 1 95.56 658 HIS B N 1
ATOM 11920 C CA . HIS B 1 658 ? 15.82 -15.992 -14.281 1 95.56 658 HIS B CA 1
ATOM 11921 C C . HIS B 1 658 ? 16.797 -15.539 -13.203 1 95.56 658 HIS B C 1
ATOM 11923 O O . HIS B 1 658 ? 17.875 -16.125 -13.055 1 95.56 658 HIS B O 1
ATOM 11929 N N . PHE B 1 659 ? 16.484 -14.43 -12.594 1 95.94 659 PHE B N 1
ATOM 11930 C CA . PHE B 1 659 ? 17.281 -13.898 -11.5 1 95.94 659 PHE B CA 1
ATOM 11931 C C . PHE B 1 659 ? 16.562 -14.062 -10.172 1 95.94 659 PHE B C 1
ATOM 11933 O O . PHE B 1 659 ? 15.336 -13.93 -10.102 1 95.94 659 PHE B O 1
ATOM 11940 N N . SER B 1 660 ? 17.297 -14.391 -9.172 1 93.69 660 SER B N 1
ATOM 11941 C CA . SER B 1 660 ? 16.797 -14.391 -7.797 1 93.69 660 SER B CA 1
ATOM 11942 C C . SER B 1 660 ? 17.594 -13.43 -6.922 1 93.69 660 SER B C 1
ATOM 11944 O O . SER B 1 660 ? 18.797 -13.234 -7.133 1 93.69 660 SER B O 1
ATOM 11946 N N . ARG B 1 661 ? 17.031 -12.891 -5.969 1 87.69 661 ARG B N 1
ATOM 11947 C CA . ARG B 1 661 ? 17.719 -11.977 -5.059 1 87.69 661 ARG B CA 1
ATOM 11948 C C . ARG B 1 661 ? 18.344 -12.734 -3.891 1 87.69 661 ARG B C 1
ATOM 11950 O O . ARG B 1 661 ? 17.719 -13.641 -3.334 1 87.69 661 ARG B O 1
ATOM 11957 N N . ILE B 1 662 ? 19.531 -12.336 -3.594 1 86.38 662 ILE B N 1
ATOM 11958 C CA . ILE B 1 662 ? 20.203 -12.938 -2.441 1 86.38 662 ILE B CA 1
ATOM 11959 C C . ILE B 1 662 ? 20.703 -11.844 -1.507 1 86.38 662 ILE B C 1
ATOM 11961 O O . ILE B 1 662 ? 20.906 -10.703 -1.928 1 86.38 662 ILE B O 1
ATOM 11965 N N . THR B 1 663 ? 20.875 -12.141 -0.27 1 74.25 663 THR B N 1
ATOM 11966 C CA . THR B 1 663 ? 21.281 -11.156 0.72 1 74.25 663 THR B CA 1
ATOM 11967 C C . THR B 1 663 ? 22.688 -11.469 1.232 1 74.25 663 THR B C 1
ATOM 11969 O O . THR B 1 663 ? 23.125 -10.922 2.248 1 74.25 663 THR B O 1
ATOM 11972 N N . TYR B 1 664 ? 23.359 -12.422 0.546 1 74.56 664 TYR B N 1
ATOM 11973 C CA . TYR B 1 664 ? 24.688 -12.852 0.976 1 74.56 664 TYR B CA 1
ATOM 11974 C C . TYR B 1 664 ? 25.609 -13.062 -0.221 1 74.56 664 TYR B C 1
ATOM 11976 O O . TYR B 1 664 ? 25.172 -13.023 -1.369 1 74.56 664 TYR B O 1
ATOM 11984 N N . SER B 1 665 ? 26.875 -13.141 0.08 1 75.19 665 SER B N 1
ATOM 11985 C CA . SER B 1 665 ? 27.828 -13.531 -0.958 1 75.19 665 SER B CA 1
ATOM 11986 C C . SER B 1 665 ? 27.875 -15.047 -1.125 1 75.19 665 SER B C 1
ATOM 11988 O O . SER B 1 665 ? 28.219 -15.773 -0.192 1 75.19 665 SER B O 1
ATOM 11990 N N . PRO B 1 666 ? 27.609 -15.477 -2.238 1 83.62 666 PRO B N 1
ATOM 11991 C CA . PRO B 1 666 ? 27.469 -16.922 -2.396 1 83.62 666 PRO B CA 1
ATOM 11992 C C . PRO B 1 666 ? 28.812 -17.656 -2.354 1 83.62 666 PRO B C 1
ATOM 11994 O O . PRO B 1 666 ? 29.812 -17.156 -2.883 1 83.62 666 PRO B O 1
ATOM 11997 N N . ARG B 1 667 ? 28.953 -18.891 -1.783 1 83.06 667 ARG B N 1
ATOM 11998 C CA . ARG B 1 667 ? 30.062 -19.828 -1.804 1 83.06 667 ARG B CA 1
ATOM 11999 C C . ARG B 1 667 ? 30.031 -20.688 -3.062 1 83.06 667 ARG B C 1
ATOM 12001 O O . ARG B 1 667 ? 29 -20.75 -3.744 1 83.06 667 ARG B O 1
ATOM 12008 N N . PRO B 1 668 ? 30.938 -21.312 -3.398 1 81.5 668 PRO B N 1
ATOM 12009 C CA . PRO B 1 668 ? 30.938 -22.141 -4.605 1 81.5 668 PRO B CA 1
ATOM 12010 C C . PRO B 1 668 ? 29.828 -23.172 -4.609 1 81.5 668 PRO B C 1
ATOM 12012 O O . PRO B 1 668 ? 29.219 -23.438 -5.656 1 81.5 668 PRO B O 1
ATOM 12015 N N . ASP B 1 669 ? 29.641 -23.781 -3.533 1 83.12 669 ASP B N 1
ATOM 12016 C CA . ASP B 1 669 ? 28.578 -24.781 -3.461 1 83.12 669 ASP B CA 1
ATOM 12017 C C . ASP B 1 669 ? 27.203 -24.156 -3.703 1 83.12 669 ASP B C 1
ATOM 12019 O O . ASP B 1 669 ? 26.328 -24.766 -4.316 1 83.12 669 ASP B O 1
ATOM 12023 N N . GLU B 1 670 ? 27.062 -22.969 -3.311 1 89.56 670 GLU B N 1
ATOM 12024 C CA . GLU B 1 670 ? 25.812 -22.266 -3.52 1 89.56 670 GLU B CA 1
ATOM 12025 C C . GLU B 1 670 ? 25.656 -21.828 -4.973 1 89.56 670 GLU B C 1
ATOM 12027 O O . GLU B 1 670 ? 24.547 -21.797 -5.508 1 89.56 670 GLU B O 1
ATOM 12032 N N . LEU B 1 671 ? 26.75 -21.469 -5.555 1 92.25 671 LEU B N 1
ATOM 12033 C CA . LEU B 1 671 ? 26.719 -21.156 -6.98 1 92.25 671 LEU B CA 1
ATOM 12034 C C . LEU B 1 671 ? 26.219 -22.359 -7.785 1 92.25 671 LEU B C 1
ATOM 12036 O O . LEU B 1 671 ? 25.438 -22.203 -8.719 1 92.25 671 LEU B O 1
ATOM 12040 N N . LEU B 1 672 ? 26.734 -23.484 -7.375 1 92.56 672 LEU B N 1
ATOM 12041 C CA . LEU B 1 672 ? 26.266 -24.703 -8.031 1 92.56 672 LEU B CA 1
ATOM 12042 C C . LEU B 1 672 ? 24.781 -24.938 -7.777 1 92.56 672 LEU B C 1
ATOM 12044 O O . LEU B 1 672 ? 24.062 -25.375 -8.672 1 92.56 672 LEU B O 1
ATOM 12048 N N . GLN B 1 673 ? 24.344 -24.641 -6.625 1 92.06 673 GLN B N 1
ATOM 12049 C CA . GLN B 1 673 ? 22.922 -24.781 -6.297 1 92.06 673 GLN B CA 1
ATOM 12050 C C . GLN B 1 673 ? 22.078 -23.844 -7.141 1 92.06 673 GLN B C 1
ATOM 12052 O O . GLN B 1 673 ? 20.953 -24.188 -7.512 1 92.06 673 GLN B O 1
ATOM 12057 N N . PHE B 1 674 ? 22.594 -22.672 -7.418 1 94.69 674 PHE B N 1
ATOM 12058 C CA . PHE B 1 674 ? 21.875 -21.766 -8.305 1 94.69 674 PHE B CA 1
ATOM 12059 C C . PHE B 1 674 ? 21.672 -22.406 -9.672 1 94.69 674 PHE B C 1
ATOM 12061 O O . PHE B 1 674 ? 20.578 -22.281 -10.25 1 94.69 674 PHE B O 1
ATOM 12068 N N . MET B 1 675 ? 22.656 -23.062 -10.062 1 93.44 675 MET B N 1
ATOM 12069 C CA . MET B 1 675 ? 22.578 -23.703 -11.367 1 93.44 675 MET B CA 1
ATOM 12070 C C . MET B 1 675 ? 21.547 -24.828 -11.344 1 93.44 675 MET B C 1
ATOM 12072 O O . MET B 1 675 ? 20.906 -25.109 -12.359 1 93.44 675 MET B O 1
ATOM 12076 N N . TYR B 1 676 ? 21.453 -25.562 -10.172 1 93.25 676 TYR B N 1
ATOM 12077 C CA . TYR B 1 676 ? 20.453 -26.609 -10.047 1 93.25 676 TYR B CA 1
ATOM 12078 C C . TYR B 1 676 ? 19.062 -26.078 -10.359 1 93.25 676 TYR B C 1
ATOM 12080 O O . TYR B 1 676 ? 18.234 -26.781 -10.953 1 93.25 676 TYR B O 1
ATOM 12088 N N . ARG B 1 677 ? 18.828 -24.781 -10.023 1 92.81 677 ARG B N 1
ATOM 12089 C CA . ARG B 1 677 ? 17.5 -24.188 -10.164 1 92.81 677 ARG B CA 1
ATOM 12090 C C . ARG B 1 677 ? 17.406 -23.375 -11.445 1 92.81 677 ARG B C 1
ATOM 12092 O O . ARG B 1 677 ? 16.328 -22.875 -11.789 1 92.81 677 ARG B O 1
ATOM 12099 N N . GLY B 1 678 ? 18.594 -23.266 -12.133 1 93.56 678 GLY B N 1
ATOM 12100 C CA . GLY B 1 678 ? 18.609 -22.453 -13.336 1 93.56 678 GLY B CA 1
ATOM 12101 C C . GLY B 1 678 ? 18.453 -20.969 -13.062 1 93.56 678 GLY B C 1
ATOM 12102 O O . GLY B 1 678 ? 17.703 -20.281 -13.758 1 93.56 678 GLY B O 1
ATOM 12103 N N . THR B 1 679 ? 19.109 -20.484 -11.984 1 96.12 679 THR B N 1
ATOM 12104 C CA . THR B 1 679 ? 18.891 -19.094 -11.609 1 96.12 679 THR B CA 1
ATOM 12105 C C . THR B 1 679 ? 20.234 -18.344 -11.539 1 96.12 679 THR B C 1
ATOM 12107 O O . THR B 1 679 ? 21.266 -18.953 -11.266 1 96.12 679 THR B O 1
ATOM 12110 N N . ALA B 1 680 ? 20.234 -17.094 -11.984 1 96.44 680 ALA B N 1
ATOM 12111 C CA . ALA B 1 680 ? 21.266 -16.109 -11.633 1 96.44 680 ALA B CA 1
ATOM 12112 C C . ALA B 1 680 ? 20.875 -15.32 -10.391 1 96.44 680 ALA B C 1
ATOM 12114 O O . ALA B 1 680 ? 19.766 -15.477 -9.867 1 96.44 680 ALA B O 1
ATOM 12115 N N . ALA B 1 681 ? 21.797 -14.547 -9.875 1 94.31 681 ALA B N 1
ATOM 12116 C CA . ALA B 1 681 ? 21.469 -13.906 -8.602 1 94.31 681 ALA B CA 1
ATOM 12117 C C . ALA B 1 681 ? 21.719 -12.406 -8.664 1 94.31 681 ALA B C 1
ATOM 12119 O O . ALA B 1 681 ? 22.688 -11.953 -9.266 1 94.31 681 ALA B O 1
ATOM 12120 N N . GLN B 1 682 ? 20.812 -11.664 -8.172 1 91.25 682 GLN B N 1
ATOM 12121 C CA . GLN B 1 682 ? 21.031 -10.273 -7.793 1 91.25 682 GLN B CA 1
ATOM 12122 C C . GLN B 1 682 ? 21.609 -10.18 -6.383 1 91.25 682 GLN B C 1
ATOM 12124 O O . GLN B 1 682 ? 20.953 -10.562 -5.41 1 91.25 682 GLN B O 1
ATOM 12129 N N . CYS B 1 683 ? 22.703 -9.633 -6.281 1 85.31 683 CYS B N 1
ATOM 12130 C CA . CYS B 1 683 ? 23.406 -9.594 -5 1 85.31 683 CYS B CA 1
ATOM 12131 C C . CYS B 1 683 ? 22.828 -8.5 -4.105 1 85.31 683 CYS B C 1
ATOM 12133 O O . CYS B 1 683 ? 22.031 -7.684 -4.551 1 85.31 683 CYS B O 1
ATOM 12135 N N . ASP B 1 684 ? 23.219 -8.602 -2.883 1 73.75 684 ASP B N 1
ATOM 12136 C CA . ASP B 1 684 ? 22.781 -7.621 -1.894 1 73.75 684 ASP B CA 1
ATOM 12137 C C . ASP B 1 684 ? 23.328 -6.23 -2.23 1 73.75 684 ASP B C 1
ATOM 12139 O O . ASP B 1 684 ? 24.531 -6.051 -2.4 1 73.75 684 ASP B O 1
ATOM 12143 N N . PRO B 1 685 ? 22.516 -5.297 -2.25 1 64.81 685 PRO B N 1
ATOM 12144 C CA . PRO B 1 685 ? 22.969 -3.951 -2.621 1 64.81 685 PRO B CA 1
ATOM 12145 C C . PRO B 1 685 ? 23.875 -3.32 -1.569 1 64.81 685 PRO B C 1
ATOM 12147 O O . PRO B 1 685 ? 24.609 -2.367 -1.866 1 64.81 685 PRO B O 1
ATOM 12150 N N . ILE B 1 686 ? 23.781 -3.822 -0.379 1 61.12 686 ILE B N 1
ATOM 12151 C CA . ILE B 1 686 ? 24.547 -3.234 0.711 1 61.12 686 ILE B CA 1
ATOM 12152 C C . ILE B 1 686 ? 26 -3.664 0.601 1 61.12 686 ILE B C 1
ATOM 12154 O O . ILE B 1 686 ? 26.906 -2.953 1.058 1 61.12 686 ILE B O 1
ATOM 12158 N N . LYS B 1 687 ? 26.188 -4.781 -0.05 1 59.84 687 LYS B N 1
ATOM 12159 C CA . LYS B 1 687 ? 27.547 -5.297 -0.147 1 59.84 687 LYS B CA 1
ATOM 12160 C C . LYS B 1 687 ? 28.281 -4.695 -1.343 1 59.84 687 LYS B C 1
ATOM 12162 O O . LYS B 1 687 ? 27.688 -4.492 -2.402 1 59.84 687 LYS B O 1
ATOM 12167 N N . CYS B 1 688 ? 29.375 -4.246 -1.036 1 60.09 688 CYS B N 1
ATOM 12168 C CA . CYS B 1 688 ? 30.172 -3.602 -2.068 1 60.09 688 CYS B CA 1
ATOM 12169 C C . CYS B 1 688 ? 30.719 -4.625 -3.061 1 60.09 688 CYS B C 1
ATOM 12171 O O . CYS B 1 688 ? 31.016 -5.758 -2.686 1 60.09 688 CYS B O 1
ATOM 12173 N N . GLY B 1 689 ? 30.719 -4.297 -4.285 1 71 689 GLY B N 1
ATOM 12174 C CA . GLY B 1 689 ? 31.359 -5.098 -5.309 1 71 689 GLY B CA 1
ATOM 12175 C C . GLY B 1 689 ? 30.438 -5.477 -6.449 1 71 689 GLY B C 1
ATOM 12176 O O . GLY B 1 689 ? 30.094 -4.637 -7.281 1 71 689 GLY B O 1
ATOM 12177 N N . LEU B 1 690 ? 30 -6.863 -6.355 1 81.44 690 LEU B N 1
ATOM 12178 C CA . LEU B 1 690 ? 29.188 -7.395 -7.453 1 81.44 690 LEU B CA 1
ATOM 12179 C C . LEU B 1 690 ? 27.703 -7.129 -7.227 1 81.44 690 LEU B C 1
ATOM 12181 O O . LEU B 1 690 ? 27.203 -7.293 -6.113 1 81.44 690 LEU B O 1
ATOM 12185 N N . ASP B 1 691 ? 27.078 -6.656 -8.25 1 85.44 691 ASP B N 1
ATOM 12186 C CA . ASP B 1 691 ? 25.641 -6.418 -8.188 1 85.44 691 ASP B CA 1
ATOM 12187 C C . ASP B 1 691 ? 24.859 -7.672 -8.578 1 85.44 691 ASP B C 1
ATOM 12189 O O . ASP B 1 691 ? 23.75 -7.895 -8.086 1 85.44 691 ASP B O 1
ATOM 12193 N N . GLN B 1 692 ? 25.406 -8.398 -9.523 1 92.12 692 GLN B N 1
ATOM 12194 C CA . GLN B 1 692 ? 24.812 -9.656 -9.977 1 92.12 692 GLN B CA 1
ATOM 12195 C C . GLN B 1 692 ? 25.875 -10.727 -10.188 1 92.12 692 GLN B C 1
ATOM 12197 O O . GLN B 1 692 ? 27.062 -10.414 -10.289 1 92.12 692 GLN B O 1
ATOM 12202 N N . ILE B 1 693 ? 25.391 -11.961 -10.18 1 93.31 693 ILE B N 1
ATOM 12203 C CA . ILE B 1 693 ? 26.328 -13.055 -10.383 1 93.31 693 ILE B CA 1
ATOM 12204 C C . ILE B 1 693 ? 25.609 -14.25 -11 1 93.31 693 ILE B C 1
ATOM 12206 O O . ILE B 1 693 ? 24.438 -14.492 -10.703 1 93.31 693 ILE B O 1
ATOM 12210 N N . PHE B 1 694 ? 26.172 -14.914 -11.945 1 96 694 PHE B N 1
ATOM 12211 C CA . PHE B 1 694 ? 25.688 -16.219 -12.367 1 96 694 PHE B CA 1
ATOM 12212 C C . PHE B 1 694 ? 26.844 -17.219 -12.477 1 96 694 PHE B C 1
ATOM 12214 O O . PHE B 1 694 ? 28 -16.812 -12.633 1 96 694 PHE B O 1
ATOM 12221 N N . THR B 1 695 ? 26.531 -18.438 -12.43 1 95.75 695 THR B N 1
ATOM 12222 C CA . THR B 1 695 ? 27.5 -19.531 -12.359 1 95.75 695 THR B CA 1
ATOM 12223 C C . THR B 1 695 ? 27.984 -19.906 -13.758 1 95.75 695 THR B C 1
ATOM 12225 O O . THR B 1 695 ? 27.203 -19.969 -14.703 1 95.75 695 THR B O 1
ATOM 12228 N N . ILE B 1 696 ? 29.281 -20.109 -13.898 1 96.25 696 ILE B N 1
ATOM 12229 C CA . ILE B 1 696 ? 29.906 -20.75 -15.047 1 96.25 696 ILE B CA 1
ATOM 12230 C C . ILE B 1 696 ? 30.453 -22.109 -14.648 1 96.25 696 ILE B C 1
ATOM 12232 O O . ILE B 1 696 ? 31.219 -22.219 -13.688 1 96.25 696 ILE B O 1
ATOM 12236 N N . TYR B 1 697 ? 30 -23.094 -15.32 1 95.19 697 TYR B N 1
ATOM 12237 C CA . TYR B 1 697 ? 30.547 -24.422 -15.094 1 95.19 697 TYR B CA 1
ATOM 12238 C C . TYR B 1 697 ? 31.547 -24.797 -16.172 1 95.19 697 TYR B C 1
ATOM 12240 O O . TYR B 1 697 ? 31.219 -24.828 -17.359 1 95.19 697 TYR B O 1
ATOM 12248 N N . LEU B 1 698 ? 32.75 -25.031 -15.789 1 95.5 698 LEU B N 1
ATOM 12249 C CA . LEU B 1 698 ? 33.75 -25.469 -16.75 1 95.5 698 LEU B CA 1
ATOM 12250 C C . LEU B 1 698 ? 33.656 -26.953 -17.016 1 95.5 698 LEU B C 1
ATOM 12252 O O . LEU B 1 698 ? 34.281 -27.766 -16.312 1 95.5 698 LEU B O 1
ATOM 12256 N N . LYS B 1 699 ? 32.938 -27.219 -18.062 1 92.75 699 LYS B N 1
ATOM 12257 C CA . LYS B 1 699 ? 32.719 -28.625 -18.422 1 92.75 699 LYS B CA 1
ATOM 12258 C C . LYS B 1 699 ? 33.938 -29.203 -19.125 1 92.75 699 LYS B C 1
ATOM 12260 O O . LYS B 1 699 ? 33.938 -29.375 -20.344 1 92.75 699 LYS B O 1
ATOM 12265 N N . ARG B 1 700 ? 34.812 -29.656 -18.5 1 88.31 700 ARG B N 1
ATOM 12266 C CA . ARG B 1 700 ? 36.031 -30.266 -19.047 1 88.31 700 ARG B CA 1
ATOM 12267 C C . ARG B 1 700 ? 35.781 -31.734 -19.391 1 88.31 700 ARG B C 1
ATOM 12269 O O . ARG B 1 700 ? 34.719 -32.094 -19.875 1 88.31 700 ARG B O 1
ATOM 12276 N N . ASP B 1 701 ? 36.469 -32.781 -19.016 1 75.94 701 ASP B N 1
ATOM 12277 C CA . ASP B 1 701 ? 36.406 -34.156 -19.516 1 75.94 701 ASP B CA 1
ATOM 12278 C C . ASP B 1 701 ? 35.406 -34.969 -18.719 1 75.94 701 ASP B C 1
ATOM 12280 O O . ASP B 1 701 ? 34.875 -35.969 -19.203 1 75.94 701 ASP B O 1
ATOM 12284 N N . SER B 1 702 ? 35.031 -34.438 -17.578 1 78.25 702 SER B N 1
ATOM 12285 C CA . SER B 1 702 ? 34.156 -35.281 -16.766 1 78.25 702 SER B CA 1
ATOM 12286 C C . SER B 1 702 ? 32.719 -34.812 -16.859 1 78.25 702 SER B C 1
ATOM 12288 O O . SER B 1 702 ? 32.438 -33.625 -16.953 1 78.25 702 SER B O 1
ATOM 12290 N N . ASP B 1 703 ? 31.859 -35.812 -16.969 1 77.94 703 ASP B N 1
ATOM 12291 C CA . ASP B 1 703 ? 30.422 -35.531 -16.969 1 77.94 703 ASP B CA 1
ATOM 12292 C C . ASP B 1 703 ? 29.891 -35.375 -15.555 1 77.94 703 ASP B C 1
ATOM 12294 O O . ASP B 1 703 ? 28.781 -34.844 -15.367 1 77.94 703 ASP B O 1
ATOM 12298 N N . ASP B 1 704 ? 30.672 -35.625 -14.609 1 85.12 704 ASP B N 1
ATOM 12299 C CA . ASP B 1 704 ? 30.234 -35.5 -13.219 1 85.12 704 ASP B CA 1
ATOM 12300 C C . ASP B 1 704 ? 30.297 -34.062 -12.75 1 85.12 704 ASP B C 1
ATOM 12302 O O . ASP B 1 704 ? 31.219 -33.312 -13.102 1 85.12 704 ASP B O 1
ATOM 12306 N N . LEU B 1 705 ? 29.266 -33.719 -12.109 1 88.88 705 LEU B N 1
ATOM 12307 C CA . LEU B 1 705 ? 29.234 -32.375 -11.562 1 88.88 705 LEU B CA 1
ATOM 12308 C C . LEU B 1 705 ? 30.109 -32.281 -10.32 1 88.88 705 LEU B C 1
ATOM 12310 O O . LEU B 1 705 ? 29.969 -33.062 -9.391 1 88.88 705 LEU B O 1
ATOM 12314 N N . ASP B 1 706 ? 31.047 -31.359 -10.391 1 87.81 706 ASP B N 1
ATOM 12315 C CA . ASP B 1 706 ? 31.984 -31.156 -9.289 1 87.81 706 ASP B CA 1
ATOM 12316 C C . ASP B 1 706 ? 32.156 -29.672 -8.969 1 87.81 706 ASP B C 1
ATOM 12318 O O . ASP B 1 706 ? 32.312 -28.844 -9.875 1 87.81 706 ASP B O 1
ATOM 12322 N N . GLU B 1 707 ? 32.094 -29.391 -7.738 1 88.12 707 GLU B N 1
ATOM 12323 C CA . GLU B 1 707 ? 32.219 -28 -7.281 1 88.12 707 GLU B CA 1
ATOM 12324 C C . GLU B 1 707 ? 33.594 -27.422 -7.68 1 88.12 707 GLU B C 1
ATOM 12326 O O . GLU B 1 707 ? 33.75 -26.203 -7.766 1 88.12 707 GLU B O 1
ATOM 12331 N N . LYS B 1 708 ? 34.5 -28.25 -7.961 1 88.56 708 LYS B N 1
ATOM 12332 C CA . LYS B 1 708 ? 35.844 -27.812 -8.312 1 88.56 708 LYS B CA 1
ATOM 12333 C C . LYS B 1 708 ? 35.875 -27.172 -9.695 1 88.56 708 LYS B C 1
ATOM 12335 O O . LYS B 1 708 ? 36.781 -26.422 -10.023 1 88.56 708 LYS B O 1
ATOM 12340 N N . ASN B 1 709 ? 34.844 -27.422 -10.477 1 92.44 709 ASN B N 1
ATOM 12341 C CA . ASN B 1 709 ? 34.812 -26.922 -11.844 1 92.44 709 ASN B CA 1
ATOM 12342 C C . ASN B 1 709 ? 33.969 -25.656 -11.945 1 92.44 709 ASN B C 1
ATOM 12344 O O . ASN B 1 709 ? 33.688 -25.188 -13.047 1 92.44 709 ASN B O 1
ATOM 12348 N N . ILE B 1 710 ? 33.656 -25.094 -10.789 1 92.81 710 ILE B N 1
ATOM 12349 C CA . ILE B 1 710 ? 32.75 -23.938 -10.781 1 92.81 710 ILE B CA 1
ATOM 12350 C C . ILE B 1 710 ? 33.562 -22.656 -10.953 1 92.81 710 ILE B C 1
ATOM 12352 O O . ILE B 1 710 ? 34.656 -22.516 -10.398 1 92.81 710 ILE B O 1
ATOM 12356 N N . SER B 1 711 ? 33.062 -21.844 -11.75 1 93.69 711 SER B N 1
ATOM 12357 C CA . SER B 1 711 ? 33.469 -20.453 -11.906 1 93.69 711 SER B CA 1
ATOM 12358 C C . SER B 1 711 ? 32.25 -19.516 -11.906 1 93.69 711 SER B C 1
ATOM 12360 O O . SER B 1 711 ? 31.141 -19.953 -11.602 1 93.69 711 SER B O 1
ATOM 12362 N N . TYR B 1 712 ? 32.531 -18.203 -12.078 1 93.56 712 TYR B N 1
ATOM 12363 C CA . TYR B 1 712 ? 31.375 -17.297 -12.039 1 93.56 712 TYR B CA 1
ATOM 12364 C C . TYR B 1 712 ? 31.594 -16.094 -12.945 1 93.56 712 TYR B C 1
ATOM 12366 O O . TYR B 1 712 ? 32.719 -15.828 -13.367 1 93.56 712 TYR B O 1
ATOM 12374 N N . CYS B 1 713 ? 30.531 -15.523 -13.32 1 94.62 713 CYS B N 1
ATOM 12375 C CA . CYS B 1 713 ? 30.516 -14.188 -13.922 1 94.62 713 CYS B CA 1
ATOM 12376 C C . CYS B 1 713 ? 29.922 -13.164 -12.961 1 94.62 713 CYS B C 1
ATOM 12378 O O . CYS B 1 713 ? 28.766 -13.258 -12.578 1 94.62 713 CYS B O 1
ATOM 12380 N N . GLY B 1 714 ? 30.734 -12.234 -12.539 1 91.5 714 GLY B N 1
ATOM 12381 C CA . GLY B 1 714 ? 30.281 -11.117 -11.734 1 91.5 714 GLY B CA 1
ATOM 12382 C C . GLY B 1 714 ? 29.953 -9.891 -12.562 1 91.5 714 GLY B C 1
ATOM 12383 O O . GLY B 1 714 ? 30.656 -9.57 -13.523 1 91.5 714 GLY B O 1
ATOM 12384 N N . ILE B 1 715 ? 28.859 -9.25 -12.227 1 91.44 715 ILE B N 1
ATOM 12385 C CA . ILE B 1 715 ? 28.422 -8.086 -12.992 1 91.44 715 ILE B CA 1
ATOM 12386 C C . ILE B 1 715 ? 28.312 -6.871 -12.078 1 91.44 715 ILE B C 1
ATOM 12388 O O . ILE B 1 715 ? 27.75 -6.949 -10.992 1 91.44 715 ILE B O 1
ATOM 12392 N N . GLN B 1 716 ? 28.875 -5.832 -12.453 1 85.75 716 GLN B N 1
ATOM 12393 C CA . GLN B 1 716 ? 28.703 -4.523 -11.836 1 85.75 716 GLN B CA 1
ATOM 12394 C C . GLN B 1 716 ? 27.922 -3.584 -12.758 1 85.75 716 GLN B C 1
ATOM 12396 O O . GLN B 1 716 ? 28.406 -3.248 -13.844 1 85.75 716 GLN B O 1
ATOM 12401 N N . ALA B 1 717 ? 26.719 -3.244 -12.344 1 83.81 717 ALA B N 1
ATOM 12402 C CA . ALA B 1 717 ? 25.859 -2.367 -13.141 1 83.81 717 ALA B CA 1
ATOM 12403 C C . ALA B 1 717 ? 25.75 -0.985 -12.5 1 83.81 717 ALA B C 1
ATOM 12405 O O . ALA B 1 717 ? 25.359 -0.862 -11.336 1 83.81 717 ALA B O 1
ATOM 12406 N N . LYS B 1 718 ? 26.062 0.064 -13.133 1 73.31 718 LYS B N 1
ATOM 12407 C CA . LYS B 1 718 ? 25.984 1.436 -12.641 1 73.31 718 LYS B CA 1
ATOM 12408 C C . LYS B 1 718 ? 25.125 2.299 -13.555 1 73.31 718 LYS B C 1
ATOM 12410 O O . LYS B 1 718 ? 25.062 2.061 -14.766 1 73.31 718 LYS B O 1
ATOM 12415 N N . ASN B 1 719 ? 24.219 3.109 -12.922 1 67.69 719 ASN B N 1
ATOM 12416 C CA . ASN B 1 719 ? 23.375 4.055 -13.641 1 67.69 719 ASN B CA 1
ATOM 12417 C C . ASN B 1 719 ? 23.781 5.496 -13.367 1 67.69 719 ASN B C 1
ATOM 12419 O O . ASN B 1 719 ? 23.016 6.273 -12.797 1 67.69 719 ASN B O 1
ATOM 12423 N N . ARG B 1 720 ? 25.047 5.895 -13.242 1 55.78 720 ARG B N 1
ATOM 12424 C CA . ARG B 1 720 ? 25.484 7.238 -12.875 1 55.78 720 ARG B CA 1
ATOM 12425 C C . ARG B 1 720 ? 25.828 8.055 -14.117 1 55.78 720 ARG B C 1
ATOM 12427 O O . ARG B 1 720 ? 26.344 7.52 -15.094 1 55.78 720 ARG B O 1
ATOM 12434 N N . GLU B 1 721 ? 25.094 9.156 -14.141 1 50.56 721 GLU B N 1
ATOM 12435 C CA . GLU B 1 721 ? 25.609 10.062 -15.156 1 50.56 721 GLU B CA 1
ATOM 12436 C C . GLU B 1 721 ? 27.125 10.219 -15.047 1 50.56 721 GLU B C 1
ATOM 12438 O O . GLU B 1 721 ? 27.688 10.016 -13.969 1 50.56 721 GLU B O 1
ATOM 12443 N N . PHE B 1 722 ? 27.922 10.352 -15.953 1 45.91 722 PHE B N 1
ATOM 12444 C CA . PHE B 1 722 ? 29.359 10.367 -16.234 1 45.91 722 PHE B CA 1
ATOM 12445 C C . PHE B 1 722 ? 30.125 10.969 -15.055 1 45.91 722 PHE B C 1
ATOM 12447 O O . PHE B 1 722 ? 30.688 12.062 -15.172 1 45.91 722 PHE B O 1
ATOM 12454 N N . ASP B 1 723 ? 29.781 11.039 -13.898 1 42.69 723 ASP B N 1
ATOM 12455 C CA . ASP B 1 723 ? 31 11.664 -13.406 1 42.69 723 ASP B CA 1
ATOM 12456 C C . ASP B 1 723 ? 32.188 10.727 -13.523 1 42.69 723 ASP B C 1
ATOM 12458 O O . ASP B 1 723 ? 32.25 9.695 -12.852 1 42.69 723 ASP B O 1
ATOM 12462 N N . LEU B 1 724 ? 32.875 10.672 -14.602 1 41.97 724 LEU B N 1
ATOM 12463 C CA . LEU B 1 724 ? 33.969 9.93 -15.18 1 41.97 724 LEU B CA 1
ATOM 12464 C C . LEU B 1 724 ? 34.969 9.492 -14.086 1 41.97 724 LEU B C 1
ATOM 12466 O O . LEU B 1 724 ? 35.5 8.383 -14.148 1 41.97 724 LEU B O 1
ATOM 12470 N N . GLU B 1 725 ? 35.25 10.352 -13.32 1 43.97 725 GLU B N 1
ATOM 12471 C CA . GLU B 1 725 ? 36.344 10.078 -12.391 1 43.97 725 GLU B CA 1
ATOM 12472 C C . GLU B 1 725 ? 35.938 9.031 -11.359 1 43.97 725 GLU B C 1
ATOM 12474 O O . GLU B 1 725 ? 36.75 8.227 -10.922 1 43.97 725 GLU B O 1
ATOM 12479 N N . LEU B 1 726 ? 34.719 8.938 -11.055 1 44.78 726 LEU B N 1
ATOM 12480 C CA . LEU B 1 726 ? 34.25 8.016 -10.039 1 44.78 726 LEU B CA 1
ATOM 12481 C C . LEU B 1 726 ? 34.125 6.598 -10.594 1 44.78 726 LEU B C 1
ATOM 12483 O O . LEU B 1 726 ? 34.281 5.621 -9.852 1 44.78 726 LEU B O 1
ATOM 12487 N N . VAL B 1 727 ? 34 6.5 -11.852 1 46.06 727 VAL B N 1
ATOM 12488 C CA . VAL B 1 727 ? 33.812 5.211 -12.5 1 46.06 727 VAL B CA 1
ATOM 12489 C C . VAL B 1 727 ? 35.062 4.367 -12.383 1 46.06 727 VAL B C 1
ATOM 12491 O O . VAL B 1 727 ? 35 3.16 -12.141 1 46.06 727 VAL B O 1
ATOM 12494 N N . ASP B 1 728 ? 36.219 4.996 -12.477 1 45.81 728 ASP B N 1
ATOM 12495 C CA . ASP B 1 728 ? 37.469 4.25 -12.438 1 45.81 728 ASP B CA 1
ATOM 12496 C C . ASP B 1 728 ? 37.688 3.633 -11.055 1 45.81 728 ASP B C 1
ATOM 12498 O O . ASP B 1 728 ? 38.156 2.486 -10.945 1 45.81 728 ASP B O 1
ATOM 12502 N N . ASP B 1 729 ? 37.344 4.297 -10.07 1 47.38 729 ASP B N 1
ATOM 12503 C CA . ASP B 1 729 ? 37.562 3.824 -8.703 1 47.38 729 ASP B CA 1
ATOM 12504 C C . ASP B 1 729 ? 36.625 2.666 -8.367 1 47.38 729 ASP B C 1
ATOM 12506 O O . ASP B 1 729 ? 37.031 1.726 -7.672 1 47.38 729 ASP B O 1
ATOM 12510 N N . ASP B 1 730 ? 35.594 2.662 -8.992 1 48.97 730 ASP B N 1
ATOM 12511 C CA . ASP B 1 730 ? 34.625 1.607 -8.719 1 48.97 730 ASP B CA 1
ATOM 12512 C C . ASP B 1 730 ? 35.094 0.274 -9.305 1 48.97 730 ASP B C 1
ATOM 12514 O O . ASP B 1 730 ? 34.875 -0.78 -8.703 1 48.97 730 ASP B O 1
ATOM 12518 N N . TYR B 1 731 ? 35.781 0.417 -10.406 1 50.66 731 TYR B N 1
ATOM 12519 C CA . TYR B 1 731 ? 36.344 -0.767 -11.055 1 50.66 731 TYR B CA 1
ATOM 12520 C C . TYR B 1 731 ? 37.312 -1.487 -10.141 1 50.66 731 TYR B C 1
ATOM 12522 O O . TYR B 1 731 ? 37.281 -2.715 -10.031 1 50.66 731 TYR B O 1
ATOM 12530 N N . VAL B 1 732 ? 38.094 -0.661 -9.555 1 49.41 732 VAL B N 1
ATOM 12531 C CA . VAL B 1 732 ? 39.125 -1.209 -8.703 1 49.41 732 VAL B CA 1
ATOM 12532 C C . VAL B 1 732 ? 38.5 -1.835 -7.457 1 49.41 732 VAL B C 1
ATOM 12534 O O . VAL B 1 732 ? 38.938 -2.916 -7.027 1 49.41 732 VAL B O 1
ATOM 12537 N N . LYS B 1 733 ? 37.531 -1.314 -7.066 1 51.38 733 LYS B N 1
ATOM 12538 C CA . LYS B 1 733 ? 36.938 -1.741 -5.809 1 51.38 733 LYS B CA 1
ATOM 12539 C C . LYS B 1 733 ? 36.156 -3.043 -5.988 1 51.38 733 LYS B C 1
ATOM 12541 O O . LYS B 1 733 ? 36.125 -3.877 -5.078 1 51.38 733 LYS B O 1
ATOM 12546 N N . THR B 1 734 ? 35.562 -3.186 -7.07 1 52.75 734 THR B N 1
ATOM 12547 C CA . THR B 1 734 ? 34.781 -4.406 -7.305 1 52.75 734 THR B CA 1
ATOM 12548 C C . THR B 1 734 ? 35.688 -5.633 -7.207 1 52.75 734 THR B C 1
ATOM 12550 O O . THR B 1 734 ? 35.281 -6.652 -6.629 1 52.75 734 THR B O 1
ATOM 12553 N N . ASN B 1 735 ? 36.812 -5.531 -7.789 1 51.66 735 ASN B N 1
ATOM 12554 C CA . ASN B 1 735 ? 37.75 -6.66 -7.793 1 51.66 735 ASN B CA 1
ATOM 12555 C C . ASN B 1 735 ? 38.25 -6.969 -6.391 1 51.66 735 ASN B C 1
ATOM 12557 O O . ASN B 1 735 ? 38.531 -8.125 -6.062 1 51.66 735 ASN B O 1
ATOM 12561 N N . THR B 1 736 ? 38.375 -5.883 -5.676 1 49.31 736 THR B N 1
ATOM 12562 C CA . THR B 1 736 ? 38.969 -6.012 -4.355 1 49.31 736 THR B CA 1
ATOM 12563 C C . THR B 1 736 ? 37.938 -6.465 -3.326 1 49.31 736 THR B C 1
ATOM 12565 O O . THR B 1 736 ? 38.25 -7.23 -2.416 1 49.31 736 THR B O 1
ATOM 12568 N N . TYR B 1 737 ? 36.781 -6.129 -3.527 1 48.94 737 TYR B N 1
ATOM 12569 C CA . TYR B 1 737 ? 35.875 -6.246 -2.396 1 48.94 737 TYR B CA 1
ATOM 12570 C C . TYR B 1 737 ? 34.875 -7.391 -2.611 1 48.94 737 TYR B C 1
ATOM 12572 O O . TYR B 1 737 ? 34.125 -7.758 -1.698 1 48.94 737 TYR B O 1
ATOM 12580 N N . SER B 1 738 ? 34.719 -7.953 -3.75 1 54.97 738 SER B N 1
ATOM 12581 C CA . SER B 1 738 ? 33.656 -8.969 -3.859 1 54.97 738 SER B CA 1
ATOM 12582 C C . SER B 1 738 ? 34.25 -10.359 -4.059 1 54.97 738 SER B C 1
ATOM 12584 O O . SER B 1 738 ? 34.125 -10.953 -5.129 1 54.97 738 SER B O 1
ATOM 12586 N N . PRO B 1 739 ? 35.094 -10.758 -3.076 1 59.91 739 PRO B N 1
ATOM 12587 C CA . PRO B 1 739 ? 35.812 -12.016 -3.318 1 59.91 739 PRO B CA 1
ATOM 12588 C C . PRO B 1 739 ? 34.906 -13.234 -3.332 1 59.91 739 PRO B C 1
ATOM 12590 O O . PRO B 1 739 ? 34.219 -13.508 -2.34 1 59.91 739 PRO B O 1
ATOM 12593 N N . VAL B 1 740 ? 34.312 -13.672 -4.5 1 72.75 740 VAL B N 1
ATOM 12594 C CA . VAL B 1 740 ? 33.812 -15.039 -4.516 1 72.75 740 VAL B CA 1
ATOM 12595 C C . VAL B 1 740 ? 34.969 -16.031 -4.48 1 72.75 740 VAL B C 1
ATOM 12597 O O . VAL B 1 740 ? 35.812 -16.031 -5.379 1 72.75 740 VAL B O 1
ATOM 12600 N N . LYS B 1 741 ? 35.094 -16.703 -3.299 1 77.5 741 LYS B N 1
ATOM 12601 C CA . LYS B 1 741 ? 36.188 -17.672 -3.156 1 77.5 741 LYS B CA 1
ATOM 12602 C C . LYS B 1 741 ? 35.875 -18.969 -3.885 1 77.5 741 LYS B C 1
ATOM 12604 O O . LYS B 1 741 ? 34.938 -19.688 -3.51 1 77.5 741 LYS B O 1
ATOM 12609 N N . LEU B 1 742 ? 36.656 -19.234 -4.949 1 84.5 742 LEU B N 1
ATOM 12610 C CA . LEU B 1 742 ? 36.5 -20.469 -5.707 1 84.5 742 LEU B CA 1
ATOM 12611 C C . LEU B 1 742 ? 37.344 -21.594 -5.105 1 84.5 742 LEU B C 1
ATOM 12613 O O . LEU B 1 742 ? 38.375 -21.328 -4.457 1 84.5 742 LEU B O 1
ATOM 12617 N N . GLN B 1 743 ? 36.906 -22.812 -5.242 1 82.12 743 GLN B N 1
ATOM 12618 C CA . GLN B 1 743 ? 37.656 -23.953 -4.719 1 82.12 743 GLN B CA 1
ATOM 12619 C C . GLN B 1 743 ? 38.969 -24.156 -5.488 1 82.12 743 GLN B C 1
ATOM 12621 O O . GLN B 1 743 ? 40 -24.453 -4.895 1 82.12 743 GLN B O 1
ATOM 12626 N N . ASN B 1 744 ? 38.875 -24.094 -6.781 1 86.06 744 ASN B N 1
ATOM 12627 C CA . ASN B 1 744 ? 40.062 -24.156 -7.648 1 86.06 744 ASN B CA 1
ATOM 12628 C C . ASN B 1 744 ? 40.344 -22.797 -8.289 1 86.06 744 ASN B C 1
ATOM 12630 O O . ASN B 1 744 ? 39.469 -21.922 -8.32 1 86.06 744 ASN B O 1
ATOM 12634 N N . ASN B 1 745 ? 41.5 -22.734 -8.742 1 88.12 745 ASN B N 1
ATOM 12635 C CA . ASN B 1 745 ? 41.906 -21.484 -9.383 1 88.12 745 ASN B CA 1
ATOM 12636 C C . ASN B 1 745 ? 41.375 -21.391 -10.82 1 88.12 745 ASN B C 1
ATOM 12638 O O . ASN B 1 745 ? 42.188 -21.25 -11.758 1 88.12 745 ASN B O 1
ATOM 12642 N N . ASN B 1 746 ? 40.125 -21.422 -10.891 1 92.62 746 ASN B N 1
ATOM 12643 C CA . ASN B 1 746 ? 39.5 -21.344 -12.195 1 92.62 746 ASN B CA 1
ATOM 12644 C C . ASN B 1 746 ? 39.406 -19.906 -12.703 1 92.62 746 ASN B C 1
ATOM 12646 O O . ASN B 1 746 ? 39.344 -18.969 -11.906 1 92.62 746 ASN B O 1
ATOM 12650 N N . PRO B 1 747 ? 39.5 -19.766 -13.977 1 93.81 747 PRO B N 1
ATOM 12651 C CA . PRO B 1 747 ? 39.25 -18.422 -14.523 1 93.81 747 PRO B CA 1
ATOM 12652 C C . PRO B 1 747 ? 37.812 -17.953 -14.289 1 93.81 747 PRO B C 1
ATOM 12654 O O . PRO B 1 747 ? 36.906 -18.781 -14.141 1 93.81 747 PRO B O 1
ATOM 12657 N N . TYR B 1 748 ? 37.688 -16.672 -14.195 1 91.75 748 TYR B N 1
ATOM 12658 C CA . TYR B 1 748 ? 36.344 -16.109 -13.977 1 91.75 748 TYR B CA 1
ATOM 12659 C C . TYR B 1 748 ? 36.156 -14.844 -14.805 1 91.75 748 TYR B C 1
ATOM 12661 O O . TYR B 1 748 ? 37.125 -14.32 -15.391 1 91.75 748 TYR B O 1
ATOM 12669 N N . LEU B 1 749 ? 34.938 -14.375 -14.93 1 92.69 749 LEU B N 1
ATOM 12670 C CA . LEU B 1 749 ? 34.562 -13.258 -15.805 1 92.69 749 LEU B CA 1
ATOM 12671 C C . LEU B 1 749 ? 33.906 -12.141 -15.008 1 92.69 749 LEU B C 1
ATOM 12673 O O . LEU B 1 749 ? 33.094 -12.398 -14.133 1 92.69 749 LEU B O 1
ATOM 12677 N N . ILE B 1 750 ? 34.312 -10.891 -15.266 1 90.5 750 ILE B N 1
ATOM 12678 C CA . ILE B 1 750 ? 33.688 -9.711 -14.68 1 90.5 750 ILE B CA 1
ATOM 12679 C C . ILE B 1 750 ? 33.156 -8.812 -15.789 1 90.5 750 ILE B C 1
ATOM 12681 O O . ILE B 1 750 ? 33.875 -8.453 -16.719 1 90.5 750 ILE B O 1
ATOM 12685 N N . LEU B 1 751 ? 31.891 -8.539 -15.727 1 91.19 751 LEU B N 1
ATOM 12686 C CA . LEU B 1 751 ? 31.25 -7.605 -16.656 1 91.19 751 LEU B CA 1
ATOM 12687 C C . LEU B 1 751 ? 31 -6.262 -15.977 1 91.19 751 LEU B C 1
ATOM 12689 O O . LEU B 1 751 ? 30.375 -6.207 -14.914 1 91.19 751 LEU B O 1
ATOM 12693 N N . HIS B 1 752 ? 31.469 -5.199 -16.594 1 86.44 752 HIS B N 1
ATOM 12694 C CA . HIS B 1 752 ? 31.141 -3.846 -16.156 1 86.44 752 HIS B CA 1
ATOM 12695 C C . HIS B 1 752 ? 30.156 -3.18 -17.094 1 86.44 752 HIS B C 1
ATOM 12697 O O . HIS B 1 752 ? 30.453 -2.953 -18.281 1 86.44 752 HIS B O 1
ATOM 12703 N N . MET B 1 753 ? 29 -2.859 -16.547 1 88.31 753 MET B N 1
ATOM 12704 C CA . MET B 1 753 ? 27.953 -2.242 -17.359 1 88.31 753 MET B CA 1
ATOM 12705 C C . MET B 1 753 ? 27.641 -0.828 -16.859 1 88.31 753 MET B C 1
ATOM 12707 O O . MET B 1 753 ? 27.062 -0.646 -15.797 1 88.31 753 MET B O 1
ATOM 12711 N N . ASN B 1 754 ? 27.953 0.179 -17.562 1 82.94 754 ASN B N 1
ATOM 12712 C CA . ASN B 1 754 ? 27.531 1.556 -17.344 1 82.94 754 ASN B CA 1
ATOM 12713 C C . ASN B 1 754 ? 26.406 1.956 -18.281 1 82.94 754 ASN B C 1
ATOM 12715 O O . ASN B 1 754 ? 26.656 2.361 -19.422 1 82.94 754 ASN B O 1
ATOM 12719 N N . LEU B 1 755 ? 25.266 2.049 -17.828 1 84.56 755 LEU B N 1
ATOM 12720 C CA . LEU B 1 755 ? 24.109 2.08 -18.703 1 84.56 755 LEU B CA 1
ATOM 12721 C C . LEU B 1 755 ? 23.766 3.51 -19.109 1 84.56 755 LEU B C 1
ATOM 12723 O O . LEU B 1 755 ? 23.203 3.738 -20.172 1 84.56 755 LEU B O 1
ATOM 12727 N N . ASN B 1 756 ? 23.938 4.629 -18.219 1 75.88 756 ASN B N 1
ATOM 12728 C CA . ASN B 1 756 ? 23.531 5.996 -18.531 1 75.88 756 ASN B CA 1
ATOM 12729 C C . ASN B 1 756 ? 24.703 6.801 -19.094 1 75.88 756 ASN B C 1
ATOM 12731 O O . ASN B 1 756 ? 24.703 8.031 -19.031 1 75.88 756 ASN B O 1
ATOM 12735 N N . ASN B 1 757 ? 25.609 6.281 -19.562 1 67.06 757 ASN B N 1
ATOM 12736 C CA . ASN B 1 757 ? 26.703 7.031 -20.156 1 67.06 757 ASN B CA 1
ATOM 12737 C C . ASN B 1 757 ? 26.375 7.527 -21.547 1 67.06 757 ASN B C 1
ATOM 12739 O O . ASN B 1 757 ? 26 6.738 -22.422 1 67.06 757 ASN B O 1
ATOM 12743 N N . THR B 1 758 ? 25.922 8.914 -21.578 1 57.75 758 THR B N 1
ATOM 12744 C CA . THR B 1 758 ? 25.578 9.547 -22.859 1 57.75 758 THR B CA 1
ATOM 12745 C C . THR B 1 758 ? 26.781 9.586 -23.781 1 57.75 758 THR B C 1
ATOM 12747 O O . THR B 1 758 ? 26.703 10.148 -24.875 1 57.75 758 THR B O 1
ATOM 12750 N N . LYS B 1 759 ? 27.953 9.523 -23.234 1 48.62 759 LYS B N 1
ATOM 12751 C CA . LYS B 1 759 ? 28.984 9.633 -24.266 1 48.62 759 LYS B CA 1
ATOM 12752 C C . LYS B 1 759 ? 28.75 8.625 -25.391 1 48.62 759 LYS B C 1
ATOM 12754 O O . LYS B 1 759 ? 28.281 7.508 -25.141 1 48.62 759 LYS B O 1
ATOM 12759 N N . ASP B 1 760 ? 28.531 9.102 -26.516 1 43.12 760 ASP B N 1
ATOM 12760 C CA . ASP B 1 760 ? 28.531 8.32 -27.75 1 43.12 760 ASP B CA 1
ATOM 12761 C C . ASP B 1 760 ? 29.453 7.109 -27.641 1 43.12 760 ASP B C 1
ATOM 12763 O O . ASP B 1 760 ? 30.609 7.238 -27.234 1 43.12 760 ASP B O 1
ATOM 12767 N N . GLY B 1 761 ? 29.078 5.984 -27.391 1 38.34 761 GLY B N 1
ATOM 12768 C CA . GLY B 1 761 ? 29.547 4.613 -27.328 1 38.34 761 GLY B CA 1
ATOM 12769 C C . GLY B 1 761 ? 30.953 4.445 -27.875 1 38.34 761 GLY B C 1
ATOM 12770 O O . GLY B 1 761 ? 31.672 3.516 -27.5 1 38.34 761 GLY B O 1
ATOM 12771 N N . ARG B 1 762 ? 31.219 4.641 -29.281 1 35.56 762 ARG B N 1
ATOM 12772 C CA . ARG B 1 762 ? 32.219 3.822 -29.984 1 35.56 762 ARG B CA 1
ATOM 12773 C C . ARG B 1 762 ? 33.625 4.133 -29.5 1 35.56 762 ARG B C 1
ATOM 12775 O O . ARG B 1 762 ? 34.594 3.74 -30.125 1 35.56 762 ARG B O 1
ATOM 12782 N N . ASP B 1 763 ? 33.656 5.125 -28.719 1 37.59 763 ASP B N 1
ATOM 12783 C CA . ASP B 1 763 ? 35.094 5.297 -28.531 1 37.59 763 ASP B CA 1
ATOM 12784 C C . ASP B 1 763 ? 35.656 4.203 -27.625 1 37.59 763 ASP B C 1
ATOM 12786 O O . ASP B 1 763 ? 35.094 3.908 -26.562 1 37.59 763 ASP B O 1
ATOM 12790 N N . ASP B 1 764 ? 36.312 3.291 -28.172 1 38.03 764 ASP B N 1
ATOM 12791 C CA . ASP B 1 764 ? 37.156 2.207 -27.656 1 38.03 764 ASP B CA 1
ATOM 12792 C C . ASP B 1 764 ? 37.812 2.596 -26.328 1 38.03 764 ASP B C 1
ATOM 12794 O O . ASP B 1 764 ? 38.812 3.303 -26.312 1 38.03 764 ASP B O 1
ATOM 12798 N N . ARG B 1 765 ? 37.188 2.914 -25.375 1 40.03 765 ARG B N 1
ATOM 12799 C CA . ARG B 1 765 ? 38 3.135 -24.188 1 40.03 765 ARG B CA 1
ATOM 12800 C C . ARG B 1 765 ? 38.75 1.869 -23.797 1 40.03 765 ARG B C 1
ATOM 12802 O O . ARG B 1 765 ? 38.188 0.776 -23.781 1 40.03 765 ARG B O 1
ATOM 12809 N N . PRO B 1 766 ? 39.938 2.008 -23.656 1 42.12 766 PRO B N 1
ATOM 12810 C CA . PRO B 1 766 ? 40.688 0.836 -23.188 1 42.12 766 PRO B CA 1
ATOM 12811 C C . PRO B 1 766 ? 40.219 0.354 -21.812 1 42.12 766 PRO B C 1
ATOM 12813 O O . PRO B 1 766 ? 39.688 1.141 -21.031 1 42.12 766 PRO B O 1
ATOM 12816 N N . THR B 1 767 ? 39.938 -0.89 -21.656 1 43.06 767 THR B N 1
ATOM 12817 C CA . THR B 1 767 ? 39.75 -1.543 -20.359 1 43.06 767 THR B CA 1
ATOM 12818 C C . THR B 1 767 ? 40.5 -0.794 -19.25 1 43.06 767 THR B C 1
ATOM 12820 O O . THR B 1 767 ? 41.656 -0.478 -19.406 1 43.06 767 THR B O 1
ATOM 12823 N N . PRO B 1 768 ? 39.844 -0.128 -18.406 1 43.19 768 PRO B N 1
ATOM 12824 C CA . PRO B 1 768 ? 40.562 0.601 -17.359 1 43.19 768 PRO B CA 1
ATOM 12825 C C . PRO B 1 768 ? 41.719 -0.188 -16.797 1 43.19 768 PRO B C 1
ATOM 12827 O O . PRO B 1 768 ? 41.594 -1.368 -16.469 1 43.19 768 PRO B O 1
ATOM 12830 N N . THR B 1 769 ? 42.938 0.112 -17.25 1 41.25 769 THR B N 1
ATOM 12831 C CA . THR B 1 769 ? 44.094 -0.47 -16.594 1 41.25 769 THR B CA 1
ATOM 12832 C C . THR B 1 769 ? 44.156 -0.052 -15.133 1 41.25 769 THR B C 1
ATOM 12834 O O . THR B 1 769 ? 43.969 1.123 -14.805 1 41.25 769 THR B O 1
ATOM 12837 N N . PRO B 1 770 ? 43.906 -1.017 -14.242 1 40.31 770 PRO B N 1
ATOM 12838 C CA . PRO B 1 770 ? 44.094 -0.643 -12.836 1 40.31 770 PRO B CA 1
ATOM 12839 C C . PRO B 1 770 ? 45.188 0.389 -12.656 1 40.31 770 PRO B C 1
ATOM 12841 O O . PRO B 1 770 ? 46.25 0.278 -13.273 1 40.31 770 PRO B O 1
ATOM 12844 N N . LYS B 1 771 ? 45.062 1.433 -12.297 1 39.97 771 LYS B N 1
ATOM 12845 C CA . LYS B 1 771 ? 46.156 2.332 -11.953 1 39.97 771 LYS B CA 1
ATOM 12846 C C . LYS B 1 771 ? 47.281 1.572 -11.289 1 39.97 771 LYS B C 1
ATOM 12848 O O . LYS B 1 771 ? 47.094 0.449 -10.812 1 39.97 771 LYS B O 1
ATOM 12853 N N . ASN B 1 772 ? 48.438 2.404 -10.859 1 35.84 772 ASN B N 1
ATOM 12854 C CA . ASN B 1 772 ? 49.781 2.029 -10.414 1 35.84 772 ASN B CA 1
ATOM 12855 C C . ASN B 1 772 ? 49.719 0.983 -9.305 1 35.84 772 ASN B C 1
ATOM 12857 O O . ASN B 1 772 ? 50.688 0.81 -8.555 1 35.84 772 ASN B O 1
ATOM 12861 N N . ASP B 1 773 ? 48.625 0.818 -8.523 1 37.78 773 ASP B N 1
ATOM 12862 C CA . ASP B 1 773 ? 49.125 0.081 -7.371 1 37.78 773 ASP B CA 1
ATOM 12863 C C . ASP B 1 773 ? 49.719 -1.271 -7.789 1 37.78 773 ASP B C 1
ATOM 12865 O O . ASP B 1 773 ? 49.281 -1.859 -8.773 1 37.78 773 ASP B O 1
ATOM 12869 N N . ASP B 1 774 ? 50.844 -1.674 -7.281 1 41 774 ASP B N 1
ATOM 12870 C CA . ASP B 1 774 ? 51.688 -2.863 -7.27 1 41 774 ASP B CA 1
ATOM 12871 C C . ASP B 1 774 ? 50.844 -4.137 -7.363 1 41 774 ASP B C 1
ATOM 12873 O O . ASP B 1 774 ? 51.375 -5.242 -7.23 1 41 774 ASP B O 1
ATOM 12877 N N . SER B 1 775 ? 49.625 -4.152 -7.09 1 47.34 775 SER B N 1
ATOM 12878 C CA . SER B 1 775 ? 49.062 -5.504 -7.039 1 47.34 775 SER B CA 1
ATOM 12879 C C . SER B 1 775 ? 48.812 -6.043 -8.445 1 47.34 775 SER B C 1
ATOM 12881 O O . SER B 1 775 ? 48.156 -5.375 -9.258 1 47.34 775 SER B O 1
ATOM 12883 N N . SER B 1 776 ? 49.594 -6.859 -8.984 1 53.97 776 SER B N 1
ATOM 12884 C CA . SER B 1 776 ? 49.562 -7.633 -10.219 1 53.97 776 SER B CA 1
ATOM 12885 C C . SER B 1 776 ? 48.125 -8.055 -10.547 1 53.97 776 SER B C 1
ATOM 12887 O O . SER B 1 776 ? 47.438 -8.602 -9.688 1 53.97 776 SER B O 1
ATOM 12889 N N . PRO B 1 777 ? 47.531 -7.547 -11.578 1 62.88 777 PRO B N 1
ATOM 12890 C CA . PRO B 1 777 ? 46.188 -7.973 -11.969 1 62.88 777 PRO B CA 1
ATOM 12891 C C . PRO B 1 777 ? 46.031 -9.492 -11.93 1 62.88 777 PRO B C 1
ATOM 12893 O O . PRO B 1 777 ? 46.969 -10.234 -12.219 1 62.88 777 PRO B O 1
ATOM 12896 N N . ASP B 1 778 ? 45.031 -10.016 -11.328 1 77.12 778 ASP B N 1
ATOM 12897 C CA . ASP B 1 778 ? 44.75 -11.445 -11.297 1 77.12 778 ASP B CA 1
ATOM 12898 C C . ASP B 1 778 ? 44.688 -12.031 -12.711 1 77.12 778 ASP B C 1
ATOM 12900 O O . ASP B 1 778 ? 43.844 -11.656 -13.508 1 77.12 778 ASP B O 1
ATOM 12904 N N . LYS B 1 779 ? 45.594 -12.867 -13.07 1 84.88 779 LYS B N 1
ATOM 12905 C CA . LYS B 1 779 ? 45.781 -13.461 -14.398 1 84.88 779 LYS B CA 1
ATOM 12906 C C . LYS B 1 779 ? 44.594 -14.359 -14.75 1 84.88 779 LYS B C 1
ATOM 12908 O O . LYS B 1 779 ? 44.438 -14.758 -15.906 1 84.88 779 LYS B O 1
ATOM 12913 N N . ARG B 1 780 ? 43.75 -14.609 -13.852 1 89.56 780 ARG B N 1
ATOM 12914 C CA . ARG B 1 780 ? 42.594 -15.477 -14.086 1 89.56 780 ARG B CA 1
ATOM 12915 C C . ARG B 1 780 ? 41.344 -14.664 -14.477 1 89.56 780 ARG B C 1
ATOM 12917 O O . ARG B 1 780 ? 40.375 -15.219 -14.953 1 89.56 780 ARG B O 1
ATOM 12924 N N . GLN B 1 781 ? 41.406 -13.375 -14.391 1 88.81 781 GLN B N 1
ATOM 12925 C CA . GLN B 1 781 ? 40.219 -12.531 -14.531 1 88.81 781 GLN B CA 1
ATOM 12926 C C . GLN B 1 781 ? 40.062 -12.07 -15.977 1 88.81 781 GLN B C 1
ATOM 12928 O O . GLN B 1 781 ? 40.938 -11.438 -16.547 1 88.81 781 GLN B O 1
ATOM 12933 N N . ALA B 1 782 ? 38.938 -12.492 -16.5 1 90.94 782 ALA B N 1
ATOM 12934 C CA . ALA B 1 782 ? 38.469 -11.891 -17.75 1 90.94 782 ALA B CA 1
ATOM 12935 C C . ALA B 1 782 ? 37.562 -10.695 -17.484 1 90.94 782 ALA B C 1
ATOM 12937 O O . ALA B 1 782 ? 36.781 -10.711 -16.531 1 90.94 782 ALA B O 1
ATOM 12938 N N . THR B 1 783 ? 37.656 -9.641 -18.312 1 89.31 783 THR B N 1
ATOM 12939 C CA . THR B 1 783 ? 36.844 -8.438 -18.094 1 89.31 783 THR B CA 1
ATOM 12940 C C . THR B 1 783 ? 36.25 -7.926 -19.391 1 89.31 783 THR B C 1
ATOM 12942 O O . THR B 1 783 ? 36.906 -7.945 -20.438 1 89.31 783 THR B O 1
ATOM 12945 N N . LEU B 1 784 ? 35.031 -7.586 -19.344 1 89.94 784 LEU B N 1
ATOM 12946 C CA . LEU B 1 784 ? 34.344 -6.883 -20.422 1 89.94 784 LEU B CA 1
ATOM 12947 C C . LEU B 1 784 ? 33.656 -5.621 -19.906 1 89.94 784 LEU B C 1
ATOM 12949 O O . LEU B 1 784 ? 33.094 -5.621 -18.812 1 89.94 784 LEU B O 1
ATOM 12953 N N . VAL B 1 785 ? 33.75 -4.52 -20.688 1 86.25 785 VAL B N 1
ATOM 12954 C CA . VAL B 1 785 ? 33.156 -3.244 -20.297 1 86.25 785 VAL B CA 1
ATOM 12955 C C . VAL B 1 785 ? 32.156 -2.791 -21.344 1 86.25 785 VAL B C 1
ATOM 12957 O O . VAL B 1 785 ? 32.438 -2.842 -22.547 1 86.25 785 VAL B O 1
ATOM 12960 N N . PHE B 1 786 ? 31 -2.484 -20.906 1 87.81 786 PHE B N 1
ATOM 12961 C CA . PHE B 1 786 ? 29.938 -1.945 -21.766 1 87.81 786 PHE B CA 1
ATOM 12962 C C . PHE B 1 786 ? 29.562 -0.532 -21.328 1 87.81 786 PHE B C 1
ATOM 12964 O O . PHE B 1 786 ? 29.156 -0.312 -20.188 1 87.81 786 PHE B O 1
ATOM 12971 N N . ASP B 1 787 ? 29.594 0.44 -22.25 1 83.88 787 ASP B N 1
ATOM 12972 C CA . ASP B 1 787 ? 29.312 1.834 -21.938 1 83.88 787 ASP B CA 1
ATOM 12973 C C . ASP B 1 787 ? 28.094 2.332 -22.719 1 83.88 787 ASP B C 1
ATOM 12975 O O . ASP B 1 787 ? 28.188 2.607 -23.922 1 83.88 787 ASP B O 1
ATOM 12979 N N . GLY B 1 788 ? 27.047 2.436 -22.031 1 85 788 GLY B N 1
ATOM 12980 C CA . GLY B 1 788 ? 25.828 2.932 -22.641 1 85 788 GLY B CA 1
ATOM 12981 C C . GLY B 1 788 ? 24.938 1.829 -23.203 1 85 788 GLY B C 1
ATOM 12982 O O . GLY B 1 788 ? 25.422 0.72 -23.453 1 85 788 GLY B O 1
ATOM 12983 N N . LEU B 1 789 ? 23.766 2.182 -23.484 1 88.69 789 LEU B N 1
ATOM 12984 C CA . LEU B 1 789 ? 22.797 1.215 -24 1 88.69 789 LEU B CA 1
ATOM 12985 C C . LEU B 1 789 ? 23.062 0.912 -25.469 1 88.69 789 LEU B C 1
ATOM 12987 O O . LEU B 1 789 ? 22.656 -0.14 -25.969 1 88.69 789 LEU B O 1
ATOM 12991 N N . HIS B 1 790 ? 23.781 1.747 -26.109 1 86.06 790 HIS B N 1
ATOM 12992 C CA . HIS B 1 790 ? 24.047 1.584 -27.531 1 86.06 790 HIS B CA 1
ATOM 12993 C C . HIS B 1 790 ? 25.219 0.65 -27.781 1 86.06 790 HIS B C 1
ATOM 12995 O O . HIS B 1 790 ? 25.484 0.261 -28.906 1 86.06 790 HIS B O 1
ATOM 13001 N N . SER B 1 791 ? 25.875 0.251 -26.703 1 85.81 791 SER B N 1
ATOM 13002 C CA . SER B 1 791 ? 26.938 -0.747 -26.828 1 85.81 791 SER B CA 1
ATOM 13003 C C . SER B 1 791 ? 26.375 -2.121 -27.156 1 85.81 791 SER B C 1
ATOM 13005 O O . SER B 1 791 ? 27.109 -3.02 -27.578 1 85.81 791 SER B O 1
ATOM 13007 N N . TYR B 1 792 ? 25.094 -2.273 -27 1 88.19 792 TYR B N 1
ATOM 13008 C CA . TYR B 1 792 ? 24.438 -3.543 -27.281 1 88.19 792 TYR B CA 1
ATOM 13009 C C . TYR B 1 792 ? 23.734 -3.512 -28.641 1 88.19 792 TYR B C 1
ATOM 13011 O O . TYR B 1 792 ? 22.531 -3.303 -28.719 1 88.19 792 TYR B O 1
ATOM 13019 N N . ASP B 1 793 ? 24.406 -3.818 -29.688 1 79.88 793 ASP B N 1
ATOM 13020 C CA . ASP B 1 793 ? 23.969 -3.664 -31.062 1 79.88 793 ASP B CA 1
ATOM 13021 C C . ASP B 1 793 ? 22.812 -4.609 -31.375 1 79.88 793 ASP B C 1
ATOM 13023 O O . ASP B 1 793 ? 22.047 -4.375 -32.312 1 79.88 793 ASP B O 1
ATOM 13027 N N . TRP B 1 794 ? 22.719 -5.59 -30.625 1 83.56 794 TRP B N 1
ATOM 13028 C CA . TRP B 1 794 ? 21.703 -6.605 -30.906 1 83.56 794 TRP B CA 1
ATOM 13029 C C . TRP B 1 794 ? 20.344 -6.191 -30.344 1 83.56 794 TRP B C 1
ATOM 13031 O O . TRP B 1 794 ? 19.312 -6.762 -30.703 1 83.56 794 TRP B O 1
ATOM 13041 N N . LEU B 1 795 ? 20.297 -5.203 -29.516 1 87.56 795 LEU B N 1
ATOM 13042 C CA . LEU B 1 795 ? 19.047 -4.699 -28.984 1 87.56 795 LEU B CA 1
ATOM 13043 C C . LEU B 1 795 ? 18.344 -3.801 -29.984 1 87.56 795 LEU B C 1
ATOM 13045 O O . LEU B 1 795 ? 18.984 -2.98 -30.656 1 87.56 795 LEU B O 1
ATOM 13049 N N . ASN B 1 796 ? 17.078 -3.934 -30.172 1 85.88 796 ASN B N 1
ATOM 13050 C CA . ASN B 1 796 ? 16.328 -3.072 -31.062 1 85.88 796 ASN B CA 1
ATOM 13051 C C . ASN B 1 796 ? 16.078 -1.701 -30.453 1 85.88 796 ASN B C 1
ATOM 13053 O O . ASN B 1 796 ? 16.078 -1.555 -29.219 1 85.88 796 ASN B O 1
ATOM 13057 N N . GLN B 1 797 ? 15.773 -0.748 -31.25 1 89.06 797 GLN B N 1
ATOM 13058 C CA . GLN B 1 797 ? 15.695 0.646 -30.828 1 89.06 797 GLN B CA 1
ATOM 13059 C C . GLN B 1 797 ? 14.523 0.866 -29.875 1 89.06 797 GLN B C 1
ATOM 13061 O O . GLN B 1 797 ? 14.672 1.537 -28.844 1 89.06 797 GLN B O 1
ATOM 13066 N N . PRO B 1 798 ? 13.367 0.297 -30.156 1 89.81 798 PRO B N 1
ATOM 13067 C CA . PRO B 1 798 ? 12.258 0.529 -29.219 1 89.81 798 PRO B CA 1
ATOM 13068 C C . PRO B 1 798 ? 12.57 0.031 -27.812 1 89.81 798 PRO B C 1
ATOM 13070 O O . PRO B 1 798 ? 12.117 0.631 -26.828 1 89.81 798 PRO B O 1
ATOM 13073 N N . LEU B 1 799 ? 13.305 -0.999 -27.766 1 91.5 799 LEU B N 1
ATOM 13074 C CA . LEU B 1 799 ? 13.695 -1.53 -26.469 1 91.5 799 LEU B CA 1
ATOM 13075 C C . LEU B 1 799 ? 14.703 -0.616 -25.781 1 91.5 799 LEU B C 1
ATOM 13077 O O . LEU B 1 799 ? 14.641 -0.401 -24.578 1 91.5 799 LEU B O 1
ATOM 13081 N N . ILE B 1 800 ? 15.594 -0.108 -26.531 1 93.19 800 ILE B N 1
ATOM 13082 C CA . ILE B 1 800 ? 16.594 0.82 -26.016 1 93.19 800 ILE B CA 1
ATOM 13083 C C . ILE B 1 800 ? 15.898 2.062 -25.453 1 93.19 800 ILE B C 1
ATOM 13085 O O . ILE B 1 800 ? 16.25 2.541 -24.375 1 93.19 800 ILE B O 1
ATOM 13089 N N . ASP B 1 801 ? 14.93 2.514 -26.203 1 92.56 801 ASP B N 1
ATOM 13090 C CA . ASP B 1 801 ? 14.195 3.693 -25.766 1 92.56 801 ASP B CA 1
ATOM 13091 C C . ASP B 1 801 ? 13.492 3.432 -24.438 1 92.56 801 ASP B C 1
ATOM 13093 O O . ASP B 1 801 ? 13.508 4.281 -23.547 1 92.56 801 ASP B O 1
ATOM 13097 N N . ALA B 1 802 ? 12.891 2.309 -24.344 1 93.5 802 ALA B N 1
ATOM 13098 C CA . ALA B 1 802 ? 12.188 1.943 -23.109 1 93.5 802 ALA B CA 1
ATOM 13099 C C . ALA B 1 802 ? 13.156 1.819 -21.938 1 93.5 802 ALA B C 1
ATOM 13101 O O . ALA B 1 802 ? 12.852 2.248 -20.828 1 93.5 802 ALA B O 1
ATOM 13102 N N . LEU B 1 803 ? 14.297 1.234 -22.188 1 93.12 803 LEU B N 1
ATOM 13103 C CA . LEU B 1 803 ? 15.297 1.062 -21.141 1 93.12 803 LEU B CA 1
ATOM 13104 C C . LEU B 1 803 ? 15.867 2.408 -20.703 1 93.12 803 LEU B C 1
ATOM 13106 O O . LEU B 1 803 ? 16.172 2.609 -19.531 1 93.12 803 LEU B O 1
ATOM 13110 N N . GLU B 1 804 ? 16.031 3.289 -21.625 1 90.94 804 GLU B N 1
ATOM 13111 C CA . GLU B 1 804 ? 16.531 4.629 -21.312 1 90.94 804 GLU B CA 1
ATOM 13112 C C . GLU B 1 804 ? 15.562 5.371 -20.406 1 90.94 804 GLU B C 1
ATOM 13114 O O . GLU B 1 804 ? 15.984 6.047 -19.453 1 90.94 804 GLU B O 1
ATOM 13119 N N . GLU B 1 805 ? 14.352 5.242 -20.672 1 88.38 805 GLU B N 1
ATOM 13120 C CA . GLU B 1 805 ? 13.344 5.84 -19.812 1 88.38 805 GLU B CA 1
ATOM 13121 C C . GLU B 1 805 ? 13.398 5.242 -18.406 1 88.38 805 GLU B C 1
ATOM 13123 O O . GLU B 1 805 ? 13.219 5.957 -17.422 1 88.38 805 GLU B O 1
ATOM 13128 N N . LEU B 1 806 ? 13.648 4 -18.344 1 89.56 806 LEU B N 1
ATOM 13129 C CA . LEU B 1 806 ? 13.695 3.309 -17.062 1 89.56 806 LEU B CA 1
ATOM 13130 C C . LEU B 1 806 ? 14.891 3.771 -16.234 1 89.56 806 LEU B C 1
ATOM 13132 O O . LEU B 1 806 ? 14.75 4.086 -15.055 1 89.56 806 LEU B O 1
ATOM 13136 N N . ILE B 1 807 ? 16.031 3.844 -16.812 1 86.31 807 ILE B N 1
ATOM 13137 C CA . ILE B 1 807 ? 17.25 4.137 -16.062 1 86.31 807 ILE B CA 1
ATOM 13138 C C . ILE B 1 807 ? 17.266 5.605 -15.641 1 86.31 807 ILE B C 1
ATOM 13140 O O . ILE B 1 807 ? 17.922 5.973 -14.664 1 86.31 807 ILE B O 1
ATOM 13144 N N . ASN B 1 808 ? 16.438 6.426 -16.297 1 79.94 808 ASN B N 1
ATOM 13145 C CA . ASN B 1 808 ? 16.391 7.848 -15.977 1 79.94 808 ASN B CA 1
ATOM 13146 C C . ASN B 1 808 ? 15.133 8.211 -15.195 1 79.94 808 ASN B C 1
ATOM 13148 O O . ASN B 1 808 ? 14.75 9.375 -15.125 1 79.94 808 ASN B O 1
ATOM 13152 N N . VAL B 1 809 ? 14.531 7.219 -14.711 1 78.12 809 VAL B N 1
ATOM 13153 C CA . VAL B 1 809 ? 13.281 7.457 -14.008 1 78.12 809 VAL B CA 1
ATOM 13154 C C . VAL B 1 809 ? 13.555 8.242 -12.727 1 78.12 809 VAL B C 1
ATOM 13156 O O . VAL B 1 809 ? 14.453 7.895 -11.953 1 78.12 809 VAL B O 1
ATOM 13159 N N . GLU B 1 810 ? 13.047 9.438 -12.57 1 68.62 810 GLU B N 1
ATOM 13160 C CA . GLU B 1 810 ? 13.125 10.234 -11.352 1 68.62 810 GLU B CA 1
ATOM 13161 C C . GLU B 1 810 ? 11.797 10.211 -10.594 1 68.62 810 GLU B C 1
ATOM 13163 O O . GLU B 1 810 ? 10.758 10.586 -11.141 1 68.62 810 GLU B O 1
ATOM 13168 N N . PRO B 1 811 ? 11.961 9.602 -9.367 1 67.56 811 PRO B N 1
ATOM 13169 C CA . PRO B 1 811 ? 10.719 9.656 -8.594 1 67.56 811 PRO B CA 1
ATOM 13170 C C . PRO B 1 811 ? 10.297 11.086 -8.266 1 67.56 811 PRO B C 1
ATOM 13172 O O . PRO B 1 811 ? 11.133 11.914 -7.891 1 67.56 811 PRO B O 1
ATOM 13175 N N . GLY B 1 812 ? 9.305 11.711 -8.797 1 69.19 812 GLY B N 1
ATOM 13176 C CA . GLY B 1 812 ? 8.812 13.039 -8.469 1 69.19 812 GLY B CA 1
ATOM 13177 C C . GLY B 1 812 ? 7.312 13.172 -8.625 1 69.19 812 GLY B C 1
ATOM 13178 O O . GLY B 1 812 ? 6.746 12.742 -9.633 1 69.19 812 GLY B O 1
ATOM 13179 N N . PHE B 1 813 ? 6.773 13.703 -7.645 1 73.94 813 PHE B N 1
ATOM 13180 C CA . PHE B 1 813 ? 5.32 13.844 -7.621 1 73.94 813 PHE B CA 1
ATOM 13181 C C . PHE B 1 813 ? 4.852 14.773 -8.734 1 73.94 813 PHE B C 1
ATOM 13183 O O . PHE B 1 813 ? 3.725 14.648 -9.219 1 73.94 813 PHE B O 1
ATOM 13190 N N . GLU B 1 814 ? 5.805 15.656 -9.133 1 76.62 814 GLU B N 1
ATOM 13191 C CA . GLU B 1 814 ? 5.43 16.562 -10.219 1 76.62 814 GLU B CA 1
ATOM 13192 C C . GLU B 1 814 ? 5.184 15.797 -11.516 1 76.62 814 GLU B C 1
ATOM 13194 O O . GLU B 1 814 ? 4.273 16.141 -12.281 1 76.62 814 GLU B O 1
ATOM 13199 N N . GLN B 1 815 ? 5.918 14.734 -11.672 1 75.44 815 GLN B N 1
ATOM 13200 C CA . GLN B 1 815 ? 5.809 13.945 -12.898 1 75.44 815 GLN B CA 1
ATOM 13201 C C . GLN B 1 815 ? 4.57 13.055 -12.867 1 75.44 815 GLN B C 1
ATOM 13203 O O . GLN B 1 815 ? 4.094 12.602 -13.914 1 75.44 815 GLN B O 1
ATOM 13208 N N . LEU B 1 816 ? 4.109 12.883 -11.711 1 78.44 816 LEU B N 1
ATOM 13209 C CA . LEU B 1 816 ? 2.934 12.031 -11.57 1 78.44 816 LEU B CA 1
ATOM 13210 C C . LEU B 1 816 ? 1.662 12.797 -11.914 1 78.44 816 LEU B C 1
ATOM 13212 O O . LEU B 1 816 ? 0.615 12.195 -12.156 1 78.44 816 LEU B O 1
ATOM 13216 N N . GLN B 1 817 ? 1.841 14.133 -11.836 1 82.06 817 GLN B N 1
ATOM 13217 C CA . GLN B 1 817 ? 0.679 14.961 -12.148 1 82.06 817 GLN B CA 1
ATOM 13218 C C . GLN B 1 817 ? 0.469 15.07 -13.656 1 82.06 817 GLN B C 1
ATOM 13220 O O . GLN B 1 817 ? 1.428 15.234 -14.406 1 82.06 817 GLN B O 1
ATOM 13225 N N . SER B 1 818 ? -0.687 14.844 -14.086 1 74.25 818 SER B N 1
ATOM 13226 C CA . SER B 1 818 ? -0.991 14.844 -15.516 1 74.25 818 SER B CA 1
ATOM 13227 C C . SER B 1 818 ? -1.275 16.25 -16.016 1 74.25 818 SER B C 1
ATOM 13229 O O . SER B 1 818 ? -1.153 16.531 -17.219 1 74.25 818 SER B O 1
ATOM 13231 N N . ASP B 1 819 ? -1.727 17.141 -15.172 1 82.44 819 ASP B N 1
ATOM 13232 C CA . ASP B 1 819 ? -2.152 18.453 -15.625 1 82.44 819 ASP B CA 1
ATOM 13233 C C . ASP B 1 819 ? -1.39 19.562 -14.891 1 82.44 819 ASP B C 1
ATOM 13235 O O . ASP B 1 819 ? -0.65 19.281 -13.945 1 82.44 819 ASP B O 1
ATOM 13239 N N . GLU B 1 820 ? -1.565 20.719 -15.344 1 83.31 820 GLU B N 1
ATOM 13240 C CA . GLU B 1 820 ? -0.841 21.875 -14.82 1 83.31 820 GLU B CA 1
ATOM 13241 C C . GLU B 1 820 ? -1.318 22.234 -13.414 1 83.31 820 GLU B C 1
ATOM 13243 O O . GLU B 1 820 ? -0.537 22.719 -12.594 1 83.31 820 GLU B O 1
ATOM 13248 N N . ILE B 1 821 ? -2.543 21.953 -13.18 1 83.5 821 ILE B N 1
ATOM 13249 C CA . ILE B 1 821 ? -3.107 22.25 -11.867 1 83.5 821 ILE B CA 1
ATOM 13250 C C . ILE B 1 821 ? -2.424 21.391 -10.805 1 83.5 821 ILE B C 1
ATOM 13252 O O . ILE B 1 821 ? -2.016 21.891 -9.758 1 83.5 821 ILE B O 1
ATOM 13256 N N . GLY B 1 822 ? -2.307 20.203 -11.234 1 85.75 822 GLY B N 1
ATOM 13257 C CA . GLY B 1 822 ? -1.648 19.281 -10.312 1 85.75 822 GLY B CA 1
ATOM 13258 C C . GLY B 1 822 ? -0.18 19.594 -10.109 1 85.75 822 GLY B C 1
ATOM 13259 O O . GLY B 1 822 ? 0.329 19.5 -8.992 1 85.75 822 GLY B O 1
ATOM 13260 N N . LYS B 1 823 ? 0.53 20.016 -11.086 1 86.25 823 LYS B N 1
ATOM 13261 C CA . LYS B 1 823 ? 1.944 20.375 -10.992 1 86.25 823 LYS B CA 1
ATOM 13262 C C . LYS B 1 823 ? 2.15 21.594 -10.102 1 86.25 823 LYS B C 1
ATOM 13264 O O . LYS B 1 823 ? 3.078 21.625 -9.289 1 86.25 823 LYS B O 1
ATOM 13269 N N . HIS B 1 824 ? 1.271 22.562 -10.281 1 87.19 824 HIS B N 1
ATOM 13270 C CA . HIS B 1 824 ? 1.325 23.75 -9.445 1 87.19 824 HIS B CA 1
ATOM 13271 C C . HIS B 1 824 ? 1.077 23.406 -7.98 1 87.19 824 HIS B C 1
ATOM 13273 O O . HIS B 1 824 ? 1.763 23.922 -7.094 1 87.19 824 HIS B O 1
ATOM 13279 N N . TYR B 1 825 ? 0.148 22.578 -7.781 1 89.25 825 TYR B N 1
ATOM 13280 C CA . TYR B 1 825 ? -0.172 22.141 -6.426 1 89.25 825 TYR B CA 1
ATOM 13281 C C . TYR B 1 825 ? 1.019 21.438 -5.785 1 89.25 825 TYR B C 1
ATOM 13283 O O . TYR B 1 825 ? 1.364 21.719 -4.633 1 89.25 825 TYR B O 1
ATOM 13291 N N . THR B 1 826 ? 1.613 20.594 -6.562 1 87.88 826 THR B N 1
ATOM 13292 C CA . THR B 1 826 ? 2.752 19.844 -6.047 1 87.88 826 THR B CA 1
ATOM 13293 C C . THR B 1 826 ? 3.896 20.781 -5.676 1 87.88 826 THR B C 1
ATOM 13295 O O . THR B 1 826 ? 4.566 20.578 -4.66 1 87.88 826 THR B O 1
ATOM 13298 N N . LYS B 1 827 ? 4.098 21.781 -6.383 1 86.81 827 LYS B N 1
ATOM 13299 C CA . LYS B 1 827 ? 5.145 22.75 -6.09 1 86.81 827 LYS B CA 1
ATOM 13300 C C . LYS B 1 827 ? 4.82 23.547 -4.828 1 86.81 827 LYS B C 1
ATOM 13302 O O . LYS B 1 827 ? 5.715 23.875 -4.051 1 86.81 827 LYS B O 1
ATOM 13307 N N . LEU B 1 828 ? 3.59 23.766 -4.711 1 88.25 828 LEU B N 1
ATOM 13308 C CA . LEU B 1 828 ? 3.139 24.547 -3.568 1 88.25 828 LEU B CA 1
ATOM 13309 C C . LEU B 1 828 ? 3.359 23.797 -2.266 1 88.25 828 LEU B C 1
ATOM 13311 O O . LEU B 1 828 ? 3.758 24.375 -1.259 1 88.25 828 LEU B O 1
ATOM 13315 N N . ILE B 1 829 ? 3.113 22.484 -2.326 1 88.38 829 ILE B N 1
ATOM 13316 C CA . ILE B 1 829 ? 3.166 21.734 -1.077 1 88.38 829 ILE B CA 1
ATOM 13317 C C . ILE B 1 829 ? 4.566 21.156 -0.879 1 88.38 829 ILE B C 1
ATOM 13319 O O . ILE B 1 829 ? 4.797 20.375 0.049 1 88.38 829 ILE B O 1
ATOM 13323 N N . ASN B 1 830 ? 5.441 21.469 -1.76 1 86.06 830 ASN B N 1
ATOM 13324 C CA . ASN B 1 830 ? 6.859 21.141 -1.613 1 86.06 830 ASN B CA 1
ATOM 13325 C C . ASN B 1 830 ? 7.734 22.375 -1.807 1 86.06 830 ASN B C 1
ATOM 13327 O O . ASN B 1 830 ? 8.547 22.422 -2.732 1 86.06 830 ASN B O 1
ATOM 13331 N N . PRO B 1 831 ? 7.59 23.219 -0.887 1 84.94 831 PRO B N 1
ATOM 13332 C CA . PRO B 1 831 ? 8.195 24.531 -1.088 1 84.94 831 PRO B CA 1
ATOM 13333 C C . PRO B 1 831 ? 9.719 24.484 -1.118 1 84.94 831 PRO B C 1
ATOM 13335 O O . PRO B 1 831 ? 10.359 25.406 -1.633 1 84.94 831 PRO B O 1
ATOM 13338 N N . CYS B 1 832 ? 10.289 23.469 -0.585 1 82.31 832 CYS B N 1
ATOM 13339 C CA . CYS B 1 832 ? 11.75 23.406 -0.528 1 82.31 832 CYS B CA 1
ATOM 13340 C C . CYS B 1 832 ? 12.312 22.672 -1.737 1 82.31 832 CYS B C 1
ATOM 13342 O O . CYS B 1 832 ? 13.531 22.578 -1.896 1 82.31 832 CYS B O 1
ATOM 13344 N N . GLN B 1 833 ? 11.523 22.047 -2.6 1 75.62 833 GLN B N 1
ATOM 13345 C CA . GLN B 1 833 ? 12.031 21.25 -3.705 1 75.62 833 GLN B CA 1
ATOM 13346 C C . GLN B 1 833 ? 12.305 22.109 -4.934 1 75.62 833 GLN B C 1
ATOM 13348 O O . GLN B 1 833 ? 12.742 21.609 -5.969 1 75.62 833 GLN B O 1
ATOM 13353 N N . GLY B 1 834 ? 12.578 23.516 -4.914 1 61.66 834 GLY B N 1
ATOM 13354 C CA . GLY B 1 834 ? 12.977 24.391 -5.996 1 61.66 834 GLY B CA 1
ATOM 13355 C C . GLY B 1 834 ? 11.883 24.625 -7.023 1 61.66 834 GLY B C 1
ATOM 13356 O O . GLY B 1 834 ? 10.984 23.781 -7.168 1 61.66 834 GLY B O 1
#

pLDDT: mean 78.22, std 17.2, range [24.17, 97.06]

Solvent-accessible surface area (backbone atoms only — not comparable to full-atom values): 87980 Å² total; per-residue (Å²): 131,82,76,74,79,74,79,82,73,52,71,66,57,51,51,56,51,39,46,74,73,66,46,51,73,75,49,43,56,51,45,46,65,49,40,31,66,68,51,44,51,50,46,54,53,49,50,52,52,50,61,67,68,40,60,72,89,45,97,40,44,94,40,43,66,58,48,50,50,36,34,76,72,58,75,42,49,70,71,55,42,29,55,60,50,69,34,72,86,37,67,64,60,43,50,48,50,50,51,51,53,32,37,67,76,38,26,72,55,55,80,42,85,57,57,45,72,65,45,44,50,49,25,58,61,30,92,39,74,63,20,14,50,21,42,49,54,33,42,56,43,53,74,44,42,60,56,46,46,51,46,62,53,44,81,75,75,64,46,73,74,41,45,49,61,52,51,50,52,47,21,52,50,30,65,66,41,35,72,86,50,24,63,39,55,45,33,37,40,39,41,18,74,76,55,45,66,71,59,47,55,48,58,44,28,70,71,31,46,58,51,74,41,28,38,47,64,80,85,61,79,86,73,61,49,88,44,72,57,80,69,58,84,68,40,32,25,48,48,32,59,65,71,65,55,34,92,44,89,57,53,61,61,47,49,37,36,51,52,20,18,49,35,35,48,53,16,53,54,49,61,69,43,66,83,85,55,52,65,64,57,53,39,49,51,48,32,61,56,43,38,60,75,58,44,50,78,53,57,68,86,44,64,37,31,54,66,46,36,52,51,28,54,53,51,54,65,43,74,79,51,77,42,94,57,33,44,58,54,18,46,52,45,26,34,63,42,41,48,79,48,44,84,86,40,47,41,33,38,37,43,33,32,32,46,37,65,61,30,34,25,52,26,47,93,71,36,31,47,25,46,40,55,47,48,43,59,46,51,33,70,52,68,63,86,43,22,61,37,34,35,37,28,34,37,50,44,67,56,46,56,68,44,28,40,53,84,65,33,69,62,33,72,44,49,86,74,71,77,40,41,54,58,47,67,44,51,79,64,64,40,57,40,66,55,45,68,89,68,74,65,56,33,58,69,51,47,62,26,64,72,53,42,33,10,41,26,52,36,54,53,25,52,48,51,53,54,41,48,74,69,69,46,60,65,64,61,52,49,51,53,48,29,50,44,45,32,45,39,25,50,39,75,89,59,92,60,76,46,62,54,35,28,46,35,49,37,22,31,25,60,42,69,78,73,40,36,39,41,61,52,23,36,44,28,17,27,47,20,54,16,40,66,65,44,64,44,63,61,63,69,40,43,33,47,37,49,48,80,29,41,54,52,18,43,15,37,59,72,69,55,45,71,66,52,48,42,52,31,42,49,43,49,25,53,43,27,32,69,46,41,44,57,66,71,47,33,23,48,50,50,50,46,51,52,51,50,50,32,48,51,52,33,33,52,66,67,48,65,100,72,96,63,78,77,60,72,33,49,42,43,54,36,51,23,51,53,57,67,40,55,72,91,72,60,70,37,64,74,33,36,68,70,42,47,49,48,45,50,72,23,20,31,32,44,58,66,26,35,35,68,25,77,60,83,64,48,47,67,50,39,53,50,30,44,61,51,24,31,25,33,33,36,29,84,85,49,64,38,44,42,27,38,38,47,26,38,45,55,63,91,58,62,57,65,52,65,62,38,39,33,40,37,36,29,35,61,42,60,55,65,70,58,63,73,57,56,59,56,49,58,56,42,28,69,68,56,43,72,67,67,55,82,37,94,55,41,33,38,37,38,38,36,35,52,48,34,75,63,78,48,82,65,78,64,70,72,79,68,78,66,84,64,84,69,74,76,63,48,42,39,28,37,43,80,40,48,14,68,74,46,34,71,76,58,54,66,72,53,50,54,41,47,51,51,29,54,63,42,61,58,35,66,50,75,70,34,89,47,68,66,47,32,51,36,41,46,55,58,34,68,68,53,118,132,82,76,74,78,75,79,80,73,52,72,67,57,52,50,55,53,39,48,72,72,67,45,50,72,75,50,42,57,52,45,45,66,49,40,31,67,68,52,45,55,49,46,54,53,48,50,52,52,50,63,67,67,40,61,74,87,45,98,42,44,92,42,45,66,58,48,50,50,36,34,75,71,55,75,44,47,69,69,56,45,30,56,60,51,69,34,74,86,36,68,65,62,45,51,50,52,49,51,51,52,32,37,69,77,38,27,73,55,55,83,40,86,56,57,45,73,66,45,43,52,50,26,59,61,31,91,42,74,61,21,15,50,21,43,49,54,35,40,55,43,54,74,44,39,60,56,46,45,51,48,63,52,44,81,74,76,65,48,71,74,43,45,49,61,52,50,50,49,47,21,51,50,30,65,65,42,35,73,85,49,24,64,40,54,45,32,39,40,40,42,18,74,75,55,45,67,70,59,47,56,47,58,44,27,70,72,30,48,60,49,74,40,28,38,47,65,78,85,63,74,83,74,59,55,86,46,76,57,75,66,56,83,66,40,31,26,49,48,33,61,66,73,65,55,34,91,45,86,56,53,61,60,47,48,37,38,51,53,20,18,49,35,35,47,53,17,54,55,49,61,70,44,66,85,85,55,53,62,63,58,52,36,49,52,47,34,61,55,43,40,59,74,60,45,49,78,52,58,67,86,45,65,38,30,55,65,47,34,51,53,28,54,54,51,55,65,44,74,78,52,79,42,93,56,33,44,58,51,18,44,52,45,25,35,62,41,42,49,79,49,46,83,88,40,48,42,32,36,38,42,32,32,33,45,39,67,61,30,31,28,54,26,46,95,68,37,31,47,26,46,39,55,48,49,44,58,47,51,32,70,53,68,65,85,45,25,61,37,34,37,37,28,33,37,52,43,69,57,44,58,69,39,29,34,49,85,66,35,63,59,35,76,45,46,90,73,67,77,37,40,49,53,45,67,44,54,77,65,65,39,56,39,65,55,45,68,90,67,75,65,57,32,58,67,52,46,63,26,65,75,54,41,32,10,39,27,52,36,54,54,25,52,47,50,53,52,40,50,74,69,67,48,59,66,64,61,51,50,51,53,48,29,50,45,44,33,46,41,24,49,40,74,90,58,93,61,74,47,63,54,36,28,45,37,48,37,23,31,25,60,43,68,78,72,40,36,39,42,60,51,23,34,44,26,18,27,47,19,53,16,40,68,64,44,64,43,63,59,63,70,42,44,34,47,36,50,49,79,29,42,54,53,18,42,14,38,59,71,70,56,43,72,65,51,48,42,51,30,41,49,42,49,28,54,42,26,34,69,46,43,42,56,65,70,49,32,22,47,49,49,49,47,50,53,52,49,51,32,47,51,53,32,34,54,68,66,49,68,98,73,95,62,78,79,60,72,35,48,42,43,54,36,50,22,51,51,58,67,38,55,74,89,71,61,68,39,66,75,33,35,68,70,42,48,49,50,43,50,70,23,20,32,32,43,57,67,26,34,34,67,26,77,60,85,64,47,47,68,48,38,51,52,30,42,61,51,24,32,25,34,35,36,29,84,87,49,64,37,42,42,28,38,38,47,25,38,45,55,63,94,59,61,58,66,52,66,63,39,39,33,39,36,36,29,35,60,40,59,53,66,67,60,64,74,60,54,59,56,49,57,56,42,28,71,68,54,41,75,66,65,56,82,36,94,55,40,33,38,36,40,39,37,34,50,47,34,74,63,77,48,81,66,78,66,70,72,81,68,76,65,86,66,84,69,72,74,62,48,42,37,28,37,44,79,39,47,16,68,74,44,35,70,76,59,52,66,72,51,50,52,42,48,52,52,29,53,63,41,61,58,36,68,51,74,70,33,89,47,69,69,47,32,52,35,40,47,55,57,34,70,69,54,117

Sequence (1668 aa):
METPPQPTHSVAELRSRLKQAGFGEDQIDLFLEEAGETLVAEYIEDFKSFFDALPKDSPNATQHESCWDAFIVRSADFEWLTTMLYIRDDSNLKRRALKLAFLRNHPQFYVKPEINSKMMLRALEAKTDQEARTILEIGLLQASGSILSKGYDSPFLRSDIIVQPILKTLNDYTKKWKPSDYDAPYATLMGPSMSGKTRLVMEMSQHICVVHVCLRAPDSDGGGSRLQDFTGYPPRSALAEHILMEDRKDINAYYKSLIASILQVVANFFNQQDPGMKKKDRLKAWNDYTEVASLGTLARSDRTQKKFTGDVLEEMEKPRLRNYNRLNEAVIAMSNSTQFINTGSSTRVLLAFDEARALVRIPGPYNEISLFDTFRHTIRNIAPDKGFFAVLVDTIFPVADLSIASQWDPCPRYDLVRQEEHFAPIYEIASFDAMVPTEPPRSWEQLVSLERLLNYGFPIFGAYFRDALAEQQDPYQVYEAILRLAHSKLRGAARHSLTKAQAFAFLGPTIQPRIKGAFHLNAELIGAHAALCDHISPGCDMVFSNYPSQFTFAAAVVYSMSKEKWIQCIKALTKHGQHGLDDWAGAGYLASRIILLHAMQVSMNRSMEEGAQYGRPVRLVNFLEVLTGKEAKHLDLGSIDPDQKEDLLKHGMIFWNHFSRITYSPRPDELLQFMYRGTAAQCDPIKCGLDQIFTIYLKRDSDDLDEKNISYCGIQAKNREFDLELVDDDYVKTNTYSPVKLQNNNPYLILHMNLNNTKDGRDDRPTPTPKNDDSSPDKRQATLVFDGLHSYDWLNQPLIDALEELINVEPGFEQLQSDEIGKHYTKLINPCQGMETPPQPTHSVAELRSRLKQAGFGEDQIDLFLEEAGETLVAEYIEDFKSFFDALPKDSPNATQHESCWDAFIVRSADFEWLTTMLYIRDDSNLKRRALKLAFLRNHPQFYVKPEINSKMMLRALEAKTDQEARTILEIGLLQASGSILSKGYDSPFLRSDIIVQPILKTLNDYTKKWKPSDYDAPYATLMGPSMSGKTRLVMEMSQHICVVHVCLRAPDSDGGGSRLQDFTGYPPRSALAEHILMEDRKDINAYYKSLIASILQVVANFFNQQDPGMKKKDRLKAWNDYTEVASLGTLARSDRTQKKFTGDVLEEMEKPRLRNYNRLNEAVIAMSNSTQFINTGSSTRVLLAFDEARALVRIPGPYNEISLFDTFRHTIRNIAPDKGFFAVLVDTIFPVADLSIASQWDPCPRYDLVRQEEHFAPIYEIASFDAMVPTEPPRSWEQLVSLERLLNYGFPIFGAYFRDALAEQQDPYQVYEAILRLAHSKLRGAARHSLTKAQAFAFLGPTIQPRIKGAFHLNAELIGAHAALCDHISPGCDMVFSNYPSQFTFAAAVVYSMSKEKWIQCIKALTKHGQHGLDDWAGAGYLASRIILLHAMQVSMNRSMEEGAQYGRPVRLVNFLEVLTGKEAKHLDLGSIDPDQKEDLLKHGMIFWNHFSRITYSPRPDELLQFMYRGTAAQCDPIKCGLDQIFTIYLKRDSDDLDEKNISYCGIQAKNREFDLELVDDDYVKTNTYSPVKLQNNNPYLILHMNLNNTKDGRDDRPTPTPKNDDSSPDKRQATLVFDGLHSYDWLNQPLIDALEELINVEPGFEQLQSDEIGKHYTKLINPCQG